Protein 4Q3L (pdb70)

Secondary structure (DSSP, 8-state):
-EEEETTEEEEEEEES--STTS-EEEEE--TT--GGGGGGGHHHHTSSSEEEEE--TTSTTS----S---THHHHHHHHHHHHHTT-S-EEEEEETHHHHHHHHHHHH-GGGEEEEEEES--SB--HHHHHHHHHHHHHHTTT-HHHHHHHHGGGTS-HHHHHHTHHHHHHHHHHHHHHHHSHHHHHHHHHHHHHGGG-B-GGGGGG--S-EEEEEETT-SSS-HHHHHHHHHHSTTEEEEEETT--S-HHHH-HHHHHHHHHHHHH-S------/----TTEEEETTEEEEEEEES---SS--EEEEE--TT--GGGGHHHHHHHTSSSEEEEE--TTSTTSPP--S---THHHHHHHHHHHHHTT-S-EEEEEETHHHHHHHHHHHH-GGGEEEEEEES--SB--HHHHHHHHHHHHHHHHT-HHHHHHTTGGGTS-HHHHHHTHHHHHHHHHHHHHHTT-HHHHHHHHHHHHHGGG-B-TTTGGG--S-EEEEEETT-SSS-HHHHHHHHHH-SSEEEEEETT--S-HHHH-HHHHHHHHHHHHH-S------/--SSEEE-SSSEEEEEEES---SS--EEEEE--TT--GGGGGGGHHHHTSSSEEEEE--TTSTTSPP--S---THHHHHHHHHHHHHTT---EEEEEETHHHHHHHHHHHH-GGGEEEEEEES--SB--HHHHHHHHHHHHHHTTT-HHHHHHTTHHHHS-HHHHHHTHHHHHTTTTTHHHHTTSHHHHHHHHHHHHHGGG-B-TTTTTT----EEEEEETT-SSS-HHHHHHHHHHSTTEEEEEESS--S-HHHHSHHHHHHHHHHHHH-S------/-EEEETTEEEEEEEES---TT--EEEEE--TT--GGGGGGGHHHHTSSSEEEEE--TTSTTSPP--S---THHHHHHHHHHHHHTT---EEEEEETHHHHHHHHHHHH-GGGEEEEEEES--SB--HHHHHHHHHHHHHHTTT-HHHHHHTTHHHHS-HHHHHHTHHHHHHHHHHHHHHHTSHHHHHHHHHHHHGGGG-B-TTTGGG--S-EEEEEETT-SSS-HHHHHHHHHHSTTEEEEEETT--S-HHHH-HHHHHHHHHHHHH-S------/-EEEETTEEEEEEEES---SS--EEEEE--TT--GGGGGGGHHHHTSSSEEEEE--TTSTTSPP--S---THHHHHHHHHHHHHTT---EEEEEETHHHHHHHHHHHH-GGGEEEEEEES--SB--HHHHHHHHHHHHHHHHT-HHHHHHTTGGGTS-HHHHHHTHHHHHHHHHHHHHHHTSHHHHHHHHHHHHHGGG-B-TTTGGG--S-EEEEEETT-SSS-HHHHHHHHHHSTTEEEEEETT--S-HHHH-HHHHHHHHHHHHH-S------/-EEEETTEEEEEEEES---TTSPEEEEE--TT--GGGGHHHHHHHTSSSEEEEE--TTSTTSPP--S---THHHHHHHHHHHHHHT-SSEEEEEETHHHHHHHHHHHH-GGGEEEEEEES--SB--HHHHHHHHHHHHHHTTT-HHHHHHTTGGGTS-HHHHHHTHHHHHHHHHHHHHHHHSHHHHHHHHHHHHHGGG-B-GGGGGG--S-EEEEEETT-SSS-HHHHHHHHHHSTTEEEEEETT--S-HHHH-HHHHHHHHHHHHH-S--S---/--SSEEEETTEEEEEEEES---TT--EEEEE--TT--GGGGGGGHHHHTSSSEEEEE--TTSTTSPP--S---THHHHHHHHHHHHHTT-S-EEEEEETHHHHHHHHHHHH-GGGEEEEEEES--SB--HHHHHHHHHHHHHHHHT-HHHHHHTTHHHHS-HHHHHHTHHHHHHHHHHHHHHTT-HHHHHHHHHHHHHGGG-B-TTTGGG----EEEEEETT-SSS-HHHHHHHHTTSSSEEEEEESS--S-HHHH-HHHHHHHHHHHHH-S------/----TTEEEETTEEEEEEEES---SS--EEEEE--TT--SGGGTTTHHHHSSSSEEEEE--TTSTTSPPP-S---THHHHHHHHHHHHHTT-S-EEEEEETHHHHHHHHHHHH-GGGEEEEEEES--SB--HHHHHHHHHHHHHHTTT-HHHHHHHHHHHHS-HHHHHHTTTTHHHHHHHHHHHTT-HHHHHHHHHHHHHGGG-B-TTTGGG--S-EEEEEETT-SSS-HHHHHHHHHH-TTEEEEEETT--S-HHHH-HHHHHHHHHHHHH-S-S----

Solvent-accessible surface area: 78119 Å² total; per-residue (Å²): 86,88,16,98,37,126,112,58,66,0,32,22,37,60,36,48,119,47,68,144,125,43,64,6,0,0,0,0,0,3,27,54,19,29,0,102,29,1,74,19,0,26,95,5,0,28,110,93,20,8,0,2,6,0,0,0,6,2,4,47,110,2,31,118,16,138,134,123,24,58,2,70,50,0,5,32,0,0,40,37,0,0,102,98,28,44,10,76,81,0,0,0,0,0,0,23,8,0,0,9,0,0,0,33,0,2,41,117,36,66,108,21,9,80,21,0,0,0,0,0,0,8,2,78,12,17,46,2,32,80,18,4,11,36,0,18,7,35,3,0,102,71,24,40,3,69,1,2,0,7,6,0,9,0,4,29,12,0,2,40,27,0,52,140,77,33,106,49,2,65,142,84,33,121,135,28,24,68,78,3,46,60,105,94,33,0,52,40,4,16,41,2,14,104,2,23,57,90,3,72,3,56,183,55,0,59,120,3,107,10,34,1,0,0,2,0,0,67,29,1,4,10,10,4,31,65,21,0,77,77,0,56,141,71,4,95,50,14,21,10,0,4,1,26,78,0,0,11,1,1,16,32,21,24,17,54,1,2,0,0,0,0,22,1,2,8,43,4,61,43,25,106,28,119,62,233,186,140,34,134,25,54,17,77,22,132,172,74,68,0,45,28,59,49,34,61,115,57,64,162,134,29,57,6,0,0,0,0,0,2,28,59,24,24,3,146,30,0,60,27,0,24,110,3,0,31,103,94,20,14,0,1,12,0,0,0,3,3,5,36,132,2,34,73,15,147,137,127,22,56,2,72,50,0,6,34,0,0,52,38,0,1,96,98,31,50,12,77,102,2,1,0,0,0,5,25,7,0,0,8,0,0,0,32,0,2,36,122,33,68,102,22,9,95,14,0,0,0,0,0,0,8,1,76,10,16,43,2,38,89,10,3,8,40,0,25,11,23,2,0,115,68,22,40,2,60,2,1,1,5,6,0,6,0,5,28,8,0,2,47,34,1,50,136,74,35,115,113,1,98,136,59,35,110,125,26,35,77,76,2,50,62,99,73,44,0,46,39,5,21,41,2,12,116,0,24,50,88,2,74,2,67,169,28,0,72,110,2,112,9,35,1,0,0,1,2,0,69,29,1,10,8,10,3,26,62,24,0,93,75,0,52,143,73,5,111,49,12,20,11,0,8,1,25,70,0,0,17,8,0,2,49,22,24,18,36,0,2,0,0,0,0,22,0,2,7,44,5,66,101,23,121,36,121,47,192,60,135,43,34,14,91,25,125,168,72,51,0,42,25,30,55,39,57,112,53,74,176,115,25,78,4,0,0,0,0,1,2,26,53,15,28,2,120,30,2,61,16,0,26,70,4,0,25,117,119,27,14,0,0,5,0,1,0,5,0,3,24,122,15,30,116,21,120,98,75,23,54,2,71,43,0,4,40,0,0,43,33,0,0,100,99,27,65,11,80,105,3,4,0,1,1,0,24,7,0,0,7,0,0,0,31,0,2,40,114,34,67,112,22,11,90,12,0,0,0,0,0,0,8,1,81,11,14,42,2,37,78,7,2,7,29,0,21,10,14,3,0,16,54,11,45,3,63,1,1,1,10,7,0,8,0,3,27,11,0,2,50,31,0,54,137,74,32,93,65,2,68,142,92,37,118,136,30,30,68,77,2,51,66,32,98,15,0,40,56,3,15,42,2,14,97,0,23,57,76,3,75,4,60,186,48,0,83,109,4,142,8,36,1,0,0,2,3,0,63,27,1,6,8,8,2,38,60,20,0,100,72,0,52,99,73,8,115,50,15,21,20,0,7,2,12,84,0,0,9,1,0,13,29,20,24,20,48,0,2,0,0,0,0,26,0,3,7,26,4,47,101,21,108,34,126,68,101,77,13,101,33,102,147,57,71,0,36,21,31,61,36,54,117,66,80,142,132,18,51,2,0,0,0,0,0,2,27,56,25,23,0,95,30,0,47,26,0,26,93,8,0,30,134,111,18,15,0,2,8,0,0,0,3,2,4,46,114,2,33,101,21,126,128,109,18,51,3,63,57,0,3,42,0,0,52,37,0,0,99,96,28,38,10,65,91,0,3,0,0,0,4,25,8,0,0,9,0,0,0,31,0,1,37,114,33,64,103,21,12,75,35,0,0,0,0,0,1,7,1,78,14,17,40,2,33,80,5,3,7,32,0,18,7,46,2,0,98,70,20,20,0,16,2,1,0,7,6,0,10,0,5,29,11,0,1,40,25,1,59,140,72,17,78,43,2,24,55,46,11,34,5,13,6,38,18,3,30,5,90,62,34,0,48,44,5,10,37,2,13,100,0,24,71,83,4,77,4,67,159,27,0,70,112,2,108,11,31,1,0,0,1,2,0,68,26,1,8,10,10,2,44,66,22,0,99,73,0,50,113,78,5,138,49,9,17,20,0,7,1,12,83,0,0,8,4,1,5,37,22,22,18,55,0,2,0,0,0,0,23,1,2,10,19,4,69,106,18,115,28,184,83,93,92,14,99,34,115,173,51,76,0,29,20,29,62,38,52,124,49,75,138,138,22,75,2,0,0,0,0,0,3,28,53,21,26,0,117,27,0,75,31,0,24,111,7,0,31,126,111,26,16,0,1,6,0,1,0,0,3,5,42,114,4,27,113,16,158,138,109,25,52,2,69,40,0,4,36,0,0,41,34,0,0,103,100,30,36,9,69,102,3,2,0,0,0,2,24,9,0,0,8,0,0,0,31,0,1,38,113,41,40,107,22,10,78,18,0,0,0,0,0,0,8,1,75,14,16,50,2,36,76,23,3,10,28,0,19,13,35,2,0,128,72,25,45,0,66,2,1,1,8,6,0,10,0,5,28,12,0,1,40,25,1,54,143,73,33,112,37,4,79,135,76,33,138,130,31,28,75,90,4,50,57,103,69,34,0,48,24,5,17,49,2,13,113,0,25,62,82,3,71,4,53,176,48,0,71,97,2,122,8,36,1,1,0,2,4,0,71,24,1,10,12,10,3,42,65,19,0,121,75,0,51,128,74,6,97,71,16,22,12,0,7,1,14,82,1,0,12,2,1,13,29,20,24,17,46,0,1,0,0,0,0,24,1,4,4,42,1,63,98,24,132,34,74,52,90,81,17,83,51,118,140,74,64,0,32,23,26,61,40,49,126,28,97,134,142,41,63,7,0,0,0,0,0,2,29,53,20,27,0,104,32,1,77,34,0,24,106,7,0,28,134,119,23,7,0,0,6,0,0,0,6,3,6,48,104,2,32,98,16,134,116,119,23,58,4,70,46,0,4,36,0,0,42,34,0,0,103,99,29,36,8,78,93,0,2,0,1,1,0,23,9,0,0,9,0,0,0,29,0,2,38,113,37,60,110,20,10,58,33,0,0,0,0,0,0,8,1,79,14,18,45,2,35,71,15,4,10,28,0,20,4,38,3,0,102,69,23,36,2,66,0,1,0,7,7,0,11,0,5,28,11,0,1,38,27,2,53,139,75,36,108,53,2,72,140,80,33,124,134,27,28,71,79,4,48,59,108,92,33,0,46,42,4,20,52,2,13,94,0,22,56,86,3,76,5,57,189,53,0,69,111,3,111,8,36,1,0,0,1,2,0,67,30,1,10,11,10,3,26,68,22,0,93,76,0,63,129,64,6,105,42,9,21,17,0,4,1,13,82,0,0,10,2,0,15,31,21,24,17,50,1,1,0,0,0,0,22,1,3,12,42,5,56,75,29,108,23,155,66,231,49,140,28,54,16,92,32,129,160,75,66,0,45,22,49,57,35,59,109,55,83,168,124,21,65,2,0,0,0,0,0,2,27,57,18,25,5,144,29,1,66,23,0,25,94,4,0,30,115,126,26,14,0,0,4,0,1,0,4,3,5,47,124,4,30,104,26,118,105,103,9,48,2,80,48,0,5,35,0,0,41,36,0,0,103,94,28,50,8,84,83,0,3,0,0,0,0,21,9,0,0,8,0,0,0,28,0,2,38,125,40,63,115,21,10,51,33,0,0,0,0,0,0,9,0,75,16,15,44,2,36,74,6,3,9,24,0,19,5,30,4,0,109,70,27,41,3,62,1,1,2,7,6,0,9,0,4,30,12,0,2,48,29,3,52,136,76,29,109,60,5,102,147,90,48,114,139,30,31,70,77,3,54,62,97,96,39,0,46,48,4,24,38,2,13,98,0,22,54,80,3,76,3,65,176,46,0,81,111,3,145,8,36,0,0,0,1,2,0,68,32,0,3,7,10,3,18,62,20,0,82,77,0,53,130,74,11,100,49,12,21,14,0,6,1,14,96,0,0,10,1,0,15,39,21,26,16,50,1,1,0,0,0,0,24,1,2,13,43,5,64,101,12,76,31,145,64,164,202,103,25,55,7,53,14,76,25,130,173,74,66,0,10,30,36,42,35,46,49,51,63,158,150,12,59,4,0,0,0,0,0,1,28,57,23,21,4,11,14,0,43,32,0,22,69,7,0,26,132,118,23,14,0,2,15,0,0,0,2,3,4,21,39,1,30,103,24,117,132,106,21,61,3,66,45,0,4,39,0,0,52,38,0,0,97,97,30,48,11,80,77,0,3,0,0,0,3,25,8,0,0,8,0,0,0,32,0,1,38,121,34,64,106,22,9,69,30,0,0,0,0,0,0,7,1,73,11,14,47,2,34,74,9,3,8,35,0,18,10,25,1,0,114,59,28,42,3,61,2,1,2,6,6,0,11,0,4,28,8,0,3,55,30,1,47,137,80,39,98,59,4,66,54,28,32,50,27,20,28,55,4,0,54,15,95,62,34,0,45,52,3,25,37,2,14,107,0,22,59,87,2,68,2,69,163,34,0,78,122,2,145,8,33,2,0,0,2,0,0,71,32,1,7,11,9,4,30,68,21,0,72,76,0,54,134,75,7,113,53,14,22,12,0,2,1,24,68,0,0,9,4,1,7,28,20,24,19,54,1,2,0,0,0,0,23,1,2,11,31,6,56,102,13,112,31,175,52

Organism: NCBI:txid1549349

Nearest PDB structures (foldseek):
  4q3l-assembly2_F  TM=1.002E+00  e=4.932E-55  unidentified
  3om8-assembly1_B  TM=8.599E-01  e=4.072E-20  Pseudomonas aeruginosa PAO1
  5h3h-assembly1_A  TM=8.466E-01  e=5.730E-18  Exiguobacterium antarcticum B7
  7ld8-assembly1_A-2  TM=8.294E-01  e=4.614E-17  Mycobacterium tuberculosis H37Rv
  3kxp-assembly4_G  TM=7.675E-01  e=2.462E-13  Mesorhizobium loti

InterPro domains:
  IPR000073 Alpha/beta hydrolase fold-1 [PF00561] (25-254)
  IPR000073 Alpha/beta hydrolase fold-1 [PR00111] (93-106)
  IPR000073 Alpha/beta hydrolase fold-1 [PR00111] (107-120)
  IPR000073 Alpha/beta hydrolase fold-1 [PR00111] (213-227)
  IPR029058 Alpha/Beta hydrolase fold [G3DSA:3.40.50.1820] (1-276)
  IPR029058 Alpha/Beta hydrolase fold [SSF53474] (1-267)
  IPR050266 AB hydrolase superfamily [PTHR43798] (22-269)

Structure (mmCIF, N/CA/C/O backbone):
data_4Q3L
#
_entry.id   4Q3L
#
_cell.length_a   105.568
_cell.length_b   139.134
_cell.length_c   111.109
_cell.angle_alpha   90.00
_cell.angle_beta   89.94
_cell.angle_gamma   90.00
#
_symmetry.space_group_name_H-M   'P 1 21 1'
#
loop_
_entity.id
_entity.type
_entity.pdbx_description
1 polymer MGS-M2
2 non-polymer GLYCEROL
3 water water
#
loop_
_atom_site.group_PDB
_atom_site.id
_atom_site.type_symbol
_atom_site.label_atom_id
_atom_site.label_alt_id
_atom_site.label_comp_id
_atom_site.label_asym_id
_atom_site.label_entity_id
_atom_site.label_seq_id
_atom_site.pdbx_PDB_ins_code
_atom_site.Cartn_x
_atom_site.Cartn_y
_atom_site.Cartn_z
_atom_site.occupancy
_atom_site.B_iso_or_equiv
_atom_site.auth_seq_id
_atom_site.auth_comp_id
_atom_site.auth_asym_id
_atom_site.auth_atom_id
_atom_site.pdbx_PDB_model_num
ATOM 1 N N . SER A 1 23 ? 113.445 -4.784 39.751 1.00 61.03 2 SER A N 1
ATOM 2 C CA . SER A 1 23 ? 112.611 -4.503 38.588 1.00 68.51 2 SER A CA 1
ATOM 3 C C . SER A 1 23 ? 111.401 -5.433 38.532 1.00 72.33 2 SER A C 1
ATOM 4 O O . SER A 1 23 ? 111.500 -6.618 38.850 1.00 73.75 2 SER A O 1
ATOM 7 N N . ILE A 1 24 ? 110.261 -4.884 38.123 1.00 68.54 3 ILE A N 1
ATOM 8 C CA . ILE A 1 24 ? 109.014 -5.638 38.069 1.00 56.59 3 ILE A CA 1
ATOM 9 C C . ILE A 1 24 ? 108.292 -5.444 36.741 1.00 53.08 3 ILE A C 1
ATOM 10 O O . ILE A 1 24 ? 108.020 -4.317 36.330 1.00 66.01 3 ILE A O 1
ATOM 15 N N . PHE A 1 25 ? 107.985 -6.550 36.071 1.00 50.32 4 PHE A N 1
ATOM 16 C CA . PHE A 1 25 ? 107.185 -6.508 34.855 1.00 55.51 4 PHE A CA 1
ATOM 17 C C . PHE A 1 25 ? 105.741 -6.872 35.177 1.00 72.79 4 PHE A C 1
ATOM 18 O O . PHE A 1 25 ? 105.400 -8.048 35.311 1.00 75.27 4 PHE A O 1
ATOM 26 N N . THR A 1 26 ? 104.898 -5.853 35.306 1.00 84.32 5 THR A N 1
ATOM 27 C CA . THR A 1 26 ? 103.484 -6.070 35.569 1.00 86.00 5 THR A CA 1
ATOM 28 C C . THR A 1 26 ? 102.834 -6.695 34.338 1.00 88.81 5 THR A C 1
ATOM 29 O O . THR A 1 26 ? 102.194 -6.011 33.538 1.00 86.59 5 THR A O 1
ATOM 33 N N . TYR A 1 27 ? 102.925 -8.011 34.230 1.00 92.47 6 TYR A N 1
ATOM 34 C CA . TYR A 1 27 ? 102.351 -8.731 33.102 1.00 88.18 6 TYR A CA 1
ATOM 35 C C . TYR A 1 27 ? 101.118 -9.412 33.560 1.00 85.04 6 TYR A C 1
ATOM 36 O O . TYR A 1 27 ? 101.075 -9.985 34.619 1.00 81.51 6 TYR A O 1
ATOM 45 N N . GLN A 1 28 ? 100.074 -9.281 32.772 1.00 90.40 7 GLN A N 1
ATOM 46 C CA . GLN A 1 28 ? 98.793 -9.836 33.116 1.00 96.91 7 GLN A CA 1
ATOM 47 C C . GLN A 1 28 ? 98.420 -9.277 34.463 1.00 99.62 7 GLN A C 1
ATOM 48 O O . GLN A 1 28 ? 98.668 -8.121 34.725 1.00 105.94 7 GLN A O 1
ATOM 54 N N . GLU A 1 29 ? 97.876 -10.087 35.336 1.00 96.06 8 GLU A N 1
ATOM 55 C CA . GLU A 1 29 ? 97.402 -9.586 36.611 1.00 93.10 8 GLU A CA 1
ATOM 56 C C . GLU A 1 29 ? 98.466 -9.651 37.685 1.00 82.93 8 GLU A C 1
ATOM 57 O O . GLU A 1 29 ? 98.260 -9.241 38.808 1.00 78.58 8 GLU A O 1
ATOM 63 N N . LYS A 1 30 ? 99.618 -10.170 37.324 1.00 83.85 9 LYS A N 1
ATOM 64 C CA . LYS A 1 30 ? 100.646 -10.496 38.306 1.00 77.03 9 LYS A CA 1
ATOM 65 C C . LYS A 1 30 ? 101.969 -9.774 38.068 1.00 74.86 9 LYS A C 1
ATOM 66 O O . LYS A 1 30 ? 102.166 -9.133 37.035 1.00 75.82 9 LYS A O 1
ATOM 72 N N . ASP A 1 31 ? 102.868 -9.887 39.042 1.00 71.85 10 ASP A N 1
ATOM 73 C CA . ASP A 1 31 ? 104.174 -9.238 38.984 1.00 67.35 10 ASP A CA 1
ATOM 74 C C . ASP A 1 31 ? 105.277 -10.218 38.593 1.00 62.09 10 ASP A C 1
ATOM 75 O O . ASP A 1 31 ? 105.433 -11.270 39.214 1.00 50.61 10 ASP A O 1
ATOM 80 N N . ILE A 1 32 ? 106.043 -9.864 37.567 1.00 56.24 11 ILE A N 1
ATOM 81 C CA . ILE A 1 32 ? 107.141 -10.705 37.101 1.00 48.77 11 ILE A CA 1
ATOM 82 C C . ILE A 1 32 ? 108.491 -10.050 37.376 1.00 47.32 11 ILE A C 1
ATOM 83 O O . ILE A 1 32 ? 108.796 -8.984 36.843 1.00 49.72 11 ILE A O 1
ATOM 88 N N . TYR A 1 33 ? 109.297 -10.697 38.211 1.00 52.52 12 TYR A N 1
ATOM 89 C CA . TYR A 1 33 ? 110.593 -10.155 38.606 1.00 60.75 12 TYR A CA 1
ATOM 90 C C . TYR A 1 33 ? 111.680 -10.482 37.587 1.00 69.19 12 TYR A C 1
ATOM 91 O O . TYR A 1 33 ? 111.800 -11.623 37.141 1.00 71.73 12 TYR A O 1
ATOM 100 N N . TYR A 1 34 ? 112.474 -9.478 37.229 1.00 70.54 13 TYR A N 1
ATOM 101 C CA . TYR A 1 34 ? 113.571 -9.678 36.290 1.00 61.36 13 TYR A CA 1
ATOM 102 C C . TYR A 1 34 ? 114.785 -8.822 36.642 1.00 57.93 13 TYR A C 1
ATOM 103 O O . TYR A 1 34 ? 114.652 -7.745 37.225 1.00 58.47 13 TYR A O 1
ATOM 112 N N . GLU A 1 35 ? 115.968 -9.312 36.284 1.00 52.98 14 GLU A N 1
ATOM 113 C CA . GLU A 1 35 ? 117.206 -8.572 36.495 1.00 46.33 14 GLU A CA 1
ATOM 114 C C . GLU A 1 35 ? 117.929 -8.336 35.177 1.00 49.54 14 GLU A C 1
ATOM 115 O O . GLU A 1 35 ? 117.980 -9.217 34.320 1.00 46.54 14 GLU A O 1
ATOM 121 N N . ILE A 1 36 ? 118.492 -7.142 35.024 1.00 61.35 15 ILE A N 1
ATOM 122 C CA . ILE A 1 36 ? 119.248 -6.797 33.827 1.00 58.19 15 ILE A CA 1
ATOM 123 C C . ILE A 1 36 ? 120.676 -6.402 34.185 1.00 57.57 15 ILE A C 1
ATOM 124 O O . ILE A 1 36 ? 120.895 -5.497 34.991 1.00 69.95 15 ILE A O 1
ATOM 129 N N . ASP A 1 37 ? 121.646 -7.087 33.588 1.00 49.57 16 ASP A N 1
ATOM 130 C CA . ASP A 1 37 ? 123.050 -6.766 33.810 1.00 58.62 16 ASP A CA 1
ATOM 131 C C . ASP A 1 37 ? 123.678 -6.207 32.540 1.00 66.43 16 ASP A C 1
ATOM 132 O O . ASP A 1 37 ? 123.844 -6.916 31.547 1.00 61.07 16 ASP A O 1
ATOM 137 N N . GLY A 1 38 ? 124.027 -4.926 32.589 1.00 77.11 17 GLY A N 1
ATOM 138 C CA . GLY A 1 38 ? 124.462 -4.196 31.415 1.00 79.25 17 GLY A CA 1
ATOM 139 C C . GLY A 1 38 ? 123.403 -3.171 31.061 1.00 85.19 17 GLY A C 1
ATOM 140 O O . GLY A 1 38 ? 122.267 -3.263 31.530 1.00 79.43 17 GLY A O 1
ATOM 141 N N . THR A 1 39 ? 123.769 -2.190 30.244 1.00 96.46 18 THR A N 1
ATOM 142 C CA . THR A 1 39 ? 122.827 -1.151 29.842 1.00 102.64 18 THR A CA 1
ATOM 143 C C . THR A 1 39 ? 122.030 -1.583 28.620 1.00 102.22 18 THR A C 1
ATOM 144 O O . THR A 1 39 ? 122.562 -1.665 27.515 1.00 97.85 18 THR A O 1
ATOM 148 N N . LEU A 1 40 ? 120.747 -1.854 28.829 1.00 107.31 19 LEU A N 1
ATOM 149 C CA . LEU A 1 40 ? 119.862 -2.263 27.747 1.00 107.94 19 LEU A CA 1
ATOM 150 C C . LEU A 1 40 ? 119.278 -1.115 26.948 1.00 114.60 19 LEU A C 1
ATOM 151 O O . LEU A 1 40 ? 118.394 -0.425 27.430 1.00 120.30 19 LEU A O 1
ATOM 156 N N . ASP A 1 41 ? 119.874 -1.021 25.762 1.00 120.77 20 ASP A N 1
ATOM 157 C CA . ASP A 1 41 ? 119.500 -0.251 24.596 1.00 136.25 20 ASP A CA 1
ATOM 158 C C . ASP A 1 41 ? 119.622 -1.207 23.405 1.00 140.86 20 ASP A C 1
ATOM 159 O O . ASP A 1 41 ? 120.257 -2.246 23.507 1.00 137.32 20 ASP A O 1
ATOM 164 N N . ILE A 1 42 ? 119.062 -0.839 22.270 1.00 145.59 21 ILE A N 1
ATOM 165 C CA . ILE A 1 42 ? 118.925 -1.742 21.138 1.00 143.99 21 ILE A CA 1
ATOM 166 C C . ILE A 1 42 ? 120.279 -2.060 20.533 1.00 155.39 21 ILE A C 1
ATOM 167 O O . ILE A 1 42 ? 120.391 -2.811 19.572 1.00 153.61 21 ILE A O 1
ATOM 172 N N . ASN A 1 43 ? 121.305 -1.446 21.099 1.00 165.32 22 ASN A N 1
ATOM 173 C CA . ASN A 1 43 ? 122.672 -1.576 20.629 1.00 163.40 22 ASN A CA 1
ATOM 174 C C . ASN A 1 43 ? 123.169 -3.002 20.651 1.00 146.82 22 ASN A C 1
ATOM 175 O O . ASN A 1 43 ? 123.817 -3.433 19.715 1.00 149.02 22 ASN A O 1
ATOM 180 N N . SER A 1 44 ? 122.874 -3.747 21.699 1.00 129.42 23 SER A N 1
ATOM 181 C CA . SER A 1 44 ? 123.641 -4.951 21.946 1.00 109.93 23 SER A CA 1
ATOM 182 C C . SER A 1 44 ? 122.855 -6.225 21.959 1.00 95.89 23 SER A C 1
ATOM 183 O O . SER A 1 44 ? 121.639 -6.230 22.044 1.00 87.91 23 SER A O 1
ATOM 186 N N . ASP A 1 45 ? 123.601 -7.301 21.783 1.00 89.34 24 ASP A N 1
ATOM 187 C CA . ASP A 1 45 ? 123.069 -8.619 21.832 1.00 85.62 24 ASP A CA 1
ATOM 188 C C . ASP A 1 45 ? 122.628 -8.896 23.236 1.00 80.57 24 ASP A C 1
ATOM 189 O O . ASP A 1 45 ? 123.337 -8.654 24.172 1.00 85.36 24 ASP A O 1
ATOM 194 N N . VAL A 1 46 ? 121.443 -9.444 23.351 1.00 83.06 25 VAL A N 1
ATOM 195 C CA . VAL A 1 46 ? 120.842 -9.864 24.605 1.00 49.18 25 VAL A CA 1
ATOM 196 C C . VAL A 1 46 ? 120.967 -11.367 24.806 1.00 66.45 25 VAL A C 1
ATOM 197 O O . VAL A 1 46 ? 120.706 -12.151 23.894 1.00 72.83 25 VAL A O 1
ATOM 201 N N . ILE A 1 47 ? 121.385 -11.762 26.003 1.00 59.62 26 ILE A N 1
ATOM 202 C CA . ILE A 1 47 ? 121.355 -13.162 26.395 1.00 59.82 26 ILE A CA 1
ATOM 203 C C . ILE A 1 47 ? 120.264 -13.369 27.435 1.00 62.65 26 ILE A C 1
ATOM 204 O O . ILE A 1 47 ? 120.325 -12.809 28.530 1.00 59.89 26 ILE A O 1
ATOM 209 N N . VAL A 1 48 ? 119.260 -14.164 27.083 1.00 61.77 27 VAL A N 1
ATOM 210 C CA . VAL A 1 48 ? 118.166 -14.452 28.000 1.00 54.26 27 VAL A CA 1
ATOM 211 C C . VAL A 1 48 ? 118.319 -15.844 28.602 1.00 55.69 27 VAL A C 1
ATOM 212 O O . VAL A 1 48 ? 118.454 -16.834 27.881 1.00 50.21 27 VAL A O 1
ATOM 216 N N . ILE A 1 49 ? 118.303 -15.907 29.928 1.00 53.69 28 ILE A N 1
ATOM 217 C CA . ILE A 1 49 ? 118.446 -17.171 30.637 1.00 47.43 28 ILE A CA 1
ATOM 218 C C . ILE A 1 49 ? 117.097 -17.709 31.104 1.00 50.78 28 ILE A C 1
ATOM 219 O O . ILE A 1 49 ? 116.389 -17.058 31.875 1.00 61.42 28 ILE A O 1
ATOM 224 N N . LEU A 1 50 ? 116.749 -18.900 30.631 1.00 44.60 29 LEU A N 1
ATOM 225 C CA . LEU A 1 50 ? 115.507 -19.552 31.030 1.00 46.60 29 LEU A CA 1
ATOM 226 C C . LEU A 1 50 ? 115.779 -20.560 32.145 1.00 45.20 29 LEU A C 1
ATOM 227 O O . LEU A 1 50 ? 116.408 -21.594 31.922 1.00 35.79 29 LEU A O 1
ATOM 232 N N . ASN A 1 51 ? 115.296 -20.244 33.344 1.00 40.47 30 ASN A N 1
ATOM 233 C CA . ASN A 1 51 ? 115.624 -21.004 34.546 1.00 38.85 30 ASN A CA 1
ATOM 234 C C . ASN A 1 51 ? 115.110 -22.440 34.549 1.00 52.79 30 ASN A C 1
ATOM 235 O O . ASN A 1 51 ? 114.123 -22.762 33.889 1.00 53.88 30 ASN A O 1
ATOM 240 N N . GLY A 1 52 ? 115.793 -23.296 35.305 1.00 56.63 31 GLY A N 1
ATOM 241 C CA . GLY A 1 52 ? 115.318 -24.642 35.564 1.00 54.63 31 GLY A CA 1
ATOM 242 C C . GLY A 1 52 ? 114.159 -24.579 36.540 1.00 64.07 31 GLY A C 1
ATOM 243 O O . GLY A 1 52 ? 113.885 -23.523 37.109 1.00 64.34 31 GLY A O 1
ATOM 244 N N . ILE A 1 53 ? 113.486 -25.705 36.749 1.00 71.04 32 ILE A N 1
ATOM 245 C CA . ILE A 1 53 ? 112.254 -25.716 37.533 1.00 78.30 32 ILE A CA 1
ATOM 246 C C . ILE A 1 53 ? 112.485 -25.346 39.006 1.00 79.05 32 ILE A C 1
ATOM 247 O O . ILE A 1 53 ? 111.568 -24.877 39.683 1.00 82.08 32 ILE A O 1
ATOM 252 N N . MET A 1 54 ? 113.710 -25.533 39.492 1.00 73.12 33 MET A N 1
ATOM 253 C CA . MET A 1 54 ? 114.036 -25.224 40.884 1.00 62.86 33 MET A CA 1
ATOM 254 C C . MET A 1 54 ? 114.900 -23.976 41.026 1.00 55.73 33 MET A C 1
ATOM 255 O O . MET A 1 54 ? 115.372 -23.665 42.119 1.00 51.17 33 MET A O 1
ATOM 260 N N . MET A 1 55 ? 115.103 -23.262 39.925 1.00 54.03 34 MET A N 1
ATOM 261 C CA . MET A 1 55 ? 116.041 -22.147 39.915 1.00 52.10 34 MET A CA 1
ATOM 262 C C . MET A 1 55 ? 115.366 -20.783 39.987 1.00 61.03 34 MET A C 1
ATOM 263 O O . MET A 1 55 ? 114.189 -20.635 39.659 1.00 75.69 34 MET A O 1
ATOM 268 N N . SER A 1 56 ? 116.132 -19.790 40.424 1.00 54.79 35 SER A N 1
ATOM 269 C CA . SER A 1 56 ? 115.702 -18.400 40.384 1.00 59.19 35 SER A CA 1
ATOM 270 C C . SER A 1 56 ? 116.774 -17.580 39.681 1.00 60.95 35 SER A C 1
ATOM 271 O O . SER A 1 56 ? 117.756 -18.133 39.185 1.00 70.18 35 SER A O 1
ATOM 274 N N . THR A 1 57 ? 116.588 -16.266 39.636 1.00 54.64 36 THR A N 1
ATOM 275 C CA . THR A 1 57 ? 117.568 -15.386 39.014 1.00 49.24 36 THR A CA 1
ATOM 276 C C . THR A 1 57 ? 118.897 -15.441 39.757 1.00 53.93 36 THR A C 1
ATOM 277 O O . THR A 1 57 ? 119.963 -15.422 39.143 1.00 57.45 36 THR A O 1
ATOM 281 N N . LYS A 1 58 ? 118.821 -15.522 41.083 1.00 56.31 37 LYS A N 1
ATOM 282 C CA . LYS A 1 58 ? 120.008 -15.518 41.932 1.00 59.27 37 LYS A CA 1
ATOM 283 C C . LYS A 1 58 ? 120.842 -16.786 41.771 1.00 53.84 37 LYS A C 1
ATOM 284 O O . LYS A 1 58 ? 121.999 -16.837 42.188 1.00 48.26 37 LYS A O 1
ATOM 290 N N . SER A 1 59 ? 120.249 -17.806 41.161 1.00 51.91 38 SER A N 1
ATOM 291 C CA . SER A 1 59 ? 120.935 -19.074 40.953 1.00 46.82 38 SER A CA 1
ATOM 292 C C . SER A 1 59 ? 121.962 -18.972 39.827 1.00 51.73 38 SER A C 1
ATOM 293 O O . SER A 1 59 ? 122.789 -19.866 39.650 1.00 59.31 38 SER A O 1
ATOM 296 N N . TRP A 1 60 ? 121.901 -17.880 39.069 1.00 46.74 39 TRP A N 1
ATOM 297 C CA . TRP A 1 60 ? 122.826 -17.656 37.961 1.00 43.05 39 TRP A CA 1
ATOM 298 C C . TRP A 1 60 ? 123.817 -16.537 38.269 1.00 50.47 39 TRP A C 1
ATOM 299 O O . TRP A 1 60 ? 124.504 -16.047 37.372 1.00 50.55 39 TRP A O 1
ATOM 310 N N . ASP A 1 61 ? 123.887 -16.137 39.537 1.00 55.45 40 ASP A N 1
ATOM 311 C CA . ASP A 1 61 ? 124.743 -15.028 39.958 1.00 49.34 40 ASP A CA 1
ATOM 312 C C . ASP A 1 61 ? 126.214 -15.251 39.613 1.00 47.23 40 ASP A C 1
ATOM 313 O O . ASP A 1 61 ? 126.937 -14.305 39.305 1.00 52.33 40 ASP A O 1
ATOM 318 N N . ALA A 1 62 ? 126.647 -16.506 39.660 1.00 43.47 41 ALA A N 1
ATOM 319 C CA . ALA A 1 62 ? 128.041 -16.845 39.396 1.00 49.81 41 ALA A CA 1
ATOM 320 C C . ALA A 1 62 ? 128.407 -16.652 37.926 1.00 56.93 41 ALA A C 1
ATOM 321 O O . ALA A 1 62 ? 129.583 -16.525 37.583 1.00 67.06 41 ALA A O 1
ATOM 323 N N . PHE A 1 63 ? 127.397 -16.628 37.064 1.00 47.97 42 PHE A N 1
ATOM 324 C CA . PHE A 1 63 ? 127.622 -16.547 35.626 1.00 41.76 42 PHE A CA 1
ATOM 325 C C . PHE A 1 63 ? 127.478 -15.124 35.100 1.00 41.20 42 PHE A C 1
ATOM 326 O O . PHE A 1 63 ? 127.813 -14.847 33.950 1.00 42.29 42 PHE A O 1
ATOM 334 N N . VAL A 1 64 ? 126.986 -14.228 35.951 1.00 43.95 43 VAL A N 1
ATOM 335 C CA . VAL A 1 64 ? 126.666 -12.861 35.546 1.00 46.38 43 VAL A CA 1
ATOM 336 C C . VAL A 1 64 ? 127.843 -12.122 34.915 1.00 49.28 43 VAL A C 1
ATOM 337 O O . VAL A 1 64 ? 127.709 -11.531 33.844 1.00 47.85 43 VAL A O 1
ATOM 341 N N . GLU A 1 65 ? 128.995 -12.164 35.578 1.00 53.90 44 GLU A N 1
ATOM 342 C CA . GLU A 1 65 ? 130.171 -11.432 35.117 1.00 52.88 44 GLU A CA 1
ATOM 343 C C . GLU A 1 65 ? 130.630 -11.873 33.727 1.00 59.00 44 GLU A C 1
ATOM 344 O O . GLU A 1 65 ? 130.904 -11.039 32.866 1.00 71.57 44 GLU A O 1
ATOM 350 N N . ASN A 1 66 ? 130.708 -13.182 33.508 1.00 58.57 45 ASN A N 1
ATOM 351 C CA . ASN A 1 66 ? 131.137 -13.712 32.218 1.00 55.62 45 ASN A CA 1
ATOM 352 C C . ASN A 1 66 ? 130.096 -13.507 31.122 1.00 66.83 45 ASN A C 1
ATOM 353 O O . ASN A 1 66 ? 130.436 -13.190 29.982 1.00 74.13 45 ASN A O 1
ATOM 358 N N . PHE A 1 67 ? 128.827 -13.689 31.477 1.00 65.71 46 PHE A N 1
ATOM 359 C CA . PHE A 1 67 ? 127.730 -13.594 30.518 1.00 65.99 46 PHE A CA 1
ATOM 360 C C . PHE A 1 67 ? 127.459 -12.162 30.062 1.00 77.77 46 PHE A C 1
ATOM 361 O O . PHE A 1 67 ? 127.016 -11.938 28.935 1.00 81.47 46 PHE A O 1
ATOM 369 N N . SER A 1 68 ? 127.723 -11.196 30.936 1.00 76.72 47 SER A N 1
ATOM 370 C CA . SER A 1 68 ? 127.352 -9.811 30.663 1.00 65.11 47 SER A CA 1
ATOM 371 C C . SER A 1 68 ? 128.545 -8.914 30.347 1.00 72.22 47 SER A C 1
ATOM 372 O O . SER A 1 68 ? 128.481 -7.702 30.556 1.00 85.60 47 SER A O 1
ATOM 375 N N . LYS A 1 69 ? 129.628 -9.496 29.843 1.00 73.82 48 LYS A N 1
ATOM 376 C CA . LYS A 1 69 ? 130.798 -8.699 29.488 1.00 85.07 48 LYS A CA 1
ATOM 377 C C . LYS A 1 69 ? 130.659 -8.135 28.070 1.00 83.27 48 LYS A C 1
ATOM 378 O O . LYS A 1 69 ? 130.990 -6.975 27.823 1.00 91.89 48 LYS A O 1
ATOM 384 N N . ASN A 1 70 ? 130.142 -8.947 27.152 1.00 72.62 49 ASN A N 1
ATOM 385 C CA . ASN A 1 70 ? 129.948 -8.530 25.768 1.00 75.03 49 ASN A CA 1
ATOM 386 C C . ASN A 1 70 ? 128.483 -8.648 25.381 1.00 69.33 49 ASN A C 1
ATOM 387 O O . ASN A 1 70 ? 128.123 -8.549 24.208 1.00 67.12 49 ASN A O 1
ATOM 392 N N . HIS A 1 71 ? 127.643 -8.866 26.387 1.00 63.96 50 HIS A N 1
ATOM 393 C CA . HIS A 1 71 ? 126.211 -9.016 26.183 1.00 62.16 50 HIS A CA 1
ATOM 394 C C . HIS A 1 71 ? 125.428 -8.288 27.264 1.00 68.70 50 HIS A C 1
ATOM 395 O O . HIS A 1 71 ? 125.962 -7.974 28.328 1.00 79.48 50 HIS A O 1
ATOM 402 N N . VAL A 1 72 ? 124.160 -8.017 26.981 1.00 58.92 51 VAL A N 1
ATOM 403 C CA . VAL A 1 72 ? 123.244 -7.534 28.001 1.00 54.09 51 VAL A CA 1
ATOM 404 C C . VAL A 1 72 ? 122.452 -8.724 28.523 1.00 55.08 51 VAL A C 1
ATOM 405 O O . VAL A 1 72 ? 121.655 -9.320 27.799 1.00 68.34 51 VAL A O 1
ATOM 409 N N . LEU A 1 73 ? 122.694 -9.080 29.778 1.00 49.04 52 LEU A N 1
ATOM 410 C CA . LEU A 1 73 ? 122.104 -10.278 30.357 1.00 46.88 52 LEU A CA 1
ATOM 411 C C . LEU A 1 73 ? 120.696 -10.017 30.875 1.00 48.16 52 LEU A C 1
ATOM 412 O O . LEU A 1 73 ? 120.463 -9.061 31.614 1.00 45.05 52 LEU A O 1
ATOM 417 N N . LEU A 1 74 ? 119.758 -10.871 30.476 1.00 55.32 53 LEU A N 1
ATOM 418 C CA . LEU A 1 74 ? 118.390 -10.786 30.970 1.00 57.41 53 LEU A CA 1
ATOM 419 C C . LEU A 1 74 ? 118.015 -12.034 31.760 1.00 53.09 53 LEU A C 1
ATOM 420 O O . LEU A 1 74 ? 117.867 -13.120 31.198 1.00 52.71 53 LEU A O 1
ATOM 425 N N . ARG A 1 75 ? 117.869 -11.869 33.069 1.00 54.38 54 ARG A N 1
ATOM 426 C CA . ARG A 1 75 ? 117.408 -12.945 33.933 1.00 59.92 54 ARG A CA 1
ATOM 427 C C . ARG A 1 75 ? 116.034 -12.605 34.484 1.00 63.16 54 ARG A C 1
ATOM 428 O O . ARG A 1 75 ? 115.772 -11.457 34.840 1.00 58.22 54 ARG A O 1
ATOM 436 N N . TYR A 1 76 ? 115.157 -13.600 34.549 1.00 63.70 55 TYR A N 1
ATOM 437 C CA . TYR A 1 76 ? 113.819 -13.387 35.082 1.00 60.73 55 TYR A CA 1
ATOM 438 C C . TYR A 1 76 ? 113.264 -14.664 35.696 1.00 57.40 55 TYR A C 1
ATOM 439 O O . TYR A 1 76 ? 113.596 -15.769 35.266 1.00 53.20 55 TYR A O 1
ATOM 448 N N . ASP A 1 77 ? 112.420 -14.502 36.709 1.00 58.82 56 ASP A N 1
ATOM 449 C CA . ASP A 1 77 ? 111.735 -15.632 37.319 1.00 63.87 56 ASP A CA 1
ATOM 450 C C . ASP A 1 77 ? 110.402 -15.869 36.622 1.00 65.30 56 ASP A C 1
ATOM 451 O O . ASP A 1 77 ? 109.610 -14.943 36.450 1.00 72.37 56 ASP A O 1
ATOM 456 N N . MET A 1 78 ? 110.162 -17.111 36.218 1.00 63.00 57 MET A N 1
ATOM 457 C CA . MET A 1 78 ? 108.914 -17.469 35.555 1.00 57.80 57 MET A CA 1
ATOM 458 C C . MET A 1 78 ? 107.766 -17.477 36.556 1.00 50.72 57 MET A C 1
ATOM 459 O O . MET A 1 78 ? 107.970 -17.219 37.741 1.00 46.07 57 MET A O 1
ATOM 464 N N . PHE A 1 79 ? 106.558 -17.763 36.079 1.00 55.31 58 PHE A N 1
ATOM 465 C CA . PHE A 1 79 ? 105.412 -17.891 36.970 1.00 59.82 58 PHE A CA 1
ATOM 466 C C . PHE A 1 79 ? 105.669 -18.997 37.994 1.00 59.78 58 PHE A C 1
ATOM 467 O O . PHE A 1 79 ? 106.274 -20.020 37.668 1.00 65.20 58 PHE A O 1
ATOM 475 N N . ASP A 1 80 ? 105.223 -18.766 39.229 1.00 51.28 59 ASP A N 1
ATOM 476 C CA . ASP A 1 80 ? 105.439 -19.679 40.357 1.00 42.76 59 ASP A CA 1
ATOM 477 C C . ASP A 1 80 ? 106.917 -19.869 40.703 1.00 44.37 59 ASP A C 1
ATOM 478 O O . ASP A 1 80 ? 107.273 -20.810 41.415 1.00 41.68 59 ASP A O 1
ATOM 483 N N . GLN A 1 81 ? 107.774 -18.976 40.215 1.00 43.39 60 GLN A N 1
ATOM 484 C CA . GLN A 1 81 ? 109.205 -19.064 40.494 1.00 40.27 60 GLN A CA 1
ATOM 485 C C . GLN A 1 81 ? 109.730 -17.846 41.241 1.00 44.84 60 GLN A C 1
ATOM 486 O O . GLN A 1 81 ? 109.360 -16.712 40.936 1.00 46.09 60 GLN A O 1
ATOM 492 N N . GLY A 1 82 ? 110.596 -18.102 42.219 1.00 43.17 61 GLY A N 1
ATOM 493 C CA . GLY A 1 82 ? 111.318 -17.064 42.935 1.00 32.34 61 GLY A CA 1
ATOM 494 C C . GLY A 1 82 ? 110.492 -15.909 43.463 1.00 49.45 61 GLY A C 1
ATOM 495 O O . GLY A 1 82 ? 109.622 -16.085 44.315 1.00 60.03 61 GLY A O 1
ATOM 496 N N . GLN A 1 83 ? 110.772 -14.717 42.945 1.00 49.11 62 GLN A N 1
ATOM 497 C CA . GLN A 1 83 ? 110.125 -13.500 43.416 1.00 38.72 62 GLN A CA 1
ATOM 498 C C . GLN A 1 83 ? 108.964 -13.090 42.517 1.00 39.47 62 GLN A C 1
ATOM 499 O O . GLN A 1 83 ? 108.338 -12.053 42.732 1.00 43.22 62 GLN A O 1
ATOM 505 N N . SER A 1 84 ? 108.683 -13.906 41.506 1.00 44.79 63 SER A N 1
ATOM 506 C CA . SER A 1 84 ? 107.517 -13.686 40.660 1.00 55.83 63 SER A CA 1
ATOM 507 C C . SER A 1 84 ? 106.272 -14.216 41.357 1.00 62.08 63 SER A C 1
ATOM 508 O O . SER A 1 84 ? 106.365 -15.059 42.250 1.00 60.99 63 SER A O 1
ATOM 511 N N . SER A 1 85 ? 105.109 -13.721 40.949 1.00 73.49 64 SER A N 1
ATOM 512 C CA . SER A 1 85 ? 103.857 -14.087 41.602 1.00 74.64 64 SER A CA 1
ATOM 513 C C . SER A 1 85 ? 103.470 -15.539 41.342 1.00 68.60 64 SER A C 1
ATOM 514 O O . SER A 1 85 ? 104.162 -16.266 40.629 1.00 52.92 64 SER A O 1
ATOM 517 N N . LYS A 1 86 ? 102.350 -15.946 41.929 1.00 71.25 65 LYS A N 1
ATOM 518 C CA . LYS A 1 86 ? 101.894 -17.326 41.864 1.00 67.28 65 LYS A CA 1
ATOM 519 C C . LYS A 1 86 ? 100.835 -17.521 40.786 1.00 67.56 65 LYS A C 1
ATOM 520 O O . LYS A 1 86 ? 100.266 -16.556 40.285 1.00 76.16 65 LYS A O 1
ATOM 526 N N . ILE A 1 87 ? 100.588 -18.775 40.424 1.00 60.97 66 ILE A N 1
ATOM 527 C CA . ILE A 1 87 ? 99.461 -19.123 39.566 1.00 64.22 66 ILE A CA 1
ATOM 528 C C . ILE A 1 87 ? 98.708 -20.285 40.201 1.00 70.58 66 ILE A C 1
ATOM 529 O O . ILE A 1 87 ? 99.147 -21.431 40.126 1.00 72.32 66 ILE A O 1
ATOM 534 N N . GLU A 1 88 ? 97.576 -19.985 40.829 1.00 72.79 67 GLU A N 1
ATOM 535 C CA . GLU A 1 88 ? 96.855 -20.978 41.619 1.00 71.80 67 GLU A CA 1
ATOM 536 C C . GLU A 1 88 ? 95.874 -21.805 40.792 1.00 77.95 67 GLU A C 1
ATOM 537 O O . GLU A 1 88 ? 95.157 -22.648 41.330 1.00 83.76 67 GLU A O 1
ATOM 543 N N . GLU A 1 89 ? 95.842 -21.562 39.487 1.00 78.58 68 GLU A N 1
ATOM 544 C CA . GLU A 1 89 ? 94.977 -22.321 38.592 1.00 82.54 68 GLU A CA 1
ATOM 545 C C . GLU A 1 89 ? 95.798 -23.300 37.760 1.00 78.57 68 GLU A C 1
ATOM 546 O O . GLU A 1 89 ? 97.028 -23.266 37.782 1.00 68.96 68 GLU A O 1
ATOM 552 N N . SER A 1 90 ? 95.114 -24.177 37.032 1.00 82.33 69 SER A N 1
ATOM 553 C CA . SER A 1 90 ? 95.791 -25.134 36.167 1.00 71.77 69 SER A CA 1
ATOM 554 C C . SER A 1 90 ? 96.407 -24.426 34.967 1.00 65.14 69 SER A C 1
ATOM 555 O O . SER A 1 90 ? 95.742 -23.636 34.297 1.00 76.56 69 SER A O 1
ATOM 558 N N . TYR A 1 91 ? 97.678 -24.706 34.701 1.00 50.13 70 TYR A N 1
ATOM 559 C CA . TYR A 1 91 ? 98.356 -24.102 33.559 1.00 53.35 70 TYR A CA 1
ATOM 560 C C . TYR A 1 91 ? 99.413 -25.024 32.969 1.00 50.07 70 TYR A C 1
ATOM 561 O O . TYR A 1 91 ? 100.072 -25.775 33.687 1.00 46.27 70 TYR A O 1
ATOM 570 N N . THR A 1 92 ? 99.565 -24.958 31.651 1.00 54.98 71 THR A N 1
ATOM 571 C CA . THR A 1 92 ? 100.638 -25.662 30.967 1.00 46.26 71 THR A CA 1
ATOM 572 C C . THR A 1 92 ? 101.829 -24.727 30.817 1.00 50.62 71 THR A C 1
ATOM 573 O O . THR A 1 92 ? 101.835 -23.628 31.371 1.00 52.67 71 THR A O 1
ATOM 577 N N . GLN A 1 93 ? 102.832 -25.157 30.060 1.00 59.27 72 GLN A N 1
ATOM 578 C CA . GLN A 1 93 ? 104.028 -24.348 29.853 1.00 54.39 72 GLN A CA 1
ATOM 579 C C . GLN A 1 93 ? 103.785 -23.230 28.845 1.00 50.93 72 GLN A C 1
ATOM 580 O O . GLN A 1 93 ? 104.679 -22.433 28.564 1.00 53.72 72 GLN A O 1
ATOM 586 N N . THR A 1 94 ? 102.570 -23.175 28.307 1.00 56.86 73 THR A N 1
ATOM 587 C CA . THR A 1 94 ? 102.199 -22.157 27.331 1.00 65.19 73 THR A CA 1
ATOM 588 C C . THR A 1 94 ? 102.267 -20.752 27.924 1.00 70.41 73 THR A C 1
ATOM 589 O O . THR A 1 94 ? 102.773 -19.826 27.289 1.00 71.20 73 THR A O 1
ATOM 593 N N . ILE A 1 95 ? 101.767 -20.600 29.148 1.00 67.17 74 ILE A N 1
ATOM 594 C CA . ILE A 1 95 ? 101.739 -19.293 29.797 1.00 63.79 74 ILE A CA 1
ATOM 595 C C . ILE A 1 95 ? 103.148 -18.818 30.140 1.00 64.16 74 ILE A C 1
ATOM 596 O O . ILE A 1 95 ? 103.364 -17.636 30.406 1.00 66.50 74 ILE A O 1
ATOM 601 N N . GLN A 1 96 ? 104.102 -19.743 30.128 1.00 64.12 75 GLN A N 1
ATOM 602 C CA . GLN A 1 96 ? 105.499 -19.403 30.356 1.00 62.95 75 GLN A CA 1
ATOM 603 C C . GLN A 1 96 ? 106.145 -18.941 29.054 1.00 57.01 75 GLN A C 1
ATOM 604 O O . GLN A 1 96 ? 107.053 -18.108 29.057 1.00 57.84 75 GLN A O 1
ATOM 610 N N . VAL A 1 97 ? 105.665 -19.490 27.943 1.00 50.52 76 VAL A N 1
ATOM 611 C CA . VAL A 1 97 ? 106.155 -19.115 26.623 1.00 45.65 76 VAL A CA 1
ATOM 612 C C . VAL A 1 97 ? 105.658 -17.724 26.245 1.00 50.44 76 VAL A C 1
ATOM 613 O O . VAL A 1 97 ? 106.420 -16.897 25.743 1.00 59.61 76 VAL A O 1
ATOM 617 N N . GLU A 1 98 ? 104.377 -17.473 26.493 1.00 42.10 77 GLU A N 1
ATOM 618 C CA . GLU A 1 98 ? 103.789 -16.165 26.233 1.00 46.77 77 GLU A CA 1
ATOM 619 C C . GLU A 1 98 ? 104.378 -15.117 27.168 1.00 53.26 77 GLU A C 1
ATOM 620 O O . GLU A 1 98 ? 104.444 -13.935 26.831 1.00 67.27 77 GLU A O 1
ATOM 626 N N . LEU A 1 99 ? 104.801 -15.562 28.346 1.00 50.27 78 LEU A N 1
ATOM 627 C CA . LEU A 1 99 ? 105.461 -14.688 29.303 1.00 54.67 78 LEU A CA 1
ATOM 628 C C . LEU A 1 99 ? 106.769 -14.166 28.726 1.00 62.78 78 LEU A C 1
ATOM 629 O O . LEU A 1 99 ? 107.063 -12.973 28.806 1.00 64.66 78 LEU A O 1
ATOM 634 N N . LEU A 1 100 ? 107.543 -15.072 28.137 1.00 61.80 79 LEU A N 1
ATOM 635 C CA . LEU A 1 100 ? 108.845 -14.732 27.577 1.00 57.23 79 LEU A CA 1
ATOM 636 C C . LEU A 1 100 ? 108.728 -13.734 26.427 1.00 61.76 79 LEU A C 1
ATOM 637 O O . LEU A 1 100 ? 109.528 -12.806 26.323 1.00 70.87 79 LEU A O 1
ATOM 642 N N . LYS A 1 101 ? 107.732 -13.928 25.567 1.00 59.28 80 LYS A N 1
ATOM 643 C CA . LYS A 1 101 ? 107.521 -13.033 24.435 1.00 59.86 80 LYS A CA 1
ATOM 644 C C . LYS A 1 101 ? 107.160 -11.629 24.902 1.00 68.38 80 LYS A C 1
ATOM 645 O O . LYS A 1 101 ? 107.782 -10.646 24.494 1.00 66.88 80 LYS A O 1
ATOM 651 N N . ASN A 1 102 ? 106.151 -11.545 25.761 1.00 68.65 81 ASN A N 1
ATOM 652 C CA . ASN A 1 102 ? 105.660 -10.265 26.252 1.00 65.66 81 ASN A CA 1
ATOM 653 C C . ASN A 1 102 ? 106.677 -9.549 27.135 1.00 69.01 81 ASN A C 1
ATOM 654 O O . ASN A 1 102 ? 106.638 -8.327 27.269 1.00 86.89 81 ASN A O 1
ATOM 659 N N . LEU A 1 103 ? 107.586 -10.312 27.734 1.00 60.36 82 LEU A N 1
ATOM 660 C CA . LEU A 1 103 ? 108.656 -9.726 28.532 1.00 64.04 82 LEU A CA 1
ATOM 661 C C . LEU A 1 103 ? 109.665 -9.023 27.632 1.00 72.73 82 LEU A C 1
ATOM 662 O O . LEU A 1 103 ? 110.115 -7.916 27.932 1.00 78.73 82 LEU A O 1
ATOM 667 N N . LEU A 1 104 ? 110.013 -9.673 26.525 1.00 64.21 83 LEU A N 1
ATOM 668 C CA . LEU A 1 104 ? 110.961 -9.112 25.571 1.00 64.96 83 LEU A CA 1
ATOM 669 C C . LEU A 1 104 ? 110.387 -7.871 24.896 1.00 65.51 83 LEU A C 1
ATOM 670 O O . LEU A 1 104 ? 111.087 -6.877 24.711 1.00 66.07 83 LEU A O 1
ATOM 675 N N . GLU A 1 105 ? 109.110 -7.936 24.532 1.00 70.87 84 GLU A N 1
ATOM 676 C CA . GLU A 1 105 ? 108.430 -6.802 23.916 1.00 70.19 84 GLU A CA 1
ATOM 677 C C . GLU A 1 105 ? 108.338 -5.634 24.890 1.00 71.34 84 GLU A C 1
ATOM 678 O O . GLU A 1 105 ? 108.386 -4.471 24.488 1.00 80.68 84 GLU A O 1
ATOM 684 N N . HIS A 1 106 ? 108.207 -5.957 26.172 1.00 63.22 85 HIS A N 1
ATOM 685 C CA . HIS A 1 106 ? 108.150 -4.950 27.224 1.00 66.87 85 HIS A CA 1
ATOM 686 C C . HIS A 1 106 ? 109.469 -4.195 27.334 1.00 68.93 85 HIS A C 1
ATOM 687 O O . HIS A 1 106 ? 109.487 -2.976 27.506 1.00 70.09 85 HIS A O 1
ATOM 694 N N . LEU A 1 107 ? 110.572 -4.930 27.230 1.00 71.85 86 LEU A N 1
ATOM 695 C CA . LEU A 1 107 ? 111.903 -4.347 27.347 1.00 65.38 86 LEU A CA 1
ATOM 696 C C . LEU A 1 107 ? 112.409 -3.834 26.001 1.00 57.75 86 LEU A C 1
ATOM 697 O O . LEU A 1 107 ? 113.515 -3.302 25.907 1.00 63.65 86 LEU A O 1
ATOM 702 N N . GLY A 1 108 ? 111.595 -4.002 24.964 1.00 50.98 87 GLY A N 1
ATOM 703 C CA . GLY A 1 108 ? 111.941 -3.530 23.635 1.00 57.97 87 GLY A CA 1
ATOM 704 C C . GLY A 1 108 ? 112.984 -4.389 22.947 1.00 66.51 87 GLY A C 1
ATOM 705 O O . GLY A 1 108 ? 113.687 -3.927 22.049 1.00 69.25 87 GLY A O 1
ATOM 706 N N . ILE A 1 109 ? 113.082 -5.645 23.370 1.00 73.18 88 ILE A N 1
ATOM 707 C CA . ILE A 1 109 ? 114.046 -6.577 22.796 1.00 71.92 88 ILE A CA 1
ATOM 708 C C . ILE A 1 109 ? 113.454 -7.321 21.603 1.00 75.88 88 ILE A C 1
ATOM 709 O O . ILE A 1 109 ? 112.556 -8.150 21.758 1.00 81.71 88 ILE A O 1
ATOM 714 N N . ALA A 1 110 ? 113.962 -7.017 20.413 1.00 73.18 89 ALA A N 1
ATOM 715 C CA . ALA A 1 110 ? 113.480 -7.646 19.189 1.00 72.67 89 ALA A CA 1
ATOM 716 C C . ALA A 1 110 ? 113.958 -9.090 19.090 1.00 76.28 89 ALA A C 1
ATOM 717 O O . ALA A 1 110 ? 113.154 -10.011 18.941 1.00 72.23 89 ALA A O 1
ATOM 719 N N . GLN A 1 111 ? 115.272 -9.280 19.171 1.00 78.41 90 GLN A N 1
ATOM 720 C CA . GLN A 1 111 ? 115.861 -10.615 19.146 1.00 69.66 90 GLN A CA 1
ATOM 721 C C . GLN A 1 111 ? 116.844 -10.802 20.294 1.00 67.77 90 GLN A C 1
ATOM 722 O O . GLN A 1 111 ? 117.400 -9.834 20.812 1.00 77.76 90 GLN A O 1
ATOM 728 N N . ALA A 1 112 ? 117.059 -12.055 20.682 1.00 60.56 91 ALA A N 1
ATOM 729 C CA . ALA A 1 112 ? 117.953 -12.366 21.790 1.00 56.48 91 ALA A CA 1
ATOM 730 C C . ALA A 1 112 ? 118.469 -13.799 21.718 1.00 59.11 91 ALA A C 1
ATOM 731 O O . ALA A 1 112 ? 117.806 -14.685 21.178 1.00 61.60 91 ALA A O 1
ATOM 733 N N . ASN A 1 113 ? 119.663 -14.016 22.261 1.00 60.38 92 ASN A N 1
ATOM 734 C CA . ASN A 1 113 ? 120.211 -15.358 22.395 1.00 54.41 92 ASN A CA 1
ATOM 735 C C . ASN A 1 113 ? 119.614 -16.049 23.614 1.00 59.75 92 ASN A C 1
ATOM 736 O O . ASN A 1 113 ? 119.692 -15.532 24.729 1.00 61.40 92 ASN A O 1
ATOM 741 N N . ILE A 1 114 ? 119.014 -17.215 23.399 1.00 61.91 93 ILE A N 1
ATOM 742 C CA . ILE A 1 114 ? 118.318 -17.917 24.469 1.00 47.87 93 ILE A CA 1
ATOM 743 C C . ILE A 1 114 ? 119.066 -19.158 24.936 1.00 53.59 93 ILE A C 1
ATOM 744 O O . ILE A 1 114 ? 119.295 -20.087 24.162 1.00 56.97 93 ILE A O 1
ATOM 749 N N . VAL A 1 115 ? 119.443 -19.165 26.210 1.00 56.09 94 VAL A N 1
ATOM 750 C CA . VAL A 1 115 ? 120.049 -20.341 26.818 1.00 49.85 94 VAL A CA 1
ATOM 751 C C . VAL A 1 115 ? 119.179 -20.839 27.970 1.00 45.32 94 VAL A C 1
ATOM 752 O O . VAL A 1 115 ? 119.031 -20.171 28.994 1.00 48.03 94 VAL A O 1
ATOM 756 N N . GLY A 1 116 ? 118.586 -22.013 27.785 1.00 46.42 95 GLY A N 1
ATOM 757 C CA . GLY A 1 116 ? 117.723 -22.593 28.795 1.00 45.63 95 GLY A CA 1
ATOM 758 C C . GLY A 1 116 ? 118.214 -23.957 29.233 1.00 52.47 95 GLY A C 1
ATOM 759 O O . GLY A 1 116 ? 118.926 -24.637 28.495 1.00 63.34 95 GLY A O 1
ATOM 760 N N . ILE A 1 117 ? 117.835 -24.358 30.441 1.00 45.67 96 ILE A N 1
ATOM 761 C CA . ILE A 1 117 ? 118.228 -25.657 30.967 1.00 35.89 96 ILE A CA 1
ATOM 762 C C . ILE A 1 117 ? 117.041 -26.331 31.651 1.00 39.13 96 ILE A C 1
ATOM 763 O O . ILE A 1 117 ? 116.219 -25.664 32.283 1.00 47.67 96 ILE A O 1
ATOM 768 N N . SER A 1 118 ? 116.950 -27.651 31.496 1.00 34.81 97 SER A N 1
ATOM 769 C CA . SER A 1 118 ? 115.879 -28.442 32.097 1.00 39.96 97 SER A CA 1
ATOM 770 C C . SER A 1 118 ? 114.501 -27.915 31.705 1.00 44.93 97 SER A C 1
ATOM 771 O O . SER A 1 118 ? 114.101 -27.995 30.544 1.00 47.18 97 SER A O 1
ATOM 774 N N . TYR A 1 119 ? 113.788 -27.374 32.687 1.00 48.33 98 TYR A N 1
ATOM 775 C CA . TYR A 1 119 ? 112.467 -26.796 32.471 1.00 61.25 98 TYR A CA 1
ATOM 776 C C . TYR A 1 119 ? 112.537 -25.627 31.493 1.00 63.41 98 TYR A C 1
ATOM 777 O O . TYR A 1 119 ? 111.726 -25.525 30.573 1.00 59.42 98 TYR A O 1
ATOM 786 N N . GLY A 1 120 ? 113.516 -24.751 31.698 1.00 64.53 99 GLY A N 1
ATOM 787 C CA . GLY A 1 120 ? 113.705 -23.601 30.834 1.00 62.89 99 GLY A CA 1
ATOM 788 C C . GLY A 1 120 ? 114.087 -24.003 29.424 1.00 59.39 99 GLY A C 1
ATOM 789 O O . GLY A 1 120 ? 113.772 -23.306 28.459 1.00 62.25 99 GLY A O 1
ATOM 790 N N . ALA A 1 121 ? 114.772 -25.134 29.305 1.00 50.16 100 ALA A N 1
ATOM 791 C CA . ALA A 1 121 ? 115.149 -25.657 28.001 1.00 49.78 100 ALA A CA 1
ATOM 792 C C . ALA A 1 121 ? 113.911 -26.114 27.234 1.00 48.48 100 ALA A C 1
ATOM 793 O O . ALA A 1 121 ? 113.865 -26.043 26.006 1.00 45.06 100 ALA A O 1
ATOM 795 N N . SER A 1 122 ? 112.907 -26.581 27.970 1.00 48.33 101 SER A N 1
ATOM 796 C CA . SER A 1 122 ? 111.640 -26.982 27.371 1.00 53.23 101 SER A CA 1
ATOM 797 C C . SER A 1 122 ? 110.896 -25.764 26.837 1.00 56.23 101 SER A C 1
ATOM 798 O O . SER A 1 122 ? 110.278 -25.817 25.772 1.00 56.85 101 SER A O 1
ATOM 801 N N . ILE A 1 123 ? 110.964 -24.667 27.586 1.00 53.08 102 ILE A N 1
ATOM 802 C CA . ILE A 1 123 ? 110.325 -23.416 27.194 1.00 49.75 102 ILE A CA 1
ATOM 803 C C . ILE A 1 123 ? 110.946 -22.865 25.915 1.00 47.43 102 ILE A C 1
ATOM 804 O O . ILE A 1 123 ? 110.238 -22.424 25.009 1.00 49.23 102 ILE A O 1
ATOM 809 N N . ALA A 1 124 ? 112.273 -22.902 25.850 1.00 50.69 103 ALA A N 1
ATOM 810 C CA . ALA A 1 124 ? 113.007 -22.394 24.696 1.00 59.39 103 ALA A CA 1
ATOM 811 C C . ALA A 1 124 ? 112.611 -23.117 23.411 1.00 62.97 103 ALA A C 1
ATOM 812 O O . ALA A 1 124 ? 112.470 -22.491 22.362 1.00 61.86 103 ALA A O 1
ATOM 814 N N . LEU A 1 125 ? 112.429 -24.433 23.499 1.00 60.35 104 LEU A N 1
ATOM 815 C CA . LEU A 1 125 ? 112.017 -25.225 22.343 1.00 59.24 104 LEU A CA 1
ATOM 816 C C . LEU A 1 125 ? 110.611 -24.852 21.887 1.00 57.41 104 LEU A C 1
ATOM 817 O O . LEU A 1 125 ? 110.337 -24.781 20.690 1.00 53.60 104 LEU A O 1
ATOM 822 N N . GLN A 1 126 ? 109.722 -24.621 22.847 1.00 55.62 105 GLN A N 1
ATOM 823 C CA . GLN A 1 126 ? 108.373 -24.170 22.535 1.00 50.90 105 GLN A CA 1
ATOM 824 C C . GLN A 1 126 ? 108.403 -22.751 21.976 1.00 57.56 105 GLN A C 1
ATOM 825 O O . GLN A 1 126 ? 107.680 -22.432 21.033 1.00 68.08 105 GLN A O 1
ATOM 831 N N . PHE A 1 127 ? 109.246 -21.907 22.563 1.00 46.56 106 PHE A N 1
ATOM 832 C CA . PHE A 1 127 ? 109.370 -20.519 22.131 1.00 45.60 106 PHE A CA 1
ATOM 833 C C . PHE A 1 127 ? 110.008 -20.432 20.747 1.00 50.59 106 PHE A C 1
ATOM 834 O O . PHE A 1 127 ? 109.716 -19.518 19.977 1.00 44.78 106 PHE A O 1
ATOM 842 N N . ALA A 1 128 ? 110.878 -21.388 20.436 1.00 56.72 107 ALA A N 1
ATOM 843 C CA . ALA A 1 128 ? 111.514 -21.444 19.124 1.00 58.29 107 ALA A CA 1
ATOM 844 C C . ALA A 1 128 ? 110.559 -22.023 18.091 1.00 58.88 107 ALA A C 1
ATOM 845 O O . ALA A 1 128 ? 110.782 -21.905 16.885 1.00 60.88 107 ALA A O 1
ATOM 847 N N . ALA A 1 129 ? 109.493 -22.652 18.574 1.00 59.35 108 ALA A N 1
ATOM 848 C CA . ALA A 1 129 ? 108.506 -23.263 17.698 1.00 57.73 108 ALA A CA 1
ATOM 849 C C . ALA A 1 129 ? 107.403 -22.274 17.336 1.00 56.68 108 ALA A C 1
ATOM 850 O O . ALA A 1 129 ? 106.719 -22.440 16.326 1.00 46.43 108 ALA A O 1
ATOM 852 N N . LYS A 1 130 ? 107.238 -21.242 18.159 1.00 52.35 109 LYS A N 1
ATOM 853 C CA . LYS A 1 130 ? 106.165 -20.275 17.953 1.00 60.37 109 LYS A CA 1
ATOM 854 C C . LYS A 1 130 ? 106.691 -18.897 17.555 1.00 63.36 109 LYS A C 1
ATOM 855 O O . LYS A 1 130 ? 106.081 -18.207 16.738 1.00 68.29 109 LYS A O 1
ATOM 861 N N . TYR A 1 131 ? 107.819 -18.496 18.133 1.00 61.28 110 TYR A N 1
ATOM 862 C CA . TYR A 1 131 ? 108.405 -17.196 17.823 1.00 54.63 110 TYR A CA 1
ATOM 863 C C . TYR A 1 131 ? 109.884 -17.306 17.462 1.00 59.88 110 TYR A C 1
ATOM 864 O O . TYR A 1 131 ? 110.747 -16.918 18.249 1.00 65.42 110 TYR A O 1
ATOM 873 N N . PRO A 1 132 ? 110.183 -17.830 16.263 1.00 63.89 111 PRO A N 1
ATOM 874 C CA . PRO A 1 132 ? 111.575 -18.019 15.843 1.00 67.39 111 PRO A CA 1
ATOM 875 C C . PRO A 1 132 ? 112.256 -16.708 15.461 1.00 69.70 111 PRO A C 1
ATOM 876 O O . PRO A 1 132 ? 113.483 -16.613 15.520 1.00 71.27 111 PRO A O 1
ATOM 880 N N . THR A 1 133 ? 111.463 -15.711 15.081 1.00 71.40 112 THR A N 1
ATOM 881 C CA . THR A 1 133 ? 111.996 -14.425 14.644 1.00 74.90 112 THR A CA 1
ATOM 882 C C . THR A 1 133 ? 112.413 -13.542 15.818 1.00 66.62 112 THR A C 1
ATOM 883 O O . THR A 1 133 ? 112.873 -12.417 15.625 1.00 67.81 112 THR A O 1
ATOM 887 N N . MET A 1 134 ? 112.249 -14.053 17.034 1.00 56.10 113 MET A N 1
ATOM 888 C CA . MET A 1 134 ? 112.691 -13.340 18.225 1.00 60.34 113 MET A CA 1
ATOM 889 C C . MET A 1 134 ? 113.951 -13.984 18.795 1.00 61.83 113 MET A C 1
ATOM 890 O O . MET A 1 134 ? 114.472 -13.551 19.822 1.00 52.45 113 MET A O 1
ATOM 895 N N . ILE A 1 135 ? 114.434 -15.020 18.116 1.00 65.94 114 ILE A N 1
ATOM 896 C CA . ILE A 1 135 ? 115.622 -15.743 18.554 1.00 68.10 114 ILE A CA 1
ATOM 897 C C . ILE A 1 135 ? 116.742 -15.675 17.523 1.00 78.28 114 ILE A C 1
ATOM 898 O O . ILE A 1 135 ? 116.526 -15.948 16.342 1.00 85.34 114 ILE A O 1
ATOM 903 N N . LYS A 1 136 ? 117.937 -15.312 17.975 1.00 75.28 115 LYS A N 1
ATOM 904 C CA . LYS A 1 136 ? 119.120 -15.380 17.127 1.00 78.67 115 LYS A CA 1
ATOM 905 C C . LYS A 1 136 ? 119.680 -16.797 17.143 1.00 77.86 115 LYS A C 1
ATOM 906 O O . LYS A 1 136 ? 119.546 -17.542 16.172 1.00 85.66 115 LYS A O 1
ATOM 912 N N . ARG A 1 137 ? 120.305 -17.162 18.257 1.00 67.34 116 ARG A N 1
ATOM 913 C CA . ARG A 1 137 ? 120.804 -18.517 18.455 1.00 52.13 116 ARG A CA 1
ATOM 914 C C . ARG A 1 137 ? 120.273 -19.069 19.770 1.00 49.52 116 ARG A C 1
ATOM 915 O O . ARG A 1 137 ? 119.921 -18.311 20.673 1.00 53.21 116 ARG A O 1
ATOM 923 N N . MET A 1 138 ? 120.216 -20.391 19.875 1.00 49.64 117 MET A N 1
ATOM 924 C CA . MET A 1 138 ? 119.622 -21.031 21.040 1.00 43.02 117 MET A CA 1
ATOM 925 C C . MET A 1 138 ? 120.530 -22.122 21.599 1.00 45.36 117 MET A C 1
ATOM 926 O O . MET A 1 138 ? 121.129 -22.887 20.847 1.00 48.55 117 MET A O 1
ATOM 931 N N . VAL A 1 139 ? 120.641 -22.178 22.922 1.00 44.17 118 VAL A N 1
ATOM 932 C CA . VAL A 1 139 ? 121.407 -23.230 23.578 1.00 51.43 118 VAL A CA 1
ATOM 933 C C . VAL A 1 139 ? 120.555 -23.925 24.635 1.00 57.37 118 VAL A C 1
ATOM 934 O O . VAL A 1 139 ? 120.193 -23.326 25.647 1.00 61.09 118 VAL A O 1
ATOM 938 N N . VAL A 1 140 ? 120.229 -25.189 24.389 1.00 46.11 119 VAL A N 1
ATOM 939 C CA . VAL A 1 140 ? 119.418 -25.958 25.322 1.00 40.15 119 VAL A CA 1
ATOM 940 C C . VAL A 1 140 ? 120.258 -27.034 26.005 1.00 44.47 119 VAL A C 1
ATOM 941 O O . VAL A 1 140 ? 121.013 -27.755 25.353 1.00 53.82 119 VAL A O 1
ATOM 945 N N . ALA A 1 141 ? 120.130 -27.126 27.325 1.00 44.85 120 ALA A N 1
ATOM 946 C CA . ALA A 1 141 ? 120.923 -28.069 28.107 1.00 50.25 120 ALA A CA 1
ATOM 947 C C . ALA A 1 141 ? 120.031 -28.963 28.957 1.00 52.72 120 ALA A C 1
ATOM 948 O O . ALA A 1 141 ? 119.069 -28.489 29.564 1.00 43.70 120 ALA A O 1
ATOM 950 N N . ASN A 1 142 ? 120.364 -30.252 28.998 1.00 53.27 121 ASN A N 1
ATOM 951 C CA . ASN A 1 142 ? 119.590 -31.243 29.741 1.00 47.36 121 ASN A CA 1
ATOM 952 C C . ASN A 1 142 ? 118.115 -31.165 29.373 1.00 44.88 121 ASN A C 1
ATOM 953 O O . ASN A 1 142 ? 117.269 -30.847 30.208 1.00 46.70 121 ASN A O 1
ATOM 958 N N . VAL A 1 143 ? 117.819 -31.457 28.111 1.00 41.93 122 VAL A N 1
ATOM 959 C CA . VAL A 1 143 ? 116.514 -31.160 27.541 1.00 37.42 122 VAL A CA 1
ATOM 960 C C . VAL A 1 143 ? 115.921 -32.347 26.786 1.00 42.47 122 VAL A C 1
ATOM 961 O O . VAL A 1 143 ? 116.630 -33.072 26.089 1.00 55.00 122 VAL A O 1
ATOM 965 N N . VAL A 1 144 ? 114.617 -32.549 26.945 1.00 51.63 123 VAL A N 1
ATOM 966 C CA . VAL A 1 144 ? 113.896 -33.552 26.173 1.00 58.88 123 VAL A CA 1
ATOM 967 C C . VAL A 1 144 ? 112.951 -32.868 25.190 1.00 56.30 123 VAL A C 1
ATOM 968 O O . VAL A 1 144 ? 112.556 -31.719 25.393 1.00 47.19 123 VAL A O 1
ATOM 972 N N . ALA A 1 145 ? 112.597 -33.570 24.119 1.00 62.38 124 ALA A N 1
ATOM 973 C CA . ALA A 1 145 ? 111.667 -33.030 23.136 1.00 55.72 124 ALA A CA 1
ATOM 974 C C . ALA A 1 145 ? 110.230 -33.248 23.593 1.00 49.53 124 ALA A C 1
ATOM 975 O O . ALA A 1 145 ? 109.315 -32.551 23.156 1.00 46.05 124 ALA A O 1
ATOM 977 N N . LYS A 1 146 ? 110.044 -34.221 24.479 1.00 54.34 125 LYS A N 1
ATOM 978 C CA . LYS A 1 146 ? 108.723 -34.558 24.995 1.00 55.41 125 LYS A CA 1
ATOM 979 C C . LYS A 1 146 ? 108.833 -35.267 26.339 1.00 53.37 125 LYS A C 1
ATOM 980 O O . LYS A 1 146 ? 109.710 -36.108 26.535 1.00 59.77 125 LYS A O 1
ATOM 986 N N . THR A 1 147 ? 107.941 -34.923 27.263 1.00 55.56 126 THR A N 1
ATOM 987 C CA . THR A 1 147 ? 107.907 -35.571 28.568 1.00 57.86 126 THR A CA 1
ATOM 988 C C . THR A 1 147 ? 107.430 -37.015 28.439 1.00 59.30 126 THR A C 1
ATOM 989 O O . THR A 1 147 ? 106.240 -37.275 28.255 1.00 58.38 126 THR A O 1
ATOM 993 N N . SER A 1 148 ? 108.372 -37.949 28.531 1.00 59.81 127 SER A N 1
ATOM 994 C CA . SER A 1 148 ? 108.074 -39.371 28.409 1.00 56.78 127 SER A CA 1
ATOM 995 C C . SER A 1 148 ? 107.230 -39.863 29.585 1.00 57.94 127 SER A C 1
ATOM 996 O O . SER A 1 148 ? 107.235 -39.246 30.651 1.00 42.97 127 SER A O 1
ATOM 999 N N . PRO A 1 149 ? 106.493 -40.972 29.388 1.00 67.18 128 PRO A N 1
ATOM 1000 C CA . PRO A 1 149 ? 105.731 -41.607 30.471 1.00 57.13 128 PRO A CA 1
ATOM 1001 C C . PRO A 1 149 ? 106.604 -41.922 31.682 1.00 58.68 128 PRO A C 1
ATOM 1002 O O . PRO A 1 149 ? 106.123 -41.907 32.815 1.00 56.57 128 PRO A O 1
ATOM 1006 N N . TRP A 1 150 ? 107.878 -42.207 31.431 1.00 64.09 129 TRP A N 1
ATOM 1007 C CA . TRP A 1 150 ? 108.837 -42.460 32.496 1.00 59.91 129 TRP A CA 1
ATOM 1008 C C . TRP A 1 150 ? 109.085 -41.199 33.316 1.00 57.34 129 TRP A C 1
ATOM 1009 O O . TRP A 1 150 ? 108.979 -41.213 34.543 1.00 48.90 129 TRP A O 1
ATOM 1020 N N . LEU A 1 151 ? 109.408 -40.109 32.628 1.00 50.90 130 LEU A N 1
ATOM 1021 C CA . LEU A 1 151 ? 109.702 -38.841 33.285 1.00 47.98 130 LEU A CA 1
ATOM 1022 C C . LEU A 1 151 ? 108.475 -38.284 34.002 1.00 45.27 130 LEU A C 1
ATOM 1023 O O . LEU A 1 151 ? 108.594 -37.646 35.048 1.00 52.98 130 LEU A O 1
ATOM 1028 N N . LYS A 1 152 ? 107.299 -38.530 33.435 1.00 40.21 131 LYS A N 1
ATOM 1029 C CA . LYS A 1 152 ? 106.051 -38.063 34.026 1.00 45.03 131 LYS A CA 1
ATOM 1030 C C . LYS A 1 152 ? 105.792 -38.722 35.379 1.00 47.77 131 LYS A C 1
ATOM 1031 O O . LYS A 1 152 ? 105.401 -38.054 36.337 1.00 56.85 131 LYS A O 1
ATOM 1037 N N . ASP A 1 153 ? 106.016 -40.031 35.451 1.00 44.40 132 ASP A N 1
ATOM 1038 C CA . ASP A 1 153 ? 105.836 -40.773 36.695 1.00 49.79 132 ASP A CA 1
ATOM 1039 C C . ASP A 1 153 ? 106.807 -40.289 37.769 1.00 54.32 132 ASP A C 1
ATOM 1040 O O . ASP A 1 153 ? 106.488 -40.308 38.959 1.00 52.72 132 ASP A O 1
ATOM 1045 N N . ILE A 1 154 ? 107.990 -39.860 37.341 1.00 53.33 133 ILE A N 1
ATOM 1046 C CA . ILE A 1 154 ? 108.959 -39.258 38.249 1.00 45.43 133 ILE A CA 1
ATOM 1047 C C . ILE A 1 154 ? 108.387 -37.972 38.825 1.00 46.54 133 ILE A C 1
ATOM 1048 O O . ILE A 1 154 ? 108.516 -37.701 40.020 1.00 50.77 133 ILE A O 1
ATOM 1053 N N . GLY A 1 155 ? 107.746 -37.189 37.962 1.00 41.96 134 GLY A N 1
ATOM 1054 C CA . GLY A 1 155 ? 107.099 -35.959 38.375 1.00 36.52 134 GLY A CA 1
ATOM 1055 C C . GLY A 1 155 ? 105.984 -36.224 39.365 1.00 39.59 134 GLY A C 1
ATOM 1056 O O . GLY A 1 155 ? 105.806 -35.476 40.327 1.00 42.69 134 GLY A O 1
ATOM 1057 N N . ASP A 1 156 ? 105.235 -37.298 39.130 1.00 38.38 135 ASP A N 1
ATOM 1058 C CA . ASP A 1 156 ? 104.159 -37.698 40.030 1.00 45.39 135 ASP A CA 1
ATOM 1059 C C . ASP A 1 156 ? 104.723 -38.124 41.380 1.00 54.81 135 ASP A C 1
ATOM 1060 O O . ASP A 1 156 ? 104.066 -37.985 42.411 1.00 64.28 135 ASP A O 1
ATOM 1065 N N . GLY A 1 157 ? 105.947 -38.641 41.364 1.00 49.12 136 GLY A N 1
ATOM 1066 C CA . GLY A 1 157 ? 106.636 -39.000 42.589 1.00 50.23 136 GLY A CA 1
ATOM 1067 C C . GLY A 1 157 ? 107.034 -37.772 43.380 1.00 55.97 136 GLY A C 1
ATOM 1068 O O . GLY A 1 157 ? 106.825 -37.709 44.591 1.00 55.23 136 GLY A O 1
ATOM 1069 N N . TRP A 1 158 ? 107.610 -36.793 42.686 1.00 56.66 137 TRP A N 1
ATOM 1070 C CA . TRP A 1 158 ? 108.005 -35.535 43.308 1.00 48.08 137 TRP A CA 1
ATOM 1071 C C . TRP A 1 158 ? 106.799 -34.832 43.922 1.00 44.19 137 TRP A C 1
ATOM 1072 O O . TRP A 1 158 ? 106.857 -34.355 45.055 1.00 47.34 137 TRP A O 1
ATOM 1083 N N . ASN A 1 159 ? 105.705 -34.780 43.168 1.00 40.11 138 ASN A N 1
ATOM 1084 C CA . ASN A 1 159 ? 104.486 -34.127 43.628 1.00 50.45 138 ASN A CA 1
ATOM 1085 C C . ASN A 1 159 ? 103.867 -34.827 44.834 1.00 62.96 138 ASN A C 1
ATOM 1086 O O . ASN A 1 159 ? 103.494 -34.175 45.810 1.00 66.50 138 ASN A O 1
ATOM 1091 N N . GLU A 1 160 ? 103.763 -36.152 44.765 1.00 63.44 139 GLU A N 1
ATOM 1092 C CA . GLU A 1 160 ? 103.158 -36.934 45.840 1.00 61.09 139 GLU A CA 1
ATOM 1093 C C . GLU A 1 160 ? 103.903 -36.772 47.162 1.00 58.09 139 GLU A C 1
ATOM 1094 O O . GLU A 1 160 ? 103.289 -36.743 48.228 1.00 62.27 139 GLU A O 1
ATOM 1100 N N . VAL A 1 161 ? 105.225 -36.666 47.089 1.00 50.75 140 VAL A N 1
ATOM 1101 C CA . VAL A 1 161 ? 106.030 -36.446 48.283 1.00 52.47 140 VAL A CA 1
ATOM 1102 C C . VAL A 1 161 ? 105.883 -34.998 48.744 1.00 56.61 140 VAL A C 1
ATOM 1103 O O . VAL A 1 161 ? 105.847 -34.716 49.943 1.00 68.65 140 VAL A O 1
ATOM 1107 N N . ALA A 1 162 ? 105.776 -34.087 47.783 1.00 53.46 141 ALA A N 1
ATOM 1108 C CA . ALA A 1 162 ? 105.582 -32.674 48.086 1.00 52.17 141 ALA A CA 1
ATOM 1109 C C . ALA A 1 162 ? 104.217 -32.424 48.723 1.00 58.27 141 ALA A C 1
ATOM 1110 O O . ALA A 1 162 ? 104.041 -31.464 49.474 1.00 63.14 141 ALA A O 1
ATOM 1112 N N . LYS A 1 163 ? 103.255 -33.292 48.422 1.00 57.91 142 LYS A N 1
ATOM 1113 C CA . LYS A 1 163 ? 101.905 -33.154 48.961 1.00 60.30 142 LYS A CA 1
ATOM 1114 C C . LYS A 1 163 ? 101.833 -33.547 50.433 1.00 59.59 142 LYS A C 1
ATOM 1115 O O . LYS A 1 163 ? 100.821 -33.315 51.093 1.00 69.63 142 LYS A O 1
ATOM 1121 N N . THR A 1 164 ? 102.905 -34.142 50.945 1.00 55.50 143 THR A N 1
ATOM 1122 C CA . THR A 1 164 ? 102.957 -34.529 52.351 1.00 63.66 143 THR A CA 1
ATOM 1123 C C . THR A 1 164 ? 103.610 -33.440 53.194 1.00 66.21 143 THR A C 1
ATOM 1124 O O . THR A 1 164 ? 103.435 -33.396 54.412 1.00 72.28 143 THR A O 1
ATOM 1128 N N . GLY A 1 165 ? 104.365 -32.564 52.539 1.00 54.26 144 GLY A N 1
ATOM 1129 C CA . GLY A 1 165 ? 105.036 -31.476 53.226 1.00 64.13 144 GLY A CA 1
ATOM 1130 C C . GLY A 1 165 ? 106.334 -31.914 53.874 1.00 66.42 144 GLY A C 1
ATOM 1131 O O . GLY A 1 165 ? 106.915 -31.186 54.680 1.00 66.54 144 GLY A O 1
ATOM 1132 N N . ASN A 1 166 ? 106.788 -33.113 53.523 1.00 58.73 145 ASN A N 1
ATOM 1133 C CA . ASN A 1 166 ? 108.040 -33.640 54.048 1.00 48.30 145 ASN A CA 1
ATOM 1134 C C . ASN A 1 166 ? 109.223 -33.142 53.225 1.00 44.89 145 ASN A C 1
ATOM 1135 O O . ASN A 1 166 ? 109.536 -33.696 52.170 1.00 39.20 145 ASN A O 1
ATOM 1140 N N . GLY A 1 167 ? 109.877 -32.094 53.715 1.00 44.33 146 GLY A N 1
ATOM 1141 C CA . GLY A 1 167 ? 110.992 -31.492 53.008 1.00 43.66 146 GLY A CA 1
ATOM 1142 C C . GLY A 1 167 ? 112.234 -32.358 52.998 1.00 46.02 146 GLY A C 1
ATOM 1143 O O . GLY A 1 167 ? 113.046 -32.287 52.076 1.00 48.13 146 GLY A O 1
ATOM 1144 N N . LEU A 1 168 ? 112.386 -33.176 54.033 1.00 44.91 147 LEU A N 1
ATOM 1145 C CA . LEU A 1 168 ? 113.508 -34.101 54.109 1.00 45.31 147 LEU A CA 1
ATOM 1146 C C . LEU A 1 168 ? 113.366 -35.183 53.046 1.00 50.76 147 LEU A C 1
ATOM 1147 O O . LEU A 1 168 ? 114.317 -35.492 52.330 1.00 51.83 147 LEU A O 1
ATOM 1152 N N . ALA A 1 169 ? 112.169 -35.751 52.946 1.00 52.24 148 ALA A N 1
ATOM 1153 C CA . ALA A 1 169 ? 111.885 -36.769 51.943 1.00 39.81 148 ALA A CA 1
ATOM 1154 C C . ALA A 1 169 ? 111.968 -36.185 50.539 1.00 43.45 148 ALA A C 1
ATOM 1155 O O . ALA A 1 169 ? 112.505 -36.815 49.629 1.00 45.48 148 ALA A O 1
ATOM 1157 N N . TYR A 1 170 ? 111.440 -34.975 50.371 1.00 53.42 149 TYR A N 1
ATOM 1158 C CA . TYR A 1 170 ? 111.425 -34.321 49.066 1.00 51.93 149 TYR A CA 1
ATOM 1159 C C . TYR A 1 170 ? 112.840 -34.045 48.569 1.00 52.11 149 TYR A C 1
ATOM 1160 O O . TYR A 1 170 ? 113.105 -34.101 47.370 1.00 50.34 149 TYR A O 1
ATOM 1169 N N . TYR A 1 171 ? 113.744 -33.747 49.495 1.00 52.07 150 TYR A N 1
ATOM 1170 C CA . TYR A 1 171 ? 115.145 -33.543 49.152 1.00 56.92 150 TYR A CA 1
ATOM 1171 C C . TYR A 1 171 ? 115.777 -34.838 48.659 1.00 63.33 150 TYR A C 1
ATOM 1172 O O . TYR A 1 171 ? 116.371 -34.886 47.581 1.00 66.65 150 TYR A O 1
ATOM 1181 N N . HIS A 1 172 ? 115.636 -35.886 49.463 1.00 66.40 151 HIS A N 1
ATOM 1182 C CA . HIS A 1 172 ? 116.340 -37.145 49.241 1.00 58.09 151 HIS A CA 1
ATOM 1183 C C . HIS A 1 172 ? 115.869 -37.919 48.010 1.00 50.49 151 HIS A C 1
ATOM 1184 O O . HIS A 1 172 ? 116.396 -38.991 47.715 1.00 60.00 151 HIS A O 1
ATOM 1191 N N . ILE A 1 173 ? 114.884 -37.386 47.295 1.00 39.66 152 ILE A N 1
ATOM 1192 C CA . ILE A 1 173 ? 114.384 -38.048 46.095 1.00 35.80 152 ILE A CA 1
ATOM 1193 C C . ILE A 1 173 ? 114.562 -37.194 44.845 1.00 33.00 152 ILE A C 1
ATOM 1194 O O . ILE A 1 173 ? 114.336 -37.662 43.730 1.00 40.13 152 ILE A O 1
ATOM 1199 N N . THR A 1 174 ? 114.960 -35.941 45.031 1.00 32.57 153 THR A N 1
ATOM 1200 C CA . THR A 1 174 ? 115.101 -35.025 43.906 1.00 40.78 153 THR A CA 1
ATOM 1201 C C . THR A 1 174 ? 116.561 -34.754 43.564 1.00 42.35 153 THR A C 1
ATOM 1202 O O . THR A 1 174 ? 116.984 -34.937 42.425 1.00 46.80 153 THR A O 1
ATOM 1206 N N . ILE A 1 175 ? 117.326 -34.330 44.561 1.00 40.82 154 ILE A N 1
ATOM 1207 C CA . ILE A 1 175 ? 118.689 -33.853 44.341 1.00 45.21 154 ILE A CA 1
ATOM 1208 C C . ILE A 1 175 ? 119.735 -34.937 44.009 1.00 50.43 154 ILE A C 1
ATOM 1209 O O . ILE A 1 175 ? 120.643 -34.682 43.214 1.00 55.58 154 ILE A O 1
ATOM 1214 N N . PRO A 1 176 ? 119.623 -36.147 44.594 1.00 46.82 155 PRO A N 1
ATOM 1215 C CA . PRO A 1 176 ? 120.586 -37.170 44.159 1.00 49.69 155 PRO A CA 1
ATOM 1216 C C . PRO A 1 176 ? 120.505 -37.532 42.670 1.00 52.55 155 PRO A C 1
ATOM 1217 O O . PRO A 1 176 ? 121.398 -38.214 42.167 1.00 65.59 155 PRO A O 1
ATOM 1221 N N . TYR A 1 177 ? 119.461 -37.086 41.978 1.00 46.99 156 TYR A N 1
ATOM 1222 C CA . TYR A 1 177 ? 119.342 -37.330 40.544 1.00 50.30 156 TYR A CA 1
ATOM 1223 C C . TYR A 1 177 ? 119.578 -36.051 39.741 1.00 57.63 156 TYR A C 1
ATOM 1224 O O . TYR A 1 177 ? 119.618 -36.076 38.510 1.00 61.40 156 TYR A O 1
ATOM 1233 N N . ILE A 1 178 ? 119.733 -34.935 40.446 1.00 54.72 157 ILE A N 1
ATOM 1234 C CA . ILE A 1 178 ? 120.096 -33.671 39.818 1.00 49.19 157 ILE A CA 1
ATOM 1235 C C . ILE A 1 178 ? 121.589 -33.668 39.511 1.00 57.91 157 ILE A C 1
ATOM 1236 O O . ILE A 1 178 ? 122.029 -33.156 38.482 1.00 54.89 157 ILE A O 1
ATOM 1241 N N . TYR A 1 179 ? 122.365 -34.256 40.414 1.00 62.23 158 TYR A N 1
ATOM 1242 C CA . TYR A 1 179 ? 123.809 -34.328 40.252 1.00 60.24 158 TYR A CA 1
ATOM 1243 C C . TYR A 1 179 ? 124.253 -35.755 39.959 1.00 61.81 158 TYR A C 1
ATOM 1244 O O . TYR A 1 179 ? 123.589 -36.715 40.351 1.00 65.14 158 TYR A O 1
ATOM 1253 N N . SER A 1 180 ? 125.376 -35.888 39.262 1.00 54.89 159 SER A N 1
ATOM 1254 C CA . SER A 1 180 ? 125.960 -37.195 38.994 1.00 54.90 159 SER A CA 1
ATOM 1255 C C . SER A 1 180 ? 126.484 -37.806 40.288 1.00 53.27 159 SER A C 1
ATOM 1256 O O . SER A 1 180 ? 126.920 -37.079 41.181 1.00 56.65 159 SER A O 1
ATOM 1259 N N . PRO A 1 181 ? 126.433 -39.144 40.396 1.00 53.20 160 PRO A N 1
ATOM 1260 C CA . PRO A 1 181 ? 126.926 -39.857 41.580 1.00 52.97 160 PRO A CA 1
ATOM 1261 C C . PRO A 1 181 ? 128.372 -39.505 41.918 1.00 52.74 160 PRO A C 1
ATOM 1262 O O . PRO A 1 181 ? 128.729 -39.437 43.095 1.00 49.58 160 PRO A O 1
ATOM 1266 N N . GLN A 1 182 ? 129.187 -39.280 40.892 1.00 50.49 161 GLN A N 1
ATOM 1267 C CA . GLN A 1 182 ? 130.583 -38.914 41.090 1.00 45.33 161 GLN A CA 1
ATOM 1268 C C . GLN A 1 182 ? 130.698 -37.541 41.745 1.00 45.55 161 GLN A C 1
ATOM 1269 O O . GLN A 1 182 ? 131.513 -37.341 42.646 1.00 48.87 161 GLN A O 1
ATOM 1275 N N . PHE A 1 183 ? 129.874 -36.602 41.291 1.00 45.66 162 PHE A N 1
ATOM 1276 C CA . PHE A 1 183 ? 129.906 -35.237 41.808 1.00 50.38 162 PHE A CA 1
ATOM 1277 C C . PHE A 1 183 ? 129.361 -35.169 43.230 1.00 52.18 162 PHE A C 1
ATOM 1278 O O . PHE A 1 183 ? 129.940 -34.510 44.094 1.00 43.66 162 PHE A O 1
ATOM 1286 N N . TYR A 1 184 ? 128.244 -35.854 43.461 1.00 49.02 163 TYR A N 1
ATOM 1287 C CA . TYR A 1 184 ? 127.604 -35.885 44.772 1.00 46.80 163 TYR A CA 1
ATOM 1288 C C . TYR A 1 184 ? 128.545 -36.471 45.822 1.00 54.44 163 TYR A C 1
ATOM 1289 O O . TYR A 1 184 ? 128.527 -36.067 46.984 1.00 57.92 163 TYR A O 1
ATOM 1298 N N . THR A 1 185 ? 129.368 -37.425 45.399 1.00 50.59 164 THR A N 1
ATOM 1299 C CA . THR A 1 185 ? 130.309 -38.079 46.297 1.00 46.52 164 THR A CA 1
ATOM 1300 C C . THR A 1 185 ? 131.562 -37.232 46.499 1.00 50.43 164 THR A C 1
ATOM 1301 O O . THR A 1 185 ? 132.020 -37.044 47.627 1.00 59.28 164 THR A O 1
ATOM 1305 N N . LEU A 1 186 ? 132.107 -36.720 45.401 1.00 50.27 165 LEU A N 1
ATOM 1306 C CA . LEU A 1 186 ? 133.339 -35.938 45.447 1.00 53.62 165 LEU A CA 1
ATOM 1307 C C . LEU A 1 186 ? 133.162 -34.651 46.246 1.00 46.59 165 LEU A C 1
ATOM 1308 O O . LEU A 1 186 ? 134.014 -34.294 47.058 1.00 48.70 165 LEU A O 1
ATOM 1313 N N . HIS A 1 187 ? 132.053 -33.958 46.010 1.00 46.29 166 HIS A N 1
ATOM 1314 C CA . HIS A 1 187 ? 131.756 -32.726 46.729 1.00 46.40 166 HIS A CA 1
ATOM 1315 C C . HIS A 1 187 ? 130.623 -32.943 47.726 1.00 48.22 166 HIS A C 1
ATOM 1316 O O . HIS A 1 187 ? 129.647 -32.193 47.742 1.00 47.65 166 HIS A O 1
ATOM 1323 N N . ASN A 1 188 ? 130.762 -33.969 48.560 1.00 41.94 167 ASN A N 1
ATOM 1324 C CA . ASN A 1 188 ? 129.703 -34.340 49.490 1.00 49.18 167 ASN A CA 1
ATOM 1325 C C . ASN A 1 188 ? 129.535 -33.339 50.627 1.00 62.19 167 ASN A C 1
ATOM 1326 O O . ASN A 1 188 ? 128.419 -33.105 51.094 1.00 66.27 167 ASN A O 1
ATOM 1331 N N . ASP A 1 189 ? 130.644 -32.757 51.074 1.00 67.66 168 ASP A N 1
ATOM 1332 C CA . ASP A 1 189 ? 130.596 -31.721 52.102 1.00 71.72 168 ASP A CA 1
ATOM 1333 C C . ASP A 1 189 ? 129.872 -30.490 51.573 1.00 66.59 168 ASP A C 1
ATOM 1334 O O . ASP A 1 189 ? 129.121 -29.840 52.300 1.00 64.87 168 ASP A O 1
ATOM 1339 N N . TRP A 1 190 ? 130.098 -30.185 50.299 1.00 60.40 169 TRP A N 1
ATOM 1340 C CA . TRP A 1 190 ? 129.378 -29.112 49.630 1.00 57.39 169 TRP A CA 1
ATOM 1341 C C . TRP A 1 190 ? 127.889 -29.429 49.581 1.00 57.54 169 TRP A C 1
ATOM 1342 O O . TRP A 1 190 ? 127.051 -28.538 49.721 1.00 68.43 169 TRP A O 1
ATOM 1353 N N . MET A 1 191 ? 127.566 -30.705 49.386 1.00 47.13 170 MET A N 1
ATOM 1354 C CA . MET A 1 191 ? 126.176 -31.147 49.348 1.00 50.83 170 MET A CA 1
ATOM 1355 C C . MET A 1 191 ? 125.517 -31.046 50.720 1.00 50.78 170 MET A C 1
ATOM 1356 O O . MET A 1 191 ? 124.382 -30.587 50.840 1.00 67.18 170 MET A O 1
ATOM 1361 N N . GLU A 1 192 ? 126.237 -31.478 51.751 1.00 41.82 171 GLU A N 1
ATOM 1362 C CA . GLU A 1 192 ? 125.709 -31.500 53.112 1.00 55.78 171 GLU A CA 1
ATOM 1363 C C . GLU A 1 192 ? 125.442 -30.100 53.660 1.00 61.42 171 GLU A C 1
ATOM 1364 O O . GLU A 1 192 ? 124.419 -29.867 54.306 1.00 56.03 171 GLU A O 1
ATOM 1370 N N . LYS A 1 193 ? 126.367 -29.177 53.408 1.00 59.04 172 LYS A N 1
ATOM 1371 C CA . LYS A 1 193 ? 126.216 -27.801 53.867 1.00 55.01 172 LYS A CA 1
ATOM 1372 C C . LYS A 1 193 ? 125.005 -27.138 53.218 1.00 60.94 172 LYS A C 1
ATOM 1373 O O . LYS A 1 193 ? 124.310 -26.341 53.849 1.00 65.80 172 LYS A O 1
ATOM 1379 N N . ARG A 1 194 ? 124.756 -27.475 51.957 1.00 33.59 173 ARG A N 1
ATOM 1380 C CA . ARG A 1 194 ? 123.593 -26.958 51.248 1.00 47.11 173 ARG A CA 1
ATOM 1381 C C . ARG A 1 194 ? 122.339 -27.735 51.626 1.00 57.26 173 ARG A C 1
ATOM 1382 O O . ARG A 1 194 ? 121.222 -27.249 51.460 1.00 69.77 173 ARG A O 1
ATOM 1390 N N . LYS A 1 195 ? 122.535 -28.942 52.145 1.00 52.64 174 LYS A N 1
ATOM 1391 C CA . LYS A 1 195 ? 121.429 -29.802 52.549 1.00 48.20 174 LYS A CA 1
ATOM 1392 C C . LYS A 1 195 ? 120.744 -29.277 53.810 1.00 57.11 174 LYS A C 1
ATOM 1393 O O . LYS A 1 195 ? 119.544 -29.474 54.002 1.00 52.72 174 LYS A O 1
ATOM 1399 N N . GLU A 1 196 ? 121.511 -28.600 54.660 1.00 68.37 175 GLU A N 1
ATOM 1400 C CA . GLU A 1 196 ? 120.989 -28.076 55.919 1.00 67.33 175 GLU A CA 1
ATOM 1401 C C . GLU A 1 196 ? 119.980 -26.952 55.705 1.00 64.11 175 GLU A C 1
ATOM 1402 O O . GLU A 1 196 ? 119.192 -26.641 56.598 1.00 62.00 175 GLU A O 1
ATOM 1408 N N . LEU A 1 197 ? 120.009 -26.345 54.522 1.00 60.66 176 LEU A N 1
ATOM 1409 C CA . LEU A 1 197 ? 119.146 -25.206 54.227 1.00 57.99 176 LEU A CA 1
ATOM 1410 C C . LEU A 1 197 ? 118.138 -25.509 53.123 1.00 53.99 176 LEU A C 1
ATOM 1411 O O . LEU A 1 197 ? 117.088 -24.872 53.043 1.00 66.99 176 LEU A O 1
ATOM 1416 N N . LEU A 1 198 ? 118.454 -26.481 52.275 1.00 49.89 177 LEU A N 1
ATOM 1417 C CA . LEU A 1 198 ? 117.540 -26.873 51.209 1.00 53.04 177 LEU A CA 1
ATOM 1418 C C . LEU A 1 198 ? 116.349 -27.650 51.762 1.00 54.28 177 LEU A C 1
ATOM 1419 O O . LEU A 1 198 ? 115.219 -27.469 51.308 1.00 63.11 177 LEU A O 1
ATOM 1424 N N . VAL A 1 199 ? 116.605 -28.510 52.743 1.00 43.41 178 VAL A N 1
ATOM 1425 C CA . VAL A 1 199 ? 115.541 -29.284 53.379 1.00 41.89 178 VAL A CA 1
ATOM 1426 C C . VAL A 1 199 ? 114.495 -28.382 54.061 1.00 47.54 178 VAL A C 1
ATOM 1427 O O . VAL A 1 199 ? 113.296 -28.612 53.893 1.00 44.98 178 VAL A O 1
ATOM 1431 N N . PRO A 1 200 ? 114.931 -27.355 54.824 1.00 55.44 179 PRO A N 1
ATOM 1432 C CA . PRO A 1 200 ? 113.913 -26.419 55.318 1.00 52.36 179 PRO A CA 1
ATOM 1433 C C . PRO A 1 200 ? 113.165 -25.705 54.194 1.00 48.82 179 PRO A C 1
ATOM 1434 O O . PRO A 1 200 ? 111.960 -25.480 54.310 1.00 53.86 179 PRO A O 1
ATOM 1438 N N . LEU A 1 201 ? 113.873 -25.353 53.125 1.00 47.14 180 LEU A N 1
ATOM 1439 C CA . LEU A 1 201 ? 113.243 -24.721 51.972 1.00 52.82 180 LEU A CA 1
ATOM 1440 C C . LEU A 1 201 ? 112.247 -25.676 51.324 1.00 50.61 180 LEU A C 1
ATOM 1441 O O . LEU A 1 201 ? 111.157 -25.274 50.915 1.00 37.76 180 LEU A O 1
ATOM 1446 N N . PHE A 1 202 ? 112.625 -26.948 51.250 1.00 56.56 181 PHE A N 1
ATOM 1447 C CA . PHE A 1 202 ? 111.780 -27.964 50.633 1.00 53.29 181 PHE A CA 1
ATOM 1448 C C . PHE A 1 202 ? 110.643 -28.377 51.566 1.00 49.02 181 PHE A C 1
ATOM 1449 O O . PHE A 1 202 ? 109.763 -29.145 51.181 1.00 52.52 181 PHE A O 1
ATOM 1457 N N . SER A 1 203 ? 110.665 -27.869 52.794 1.00 42.45 182 SER A N 1
ATOM 1458 C CA . SER A 1 203 ? 109.630 -28.193 53.768 1.00 52.32 182 SER A CA 1
ATOM 1459 C C . SER A 1 203 ? 108.486 -27.186 53.726 1.00 67.53 182 SER A C 1
ATOM 1460 O O . SER A 1 203 ? 107.364 -27.495 54.127 1.00 80.11 182 SER A O 1
ATOM 1463 N N . THR A 1 204 ? 108.778 -25.983 53.241 1.00 63.57 183 THR A N 1
ATOM 1464 C CA . THR A 1 204 ? 107.784 -24.915 53.195 1.00 58.97 183 THR A CA 1
ATOM 1465 C C . THR A 1 204 ? 106.694 -25.220 52.176 1.00 58.40 183 THR A C 1
ATOM 1466 O O . THR A 1 204 ? 106.968 -25.761 51.105 1.00 57.91 183 THR A O 1
ATOM 1470 N N . ARG A 1 205 ? 105.457 -24.870 52.515 1.00 56.96 184 ARG A N 1
ATOM 1471 C CA . ARG A 1 205 ? 104.330 -25.115 51.623 1.00 52.19 184 ARG A CA 1
ATOM 1472 C C . ARG A 1 205 ? 104.350 -24.137 50.455 1.00 55.69 184 ARG A C 1
ATOM 1473 O O . ARG A 1 205 ? 103.765 -24.398 49.406 1.00 58.08 184 ARG A O 1
ATOM 1481 N N . THR A 1 206 ? 105.028 -23.010 50.646 1.00 58.34 185 THR A N 1
ATOM 1482 C CA . THR A 1 206 ? 105.194 -22.026 49.583 1.00 52.83 185 THR A CA 1
ATOM 1483 C C . THR A 1 206 ? 105.989 -22.617 48.424 1.00 52.88 185 THR A C 1
ATOM 1484 O O . THR A 1 206 ? 105.548 -22.583 47.276 1.00 58.70 185 THR A O 1
ATOM 1488 N N . PHE A 1 207 ? 107.156 -23.168 48.739 1.00 50.33 186 PHE A N 1
ATOM 1489 C CA . PHE A 1 207 ? 108.031 -23.759 47.733 1.00 55.36 186 PHE A CA 1
ATOM 1490 C C . PHE A 1 207 ? 107.394 -24.983 47.073 1.00 54.54 186 PHE A C 1
ATOM 1491 O O . PHE A 1 207 ? 107.417 -25.118 45.848 1.00 46.95 186 PHE A O 1
ATOM 1499 N N . LEU A 1 208 ? 106.823 -25.864 47.890 1.00 52.93 187 LEU A N 1
ATOM 1500 C CA . LEU A 1 208 ? 106.290 -27.134 47.405 1.00 53.71 187 LEU A CA 1
ATOM 1501 C C . LEU A 1 208 ? 105.097 -26.963 46.469 1.00 63.40 187 LEU A C 1
ATOM 1502 O O . LEU A 1 208 ? 105.055 -27.573 45.400 1.00 60.19 187 LEU A O 1
ATOM 1507 N N . ASP A 1 209 ? 104.132 -26.139 46.871 1.00 67.22 188 ASP A N 1
ATOM 1508 C CA . ASP A 1 209 ? 102.952 -25.886 46.047 1.00 58.41 188 ASP A CA 1
ATOM 1509 C C . ASP A 1 209 ? 103.347 -25.300 44.697 1.00 62.50 188 ASP A C 1
ATOM 1510 O O . ASP A 1 209 ? 102.736 -25.607 43.674 1.00 68.30 188 ASP A O 1
ATOM 1515 N N . ARG A 1 210 ? 104.375 -24.458 44.703 1.00 62.95 189 ARG A N 1
ATOM 1516 C CA . ARG A 1 210 ? 104.908 -23.899 43.467 1.00 60.91 189 ARG A CA 1
ATOM 1517 C C . ARG A 1 210 ? 105.551 -24.994 42.625 1.00 56.40 189 ARG A C 1
ATOM 1518 O O . ARG A 1 210 ? 105.408 -25.012 41.404 1.00 65.83 189 ARG A O 1
ATOM 1526 N N . MET A 1 211 ? 106.252 -25.912 43.283 1.00 41.56 190 MET A N 1
ATOM 1527 C CA . MET A 1 211 ? 106.905 -27.011 42.582 1.00 40.19 190 MET A CA 1
ATOM 1528 C C . MET A 1 211 ? 105.891 -27.967 41.967 1.00 44.13 190 MET A C 1
ATOM 1529 O O . MET A 1 211 ? 106.095 -28.468 40.861 1.00 48.09 190 MET A O 1
ATOM 1534 N N . ILE A 1 212 ? 104.802 -28.215 42.687 1.00 41.68 191 ILE A N 1
ATOM 1535 C CA . ILE A 1 212 ? 103.766 -29.125 42.213 1.00 46.44 191 ILE A CA 1
ATOM 1536 C C . ILE A 1 212 ? 103.155 -28.631 40.906 1.00 59.00 191 ILE A C 1
ATOM 1537 O O . ILE A 1 212 ? 103.021 -29.391 39.945 1.00 64.44 191 ILE A O 1
ATOM 1542 N N . ARG A 1 213 ? 102.807 -27.362 40.911 1.00 57.78 192 ARG A N 1
ATOM 1543 C CA . ARG A 1 213 ? 102.231 -26.689 39.778 1.00 54.98 192 ARG A CA 1
ATOM 1544 C C . ARG A 1 213 ? 103.161 -26.606 38.614 1.00 51.33 192 ARG A C 1
ATOM 1545 O O . ARG A 1 213 ? 102.754 -26.766 37.501 1.00 62.80 192 ARG A O 1
ATOM 1553 N N . LEU A 1 214 ? 104.417 -26.362 38.885 1.00 42.39 193 LEU A N 1
ATOM 1554 C CA . LEU A 1 214 ? 105.465 -26.263 37.875 1.00 53.38 193 LEU A CA 1
ATOM 1555 C C . LEU A 1 214 ? 105.773 -27.632 37.274 1.00 57.55 193 LEU A C 1
ATOM 1556 O O . LEU A 1 214 ? 106.172 -27.735 36.114 1.00 61.58 193 LEU A O 1
ATOM 1561 N N . THR A 1 215 ? 105.586 -28.680 38.070 1.00 52.88 194 THR A N 1
ATOM 1562 C CA . THR A 1 215 ? 105.866 -30.040 37.624 1.00 46.32 194 THR A CA 1
ATOM 1563 C C . THR A 1 215 ? 104.719 -30.583 36.774 1.00 49.12 194 THR A C 1
ATOM 1564 O O . THR A 1 215 ? 104.942 -31.320 35.813 1.00 49.47 194 THR A O 1
ATOM 1568 N N . LYS A 1 216 ? 103.493 -30.213 37.131 1.00 52.02 195 LYS A N 1
ATOM 1569 C CA . LYS A 1 216 ? 102.317 -30.626 36.370 1.00 57.29 195 LYS A CA 1
ATOM 1570 C C . LYS A 1 216 ? 102.308 -29.995 34.982 1.00 57.06 195 LYS A C 1
ATOM 1571 O O . LYS A 1 216 ? 101.871 -30.612 34.011 1.00 61.36 195 LYS A O 1
ATOM 1577 N N . SER A 1 217 ? 102.793 -28.761 34.897 1.00 49.82 196 SER A N 1
ATOM 1578 C CA . SER A 1 217 ? 102.806 -28.022 33.640 1.00 57.49 196 SER A CA 1
ATOM 1579 C C . SER A 1 217 ? 103.744 -28.656 32.618 1.00 59.27 196 SER A C 1
ATOM 1580 O O . SER A 1 217 ? 103.565 -28.489 31.410 1.00 59.76 196 SER A O 1
ATOM 1583 N N . ALA A 1 218 ? 104.739 -29.387 33.109 1.00 56.99 197 ALA A N 1
ATOM 1584 C CA . ALA A 1 218 ? 105.752 -29.980 32.245 1.00 52.57 197 ALA A CA 1
ATOM 1585 C C . ALA A 1 218 ? 105.296 -31.313 31.656 1.00 53.61 197 ALA A C 1
ATOM 1586 O O . ALA A 1 218 ? 105.965 -31.873 30.787 1.00 62.52 197 ALA A O 1
ATOM 1588 N N . GLU A 1 219 ? 104.158 -31.816 32.128 1.00 47.64 198 GLU A N 1
ATOM 1589 C CA . GLU A 1 219 ? 103.626 -33.090 31.648 1.00 52.80 198 GLU A CA 1
ATOM 1590 C C . GLU A 1 219 ? 103.256 -33.027 30.169 1.00 59.30 198 GLU A C 1
ATOM 1591 O O . GLU A 1 219 ? 103.462 -33.985 29.424 1.00 60.55 198 GLU A O 1
ATOM 1597 N N . THR A 1 220 ? 102.714 -31.889 29.751 1.00 62.83 199 THR A N 1
ATOM 1598 C CA . THR A 1 220 ? 102.214 -31.724 28.392 1.00 59.67 199 THR A CA 1
ATOM 1599 C C . THR A 1 220 ? 103.289 -31.249 27.418 1.00 61.72 199 THR A C 1
ATOM 1600 O O . THR A 1 220 ? 102.983 -30.870 26.287 1.00 58.76 199 THR A O 1
ATOM 1604 N N . HIS A 1 221 ? 104.543 -31.268 27.859 1.00 66.18 200 HIS A N 1
ATOM 1605 C CA . HIS A 1 221 ? 105.651 -30.836 27.014 1.00 57.46 200 HIS A CA 1
ATOM 1606 C C . HIS A 1 221 ? 105.787 -31.739 25.793 1.00 55.57 200 HIS A C 1
ATOM 1607 O O . HIS A 1 221 ? 105.998 -32.944 25.924 1.00 51.41 200 HIS A O 1
ATOM 1614 N N . ASP A 1 222 ? 105.659 -31.147 24.610 1.00 56.15 201 ASP A N 1
ATOM 1615 C CA . ASP A 1 222 ? 105.708 -31.900 23.363 1.00 47.94 201 ASP A CA 1
ATOM 1616 C C . ASP A 1 222 ? 105.991 -30.978 22.182 1.00 53.44 201 ASP A C 1
ATOM 1617 O O . ASP A 1 222 ? 105.104 -30.261 21.719 1.00 70.11 201 ASP A O 1
ATOM 1622 N N . VAL A 1 223 ? 107.228 -31.003 21.696 1.00 47.96 202 VAL A N 1
ATOM 1623 C CA . VAL A 1 223 ? 107.604 -30.224 20.522 1.00 55.49 202 VAL A CA 1
ATOM 1624 C C . VAL A 1 223 ? 108.144 -31.125 19.419 1.00 54.27 202 VAL A C 1
ATOM 1625 O O . VAL A 1 223 ? 108.838 -30.661 18.515 1.00 55.96 202 VAL A O 1
ATOM 1629 N N . ILE A 1 224 ? 107.815 -32.411 19.501 1.00 52.82 203 ILE A N 1
ATOM 1630 C CA . ILE A 1 224 ? 108.304 -33.409 18.553 1.00 58.02 203 ILE A CA 1
ATOM 1631 C C . ILE A 1 224 ? 108.009 -33.043 17.101 1.00 60.31 203 ILE A C 1
ATOM 1632 O O . ILE A 1 224 ? 108.907 -33.050 16.259 1.00 65.69 203 ILE A O 1
ATOM 1637 N N . LYS A 1 225 ? 106.753 -32.713 16.814 1.00 63.97 204 LYS A N 1
ATOM 1638 C CA . LYS A 1 225 ? 106.350 -32.373 15.454 1.00 64.61 204 LYS A CA 1
ATOM 1639 C C . LYS A 1 225 ? 106.731 -30.942 15.085 1.00 64.67 204 LYS A C 1
ATOM 1640 O O . LYS A 1 225 ? 106.499 -30.503 13.959 1.00 67.65 204 LYS A O 1
ATOM 1646 N N . ASP A 1 226 ? 107.319 -30.221 16.034 1.00 64.03 205 ASP A N 1
ATOM 1647 C CA . ASP A 1 226 ? 107.778 -28.860 15.783 1.00 62.25 205 ASP A CA 1
ATOM 1648 C C . ASP A 1 226 ? 109.261 -28.838 15.422 1.00 64.01 205 ASP A C 1
ATOM 1649 O O . ASP A 1 226 ? 109.734 -27.904 14.774 1.00 64.48 205 ASP A O 1
ATOM 1654 N N . LEU A 1 227 ? 109.982 -29.875 15.841 1.00 66.08 206 LEU A N 1
ATOM 1655 C CA . LEU A 1 227 ? 111.429 -29.966 15.629 1.00 66.91 206 LEU A CA 1
ATOM 1656 C C . LEU A 1 227 ? 111.886 -29.817 14.168 1.00 69.07 206 LEU A C 1
ATOM 1657 O O . LEU A 1 227 ? 112.819 -29.060 13.900 1.00 76.21 206 LEU A O 1
ATOM 1662 N N . PRO A 1 228 ? 111.244 -30.529 13.217 1.00 64.04 207 PRO A N 1
ATOM 1663 C CA . PRO A 1 228 ? 111.749 -30.404 11.843 1.00 63.60 207 PRO A CA 1
ATOM 1664 C C . PRO A 1 228 ? 111.537 -29.021 11.226 1.00 60.89 207 PRO A C 1
ATOM 1665 O O . PRO A 1 228 ? 112.006 -28.783 10.114 1.00 54.82 207 PRO A O 1
ATOM 1669 N N . ASN A 1 229 ? 110.845 -28.130 11.929 1.00 66.07 208 ASN A N 1
ATOM 1670 C CA . ASN A 1 229 ? 110.576 -26.794 11.409 1.00 69.94 208 ASN A CA 1
ATOM 1671 C C . ASN A 1 229 ? 111.313 -25.703 12.181 1.00 64.90 208 ASN A C 1
ATOM 1672 O O . ASN A 1 229 ? 111.285 -24.534 11.796 1.00 65.15 208 ASN A O 1
ATOM 1677 N N . ILE A 1 230 ? 111.974 -26.088 13.268 1.00 60.12 209 ILE A N 1
ATOM 1678 C CA . ILE A 1 230 ? 112.810 -25.158 14.018 1.00 63.70 209 ILE A CA 1
ATOM 1679 C C . ILE A 1 230 ? 114.192 -25.058 13.374 1.00 71.91 209 ILE A C 1
ATOM 1680 O O . ILE A 1 230 ? 115.061 -25.901 13.609 1.00 75.31 209 ILE A O 1
ATOM 1685 N N . LYS A 1 231 ? 114.382 -24.025 12.557 1.00 73.16 210 LYS A N 1
ATOM 1686 C CA . LYS A 1 231 ? 115.654 -23.791 11.877 1.00 68.02 210 LYS A CA 1
ATOM 1687 C C . LYS A 1 231 ? 116.628 -22.988 12.724 1.00 60.31 210 LYS A C 1
ATOM 1688 O O . LYS A 1 231 ? 117.731 -22.676 12.278 1.00 60.37 210 LYS A O 1
ATOM 1694 N N . THR A 1 232 ? 116.215 -22.649 13.938 1.00 52.02 211 THR A N 1
ATOM 1695 C CA . THR A 1 232 ? 117.066 -21.888 14.842 1.00 55.15 211 THR A CA 1
ATOM 1696 C C . THR A 1 232 ? 118.365 -22.635 15.138 1.00 66.25 211 THR A C 1
ATOM 1697 O O . THR A 1 232 ? 118.334 -23.797 15.542 1.00 77.98 211 THR A O 1
ATOM 1701 N N . PRO A 1 233 ? 119.511 -21.970 14.919 1.00 60.19 212 PRO A N 1
ATOM 1702 C CA . PRO A 1 233 ? 120.827 -22.537 15.236 1.00 53.38 212 PRO A CA 1
ATOM 1703 C C . PRO A 1 233 ? 120.911 -22.952 16.697 1.00 52.40 212 PRO A C 1
ATOM 1704 O O . PRO A 1 233 ? 120.837 -22.099 17.581 1.00 60.08 212 PRO A O 1
ATOM 1708 N N . THR A 1 234 ? 121.063 -24.248 16.944 1.00 57.65 213 THR A N 1
ATOM 1709 C CA . THR A 1 234 ? 120.998 -24.770 18.302 1.00 54.76 213 THR A CA 1
ATOM 1710 C C . THR A 1 234 ? 122.230 -25.594 18.675 1.00 48.18 213 THR A C 1
ATOM 1711 O O . THR A 1 234 ? 122.759 -26.347 17.859 1.00 51.28 213 THR A O 1
ATOM 1715 N N . LEU A 1 235 ? 122.688 -25.427 19.911 1.00 46.10 214 LEU A N 1
ATOM 1716 C CA . LEU A 1 235 ? 123.745 -26.262 20.465 1.00 52.32 214 LEU A CA 1
ATOM 1717 C C . LEU A 1 235 ? 123.209 -27.010 21.680 1.00 49.28 214 LEU A C 1
ATOM 1718 O O . LEU A 1 235 ? 122.862 -26.403 22.693 1.00 52.52 214 LEU A O 1
ATOM 1723 N N . ILE A 1 236 ? 123.136 -28.331 21.572 1.00 49.58 215 ILE A N 1
ATOM 1724 C CA . ILE A 1 236 ? 122.581 -29.150 22.642 1.00 48.61 215 ILE A CA 1
ATOM 1725 C C . ILE A 1 236 ? 123.666 -29.651 23.586 1.00 43.36 215 ILE A C 1
ATOM 1726 O O . ILE A 1 236 ? 124.640 -30.268 23.156 1.00 44.94 215 ILE A O 1
ATOM 1731 N N . ILE A 1 237 ? 123.496 -29.380 24.875 1.00 40.96 216 ILE A N 1
ATOM 1732 C CA . ILE A 1 237 ? 124.418 -29.885 25.882 1.00 47.86 216 ILE A CA 1
ATOM 1733 C C . ILE A 1 237 ? 123.843 -31.134 26.536 1.00 48.51 216 ILE A C 1
ATOM 1734 O O . ILE A 1 237 ? 122.719 -31.120 27.038 1.00 47.19 216 ILE A O 1
ATOM 1739 N N . SER A 1 238 ? 124.617 -32.213 26.524 1.00 56.91 217 SER A N 1
ATOM 1740 C CA . SER A 1 238 ? 124.163 -33.482 27.080 1.00 53.62 217 SER A CA 1
ATOM 1741 C C . SER A 1 238 ? 125.088 -33.971 28.187 1.00 57.26 217 SER A C 1
ATOM 1742 O O . SER A 1 238 ? 126.305 -34.025 28.017 1.00 50.31 217 SER A O 1
ATOM 1745 N N . SER A 1 239 ? 124.501 -34.323 29.325 1.00 64.65 218 SER A N 1
ATOM 1746 C CA . SER A 1 239 ? 125.258 -34.903 30.426 1.00 66.57 218 SER A CA 1
ATOM 1747 C C . SER A 1 239 ? 125.157 -36.423 30.389 1.00 70.42 218 SER A C 1
ATOM 1748 O O . SER A 1 239 ? 124.059 -36.976 30.351 1.00 83.45 218 SER A O 1
ATOM 1751 N N . GLU A 1 240 ? 126.304 -37.093 30.396 1.00 63.03 219 GLU A N 1
ATOM 1752 C CA . GLU A 1 240 ? 126.338 -38.547 30.278 1.00 58.10 219 GLU A CA 1
ATOM 1753 C C . GLU A 1 240 ? 125.719 -39.234 31.491 1.00 54.26 219 GLU A C 1
ATOM 1754 O O . GLU A 1 240 ? 125.123 -40.304 31.368 1.00 63.77 219 GLU A O 1
ATOM 1760 N N . GLU A 1 241 ? 125.859 -38.617 32.659 1.00 47.20 220 GLU A N 1
ATOM 1761 C CA . GLU A 1 241 ? 125.314 -39.188 33.885 1.00 49.80 220 GLU A CA 1
ATOM 1762 C C . GLU A 1 241 ? 124.041 -38.461 34.312 1.00 48.57 220 GLU A C 1
ATOM 1763 O O . GLU A 1 241 ? 123.734 -38.360 35.501 1.00 42.26 220 GLU A O 1
ATOM 1769 N N . ASP A 1 242 ? 123.309 -37.954 33.324 1.00 51.98 221 ASP A N 1
ATOM 1770 C CA . ASP A 1 242 ? 122.012 -37.328 33.550 1.00 45.43 221 ASP A CA 1
ATOM 1771 C C . ASP A 1 242 ? 120.963 -38.417 33.746 1.00 47.40 221 ASP A C 1
ATOM 1772 O O . ASP A 1 242 ? 120.641 -39.148 32.810 1.00 58.89 221 ASP A O 1
ATOM 1777 N N . TYR A 1 243 ? 120.432 -38.525 34.959 1.00 37.91 222 TYR A N 1
ATOM 1778 C CA . TYR A 1 243 ? 119.497 -39.602 35.270 1.00 40.48 222 TYR A CA 1
ATOM 1779 C C . TYR A 1 243 ? 118.051 -39.120 35.226 1.00 51.52 222 TYR A C 1
ATOM 1780 O O . TYR A 1 243 ? 117.131 -39.863 35.563 1.00 61.46 222 TYR A O 1
ATOM 1789 N N . LEU A 1 244 ? 117.856 -37.873 34.808 1.00 59.90 223 LEU A N 1
ATOM 1790 C CA . LEU A 1 244 ? 116.518 -37.305 34.671 1.00 55.32 223 LEU A CA 1
ATOM 1791 C C . LEU A 1 244 ? 116.155 -37.134 33.202 1.00 68.44 223 LEU A C 1
ATOM 1792 O O . LEU A 1 244 ? 115.129 -37.635 32.741 1.00 73.75 223 LEU A O 1
ATOM 1797 N N . THR A 1 245 ? 117.004 -36.414 32.477 1.00 68.74 224 THR A N 1
ATOM 1798 C CA . THR A 1 245 ? 116.856 -36.256 31.036 1.00 60.95 224 THR A CA 1
ATOM 1799 C C . THR A 1 245 ? 118.041 -36.912 30.334 1.00 55.26 224 THR A C 1
ATOM 1800 O O . THR A 1 245 ? 119.002 -36.236 29.966 1.00 47.35 224 THR A O 1
ATOM 1804 N N . PRO A 1 246 ? 117.971 -38.241 30.150 1.00 56.44 225 PRO A N 1
ATOM 1805 C CA . PRO A 1 246 ? 119.081 -39.054 29.641 1.00 51.31 225 PRO A CA 1
ATOM 1806 C C . PRO A 1 246 ? 119.528 -38.648 28.238 1.00 45.13 225 PRO A C 1
ATOM 1807 O O . PRO A 1 246 ? 118.715 -38.144 27.463 1.00 39.39 225 PRO A O 1
ATOM 1811 N N . PRO A 1 247 ? 120.815 -38.869 27.920 1.00 46.91 226 PRO A N 1
ATOM 1812 C CA . PRO A 1 247 ? 121.436 -38.499 26.643 1.00 49.91 226 PRO A CA 1
ATOM 1813 C C . PRO A 1 247 ? 120.653 -38.931 25.403 1.00 59.15 226 PRO A C 1
ATOM 1814 O O . PRO A 1 247 ? 120.702 -38.222 24.397 1.00 61.74 226 PRO A O 1
ATOM 1818 N N . PHE A 1 248 ? 119.944 -40.055 25.469 1.00 60.29 227 PHE A N 1
ATOM 1819 C CA . PHE A 1 248 ? 119.230 -40.558 24.297 1.00 61.30 227 PHE A CA 1
ATOM 1820 C C . PHE A 1 248 ? 118.127 -39.591 23.873 1.00 53.49 227 PHE A C 1
ATOM 1821 O O . PHE A 1 248 ? 117.748 -39.545 22.702 1.00 49.06 227 PHE A O 1
ATOM 1829 N N . GLU A 1 249 ? 117.621 -38.818 24.828 1.00 41.65 228 GLU A N 1
ATOM 1830 C CA . GLU A 1 249 ? 116.627 -37.798 24.528 1.00 48.56 228 GLU A CA 1
ATOM 1831 C C . GLU A 1 249 ? 117.269 -36.635 23.776 1.00 53.67 228 GLU A C 1
ATOM 1832 O O . GLU A 1 249 ? 116.627 -35.995 22.941 1.00 61.26 228 GLU A O 1
ATOM 1838 N N . GLN A 1 250 ? 118.538 -36.369 24.074 1.00 43.24 229 GLN A N 1
ATOM 1839 C CA . GLN A 1 250 ? 119.279 -35.317 23.385 1.00 42.08 229 GLN A CA 1
ATOM 1840 C C . GLN A 1 250 ? 119.753 -35.791 22.017 1.00 42.63 229 GLN A C 1
ATOM 1841 O O . GLN A 1 250 ? 119.860 -34.999 21.082 1.00 51.70 229 GLN A O 1
ATOM 1847 N N . LYS A 1 251 ? 120.041 -37.085 21.905 1.00 49.31 230 LYS A N 1
ATOM 1848 C CA . LYS A 1 251 ? 120.435 -37.668 20.627 1.00 58.71 230 LYS A CA 1
ATOM 1849 C C . LYS A 1 251 ? 119.277 -37.584 19.639 1.00 53.72 230 LYS A C 1
ATOM 1850 O O . LYS A 1 251 ? 119.480 -37.387 18.442 1.00 65.38 230 LYS A O 1
ATOM 1856 N N . TYR A 1 252 ? 118.061 -37.731 20.156 1.00 44.33 231 TYR A N 1
ATOM 1857 C CA . TYR A 1 252 ? 116.857 -37.614 19.344 1.00 42.04 231 TYR A CA 1
ATOM 1858 C C . TYR A 1 252 ? 116.653 -36.175 18.887 1.00 44.24 231 TYR A C 1
ATOM 1859 O O . TYR A 1 252 ? 116.345 -35.920 17.723 1.00 45.16 231 TYR A O 1
ATOM 1868 N N . LEU A 1 253 ? 116.824 -35.242 19.819 1.00 45.73 232 LEU A N 1
ATOM 1869 C CA . LEU A 1 253 ? 116.637 -33.821 19.550 1.00 49.95 232 LEU A CA 1
ATOM 1870 C C . LEU A 1 253 ? 117.544 -33.314 18.435 1.00 56.96 232 LEU A C 1
ATOM 1871 O O . LEU A 1 253 ? 117.125 -32.516 17.597 1.00 64.39 232 LEU A O 1
ATOM 1876 N N . GLN A 1 254 ? 118.785 -33.789 18.427 1.00 64.66 233 GLN A N 1
ATOM 1877 C CA . GLN A 1 254 ? 119.792 -33.289 17.500 1.00 62.54 233 GLN A CA 1
ATOM 1878 C C . GLN A 1 254 ? 119.548 -33.751 16.067 1.00 66.96 233 GLN A C 1
ATOM 1879 O O . GLN A 1 254 ? 119.963 -33.089 15.115 1.00 80.30 233 GLN A O 1
ATOM 1885 N N . GLU A 1 255 ? 118.874 -34.885 15.911 1.00 61.02 234 GLU A N 1
ATOM 1886 C CA . GLU A 1 255 ? 118.611 -35.422 14.581 1.00 75.06 234 GLU A CA 1
ATOM 1887 C C . GLU A 1 255 ? 117.438 -34.728 13.900 1.00 80.01 234 GLU A C 1
ATOM 1888 O O . GLU A 1 255 ? 117.458 -34.509 12.688 1.00 82.36 234 GLU A O 1
ATOM 1894 N N . HIS A 1 256 ? 116.419 -34.380 14.679 1.00 75.53 235 HIS A N 1
ATOM 1895 C CA . HIS A 1 256 ? 115.196 -33.820 14.114 1.00 78.91 235 HIS A CA 1
ATOM 1896 C C . HIS A 1 256 ? 115.212 -32.297 14.093 1.00 77.54 235 HIS A C 1
ATOM 1897 O O . HIS A 1 256 ? 114.381 -31.671 13.435 1.00 85.38 235 HIS A O 1
ATOM 1904 N N . LEU A 1 257 ? 116.157 -31.702 14.812 1.00 70.22 236 LEU A N 1
ATOM 1905 C CA . LEU A 1 257 ? 116.442 -30.284 14.645 1.00 77.61 236 LEU A CA 1
ATOM 1906 C C . LEU A 1 257 ? 117.411 -30.131 13.479 1.00 82.34 236 LEU A C 1
ATOM 1907 O O . LEU A 1 257 ? 118.409 -30.849 13.396 1.00 90.91 236 LEU A O 1
ATOM 1912 N N . GLN A 1 258 ? 117.116 -29.199 12.580 1.00 77.91 237 GLN A N 1
ATOM 1913 C CA . GLN A 1 258 ? 117.877 -29.070 11.344 1.00 76.74 237 GLN A CA 1
ATOM 1914 C C . GLN A 1 258 ? 119.301 -28.563 11.565 1.00 83.53 237 GLN A C 1
ATOM 1915 O O . GLN A 1 258 ? 120.262 -29.193 11.121 1.00 91.39 237 GLN A O 1
ATOM 1921 N N . ASN A 1 259 ? 119.437 -27.432 12.249 1.00 78.89 238 ASN A N 1
ATOM 1922 C CA . ASN A 1 259 ? 120.753 -26.882 12.545 1.00 70.99 238 ASN A CA 1
ATOM 1923 C C . ASN A 1 259 ? 121.098 -27.025 14.020 1.00 75.01 238 ASN A C 1
ATOM 1924 O O . ASN A 1 259 ? 121.323 -26.037 14.720 1.00 79.44 238 ASN A O 1
ATOM 1929 N N . ALA A 1 260 ? 121.147 -28.271 14.482 1.00 81.12 239 ALA A N 1
ATOM 1930 C CA . ALA A 1 260 ? 121.440 -28.561 15.880 1.00 74.81 239 ALA A CA 1
ATOM 1931 C C . ALA A 1 260 ? 122.870 -29.039 16.071 1.00 60.81 239 ALA A C 1
ATOM 1932 O O . ALA A 1 260 ? 123.377 -29.849 15.298 1.00 58.46 239 ALA A O 1
ATOM 1934 N N . GLU A 1 261 ? 123.513 -28.527 17.113 1.00 60.72 240 GLU A N 1
ATOM 1935 C CA . GLU A 1 261 ? 124.849 -28.962 17.483 1.00 70.13 240 GLU A CA 1
ATOM 1936 C C . GLU A 1 261 ? 124.765 -29.759 18.780 1.00 65.17 240 GLU A C 1
ATOM 1937 O O . GLU A 1 261 ? 123.935 -29.465 19.640 1.00 65.73 240 GLU A O 1
ATOM 1943 N N . LEU A 1 262 ? 125.612 -30.773 18.922 1.00 52.98 241 LEU A N 1
ATOM 1944 C CA . LEU A 1 262 ? 125.553 -31.634 20.097 1.00 44.87 241 LEU A CA 1
ATOM 1945 C C . LEU A 1 262 ? 126.898 -31.738 20.810 1.00 41.10 241 LEU A C 1
ATOM 1946 O O . LEU A 1 262 ? 127.938 -31.921 20.179 1.00 48.21 241 LEU A O 1
ATOM 1951 N N . VAL A 1 263 ? 126.861 -31.616 22.134 1.00 41.31 242 VAL A N 1
ATOM 1952 C CA . VAL A 1 263 ? 128.058 -31.704 22.964 1.00 44.48 242 VAL A CA 1
ATOM 1953 C C . VAL A 1 263 ? 127.779 -32.541 24.209 1.00 38.55 242 VAL A C 1
ATOM 1954 O O . VAL A 1 263 ? 126.818 -32.287 24.935 1.00 34.70 242 VAL A O 1
ATOM 1958 N N . SER A 1 264 ? 128.618 -33.541 24.456 1.00 41.86 243 SER A N 1
ATOM 1959 C CA . SER A 1 264 ? 128.420 -34.418 25.602 1.00 48.81 243 SER A CA 1
ATOM 1960 C C . SER A 1 264 ? 129.414 -34.117 26.718 1.00 48.82 243 SER A C 1
ATOM 1961 O O . SER A 1 264 ? 130.597 -33.893 26.466 1.00 49.13 243 SER A O 1
ATOM 1964 N N . ILE A 1 265 ? 128.923 -34.111 27.953 1.00 54.83 244 ILE A N 1
ATOM 1965 C CA . ILE A 1 265 ? 129.766 -33.837 29.110 1.00 49.12 244 ILE A CA 1
ATOM 1966 C C . ILE A 1 265 ? 129.933 -35.087 29.965 1.00 50.04 244 ILE A C 1
ATOM 1967 O O . ILE A 1 265 ? 129.027 -35.457 30.712 1.00 47.37 244 ILE A O 1
ATOM 1972 N N . PRO A 1 266 ? 131.095 -35.746 29.850 1.00 47.06 245 PRO A N 1
ATOM 1973 C CA . PRO A 1 266 ? 131.408 -36.968 30.600 1.00 47.99 245 PRO A CA 1
ATOM 1974 C C . PRO A 1 266 ? 131.421 -36.748 32.112 1.00 53.49 245 PRO A C 1
ATOM 1975 O O . PRO A 1 266 ? 131.816 -35.672 32.568 1.00 55.54 245 PRO A O 1
ATOM 1979 N N . ASN A 1 267 ? 130.994 -37.763 32.862 1.00 49.82 246 ASN A N 1
ATOM 1980 C CA . ASN A 1 267 ? 130.946 -37.711 34.324 1.00 56.99 246 ASN A CA 1
ATOM 1981 C C . ASN A 1 267 ? 130.227 -36.472 34.847 1.00 65.48 246 ASN A C 1
ATOM 1982 O O . ASN A 1 267 ? 130.746 -35.758 35.705 1.00 79.66 246 ASN A O 1
ATOM 1987 N N . CYS A 1 268 ? 129.031 -36.224 34.326 1.00 59.65 247 CYS A N 1
ATOM 1988 C CA . CYS A 1 268 ? 128.277 -35.028 34.681 1.00 52.06 247 CYS A CA 1
ATOM 1989 C C . CYS A 1 268 ? 126.784 -35.323 34.774 1.00 49.34 247 CYS A C 1
ATOM 1990 O O . CYS A 1 268 ? 126.237 -36.060 33.958 1.00 56.98 247 CYS A O 1
ATOM 1993 N N . GLY A 1 269 ? 126.130 -34.740 35.773 1.00 55.99 248 GLY A N 1
ATOM 1994 C CA . GLY A 1 269 ? 124.722 -34.993 36.010 1.00 57.89 248 GLY A CA 1
ATOM 1995 C C . GLY A 1 269 ? 123.801 -33.956 35.399 1.00 53.18 248 GLY A C 1
ATOM 1996 O O . GLY A 1 269 ? 124.225 -33.130 34.592 1.00 49.93 248 GLY A O 1
ATOM 1997 N N . HIS A 1 270 ? 122.534 -33.999 35.802 1.00 50.31 249 HIS A N 1
ATOM 1998 C CA . HIS A 1 270 ? 121.499 -33.118 35.267 1.00 47.76 249 HIS A CA 1
ATOM 1999 C C . HIS A 1 270 ? 121.803 -31.635 35.503 1.00 60.74 249 HIS A C 1
ATOM 2000 O O . HIS A 1 270 ? 121.299 -30.770 34.787 1.00 62.99 249 HIS A O 1
ATOM 2007 N N . ALA A 1 271 ? 122.627 -31.347 36.506 1.00 62.60 250 ALA A N 1
ATOM 2008 C CA . ALA A 1 271 ? 123.005 -29.971 36.815 1.00 54.42 250 ALA A CA 1
ATOM 2009 C C . ALA A 1 271 ? 124.391 -29.640 36.272 1.00 60.94 250 ALA A C 1
ATOM 2010 O O . ALA A 1 271 ? 125.325 -29.399 37.039 1.00 56.44 250 ALA A O 1
ATOM 2012 N N . SER A 1 272 ? 124.514 -29.623 34.948 1.00 60.80 251 SER A N 1
ATOM 2013 C CA . SER A 1 272 ? 125.785 -29.332 34.290 1.00 59.85 251 SER A CA 1
ATOM 2014 C C . SER A 1 272 ? 126.279 -27.926 34.614 1.00 54.96 251 SER A C 1
ATOM 2015 O O . SER A 1 272 ? 127.480 -27.660 34.605 1.00 58.26 251 SER A O 1
ATOM 2018 N N . MET A 1 273 ? 125.334 -27.036 34.898 1.00 56.81 252 MET A N 1
ATOM 2019 C CA . MET A 1 273 ? 125.626 -25.654 35.259 1.00 50.87 252 MET A CA 1
ATOM 2020 C C . MET A 1 273 ? 126.589 -25.542 36.441 1.00 50.58 252 MET A C 1
ATOM 2021 O O . MET A 1 273 ? 127.460 -24.673 36.460 1.00 46.65 252 MET A O 1
ATOM 2026 N N . TYR A 1 274 ? 126.431 -26.429 37.420 1.00 44.91 253 TYR A N 1
ATOM 2027 C CA . TYR A 1 274 ? 127.218 -26.373 38.646 1.00 42.52 253 TYR A CA 1
ATOM 2028 C C . TYR A 1 274 ? 128.407 -27.323 38.597 1.00 53.12 253 TYR A C 1
ATOM 2029 O O . TYR A 1 274 ? 129.483 -27.009 39.107 1.00 61.09 253 TYR A O 1
ATOM 2038 N N . GLU A 1 275 ? 128.208 -28.484 37.983 1.00 53.48 254 GLU A N 1
ATOM 2039 C CA . GLU A 1 275 ? 129.253 -29.498 37.917 1.00 56.25 254 GLU A CA 1
ATOM 2040 C C . GLU A 1 275 ? 130.417 -29.059 37.034 1.00 54.71 254 GLU A C 1
ATOM 2041 O O . GLU A 1 275 ? 131.578 -29.326 37.347 1.00 47.27 254 GLU A O 1
ATOM 2047 N N . VAL A 1 276 ? 130.103 -28.388 35.931 1.00 59.82 255 VAL A N 1
ATOM 2048 C CA . VAL A 1 276 ? 131.130 -27.895 35.018 1.00 57.94 255 VAL A CA 1
ATOM 2049 C C . VAL A 1 276 ? 130.807 -26.488 34.510 1.00 47.25 255 VAL A C 1
ATOM 2050 O O . VAL A 1 276 ? 130.471 -26.304 33.340 1.00 37.17 255 VAL A O 1
ATOM 2054 N N . PRO A 1 277 ? 130.924 -25.483 35.394 1.00 52.11 256 PRO A N 1
ATOM 2055 C CA . PRO A 1 277 ? 130.580 -24.098 35.048 1.00 43.20 256 PRO A CA 1
ATOM 2056 C C . PRO A 1 277 ? 131.476 -23.502 33.961 1.00 37.49 256 PRO A C 1
ATOM 2057 O O . PRO A 1 277 ? 130.986 -22.724 33.142 1.00 45.98 256 PRO A O 1
ATOM 2061 N N . LYS A 1 278 ? 132.759 -23.855 33.954 1.00 27.75 257 LYS A N 1
ATOM 2062 C CA . LYS A 1 278 ? 133.677 -23.367 32.926 1.00 29.88 257 LYS A CA 1
ATOM 2063 C C . LYS A 1 278 ? 133.260 -23.876 31.551 1.00 42.32 257 LYS A C 1
ATOM 2064 O O . LYS A 1 278 ? 133.305 -23.141 30.566 1.00 46.25 257 LYS A O 1
ATOM 2070 N N . THR A 1 279 ? 132.859 -25.143 31.496 1.00 48.23 258 THR A N 1
ATOM 2071 C CA . THR A 1 279 ? 132.398 -25.754 30.256 1.00 47.59 258 THR A CA 1
ATOM 2072 C C . THR A 1 279 ? 131.093 -25.123 29.788 1.00 47.12 258 THR A C 1
ATOM 2073 O O . THR A 1 279 ? 130.959 -24.740 28.624 1.00 54.68 258 THR A O 1
ATOM 2077 N N . PHE A 1 280 ? 130.138 -25.020 30.708 1.00 40.43 259 PHE A N 1
ATOM 2078 C CA . PHE A 1 280 ? 128.820 -24.466 30.417 1.00 45.98 259 PHE A CA 1
ATOM 2079 C C . PHE A 1 280 ? 128.923 -23.071 29.809 1.00 56.18 259 PHE A C 1
ATOM 2080 O O . PHE A 1 280 ? 128.299 -22.780 28.789 1.00 58.30 259 PHE A O 1
ATOM 2088 N N . THR A 1 281 ? 129.724 -22.218 30.440 1.00 56.98 260 THR A N 1
ATOM 2089 C CA . THR A 1 281 ? 129.919 -20.850 29.975 1.00 51.37 260 THR A CA 1
ATOM 2090 C C . THR A 1 281 ? 130.600 -20.818 28.613 1.00 58.45 260 THR A C 1
ATOM 2091 O O . THR A 1 281 ? 130.232 -20.027 27.743 1.00 63.09 260 THR A O 1
ATOM 2095 N N . ALA A 1 282 ? 131.594 -21.684 28.438 1.00 56.31 261 ALA A N 1
ATOM 2096 C CA . ALA A 1 282 ? 132.355 -21.750 27.195 1.00 49.88 261 ALA A CA 1
ATOM 2097 C C . ALA A 1 282 ? 131.454 -22.064 26.006 1.00 48.53 261 ALA A C 1
ATOM 2098 O O . ALA A 1 282 ? 131.549 -21.425 24.959 1.00 49.85 261 ALA A O 1
ATOM 2100 N N . LEU A 1 283 ? 130.579 -23.047 26.175 1.00 38.74 262 LEU A N 1
ATOM 2101 C CA . LEU A 1 283 ? 129.656 -23.434 25.117 1.00 33.20 262 LEU A CA 1
ATOM 2102 C C . LEU A 1 283 ? 128.657 -22.323 24.820 1.00 45.61 262 LEU A C 1
ATOM 2103 O O . LEU A 1 283 ? 128.377 -22.026 23.660 1.00 48.19 262 LEU A O 1
ATOM 2108 N N . VAL A 1 284 ? 128.127 -21.708 25.873 1.00 53.03 263 VAL A N 1
ATOM 2109 C CA . VAL A 1 284 ? 127.138 -20.645 25.723 1.00 50.40 263 VAL A CA 1
ATOM 2110 C C . VAL A 1 284 ? 127.741 -19.400 25.079 1.00 58.48 263 VAL A C 1
ATOM 2111 O O . VAL A 1 284 ? 127.228 -18.904 24.076 1.00 64.74 263 VAL A O 1
ATOM 2115 N N . LEU A 1 285 ? 128.830 -18.900 25.657 1.00 60.50 264 LEU A N 1
ATOM 2116 C CA . LEU A 1 285 ? 129.494 -17.713 25.126 1.00 62.05 264 LEU A CA 1
ATOM 2117 C C . LEU A 1 285 ? 130.111 -17.987 23.760 1.00 62.67 264 LEU A C 1
ATOM 2118 O O . LEU A 1 285 ? 130.094 -17.129 22.878 1.00 66.31 264 LEU A O 1
ATOM 2123 N N . GLY A 1 286 ? 130.656 -19.186 23.594 1.00 61.80 265 GLY A N 1
ATOM 2124 C CA . GLY A 1 286 ? 131.294 -19.566 22.348 1.00 53.33 265 GLY A CA 1
ATOM 2125 C C . GLY A 1 286 ? 130.321 -19.651 21.189 1.00 43.16 265 GLY A C 1
ATOM 2126 O O . GLY A 1 286 ? 130.595 -19.144 20.105 1.00 50.65 265 GLY A O 1
ATOM 2127 N N . PHE A 1 287 ? 129.179 -20.289 21.420 1.00 38.70 266 PHE A N 1
ATOM 2128 C CA . PHE A 1 287 ? 128.178 -20.462 20.375 1.00 45.41 266 PHE A CA 1
ATOM 2129 C C . PHE A 1 287 ? 127.510 -19.133 20.027 1.00 55.71 266 PHE A C 1
ATOM 2130 O O . PHE A 1 287 ? 1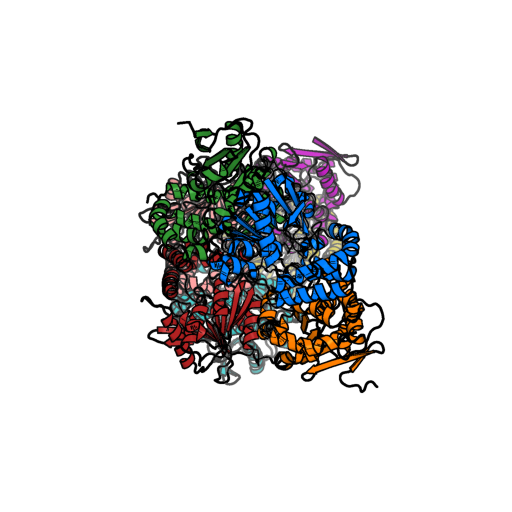27.246 -18.849 18.858 1.00 64.85 266 PHE A O 1
ATOM 2138 N N . PHE A 1 288 ? 127.246 -18.318 21.045 1.00 51.79 267 PHE A N 1
ATOM 2139 C CA . PHE A 1 288 ? 126.634 -17.009 20.838 1.00 56.01 267 PHE A CA 1
ATOM 2140 C C . PHE A 1 288 ? 127.638 -15.998 20.293 1.00 61.98 267 PHE A C 1
ATOM 2141 O O . PHE A 1 288 ? 127.263 -15.044 19.610 1.00 61.34 267 PHE A O 1
ATOM 2149 N N . GLY A 1 289 ? 128.914 -16.213 20.600 1.00 61.51 268 GLY A N 1
ATOM 2150 C CA . GLY A 1 289 ? 129.957 -15.267 20.249 1.00 58.88 268 GLY A CA 1
ATOM 2151 C C . GLY A 1 289 ? 130.536 -15.430 18.857 1.00 60.27 268 GLY A C 1
ATOM 2152 O O . GLY A 1 289 ? 131.248 -14.550 18.374 1.00 65.99 268 GLY A O 1
ATOM 2153 N N . GLN A 1 290 ? 130.239 -16.555 18.213 1.00 58.45 269 GLN A N 1
ATOM 2154 C CA . GLN A 1 290 ? 130.726 -16.808 16.859 1.00 64.13 269 GLN A CA 1
ATOM 2155 C C . GLN A 1 290 ? 130.175 -15.792 15.865 1.00 68.13 269 GLN A C 1
ATOM 2156 O O . GLN A 1 290 ? 128.969 -15.555 15.811 1.00 74.34 269 GLN A O 1
ATOM 2162 N N . THR A 1 291 ? 131.065 -15.193 15.082 1.00 69.94 270 THR A N 1
ATOM 2163 C CA . THR A 1 291 ? 130.656 -14.237 14.060 1.00 81.60 270 THR A CA 1
ATOM 2164 C C . THR A 1 291 ? 129.858 -14.941 12.971 1.00 94.23 270 THR A C 1
ATOM 2165 O O . THR A 1 291 ? 128.703 -14.602 12.713 1.00 104.49 270 THR A O 1
ATOM 2169 N N . LYS A 1 292 ? 130.484 -15.926 12.338 1.00 95.09 271 LYS A N 1
ATOM 2170 C CA . LYS A 1 292 ? 129.821 -16.730 11.321 1.00 102.65 271 LYS A CA 1
ATOM 2171 C C . LYS A 1 292 ? 129.619 -18.155 11.825 1.00 107.62 271 LYS A C 1
ATOM 2172 O O . LYS A 1 292 ? 130.439 -18.675 12.582 1.00 111.74 271 LYS A O 1
ATOM 2178 N N . LEU A 1 293 ? 128.523 -18.783 11.411 1.00 108.22 272 LEU A N 1
ATOM 2179 C CA . LEU A 1 293 ? 128.245 -20.161 11.804 1.00 101.82 272 LEU A CA 1
ATOM 2180 C C . LEU A 1 293 ? 128.490 -21.134 10.650 1.00 106.72 272 LEU A C 1
ATOM 2181 O O . LEU A 1 293 ? 128.834 -22.295 10.874 1.00 111.00 272 LEU A O 1
ATOM 2186 N N . ASP A 1 294 ? 128.314 -20.656 9.421 1.00 102.48 273 ASP A N 1
ATOM 2187 C CA . ASP A 1 294 ? 128.590 -21.463 8.234 1.00 104.27 273 ASP A CA 1
ATOM 2188 C C . ASP A 1 294 ? 130.096 -21.513 8.008 1.00 100.88 273 ASP A C 1
ATOM 2189 O O . ASP A 1 294 ? 130.774 -20.488 8.050 1.00 95.61 273 ASP A O 1
ATOM 2194 N N . TYR A 1 295 ? 130.614 -22.713 7.772 1.00 101.55 274 TYR A N 1
ATOM 2195 C CA . TYR A 1 295 ? 132.039 -22.879 7.527 1.00 99.90 274 TYR A CA 1
ATOM 2196 C C . TYR A 1 295 ? 132.307 -23.409 6.129 1.00 109.02 274 TYR A C 1
ATOM 2197 O O . TYR A 1 295 ? 131.552 -24.218 5.591 1.00 106.48 274 TYR A O 1
ATOM 2206 N N . GLN A 1 296 ? 133.406 -22.935 5.558 1.00 121.46 275 GLN A N 1
ATOM 2207 C CA . GLN A 1 296 ? 133.748 -23.185 4.168 1.00 134.83 275 GLN A CA 1
ATOM 2208 C C . GLN A 1 296 ? 134.794 -24.288 4.073 1.00 134.09 275 GLN A C 1
ATOM 2209 O O . GLN A 1 296 ? 135.854 -24.109 3.474 1.00 141.43 275 GLN A O 1
ATOM 2215 N N . ILE A 1 297 ? 134.481 -25.431 4.673 1.00 125.01 276 ILE A N 1
ATOM 2216 C CA . ILE A 1 297 ? 135.401 -26.559 4.712 1.00 108.72 276 ILE A CA 1
ATOM 2217 C C . ILE A 1 297 ? 135.023 -27.592 3.656 1.00 106.06 276 ILE A C 1
ATOM 2218 O O . ILE A 1 297 ? 135.877 -28.111 2.936 1.00 106.08 276 ILE A O 1
ATOM 2224 N N . TYR B 1 18 ? 108.900 -77.587 64.848 1.00 108.65 -3 TYR B N 1
ATOM 2225 C CA . TYR B 1 18 ? 109.576 -78.819 64.460 1.00 105.80 -3 TYR B CA 1
ATOM 2226 C C . TYR B 1 18 ? 110.882 -78.509 63.741 1.00 108.77 -3 TYR B C 1
ATOM 2227 O O . TYR B 1 18 ? 111.276 -77.349 63.614 1.00 112.47 -3 TYR B O 1
ATOM 2236 N N . PHE B 1 19 ? 111.553 -79.557 63.277 1.00 106.99 -2 PHE B N 1
ATOM 2237 C CA . PHE B 1 19 ? 112.604 -79.410 62.280 1.00 109.45 -2 PHE B CA 1
ATOM 2238 C C . PHE B 1 19 ? 112.244 -80.310 61.106 1.00 110.66 -2 PHE B C 1
ATOM 2239 O O . PHE B 1 19 ? 113.052 -80.550 60.209 1.00 116.17 -2 PHE B O 1
ATOM 2247 N N . GLN B 1 20 ? 111.011 -80.808 61.137 1.00 102.99 -1 GLN B N 1
ATOM 2248 C CA . GLN B 1 20 ? 110.433 -81.538 60.017 1.00 87.85 -1 GLN B CA 1
ATOM 2249 C C . GLN B 1 20 ? 109.880 -80.550 59.001 1.00 79.37 -1 GLN B C 1
ATOM 2250 O O . GLN B 1 20 ? 109.273 -80.938 58.003 1.00 75.93 -1 GLN B O 1
ATOM 2256 N N . GLY B 1 21 ? 110.084 -79.265 59.277 1.00 75.98 0 GLY B N 1
ATOM 2257 C CA . GLY B 1 21 ? 109.734 -78.215 58.343 1.00 60.32 0 GLY B CA 1
ATOM 2258 C C . GLY B 1 21 ? 110.569 -78.356 57.089 1.00 67.94 0 GLY B C 1
ATOM 2259 O O . GLY B 1 21 ? 111.778 -78.125 57.104 1.00 80.85 0 GLY B O 1
ATOM 2260 N N . VAL B 1 22 ? 109.920 -78.757 56.003 1.00 62.80 1 VAL B N 1
ATOM 2261 C CA . VAL B 1 22 ? 110.599 -78.927 54.729 1.00 50.56 1 VAL B CA 1
ATOM 2262 C C . VAL B 1 22 ? 110.775 -77.571 54.055 1.00 52.52 1 VAL B C 1
ATOM 2263 O O . VAL B 1 22 ? 109.863 -76.741 54.076 1.00 48.46 1 VAL B O 1
ATOM 2267 N N . SER B 1 23 ? 111.959 -77.357 53.482 1.00 90.93 2 SER B N 1
ATOM 2268 C CA . SER B 1 23 ? 112.341 -76.096 52.845 1.00 72.09 2 SER B CA 1
ATOM 2269 C C . SER B 1 23 ? 112.425 -74.973 53.874 1.00 60.83 2 SER B C 1
ATOM 2270 O O . SER B 1 23 ? 112.314 -73.794 53.537 1.00 59.74 2 SER B O 1
ATOM 2273 N N . ILE B 1 24 ? 112.626 -75.353 55.132 1.00 57.58 3 ILE B N 1
ATOM 2274 C CA . ILE B 1 24 ? 112.810 -74.391 56.211 1.00 54.72 3 ILE B CA 1
ATOM 2275 C C . ILE B 1 24 ? 114.066 -74.725 57.007 1.00 58.91 3 ILE B C 1
ATOM 2276 O O . ILE B 1 24 ? 114.219 -75.839 57.508 1.00 61.48 3 ILE B O 1
ATOM 2281 N N . PHE B 1 25 ? 114.967 -73.755 57.113 1.00 55.87 4 PHE B N 1
ATOM 2282 C CA . PHE B 1 25 ? 116.205 -73.938 57.857 1.00 58.07 4 PHE B CA 1
ATOM 2283 C C . PHE B 1 25 ? 116.179 -73.127 59.148 1.00 58.27 4 PHE B C 1
ATOM 2284 O O . PHE B 1 25 ? 116.250 -71.899 59.123 1.00 58.71 4 PHE B O 1
ATOM 2292 N N . THR B 1 26 ? 116.068 -73.825 60.275 1.00 58.11 5 THR B N 1
ATOM 2293 C CA . THR B 1 26 ? 116.069 -73.176 61.580 1.00 64.40 5 THR B CA 1
ATOM 2294 C C . THR B 1 26 ? 117.451 -72.616 61.890 1.00 72.57 5 THR B C 1
ATOM 2295 O O . THR B 1 26 ? 118.394 -73.365 62.145 1.00 84.18 5 THR B O 1
ATOM 2299 N N . TYR B 1 27 ? 117.561 -71.292 61.865 1.00 67.69 6 TYR B N 1
ATOM 2300 C CA . TYR B 1 27 ? 118.842 -70.624 62.046 1.00 70.10 6 TYR B CA 1
ATOM 2301 C C . TYR B 1 27 ? 118.733 -69.488 63.058 1.00 75.18 6 TYR B C 1
ATOM 2302 O O . TYR B 1 27 ? 118.005 -68.520 62.837 1.00 74.82 6 TYR B O 1
ATOM 2311 N N . GLN B 1 28 ? 119.468 -69.622 64.161 1.00 83.06 7 GLN B N 1
ATOM 2312 C CA . GLN B 1 28 ? 119.419 -68.671 65.271 1.00 82.44 7 GLN B CA 1
ATOM 2313 C C . GLN B 1 28 ? 117.989 -68.474 65.765 1.00 70.71 7 GLN B C 1
ATOM 2314 O O . GLN B 1 28 ? 117.545 -67.344 65.977 1.00 60.77 7 GLN B O 1
ATOM 2320 N N . GLU B 1 29 ? 117.282 -69.589 65.937 1.00 76.59 8 GLU B N 1
ATOM 2321 C CA . GLU B 1 29 ? 115.899 -69.598 66.409 1.00 78.03 8 GLU B CA 1
ATOM 2322 C C . GLU B 1 29 ? 114.981 -68.797 65.489 1.00 65.18 8 GLU B C 1
ATOM 2323 O O . GLU B 1 29 ? 113.977 -68.234 65.927 1.00 61.48 8 GLU B O 1
ATOM 2329 N N . LYS B 1 30 ? 115.334 -68.758 64.208 1.00 59.28 9 LYS B N 1
ATOM 2330 C CA . LYS B 1 30 ? 114.519 -68.093 63.198 1.00 61.81 9 LYS B CA 1
ATOM 2331 C C . LYS B 1 30 ? 114.421 -68.960 61.946 1.00 63.76 9 LYS B C 1
ATOM 2332 O O . LYS B 1 30 ? 115.321 -69.748 61.656 1.00 67.10 9 LYS B O 1
ATOM 2338 N N . ASP B 1 31 ? 113.324 -68.811 61.208 1.00 62.62 10 ASP B N 1
ATOM 2339 C CA . ASP B 1 31 ? 113.057 -69.663 60.054 1.00 55.48 10 ASP B CA 1
ATOM 2340 C C . ASP B 1 31 ? 113.559 -69.058 58.746 1.00 59.94 10 ASP B C 1
ATOM 2341 O O . ASP B 1 31 ? 113.175 -67.950 58.374 1.00 72.89 10 ASP B O 1
ATOM 2346 N N . ILE B 1 32 ? 114.415 -69.799 58.049 1.00 59.15 11 ILE B N 1
ATOM 2347 C CA . ILE B 1 32 ? 114.916 -69.378 56.745 1.00 54.09 11 ILE B CA 1
ATOM 2348 C C . ILE B 1 32 ? 114.355 -70.264 55.636 1.00 55.44 11 ILE B C 1
ATOM 2349 O O . ILE B 1 32 ? 114.575 -71.475 55.623 1.00 62.79 11 ILE B O 1
ATOM 2354 N N . TYR B 1 33 ? 113.630 -69.651 54.708 1.00 45.08 12 TYR B N 1
ATOM 2355 C CA . TYR B 1 33 ? 113.003 -70.383 53.614 1.00 48.74 12 TYR B CA 1
ATOM 2356 C C . TYR B 1 33 ? 113.963 -70.559 52.443 1.00 54.72 12 TYR B C 1
ATOM 2357 O O . TYR B 1 33 ? 114.667 -69.623 52.062 1.00 54.78 12 TYR B O 1
ATOM 2366 N N . TYR B 1 34 ? 113.987 -71.762 51.877 1.00 51.66 13 TYR B N 1
ATOM 2367 C CA . TYR B 1 34 ? 114.839 -72.052 50.728 1.00 46.12 13 TYR B CA 1
ATOM 2368 C C . TYR B 1 34 ? 114.174 -73.066 49.803 1.00 47.48 13 TYR B C 1
ATOM 2369 O O . TYR B 1 34 ? 113.360 -73.873 50.241 1.00 56.10 13 TYR B O 1
ATOM 2378 N N . GLU B 1 35 ? 114.527 -73.023 48.522 1.00 48.34 14 GLU B N 1
ATOM 2379 C CA . GLU B 1 35 ? 113.962 -73.949 47.546 1.00 56.66 14 GLU B CA 1
ATOM 2380 C C . GLU B 1 35 ? 115.062 -74.606 46.717 1.00 55.57 14 GLU B C 1
ATOM 2381 O O . GLU B 1 35 ? 115.987 -73.939 46.257 1.00 60.58 14 GLU B O 1
ATOM 2387 N N . ILE B 1 36 ? 114.956 -75.917 46.528 1.00 50.16 15 ILE B N 1
ATOM 2388 C CA . ILE B 1 36 ? 115.955 -76.656 45.764 1.00 53.01 15 ILE B CA 1
ATOM 2389 C C . ILE B 1 36 ? 115.336 -77.377 44.570 1.00 55.39 15 ILE B C 1
ATOM 2390 O O . ILE B 1 36 ? 114.438 -78.205 44.726 1.00 66.65 15 ILE B O 1
ATOM 2395 N N . ASP B 1 37 ? 115.824 -77.056 43.377 1.00 46.55 16 ASP B N 1
ATOM 2396 C CA . ASP B 1 37 ? 115.336 -77.681 42.155 1.00 55.63 16 ASP B CA 1
ATOM 2397 C C . ASP B 1 37 ? 116.347 -78.700 41.649 1.00 66.64 16 ASP B C 1
ATOM 2398 O O . ASP B 1 37 ? 117.489 -78.360 41.342 1.00 67.35 16 ASP B O 1
ATOM 2403 N N . GLY B 1 38 ? 115.910 -79.952 41.564 1.00 78.02 17 GLY B N 1
ATOM 2404 C CA . GLY B 1 38 ? 116.801 -81.065 41.298 1.00 78.05 17 GLY B CA 1
ATOM 2405 C C . GLY B 1 38 ? 117.026 -81.815 42.596 1.00 79.87 17 GLY B C 1
ATOM 2406 O O . GLY B 1 38 ? 116.368 -81.531 43.597 1.00 74.84 17 GLY B O 1
ATOM 2407 N N . THR B 1 39 ? 117.946 -82.773 42.592 1.00 89.11 18 THR B N 1
ATOM 2408 C CA . THR B 1 39 ? 118.278 -83.487 43.818 1.00 94.00 18 THR B CA 1
ATOM 2409 C C . THR B 1 39 ? 119.730 -83.204 44.206 1.00 98.34 18 THR B C 1
ATOM 2410 O O . THR B 1 39 ? 120.596 -83.054 43.344 1.00 107.40 18 THR B O 1
ATOM 2414 N N . LEU B 1 40 ? 119.987 -83.117 45.507 1.00 93.52 19 LEU B N 1
ATOM 2415 C CA . LEU B 1 40 ? 121.280 -82.648 45.997 1.00 88.48 19 LEU B CA 1
ATOM 2416 C C . LEU B 1 40 ? 122.259 -83.783 46.292 1.00 96.78 19 LEU B C 1
ATOM 2417 O O . LEU B 1 40 ? 121.876 -84.844 46.785 1.00 83.83 19 LEU B O 1
ATOM 2422 N N . ASP B 1 41 ? 123.530 -83.535 45.994 1.00 114.29 20 ASP B N 1
ATOM 2423 C CA . ASP B 1 41 ? 124.573 -84.545 46.114 1.00 120.84 20 ASP B CA 1
ATOM 2424 C C . ASP B 1 41 ? 125.882 -83.823 46.437 1.00 117.86 20 ASP B C 1
ATOM 2425 O O . ASP B 1 41 ? 126.014 -82.623 46.199 1.00 115.56 20 ASP B O 1
ATOM 2430 N N . ILE B 1 42 ? 126.837 -84.553 47.003 1.00 121.65 21 ILE B N 1
ATOM 2431 C CA . ILE B 1 42 ? 128.183 -84.035 47.210 1.00 117.57 21 ILE B CA 1
ATOM 2432 C C . ILE B 1 42 ? 128.853 -83.900 45.847 1.00 124.29 21 ILE B C 1
ATOM 2433 O O . ILE B 1 42 ? 129.772 -83.103 45.661 1.00 130.47 21 ILE B O 1
ATOM 2438 N N . ASN B 1 43 ? 128.366 -84.691 44.895 1.00 121.53 22 ASN B N 1
ATOM 2439 C CA . ASN B 1 43 ? 128.833 -84.651 43.516 1.00 114.82 22 ASN B CA 1
ATOM 2440 C C . ASN B 1 43 ? 128.119 -83.554 42.736 1.00 104.05 22 ASN B C 1
ATOM 2441 O O . ASN B 1 43 ? 128.521 -83.208 41.626 1.00 96.76 22 ASN B O 1
ATOM 2446 N N . SER B 1 44 ? 127.039 -83.032 43.313 1.00 102.22 23 SER B N 1
ATOM 2447 C CA . SER B 1 44 ? 126.168 -82.092 42.611 1.00 85.36 23 SER B CA 1
ATOM 2448 C C . SER B 1 44 ? 126.856 -80.775 42.303 1.00 76.55 23 SER B C 1
ATOM 2449 O O . SER B 1 44 ? 127.584 -80.226 43.129 1.00 76.12 23 SER B O 1
ATOM 2452 N N . ASP B 1 45 ? 126.616 -80.283 41.095 1.00 80.12 24 ASP B N 1
ATOM 2453 C CA . ASP B 1 45 ? 127.089 -78.976 40.680 1.00 82.53 24 ASP B CA 1
ATOM 2454 C C . ASP B 1 45 ? 126.017 -77.943 41.024 1.00 73.34 24 ASP B C 1
ATOM 2455 O O . ASP B 1 45 ? 124.924 -77.962 40.462 1.00 77.68 24 ASP B O 1
ATOM 2460 N N . VAL B 1 46 ? 126.332 -77.048 41.956 1.00 62.87 25 VAL B N 1
ATOM 2461 C CA . VAL B 1 46 ? 125.312 -76.208 42.577 1.00 65.62 25 VAL B CA 1
ATOM 2462 C C . VAL B 1 46 ? 125.410 -74.732 42.189 1.00 66.13 25 VAL B C 1
ATOM 2463 O O . VAL B 1 46 ? 126.497 -74.156 42.162 1.00 71.28 25 VAL B O 1
ATOM 2467 N N . ILE B 1 47 ? 124.262 -74.133 41.882 1.00 65.64 26 ILE B N 1
ATOM 2468 C CA . ILE B 1 47 ? 124.167 -72.691 41.686 1.00 45.14 26 ILE B CA 1
ATOM 2469 C C . ILE B 1 47 ? 123.315 -72.062 42.784 1.00 65.97 26 ILE B C 1
ATOM 2470 O O . ILE B 1 47 ? 122.140 -72.400 42.936 1.00 71.09 26 ILE B O 1
ATOM 2475 N N . VAL B 1 48 ? 123.908 -71.150 43.546 1.00 62.45 27 VAL B N 1
ATOM 2476 C CA . VAL B 1 48 ? 123.184 -70.460 44.608 1.00 51.40 27 VAL B CA 1
ATOM 2477 C C . VAL B 1 48 ? 122.844 -69.034 44.191 1.00 44.83 27 VAL B C 1
ATOM 2478 O O . VAL B 1 48 ? 123.724 -68.259 43.816 1.00 40.33 27 VAL B O 1
ATOM 2482 N N . ILE B 1 49 ? 121.561 -68.694 44.258 1.00 45.56 28 ILE B N 1
ATOM 2483 C CA . ILE B 1 49 ? 121.093 -67.376 43.845 1.00 41.61 28 ILE B CA 1
ATOM 2484 C C . ILE B 1 49 ? 120.902 -66.436 45.031 1.00 44.34 28 ILE B C 1
ATOM 2485 O O . ILE B 1 49 ? 120.195 -66.756 45.987 1.00 49.85 28 ILE B O 1
ATOM 2490 N N . LEU B 1 50 ? 121.535 -65.271 44.958 1.00 57.62 29 LEU B N 1
ATOM 2491 C CA . LEU B 1 50 ? 121.425 -64.264 46.007 1.00 56.28 29 LEU B CA 1
ATOM 2492 C C . LEU B 1 50 ? 120.489 -63.141 45.562 1.00 54.96 29 LEU B C 1
ATOM 2493 O O . LEU B 1 50 ? 120.810 -62.375 44.653 1.00 46.49 29 LEU B O 1
ATOM 2498 N N . ASN B 1 51 ? 119.330 -63.054 46.211 1.00 59.97 30 ASN B N 1
ATOM 2499 C CA . ASN B 1 51 ? 118.251 -62.170 45.773 1.00 59.52 30 ASN B CA 1
ATOM 2500 C C . ASN B 1 51 ? 118.556 -60.680 45.893 1.00 52.29 30 ASN B C 1
ATOM 2501 O O . ASN B 1 51 ? 119.403 -60.267 46.683 1.00 44.81 30 ASN B O 1
ATOM 2506 N N . GLY B 1 52 ? 117.845 -59.879 45.103 1.00 53.55 31 GLY B N 1
ATOM 2507 C CA . GLY B 1 52 ? 117.908 -58.433 45.212 1.00 35.71 31 GLY B CA 1
ATOM 2508 C C . GLY B 1 52 ? 117.125 -57.967 46.424 1.00 50.46 31 GLY B C 1
ATOM 2509 O O . GLY B 1 52 ? 116.515 -58.777 47.123 1.00 47.04 31 GLY B O 1
ATOM 2510 N N . ILE B 1 53 ? 117.126 -56.662 46.673 1.00 52.40 32 ILE B N 1
ATOM 2511 C CA . ILE B 1 53 ? 116.542 -56.129 47.900 1.00 62.08 32 ILE B CA 1
ATOM 2512 C C . ILE B 1 53 ? 115.010 -56.179 47.889 1.00 72.84 32 ILE B C 1
ATOM 2513 O O . ILE B 1 53 ? 114.378 -56.148 48.945 1.00 89.83 32 ILE B O 1
ATOM 2518 N N . MET B 1 54 ? 114.416 -56.273 46.703 1.00 56.94 33 MET B N 1
ATOM 2519 C CA . MET B 1 54 ? 112.962 -56.370 46.588 1.00 52.41 33 MET B CA 1
ATOM 2520 C C . MET B 1 54 ? 112.521 -57.720 46.038 1.00 54.44 33 MET B C 1
ATOM 2521 O O . MET B 1 54 ? 111.429 -57.843 45.483 1.00 61.72 33 MET B O 1
ATOM 2526 N N . MET B 1 55 ? 113.363 -58.733 46.199 1.00 61.69 34 MET B N 1
ATOM 2527 C CA . MET B 1 55 ? 113.120 -60.018 45.558 1.00 57.63 34 MET B CA 1
ATOM 2528 C C . MET B 1 55 ? 112.942 -61.166 46.547 1.00 51.77 34 MET B C 1
ATOM 2529 O O . MET B 1 55 ? 113.209 -61.027 47.740 1.00 46.83 34 MET B O 1
ATOM 2534 N N . SER B 1 56 ? 112.479 -62.300 46.030 1.00 51.88 35 SER B N 1
ATOM 2535 C CA . SER B 1 56 ? 112.378 -63.529 46.805 1.00 36.43 35 SER B CA 1
ATOM 2536 C C . SER B 1 56 ? 112.705 -64.716 45.910 1.00 49.01 35 SER B C 1
ATOM 2537 O O . SER B 1 56 ? 113.249 -64.547 44.819 1.00 52.02 35 SER B O 1
ATOM 2540 N N . THR B 1 57 ? 112.367 -65.915 46.369 1.00 56.57 36 THR B N 1
ATOM 2541 C CA . THR B 1 57 ? 112.625 -67.123 45.595 1.00 57.81 36 THR B CA 1
ATOM 2542 C C . THR B 1 57 ? 111.757 -67.184 44.345 1.00 60.40 36 THR B C 1
ATOM 2543 O O . THR B 1 57 ? 112.206 -67.629 43.288 1.00 56.25 36 THR B O 1
ATOM 2547 N N . LYS B 1 58 ? 110.515 -66.726 44.469 1.00 64.33 37 LYS B N 1
ATOM 2548 C CA . LYS B 1 58 ? 109.556 -66.789 43.370 1.00 62.73 37 LYS B CA 1
ATOM 2549 C C . LYS B 1 58 ? 109.851 -65.748 42.296 1.00 55.79 37 LYS B C 1
ATOM 2550 O O . LYS B 1 58 ? 109.220 -65.736 41.239 1.00 60.66 37 LYS B O 1
ATOM 2556 N N . SER B 1 59 ? 110.815 -64.877 42.572 1.00 46.08 38 SER B N 1
ATOM 2557 C CA . SER B 1 59 ? 111.222 -63.860 41.615 1.00 41.63 38 SER B CA 1
ATOM 2558 C C . SER B 1 59 ? 112.183 -64.442 40.584 1.00 40.74 38 SER B C 1
ATOM 2559 O O . SER B 1 59 ? 112.611 -63.751 39.661 1.00 42.83 38 SER B O 1
ATOM 2562 N N . TRP B 1 60 ? 112.516 -65.718 40.746 1.00 44.74 39 TRP B N 1
ATOM 2563 C CA . TRP B 1 60 ? 113.470 -66.381 39.864 1.00 45.49 39 TRP B CA 1
ATOM 2564 C C . TRP B 1 60 ? 112.861 -67.592 39.164 1.00 54.16 39 TRP B C 1
ATOM 2565 O O . TRP B 1 60 ? 113.585 -68.415 38.604 1.00 64.80 39 TRP B O 1
ATOM 2576 N N . ASP B 1 61 ? 111.534 -67.694 39.195 1.00 53.29 40 ASP B N 1
ATOM 2577 C CA . ASP B 1 61 ? 110.827 -68.830 38.606 1.00 45.05 40 ASP B CA 1
ATOM 2578 C C . ASP B 1 61 ? 111.150 -69.035 37.130 1.00 43.88 40 ASP B C 1
ATOM 2579 O O . ASP B 1 61 ? 111.351 -70.164 36.682 1.00 52.27 40 ASP B O 1
ATOM 2584 N N . ALA B 1 62 ? 111.194 -67.939 36.380 1.00 43.84 41 ALA B N 1
ATOM 2585 C CA . ALA B 1 62 ? 111.413 -68.003 34.939 1.00 52.09 41 ALA B CA 1
ATOM 2586 C C . ALA B 1 62 ? 112.789 -68.568 34.600 1.00 53.83 41 ALA B C 1
ATOM 2587 O O . ALA B 1 62 ? 112.994 -69.120 33.520 1.00 63.88 41 ALA B O 1
ATOM 2589 N N . PHE B 1 63 ? 113.726 -68.435 35.530 1.00 38.20 42 PHE B N 1
ATOM 2590 C CA . PHE B 1 63 ? 115.091 -68.887 35.302 1.00 46.28 42 PHE B CA 1
ATOM 2591 C C . PHE B 1 63 ? 115.327 -70.308 35.809 1.00 47.35 42 PHE B C 1
ATOM 2592 O O . PHE B 1 63 ? 116.359 -70.910 35.517 1.00 42.87 42 PHE B O 1
ATOM 2600 N N . VAL B 1 64 ? 114.366 -70.838 36.559 1.00 44.09 43 VAL B N 1
ATOM 2601 C CA . VAL B 1 64 ? 114.521 -72.134 37.218 1.00 47.21 43 VAL B CA 1
ATOM 2602 C C . VAL B 1 64 ? 114.810 -73.278 36.246 1.00 51.43 43 VAL B C 1
ATOM 2603 O O . VAL B 1 64 ? 115.745 -74.052 36.455 1.00 52.07 43 VAL B O 1
ATOM 2607 N N . GLU B 1 65 ? 114.013 -73.378 35.186 1.00 43.62 44 GLU B N 1
ATOM 2608 C CA . GLU B 1 65 ? 114.149 -74.477 34.235 1.00 50.04 44 GLU B CA 1
ATOM 2609 C C . GLU B 1 65 ? 115.510 -74.477 33.542 1.00 60.75 44 GLU B C 1
ATOM 2610 O O . GLU B 1 65 ? 116.116 -75.531 33.347 1.00 81.34 44 GLU B O 1
ATOM 2616 N N . ASN B 1 66 ? 115.991 -73.294 33.175 1.00 56.74 45 ASN B N 1
ATOM 2617 C CA . ASN B 1 66 ? 117.274 -73.178 32.491 1.00 57.29 45 ASN B CA 1
ATOM 2618 C C . ASN B 1 66 ? 118.465 -73.292 33.441 1.00 57.80 45 ASN B C 1
ATOM 2619 O O . ASN B 1 66 ? 119.510 -73.825 33.070 1.00 61.55 45 ASN B O 1
ATOM 2624 N N . PHE B 1 67 ? 118.306 -72.792 34.662 1.00 51.16 46 PHE B N 1
ATOM 2625 C CA . PHE B 1 67 ? 119.385 -72.825 35.645 1.00 43.62 46 PHE B CA 1
ATOM 2626 C C . PHE B 1 67 ? 119.567 -74.219 36.242 1.00 45.92 46 PHE B C 1
ATOM 2627 O O . PHE B 1 67 ? 120.670 -74.584 36.648 1.00 48.54 46 PHE B O 1
ATOM 2635 N N . SER B 1 68 ? 118.487 -74.994 36.296 1.00 55.11 47 SER B N 1
ATOM 2636 C CA . SER B 1 68 ? 118.535 -76.319 36.910 1.00 62.91 47 SER B CA 1
ATOM 2637 C C . SER B 1 68 ? 118.674 -77.434 35.875 1.00 63.23 47 SER B C 1
ATOM 2638 O O . SER B 1 68 ? 118.526 -78.612 36.204 1.00 66.39 47 SER B O 1
ATOM 2641 N N . LYS B 1 69 ? 118.958 -77.056 34.633 1.00 61.61 48 LYS B N 1
ATOM 2642 C CA . LYS B 1 69 ? 119.187 -78.019 33.562 1.00 60.25 48 LYS B CA 1
ATOM 2643 C C . LYS B 1 69 ? 120.367 -78.938 33.875 1.00 72.35 48 LYS B C 1
ATOM 2644 O O . LYS B 1 69 ? 120.247 -80.161 33.826 1.00 76.85 48 LYS B O 1
ATOM 2650 N N . ASN B 1 70 ? 121.511 -78.339 34.190 1.00 74.56 49 ASN B N 1
ATOM 2651 C CA . ASN B 1 70 ? 122.724 -79.097 34.473 1.00 69.68 49 ASN B CA 1
ATOM 2652 C C . ASN B 1 70 ? 123.301 -78.734 35.833 1.00 57.59 49 ASN B C 1
ATOM 2653 O O . ASN B 1 70 ? 124.459 -79.026 36.130 1.00 54.05 49 ASN B O 1
ATOM 2658 N N . HIS B 1 71 ? 122.484 -78.084 36.653 1.00 56.52 50 HIS B N 1
ATOM 2659 C CA . HIS B 1 71 ? 122.915 -77.637 37.969 1.00 58.65 50 HIS B CA 1
ATOM 2660 C C . HIS B 1 71 ? 121.822 -77.901 39.000 1.00 58.64 50 HIS B C 1
ATOM 2661 O O . HIS B 1 71 ? 120.650 -78.043 38.651 1.00 52.81 50 HIS B O 1
ATOM 2668 N N . VAL B 1 72 ? 122.210 -77.964 40.269 1.00 58.81 51 VAL B N 1
ATOM 2669 C CA . VAL B 1 72 ? 121.242 -78.029 41.355 1.00 53.00 51 VAL B CA 1
ATOM 2670 C C . VAL B 1 72 ? 120.994 -76.621 41.882 1.00 49.71 51 VAL B C 1
ATOM 2671 O O . VAL B 1 72 ? 121.845 -76.037 42.554 1.00 45.58 51 VAL B O 1
ATOM 2675 N N . LEU B 1 73 ? 119.827 -76.076 41.558 1.00 47.55 52 LEU B N 1
ATOM 2676 C CA . LEU B 1 73 ? 119.507 -74.698 41.905 1.00 55.84 52 LEU B CA 1
ATOM 2677 C C . LEU B 1 73 ? 119.170 -74.541 43.382 1.00 63.99 52 LEU B C 1
ATOM 2678 O O . LEU B 1 73 ? 118.346 -75.278 43.923 1.00 73.48 52 LEU B O 1
ATOM 2683 N N . LEU B 1 74 ? 119.814 -73.576 44.030 1.00 57.33 53 LEU B N 1
ATOM 2684 C CA . LEU B 1 74 ? 119.495 -73.245 45.412 1.00 46.20 53 LEU B CA 1
ATOM 2685 C C . LEU B 1 74 ? 119.041 -71.796 45.533 1.00 44.16 53 LEU B C 1
ATOM 2686 O O . LEU B 1 74 ? 119.848 -70.869 45.450 1.00 52.57 53 LEU B O 1
ATOM 2691 N N . ARG B 1 75 ? 117.740 -71.610 45.718 1.00 36.73 54 ARG B N 1
ATOM 2692 C CA . ARG B 1 75 ? 117.177 -70.290 45.962 1.00 42.69 54 ARG B CA 1
ATOM 2693 C C . ARG B 1 75 ? 116.781 -70.176 47.426 1.00 44.57 54 ARG B C 1
ATOM 2694 O O . ARG B 1 75 ? 116.317 -71.145 48.024 1.00 48.15 54 ARG B O 1
ATOM 2702 N N . TYR B 1 76 ? 116.967 -68.997 48.008 1.00 43.96 55 TYR B N 1
ATOM 2703 C CA . TYR B 1 76 ? 116.587 -68.788 49.397 1.00 44.19 55 TYR B CA 1
ATOM 2704 C C . TYR B 1 76 ? 116.306 -67.319 49.682 1.00 39.40 55 TYR B C 1
ATOM 2705 O O . TYR B 1 76 ? 116.877 -66.431 49.051 1.00 52.56 55 TYR B O 1
ATOM 2714 N N . ASP B 1 77 ? 115.416 -67.072 50.637 1.00 32.44 56 ASP B N 1
ATOM 2715 C CA . ASP B 1 77 ? 115.125 -65.717 51.077 1.00 36.43 56 ASP B CA 1
ATOM 2716 C C . ASP B 1 77 ? 116.028 -65.337 52.240 1.00 41.29 56 ASP B C 1
ATOM 2717 O O . ASP B 1 77 ? 116.109 -66.058 53.234 1.00 46.11 56 ASP B O 1
ATOM 2722 N N . MET B 1 78 ? 116.711 -64.204 52.111 1.00 37.20 57 MET B N 1
ATOM 2723 C CA . MET B 1 78 ? 117.540 -63.692 53.194 1.00 34.23 57 MET B CA 1
ATOM 2724 C C . MET B 1 78 ? 116.655 -63.162 54.314 1.00 45.68 57 MET B C 1
ATOM 2725 O O . MET B 1 78 ? 115.429 -63.215 54.220 1.00 52.66 57 MET B O 1
ATOM 2730 N N . PHE B 1 79 ? 117.273 -62.657 55.377 1.00 47.00 58 PHE B N 1
ATOM 2731 C CA . PHE B 1 79 ? 116.518 -62.052 56.467 1.00 44.27 58 PHE B CA 1
ATOM 2732 C C . PHE B 1 79 ? 115.726 -60.853 55.954 1.00 48.37 58 PHE B C 1
ATOM 2733 O O . PHE B 1 79 ? 116.198 -60.121 55.082 1.00 45.55 58 PHE B O 1
ATOM 2741 N N . ASP B 1 80 ? 114.520 -60.674 56.493 1.00 47.38 59 ASP B N 1
ATOM 2742 C CA . ASP B 1 80 ? 113.599 -59.614 56.074 1.00 46.88 59 ASP B CA 1
ATOM 2743 C C . ASP B 1 80 ? 113.190 -59.742 54.606 1.00 50.62 59 ASP B C 1
ATOM 2744 O O . ASP B 1 80 ? 112.840 -58.751 53.966 1.00 53.54 59 ASP B O 1
ATOM 2749 N N . GLN B 1 81 ? 113.227 -60.961 54.078 1.00 54.61 60 GLN B N 1
ATOM 2750 C CA . GLN B 1 81 ? 112.846 -61.199 52.689 1.00 42.01 60 GLN B CA 1
ATOM 2751 C C . GLN B 1 81 ? 111.879 -62.368 52.543 1.00 43.33 60 GLN B C 1
ATOM 2752 O O . GLN B 1 81 ? 111.972 -63.357 53.270 1.00 47.05 60 GLN B O 1
ATOM 2758 N N . GLY B 1 82 ? 110.954 -62.235 51.595 1.00 43.05 61 GLY B N 1
ATOM 2759 C CA . GLY B 1 82 ? 110.058 -63.308 51.200 1.00 38.08 61 GLY B CA 1
ATOM 2760 C C . GLY B 1 82 ? 109.350 -64.060 52.312 1.00 48.30 61 GLY B C 1
ATOM 2761 O O . GLY B 1 82 ? 108.487 -63.513 53.000 1.00 47.81 61 GLY B O 1
ATOM 2762 N N . GLN B 1 83 ? 109.725 -65.325 52.482 1.00 49.05 62 GLN B N 1
ATOM 2763 C CA . GLN B 1 83 ? 109.054 -66.211 53.427 1.00 47.36 62 GLN B CA 1
ATOM 2764 C C . GLN B 1 83 ? 109.886 -66.480 54.681 1.00 47.60 62 GLN B C 1
ATOM 2765 O O . GLN B 1 83 ? 109.435 -67.174 55.593 1.00 44.73 62 GLN B O 1
ATOM 2771 N N . SER B 1 84 ? 111.097 -65.933 54.725 1.00 51.00 63 SER B N 1
ATOM 2772 C CA . SER B 1 84 ? 111.959 -66.091 55.892 1.00 44.51 63 SER B CA 1
ATOM 2773 C C . SER B 1 84 ? 111.541 -65.140 57.012 1.00 49.38 63 SER B C 1
ATOM 2774 O O . SER B 1 84 ? 110.815 -64.173 56.778 1.00 52.87 63 SER B O 1
ATOM 2777 N N . SER B 1 85 ? 112.007 -65.420 58.225 1.00 50.71 64 SER B N 1
ATOM 2778 C CA . SER B 1 85 ? 111.601 -64.661 59.405 1.00 56.29 64 SER B CA 1
ATOM 2779 C C . SER B 1 85 ? 112.078 -63.211 59.370 1.00 53.34 64 SER B C 1
ATOM 2780 O O . SER B 1 85 ? 113.061 -62.882 58.705 1.00 45.37 64 SER B O 1
ATOM 2783 N N . LYS B 1 86 ? 111.366 -62.351 60.092 1.00 63.60 65 LYS B N 1
ATOM 2784 C CA . LYS B 1 86 ? 111.719 -60.939 60.190 1.00 67.64 65 LYS B CA 1
ATOM 2785 C C . LYS B 1 86 ? 112.907 -60.725 61.119 1.00 72.22 65 LYS B C 1
ATOM 2786 O O . LYS B 1 86 ? 113.304 -61.621 61.865 1.00 82.29 65 LYS B O 1
ATOM 2792 N N . ILE B 1 87 ? 113.465 -59.522 61.064 1.00 70.43 66 ILE B N 1
ATOM 2793 C CA . ILE B 1 87 ? 114.447 -59.069 62.037 1.00 68.07 66 ILE B CA 1
ATOM 2794 C C . ILE B 1 87 ? 114.017 -57.702 62.545 1.00 74.93 66 ILE B C 1
ATOM 2795 O O . ILE B 1 87 ? 113.792 -56.793 61.753 1.00 75.69 66 ILE B O 1
ATOM 2800 N N . GLU B 1 88 ? 113.889 -57.553 63.857 1.00 79.89 67 GLU B N 1
ATOM 2801 C CA . GLU B 1 88 ? 113.556 -56.250 64.418 1.00 77.06 67 GLU B CA 1
ATOM 2802 C C . GLU B 1 88 ? 114.706 -55.732 65.273 1.00 74.77 67 GLU B C 1
ATOM 2803 O O . GLU B 1 88 ? 114.505 -55.193 66.361 1.00 82.75 67 GLU B O 1
ATOM 2809 N N . GLU B 1 89 ? 115.918 -55.915 64.757 1.00 68.44 68 GLU B N 1
ATOM 2810 C CA . GLU B 1 89 ? 117.123 -55.345 65.344 1.00 73.00 68 GLU B CA 1
ATOM 2811 C C . GLU B 1 89 ? 117.926 -54.657 64.248 1.00 65.47 68 GLU B C 1
ATOM 2812 O O . GLU B 1 89 ? 117.795 -54.997 63.073 1.00 60.80 68 GLU B O 1
ATOM 2818 N N . SER B 1 90 ? 118.750 -53.688 64.627 1.00 65.33 69 SER B N 1
ATOM 2819 C CA . SER B 1 90 ? 119.627 -53.036 63.663 1.00 66.86 69 SER B CA 1
ATOM 2820 C C . SER B 1 90 ? 120.738 -53.993 63.252 1.00 71.90 69 SER B C 1
ATOM 2821 O O . SER B 1 90 ? 121.557 -54.397 64.079 1.00 81.82 69 SER B O 1
ATOM 2824 N N . TYR B 1 91 ? 120.758 -54.362 61.976 1.00 62.31 70 TYR B N 1
ATOM 2825 C CA . TYR B 1 91 ? 121.752 -55.306 61.480 1.00 60.61 70 TYR B CA 1
ATOM 2826 C C . TYR B 1 91 ? 122.433 -54.809 60.214 1.00 50.35 70 TYR B C 1
ATOM 2827 O O . TYR B 1 91 ? 121.845 -54.064 59.430 1.00 51.96 70 TYR B O 1
ATOM 2836 N N . THR B 1 92 ? 123.677 -55.232 60.021 1.00 39.41 71 THR B N 1
ATOM 2837 C CA . THR B 1 92 ? 124.385 -54.981 58.776 1.00 44.04 71 THR B CA 1
ATOM 2838 C C . THR B 1 92 ? 124.238 -56.200 57.873 1.00 54.10 71 THR B C 1
ATOM 2839 O O . THR B 1 92 ? 123.521 -57.143 58.206 1.00 54.18 71 THR B O 1
ATOM 2843 N N . GLN B 1 93 ? 124.921 -56.186 56.734 1.00 56.39 72 GLN B N 1
ATOM 2844 C CA . GLN B 1 93 ? 124.846 -57.299 55.793 1.00 50.17 72 GLN B CA 1
ATOM 2845 C C . GLN B 1 93 ? 125.696 -58.481 56.250 1.00 46.88 72 GLN B C 1
ATOM 2846 O O . GLN B 1 93 ? 125.789 -59.494 55.559 1.00 48.32 72 GLN B O 1
ATOM 2852 N N . THR B 1 94 ? 126.314 -58.341 57.417 1.00 49.58 73 THR B N 1
ATOM 2853 C CA . THR B 1 94 ? 127.130 -59.402 57.992 1.00 54.20 73 THR B CA 1
ATOM 2854 C C . THR B 1 94 ? 126.284 -60.629 58.312 1.00 58.77 73 THR B C 1
ATOM 2855 O O . THR B 1 94 ? 126.693 -61.761 58.052 1.00 60.72 73 THR B O 1
ATOM 2859 N N . ILE B 1 95 ? 125.097 -60.397 58.865 1.00 60.05 74 ILE B N 1
ATOM 2860 C CA . ILE B 1 95 ? 124.210 -61.490 59.244 1.00 57.95 74 ILE B CA 1
ATOM 2861 C C . ILE B 1 95 ? 123.669 -62.208 58.010 1.00 63.39 74 ILE B C 1
ATOM 2862 O O . ILE B 1 95 ? 123.196 -63.341 58.100 1.00 70.23 74 ILE B O 1
ATOM 2867 N N . GLN B 1 96 ? 123.745 -61.546 56.860 1.00 62.94 75 GLN B N 1
ATOM 2868 C CA . GLN B 1 96 ? 123.302 -62.138 55.604 1.00 56.55 75 GLN B CA 1
ATOM 2869 C C . GLN B 1 96 ? 124.400 -63.021 55.026 1.00 55.35 75 GLN B C 1
ATOM 2870 O O . GLN B 1 96 ? 124.125 -64.003 54.337 1.00 54.02 75 GLN B O 1
ATOM 2876 N N . VAL B 1 97 ? 125.646 -62.658 55.314 1.00 57.07 76 VAL B N 1
ATOM 2877 C CA . VAL B 1 97 ? 126.799 -63.415 54.847 1.00 56.71 76 VAL B CA 1
ATOM 2878 C C . VAL B 1 97 ? 126.938 -64.717 55.628 1.00 52.93 76 VAL B C 1
ATOM 2879 O O . VAL B 1 97 ? 127.122 -65.786 55.044 1.00 60.25 76 VAL B O 1
ATOM 2883 N N . GLU B 1 98 ? 126.839 -64.622 56.951 1.00 52.51 77 GLU B N 1
ATOM 2884 C CA . GLU B 1 98 ? 126.936 -65.793 57.816 1.00 58.21 77 GLU B CA 1
ATOM 2885 C C . GLU B 1 98 ? 125.773 -66.748 57.579 1.00 50.71 77 GLU B C 1
ATOM 2886 O O . GLU B 1 98 ? 125.911 -67.961 57.738 1.00 52.13 77 GLU B O 1
ATOM 2892 N N . LEU B 1 99 ? 124.629 -66.189 57.199 1.00 45.24 78 LEU B N 1
ATOM 2893 C CA . LEU B 1 99 ? 123.463 -66.989 56.853 1.00 45.27 78 LEU B CA 1
ATOM 2894 C C . LEU B 1 99 ? 123.773 -67.894 55.670 1.00 39.69 78 LEU B C 1
ATOM 2895 O O . LEU B 1 99 ? 123.504 -69.093 55.709 1.00 42.34 78 LEU B O 1
ATOM 2900 N N . LEU B 1 100 ? 124.346 -67.307 54.625 1.00 40.56 79 LEU B N 1
ATOM 2901 C CA . LEU B 1 100 ? 124.695 -68.048 53.420 1.00 48.38 79 LEU B CA 1
ATOM 2902 C C . LEU B 1 100 ? 125.681 -69.170 53.727 1.00 48.78 79 LEU B C 1
ATOM 2903 O O . LEU B 1 100 ? 125.527 -70.289 53.240 1.00 49.37 79 LEU B O 1
ATOM 2908 N N . LYS B 1 101 ? 126.687 -68.864 54.540 1.00 44.24 80 LYS B N 1
ATOM 2909 C CA . LYS B 1 101 ? 127.682 -69.854 54.938 1.00 56.20 80 LYS B CA 1
ATOM 2910 C C . LYS B 1 101 ? 127.037 -71.036 55.649 1.00 62.93 80 LYS B C 1
ATOM 2911 O O . LYS B 1 101 ? 127.275 -72.192 55.298 1.00 60.72 80 LYS B O 1
ATOM 2917 N N . ASN B 1 102 ? 126.217 -70.734 56.649 1.00 60.81 81 ASN B N 1
ATOM 2918 C CA . ASN B 1 102 ? 125.601 -71.765 57.470 1.00 59.40 81 ASN B CA 1
ATOM 2919 C C . ASN B 1 102 ? 124.505 -72.529 56.734 1.00 51.79 81 ASN B C 1
ATOM 2920 O O . ASN B 1 102 ? 124.283 -73.711 56.999 1.00 51.40 81 ASN B O 1
ATOM 2925 N N . LEU B 1 103 ? 123.825 -71.856 55.811 1.00 52.64 82 LEU B N 1
ATOM 2926 C CA . LEU B 1 103 ? 122.818 -72.513 54.984 1.00 52.88 82 LEU B CA 1
ATOM 2927 C C . LEU B 1 103 ? 123.477 -73.530 54.059 1.00 54.51 82 LEU B C 1
ATOM 2928 O O . LEU B 1 103 ? 122.984 -74.647 53.896 1.00 56.83 82 LEU B O 1
ATOM 2933 N N . LEU B 1 104 ? 124.593 -73.132 53.455 1.00 45.27 83 LEU B N 1
ATOM 2934 C CA . LEU B 1 104 ? 125.352 -74.017 52.580 1.00 48.01 83 LEU B CA 1
ATOM 2935 C C . LEU B 1 104 ? 125.871 -75.225 53.353 1.00 55.50 83 LEU B C 1
ATOM 2936 O O . LEU B 1 104 ? 125.858 -76.348 52.849 1.00 58.46 83 LEU B O 1
ATOM 2941 N N . GLU B 1 105 ? 126.326 -74.985 54.578 1.00 55.10 84 GLU B N 1
ATOM 2942 C CA . GLU B 1 105 ? 126.803 -76.058 55.442 1.00 54.98 84 GLU B CA 1
ATOM 2943 C C . GLU B 1 105 ? 125.657 -76.966 55.869 1.00 45.54 84 GLU B C 1
ATOM 2944 O O . GLU B 1 105 ? 125.830 -78.177 56.006 1.00 65.10 84 GLU B O 1
ATOM 2950 N N . HIS B 1 106 ? 124.489 -76.368 56.081 1.00 52.80 85 HIS B N 1
ATOM 2951 C CA . HIS B 1 106 ? 123.301 -77.112 56.487 1.00 55.40 85 HIS B CA 1
ATOM 2952 C C . HIS B 1 106 ? 122.905 -78.145 55.437 1.00 58.94 85 HIS B C 1
ATOM 2953 O O . HIS B 1 106 ? 122.521 -79.267 55.769 1.00 55.47 85 HIS B O 1
ATOM 2960 N N . LEU B 1 107 ? 123.009 -77.760 54.169 1.00 62.40 86 LEU B N 1
ATOM 2961 C CA . LEU B 1 107 ? 122.639 -78.637 53.065 1.00 59.87 86 LEU B CA 1
ATOM 2962 C C . LEU B 1 107 ? 123.798 -79.536 52.643 1.00 66.37 86 LEU B C 1
ATOM 2963 O O . LEU B 1 107 ? 123.653 -80.371 51.750 1.00 70.96 86 LEU B O 1
ATOM 2968 N N . GLY B 1 108 ? 124.946 -79.361 53.289 1.00 66.01 87 GLY B N 1
ATOM 2969 C CA . GLY B 1 108 ? 126.119 -80.163 52.990 1.00 66.96 87 GLY B CA 1
ATOM 2970 C C . GLY B 1 108 ? 126.803 -79.747 51.702 1.00 67.82 87 GLY B C 1
ATOM 2971 O O . GLY B 1 108 ? 127.351 -80.580 50.979 1.00 73.38 87 GLY B O 1
ATOM 2972 N N . ILE B 1 109 ? 126.773 -78.450 51.415 1.00 65.61 88 ILE B N 1
ATOM 2973 C CA . ILE B 1 109 ? 127.388 -77.919 50.206 1.00 64.93 88 ILE B CA 1
ATOM 2974 C C . ILE B 1 109 ? 128.748 -77.301 50.512 1.00 58.26 88 ILE B C 1
ATOM 2975 O O . ILE B 1 109 ? 128.838 -76.283 51.200 1.00 51.02 88 ILE B O 1
ATOM 2980 N N . ALA B 1 110 ? 129.805 -77.923 50.000 1.00 56.32 89 ALA B N 1
ATOM 2981 C CA . ALA B 1 110 ? 131.164 -77.442 50.228 1.00 55.10 89 ALA B CA 1
ATOM 2982 C C . ALA B 1 110 ? 131.473 -76.235 49.349 1.00 58.98 89 ALA B C 1
ATOM 2983 O O . ALA B 1 110 ? 131.830 -75.168 49.849 1.00 58.10 89 ALA B O 1
ATOM 2985 N N . GLN B 1 111 ? 131.338 -76.414 48.038 1.00 59.81 90 GLN B N 1
ATOM 2986 C CA . GLN B 1 111 ? 131.539 -75.329 47.083 1.00 56.75 90 GLN B CA 1
ATOM 2987 C C . GLN B 1 111 ? 130.286 -75.109 46.246 1.00 58.71 90 GLN B C 1
ATOM 2988 O O . GLN B 1 111 ? 129.493 -76.029 46.050 1.00 60.66 90 GLN B O 1
ATOM 2994 N N . ALA B 1 112 ? 130.118 -73.890 45.744 1.00 53.89 91 ALA B N 1
ATOM 2995 C CA . ALA B 1 112 ? 128.960 -73.568 44.920 1.00 51.55 91 ALA B CA 1
ATOM 2996 C C . ALA B 1 112 ? 129.213 -72.357 44.031 1.00 54.01 91 ALA B C 1
ATOM 2997 O O . ALA B 1 112 ? 129.899 -71.415 44.428 1.00 54.91 91 ALA B O 1
ATOM 2999 N N . ASN B 1 113 ? 128.662 -72.395 42.822 1.00 51.35 92 ASN B N 1
ATOM 3000 C CA . ASN B 1 113 ? 128.653 -71.227 41.953 1.00 40.31 92 ASN B CA 1
ATOM 3001 C C . ASN B 1 113 ? 127.665 -70.204 42.495 1.00 42.86 92 ASN B C 1
ATOM 3002 O O . ASN B 1 113 ? 126.547 -70.554 42.871 1.00 45.13 92 ASN B O 1
ATOM 3007 N N . ILE B 1 114 ? 128.077 -68.942 42.542 1.00 53.44 93 ILE B N 1
ATOM 3008 C CA . ILE B 1 114 ? 127.228 -67.899 43.105 1.00 57.32 93 ILE B CA 1
ATOM 3009 C C . ILE B 1 114 ? 126.872 -66.826 42.082 1.00 49.63 93 ILE B C 1
ATOM 3010 O O . ILE B 1 114 ? 127.748 -66.236 41.451 1.00 47.77 93 ILE B O 1
ATOM 3015 N N . VAL B 1 115 ? 125.575 -66.588 41.920 1.00 46.34 94 VAL B N 1
ATOM 3016 C CA . VAL B 1 115 ? 125.094 -65.490 41.093 1.00 49.88 94 VAL B CA 1
ATOM 3017 C C . VAL B 1 115 ? 124.266 -64.533 41.950 1.00 47.71 94 VAL B C 1
ATOM 3018 O O . VAL B 1 115 ? 123.301 -64.938 42.598 1.00 51.88 94 VAL B O 1
ATOM 3022 N N . GLY B 1 116 ? 124.662 -63.265 41.968 1.00 44.58 95 GLY B N 1
ATOM 3023 C CA . GLY B 1 116 ? 123.981 -62.271 42.776 1.00 44.61 95 GLY B CA 1
ATOM 3024 C C . GLY B 1 116 ? 123.734 -60.974 42.032 1.00 40.25 95 GLY B C 1
ATOM 3025 O O . GLY B 1 116 ? 124.508 -60.595 41.152 1.00 36.32 95 GLY B O 1
ATOM 3026 N N . ILE B 1 117 ? 122.650 -60.293 42.387 1.00 38.48 96 ILE B N 1
ATOM 3027 C CA . ILE B 1 117 ? 122.299 -59.027 41.756 1.00 45.84 96 ILE B CA 1
ATOM 3028 C C . ILE B 1 117 ? 121.888 -57.999 42.812 1.00 46.03 96 ILE B C 1
ATOM 3029 O O . ILE B 1 117 ? 121.260 -58.347 43.815 1.00 45.76 96 ILE B O 1
ATOM 3034 N N . SER B 1 118 ? 122.272 -56.743 42.587 1.00 38.50 97 SER B N 1
ATOM 3035 C CA . SER B 1 118 ? 121.917 -55.635 43.472 1.00 39.66 97 SER B CA 1
ATOM 3036 C C . SER B 1 118 ? 122.378 -55.871 44.910 1.00 39.32 97 SER B C 1
ATOM 3037 O O . SER B 1 118 ? 123.576 -55.890 45.193 1.00 46.57 97 SER B O 1
ATOM 3040 N N . TYR B 1 119 ? 121.417 -56.048 45.811 1.00 36.78 98 TYR B N 1
ATOM 3041 C CA . TYR B 1 119 ? 121.708 -56.301 47.218 1.00 40.04 98 TYR B CA 1
ATOM 3042 C C . TYR B 1 119 ? 122.449 -57.621 47.397 1.00 51.73 98 TYR B C 1
ATOM 3043 O O . TYR B 1 119 ? 123.452 -57.687 48.106 1.00 53.95 98 TYR B O 1
ATOM 3052 N N . GLY B 1 120 ? 121.948 -58.668 46.747 1.00 58.72 99 GLY B N 1
ATOM 3053 C CA . GLY B 1 120 ? 122.554 -59.985 46.828 1.00 50.70 99 GLY B CA 1
ATOM 3054 C C . GLY B 1 120 ? 123.948 -60.011 46.238 1.00 47.04 99 GLY B C 1
ATOM 3055 O O . GLY B 1 120 ? 124.785 -60.826 46.625 1.00 44.65 99 GLY B O 1
ATOM 3056 N N . ALA B 1 121 ? 124.197 -59.112 45.293 1.00 42.11 100 ALA B N 1
ATOM 3057 C CA . ALA B 1 121 ? 125.516 -58.981 44.696 1.00 36.04 100 ALA B CA 1
ATOM 3058 C C . ALA B 1 121 ? 126.514 -58.470 45.729 1.00 44.67 100 ALA B C 1
ATOM 3059 O O . ALA B 1 121 ? 127.675 -58.880 45.741 1.00 54.00 100 ALA B O 1
ATOM 3061 N N . SER B 1 122 ? 126.050 -57.575 46.597 1.00 40.93 101 SER B N 1
ATOM 3062 C CA . SER B 1 122 ? 126.880 -57.044 47.672 1.00 43.50 101 SER B CA 1
ATOM 3063 C C . SER B 1 122 ? 127.219 -58.140 48.676 1.00 56.39 101 SER B C 1
ATOM 3064 O O . SER B 1 122 ? 128.327 -58.184 49.212 1.00 65.74 101 SER B O 1
ATOM 3067 N N . ILE B 1 123 ? 126.256 -59.023 48.923 1.00 51.88 102 ILE B N 1
ATOM 3068 C CA . ILE B 1 123 ? 126.454 -60.154 49.820 1.00 46.13 102 ILE B CA 1
ATOM 3069 C C . ILE B 1 123 ? 127.463 -61.133 49.228 1.00 60.33 102 ILE B C 1
ATOM 3070 O O . ILE B 1 123 ? 128.265 -61.727 49.949 1.00 68.71 102 ILE B O 1
ATOM 3075 N N . ALA B 1 124 ? 127.414 -61.290 47.908 1.00 63.43 103 ALA B N 1
ATOM 3076 C CA . ALA B 1 124 ? 128.318 -62.188 47.198 1.00 57.60 103 ALA B CA 1
ATOM 3077 C C . ALA B 1 124 ? 129.772 -61.762 47.366 1.00 53.96 103 ALA B C 1
ATOM 3078 O O . ALA B 1 124 ? 130.635 -62.584 47.670 1.00 46.62 103 ALA B O 1
ATOM 3080 N N . LEU B 1 125 ? 130.035 -60.473 47.169 1.00 57.68 104 LEU B N 1
ATOM 3081 C CA . LEU B 1 125 ? 131.384 -59.937 47.308 1.00 60.45 104 LEU B CA 1
ATOM 3082 C C . LEU B 1 125 ? 131.903 -60.099 48.734 1.00 58.00 104 LEU B C 1
ATOM 3083 O O . LEU B 1 125 ? 133.055 -60.481 48.943 1.00 58.88 104 LEU B O 1
ATOM 3088 N N . GLN B 1 126 ? 131.049 -59.808 49.711 1.00 48.45 105 GLN B N 1
ATOM 3089 C CA . GLN B 1 126 ? 131.422 -59.962 51.111 1.00 52.18 105 GLN B CA 1
ATOM 3090 C C . GLN B 1 126 ? 131.670 -61.430 51.437 1.00 54.56 105 GLN B C 1
ATOM 3091 O O . GLN B 1 126 ? 132.592 -61.764 52.183 1.00 54.14 105 GLN B O 1
ATOM 3097 N N . PHE B 1 127 ? 130.842 -62.301 50.868 1.00 51.26 106 PHE B N 1
ATOM 3098 C CA . PHE B 1 127 ? 131.001 -63.739 51.045 1.00 47.63 106 PHE B CA 1
ATOM 3099 C C . PHE B 1 127 ? 132.299 -64.209 50.397 1.00 43.59 106 PHE B C 1
ATOM 3100 O O . PHE B 1 127 ? 133.019 -65.036 50.955 1.00 46.26 106 PHE B O 1
ATOM 3108 N N . ALA B 1 128 ? 132.597 -63.666 49.220 1.00 46.71 107 ALA B N 1
ATOM 3109 C CA . ALA B 1 128 ? 133.830 -63.993 48.513 1.00 57.35 107 ALA B CA 1
ATOM 3110 C C . ALA B 1 128 ? 135.043 -63.441 49.250 1.00 64.46 107 ALA B C 1
ATOM 3111 O O . ALA B 1 128 ? 136.158 -63.938 49.094 1.00 71.03 107 ALA B O 1
ATOM 3113 N N . ALA B 1 129 ? 134.814 -62.409 50.056 1.00 58.81 108 ALA B N 1
ATOM 3114 C CA . ALA B 1 129 ? 135.886 -61.772 50.808 1.00 65.07 108 ALA B CA 1
ATOM 3115 C C . ALA B 1 129 ? 136.267 -62.586 52.039 1.00 72.92 108 ALA B C 1
ATOM 3116 O O . ALA B 1 129 ? 137.424 -62.581 52.460 1.00 75.30 108 ALA B O 1
ATOM 3118 N N . LYS B 1 130 ? 135.293 -63.288 52.612 1.00 72.50 109 LYS B N 1
ATOM 3119 C CA . LYS B 1 130 ? 135.520 -64.017 53.856 1.00 65.43 109 LYS B CA 1
ATOM 3120 C C . LYS B 1 130 ? 135.616 -65.526 53.644 1.00 62.29 109 LYS B C 1
ATOM 3121 O O . LYS B 1 130 ? 136.464 -66.186 54.243 1.00 67.01 109 LYS B O 1
ATOM 3127 N N . TYR B 1 131 ? 134.748 -66.069 52.796 1.00 59.20 110 TYR B N 1
ATOM 3128 C CA . TYR B 1 131 ? 134.739 -67.508 52.543 1.00 63.63 110 TYR B CA 1
ATOM 3129 C C . TYR B 1 131 ? 134.956 -67.831 51.066 1.00 66.59 110 TYR B C 1
ATOM 3130 O O . TYR B 1 131 ? 134.033 -68.277 50.385 1.00 69.99 110 TYR B O 1
ATOM 3139 N N . PRO B 1 132 ? 136.185 -67.621 50.568 1.00 62.22 111 PRO B N 1
ATOM 3140 C CA . PRO B 1 132 ? 136.467 -67.828 49.145 1.00 57.78 111 PRO B CA 1
ATOM 3141 C C . PRO B 1 132 ? 136.528 -69.305 48.770 1.00 52.27 111 PRO B C 1
ATOM 3142 O O . PRO B 1 132 ? 136.410 -69.651 47.595 1.00 52.03 111 PRO B O 1
ATOM 3146 N N . THR B 1 133 ? 136.707 -70.163 49.767 1.00 51.79 112 THR B N 1
ATOM 3147 C CA . THR B 1 133 ? 136.842 -71.593 49.526 1.00 56.67 112 THR B CA 1
ATOM 3148 C C . THR B 1 133 ? 135.496 -72.250 49.236 1.00 53.04 112 THR B C 1
ATOM 3149 O O . THR B 1 133 ? 135.443 -73.360 48.711 1.00 47.24 112 THR B O 1
ATOM 3153 N N . MET B 1 134 ? 134.411 -71.561 49.575 1.00 50.02 113 MET B N 1
ATOM 3154 C CA . MET B 1 134 ? 133.073 -72.107 49.376 1.00 40.76 113 MET B CA 1
ATOM 3155 C C . MET B 1 134 ? 132.469 -71.650 48.049 1.00 61.37 113 MET B C 1
ATOM 3156 O O . MET B 1 134 ? 131.302 -71.920 47.762 1.00 55.04 113 MET B O 1
ATOM 3161 N N . ILE B 1 135 ? 133.270 -70.962 47.243 1.00 55.32 114 ILE B N 1
ATOM 3162 C CA . ILE B 1 135 ? 132.824 -70.495 45.935 1.00 51.66 114 ILE B CA 1
ATOM 3163 C C . ILE B 1 135 ? 133.653 -71.110 44.815 1.00 64.93 114 ILE B C 1
ATOM 3164 O O . ILE B 1 135 ? 134.884 -71.094 44.863 1.00 74.50 114 ILE B O 1
ATOM 3169 N N . LYS B 1 136 ? 132.977 -71.652 43.808 1.00 68.69 115 LYS B N 1
ATOM 3170 C CA . LYS B 1 136 ? 133.657 -72.147 42.618 1.00 76.31 115 LYS B CA 1
ATOM 3171 C C . LYS B 1 136 ? 133.851 -71.006 41.624 1.00 71.94 115 LYS B C 1
ATOM 3172 O O . LYS B 1 136 ? 134.978 -70.588 41.355 1.00 77.00 115 LYS B O 1
ATOM 3178 N N . ARG B 1 137 ? 132.743 -70.507 41.084 1.00 60.47 116 ARG B N 1
ATOM 3179 C CA . ARG B 1 137 ? 132.761 -69.340 40.206 1.00 50.29 116 ARG B CA 1
ATOM 3180 C C . ARG B 1 137 ? 131.651 -68.375 40.603 1.00 53.30 116 ARG B C 1
ATOM 3181 O O . ARG B 1 137 ? 130.651 -68.782 41.193 1.00 55.95 116 ARG B O 1
ATOM 3189 N N . MET B 1 138 ? 131.826 -67.098 40.279 1.00 56.36 117 MET B N 1
ATOM 3190 C CA . MET B 1 138 ? 130.896 -66.071 40.740 1.00 48.52 117 MET B CA 1
ATOM 3191 C C . MET B 1 138 ? 130.449 -65.130 39.624 1.00 53.26 117 MET B C 1
ATOM 3192 O O . MET B 1 138 ? 131.238 -64.753 38.758 1.00 61.04 117 MET B O 1
ATOM 3197 N N . VAL B 1 139 ? 129.172 -64.762 39.653 1.00 57.55 118 VAL B N 1
ATOM 3198 C CA . VAL B 1 139 ? 128.624 -63.778 38.727 1.00 52.53 118 VAL B CA 1
ATOM 3199 C C . VAL B 1 139 ? 127.895 -62.683 39.497 1.00 44.99 118 VAL B C 1
ATOM 3200 O O . VAL B 1 139 ? 127.006 -62.964 40.301 1.00 34.25 118 VAL B O 1
ATOM 3204 N N . VAL B 1 140 ? 128.279 -61.434 39.258 1.00 46.89 119 VAL B N 1
ATOM 3205 C CA . VAL B 1 140 ? 127.640 -60.307 39.926 1.00 46.08 119 VAL B CA 1
ATOM 3206 C C . VAL B 1 140 ? 127.044 -59.329 38.915 1.00 49.57 119 VAL B C 1
ATOM 3207 O O . VAL B 1 140 ? 127.711 -58.907 37.970 1.00 61.51 119 VAL B O 1
ATOM 3211 N N . ALA B 1 141 ? 125.777 -58.981 39.114 1.00 43.40 120 ALA B N 1
ATOM 3212 C CA . ALA B 1 141 ? 125.073 -58.093 38.196 1.00 47.51 120 ALA B CA 1
ATOM 3213 C C . ALA B 1 141 ? 124.580 -56.849 38.916 1.00 44.93 120 ALA B C 1
ATOM 3214 O O . ALA B 1 141 ? 124.013 -56.945 40.006 1.00 34.26 120 ALA B O 1
ATOM 3216 N N . ASN B 1 142 ? 124.794 -55.690 38.293 1.00 43.61 121 ASN B N 1
ATOM 3217 C CA . ASN B 1 142 ? 124.386 -54.409 38.860 1.00 35.80 121 ASN B CA 1
ATOM 3218 C C . ASN B 1 142 ? 124.904 -54.267 40.285 1.00 42.45 121 ASN B C 1
ATOM 3219 O O . ASN B 1 142 ? 124.128 -54.235 41.239 1.00 43.67 121 ASN B O 1
ATOM 3224 N N . VAL B 1 143 ? 126.224 -54.192 40.417 1.00 49.28 122 VAL B N 1
ATOM 3225 C CA . VAL B 1 143 ? 126.875 -54.323 41.713 1.00 49.90 122 VAL B CA 1
ATOM 3226 C C . VAL B 1 143 ? 127.885 -53.204 41.974 1.00 50.04 122 VAL B C 1
ATOM 3227 O O . VAL B 1 143 ? 128.606 -52.782 41.071 1.00 63.74 122 VAL B O 1
ATOM 3231 N N . VAL B 1 144 ? 127.919 -52.719 43.212 1.00 37.47 123 VAL B N 1
ATOM 3232 C CA . VAL B 1 144 ? 128.904 -51.724 43.619 1.00 39.89 123 VAL B CA 1
ATOM 3233 C C . VAL B 1 144 ? 129.927 -52.333 44.573 1.00 47.29 123 VAL B C 1
ATOM 3234 O O . VAL B 1 144 ? 129.644 -53.317 45.258 1.00 54.80 123 VAL B O 1
ATOM 3238 N N . ALA B 1 145 ? 131.120 -51.750 44.612 1.00 41.97 124 ALA B N 1
ATOM 3239 C CA . ALA B 1 145 ? 132.160 -52.220 45.518 1.00 41.40 124 ALA B CA 1
ATOM 3240 C C . ALA B 1 145 ? 131.998 -51.570 46.885 1.00 40.91 124 ALA B C 1
ATOM 3241 O O . ALA B 1 145 ? 132.591 -52.010 47.870 1.00 44.23 124 ALA B O 1
ATOM 3243 N N . LYS B 1 146 ? 131.186 -50.520 46.935 1.00 35.34 125 LYS B N 1
ATOM 3244 C CA . LYS B 1 146 ? 130.944 -49.789 48.171 1.00 30.79 125 LYS B CA 1
ATOM 3245 C C . LYS B 1 146 ? 129.726 -48.889 48.025 1.00 40.02 125 LYS B C 1
ATOM 3246 O O . LYS B 1 146 ? 129.505 -48.297 46.968 1.00 56.26 125 LYS B O 1
ATOM 3252 N N . THR B 1 147 ? 128.935 -48.793 49.086 1.00 39.71 126 THR B N 1
ATOM 3253 C CA . THR B 1 147 ? 127.809 -47.871 49.105 1.00 49.36 126 THR B CA 1
ATOM 3254 C C . THR B 1 147 ? 128.312 -46.432 49.182 1.00 51.32 126 THR B C 1
ATOM 3255 O O . THR B 1 147 ? 128.832 -45.999 50.210 1.00 49.80 126 THR B O 1
ATOM 3259 N N . SER B 1 148 ? 128.163 -45.702 48.083 1.00 56.54 127 SER B N 1
ATOM 3260 C CA . SER B 1 148 ? 128.597 -44.311 48.011 1.00 55.64 127 SER B CA 1
ATOM 3261 C C . SER B 1 148 ? 127.686 -43.412 48.843 1.00 57.16 127 SER B C 1
ATOM 3262 O O . SER B 1 148 ? 126.563 -43.799 49.165 1.00 61.34 127 SER B O 1
ATOM 3265 N N . PRO B 1 149 ? 128.171 -42.211 49.203 1.00 55.70 128 PRO B N 1
ATOM 3266 C CA . PRO B 1 149 ? 127.315 -41.214 49.858 1.00 53.30 128 PRO B CA 1
ATOM 3267 C C . PRO B 1 149 ? 126.108 -40.849 48.999 1.00 44.48 128 PRO B C 1
ATOM 3268 O O . PRO B 1 149 ? 125.075 -40.431 49.520 1.00 42.83 128 PRO B O 1
ATOM 3272 N N . TRP B 1 150 ? 126.253 -41.010 47.688 1.00 42.86 129 TRP B N 1
ATOM 3273 C CA . TRP B 1 150 ? 125.166 -40.769 46.749 1.00 53.28 129 TRP B CA 1
ATOM 3274 C C . TRP B 1 150 ? 124.094 -41.851 46.857 1.00 55.74 129 TRP B C 1
ATOM 3275 O O . TRP B 1 150 ? 122.910 -41.552 47.017 1.00 57.41 129 TRP B O 1
ATOM 3286 N N . LEU B 1 151 ? 124.519 -43.107 46.773 1.00 51.20 130 LEU B N 1
ATOM 3287 C CA . LEU B 1 151 ? 123.607 -44.241 46.868 1.00 55.29 130 LEU B CA 1
ATOM 3288 C C . LEU B 1 151 ? 122.967 -44.326 48.253 1.00 59.81 130 LEU B C 1
ATOM 3289 O O . LEU B 1 151 ? 121.838 -44.796 48.400 1.00 61.31 130 LEU B O 1
ATOM 3294 N N . LYS B 1 152 ? 123.693 -43.859 49.265 1.00 58.15 131 LYS B N 1
ATOM 3295 C CA . LYS B 1 152 ? 123.215 -43.909 50.642 1.00 54.55 131 LYS B CA 1
ATOM 3296 C C . LYS B 1 152 ? 122.075 -42.924 50.885 1.00 56.32 131 LYS B C 1
ATOM 3297 O O . LYS B 1 152 ? 121.112 -43.241 51.585 1.00 57.04 131 LYS B O 1
ATOM 3303 N N . ASP B 1 153 ? 122.186 -41.732 50.306 1.00 52.50 132 ASP B N 1
ATOM 3304 C CA . ASP B 1 153 ? 121.162 -40.705 50.476 1.00 43.17 132 ASP B CA 1
ATOM 3305 C C . ASP B 1 153 ? 119.914 -41.014 49.655 1.00 42.23 132 ASP B C 1
ATOM 3306 O O . ASP B 1 153 ? 118.823 -40.540 49.972 1.00 58.34 132 ASP B O 1
ATOM 3311 N N . ILE B 1 154 ? 120.075 -41.805 48.601 1.00 40.77 133 ILE B N 1
ATOM 3312 C CA . ILE B 1 154 ? 118.929 -42.301 47.849 1.00 49.75 133 ILE B CA 1
ATOM 3313 C C . ILE B 1 154 ? 118.132 -43.261 48.722 1.00 55.22 133 ILE B C 1
ATOM 3314 O O . ILE B 1 154 ? 116.903 -43.188 48.784 1.00 60.31 133 ILE B O 1
ATOM 3319 N N . GLY B 1 155 ? 118.846 -44.151 49.406 1.00 49.74 134 GLY B N 1
ATOM 3320 C CA . GLY B 1 155 ? 118.234 -45.091 50.326 1.00 49.85 134 GLY B CA 1
ATOM 3321 C C . GLY B 1 155 ? 117.499 -44.396 51.457 1.00 54.58 134 GLY B C 1
ATOM 3322 O O . GLY B 1 155 ? 116.469 -44.880 51.926 1.00 56.67 134 GLY B O 1
ATOM 3323 N N . ASP B 1 156 ? 118.031 -43.259 51.897 1.00 55.45 135 ASP B N 1
ATOM 3324 C CA . ASP B 1 156 ? 117.369 -42.455 52.918 1.00 57.89 135 ASP B CA 1
ATOM 3325 C C . ASP B 1 156 ? 116.051 -41.905 52.387 1.00 44.08 135 ASP B C 1
ATOM 3326 O O . ASP B 1 156 ? 115.092 -41.732 53.138 1.00 31.57 135 ASP B O 1
ATOM 3331 N N . GLY B 1 157 ? 116.012 -41.635 51.086 1.00 40.71 136 GLY B N 1
ATOM 3332 C CA . GLY B 1 157 ? 114.807 -41.148 50.442 1.00 42.10 136 GLY B CA 1
ATOM 3333 C C . GLY B 1 157 ? 113.726 -42.202 50.401 1.00 49.71 136 GLY B C 1
ATOM 3334 O O . GLY B 1 157 ? 112.562 -41.923 50.687 1.00 57.29 136 GLY B O 1
ATOM 3335 N N . TRP B 1 158 ? 114.118 -43.418 50.035 1.00 50.29 137 TRP B N 1
ATOM 3336 C CA . TRP B 1 158 ? 113.205 -44.551 50.051 1.00 43.88 137 TRP B CA 1
ATOM 3337 C C . TRP B 1 158 ? 112.683 -44.748 51.466 1.00 42.36 137 TRP B C 1
ATOM 3338 O O . TRP B 1 158 ? 111.477 -44.868 51.681 1.00 45.03 137 TRP B O 1
ATOM 3349 N N . ASN B 1 159 ? 113.606 -44.760 52.424 1.00 44.14 138 ASN B N 1
ATOM 3350 C CA . ASN B 1 159 ? 113.266 -44.945 53.830 1.00 50.80 138 ASN B CA 1
ATOM 3351 C C . ASN B 1 159 ? 112.337 -43.857 54.356 1.00 51.17 138 ASN B C 1
ATOM 3352 O O . ASN B 1 159 ? 111.343 -44.157 55.013 1.00 47.21 138 ASN B O 1
ATOM 3357 N N . GLU B 1 160 ? 112.656 -42.599 54.058 1.00 53.88 139 GLU B N 1
ATOM 3358 C CA . GLU B 1 160 ? 111.834 -41.472 54.494 1.00 43.54 139 GLU B CA 1
ATOM 3359 C C . GLU B 1 160 ? 110.398 -41.591 54.001 1.00 46.23 139 GLU B C 1
ATOM 3360 O O . GLU B 1 160 ? 109.452 -41.388 54.763 1.00 49.37 139 GLU B O 1
ATOM 3366 N N . VAL B 1 161 ? 110.242 -41.925 52.724 1.00 48.73 140 VAL B N 1
ATOM 3367 C CA . VAL B 1 161 ? 108.920 -42.090 52.132 1.00 41.31 140 VAL B CA 1
ATOM 3368 C C . VAL B 1 161 ? 108.222 -43.328 52.691 1.00 42.72 140 VAL B C 1
ATOM 3369 O O . VAL B 1 161 ? 107.025 -43.295 52.985 1.00 48.11 140 VAL B O 1
ATOM 3373 N N . ALA B 1 162 ? 108.978 -44.411 52.852 1.00 30.53 141 ALA B N 1
ATOM 3374 C CA . ALA B 1 162 ? 108.444 -45.652 53.408 1.00 30.84 141 ALA B CA 1
ATOM 3375 C C . ALA B 1 162 ? 107.901 -45.450 54.820 1.00 38.60 141 ALA B C 1
ATOM 3376 O O . ALA B 1 162 ? 106.957 -46.121 55.233 1.00 46.52 141 ALA B O 1
ATOM 3378 N N . LYS B 1 163 ? 108.504 -44.520 55.554 1.00 31.92 142 LYS B N 1
ATOM 3379 C CA . LYS B 1 163 ? 108.079 -44.211 56.915 1.00 33.20 142 LYS B CA 1
ATOM 3380 C C . LYS B 1 163 ? 106.658 -43.656 56.949 1.00 42.73 142 LYS B C 1
ATOM 3381 O O . LYS B 1 163 ? 105.921 -43.874 57.910 1.00 41.09 142 LYS B O 1
ATOM 3387 N N . THR B 1 164 ? 106.279 -42.942 55.893 1.00 50.98 143 THR B N 1
ATOM 3388 C CA . THR B 1 164 ? 104.966 -42.308 55.826 1.00 51.28 143 THR B CA 1
ATOM 3389 C C . THR B 1 164 ? 103.859 -43.318 55.553 1.00 51.77 143 THR B C 1
ATOM 3390 O O . THR B 1 164 ? 102.681 -43.029 55.764 1.00 55.91 143 THR B O 1
ATOM 3394 N N . GLY B 1 165 ? 104.240 -44.499 55.076 1.00 50.18 144 GLY B N 1
ATOM 3395 C CA . GLY B 1 165 ? 103.280 -45.548 54.784 1.00 44.39 144 GLY B CA 1
ATOM 3396 C C . GLY B 1 165 ? 102.581 -45.362 53.451 1.00 40.86 144 GLY B C 1
ATOM 3397 O O . GLY B 1 165 ? 101.679 -46.123 53.103 1.00 42.75 144 GLY B O 1
ATOM 3398 N N . ASN B 1 166 ? 103.000 -44.346 52.702 1.00 42.91 145 ASN B N 1
ATOM 3399 C CA . ASN B 1 166 ? 102.414 -44.050 51.399 1.00 46.65 145 ASN B CA 1
ATOM 3400 C C . ASN B 1 166 ? 102.949 -44.981 50.314 1.00 49.33 145 ASN B C 1
ATOM 3401 O O . ASN B 1 166 ? 104.100 -44.861 49.894 1.00 60.46 145 ASN B O 1
ATOM 3406 N N . GLY B 1 167 ? 102.105 -45.900 49.857 1.00 38.01 146 GLY B N 1
ATOM 3407 C CA . GLY B 1 167 ? 102.493 -46.843 48.825 1.00 38.33 146 GLY B CA 1
ATOM 3408 C C . GLY B 1 167 ? 102.638 -46.198 47.461 1.00 47.30 146 GLY B C 1
ATOM 3409 O O . GLY B 1 167 ? 103.561 -46.515 46.710 1.00 40.04 146 GLY B O 1
ATOM 3410 N N . LEU B 1 168 ? 101.721 -45.289 47.142 1.00 53.69 147 LEU B N 1
ATOM 3411 C CA . LEU B 1 168 ? 101.742 -44.587 45.863 1.00 48.99 147 LEU B CA 1
ATOM 3412 C C . LEU B 1 168 ? 103.014 -43.760 45.704 1.00 43.95 147 LEU B C 1
ATOM 3413 O O . LEU B 1 168 ? 103.589 -43.690 44.618 1.00 36.60 147 LEU B O 1
ATOM 3418 N N . ALA B 1 169 ? 103.448 -43.138 46.795 1.00 47.25 148 ALA B N 1
ATOM 3419 C CA . ALA B 1 169 ? 104.656 -42.322 46.777 1.00 44.35 148 ALA B CA 1
ATOM 3420 C C . ALA B 1 169 ? 105.905 -43.193 46.719 1.00 59.19 148 ALA B C 1
ATOM 3421 O O . ALA B 1 169 ? 106.868 -42.865 46.028 1.00 69.40 148 ALA B O 1
ATOM 3423 N N . TYR B 1 170 ? 105.882 -44.305 47.447 1.00 55.67 149 TYR B N 1
ATOM 3424 C CA . TYR B 1 170 ? 107.026 -45.207 47.497 1.00 48.06 149 TYR B CA 1
ATOM 3425 C C . TYR B 1 170 ? 107.296 -45.833 46.133 1.00 54.19 149 TYR B C 1
ATOM 3426 O O . TYR B 1 170 ? 108.449 -45.990 45.733 1.00 61.94 149 TYR B O 1
ATOM 3435 N N . TYR B 1 171 ? 106.229 -46.184 45.421 1.00 54.58 150 TYR B N 1
ATOM 3436 C CA . TYR B 1 171 ? 106.352 -46.786 44.097 1.00 47.20 150 TYR B CA 1
ATOM 3437 C C . TYR B 1 171 ? 107.027 -45.844 43.110 1.00 44.12 150 TYR B C 1
ATOM 3438 O O . TYR B 1 171 ? 107.945 -46.236 42.388 1.00 35.43 150 TYR B O 1
ATOM 3447 N N . HIS B 1 172 ? 106.559 -44.600 43.090 1.00 46.21 151 HIS B N 1
ATOM 3448 C CA . HIS B 1 172 ? 107.001 -43.617 42.107 1.00 37.65 151 HIS B CA 1
ATOM 3449 C C . HIS B 1 172 ? 108.435 -43.134 42.317 1.00 44.16 151 HIS B C 1
ATOM 3450 O O . HIS B 1 172 ? 109.028 -42.543 41.416 1.00 43.29 151 HIS B O 1
ATOM 3457 N N . ILE B 1 173 ? 108.991 -43.378 43.499 1.00 55.09 152 ILE B N 1
ATOM 3458 C CA . ILE B 1 173 ? 110.341 -42.911 43.797 1.00 57.68 152 ILE B CA 1
ATOM 3459 C C . ILE B 1 173 ? 111.375 -44.030 43.764 1.00 54.62 152 ILE B C 1
ATOM 3460 O O . ILE B 1 173 ? 112.551 -43.798 44.037 1.00 65.56 152 ILE B O 1
ATOM 3465 N N . THR B 1 174 ? 110.941 -45.243 43.435 1.00 51.27 153 THR B N 1
ATOM 3466 C CA . THR B 1 174 ? 111.851 -46.382 43.415 1.00 43.73 153 THR B CA 1
ATOM 3467 C C . THR B 1 174 ? 111.929 -47.050 42.045 1.00 43.00 153 THR B C 1
ATOM 3468 O O . THR B 1 174 ? 112.992 -47.095 41.426 1.00 46.64 153 THR B O 1
ATOM 3472 N N . ILE B 1 175 ? 110.795 -47.558 41.578 1.00 47.03 154 ILE B N 1
ATOM 3473 C CA . ILE B 1 175 ? 110.754 -48.417 40.394 1.00 56.07 154 ILE B CA 1
ATOM 3474 C C . ILE B 1 175 ? 111.168 -47.760 39.063 1.00 57.75 154 ILE B C 1
ATOM 3475 O O . ILE B 1 175 ? 111.839 -48.404 38.255 1.00 68.05 154 ILE B O 1
ATOM 3480 N N . PRO B 1 176 ? 110.787 -46.488 38.822 1.00 47.98 155 PRO B N 1
ATOM 3481 C CA . PRO B 1 176 ? 111.292 -45.873 37.586 1.00 45.11 155 PRO B CA 1
ATOM 3482 C C . PRO B 1 176 ? 112.821 -45.860 37.476 1.00 47.00 155 PRO B C 1
ATOM 3483 O O . PRO B 1 176 ? 113.349 -45.754 36.370 1.00 58.94 155 PRO B O 1
ATOM 3487 N N . TYR B 1 177 ? 113.514 -45.976 38.605 1.00 45.51 156 TYR B N 1
ATOM 3488 C CA . TYR B 1 177 ? 114.973 -46.020 38.605 1.00 43.38 156 TYR B CA 1
ATOM 3489 C C . TYR B 1 177 ? 115.494 -47.456 38.591 1.00 41.54 156 TYR B C 1
ATOM 3490 O O . TYR B 1 177 ? 116.701 -47.686 38.532 1.00 42.49 156 TYR B O 1
ATOM 3499 N N . ILE B 1 178 ? 114.578 -48.417 38.648 1.00 47.42 157 ILE B N 1
ATOM 3500 C CA . ILE B 1 178 ? 114.942 -49.829 38.581 1.00 55.26 157 ILE B CA 1
ATOM 3501 C C . ILE B 1 178 ? 114.976 -50.290 37.125 1.00 52.90 157 ILE B C 1
ATOM 3502 O O . ILE B 1 178 ? 115.803 -51.118 36.740 1.00 60.30 157 ILE B O 1
ATOM 3507 N N . TYR B 1 179 ? 114.077 -49.739 36.317 1.00 46.75 158 TYR B N 1
ATOM 3508 C CA . TYR B 1 179 ? 114.055 -50.034 34.890 1.00 47.63 158 TYR B CA 1
ATOM 3509 C C . TYR B 1 179 ? 114.610 -48.864 34.086 1.00 52.17 158 TYR B C 1
ATOM 3510 O O . TYR B 1 179 ? 114.598 -47.720 34.545 1.00 64.24 158 TYR B O 1
ATOM 3519 N N . SER B 1 180 ? 115.104 -49.156 32.888 1.00 40.04 159 SER B N 1
ATOM 3520 C CA . SER B 1 180 ? 115.585 -48.114 31.993 1.00 49.79 159 SER B CA 1
ATOM 3521 C C . SER B 1 180 ? 114.400 -47.331 31.439 1.00 60.20 159 SER B C 1
ATOM 3522 O O . SER B 1 180 ? 113.323 -47.895 31.245 1.00 64.63 159 SER B O 1
ATOM 3525 N N . PRO B 1 181 ? 114.591 -46.024 31.200 1.00 67.03 160 PRO B N 1
ATOM 3526 C CA . PRO B 1 181 ? 113.540 -45.159 30.654 1.00 62.36 160 PRO B CA 1
ATOM 3527 C C . PRO B 1 181 ? 112.909 -45.716 29.379 1.00 57.13 160 PRO B C 1
ATOM 3528 O O . PRO B 1 181 ? 111.696 -45.605 29.201 1.00 61.24 160 PRO B O 1
ATOM 3532 N N . GLN B 1 182 ? 113.725 -46.311 28.513 1.00 54.47 161 GLN B N 1
ATOM 3533 C CA . GLN B 1 182 ? 113.229 -46.901 27.274 1.00 51.35 161 GLN B CA 1
ATOM 3534 C C . GLN B 1 182 ? 112.284 -48.063 27.564 1.00 45.52 161 GLN B C 1
ATOM 3535 O O . GLN B 1 182 ? 111.171 -48.116 27.040 1.00 46.88 161 GLN B O 1
ATOM 3541 N N . PHE B 1 183 ? 112.742 -48.987 28.403 1.00 50.07 162 PHE B N 1
ATOM 3542 C CA . PHE B 1 183 ? 111.964 -50.162 28.779 1.00 50.71 162 PHE B CA 1
ATOM 3543 C C . PHE B 1 183 ? 110.667 -49.765 29.475 1.00 51.10 162 PHE B C 1
ATOM 3544 O O . PHE B 1 183 ? 109.599 -50.299 29.175 1.00 36.00 162 PHE B O 1
ATOM 3552 N N . TYR B 1 184 ? 110.776 -48.822 30.406 1.00 48.26 163 TYR B N 1
ATOM 3553 C CA . TYR B 1 184 ? 109.635 -48.362 31.188 1.00 40.07 163 TYR B CA 1
ATOM 3554 C C . TYR B 1 184 ? 108.565 -47.751 30.291 1.00 43.90 163 TYR B C 1
ATOM 3555 O O . TYR B 1 184 ? 107.371 -47.894 30.548 1.00 55.60 163 TYR B O 1
ATOM 3564 N N . THR B 1 185 ? 109.003 -47.070 29.238 1.00 39.28 164 THR B N 1
ATOM 3565 C CA . THR B 1 185 ? 108.088 -46.442 28.294 1.00 43.78 164 THR B CA 1
ATOM 3566 C C . THR B 1 185 ? 107.522 -47.464 27.310 1.00 54.35 164 THR B C 1
ATOM 3567 O O . THR B 1 185 ? 106.326 -47.453 27.012 1.00 66.67 164 THR B O 1
ATOM 3571 N N . LEU B 1 186 ? 108.385 -48.346 26.812 1.00 49.87 165 LEU B N 1
ATOM 3572 C CA . LEU B 1 186 ? 107.983 -49.368 25.850 1.00 45.83 165 LEU B CA 1
ATOM 3573 C C . LEU B 1 186 ? 106.915 -50.295 26.422 1.00 45.48 165 LEU B C 1
ATOM 3574 O O . LEU B 1 186 ? 105.848 -50.467 25.835 1.00 54.57 165 LEU B O 1
ATOM 3579 N N . HIS B 1 187 ? 107.211 -50.889 27.572 1.00 49.35 166 HIS B N 1
ATOM 3580 C CA . HIS B 1 187 ? 106.265 -51.772 28.241 1.00 51.22 166 HIS B CA 1
ATOM 3581 C C . HIS B 1 187 ? 105.546 -51.019 29.357 1.00 46.34 166 HIS B C 1
ATOM 3582 O O . HIS B 1 187 ? 105.583 -51.425 30.517 1.00 43.37 166 HIS B O 1
ATOM 3589 N N . ASN B 1 188 ? 104.885 -49.925 28.992 1.00 46.72 167 ASN B N 1
ATOM 3590 C CA . ASN B 1 188 ? 104.323 -48.997 29.971 1.00 60.75 167 ASN B CA 1
ATOM 3591 C C . ASN B 1 188 ? 103.040 -49.468 30.652 1.00 75.20 167 ASN B C 1
ATOM 3592 O O . ASN B 1 188 ? 102.919 -49.386 31.873 1.00 78.52 167 ASN B O 1
ATOM 3597 N N . ASP B 1 189 ? 102.078 -49.938 29.861 1.00 88.56 168 ASP B N 1
ATOM 3598 C CA . ASP B 1 189 ? 100.801 -50.404 30.400 1.00 88.57 168 ASP B CA 1
ATOM 3599 C C . ASP B 1 189 ? 100.996 -51.622 31.293 1.00 77.06 168 ASP B C 1
ATOM 3600 O O . ASP B 1 189 ? 100.206 -51.871 32.205 1.00 78.27 168 ASP B O 1
ATOM 3605 N N . TRP B 1 190 ? 102.061 -52.368 31.019 1.00 69.86 169 TRP B N 1
ATOM 3606 C CA . TRP B 1 190 ? 102.478 -53.473 31.864 1.00 74.84 169 TRP B CA 1
ATOM 3607 C C . TRP B 1 190 ? 102.948 -52.948 33.215 1.00 73.29 169 TRP B C 1
ATOM 3608 O O . TRP B 1 190 ? 102.738 -53.584 34.244 1.00 75.39 169 TRP B O 1
ATOM 3619 N N . MET B 1 191 ? 103.561 -51.770 33.211 1.00 68.57 170 MET B N 1
ATOM 3620 C CA . MET B 1 191 ? 104.043 -51.163 34.447 1.00 64.09 170 MET B CA 1
ATOM 3621 C C . MET B 1 191 ? 102.905 -50.671 35.337 1.00 74.57 170 MET B C 1
ATOM 3622 O O . MET B 1 191 ? 103.015 -50.701 36.562 1.00 86.15 170 MET B O 1
ATOM 3627 N N . GLU B 1 192 ? 101.814 -50.219 34.725 1.00 71.56 171 GLU B N 1
ATOM 3628 C CA . GLU B 1 192 ? 100.710 -49.640 35.487 1.00 72.68 171 GLU B CA 1
ATOM 3629 C C . GLU B 1 192 ? 99.807 -50.711 36.093 1.00 82.35 171 GLU B C 1
ATOM 3630 O O . GLU B 1 192 ? 99.111 -50.467 37.080 1.00 86.95 171 GLU B O 1
ATOM 3636 N N . LYS B 1 193 ? 99.822 -51.900 35.501 1.00 84.97 172 LYS B N 1
ATOM 3637 C CA . LYS B 1 193 ? 99.083 -53.026 36.058 1.00 81.14 172 LYS B CA 1
ATOM 3638 C C . LYS B 1 193 ? 99.908 -53.718 37.131 1.00 70.71 172 LYS B C 1
ATOM 3639 O O . LYS B 1 193 ? 99.363 -54.375 38.022 1.00 73.31 172 LYS B O 1
ATOM 3645 N N . ARG B 1 194 ? 101.226 -53.564 37.039 1.00 62.37 173 ARG B N 1
ATOM 3646 C CA . ARG B 1 194 ? 102.102 -53.906 38.146 1.00 59.64 173 ARG B CA 1
ATOM 3647 C C . ARG B 1 194 ? 101.766 -53.005 39.319 1.00 62.84 173 ARG B C 1
ATOM 3648 O O . ARG B 1 194 ? 101.793 -53.422 40.474 1.00 65.21 173 ARG B O 1
ATOM 3656 N N . LYS B 1 195 ? 101.435 -51.762 38.991 1.00 65.07 174 LYS B N 1
ATOM 3657 C CA . LYS B 1 195 ? 101.214 -50.712 39.974 1.00 60.62 174 LYS B CA 1
ATOM 3658 C C . LYS B 1 195 ? 99.953 -50.934 40.808 1.00 62.79 174 LYS B C 1
ATOM 3659 O O . LYS B 1 195 ? 99.935 -50.634 42.001 1.00 68.02 174 LYS B O 1
ATOM 3665 N N . GLU B 1 196 ? 98.902 -51.462 40.185 1.00 62.52 175 GLU B N 1
ATOM 3666 C CA . GLU B 1 196 ? 97.649 -51.720 40.891 1.00 69.39 175 GLU B CA 1
ATOM 3667 C C . GLU B 1 196 ? 97.847 -52.738 42.013 1.00 72.15 175 GLU B C 1
ATOM 3668 O O . GLU B 1 196 ? 97.121 -52.733 43.008 1.00 73.88 175 GLU B O 1
ATOM 3674 N N . LEU B 1 197 ? 98.839 -53.605 41.844 1.00 68.12 176 LEU B N 1
ATOM 3675 C CA . LEU B 1 197 ? 99.129 -54.645 42.823 1.00 63.78 176 LEU B CA 1
ATOM 3676 C C . LEU B 1 197 ? 100.288 -54.246 43.732 1.00 68.95 176 LEU B C 1
ATOM 3677 O O . LEU B 1 197 ? 100.425 -54.764 44.841 1.00 74.98 176 LEU B O 1
ATOM 3682 N N . LEU B 1 198 ? 101.117 -53.319 43.261 1.00 71.22 177 LEU B N 1
ATOM 3683 C CA . LEU B 1 198 ? 102.302 -52.902 44.004 1.00 68.78 177 LEU B CA 1
ATOM 3684 C C . LEU B 1 198 ? 102.011 -51.800 45.016 1.00 71.68 177 LEU B C 1
ATOM 3685 O O . LEU B 1 198 ? 102.582 -51.793 46.106 1.00 82.91 177 LEU B O 1
ATOM 3690 N N . VAL B 1 199 ? 101.135 -50.866 44.652 1.00 63.01 178 VAL B N 1
ATOM 3691 C CA . VAL B 1 199 ? 100.765 -49.777 45.554 1.00 64.42 178 VAL B CA 1
ATOM 3692 C C . VAL B 1 199 ? 100.193 -50.292 46.888 1.00 66.82 178 VAL B C 1
ATOM 3693 O O . VAL B 1 199 ? 100.564 -49.781 47.946 1.00 67.56 178 VAL B O 1
ATOM 3697 N N . PRO B 1 200 ? 99.301 -51.306 46.856 1.00 68.04 179 PRO B N 1
ATOM 3698 C CA . PRO B 1 200 ? 98.893 -51.846 48.159 1.00 70.50 179 PRO B CA 1
ATOM 3699 C C . PRO B 1 200 ? 100.031 -52.565 48.882 1.00 67.26 179 PRO B C 1
ATOM 3700 O O . PRO B 1 200 ? 100.121 -52.486 50.107 1.00 65.39 179 PRO B O 1
ATOM 3704 N N . LEU B 1 201 ? 100.882 -53.259 48.130 1.00 68.08 180 LEU B N 1
ATOM 3705 C CA . LEU B 1 201 ? 102.039 -53.932 48.712 1.00 64.54 180 LEU B CA 1
ATOM 3706 C C . LEU B 1 201 ? 102.981 -52.916 49.342 1.00 60.22 180 LEU B C 1
ATOM 3707 O O . LEU B 1 201 ? 103.517 -53.138 50.428 1.00 68.90 180 LEU B O 1
ATOM 3712 N N . PHE B 1 202 ? 103.170 -51.794 48.657 1.00 54.65 181 PHE B N 1
ATOM 3713 C CA . PHE B 1 202 ? 104.039 -50.731 49.146 1.00 55.32 181 PHE B CA 1
ATOM 3714 C C . PHE B 1 202 ? 103.361 -49.914 50.245 1.00 60.99 181 PHE B C 1
ATOM 3715 O O . PHE B 1 202 ? 103.959 -48.994 50.801 1.00 62.58 181 PHE B O 1
ATOM 3723 N N . SER B 1 203 ? 102.112 -50.252 50.553 1.00 60.28 182 SER B N 1
ATOM 3724 C CA . SER B 1 203 ? 101.355 -49.540 51.577 1.00 54.11 182 SER B CA 1
ATOM 3725 C C . SER B 1 203 ? 101.304 -50.317 52.888 1.00 65.54 182 SER B C 1
ATOM 3726 O O . SER B 1 203 ? 100.877 -49.789 53.915 1.00 67.87 182 SER B O 1
ATOM 3729 N N . THR B 1 204 ? 101.733 -51.574 52.848 1.00 64.64 183 THR B N 1
ATOM 3730 C CA . THR B 1 204 ? 101.730 -52.413 54.040 1.00 63.29 183 THR B CA 1
ATOM 3731 C C . THR B 1 204 ? 102.943 -52.110 54.915 1.00 58.30 183 THR B C 1
ATOM 3732 O O . THR B 1 204 ? 104.076 -52.088 54.435 1.00 61.36 183 THR B O 1
ATOM 3736 N N . ARG B 1 205 ? 102.692 -51.878 56.199 1.00 60.86 184 ARG B N 1
ATOM 3737 C CA . ARG B 1 205 ? 103.739 -51.496 57.143 1.00 59.39 184 ARG B CA 1
ATOM 3738 C C . ARG B 1 205 ? 104.827 -52.559 57.291 1.00 62.14 184 ARG B C 1
ATOM 3739 O O . ARG B 1 205 ? 106.014 -52.234 57.328 1.00 45.82 184 ARG B O 1
ATOM 3747 N N . THR B 1 206 ? 104.417 -53.822 57.381 1.00 75.45 185 THR B N 1
ATOM 3748 C CA . THR B 1 206 ? 105.360 -54.924 57.563 1.00 68.31 185 THR B CA 1
ATOM 3749 C C . THR B 1 206 ? 106.336 -55.012 56.396 1.00 61.53 185 THR B C 1
ATOM 3750 O O . THR B 1 206 ? 107.520 -55.291 56.588 1.00 71.03 185 THR B O 1
ATOM 3754 N N . PHE B 1 207 ? 105.834 -54.773 55.190 1.00 46.54 186 PHE B N 1
ATOM 3755 C CA . PHE B 1 207 ? 106.677 -54.773 54.001 1.00 47.83 186 PHE B CA 1
ATOM 3756 C C . PHE B 1 207 ? 107.640 -53.592 54.026 1.00 56.53 186 PHE B C 1
ATOM 3757 O O . PHE B 1 207 ? 108.829 -53.742 53.748 1.00 64.13 186 PHE B O 1
ATOM 3765 N N . LEU B 1 208 ? 107.113 -52.417 54.354 1.00 52.29 187 LEU B N 1
ATOM 3766 C CA . LEU B 1 208 ? 107.908 -51.196 54.376 1.00 45.37 187 LEU B CA 1
ATOM 3767 C C . LEU B 1 208 ? 109.002 -51.256 55.436 1.00 41.67 187 LEU B C 1
ATOM 3768 O O . LEU B 1 208 ? 110.113 -50.777 55.215 1.00 40.42 187 LEU B O 1
ATOM 3773 N N . ASP B 1 209 ? 108.686 -51.849 56.583 1.00 42.28 188 ASP B N 1
ATOM 3774 C CA . ASP B 1 209 ? 109.659 -51.993 57.660 1.00 48.05 188 ASP B CA 1
ATOM 3775 C C . ASP B 1 209 ? 110.812 -52.907 57.248 1.00 53.96 188 ASP B C 1
ATOM 3776 O O . ASP B 1 209 ? 111.967 -52.643 57.583 1.00 57.47 188 ASP B O 1
ATOM 3781 N N . ARG B 1 210 ? 110.496 -53.978 56.524 1.00 58.68 189 ARG B N 1
ATOM 3782 C CA . ARG B 1 210 ? 111.524 -54.873 55.999 1.00 59.88 189 ARG B CA 1
ATOM 3783 C C . ARG B 1 210 ? 112.433 -54.144 55.017 1.00 55.09 189 ARG B C 1
ATOM 3784 O O . ARG B 1 210 ? 113.652 -54.308 55.043 1.00 63.22 189 ARG B O 1
ATOM 3792 N N . MET B 1 211 ? 111.826 -53.341 54.150 1.00 41.83 190 MET B N 1
ATOM 3793 C CA . MET B 1 211 ? 112.567 -52.597 53.141 1.00 36.99 190 MET B CA 1
ATOM 3794 C C . MET B 1 211 ? 113.498 -51.574 53.774 1.00 39.39 190 MET B C 1
ATOM 3795 O O . MET B 1 211 ? 114.601 -51.338 53.283 1.00 51.44 190 MET B O 1
ATOM 3800 N N . ILE B 1 212 ? 113.046 -50.967 54.865 1.00 35.10 191 ILE B N 1
ATOM 3801 C CA . ILE B 1 212 ? 113.845 -49.981 55.579 1.00 43.87 191 ILE B CA 1
ATOM 3802 C C . ILE B 1 212 ? 115.089 -50.625 56.183 1.00 46.51 191 ILE B C 1
ATOM 3803 O O . ILE B 1 212 ? 116.203 -50.129 56.009 1.00 54.95 191 ILE B O 1
ATOM 3808 N N . ARG B 1 213 ? 114.894 -51.741 56.876 1.00 40.15 192 ARG B N 1
ATOM 3809 C CA . ARG B 1 213 ? 115.987 -52.420 57.562 1.00 43.03 192 ARG B CA 1
ATOM 3810 C C . ARG B 1 213 ? 116.979 -53.050 56.589 1.00 54.96 192 ARG B C 1
ATOM 3811 O O . ARG B 1 213 ? 118.175 -53.130 56.877 1.00 57.76 192 ARG B O 1
ATOM 3819 N N . LEU B 1 214 ? 116.480 -53.497 55.441 1.00 50.28 193 LEU B N 1
ATOM 3820 C CA . LEU B 1 214 ? 117.343 -54.040 54.398 1.00 43.17 193 LEU B CA 1
ATOM 3821 C C . LEU B 1 214 ? 118.162 -52.927 53.756 1.00 51.97 193 LEU B C 1
ATOM 3822 O O . LEU B 1 214 ? 119.318 -53.127 53.385 1.00 61.62 193 LEU B O 1
ATOM 3827 N N . THR B 1 215 ? 117.553 -51.753 53.633 1.00 58.23 194 THR B N 1
ATOM 3828 C CA . THR B 1 215 ? 118.221 -50.597 53.050 1.00 58.92 194 THR B CA 1
ATOM 3829 C C . THR B 1 215 ? 119.326 -50.086 53.969 1.00 54.55 194 THR B C 1
ATOM 3830 O O . THR B 1 215 ? 120.436 -49.800 53.520 1.00 64.27 194 THR B O 1
ATOM 3834 N N . LYS B 1 216 ? 119.016 -49.980 55.258 1.00 48.00 195 LYS B N 1
ATOM 3835 C CA . LYS B 1 216 ? 119.985 -49.514 56.246 1.00 44.77 195 LYS B CA 1
ATOM 3836 C C . LYS B 1 216 ? 121.185 -50.450 56.346 1.00 47.62 195 LYS B C 1
ATOM 3837 O O . LYS B 1 216 ? 122.296 -50.017 56.647 1.00 53.64 195 LYS B O 1
ATOM 3843 N N . SER B 1 217 ? 120.956 -51.734 56.093 1.00 55.59 196 SER B N 1
ATOM 3844 C CA . SER B 1 217 ? 122.016 -52.731 56.183 1.00 57.80 196 SER B CA 1
ATOM 3845 C C . SER B 1 217 ? 123.024 -52.579 55.048 1.00 53.59 196 SER B C 1
ATOM 3846 O O . SER B 1 217 ? 124.184 -52.967 55.180 1.00 52.51 196 SER B O 1
ATOM 3849 N N . ALA B 1 218 ? 122.573 -52.008 53.935 1.00 53.72 197 ALA B N 1
ATOM 3850 C CA . ALA B 1 218 ? 123.416 -51.853 52.754 1.00 57.75 197 ALA B CA 1
ATOM 3851 C C . ALA B 1 218 ? 124.311 -50.617 52.845 1.00 62.77 197 ALA B C 1
ATOM 3852 O O . ALA B 1 218 ? 125.217 -50.437 52.029 1.00 57.18 197 ALA B O 1
ATOM 3854 N N . GLU B 1 219 ? 124.054 -49.770 53.838 1.00 57.20 198 GLU B N 1
ATOM 3855 C CA . GLU B 1 219 ? 124.838 -48.556 54.037 1.00 50.35 198 GLU B CA 1
ATOM 3856 C C . GLU B 1 219 ? 126.296 -48.875 54.348 1.00 41.83 198 GLU B C 1
ATOM 3857 O O . GLU B 1 219 ? 127.203 -48.158 53.927 1.00 48.42 198 GLU B O 1
ATOM 3863 N N . THR B 1 220 ? 126.511 -49.956 55.088 1.00 36.34 199 THR B N 1
ATOM 3864 C CA . THR B 1 220 ? 127.848 -50.329 55.532 1.00 42.05 199 THR B CA 1
ATOM 3865 C C . THR B 1 220 ? 128.525 -51.320 54.588 1.00 50.41 199 THR B C 1
ATOM 3866 O O . THR B 1 220 ? 129.421 -52.058 54.996 1.00 62.91 199 THR B O 1
ATOM 3870 N N . HIS B 1 221 ? 128.097 -51.335 53.329 1.00 40.51 200 HIS B N 1
ATOM 3871 C CA . HIS B 1 221 ? 128.729 -52.187 52.329 1.00 41.39 200 HIS B CA 1
ATOM 3872 C C . HIS B 1 221 ? 130.069 -51.601 51.897 1.00 58.49 200 HIS B C 1
ATOM 3873 O O . HIS B 1 221 ? 130.123 -50.524 51.302 1.00 62.20 200 HIS B O 1
ATOM 3880 N N . ASP B 1 222 ? 131.148 -52.315 52.200 1.00 64.50 201 ASP B N 1
ATOM 3881 C CA . ASP B 1 222 ? 132.491 -51.851 51.875 1.00 63.31 201 ASP B CA 1
ATOM 3882 C C . ASP B 1 222 ? 133.441 -53.033 51.716 1.00 68.92 201 ASP B C 1
ATOM 3883 O O . ASP B 1 222 ? 133.878 -53.626 52.704 1.00 74.93 201 ASP B O 1
ATOM 3888 N N . VAL B 1 223 ? 133.757 -53.372 50.470 1.00 61.71 202 VAL B N 1
ATOM 3889 C CA . VAL B 1 223 ? 134.661 -54.481 50.189 1.00 48.55 202 VAL B CA 1
ATOM 3890 C C . VAL B 1 223 ? 135.871 -54.028 49.381 1.00 53.97 202 VAL B C 1
ATOM 3891 O O . VAL B 1 223 ? 136.616 -54.855 48.857 1.00 63.00 202 VAL B O 1
ATOM 3895 N N . ILE B 1 224 ? 136.058 -52.714 49.283 1.00 52.81 203 ILE B N 1
ATOM 3896 C CA . ILE B 1 224 ? 137.242 -52.139 48.648 1.00 50.08 203 ILE B CA 1
ATOM 3897 C C . ILE B 1 224 ? 138.492 -52.677 49.332 1.00 55.89 203 ILE B C 1
ATOM 3898 O O . ILE B 1 224 ? 139.516 -52.928 48.696 1.00 46.01 203 ILE B O 1
ATOM 3903 N N . LYS B 1 225 ? 138.374 -52.859 50.642 1.00 71.99 204 LYS B N 1
ATOM 3904 C CA . LYS B 1 225 ? 139.410 -53.446 51.479 1.00 80.30 204 LYS B CA 1
ATOM 3905 C C . LYS B 1 225 ? 139.849 -54.834 51.002 1.00 81.52 204 LYS B C 1
ATOM 3906 O O . LYS B 1 225 ? 141.011 -55.212 51.161 1.00 79.38 204 LYS B O 1
ATOM 3912 N N . ASP B 1 226 ? 138.927 -55.580 50.399 1.00 78.91 205 ASP B N 1
ATOM 3913 C CA . ASP B 1 226 ? 139.163 -56.993 50.111 1.00 72.57 205 ASP B CA 1
ATOM 3914 C C . ASP B 1 226 ? 139.276 -57.345 48.624 1.00 63.34 205 ASP B C 1
ATOM 3915 O O . ASP B 1 226 ? 139.598 -58.485 48.286 1.00 61.45 205 ASP B O 1
ATOM 3920 N N . LEU B 1 227 ? 139.013 -56.384 47.742 1.00 54.86 206 LEU B N 1
ATOM 3921 C CA . LEU B 1 227 ? 139.004 -56.653 46.300 1.00 51.39 206 LEU B CA 1
ATOM 3922 C C . LEU B 1 227 ? 140.316 -57.240 45.750 1.00 56.68 206 LEU B C 1
ATOM 3923 O O . LEU B 1 227 ? 140.277 -58.223 45.008 1.00 52.57 206 LEU B O 1
ATOM 3928 N N . PRO B 1 228 ? 141.480 -56.656 46.103 1.00 62.26 207 PRO B N 1
ATOM 3929 C CA . PRO B 1 228 ? 142.703 -57.249 45.545 1.00 61.01 207 PRO B CA 1
ATOM 3930 C C . PRO B 1 228 ? 143.029 -58.627 46.125 1.00 56.59 207 PRO B C 1
ATOM 3931 O O . PRO B 1 228 ? 143.964 -59.279 45.660 1.00 50.52 207 PRO B O 1
ATOM 3935 N N . ASN B 1 229 ? 142.270 -59.059 47.127 1.00 56.94 208 ASN B N 1
ATOM 3936 C CA . ASN B 1 229 ? 142.491 -60.360 47.743 1.00 61.89 208 ASN B CA 1
ATOM 3937 C C . ASN B 1 229 ? 141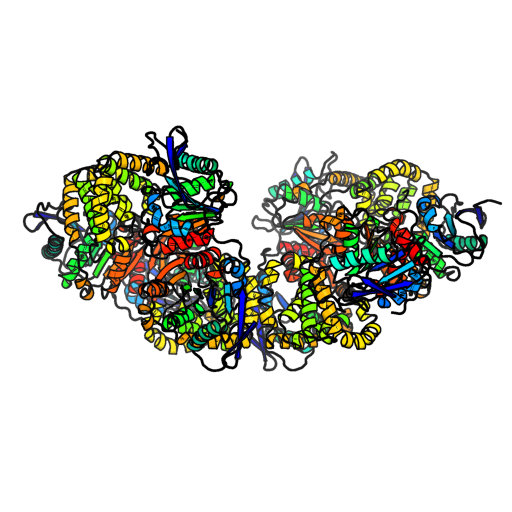.477 -61.398 47.275 1.00 64.34 208 ASN B C 1
ATOM 3938 O O . ASN B 1 229 ? 141.566 -62.572 47.639 1.00 73.02 208 ASN B O 1
ATOM 3943 N N . ILE B 1 230 ? 140.514 -60.960 46.469 1.00 56.41 209 ILE B N 1
ATOM 3944 C CA . ILE B 1 230 ? 139.522 -61.872 45.912 1.00 50.48 209 ILE B CA 1
ATOM 3945 C C . ILE B 1 230 ? 140.032 -62.469 44.606 1.00 56.97 209 ILE B C 1
ATOM 3946 O O . ILE B 1 230 ? 140.103 -61.793 43.578 1.00 60.25 209 ILE B O 1
ATOM 3951 N N . LYS B 1 231 ? 140.396 -63.743 44.658 1.00 66.69 210 LYS B N 1
ATOM 3952 C CA . LYS B 1 231 ? 140.981 -64.412 43.511 1.00 74.17 210 LYS B CA 1
ATOM 3953 C C . LYS B 1 231 ? 139.891 -65.163 42.736 1.00 68.36 210 LYS B C 1
ATOM 3954 O O . LYS B 1 231 ? 140.187 -65.873 41.778 1.00 77.01 210 LYS B O 1
ATOM 3960 N N . THR B 1 232 ? 138.642 -65.024 43.184 1.00 51.47 211 THR B N 1
ATOM 3961 C CA . THR B 1 232 ? 137.498 -65.740 42.607 1.00 46.45 211 THR B CA 1
ATOM 3962 C C . THR B 1 232 ? 137.212 -65.369 41.148 1.00 52.95 211 THR B C 1
ATOM 3963 O O . THR B 1 232 ? 137.139 -64.188 40.803 1.00 49.98 211 THR B O 1
ATOM 3967 N N . PRO B 1 233 ? 137.045 -66.385 40.284 1.00 55.30 212 PRO B N 1
ATOM 3968 C CA . PRO B 1 233 ? 136.672 -66.155 38.884 1.00 49.50 212 PRO B CA 1
ATOM 3969 C C . PRO B 1 233 ? 135.349 -65.407 38.775 1.00 43.40 212 PRO B C 1
ATOM 3970 O O . PRO B 1 233 ? 134.288 -66.016 38.911 1.00 43.30 212 PRO B O 1
ATOM 3974 N N . THR B 1 234 ? 135.417 -64.102 38.534 1.00 45.32 213 THR B N 1
ATOM 3975 C CA . THR B 1 234 ? 134.230 -63.256 38.566 1.00 47.47 213 THR B CA 1
ATOM 3976 C C . THR B 1 234 ? 133.841 -62.735 37.184 1.00 41.15 213 THR B C 1
ATOM 3977 O O . THR B 1 234 ? 134.693 -62.312 36.407 1.00 43.95 213 THR B O 1
ATOM 3981 N N . LEU B 1 235 ? 132.549 -62.780 36.878 1.00 33.16 214 LEU B N 1
ATOM 3982 C CA . LEU B 1 235 ? 132.035 -62.132 35.679 1.00 44.06 214 LEU B CA 1
ATOM 3983 C C . LEU B 1 235 ? 131.034 -61.053 36.077 1.00 41.90 214 LEU B C 1
ATOM 3984 O O . LEU B 1 235 ? 129.953 -61.353 36.585 1.00 38.75 214 LEU B O 1
ATOM 3989 N N . ILE B 1 236 ? 131.406 -59.797 35.850 1.00 42.20 215 ILE B N 1
ATOM 3990 C CA . ILE B 1 236 ? 130.563 -58.668 36.224 1.00 44.73 215 ILE B CA 1
ATOM 3991 C C . ILE B 1 236 ? 129.592 -58.296 35.110 1.00 46.21 215 ILE B C 1
ATOM 3992 O O . ILE B 1 236 ? 129.994 -58.093 33.963 1.00 31.35 215 ILE B O 1
ATOM 3997 N N . ILE B 1 237 ? 128.312 -58.214 35.458 1.00 45.72 216 ILE B N 1
ATOM 3998 C CA . ILE B 1 237 ? 127.286 -57.783 34.518 1.00 42.93 216 ILE B CA 1
ATOM 3999 C C . ILE B 1 237 ? 126.895 -56.339 34.805 1.00 41.70 216 ILE B C 1
ATOM 4000 O O . ILE B 1 237 ? 126.366 -56.035 35.875 1.00 37.37 216 ILE B O 1
ATOM 4005 N N . SER B 1 238 ? 127.160 -55.454 33.847 1.00 38.54 217 SER B N 1
ATOM 4006 C CA . SER B 1 238 ? 126.875 -54.032 34.012 1.00 36.97 217 SER B CA 1
ATOM 4007 C C . SER B 1 238 ? 125.782 -53.553 33.057 1.00 43.28 217 SER B C 1
ATOM 4008 O O . SER B 1 238 ? 125.716 -53.983 31.905 1.00 38.21 217 SER B O 1
ATOM 4011 N N . SER B 1 239 ? 124.928 -52.658 33.546 1.00 41.26 218 SER B N 1
ATOM 4012 C CA . SER B 1 239 ? 123.863 -52.088 32.728 1.00 43.66 218 SER B CA 1
ATOM 4013 C C . SER B 1 239 ? 124.131 -50.614 32.441 1.00 52.09 218 SER B C 1
ATOM 4014 O O . SER B 1 239 ? 124.437 -49.844 33.350 1.00 60.40 218 SER B O 1
ATOM 4017 N N . GLU B 1 240 ? 124.010 -50.226 31.175 1.00 45.62 219 GLU B N 1
ATOM 4018 C CA . GLU B 1 240 ? 124.348 -48.869 30.754 1.00 41.57 219 GLU B CA 1
ATOM 4019 C C . GLU B 1 240 ? 123.345 -47.832 31.250 1.00 47.54 219 GLU B C 1
ATOM 4020 O O . GLU B 1 240 ? 123.710 -46.687 31.519 1.00 57.07 219 GLU B O 1
ATOM 4026 N N . GLU B 1 241 ? 122.082 -48.229 31.366 1.00 44.70 220 GLU B N 1
ATOM 4027 C CA . GLU B 1 241 ? 121.052 -47.332 31.880 1.00 40.34 220 GLU B CA 1
ATOM 4028 C C . GLU B 1 241 ? 120.683 -47.690 33.316 1.00 43.88 220 GLU B C 1
ATOM 4029 O O . GLU B 1 241 ? 119.546 -47.487 33.745 1.00 45.84 220 GLU B O 1
ATOM 4035 N N . ASP B 1 242 ? 121.652 -48.230 34.049 1.00 49.98 221 ASP B N 1
ATOM 4036 C CA . ASP B 1 242 ? 121.493 -48.474 35.478 1.00 51.34 221 ASP B CA 1
ATOM 4037 C C . ASP B 1 242 ? 121.689 -47.161 36.226 1.00 57.36 221 ASP B C 1
ATOM 4038 O O . ASP B 1 242 ? 122.793 -46.615 36.259 1.00 57.35 221 ASP B O 1
ATOM 4043 N N . TYR B 1 243 ? 120.616 -46.659 36.826 1.00 59.65 222 TYR B N 1
ATOM 4044 C CA . TYR B 1 243 ? 120.657 -45.362 37.488 1.00 62.97 222 TYR B CA 1
ATOM 4045 C C . TYR B 1 243 ? 120.781 -45.495 39.007 1.00 62.32 222 TYR B C 1
ATOM 4046 O O . TYR B 1 243 ? 120.715 -44.501 39.728 1.00 70.79 222 TYR B O 1
ATOM 4055 N N . LEU B 1 244 ? 120.965 -46.721 39.492 1.00 55.66 223 LEU B N 1
ATOM 4056 C CA . LEU B 1 244 ? 121.151 -46.950 40.924 1.00 50.92 223 LEU B CA 1
ATOM 4057 C C . LEU B 1 244 ? 122.535 -47.521 41.227 1.00 42.00 223 LEU B C 1
ATOM 4058 O O . LEU B 1 244 ? 123.186 -47.113 42.189 1.00 43.60 223 LEU B O 1
ATOM 4063 N N . THR B 1 245 ? 122.980 -48.465 40.406 1.00 43.56 224 THR B N 1
ATOM 4064 C CA . THR B 1 245 ? 124.356 -48.951 40.474 1.00 44.39 224 THR B CA 1
ATOM 4065 C C . THR B 1 245 ? 125.038 -48.726 39.129 1.00 37.44 224 THR B C 1
ATOM 4066 O O . THR B 1 245 ? 125.220 -49.668 38.359 1.00 36.26 224 THR B O 1
ATOM 4070 N N . PRO B 1 246 ? 125.421 -47.469 38.849 1.00 38.81 225 PRO B N 1
ATOM 4071 C CA . PRO B 1 246 ? 125.928 -47.014 37.548 1.00 34.65 225 PRO B CA 1
ATOM 4072 C C . PRO B 1 246 ? 127.144 -47.798 37.051 1.00 34.13 225 PRO B C 1
ATOM 4073 O O . PRO B 1 246 ? 127.886 -48.348 37.864 1.00 42.20 225 PRO B O 1
ATOM 4077 N N . PRO B 1 247 ? 127.339 -47.844 35.722 1.00 42.26 226 PRO B N 1
ATOM 4078 C CA . PRO B 1 247 ? 128.435 -48.564 35.063 1.00 54.62 226 PRO B CA 1
ATOM 4079 C C . PRO B 1 247 ? 129.823 -48.275 35.634 1.00 62.95 226 PRO B C 1
ATOM 4080 O O . PRO B 1 247 ? 130.640 -49.195 35.702 1.00 65.48 226 PRO B O 1
ATOM 4084 N N . PHE B 1 248 ? 130.088 -47.034 36.035 1.00 59.36 227 PHE B N 1
ATOM 4085 C CA . PHE B 1 248 ? 131.420 -46.670 36.515 1.00 52.60 227 PHE B CA 1
ATOM 4086 C C . PHE B 1 248 ? 131.770 -47.425 37.795 1.00 44.61 227 PHE B C 1
ATOM 4087 O O . PHE B 1 248 ? 132.943 -47.647 38.091 1.00 43.60 227 PHE B O 1
ATOM 4095 N N . GLU B 1 249 ? 130.749 -47.823 38.545 1.00 44.14 228 GLU B N 1
ATOM 4096 C CA . GLU B 1 249 ? 130.956 -48.616 39.750 1.00 50.42 228 GLU B CA 1
ATOM 4097 C C . GLU B 1 249 ? 131.405 -50.030 39.398 1.00 54.00 228 GLU B C 1
ATOM 4098 O O . GLU B 1 249 ? 132.182 -50.643 40.130 1.00 60.27 228 GLU B O 1
ATOM 4104 N N . GLN B 1 250 ? 130.917 -50.543 38.274 1.00 49.48 229 GLN B N 1
ATOM 4105 C CA . GLN B 1 250 ? 131.302 -51.873 37.818 1.00 47.77 229 GLN B CA 1
ATOM 4106 C C . GLN B 1 250 ? 132.724 -51.881 37.269 1.00 47.66 229 GLN B C 1
ATOM 4107 O O . GLN B 1 250 ? 133.463 -52.848 37.456 1.00 53.57 229 GLN B O 1
ATOM 4113 N N . LYS B 1 251 ? 133.102 -50.802 36.590 1.00 51.19 230 LYS B N 1
ATOM 4114 C CA . LYS B 1 251 ? 134.446 -50.680 36.035 1.00 58.51 230 LYS B CA 1
ATOM 4115 C C . LYS B 1 251 ? 135.488 -50.633 37.147 1.00 59.11 230 LYS B C 1
ATOM 4116 O O . LYS B 1 251 ? 136.616 -51.096 36.974 1.00 59.38 230 LYS B O 1
ATOM 4122 N N . TYR B 1 252 ? 135.099 -50.075 38.289 1.00 56.96 231 TYR B N 1
ATOM 4123 C CA . TYR B 1 252 ? 135.968 -50.037 39.457 1.00 51.92 231 TYR B CA 1
ATOM 4124 C C . TYR B 1 252 ? 136.197 -51.445 39.989 1.00 47.66 231 TYR B C 1
ATOM 4125 O O . TYR B 1 252 ? 137.328 -51.838 40.277 1.00 42.52 231 TYR B O 1
ATOM 4134 N N . LEU B 1 253 ? 135.107 -52.194 40.118 1.00 48.63 232 LEU B N 1
ATOM 4135 C CA . LEU B 1 253 ? 135.158 -53.566 40.605 1.00 50.18 232 LEU B CA 1
ATOM 4136 C C . LEU B 1 253 ? 136.040 -54.440 39.724 1.00 48.44 232 LEU B C 1
ATOM 4137 O O . LEU B 1 253 ? 136.790 -55.280 40.218 1.00 56.46 232 LEU B O 1
ATOM 4142 N N . GLN B 1 254 ? 135.951 -54.227 38.417 1.00 51.45 233 GLN B N 1
ATOM 4143 C CA . GLN B 1 254 ? 136.648 -55.071 37.456 1.00 43.27 233 GLN B CA 1
ATOM 4144 C C . GLN B 1 254 ? 138.149 -54.800 37.439 1.00 48.64 233 GLN B C 1
ATOM 4145 O O . GLN B 1 254 ? 138.938 -55.669 37.071 1.00 59.21 233 GLN B O 1
ATOM 4151 N N . GLU B 1 255 ? 138.541 -53.598 37.847 1.00 52.38 234 GLU B N 1
ATOM 4152 C CA . GLU B 1 255 ? 139.946 -53.208 37.800 1.00 67.98 234 GLU B CA 1
ATOM 4153 C C . GLU B 1 255 ? 140.707 -53.588 39.068 1.00 71.30 234 GLU B C 1
ATOM 4154 O O . GLU B 1 255 ? 141.936 -53.672 39.055 1.00 83.57 234 GLU B O 1
ATOM 4160 N N . HIS B 1 256 ? 139.984 -53.823 40.159 1.00 62.84 235 HIS B N 1
ATOM 4161 C CA . HIS B 1 256 ? 140.623 -54.177 41.425 1.00 66.20 235 HIS B CA 1
ATOM 4162 C C . HIS B 1 256 ? 140.380 -55.631 41.796 1.00 62.83 235 HIS B C 1
ATOM 4163 O O . HIS B 1 256 ? 140.966 -56.150 42.752 1.00 70.00 235 HIS B O 1
ATOM 4170 N N . LEU B 1 257 ? 139.488 -56.274 41.048 1.00 59.03 236 LEU B N 1
ATOM 4171 C CA . LEU B 1 257 ? 139.411 -57.731 41.030 1.00 61.88 236 LEU B CA 1
ATOM 4172 C C . LEU B 1 257 ? 140.229 -58.167 39.832 1.00 74.51 236 LEU B C 1
ATOM 4173 O O . LEU B 1 257 ? 140.206 -57.483 38.797 1.00 82.59 236 LEU B O 1
ATOM 4178 N N . GLN B 1 258 ? 140.951 -59.279 39.963 1.00 72.57 237 GLN B N 1
ATOM 4179 C CA . GLN B 1 258 ? 141.954 -59.629 38.972 1.00 80.20 237 GLN B CA 1
ATOM 4180 C C . GLN B 1 258 ? 141.549 -60.884 38.216 1.00 86.15 237 GLN B C 1
ATOM 4181 O O . GLN B 1 258 ? 142.105 -61.164 37.160 1.00 98.43 237 GLN B O 1
ATOM 4187 N N . ASN B 1 259 ? 140.546 -61.601 38.721 1.00 78.75 238 ASN B N 1
ATOM 4188 C CA . ASN B 1 259 ? 139.922 -62.672 37.947 1.00 75.35 238 ASN B CA 1
ATOM 4189 C C . ASN B 1 259 ? 138.516 -62.250 37.547 1.00 77.06 238 ASN B C 1
ATOM 4190 O O . ASN B 1 259 ? 137.570 -63.043 37.578 1.00 82.71 238 ASN B O 1
ATOM 4195 N N . ALA B 1 260 ? 138.398 -60.980 37.176 1.00 72.95 239 ALA B N 1
ATOM 4196 C CA . ALA B 1 260 ? 137.118 -60.396 36.813 1.00 60.50 239 ALA B CA 1
ATOM 4197 C C . ALA B 1 260 ? 137.063 -60.003 35.342 1.00 51.50 239 ALA B C 1
ATOM 4198 O O . ALA B 1 260 ? 138.013 -59.437 34.800 1.00 51.87 239 ALA B O 1
ATOM 4200 N N . GLU B 1 261 ? 135.938 -60.308 34.705 1.00 51.31 240 GLU B N 1
ATOM 4201 C CA . GLU B 1 261 ? 135.660 -59.826 33.359 1.00 62.97 240 GLU B CA 1
ATOM 4202 C C . GLU B 1 261 ? 134.377 -59.005 33.369 1.00 67.76 240 GLU B C 1
ATOM 4203 O O . GLU B 1 261 ? 133.494 -59.232 34.197 1.00 70.33 240 GLU B O 1
ATOM 4209 N N . LEU B 1 262 ? 134.278 -58.050 32.452 1.00 65.94 241 LEU B N 1
ATOM 4210 C CA . LEU B 1 262 ? 133.145 -57.131 32.434 1.00 49.08 241 LEU B CA 1
ATOM 4211 C C . LEU B 1 262 ? 132.322 -57.248 31.156 1.00 40.83 241 LEU B C 1
ATOM 4212 O O . LEU B 1 262 ? 132.864 -57.280 30.050 1.00 44.83 241 LEU B O 1
ATOM 4217 N N . VAL B 1 263 ? 131.007 -57.317 31.322 1.00 37.06 242 VAL B N 1
ATOM 4218 C CA . VAL B 1 263 ? 130.084 -57.323 30.194 1.00 43.16 242 VAL B CA 1
ATOM 4219 C C . VAL B 1 263 ? 129.066 -56.197 30.358 1.00 50.86 242 VAL B C 1
ATOM 4220 O O . VAL B 1 263 ? 128.479 -56.033 31.428 1.00 51.08 242 VAL B O 1
ATOM 4224 N N . SER B 1 264 ? 128.863 -55.420 29.299 1.00 54.98 243 SER B N 1
ATOM 4225 C CA . SER B 1 264 ? 127.956 -54.278 29.352 1.00 61.73 243 SER B CA 1
ATOM 4226 C C . SER B 1 264 ? 126.671 -54.538 28.568 1.00 64.27 243 SER B C 1
ATOM 4227 O O . SER B 1 264 ? 126.705 -55.085 27.466 1.00 67.26 243 SER B O 1
ATOM 4230 N N . ILE B 1 265 ? 125.541 -54.138 29.143 1.00 65.86 244 ILE B N 1
ATOM 4231 C CA . ILE B 1 265 ? 124.243 -54.336 28.508 1.00 55.96 244 ILE B CA 1
ATOM 4232 C C . ILE B 1 265 ? 123.619 -53.001 28.111 1.00 46.11 244 ILE B C 1
ATOM 4233 O O . ILE B 1 265 ? 123.093 -52.283 28.961 1.00 44.55 244 ILE B O 1
ATOM 4238 N N . PRO B 1 266 ? 123.679 -52.664 26.814 1.00 51.09 245 PRO B N 1
ATOM 4239 C CA . PRO B 1 266 ? 123.118 -51.411 26.293 1.00 43.55 245 PRO B CA 1
ATOM 4240 C C . PRO B 1 266 ? 121.602 -51.340 26.445 1.00 46.86 245 PRO B C 1
ATOM 4241 O O . PRO B 1 266 ? 120.936 -52.374 26.370 1.00 40.94 245 PRO B O 1
ATOM 4245 N N . ASN B 1 267 ? 121.079 -50.133 26.653 1.00 59.53 246 ASN B N 1
ATOM 4246 C CA . ASN B 1 267 ? 119.641 -49.899 26.783 1.00 61.80 246 ASN B CA 1
ATOM 4247 C C . ASN B 1 267 ? 118.984 -50.803 27.822 1.00 61.70 246 ASN B C 1
ATOM 4248 O O . ASN B 1 267 ? 117.973 -51.448 27.545 1.00 72.85 246 ASN B O 1
ATOM 4253 N N . CYS B 1 268 ? 119.563 -50.845 29.016 1.00 49.64 247 CYS B N 1
ATOM 4254 C CA . CYS B 1 268 ? 119.071 -51.725 30.068 1.00 44.87 247 CYS B CA 1
ATOM 4255 C C . CYS B 1 268 ? 119.246 -51.107 31.449 1.00 32.25 247 CYS B C 1
ATOM 4256 O O . CYS B 1 268 ? 120.258 -50.467 31.726 1.00 47.24 247 CYS B O 1
ATOM 4259 N N . GLY B 1 269 ? 118.261 -51.314 32.316 1.00 42.51 248 GLY B N 1
ATOM 4260 C CA . GLY B 1 269 ? 118.277 -50.723 33.642 1.00 51.76 248 GLY B CA 1
ATOM 4261 C C . GLY B 1 269 ? 118.851 -51.608 34.734 1.00 50.36 248 GLY B C 1
ATOM 4262 O O . GLY B 1 269 ? 119.491 -52.625 34.462 1.00 35.72 248 GLY B O 1
ATOM 4263 N N . HIS B 1 270 ? 118.610 -51.211 35.981 1.00 56.42 249 HIS B N 1
ATOM 4264 C CA . HIS B 1 270 ? 119.131 -51.912 37.151 1.00 46.74 249 HIS B CA 1
ATOM 4265 C C . HIS B 1 270 ? 118.601 -53.338 37.255 1.00 43.14 249 HIS B C 1
ATOM 4266 O O . HIS B 1 270 ? 119.287 -54.228 37.755 1.00 39.31 249 HIS B O 1
ATOM 4273 N N . ALA B 1 271 ? 117.375 -53.549 36.791 1.00 53.05 250 ALA B N 1
ATOM 4274 C CA . ALA B 1 271 ? 116.790 -54.885 36.764 1.00 46.87 250 ALA B CA 1
ATOM 4275 C C . ALA B 1 271 ? 117.151 -55.588 35.461 1.00 32.69 250 ALA B C 1
ATOM 4276 O O . ALA B 1 271 ? 116.278 -55.881 34.643 1.00 34.11 250 ALA B O 1
ATOM 4278 N N . SER B 1 272 ? 118.443 -55.846 35.276 1.00 29.92 251 SER B N 1
ATOM 4279 C CA . SER B 1 272 ? 118.949 -56.458 34.053 1.00 40.63 251 SER B CA 1
ATOM 4280 C C . SER B 1 272 ? 118.246 -57.776 33.761 1.00 47.22 251 SER B C 1
ATOM 4281 O O . SER B 1 272 ? 117.867 -58.052 32.624 1.00 41.16 251 SER B O 1
ATOM 4284 N N . MET B 1 273 ? 118.063 -58.576 34.804 1.00 52.11 252 MET B N 1
ATOM 4285 C CA . MET B 1 273 ? 117.400 -59.868 34.689 1.00 54.27 252 MET B CA 1
ATOM 4286 C C . MET B 1 273 ? 115.998 -59.765 34.092 1.00 61.32 252 MET B C 1
ATOM 4287 O O . MET B 1 273 ? 115.555 -60.660 33.373 1.00 68.15 252 MET B O 1
ATOM 4292 N N . TYR B 1 274 ? 115.306 -58.669 34.388 1.00 58.47 253 TYR B N 1
ATOM 4293 C CA . TYR B 1 274 ? 113.929 -58.492 33.938 1.00 54.42 253 TYR B CA 1
ATOM 4294 C C . TYR B 1 274 ? 113.843 -57.945 32.515 1.00 56.53 253 TYR B C 1
ATOM 4295 O O . TYR B 1 274 ? 112.911 -58.266 31.778 1.00 59.94 253 TYR B O 1
ATOM 4304 N N . GLU B 1 275 ? 114.813 -57.121 32.131 1.00 54.85 254 GLU B N 1
ATOM 4305 C CA . GLU B 1 275 ? 114.793 -56.498 30.811 1.00 53.68 254 GLU B CA 1
ATOM 4306 C C . GLU B 1 275 ? 115.445 -57.375 29.746 1.00 53.86 254 GLU B C 1
ATOM 4307 O O . GLU B 1 275 ? 114.974 -57.432 28.611 1.00 58.29 254 GLU B O 1
ATOM 4313 N N . VAL B 1 276 ? 116.529 -58.053 30.110 1.00 51.61 255 VAL B N 1
ATOM 4314 C CA . VAL B 1 276 ? 117.212 -58.947 29.180 1.00 52.00 255 VAL B CA 1
ATOM 4315 C C . VAL B 1 276 ? 117.409 -60.344 29.779 1.00 54.72 255 VAL B C 1
ATOM 4316 O O . VAL B 1 276 ? 118.528 -60.741 30.103 1.00 59.14 255 VAL B O 1
ATOM 4320 N N . PRO B 1 277 ? 116.311 -61.103 29.914 1.00 52.87 256 PRO B N 1
ATOM 4321 C CA . PRO B 1 277 ? 116.368 -62.421 30.558 1.00 50.38 256 PRO B CA 1
ATOM 4322 C C . PRO B 1 277 ? 117.219 -63.429 29.785 1.00 53.04 256 PRO B C 1
ATOM 4323 O O . PRO B 1 277 ? 117.893 -64.248 30.408 1.00 59.41 256 PRO B O 1
ATOM 4327 N N . LYS B 1 278 ? 117.200 -63.384 28.466 1.00 56.80 257 LYS B N 1
ATOM 4328 C CA . LYS B 1 278 ? 118.046 -64.250 27.684 1.00 54.27 257 LYS B CA 1
ATOM 4329 C C . LYS B 1 278 ? 119.492 -63.976 27.865 1.00 56.03 257 LYS B C 1
ATOM 4330 O O . LYS B 1 278 ? 120.267 -64.860 28.067 1.00 56.99 257 LYS B O 1
ATOM 4336 N N . THR B 1 279 ? 119.855 -62.722 27.811 1.00 57.63 258 THR B N 1
ATOM 4337 C CA . THR B 1 279 ? 121.243 -62.309 27.976 1.00 55.80 258 THR B CA 1
ATOM 4338 C C . THR B 1 279 ? 121.773 -62.675 29.358 1.00 50.09 258 THR B C 1
ATOM 4339 O O . THR B 1 279 ? 122.873 -63.217 29.487 1.00 41.21 258 THR B O 1
ATOM 4343 N N . PHE B 1 280 ? 120.982 -62.373 30.383 1.00 46.13 259 PHE B N 1
ATOM 4344 C CA . PHE B 1 280 ? 121.356 -62.658 31.763 1.00 45.43 259 PHE B CA 1
ATOM 4345 C C . PHE B 1 280 ? 121.663 -64.139 31.947 1.00 51.40 259 PHE B C 1
ATOM 4346 O O . PHE B 1 280 ? 122.681 -64.503 32.535 1.00 48.79 259 PHE B O 1
ATOM 4354 N N . THR B 1 281 ? 120.776 -64.984 31.433 1.00 51.83 260 THR B N 1
ATOM 4355 C CA . THR B 1 281 ? 120.922 -66.430 31.552 1.00 49.78 260 THR B CA 1
ATOM 4356 C C . THR B 1 281 ? 122.145 -66.939 30.793 1.00 47.26 260 THR B C 1
ATOM 4357 O O . THR B 1 281 ? 122.879 -67.796 31.286 1.00 48.33 260 THR B O 1
ATOM 4361 N N . ALA B 1 282 ? 122.359 -66.402 29.596 1.00 39.43 261 ALA B N 1
ATOM 4362 C CA . ALA B 1 282 ? 123.484 -66.807 28.763 1.00 46.89 261 ALA B CA 1
ATOM 4363 C C . ALA B 1 282 ? 124.818 -66.543 29.458 1.00 52.21 261 ALA B C 1
ATOM 4364 O O . ALA B 1 282 ? 125.723 -67.375 29.421 1.00 64.01 261 ALA B O 1
ATOM 4366 N N . LEU B 1 283 ? 124.931 -65.382 30.094 1.00 47.99 262 LEU B N 1
ATOM 4367 C CA . LEU B 1 283 ? 126.145 -65.020 30.816 1.00 43.49 262 LEU B CA 1
ATOM 4368 C C . LEU B 1 283 ? 126.366 -65.925 32.023 1.00 49.84 262 LEU B C 1
ATOM 4369 O O . LEU B 1 283 ? 127.489 -66.347 32.293 1.00 64.33 262 LEU B O 1
ATOM 4374 N N . VAL B 1 284 ? 125.291 -66.221 32.744 1.00 34.94 263 VAL B N 1
ATOM 4375 C CA . VAL B 1 284 ? 125.381 -67.039 33.946 1.00 35.41 263 VAL B CA 1
ATOM 4376 C C . VAL B 1 284 ? 125.690 -68.496 33.607 1.00 53.67 263 VAL B C 1
ATOM 4377 O O . VAL B 1 284 ? 126.642 -69.072 34.133 1.00 57.44 263 VAL B O 1
ATOM 4381 N N . LEU B 1 285 ? 124.885 -69.085 32.727 1.00 53.35 264 LEU B N 1
ATOM 4382 C CA . LEU B 1 285 ? 125.080 -70.475 32.325 1.00 43.21 264 LEU B CA 1
ATOM 4383 C C . LEU B 1 285 ? 126.391 -70.659 31.569 1.00 54.29 264 LEU B C 1
ATOM 4384 O O . LEU B 1 285 ? 127.043 -71.698 31.680 1.00 61.28 264 LEU B O 1
ATOM 4389 N N . GLY B 1 286 ? 126.770 -69.645 30.800 1.00 55.56 265 GLY B N 1
ATOM 4390 C CA . GLY B 1 286 ? 127.989 -69.699 30.017 1.00 56.87 265 GLY B CA 1
ATOM 4391 C C . GLY B 1 286 ? 129.244 -69.608 30.864 1.00 56.68 265 GLY B C 1
ATOM 4392 O O . GLY B 1 286 ? 130.218 -70.319 30.621 1.00 62.13 265 GLY B O 1
ATOM 4393 N N . PHE B 1 287 ? 129.223 -68.731 31.861 1.00 48.97 266 PHE B N 1
ATOM 4394 C CA . PHE B 1 287 ? 130.384 -68.530 32.717 1.00 47.43 266 PHE B CA 1
ATOM 4395 C C . PHE B 1 287 ? 130.553 -69.684 33.704 1.00 56.39 266 PHE B C 1
ATOM 4396 O O . PHE B 1 287 ? 131.673 -70.027 34.083 1.00 61.12 266 PHE B O 1
ATOM 4404 N N . PHE B 1 288 ? 129.438 -70.283 34.114 1.00 54.53 267 PHE B N 1
ATOM 4405 C CA . PHE B 1 288 ? 129.469 -71.413 35.038 1.00 46.61 267 PHE B CA 1
ATOM 4406 C C . PHE B 1 288 ? 129.722 -72.733 34.309 1.00 51.02 267 PHE B C 1
ATOM 4407 O O . PHE B 1 288 ? 130.509 -73.564 34.766 1.00 55.96 267 PHE B O 1
ATOM 4415 N N . GLY B 1 289 ? 129.051 -72.916 33.173 1.00 52.84 268 GLY B N 1
ATOM 4416 C CA . GLY B 1 289 ? 129.104 -74.165 32.431 1.00 58.76 268 GLY B CA 1
ATOM 4417 C C . GLY B 1 289 ? 130.433 -74.411 31.743 1.00 57.32 268 GLY B C 1
ATOM 4418 O O . GLY B 1 289 ? 130.700 -75.507 31.258 1.00 45.87 268 GLY B O 1
ATOM 4419 N N . GLN B 1 290 ? 131.262 -73.375 31.690 1.00 63.45 269 GLN B N 1
ATOM 4420 C CA . GLN B 1 290 ? 132.621 -73.496 31.180 1.00 68.36 269 GLN B CA 1
ATOM 4421 C C . GLN B 1 290 ? 133.434 -74.431 32.062 1.00 77.39 269 GLN B C 1
ATOM 4422 O O . GLN B 1 290 ? 133.379 -74.350 33.291 1.00 88.45 269 GLN B O 1
ATOM 4428 N N . THR B 1 291 ? 134.199 -75.297 31.416 1.00 76.70 270 THR B N 1
ATOM 4429 C CA . THR B 1 291 ? 134.884 -76.398 32.064 1.00 86.94 270 THR B CA 1
ATOM 4430 C C . THR B 1 291 ? 136.239 -75.955 32.555 1.00 92.10 270 THR B C 1
ATOM 4431 O O . THR B 1 291 ? 136.652 -76.273 33.662 1.00 96.52 270 THR B O 1
ATOM 4435 N N . LYS B 1 292 ? 136.931 -75.218 31.701 1.00 85.67 271 LYS B N 1
ATOM 4436 C CA . LYS B 1 292 ? 138.258 -74.728 32.004 1.00 86.47 271 LYS B CA 1
ATOM 4437 C C . LYS B 1 292 ? 138.355 -73.301 31.503 1.00 80.90 271 LYS B C 1
ATOM 4438 O O . LYS B 1 292 ? 138.046 -73.009 30.343 1.00 65.79 271 LYS B O 1
ATOM 4444 N N . LEU B 1 293 ? 138.747 -72.416 32.411 1.00 83.80 272 LEU B N 1
ATOM 4445 C CA . LEU B 1 293 ? 138.762 -70.986 32.159 1.00 71.73 272 LEU B CA 1
ATOM 4446 C C . LEU B 1 293 ? 140.074 -70.541 31.539 1.00 80.20 272 LEU B C 1
ATOM 4447 O O . LEU B 1 293 ? 140.196 -69.409 31.077 1.00 84.37 272 LEU B O 1
ATOM 4452 N N . ASP B 1 294 ? 141.059 -71.431 31.536 1.00 90.88 273 ASP B N 1
ATOM 4453 C CA . ASP B 1 294 ? 142.381 -71.074 31.042 1.00 99.47 273 ASP B CA 1
ATOM 4454 C C . ASP B 1 294 ? 142.481 -71.270 29.536 1.00 93.64 273 ASP B C 1
ATOM 4455 O O . ASP B 1 294 ? 142.213 -72.355 29.018 1.00 97.85 273 ASP B O 1
ATOM 4460 N N . TYR B 1 295 ? 142.869 -70.210 28.836 1.00 79.37 274 TYR B N 1
ATOM 4461 C CA . TYR B 1 295 ? 143.005 -70.268 27.388 1.00 68.13 274 TYR B CA 1
ATOM 4462 C C . TYR B 1 295 ? 144.453 -70.101 26.960 1.00 73.65 274 TYR B C 1
ATOM 4463 O O . TYR B 1 295 ? 145.140 -69.173 27.389 1.00 76.69 274 TYR B O 1
ATOM 4472 N N . GLN B 1 296 ? 144.911 -71.012 26.111 1.00 67.46 275 GLN B N 1
ATOM 4473 C CA . GLN B 1 296 ? 146.241 -70.910 25.534 1.00 82.87 275 GLN B CA 1
ATOM 4474 C C . GLN B 1 296 ? 146.167 -70.120 24.233 1.00 79.88 275 GLN B C 1
ATOM 4475 O O . GLN B 1 296 ? 146.223 -70.691 23.149 1.00 74.32 275 GLN B O 1
ATOM 4481 N N . ILE B 1 297 ? 146.013 -68.805 24.346 1.00 84.67 276 ILE B N 1
ATOM 4482 C CA . ILE B 1 297 ? 145.924 -67.955 23.164 1.00 91.31 276 ILE B CA 1
ATOM 4483 C C . ILE B 1 297 ? 147.237 -67.225 22.900 1.00 100.27 276 ILE B C 1
ATOM 4484 O O . ILE B 1 297 ? 147.732 -67.219 21.772 1.00 101.22 276 ILE B O 1
ATOM 4490 N N . GLN C 1 20 ? 164.087 -12.704 2.337 1.00 131.77 -1 GLN C N 1
ATOM 4491 C CA . GLN C 1 20 ? 163.052 -13.728 2.375 1.00 121.10 -1 GLN C CA 1
ATOM 4492 C C . GLN C 1 20 ? 161.916 -13.312 3.300 1.00 115.25 -1 GLN C C 1
ATOM 4493 O O . GLN C 1 20 ? 160.803 -13.829 3.204 1.00 121.50 -1 GLN C O 1
ATOM 4499 N N . GLY C 1 21 ? 162.204 -12.363 4.186 1.00 111.42 0 GLY C N 1
ATOM 4500 C CA . GLY C 1 21 ? 161.449 -12.241 5.417 1.00 103.58 0 GLY C CA 1
ATOM 4501 C C . GLY C 1 21 ? 160.507 -11.092 5.727 1.00 97.55 0 GLY C C 1
ATOM 4502 O O . GLY C 1 21 ? 160.915 -10.057 6.252 1.00 98.34 0 GLY C O 1
ATOM 4503 N N . VAL C 1 22 ? 159.239 -11.287 5.387 1.00 94.29 1 VAL C N 1
ATOM 4504 C CA . VAL C 1 22 ? 158.139 -10.774 6.196 1.00 93.74 1 VAL C CA 1
ATOM 4505 C C . VAL C 1 22 ? 157.161 -11.943 6.210 1.00 82.68 1 VAL C C 1
ATOM 4506 O O . VAL C 1 22 ? 157.050 -12.668 5.216 1.00 81.59 1 VAL C O 1
ATOM 4510 N N . SER C 1 23 ? 156.510 -12.161 7.350 1.00 73.12 2 SER C N 1
ATOM 4511 C CA . SER C 1 23 ? 155.784 -13.404 7.614 1.00 73.71 2 SER C CA 1
ATOM 4512 C C . SER C 1 23 ? 156.752 -14.597 7.606 1.00 67.30 2 SER C C 1
ATOM 4513 O O . SER C 1 23 ? 156.343 -15.744 7.420 1.00 63.31 2 SER C O 1
ATOM 4516 N N . ILE C 1 24 ? 158.036 -14.312 7.818 1.00 67.76 3 ILE C N 1
ATOM 4517 C CA . ILE C 1 24 ? 159.076 -15.338 7.892 1.00 61.58 3 ILE C CA 1
ATOM 4518 C C . ILE C 1 24 ? 159.995 -15.093 9.089 1.00 59.58 3 ILE C C 1
ATOM 4519 O O . ILE C 1 24 ? 160.603 -14.028 9.208 1.00 58.30 3 ILE C O 1
ATOM 4524 N N . PHE C 1 25 ? 160.092 -16.083 9.971 1.00 55.08 4 PHE C N 1
ATOM 4525 C CA . PHE C 1 25 ? 160.936 -15.983 11.157 1.00 49.43 4 PHE C CA 1
ATOM 4526 C C . PHE C 1 25 ? 162.187 -16.846 11.014 1.00 50.24 4 PHE C C 1
ATOM 4527 O O . PHE C 1 25 ? 162.134 -18.066 11.172 1.00 52.78 4 PHE C O 1
ATOM 4535 N N . THR C 1 26 ? 163.310 -16.203 10.708 1.00 52.40 5 THR C N 1
ATOM 4536 C CA . THR C 1 26 ? 164.581 -16.905 10.580 1.00 59.67 5 THR C CA 1
ATOM 4537 C C . THR C 1 26 ? 165.049 -17.394 11.944 1.00 60.41 5 THR C C 1
ATOM 4538 O O . THR C 1 26 ? 165.214 -16.607 12.876 1.00 62.82 5 THR C O 1
ATOM 4542 N N . TYR C 1 27 ? 165.264 -18.700 12.051 1.00 63.49 6 TYR C N 1
ATOM 4543 C CA . TYR C 1 27 ? 165.552 -19.331 13.331 1.00 71.06 6 TYR C CA 1
ATOM 4544 C C . TYR C 1 27 ? 166.444 -20.555 13.140 1.00 75.70 6 TYR C C 1
ATOM 4545 O O . TYR C 1 27 ? 166.049 -21.522 12.488 1.00 78.49 6 TYR C O 1
ATOM 4554 N N . GLN C 1 28 ? 167.646 -20.494 13.712 1.00 81.80 7 GLN C N 1
ATOM 4555 C CA . GLN C 1 28 ? 168.675 -21.520 13.527 1.00 88.87 7 GLN C CA 1
ATOM 4556 C C . GLN C 1 28 ? 168.998 -21.705 12.042 1.00 86.60 7 GLN C C 1
ATOM 4557 O O . GLN C 1 28 ? 168.993 -22.825 11.530 1.00 87.74 7 GLN C O 1
ATOM 4563 N N . GLU C 1 29 ? 169.282 -20.585 11.375 1.00 84.96 8 GLU C N 1
ATOM 4564 C CA . GLU C 1 29 ? 169.577 -20.515 9.938 1.00 86.08 8 GLU C CA 1
ATOM 4565 C C . GLU C 1 29 ? 168.520 -21.267 9.114 1.00 78.20 8 GLU C C 1
ATOM 4566 O O . GLU C 1 29 ? 168.813 -21.871 8.084 1.00 73.27 8 GLU C O 1
ATOM 4572 N N . LYS C 1 30 ? 167.276 -21.222 9.573 1.00 72.30 9 LYS C N 1
ATOM 4573 C CA . LYS C 1 30 ? 166.180 -21.843 8.838 1.00 64.03 9 LYS C CA 1
ATOM 4574 C C . LYS C 1 30 ? 164.935 -20.971 8.902 1.00 65.72 9 LYS C C 1
ATOM 4575 O O . LYS C 1 30 ? 164.764 -20.182 9.831 1.00 66.16 9 LYS C O 1
ATOM 4581 N N . ASP C 1 31 ? 164.077 -21.105 7.899 1.00 69.34 10 ASP C N 1
ATOM 4582 C CA . ASP C 1 31 ? 162.933 -20.217 7.754 1.00 69.91 10 ASP C CA 1
ATOM 4583 C C . ASP C 1 31 ? 161.675 -20.807 8.376 1.00 71.81 10 ASP C C 1
ATOM 4584 O O . ASP C 1 31 ? 161.349 -21.974 8.161 1.00 80.31 10 ASP C O 1
ATOM 4589 N N . ILE C 1 32 ? 160.973 -19.989 9.153 1.00 62.87 11 ILE C N 1
ATOM 4590 C CA . ILE C 1 32 ? 159.716 -20.398 9.763 1.00 52.40 11 ILE C CA 1
ATOM 4591 C C . ILE C 1 32 ? 158.578 -19.510 9.278 1.00 51.02 11 ILE C C 1
ATOM 4592 O O . ILE C 1 32 ? 158.528 -18.320 9.588 1.00 51.02 11 ILE C O 1
ATOM 4597 N N . TYR C 1 33 ? 157.670 -20.096 8.506 1.00 56.62 12 TYR C N 1
ATOM 4598 C CA . TYR C 1 33 ? 156.533 -19.361 7.968 1.00 57.19 12 TYR C CA 1
ATOM 4599 C C . TYR C 1 33 ? 155.451 -19.176 9.028 1.00 65.76 12 TYR C C 1
ATOM 4600 O O . TYR C 1 33 ? 155.139 -20.104 9.775 1.00 62.51 12 TYR C O 1
ATOM 4609 N N . TYR C 1 34 ? 154.883 -17.975 9.092 1.00 65.41 13 TYR C N 1
ATOM 4610 C CA . TYR C 1 34 ? 153.824 -17.687 10.053 1.00 52.90 13 TYR C CA 1
ATOM 4611 C C . TYR C 1 34 ? 152.914 -16.565 9.568 1.00 45.15 13 TYR C C 1
ATOM 4612 O O . TYR C 1 34 ? 153.328 -15.717 8.780 1.00 45.65 13 TYR C O 1
ATOM 4621 N N . GLU C 1 35 ? 151.673 -16.566 10.045 1.00 40.43 14 GLU C N 1
ATOM 4622 C CA . GLU C 1 35 ? 150.709 -15.531 9.689 1.00 44.31 14 GLU C CA 1
ATOM 4623 C C . GLU C 1 35 ? 150.067 -14.919 10.932 1.00 45.56 14 GLU C C 1
ATOM 4624 O O . GLU C 1 35 ? 149.720 -15.629 11.876 1.00 45.61 14 GLU C O 1
ATOM 4630 N N . ILE C 1 36 ? 149.907 -13.600 10.924 1.00 48.65 15 ILE C N 1
ATOM 4631 C CA . ILE C 1 36 ? 149.263 -12.907 12.035 1.00 55.19 15 ILE C CA 1
ATOM 4632 C C . ILE C 1 36 ? 148.050 -12.114 11.562 1.00 64.97 15 ILE C C 1
ATOM 4633 O O . ILE C 1 36 ? 148.167 -11.231 10.713 1.00 71.69 15 ILE C O 1
ATOM 4638 N N . ASP C 1 37 ? 146.885 -12.438 12.114 1.00 46.92 16 ASP C N 1
ATOM 4639 C CA . ASP C 1 37 ? 145.654 -11.744 11.757 1.00 65.19 16 ASP C CA 1
ATOM 4640 C C . ASP C 1 37 ? 145.232 -10.801 12.876 1.00 81.19 16 ASP C C 1
ATOM 4641 O O . ASP C 1 37 ? 145.056 -11.213 14.022 1.00 73.64 16 ASP C O 1
ATOM 4646 N N . GLY C 1 38 ? 145.067 -9.530 12.525 1.00 107.38 17 GLY C N 1
ATOM 4647 C CA . GLY C 1 38 ? 144.865 -8.480 13.504 1.00 115.37 17 GLY C CA 1
ATOM 4648 C C . GLY C 1 38 ? 146.179 -7.753 13.707 1.00 115.63 17 GLY C C 1
ATOM 4649 O O . GLY C 1 38 ? 147.190 -8.125 13.113 1.00 113.39 17 GLY C O 1
ATOM 4650 N N . THR C 1 39 ? 146.173 -6.717 14.539 1.00 118.50 18 THR C N 1
ATOM 4651 C CA . THR C 1 39 ? 147.395 -5.968 14.814 1.00 113.05 18 THR C CA 1
ATOM 4652 C C . THR C 1 39 ? 147.981 -6.375 16.164 1.00 108.12 18 THR C C 1
ATOM 4653 O O . THR C 1 39 ? 147.271 -6.438 17.168 1.00 114.10 18 THR C O 1
ATOM 4657 N N . LEU C 1 40 ? 149.280 -6.658 16.173 1.00 98.70 19 LEU C N 1
ATOM 4658 C CA . LEU C 1 40 ? 149.954 -7.152 17.367 1.00 89.11 19 LEU C CA 1
ATOM 4659 C C . LEU C 1 40 ? 150.680 -6.049 18.130 1.00 102.21 19 LEU C C 1
ATOM 4660 O O . LEU C 1 40 ? 151.589 -5.408 17.601 1.00 105.30 19 LEU C O 1
ATOM 4665 N N . ASP C 1 41 ? 150.273 -5.833 19.376 1.00 108.98 20 ASP C N 1
ATOM 4666 C CA . ASP C 1 41 ? 150.986 -4.927 20.266 1.00 114.34 20 ASP C CA 1
ATOM 4667 C C . ASP C 1 41 ? 151.007 -5.522 21.675 1.00 116.08 20 ASP C C 1
ATOM 4668 O O . ASP C 1 41 ? 150.599 -6.667 21.869 1.00 117.71 20 ASP C O 1
ATOM 4673 N N . ILE C 1 42 ? 151.485 -4.757 22.652 1.00 117.83 21 ILE C N 1
ATOM 4674 C CA . ILE C 1 42 ? 151.678 -5.277 24.008 1.00 118.00 21 ILE C CA 1
ATOM 4675 C C . ILE C 1 42 ? 150.353 -5.553 24.727 1.00 118.56 21 ILE C C 1
ATOM 4676 O O . ILE C 1 42 ? 150.308 -6.304 25.701 1.00 107.55 21 ILE C O 1
ATOM 4681 N N . ASN C 1 43 ? 149.285 -4.935 24.234 1.00 130.30 22 ASN C N 1
ATOM 4682 C CA . ASN C 1 43 ? 147.944 -5.066 24.800 1.00 130.74 22 ASN C CA 1
ATOM 4683 C C . ASN C 1 43 ? 147.307 -6.379 24.332 1.00 119.45 22 ASN C C 1
ATOM 4684 O O . ASN C 1 43 ? 146.555 -7.016 25.074 1.00 112.41 22 ASN C O 1
ATOM 4689 N N . SER C 1 44 ? 147.661 -6.795 23.119 1.00 114.32 23 SER C N 1
ATOM 4690 C CA . SER C 1 44 ? 147.066 -7.956 22.453 1.00 95.78 23 SER C CA 1
ATOM 4691 C C . SER C 1 44 ? 146.908 -9.208 23.316 1.00 89.69 23 SER C C 1
ATOM 4692 O O . SER C 1 44 ? 147.814 -9.588 24.060 1.00 88.43 23 SER C O 1
ATOM 4695 N N . ASP C 1 45 ? 145.742 -9.839 23.205 1.00 92.11 24 ASP C N 1
ATOM 4696 C CA . ASP C 1 45 ? 145.511 -11.163 23.777 1.00 90.33 24 ASP C CA 1
ATOM 4697 C C . ASP C 1 45 ? 145.583 -12.199 22.661 1.00 76.08 24 ASP C C 1
ATOM 4698 O O . ASP C 1 45 ? 144.666 -12.307 21.846 1.00 74.83 24 ASP C O 1
ATOM 4703 N N . VAL C 1 46 ? 146.671 -12.961 22.636 1.00 66.26 25 VAL C N 1
ATOM 4704 C CA . VAL C 1 46 ? 146.993 -13.803 21.489 1.00 69.25 25 VAL C CA 1
ATOM 4705 C C . VAL C 1 46 ? 146.430 -15.222 21.581 1.00 68.96 25 VAL C C 1
ATOM 4706 O O . VAL C 1 46 ? 146.465 -15.851 22.639 1.00 65.56 25 VAL C O 1
ATOM 4710 N N . ILE C 1 47 ? 145.902 -15.711 20.462 1.00 66.41 26 ILE C N 1
ATOM 4711 C CA . ILE C 1 47 ? 145.571 -17.122 20.310 1.00 59.65 26 ILE C CA 1
ATOM 4712 C C . ILE C 1 47 ? 146.553 -17.767 19.337 1.00 60.48 26 ILE C C 1
ATOM 4713 O O . ILE C 1 47 ? 146.573 -17.433 18.152 1.00 60.70 26 ILE C O 1
ATOM 4718 N N . VAL C 1 48 ? 147.372 -18.682 19.843 1.00 63.87 27 VAL C N 1
ATOM 4719 C CA . VAL C 1 48 ? 148.344 -19.378 19.009 1.00 56.39 27 VAL C CA 1
ATOM 4720 C C . VAL C 1 48 ? 147.821 -20.755 18.628 1.00 53.67 27 VAL C C 1
ATOM 4721 O O . VAL C 1 48 ? 147.345 -21.503 19.481 1.00 59.93 27 VAL C O 1
ATOM 4725 N N . ILE C 1 49 ? 147.904 -21.085 17.344 1.00 47.81 28 ILE C N 1
ATOM 4726 C CA . ILE C 1 49 ? 147.438 -22.378 16.862 1.00 44.42 28 ILE C CA 1
ATOM 4727 C C . ILE C 1 49 ? 148.594 -23.325 16.556 1.00 39.93 28 ILE C C 1
ATOM 4728 O O . ILE C 1 49 ? 149.448 -23.033 15.720 1.00 35.95 28 ILE C O 1
ATOM 4733 N N . LEU C 1 50 ? 148.608 -24.466 17.236 1.00 52.98 29 LEU C N 1
ATOM 4734 C CA . LEU C 1 50 ? 149.616 -25.490 16.989 1.00 56.79 29 LEU C CA 1
ATOM 4735 C C . LEU C 1 50 ? 149.054 -26.540 16.035 1.00 51.94 29 LEU C C 1
ATOM 4736 O O . LEU C 1 50 ? 148.074 -27.217 16.347 1.00 40.39 29 LEU C O 1
ATOM 4741 N N . ASN C 1 51 ? 149.682 -26.662 14.868 1.00 54.72 30 ASN C N 1
ATOM 4742 C CA . ASN C 1 51 ? 149.162 -27.476 13.773 1.00 49.34 30 ASN C CA 1
ATOM 4743 C C . ASN C 1 51 ? 149.246 -28.982 13.996 1.00 55.64 30 ASN C C 1
ATOM 4744 O O . ASN C 1 51 ? 150.118 -29.468 14.716 1.00 59.21 30 ASN C O 1
ATOM 4749 N N . GLY C 1 52 ? 148.339 -29.713 13.354 1.00 51.77 31 GLY C N 1
ATOM 4750 C CA . GLY C 1 52 ? 148.389 -31.163 13.339 1.00 50.20 31 GLY C CA 1
ATOM 4751 C C . GLY C 1 52 ? 149.525 -31.642 12.454 1.00 59.34 31 GLY C C 1
ATOM 4752 O O . GLY C 1 52 ? 150.220 -30.835 11.839 1.00 67.74 31 GLY C O 1
ATOM 4753 N N . ILE C 1 53 ? 149.709 -32.956 12.374 1.00 60.09 32 ILE C N 1
ATOM 4754 C CA . ILE C 1 53 ? 150.861 -33.513 11.671 1.00 68.84 32 ILE C CA 1
ATOM 4755 C C . ILE C 1 53 ? 150.735 -33.387 10.149 1.00 75.48 32 ILE C C 1
ATOM 4756 O O . ILE C 1 53 ? 151.740 -33.407 9.437 1.00 83.06 32 ILE C O 1
ATOM 4761 N N . MET C 1 54 ? 149.508 -33.239 9.654 1.00 69.16 33 MET C N 1
ATOM 4762 C CA . MET C 1 54 ? 149.274 -33.097 8.218 1.00 58.16 33 MET C CA 1
ATOM 4763 C C . MET C 1 54 ? 148.771 -31.707 7.851 1.00 58.87 33 MET C C 1
ATOM 4764 O O . MET C 1 54 ? 148.287 -31.491 6.739 1.00 64.33 33 MET C O 1
ATOM 4769 N N . MET C 1 55 ? 148.886 -30.765 8.780 1.00 57.75 34 MET C N 1
ATOM 4770 C CA . MET C 1 55 ? 148.279 -29.453 8.596 1.00 55.55 34 MET C CA 1
ATOM 4771 C C . MET C 1 55 ? 149.290 -28.333 8.382 1.00 59.45 34 MET C C 1
ATOM 4772 O O . MET C 1 55 ? 150.451 -28.437 8.781 1.00 60.66 34 MET C O 1
ATOM 4777 N N . SER C 1 56 ? 148.829 -27.262 7.742 1.00 60.95 35 SER C N 1
ATOM 4778 C CA . SER C 1 56 ? 149.598 -26.029 7.623 1.00 64.94 35 SER C CA 1
ATOM 4779 C C . SER C 1 56 ? 148.736 -24.866 8.097 1.00 57.53 35 SER C C 1
ATOM 4780 O O . SER C 1 56 ? 147.636 -25.075 8.609 1.00 65.13 35 SER C O 1
ATOM 4783 N N . THR C 1 57 ? 149.230 -23.645 7.925 1.00 47.93 36 THR C N 1
ATOM 4784 C CA . THR C 1 57 ? 148.480 -22.464 8.335 1.00 50.21 36 THR C CA 1
ATOM 4785 C C . THR C 1 57 ? 147.196 -22.318 7.529 1.00 53.26 36 THR C C 1
ATOM 4786 O O . THR C 1 57 ? 146.185 -21.834 8.038 1.00 62.68 36 THR C O 1
ATOM 4790 N N . LYS C 1 58 ? 147.240 -22.749 6.273 1.00 54.54 37 LYS C N 1
ATOM 4791 C CA . LYS C 1 58 ? 146.101 -22.602 5.374 1.00 65.50 37 LYS C CA 1
ATOM 4792 C C . LYS C 1 58 ? 144.952 -23.530 5.750 1.00 68.55 37 LYS C C 1
ATOM 4793 O O . LYS C 1 58 ? 143.834 -23.380 5.257 1.00 85.48 37 LYS C O 1
ATOM 4799 N N . SER C 1 59 ? 145.231 -24.483 6.631 1.00 58.98 38 SER C N 1
ATOM 4800 C CA . SER C 1 59 ? 144.220 -25.437 7.062 1.00 56.46 38 SER C CA 1
ATOM 4801 C C . SER C 1 59 ? 143.318 -24.833 8.135 1.00 49.92 38 SER C C 1
ATOM 4802 O O . SER C 1 59 ? 142.318 -25.433 8.527 1.00 53.19 38 SER C O 1
ATOM 4805 N N . TRP C 1 60 ? 143.676 -23.642 8.603 1.00 46.40 39 TRP C N 1
ATOM 4806 C CA . TRP C 1 60 ? 142.893 -22.957 9.626 1.00 47.74 39 TRP C CA 1
ATOM 4807 C C . TRP C 1 60 ? 142.212 -21.709 9.070 1.00 55.88 39 TRP C C 1
ATOM 4808 O O . TRP C 1 60 ? 141.730 -20.870 9.831 1.00 59.92 39 TRP C O 1
ATOM 4819 N N . ASP C 1 61 ? 142.172 -21.595 7.745 1.00 54.32 40 ASP C N 1
ATOM 4820 C CA . ASP C 1 61 ? 141.589 -20.428 7.087 1.00 55.97 40 ASP C CA 1
ATOM 4821 C C . ASP C 1 61 ? 140.132 -20.206 7.480 1.00 60.70 40 ASP C C 1
ATOM 4822 O O . ASP C 1 61 ? 139.681 -19.067 7.604 1.00 68.98 40 ASP C O 1
ATOM 4827 N N . ALA C 1 62 ? 139.403 -21.298 7.679 1.00 61.94 41 ALA C N 1
ATOM 4828 C CA . ALA C 1 62 ? 137.978 -21.222 7.980 1.00 67.56 41 ALA C CA 1
ATOM 4829 C C . ALA C 1 62 ? 137.716 -20.714 9.395 1.00 61.78 41 ALA C C 1
ATOM 4830 O O . ALA C 1 62 ? 136.590 -20.348 9.731 1.00 71.58 41 ALA C O 1
ATOM 4832 N N . PHE C 1 63 ? 138.757 -20.690 10.220 1.00 56.65 42 PHE C N 1
ATOM 4833 C CA . PHE C 1 63 ? 138.618 -20.268 11.610 1.00 61.92 42 PHE C CA 1
ATOM 4834 C C . PHE C 1 63 ? 139.195 -18.875 11.855 1.00 62.61 42 PHE C C 1
ATOM 4835 O O . PHE C 1 63 ? 139.083 -18.337 12.955 1.00 54.51 42 PHE C O 1
ATOM 4843 N N . VAL C 1 64 ? 139.808 -18.296 10.827 1.00 66.30 43 VAL C N 1
ATOM 4844 C CA . VAL C 1 64 ? 140.491 -17.011 10.959 1.00 69.56 43 VAL C CA 1
ATOM 4845 C C . VAL C 1 64 ? 139.558 -15.877 11.379 1.00 73.19 43 VAL C C 1
ATOM 4846 O O . VAL C 1 64 ? 139.866 -15.125 12.304 1.00 73.40 43 VAL C O 1
ATOM 4850 N N . GLU C 1 65 ? 138.419 -15.759 10.704 1.00 71.80 44 GLU C N 1
ATOM 4851 C CA . GLU C 1 65 ? 137.481 -14.676 10.979 1.00 67.52 44 GLU C CA 1
ATOM 4852 C C . GLU C 1 65 ? 136.949 -14.729 12.409 1.00 72.43 44 GLU C C 1
ATOM 4853 O O . GLU C 1 65 ? 136.887 -13.707 13.089 1.00 82.90 44 GLU C O 1
ATOM 4859 N N . ASN C 1 66 ? 136.573 -15.919 12.865 1.00 66.18 45 ASN C N 1
ATOM 4860 C CA . ASN C 1 66 ? 136.031 -16.077 14.210 1.00 61.49 45 ASN C CA 1
ATOM 4861 C C . ASN C 1 66 ? 137.091 -15.952 15.302 1.00 63.91 45 ASN C C 1
ATOM 4862 O O . ASN C 1 66 ? 136.894 -15.236 16.284 1.00 77.27 45 ASN C O 1
ATOM 4867 N N . PHE C 1 67 ? 138.211 -16.646 15.128 1.00 55.28 46 PHE C N 1
ATOM 4868 C CA . PHE C 1 67 ? 139.259 -16.669 16.147 1.00 50.68 46 PHE C CA 1
ATOM 4869 C C . PHE C 1 67 ? 139.921 -15.307 16.340 1.00 53.18 46 PHE C C 1
ATOM 4870 O O . PHE C 1 67 ? 140.385 -14.989 17.433 1.00 55.42 46 PHE C O 1
ATOM 4878 N N . SER C 1 68 ? 139.963 -14.504 15.281 1.00 59.65 47 SER C N 1
ATOM 4879 C CA . SER C 1 68 ? 140.692 -13.238 15.320 1.00 65.43 47 SER C CA 1
ATOM 4880 C C . SER C 1 68 ? 139.779 -12.022 15.445 1.00 70.75 47 SER C C 1
ATOM 4881 O O . SER C 1 68 ? 140.191 -10.900 15.150 1.00 67.85 47 SER C O 1
ATOM 4884 N N . LYS C 1 69 ? 138.543 -12.239 15.881 1.00 83.11 48 LYS C N 1
ATOM 4885 C CA . LYS C 1 69 ? 137.601 -11.136 16.034 1.00 89.01 48 LYS C CA 1
ATOM 4886 C C . LYS C 1 69 ? 137.950 -10.306 17.265 1.00 86.98 48 LYS C C 1
ATOM 4887 O O . LYS C 1 69 ? 138.032 -9.079 17.192 1.00 91.92 48 LYS C O 1
ATOM 4893 N N . ASN C 1 70 ? 138.161 -10.983 18.390 1.00 80.13 49 ASN C N 1
ATOM 4894 C CA . ASN C 1 70 ? 138.568 -10.316 19.622 1.00 75.24 49 ASN C CA 1
ATOM 4895 C C . ASN C 1 70 ? 139.953 -10.759 20.081 1.00 67.58 49 ASN C C 1
ATOM 4896 O O . ASN C 1 70 ? 140.364 -10.476 21.207 1.00 67.70 49 ASN C O 1
ATOM 4901 N N . HIS C 1 71 ? 140.671 -11.453 19.206 1.00 63.51 50 HIS C N 1
ATOM 4902 C CA . HIS C 1 71 ? 142.013 -11.925 19.523 1.00 59.69 50 HIS C CA 1
ATOM 4903 C C . HIS C 1 71 ? 142.980 -11.659 18.378 1.00 61.83 50 HIS C C 1
ATOM 4904 O O . HIS C 1 71 ? 142.568 -11.360 17.257 1.00 64.94 50 HIS C O 1
ATOM 4911 N N . VAL C 1 72 ? 144.271 -11.769 18.669 1.00 59.77 51 VAL C N 1
ATOM 4912 C CA . VAL C 1 72 ? 145.294 -11.708 17.635 1.00 59.57 51 VAL C CA 1
ATOM 4913 C C . VAL C 1 72 ? 145.723 -13.127 17.281 1.00 64.68 51 VAL C C 1
ATOM 4914 O O . VAL C 1 72 ? 146.436 -13.781 18.042 1.00 62.84 51 VAL C O 1
ATOM 4918 N N . LEU C 1 73 ? 145.269 -13.602 16.127 1.00 58.87 52 LEU C N 1
ATOM 4919 C CA . LEU C 1 73 ? 145.507 -14.980 15.722 1.00 50.60 52 LEU C CA 1
ATOM 4920 C C . LEU C 1 73 ? 146.913 -15.181 15.171 1.00 63.12 52 LEU C C 1
ATOM 4921 O O . LEU C 1 73 ? 147.290 -14.581 14.164 1.00 71.16 52 LEU C O 1
ATOM 4926 N N . LEU C 1 74 ? 147.684 -16.033 15.840 1.00 60.16 53 LEU C N 1
ATOM 4927 C CA . LEU C 1 74 ? 149.028 -16.367 15.386 1.00 46.03 53 LEU C CA 1
ATOM 4928 C C . LEU C 1 74 ? 149.085 -17.794 14.857 1.00 47.88 53 LEU C C 1
ATOM 4929 O O . LEU C 1 74 ? 149.021 -18.756 15.623 1.00 63.33 53 LEU C O 1
ATOM 4934 N N . ARG C 1 75 ? 149.196 -17.922 13.540 1.00 43.56 54 ARG C N 1
ATOM 4935 C CA . ARG C 1 75 ? 149.344 -19.222 12.902 1.00 49.93 54 ARG C CA 1
ATOM 4936 C C . ARG C 1 75 ? 150.759 -19.377 12.372 1.00 50.77 54 ARG C C 1
ATOM 4937 O O . ARG C 1 75 ? 151.330 -18.430 11.839 1.00 57.53 54 ARG C O 1
ATOM 4945 N N . TYR C 1 76 ? 151.327 -20.568 12.520 1.00 50.93 55 TYR C N 1
ATOM 4946 C CA . TYR C 1 76 ? 152.655 -20.831 11.985 1.00 47.84 55 TYR C CA 1
ATOM 4947 C C . TYR C 1 76 ? 152.798 -22.291 11.578 1.00 41.31 55 TYR C C 1
ATOM 4948 O O . TYR C 1 76 ? 152.011 -23.142 11.991 1.00 43.54 55 TYR C O 1
ATOM 4957 N N . ASP C 1 77 ? 153.801 -22.570 10.755 1.00 37.41 56 ASP C N 1
ATOM 4958 C CA . ASP C 1 77 ? 154.110 -23.935 10.359 1.00 41.57 56 ASP C CA 1
ATOM 4959 C C . ASP C 1 77 ? 155.345 -24.422 11.103 1.00 43.49 56 ASP C C 1
ATOM 4960 O O . ASP C 1 77 ? 156.379 -23.755 11.110 1.00 47.79 56 ASP C O 1
ATOM 4965 N N . MET C 1 78 ? 155.234 -25.587 11.732 1.00 36.67 57 MET C N 1
ATOM 4966 C CA . MET C 1 78 ? 156.359 -26.171 12.449 1.00 36.79 57 MET C CA 1
ATOM 4967 C C . MET C 1 78 ? 157.410 -26.679 11.468 1.00 48.39 57 MET C C 1
ATOM 4968 O O . MET C 1 78 ? 157.257 -26.538 10.253 1.00 49.15 57 MET C O 1
ATOM 4973 N N . PHE C 1 79 ? 158.482 -27.259 11.994 1.00 48.60 58 PHE C N 1
ATOM 4974 C CA . PHE C 1 79 ? 159.509 -27.846 11.142 1.00 44.91 58 PHE C CA 1
ATOM 4975 C C . PHE C 1 79 ? 158.918 -29.001 10.338 1.00 43.23 58 PHE C C 1
ATOM 4976 O O . PHE C 1 79 ? 158.044 -29.718 10.827 1.00 50.15 58 PHE C O 1
ATOM 4984 N N . ASP C 1 80 ? 159.392 -29.158 9.102 1.00 39.90 59 ASP C N 1
ATOM 4985 C CA . ASP C 1 80 ? 158.870 -30.156 8.165 1.00 49.07 59 ASP C CA 1
ATOM 4986 C C . ASP C 1 80 ? 157.379 -29.970 7.887 1.00 53.63 59 ASP C C 1
ATOM 4987 O O . ASP C 1 80 ? 156.697 -30.906 7.468 1.00 55.62 59 ASP C O 1
ATOM 4992 N N . GLN C 1 81 ? 156.878 -28.760 8.112 1.00 52.74 60 GLN C N 1
ATOM 4993 C CA . GLN C 1 81 ? 155.463 -28.471 7.913 1.00 49.95 60 GLN C CA 1
ATOM 4994 C C . GLN C 1 81 ? 155.243 -27.244 7.039 1.00 63.67 60 GLN C C 1
ATOM 4995 O O . GLN C 1 81 ? 155.967 -26.255 7.150 1.00 74.64 60 GLN C O 1
ATOM 5001 N N . GLY C 1 82 ? 154.233 -27.322 6.176 1.00 57.10 61 GLY C N 1
ATOM 5002 C CA . GLY C 1 82 ? 153.817 -26.198 5.356 1.00 44.68 61 GLY C CA 1
ATOM 5003 C C . GLY C 1 82 ? 154.919 -25.576 4.523 1.00 56.25 61 GLY C C 1
ATOM 5004 O O . GLY C 1 82 ? 155.546 -26.242 3.699 1.00 71.05 61 GLY C O 1
ATOM 5005 N N . GLN C 1 83 ? 155.158 -24.289 4.747 1.00 57.97 62 GLN C N 1
ATOM 5006 C CA . GLN C 1 83 ? 156.143 -23.546 3.975 1.00 56.18 62 GLN C CA 1
ATOM 5007 C C . GLN C 1 83 ? 157.343 -23.150 4.827 1.00 59.68 62 GLN C C 1
ATOM 5008 O O . GLN C 1 83 ? 158.102 -22.249 4.471 1.00 63.04 62 GLN C O 1
ATOM 5014 N N . SER C 1 84 ? 157.503 -23.827 5.959 1.00 57.31 63 SER C N 1
ATOM 5015 C CA . SER C 1 84 ? 158.702 -23.681 6.772 1.00 55.81 63 SER C CA 1
ATOM 5016 C C . SER C 1 84 ? 159.772 -24.638 6.259 1.00 59.70 63 SER C C 1
ATOM 5017 O O . SER C 1 84 ? 159.473 -25.560 5.499 1.00 64.51 63 SER C O 1
ATOM 5020 N N . SER C 1 85 ? 161.015 -24.420 6.675 1.00 65.86 64 SER C N 1
ATOM 5021 C CA . SER C 1 85 ? 162.131 -25.233 6.202 1.00 67.10 64 SER C CA 1
ATOM 5022 C C . SER C 1 85 ? 162.025 -26.681 6.667 1.00 56.54 64 SER C C 1
ATOM 5023 O O . SER C 1 85 ? 161.262 -27.000 7.579 1.00 48.26 64 SER C O 1
ATOM 5026 N N . LYS C 1 86 ? 162.797 -27.553 6.028 1.00 60.99 65 LYS C N 1
ATOM 5027 C CA . LYS C 1 86 ? 162.821 -28.967 6.376 1.00 58.29 65 LYS C CA 1
ATOM 5028 C C . LYS C 1 86 ? 163.925 -29.269 7.386 1.00 65.73 65 LYS C C 1
ATOM 5029 O O . LYS C 1 86 ? 164.874 -28.499 7.533 1.00 69.38 65 LYS C O 1
ATOM 5035 N N . ILE C 1 87 ? 163.790 -30.393 8.083 1.00 65.06 66 ILE C N 1
ATOM 5036 C CA . ILE C 1 87 ? 164.820 -30.864 9.003 1.00 75.38 66 ILE C CA 1
ATOM 5037 C C . ILE C 1 87 ? 165.163 -32.314 8.686 1.00 82.61 66 ILE C C 1
ATOM 5038 O O . ILE C 1 87 ? 164.452 -33.229 9.100 1.00 95.31 66 ILE C O 1
ATOM 5043 N N . GLU C 1 88 ? 166.251 -32.523 7.954 1.00 76.75 67 GLU C N 1
ATOM 5044 C CA . GLU C 1 88 ? 166.605 -33.861 7.490 1.00 77.09 67 GLU C CA 1
ATOM 5045 C C . GLU C 1 88 ? 167.261 -34.708 8.576 1.00 79.52 67 GLU C C 1
ATOM 5046 O O . GLU C 1 88 ? 167.238 -35.937 8.510 1.00 92.20 67 GLU C O 1
ATOM 5052 N N . GLU C 1 89 ? 167.846 -34.056 9.575 1.00 68.34 68 GLU C N 1
ATOM 5053 C CA . GLU C 1 89 ? 168.415 -34.777 10.705 1.00 75.44 68 GLU C CA 1
ATOM 5054 C C . GLU C 1 89 ? 167.286 -35.296 11.589 1.00 81.92 68 GLU C C 1
ATOM 5055 O O . GLU C 1 89 ? 166.205 -34.709 11.629 1.00 76.21 68 GLU C O 1
ATOM 5061 N N . SER C 1 90 ? 167.532 -36.402 12.285 1.00 90.55 69 SER C N 1
ATOM 5062 C CA . SER C 1 90 ? 166.532 -36.972 13.182 1.00 88.81 69 SER C CA 1
ATOM 5063 C C . SER C 1 90 ? 166.226 -36.008 14.323 1.00 83.84 69 SER C C 1
ATOM 5064 O O . SER C 1 90 ? 167.127 -35.363 14.859 1.00 80.98 69 SER C O 1
ATOM 5067 N N . TYR C 1 91 ? 164.952 -35.910 14.688 1.00 76.76 70 TYR C N 1
ATOM 5068 C CA . TYR C 1 91 ? 164.537 -34.989 15.739 1.00 65.53 70 TYR C CA 1
ATOM 5069 C C . TYR C 1 91 ? 163.293 -35.471 16.470 1.00 64.15 70 TYR C C 1
ATOM 5070 O O . TYR C 1 91 ? 162.403 -36.074 15.873 1.00 75.41 70 TYR C O 1
ATOM 5079 N N . THR C 1 92 ? 163.239 -35.200 17.769 1.00 57.84 71 THR C N 1
ATOM 5080 C CA . THR C 1 92 ? 162.028 -35.435 18.539 1.00 55.47 71 THR C CA 1
ATOM 5081 C C . THR C 1 92 ? 161.176 -34.176 18.490 1.00 51.48 71 THR C C 1
ATOM 5082 O O . THR C 1 92 ? 161.443 -33.272 17.699 1.00 46.89 71 THR C O 1
ATOM 5086 N N . GLN C 1 93 ? 160.158 -34.110 19.338 1.00 59.35 72 GLN C N 1
ATOM 5087 C CA . GLN C 1 93 ? 159.261 -32.962 19.347 1.00 54.65 72 GLN C CA 1
ATOM 5088 C C . GLN C 1 93 ? 159.830 -31.803 20.157 1.00 58.73 72 GLN C C 1
ATOM 5089 O O . GLN C 1 93 ? 159.197 -30.755 20.279 1.00 64.43 72 GLN C O 1
ATOM 5095 N N . THR C 1 94 ? 161.028 -31.987 20.702 1.00 62.99 73 THR C N 1
ATOM 5096 C CA . THR C 1 94 ? 161.631 -30.968 21.552 1.00 67.70 73 THR C CA 1
ATOM 5097 C C . THR C 1 94 ? 162.044 -29.733 20.753 1.00 69.65 73 THR C C 1
ATOM 5098 O O . THR C 1 94 ? 162.104 -28.631 21.297 1.00 78.25 73 THR C O 1
ATOM 5102 N N . ILE C 1 95 ? 162.316 -29.912 19.464 1.00 64.76 74 ILE C N 1
ATOM 5103 C CA . ILE C 1 95 ? 162.731 -28.793 18.626 1.00 64.25 74 ILE C CA 1
ATOM 5104 C C . ILE C 1 95 ? 161.515 -27.994 18.175 1.00 64.93 74 ILE C C 1
ATOM 5105 O O . ILE C 1 95 ? 161.641 -26.853 17.732 1.00 71.52 74 ILE C O 1
ATOM 5110 N N . GLN C 1 96 ? 160.339 -28.601 18.294 1.00 54.55 75 GLN C N 1
ATOM 5111 C CA . GLN C 1 96 ? 159.093 -27.922 17.968 1.00 48.53 75 GLN C CA 1
ATOM 5112 C C . GLN C 1 96 ? 158.626 -27.112 19.169 1.00 49.68 75 GLN C C 1
ATOM 5113 O O . GLN C 1 96 ? 157.928 -26.107 19.025 1.00 46.76 75 GLN C O 1
ATOM 5119 N N . VAL C 1 97 ? 159.023 -27.561 20.356 1.00 48.76 76 VAL C N 1
ATOM 5120 C CA . VAL C 1 97 ? 158.711 -26.861 21.596 1.00 53.51 76 VAL C CA 1
ATOM 5121 C C . VAL C 1 97 ? 159.556 -25.597 21.724 1.00 52.04 76 VAL C C 1
ATOM 5122 O O . VAL C 1 97 ? 159.052 -24.533 22.082 1.00 55.45 76 VAL C O 1
ATOM 5126 N N . GLU C 1 98 ? 160.846 -25.723 21.425 1.00 50.74 77 GLU C N 1
ATOM 5127 C CA . GLU C 1 98 ? 161.754 -24.583 21.466 1.00 54.81 77 GLU C CA 1
ATOM 5128 C C . GLU C 1 98 ? 161.408 -23.585 20.371 1.00 57.12 77 GLU C C 1
ATOM 5129 O O . GLU C 1 98 ? 161.581 -22.376 20.539 1.00 59.99 77 GLU C O 1
ATOM 5135 N N . LEU C 1 99 ? 160.917 -24.103 19.250 1.00 62.13 78 LEU C N 1
ATOM 5136 C CA . LEU C 1 99 ? 160.478 -23.268 18.140 1.00 59.11 78 LEU C CA 1
ATOM 5137 C C . LEU C 1 99 ? 159.371 -22.321 18.580 1.00 54.02 78 LEU C C 1
ATOM 5138 O O . LEU C 1 99 ? 159.403 -21.129 18.274 1.00 49.87 78 LEU C O 1
ATOM 5143 N N . LEU C 1 100 ? 158.400 -22.866 19.305 1.00 54.20 79 LEU C N 1
ATOM 5144 C CA . LEU C 1 100 ? 157.254 -22.095 19.770 1.00 49.96 79 LEU C CA 1
ATOM 5145 C C . LEU C 1 100 ? 157.675 -20.981 20.720 1.00 55.54 79 LEU C C 1
ATOM 5146 O O . LEU C 1 100 ? 157.159 -19.865 20.645 1.00 58.42 79 LEU C O 1
ATOM 5151 N N . LYS C 1 101 ? 158.615 -21.285 21.610 1.00 51.62 80 LYS C N 1
ATOM 5152 C CA . LYS C 1 101 ? 159.102 -20.294 22.561 1.00 58.99 80 LYS C CA 1
ATOM 5153 C C . LYS C 1 101 ? 159.789 -19.145 21.837 1.00 60.31 80 LYS C C 1
ATOM 5154 O O . LYS C 1 101 ? 159.461 -17.978 22.049 1.00 61.99 80 LYS C O 1
ATOM 5160 N N . ASN C 1 102 ? 160.738 -19.489 20.974 1.00 54.67 81 ASN C N 1
ATOM 5161 C CA . ASN C 1 102 ? 161.527 -18.496 20.257 1.00 49.84 81 ASN C CA 1
ATOM 5162 C C . ASN C 1 102 ? 160.705 -17.697 19.252 1.00 54.62 81 ASN C C 1
ATOM 5163 O O . ASN C 1 102 ? 161.042 -16.557 18.934 1.00 64.44 81 ASN C O 1
ATOM 5168 N N . LEU C 1 103 ? 159.629 -18.294 18.750 1.00 54.95 82 LEU C N 1
ATOM 5169 C CA . LEU C 1 103 ? 158.727 -17.581 17.854 1.00 51.94 82 LEU C CA 1
ATOM 5170 C C . LEU C 1 103 ? 157.933 -16.535 18.627 1.00 48.98 82 LEU C C 1
ATOM 5171 O O . LEU C 1 103 ? 157.771 -15.404 18.169 1.00 45.00 82 LEU C O 1
ATOM 5176 N N . LEU C 1 104 ? 157.441 -16.923 19.801 1.00 46.46 83 LEU C N 1
ATOM 5177 C CA . LEU C 1 104 ? 156.700 -16.013 20.667 1.00 49.31 83 LEU C CA 1
ATOM 5178 C C . LEU C 1 104 ? 157.582 -14.859 21.133 1.00 52.74 83 LEU C C 1
ATOM 5179 O O . LEU C 1 104 ? 157.133 -13.715 21.209 1.00 61.13 83 LEU C O 1
ATOM 5184 N N . GLU C 1 105 ? 158.838 -15.167 21.445 1.00 48.37 84 GLU C N 1
ATOM 5185 C CA . GLU C 1 105 ? 159.796 -14.147 21.859 1.00 56.78 84 GLU C CA 1
ATOM 5186 C C . GLU C 1 105 ? 160.093 -13.190 20.713 1.00 56.75 84 GLU C C 1
ATOM 5187 O O . GLU C 1 105 ? 160.217 -11.982 20.914 1.00 61.38 84 GLU C O 1
ATOM 5193 N N . HIS C 1 106 ? 160.205 -13.743 19.510 1.00 59.75 85 HIS C N 1
ATOM 5194 C CA . HIS C 1 106 ? 160.507 -12.959 18.318 1.00 68.21 85 HIS C CA 1
ATOM 5195 C C . HIS C 1 106 ? 159.433 -11.913 18.044 1.00 67.67 85 HIS C C 1
ATOM 5196 O O . HIS C 1 106 ? 159.727 -10.817 17.566 1.00 69.25 85 HIS C O 1
ATOM 5203 N N . LEU C 1 107 ? 158.189 -12.258 18.357 1.00 59.76 86 LEU C N 1
ATOM 5204 C CA . LEU C 1 107 ? 157.062 -11.378 18.084 1.00 59.50 86 LEU C CA 1
ATOM 5205 C C . LEU C 1 107 ? 156.684 -10.551 19.310 1.00 63.39 86 LEU C C 1
ATOM 5206 O O . LEU C 1 107 ? 155.669 -9.856 19.312 1.00 67.78 86 LEU C O 1
ATOM 5211 N N . GLY C 1 108 ? 157.510 -10.630 20.348 1.00 56.50 87 GLY C N 1
ATOM 5212 C CA . GLY C 1 108 ? 157.289 -9.861 21.559 1.00 60.37 87 GLY C CA 1
ATOM 5213 C C . GLY C 1 108 ? 156.043 -10.282 22.312 1.00 65.51 87 GLY C C 1
ATOM 5214 O O . GLY C 1 108 ? 155.379 -9.459 22.941 1.00 73.89 87 GLY C O 1
ATOM 5215 N N . ILE C 1 109 ? 155.726 -11.571 22.248 1.00 66.73 88 ILE C N 1
ATOM 5216 C CA . ILE C 1 109 ? 154.543 -12.102 22.913 1.00 67.53 88 ILE C CA 1
ATOM 5217 C C . ILE C 1 109 ? 154.919 -12.835 24.198 1.00 69.21 88 ILE C C 1
ATOM 5218 O O . ILE C 1 109 ? 155.499 -13.920 24.159 1.00 64.27 88 ILE C O 1
ATOM 5223 N N . ALA C 1 110 ? 154.583 -12.232 25.335 1.00 73.52 89 ALA C N 1
ATOM 5224 C CA . ALA C 1 110 ? 154.907 -12.804 26.637 1.00 70.24 89 ALA C CA 1
ATOM 5225 C C . ALA C 1 110 ? 154.020 -14.003 26.963 1.00 64.85 89 ALA C C 1
ATOM 5226 O O . ALA C 1 110 ? 154.512 -15.111 27.172 1.00 61.43 89 ALA C O 1
ATOM 5228 N N . GLN C 1 111 ? 152.712 -13.773 27.013 1.00 62.67 90 GLN C N 1
ATOM 5229 C CA . GLN C 1 111 ? 151.752 -14.840 27.276 1.00 58.82 90 GLN C CA 1
ATOM 5230 C C . GLN C 1 111 ? 150.832 -15.042 26.081 1.00 61.55 90 GLN C C 1
ATOM 5231 O O . GLN C 1 111 ? 150.666 -14.141 25.258 1.00 60.63 90 GLN C O 1
ATOM 5237 N N . ALA C 1 112 ? 150.226 -16.221 25.995 1.00 62.08 91 ALA C N 1
ATOM 5238 C CA . ALA C 1 112 ? 149.326 -16.529 24.892 1.00 61.21 91 ALA C CA 1
ATOM 5239 C C . ALA C 1 112 ? 148.381 -17.677 25.231 1.00 57.99 91 ALA C C 1
ATOM 5240 O O . ALA C 1 112 ? 148.701 -18.538 26.051 1.00 52.27 91 ALA C O 1
ATOM 5242 N N . ASN C 1 113 ? 147.210 -17.670 24.602 1.00 61.04 92 ASN C N 1
ATOM 5243 C CA . ASN C 1 113 ? 146.281 -18.789 24.683 1.00 49.42 92 ASN C CA 1
ATOM 5244 C C . ASN C 1 113 ? 146.622 -19.813 23.610 1.00 58.22 92 ASN C C 1
ATOM 5245 O O . ASN C 1 113 ? 146.596 -19.502 22.419 1.00 68.04 92 ASN C O 1
ATOM 5250 N N . ILE C 1 114 ? 146.948 -21.031 24.029 1.00 66.04 93 ILE C N 1
ATOM 5251 C CA . ILE C 1 114 ? 147.383 -22.058 23.089 1.00 62.63 93 ILE C CA 1
ATOM 5252 C C . ILE C 1 114 ? 146.301 -23.097 22.818 1.00 48.28 93 ILE C C 1
ATOM 5253 O O . ILE C 1 114 ? 145.775 -23.719 23.741 1.00 49.56 93 ILE C O 1
ATOM 5258 N N . VAL C 1 115 ? 145.968 -23.274 21.544 1.00 37.72 94 VAL C N 1
ATOM 5259 C CA . VAL C 1 115 ? 145.055 -24.331 21.133 1.00 48.18 94 VAL C CA 1
ATOM 5260 C C . VAL C 1 115 ? 145.737 -25.242 20.115 1.00 45.65 94 VAL C C 1
ATOM 5261 O O . VAL C 1 115 ? 146.117 -24.810 19.026 1.00 36.70 94 VAL C O 1
ATOM 5265 N N . GLY C 1 116 ? 145.907 -26.505 20.488 1.00 45.00 95 GLY C N 1
ATOM 5266 C CA . GLY C 1 116 ? 146.552 -27.472 19.622 1.00 37.97 95 GLY C CA 1
ATOM 5267 C C . GLY C 1 116 ? 145.691 -28.698 19.402 1.00 38.87 95 GLY C C 1
ATOM 5268 O O . GLY C 1 116 ? 144.787 -28.984 20.187 1.00 43.29 95 GLY C O 1
ATOM 5269 N N . ILE C 1 117 ? 145.970 -29.425 18.326 1.00 37.04 96 ILE C N 1
ATOM 5270 C CA . ILE C 1 117 ? 145.230 -30.638 18.014 1.00 41.63 96 ILE C CA 1
ATOM 5271 C C . ILE C 1 117 ? 146.182 -31.711 17.492 1.00 52.34 96 ILE C C 1
ATOM 5272 O O . ILE C 1 117 ? 147.126 -31.407 16.756 1.00 52.36 96 ILE C O 1
ATOM 5277 N N . SER C 1 118 ? 145.943 -32.956 17.902 1.00 53.71 97 SER C N 1
ATOM 5278 C CA . SER C 1 118 ? 146.764 -34.095 17.497 1.00 56.31 97 SER C CA 1
ATOM 5279 C C . SER C 1 118 ? 148.240 -33.872 17.822 1.00 55.17 97 SER C C 1
ATOM 5280 O O . SER C 1 118 ? 148.627 -33.805 18.989 1.00 50.75 97 SER C O 1
ATOM 5283 N N . TYR C 1 119 ? 149.055 -33.758 16.777 1.00 53.17 98 TYR C N 1
ATOM 5284 C CA . TYR C 1 119 ? 150.480 -33.490 16.924 1.00 46.42 98 TYR C CA 1
ATOM 5285 C C . TYR C 1 119 ? 150.707 -32.158 17.632 1.00 52.87 98 TYR C C 1
ATOM 5286 O O . TYR C 1 119 ? 151.591 -32.038 18.480 1.00 59.02 98 TYR C O 1
ATOM 5295 N N . GLY C 1 120 ? 149.898 -31.163 17.280 1.00 52.95 99 GLY C N 1
ATOM 5296 C CA . GLY C 1 120 ? 150.000 -29.844 17.876 1.00 50.69 99 GLY C CA 1
ATOM 5297 C C . GLY C 1 120 ? 149.614 -29.841 19.341 1.00 54.05 99 GLY C C 1
ATOM 5298 O O . GLY C 1 120 ? 150.121 -29.041 20.127 1.00 59.66 99 GLY C O 1
ATOM 5299 N N . ALA C 1 121 ? 148.710 -30.741 19.710 1.00 50.48 100 ALA C N 1
ATOM 5300 C CA . ALA C 1 121 ? 148.278 -30.857 21.096 1.00 49.08 100 ALA C CA 1
ATOM 5301 C C . ALA C 1 121 ? 149.380 -31.472 21.951 1.00 49.56 100 ALA C C 1
ATOM 5302 O O . ALA C 1 121 ? 149.477 -31.198 23.147 1.00 51.34 100 ALA C O 1
ATOM 5304 N N . SER C 1 122 ? 150.209 -32.305 21.328 1.00 51.06 101 SER C N 1
ATOM 5305 C CA . SER C 1 122 ? 151.340 -32.917 22.015 1.00 49.03 101 SER C CA 1
ATOM 5306 C C . SER C 1 122 ? 152.439 -31.889 22.256 1.00 59.27 101 SER C C 1
ATOM 5307 O O . SER C 1 122 ? 153.151 -31.954 23.258 1.00 63.91 101 SER C O 1
ATOM 5310 N N . ILE C 1 123 ? 152.571 -30.944 21.330 1.00 54.68 102 ILE C N 1
ATOM 5311 C CA . ILE C 1 123 ? 153.536 -29.859 21.467 1.00 53.03 102 ILE C CA 1
ATOM 5312 C C . ILE C 1 123 ? 153.087 -28.889 22.556 1.00 52.34 102 ILE C C 1
ATOM 5313 O O . ILE C 1 123 ? 153.908 -28.335 23.289 1.00 47.48 102 ILE C O 1
ATOM 5318 N N . ALA C 1 124 ? 151.776 -28.697 22.660 1.00 55.20 103 ALA C N 1
ATOM 5319 C CA . ALA C 1 124 ? 151.203 -27.811 23.667 1.00 57.43 103 ALA C CA 1
ATOM 5320 C C . ALA C 1 124 ? 151.485 -28.317 25.079 1.00 58.04 103 ALA C C 1
ATOM 5321 O O . ALA C 1 124 ? 151.820 -27.535 25.970 1.00 57.58 103 ALA C O 1
ATOM 5323 N N . LEU C 1 125 ? 151.355 -29.626 25.276 1.00 57.57 104 LEU C N 1
ATOM 5324 C CA . LEU C 1 125 ? 151.593 -30.234 26.583 1.00 50.24 104 LEU C CA 1
ATOM 5325 C C . LEU C 1 125 ? 153.063 -30.158 26.984 1.00 50.47 104 LEU C C 1
ATOM 5326 O O . LEU C 1 125 ? 153.385 -29.843 28.129 1.00 50.08 104 LEU C O 1
ATOM 5331 N N . GLN C 1 126 ? 153.951 -30.451 26.039 1.00 51.12 105 GLN C N 1
ATOM 5332 C CA . GLN C 1 126 ? 155.384 -30.389 26.300 1.00 56.98 105 GLN C CA 1
ATOM 5333 C C . GLN C 1 126 ? 155.827 -28.949 26.538 1.00 67.65 105 GLN C C 1
ATOM 5334 O O . GLN C 1 126 ? 156.777 -28.696 27.281 1.00 74.65 105 GLN C O 1
ATOM 5340 N N . PHE C 1 127 ? 155.131 -28.009 25.906 1.00 62.91 106 PHE C N 1
ATOM 5341 C CA . PHE C 1 127 ? 155.418 -26.589 26.076 1.00 55.65 106 PHE C CA 1
ATOM 5342 C C . PHE C 1 127 ? 154.942 -26.102 27.441 1.00 53.01 106 PHE C C 1
ATOM 5343 O O . PHE C 1 127 ? 155.637 -25.344 28.117 1.00 53.37 106 PHE C O 1
ATOM 5351 N N . ALA C 1 128 ? 153.754 -26.546 27.840 1.00 48.43 107 ALA C N 1
ATOM 5352 C CA . ALA C 1 128 ? 153.177 -26.157 29.122 1.00 49.75 107 ALA C CA 1
ATOM 5353 C C . ALA C 1 128 ? 153.973 -26.742 30.282 1.00 56.54 107 ALA C C 1
ATOM 5354 O O . ALA C 1 128 ? 153.907 -26.246 31.407 1.00 57.71 107 ALA C O 1
ATOM 5356 N N . ALA C 1 129 ? 154.722 -27.802 29.999 1.00 54.18 108 ALA C N 1
ATOM 5357 C CA . ALA C 1 129 ? 155.555 -28.441 31.007 1.00 56.21 108 ALA C CA 1
ATOM 5358 C C . ALA C 1 129 ? 156.888 -27.717 31.151 1.00 54.82 108 ALA C C 1
ATOM 5359 O O . ALA C 1 129 ? 157.508 -27.748 32.212 1.00 55.70 108 ALA C O 1
ATOM 5361 N N . LYS C 1 130 ? 157.320 -27.061 30.078 1.00 55.06 109 LYS C N 1
ATOM 5362 C CA . LYS C 1 130 ? 158.622 -26.406 30.059 1.00 59.92 109 LYS C CA 1
ATOM 5363 C C . LYS C 1 130 ? 158.504 -24.895 30.246 1.00 65.36 109 LYS C C 1
ATOM 5364 O O . LYS C 1 130 ? 159.298 -24.289 30.966 1.00 63.81 109 LYS C O 1
ATOM 5370 N N . TYR C 1 131 ? 157.512 -24.291 29.600 1.00 68.85 110 TYR C N 1
ATOM 5371 C CA . TYR C 1 131 ? 157.308 -22.849 29.702 1.00 73.31 110 TYR C CA 1
ATOM 5372 C C . TYR C 1 131 ? 155.863 -22.502 30.055 1.00 70.26 110 TYR C C 1
ATOM 5373 O O . TYR C 1 131 ? 155.128 -21.977 29.219 1.00 73.39 110 TYR C O 1
ATOM 5382 N N . PRO C 1 132 ? 155.455 -22.783 31.303 1.00 64.41 111 PRO C N 1
ATOM 5383 C CA . PRO C 1 132 ? 154.070 -22.553 31.726 1.00 62.25 111 PRO C CA 1
ATOM 5384 C C . PRO C 1 132 ? 153.742 -21.073 31.900 1.00 67.57 111 PRO C C 1
ATOM 5385 O O . PRO C 1 132 ? 152.569 -20.703 31.926 1.00 72.42 111 PRO C O 1
ATOM 5389 N N . THR C 1 133 ? 154.772 -20.241 32.016 1.00 73.02 112 THR C N 1
ATOM 5390 C CA . THR C 1 133 ? 154.582 -18.810 32.220 1.00 74.72 112 THR C CA 1
ATOM 5391 C C . THR C 1 133 ? 154.180 -18.104 30.928 1.00 70.30 112 THR C C 1
ATOM 5392 O O . THR C 1 133 ? 153.671 -16.983 30.958 1.00 73.64 112 THR C O 1
ATOM 5396 N N . MET C 1 134 ? 154.407 -18.764 29.796 1.00 60.83 113 MET C N 1
ATOM 5397 C CA . MET C 1 134 ? 154.099 -18.179 28.495 1.00 57.01 113 MET C CA 1
ATOM 5398 C C . MET C 1 134 ? 152.675 -18.500 28.052 1.00 59.40 113 MET C C 1
ATOM 5399 O O . MET C 1 134 ? 152.259 -18.130 26.954 1.00 60.85 113 MET C O 1
ATOM 5404 N N . ILE C 1 135 ? 151.933 -19.187 28.914 1.00 60.60 114 ILE C N 1
ATOM 5405 C CA . ILE C 1 135 ? 150.569 -19.595 28.597 1.00 62.48 114 ILE C CA 1
ATOM 5406 C C . ILE C 1 135 ? 149.570 -19.011 29.586 1.00 66.06 114 ILE C C 1
ATOM 5407 O O . ILE C 1 135 ? 149.791 -19.046 30.796 1.00 73.19 114 ILE C O 1
ATOM 5412 N N . LYS C 1 136 ? 148.470 -18.471 29.071 1.00 66.66 115 LYS C N 1
ATOM 5413 C CA . LYS C 1 136 ? 147.370 -18.054 29.930 1.00 76.49 115 LYS C CA 1
ATOM 5414 C C . LYS C 1 136 ? 146.396 -19.213 30.109 1.00 78.15 115 LYS C C 1
ATOM 5415 O O . LYS C 1 136 ? 146.202 -19.710 31.218 1.00 88.39 115 LYS C O 1
ATOM 5421 N N . ARG C 1 137 ? 145.787 -19.637 29.006 1.00 63.65 116 ARG C N 1
ATOM 5422 C CA . ARG C 1 137 ? 144.894 -20.790 29.005 1.00 54.28 116 ARG C CA 1
ATOM 5423 C C . ARG C 1 137 ? 145.221 -21.700 27.826 1.00 57.07 116 ARG C C 1
ATOM 5424 O O . ARG C 1 137 ? 145.916 -21.292 26.895 1.00 64.14 116 ARG C O 1
ATOM 5432 N N . MET C 1 138 ? 144.717 -22.929 27.863 1.00 52.03 117 MET C N 1
ATOM 5433 C CA . MET C 1 138 ? 145.043 -23.906 26.831 1.00 51.20 117 MET C CA 1
ATOM 5434 C C . MET C 1 138 ? 143.863 -24.811 26.486 1.00 55.73 117 MET C C 1
ATOM 5435 O O . MET C 1 138 ? 143.089 -25.200 27.358 1.00 63.99 117 MET C O 1
ATOM 5440 N N . VAL C 1 139 ? 143.727 -25.134 25.204 1.00 53.34 118 VAL C N 1
ATOM 5441 C CA . VAL C 1 139 ? 142.734 -26.104 24.755 1.00 55.03 118 VAL C CA 1
ATOM 5442 C C . VAL C 1 139 ? 143.404 -27.187 23.917 1.00 59.63 118 VAL C C 1
ATOM 5443 O O . VAL C 1 139 ? 144.038 -26.896 22.902 1.00 34.79 118 VAL C O 1
ATOM 5447 N N . VAL C 1 140 ? 143.268 -28.436 24.351 1.00 48.82 119 VAL C N 1
ATOM 5448 C CA . VAL C 1 140 ? 143.844 -29.559 23.623 1.00 40.40 119 VAL C CA 1
ATOM 5449 C C . VAL C 1 140 ? 142.748 -30.453 23.045 1.00 40.33 119 VAL C C 1
ATOM 5450 O O . VAL C 1 140 ? 141.809 -30.840 23.743 1.00 41.28 119 VAL C O 1
ATOM 5454 N N . ALA C 1 141 ? 142.869 -30.767 21.760 1.00 41.03 120 ALA C N 1
ATOM 5455 C CA . ALA C 1 141 ? 141.862 -31.561 21.065 1.00 48.64 120 ALA C CA 1
ATOM 5456 C C . ALA C 1 141 ? 142.469 -32.823 20.470 1.00 47.43 120 ALA C C 1
ATOM 5457 O O . ALA C 1 141 ? 143.485 -32.758 19.776 1.00 54.89 120 ALA C O 1
ATOM 5459 N N . ASN C 1 142 ? 141.835 -33.963 20.742 1.00 41.70 121 ASN C N 1
ATOM 5460 C CA . ASN C 1 142 ? 142.304 -35.257 20.254 1.00 48.64 121 ASN C CA 1
ATOM 5461 C C . ASN C 1 142 ? 143.763 -35.479 20.635 1.00 59.48 121 ASN C C 1
ATOM 5462 O O . ASN C 1 142 ? 144.639 -35.549 19.773 1.00 56.13 121 ASN C O 1
ATOM 5467 N N . VAL C 1 143 ? 144.010 -35.588 21.936 1.00 71.89 122 VAL C N 1
ATOM 5468 C CA . VAL C 1 143 ? 145.363 -35.524 22.474 1.00 68.18 122 VAL C CA 1
ATOM 5469 C C . VAL C 1 143 ? 145.701 -36.729 23.353 1.00 62.48 122 VAL C C 1
ATOM 5470 O O . VAL C 1 143 ? 144.849 -37.240 24.080 1.00 68.70 122 VAL C O 1
ATOM 5474 N N . VAL C 1 144 ? 146.946 -37.189 23.266 1.00 50.66 123 VAL C N 1
ATOM 5475 C CA . VAL C 1 144 ? 147.440 -38.241 24.146 1.00 56.11 123 VAL C CA 1
ATOM 5476 C C . VAL C 1 144 ? 148.542 -37.699 25.052 1.00 59.46 123 VAL C C 1
ATOM 5477 O O . VAL C 1 144 ? 149.232 -36.741 24.700 1.00 56.85 123 VAL C O 1
ATOM 5481 N N . ALA C 1 145 ? 148.698 -38.308 26.223 1.00 64.79 124 ALA C N 1
ATOM 5482 C CA . ALA C 1 145 ? 149.753 -37.915 27.151 1.00 61.03 124 ALA C CA 1
ATOM 5483 C C . ALA C 1 145 ? 151.056 -38.614 26.792 1.00 61.04 124 ALA C C 1
ATOM 5484 O O . ALA C 1 145 ? 152.144 -38.109 27.066 1.00 66.53 124 ALA C O 1
ATOM 5486 N N . LYS C 1 146 ? 150.933 -39.783 26.174 1.00 52.87 125 LYS C N 1
ATOM 5487 C CA . LYS C 1 146 ? 152.090 -40.569 25.772 1.00 49.65 125 LYS C CA 1
ATOM 5488 C C . LYS C 1 146 ? 151.748 -41.438 24.571 1.00 49.86 125 LYS C C 1
ATOM 5489 O O . LYS C 1 146 ? 150.673 -42.036 24.514 1.00 52.22 125 LYS C O 1
ATOM 5495 N N . THR C 1 147 ? 152.663 -41.502 23.609 1.00 54.63 126 THR C N 1
ATOM 5496 C CA . THR C 1 147 ? 152.466 -42.338 22.433 1.00 49.07 126 THR C CA 1
ATOM 5497 C C . THR C 1 147 ? 152.551 -43.815 22.806 1.00 60.48 126 THR C C 1
ATOM 5498 O O . THR C 1 147 ? 153.634 -44.344 23.055 1.00 72.75 126 THR C O 1
ATOM 5502 N N . SER C 1 148 ? 151.395 -44.469 22.852 1.00 56.63 127 SER C N 1
ATOM 5503 C CA . SER C 1 148 ? 151.318 -45.890 23.170 1.00 45.56 127 SER C CA 1
ATOM 5504 C C . SER C 1 148 ? 152.011 -46.728 22.097 1.00 46.06 127 SER C C 1
ATOM 5505 O O . SER C 1 148 ? 152.183 -46.268 20.967 1.00 39.57 127 SER C O 1
ATOM 5508 N N . PRO C 1 149 ? 152.424 -47.958 22.451 1.00 46.79 128 PRO C N 1
ATOM 5509 C CA . PRO C 1 149 ? 152.981 -48.889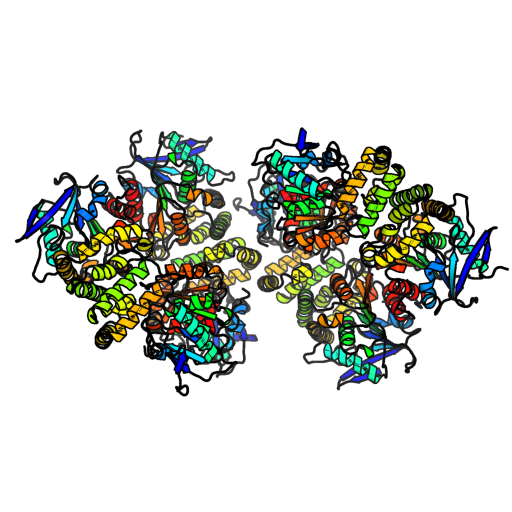 21.463 1.00 39.14 128 PRO C CA 1
ATOM 5510 C C . PRO C 1 149 ? 152.010 -49.132 20.314 1.00 45.64 128 PRO C C 1
ATOM 5511 O O . PRO C 1 149 ? 152.424 -49.407 19.187 1.00 46.68 128 PRO C O 1
ATOM 5515 N N . TRP C 1 150 ? 150.721 -49.024 20.615 1.00 47.18 129 TRP C N 1
ATOM 5516 C CA . TRP C 1 150 ? 149.672 -49.161 19.617 1.00 46.64 129 TRP C CA 1
ATOM 5517 C C . TRP C 1 150 ? 149.747 -48.046 18.577 1.00 49.28 129 TRP C C 1
ATOM 5518 O O . TRP C 1 150 ? 149.756 -48.309 17.374 1.00 45.13 129 TRP C O 1
ATOM 5529 N N . LEU C 1 151 ? 149.805 -46.803 19.049 1.00 47.83 130 LEU C N 1
ATOM 5530 C CA . LEU C 1 151 ? 149.879 -45.647 18.161 1.00 46.36 130 LEU C CA 1
ATOM 5531 C C . LEU C 1 151 ? 151.221 -45.593 17.441 1.00 48.76 130 LEU C C 1
ATOM 5532 O O . LEU C 1 151 ? 151.302 -45.162 16.290 1.00 51.84 130 LEU C O 1
ATOM 5537 N N . LYS C 1 152 ? 152.271 -46.035 18.125 1.00 47.19 131 LYS C N 1
ATOM 5538 C CA . LYS C 1 152 ? 153.613 -46.027 17.559 1.00 42.20 131 LYS C CA 1
ATOM 5539 C C . LYS C 1 152 ? 153.704 -46.948 16.344 1.00 45.78 131 LYS C C 1
ATOM 5540 O O . LYS C 1 152 ? 154.288 -46.581 15.325 1.00 48.72 131 LYS C O 1
ATOM 5546 N N . ASP C 1 153 ? 153.121 -48.139 16.455 1.00 49.97 132 ASP C N 1
ATOM 5547 C CA . ASP C 1 153 ? 153.146 -49.105 15.358 1.00 52.71 132 ASP C CA 1
ATOM 5548 C C . ASP C 1 153 ? 152.272 -48.652 14.192 1.00 47.26 132 ASP C C 1
ATOM 5549 O O . ASP C 1 153 ? 152.570 -48.943 13.033 1.00 48.43 132 ASP C O 1
ATOM 5554 N N . ILE C 1 154 ? 151.193 -47.942 14.503 1.00 40.44 133 ILE C N 1
ATOM 5555 C CA . ILE C 1 154 ? 150.356 -47.340 13.472 1.00 43.26 133 ILE C CA 1
ATOM 5556 C C . ILE C 1 154 ? 151.179 -46.345 12.661 1.00 44.77 133 ILE C C 1
ATOM 5557 O O . ILE C 1 154 ? 151.073 -46.286 11.435 1.00 62.71 133 ILE C O 1
ATOM 5562 N N . GLY C 1 155 ? 152.015 -45.581 13.356 1.00 37.37 134 GLY C N 1
ATOM 5563 C CA . GLY C 1 155 ? 152.919 -44.647 12.711 1.00 40.25 134 GLY C CA 1
ATOM 5564 C C . GLY C 1 155 ? 153.981 -45.339 11.876 1.00 46.68 134 GLY C C 1
ATOM 5565 O O . GLY C 1 155 ? 154.381 -44.833 10.827 1.00 52.96 134 GLY C O 1
ATOM 5566 N N . ASP C 1 156 ? 154.442 -46.496 12.344 1.00 44.86 135 ASP C N 1
ATOM 5567 C CA . ASP C 1 156 ? 155.424 -47.284 11.606 1.00 31.14 135 ASP C CA 1
ATOM 5568 C C . ASP C 1 156 ? 154.840 -47.774 10.288 1.00 50.73 135 ASP C C 1
ATOM 5569 O O . ASP C 1 156 ? 155.554 -47.914 9.295 1.00 46.25 135 ASP C O 1
ATOM 5574 N N . GLY C 1 157 ? 153.535 -48.032 10.289 1.00 50.22 136 GLY C N 1
ATOM 5575 C CA . GLY C 1 157 ? 152.836 -48.457 9.091 1.00 52.21 136 GLY C CA 1
ATOM 5576 C C . GLY C 1 157 ? 152.656 -47.316 8.113 1.00 54.10 136 GLY C C 1
ATOM 5577 O O . GLY C 1 157 ? 152.812 -47.494 6.904 1.00 57.47 136 GLY C O 1
ATOM 5578 N N . TRP C 1 158 ? 152.319 -46.144 8.642 1.00 46.88 137 TRP C N 1
ATOM 5579 C CA . TRP C 1 158 ? 152.221 -44.937 7.833 1.00 44.65 137 TRP C CA 1
ATOM 5580 C C . TRP C 1 158 ? 153.550 -44.660 7.148 1.00 53.51 137 TRP C C 1
ATOM 5581 O O . TRP C 1 158 ? 153.600 -44.391 5.948 1.00 55.84 137 TRP C O 1
ATOM 5592 N N . ASN C 1 159 ? 154.626 -44.736 7.925 1.00 29.48 138 ASN C N 1
ATOM 5593 C CA . ASN C 1 159 ? 155.963 -44.478 7.412 1.00 47.28 138 ASN C CA 1
ATOM 5594 C C . ASN C 1 159 ? 156.378 -45.512 6.376 1.00 51.69 138 ASN C C 1
ATOM 5595 O O . ASN C 1 159 ? 156.941 -45.167 5.339 1.00 55.50 138 ASN C O 1
ATOM 5600 N N . GLU C 1 160 ? 156.082 -46.777 6.659 1.00 55.02 139 GLU C N 1
ATOM 5601 C CA . GLU C 1 160 ? 156.474 -47.876 5.782 1.00 51.75 139 GLU C CA 1
ATOM 5602 C C . GLU C 1 160 ? 155.862 -47.735 4.394 1.00 42.40 139 GLU C C 1
ATOM 5603 O O . GLU C 1 160 ? 156.527 -47.979 3.387 1.00 49.26 139 GLU C O 1
ATOM 5609 N N . VAL C 1 161 ? 154.593 -47.343 4.347 1.00 44.11 140 VAL C N 1
ATOM 5610 C CA . VAL C 1 161 ? 153.911 -47.115 3.078 1.00 44.25 140 VAL C CA 1
ATOM 5611 C C . VAL C 1 161 ? 154.434 -45.837 2.431 1.00 38.35 140 VAL C C 1
ATOM 5612 O O . VAL C 1 161 ? 154.600 -45.768 1.212 1.00 46.64 140 VAL C O 1
ATOM 5616 N N . ALA C 1 162 ? 154.709 -44.833 3.259 1.00 35.83 141 ALA C N 1
ATOM 5617 C CA . ALA C 1 162 ? 155.302 -43.587 2.788 1.00 42.18 141 ALA C CA 1
ATOM 5618 C C . ALA C 1 162 ? 156.683 -43.836 2.186 1.00 42.26 141 ALA C C 1
ATOM 5619 O O . ALA C 1 162 ? 157.116 -43.121 1.282 1.00 43.04 141 ALA C O 1
ATOM 5621 N N . LYS C 1 163 ? 157.366 -44.860 2.691 1.00 35.42 142 LYS C N 1
ATOM 5622 C CA . LYS C 1 163 ? 158.698 -45.212 2.212 1.00 34.37 142 LYS C CA 1
ATOM 5623 C C . LYS C 1 163 ? 158.661 -45.845 0.825 1.00 55.38 142 LYS C C 1
ATOM 5624 O O . LYS C 1 163 ? 159.696 -45.982 0.173 1.00 62.06 142 LYS C O 1
ATOM 5630 N N . THR C 1 164 ? 157.470 -46.215 0.368 1.00 54.01 143 THR C N 1
ATOM 5631 C CA . THR C 1 164 ? 157.322 -46.819 -0.952 1.00 61.25 143 THR C CA 1
ATOM 5632 C C . THR C 1 164 ? 156.935 -45.776 -1.998 1.00 60.59 143 THR C C 1
ATOM 5633 O O . THR C 1 164 ? 157.079 -46.006 -3.199 1.00 64.12 143 THR C O 1
ATOM 5637 N N . GLY C 1 165 ? 156.444 -44.631 -1.534 1.00 53.46 144 GLY C N 1
ATOM 5638 C CA . GLY C 1 165 ? 156.054 -43.552 -2.423 1.00 57.56 144 GLY C CA 1
ATOM 5639 C C . GLY C 1 165 ? 154.647 -43.701 -2.971 1.00 56.64 144 GLY C C 1
ATOM 5640 O O . GLY C 1 165 ? 154.177 -42.858 -3.735 1.00 51.95 144 GLY C O 1
ATOM 5641 N N . ASN C 1 166 ? 153.972 -44.778 -2.581 1.00 53.89 145 ASN C N 1
ATOM 5642 C CA . ASN C 1 166 ? 152.616 -45.042 -3.046 1.00 56.82 145 ASN C CA 1
ATOM 5643 C C . ASN C 1 166 ? 151.609 -44.092 -2.404 1.00 52.80 145 ASN C C 1
ATOM 5644 O O . ASN C 1 166 ? 151.191 -44.292 -1.263 1.00 54.18 145 ASN C O 1
ATOM 5649 N N . GLY C 1 167 ? 151.218 -43.063 -3.149 1.00 42.72 146 GLY C N 1
ATOM 5650 C CA . GLY C 1 167 ? 150.279 -42.074 -2.654 1.00 42.06 146 GLY C CA 1
ATOM 5651 C C . GLY C 1 167 ? 148.876 -42.613 -2.457 1.00 43.31 146 GLY C C 1
ATOM 5652 O O . GLY C 1 167 ? 148.181 -42.229 -1.515 1.00 47.80 146 GLY C O 1
ATOM 5653 N N . LEU C 1 168 ? 148.454 -43.501 -3.352 1.00 45.01 147 LEU C N 1
ATOM 5654 C CA . LEU C 1 168 ? 147.129 -44.104 -3.263 1.00 48.19 147 LEU C CA 1
ATOM 5655 C C . LEU C 1 168 ? 147.006 -44.981 -2.023 1.00 50.30 147 LEU C C 1
ATOM 5656 O O . LEU C 1 168 ? 146.000 -44.937 -1.316 1.00 42.57 147 LEU C O 1
ATOM 5661 N N . ALA C 1 169 ? 148.037 -45.777 -1.765 1.00 58.39 148 ALA C N 1
ATOM 5662 C CA . ALA C 1 169 ? 148.061 -46.634 -0.589 1.00 55.11 148 ALA C CA 1
ATOM 5663 C C . ALA C 1 169 ? 148.126 -45.803 0.688 1.00 55.56 148 ALA C C 1
ATOM 5664 O O . ALA C 1 169 ? 147.460 -46.115 1.674 1.00 60.37 148 ALA C O 1
ATOM 5666 N N . TYR C 1 170 ? 148.928 -44.742 0.660 1.00 43.22 149 TYR C N 1
ATOM 5667 C CA . TYR C 1 170 ? 149.106 -43.887 1.829 1.00 44.64 149 TYR C CA 1
ATOM 5668 C C . TYR C 1 170 ? 147.794 -43.213 2.221 1.00 51.70 149 TYR C C 1
ATOM 5669 O O . TYR C 1 170 ? 147.485 -43.082 3.406 1.00 45.44 149 TYR C O 1
ATOM 5678 N N . TYR C 1 171 ? 147.027 -42.790 1.221 1.00 54.24 150 TYR C N 1
ATOM 5679 C CA . TYR C 1 171 ? 145.720 -42.186 1.455 1.00 52.09 150 TYR C CA 1
ATOM 5680 C C . TYR C 1 171 ? 144.788 -43.165 2.160 1.00 49.56 150 TYR C C 1
ATOM 5681 O O . TYR C 1 171 ? 144.232 -42.866 3.217 1.00 40.20 150 TYR C O 1
ATOM 5690 N N . HIS C 1 172 ? 144.632 -44.340 1.559 1.00 57.10 151 HIS C N 1
ATOM 5691 C CA . HIS C 1 172 ? 143.686 -45.347 2.027 1.00 51.98 151 HIS C CA 1
ATOM 5692 C C . HIS C 1 172 ? 143.951 -45.842 3.449 1.00 48.20 151 HIS C C 1
ATOM 5693 O O . HIS C 1 172 ? 143.043 -46.348 4.108 1.00 41.35 151 HIS C O 1
ATOM 5700 N N . ILE C 1 173 ? 145.188 -45.708 3.920 1.00 46.47 152 ILE C N 1
ATOM 5701 C CA . ILE C 1 173 ? 145.551 -46.234 5.234 1.00 46.47 152 ILE C CA 1
ATOM 5702 C C . ILE C 1 173 ? 145.623 -45.155 6.309 1.00 50.89 152 ILE C C 1
ATOM 5703 O O . ILE C 1 173 ? 145.940 -45.444 7.463 1.00 50.98 152 ILE C O 1
ATOM 5708 N N . THR C 1 174 ? 145.335 -43.914 5.933 1.00 61.57 153 THR C N 1
ATOM 5709 C CA . THR C 1 174 ? 145.417 -42.805 6.877 1.00 52.59 153 THR C CA 1
ATOM 5710 C C . THR C 1 174 ? 144.084 -42.086 7.034 1.00 41.75 153 THR C C 1
ATOM 5711 O O . THR C 1 174 ? 143.572 -41.944 8.144 1.00 37.47 153 THR C O 1
ATOM 5715 N N . ILE C 1 175 ? 143.527 -41.646 5.911 1.00 39.37 154 ILE C N 1
ATOM 5716 C CA . ILE C 1 175 ? 142.358 -40.769 5.907 1.00 46.52 154 ILE C CA 1
ATOM 5717 C C . ILE C 1 175 ? 141.066 -41.375 6.489 1.00 47.48 154 ILE C C 1
ATOM 5718 O O . ILE C 1 175 ? 140.340 -40.683 7.202 1.00 55.21 154 ILE C O 1
ATOM 5723 N N . PRO C 1 176 ? 140.768 -42.659 6.209 1.00 52.91 155 PRO C N 1
ATOM 5724 C CA . PRO C 1 176 ? 139.546 -43.165 6.851 1.00 58.25 155 PRO C CA 1
ATOM 5725 C C . PRO C 1 176 ? 139.672 -43.341 8.369 1.00 57.08 155 PRO C C 1
ATOM 5726 O O . PRO C 1 176 ? 138.737 -43.825 9.008 1.00 66.93 155 PRO C O 1
ATOM 5730 N N . TYR C 1 177 ? 140.809 -42.951 8.935 1.00 46.11 156 TYR C N 1
ATOM 5731 C CA . TYR C 1 177 ? 140.991 -42.974 10.380 1.00 49.00 156 TYR C CA 1
ATOM 5732 C C . TYR C 1 177 ? 141.042 -41.553 10.926 1.00 48.48 156 TYR C C 1
ATOM 5733 O O . TYR C 1 177 ? 140.883 -41.329 12.126 1.00 46.36 156 TYR C O 1
ATOM 5742 N N . ILE C 1 178 ? 141.267 -40.599 10.029 1.00 45.55 157 ILE C N 1
ATOM 5743 C CA . ILE C 1 178 ? 141.215 -39.183 10.369 1.00 45.70 157 ILE C CA 1
ATOM 5744 C C . ILE C 1 178 ? 139.771 -38.771 10.647 1.00 44.62 157 ILE C C 1
ATOM 5745 O O . ILE C 1 178 ? 139.500 -37.948 11.523 1.00 45.54 157 ILE C O 1
ATOM 5750 N N . TYR C 1 179 ? 138.845 -39.363 9.900 1.00 39.58 158 TYR C N 1
ATOM 5751 C CA . TYR C 1 179 ? 137.431 -39.039 10.033 1.00 43.00 158 TYR C CA 1
ATOM 5752 C C . TYR C 1 179 ? 136.637 -40.197 10.629 1.00 50.43 158 TYR C C 1
ATOM 5753 O O . TYR C 1 179 ? 137.083 -41.346 10.616 1.00 53.32 158 TYR C O 1
ATOM 5762 N N . SER C 1 180 ? 135.457 -39.882 11.153 1.00 39.50 159 SER C N 1
ATOM 5763 C CA . SER C 1 180 ? 134.555 -40.896 11.676 1.00 45.65 159 SER C CA 1
ATOM 5764 C C . SER C 1 180 ? 133.859 -41.609 10.523 1.00 49.60 159 SER C C 1
ATOM 5765 O O . SER C 1 180 ? 133.632 -41.010 9.473 1.00 47.38 159 SER C O 1
ATOM 5768 N N . PRO C 1 181 ? 133.529 -42.896 10.713 1.00 55.19 160 PRO C N 1
ATOM 5769 C CA . PRO C 1 181 ? 132.838 -43.684 9.685 1.00 54.35 160 PRO C CA 1
ATOM 5770 C C . PRO C 1 181 ? 131.557 -43.020 9.187 1.00 47.91 160 PRO C C 1
ATOM 5771 O O . PRO C 1 181 ? 131.281 -43.055 7.989 1.00 40.20 160 PRO C O 1
ATOM 5775 N N . GLN C 1 182 ? 130.794 -42.419 10.097 1.00 53.54 161 GLN C N 1
ATOM 5776 C CA . GLN C 1 182 ? 129.544 -41.758 9.735 1.00 55.28 161 GLN C CA 1
ATOM 5777 C C . GLN C 1 182 ? 129.793 -40.553 8.834 1.00 62.43 161 GLN C C 1
ATOM 5778 O O . GLN C 1 182 ? 129.179 -40.422 7.775 1.00 68.82 161 GLN C O 1
ATOM 5784 N N . PHE C 1 183 ? 130.698 -39.678 9.263 1.00 62.15 162 PHE C N 1
ATOM 5785 C CA . PHE C 1 183 ? 131.053 -38.486 8.499 1.00 56.39 162 PHE C CA 1
ATOM 5786 C C . PHE C 1 183 ? 131.677 -38.860 7.157 1.00 57.39 162 PHE C C 1
ATOM 5787 O O . PHE C 1 183 ? 131.407 -38.224 6.138 1.00 56.49 162 PHE C O 1
ATOM 5795 N N . TYR C 1 184 ? 132.513 -39.895 7.166 1.00 57.49 163 TYR C N 1
ATOM 5796 C CA . TYR C 1 184 ? 133.156 -40.380 5.950 1.00 54.67 163 TYR C CA 1
ATOM 5797 C C . TYR C 1 184 ? 132.109 -40.864 4.955 1.00 48.30 163 TYR C C 1
ATOM 5798 O O . TYR C 1 184 ? 132.231 -40.640 3.753 1.00 46.83 163 TYR C O 1
ATOM 5807 N N . THR C 1 185 ? 131.079 -41.526 5.470 1.00 47.85 164 THR C N 1
ATOM 5808 C CA . THR C 1 185 ? 130.014 -42.067 4.635 1.00 47.87 164 THR C CA 1
ATOM 5809 C C . THR C 1 185 ? 129.048 -40.975 4.190 1.00 56.50 164 THR C C 1
ATOM 5810 O O . THR C 1 185 ? 128.732 -40.858 3.006 1.00 53.99 164 THR C O 1
ATOM 5814 N N . LEU C 1 186 ? 128.588 -40.177 5.149 1.00 64.73 165 LEU C N 1
ATOM 5815 C CA . LEU C 1 186 ? 127.619 -39.117 4.884 1.00 58.02 165 LEU C CA 1
ATOM 5816 C C . LEU C 1 186 ? 128.134 -38.103 3.866 1.00 47.91 165 LEU C C 1
ATOM 5817 O O . LEU C 1 186 ? 127.402 -37.679 2.974 1.00 49.41 165 LEU C O 1
ATOM 5822 N N . HIS C 1 187 ? 129.398 -37.719 4.005 1.00 47.15 166 HIS C N 1
ATOM 5823 C CA . HIS C 1 187 ? 130.002 -36.749 3.100 1.00 51.11 166 HIS C CA 1
ATOM 5824 C C . HIS C 1 187 ? 131.065 -37.415 2.235 1.00 49.76 166 HIS C C 1
ATOM 5825 O O . HIS C 1 187 ? 132.184 -36.915 2.120 1.00 47.25 166 HIS C O 1
ATOM 5832 N N . ASN C 1 188 ? 130.707 -38.541 1.625 1.00 40.88 167 ASN C N 1
ATOM 5833 C CA . ASN C 1 188 ? 131.668 -39.348 0.883 1.00 57.22 167 ASN C CA 1
ATOM 5834 C C . ASN C 1 188 ? 132.192 -38.659 -0.371 1.00 56.77 167 ASN C C 1
ATOM 5835 O O . ASN C 1 188 ? 133.350 -38.834 -0.738 1.00 58.31 167 ASN C O 1
ATOM 5840 N N . ASP C 1 189 ? 131.346 -37.877 -1.030 1.00 58.98 168 ASP C N 1
ATOM 5841 C CA . ASP C 1 189 ? 131.768 -37.191 -2.244 1.00 69.02 168 ASP C CA 1
ATOM 5842 C C . ASP C 1 189 ? 132.629 -35.979 -1.909 1.00 68.07 168 ASP C C 1
ATOM 5843 O O . ASP C 1 189 ? 133.415 -35.515 -2.736 1.00 69.11 168 ASP C O 1
ATOM 5848 N N . TRP C 1 190 ? 132.491 -35.478 -0.686 1.00 66.55 169 TRP C N 1
ATOM 5849 C CA . TRP C 1 190 ? 133.409 -34.469 -0.176 1.00 59.39 169 TRP C CA 1
ATOM 5850 C C . TRP C 1 190 ? 134.768 -35.117 0.056 1.00 60.29 169 TRP C C 1
ATOM 5851 O O . TRP C 1 190 ? 135.797 -34.447 0.047 1.00 79.75 169 TRP C O 1
ATOM 5862 N N . MET C 1 191 ? 134.758 -36.432 0.259 1.00 52.80 170 MET C N 1
ATOM 5863 C CA . MET C 1 191 ? 135.983 -37.192 0.476 1.00 54.09 170 MET C CA 1
ATOM 5864 C C . MET C 1 191 ? 136.650 -37.583 -0.842 1.00 58.20 170 MET C C 1
ATOM 5865 O O . MET C 1 191 ? 137.867 -37.744 -0.897 1.00 60.67 170 MET C O 1
ATOM 5870 N N . GLU C 1 192 ? 135.853 -37.734 -1.897 1.00 57.44 171 GLU C N 1
ATOM 5871 C CA . GLU C 1 192 ? 136.364 -38.224 -3.177 1.00 50.46 171 GLU C CA 1
ATOM 5872 C C . GLU C 1 192 ? 136.960 -37.120 -4.047 1.00 57.58 171 GLU C C 1
ATOM 5873 O O . GLU C 1 192 ? 137.998 -37.316 -4.678 1.00 61.26 171 GLU C O 1
ATOM 5879 N N . LYS C 1 193 ? 136.300 -35.967 -4.094 1.00 61.18 172 LYS C N 1
ATOM 5880 C CA . LYS C 1 193 ? 136.842 -34.823 -4.818 1.00 61.48 172 LYS C CA 1
ATOM 5881 C C . LYS C 1 193 ? 138.072 -34.298 -4.091 1.00 63.85 172 LYS C C 1
ATOM 5882 O O . LYS C 1 193 ? 138.967 -33.711 -4.698 1.00 74.21 172 LYS C O 1
ATOM 5888 N N . ARG C 1 194 ? 138.104 -34.520 -2.781 1.00 60.41 173 ARG C N 1
ATOM 5889 C CA . ARG C 1 194 ? 139.245 -34.136 -1.965 1.00 56.97 173 ARG C CA 1
ATOM 5890 C C . ARG C 1 194 ? 140.286 -35.253 -1.973 1.00 69.94 173 ARG C C 1
ATOM 5891 O O . ARG C 1 194 ? 141.346 -35.126 -1.371 1.00 77.61 173 ARG C O 1
ATOM 5899 N N . LYS C 1 195 ? 139.976 -36.350 -2.658 1.00 70.57 174 LYS C N 1
ATOM 5900 C CA . LYS C 1 195 ? 140.898 -37.479 -2.753 1.00 59.96 174 LYS C CA 1
ATOM 5901 C C . LYS C 1 195 ? 141.756 -37.403 -4.009 1.00 65.91 174 LYS C C 1
ATOM 5902 O O . LYS C 1 195 ? 142.955 -37.679 -3.973 1.00 66.81 174 LYS C O 1
ATOM 5908 N N . GLU C 1 196 ? 141.136 -37.020 -5.120 1.00 66.87 175 GLU C N 1
ATOM 5909 C CA . GLU C 1 196 ? 141.820 -36.976 -6.408 1.00 70.41 175 GLU C CA 1
ATOM 5910 C C . GLU C 1 196 ? 142.947 -35.943 -6.436 1.00 70.68 175 GLU C C 1
ATOM 5911 O O . GLU C 1 196 ? 143.725 -35.892 -7.389 1.00 78.51 175 GLU C O 1
ATOM 5917 N N . LEU C 1 197 ? 143.033 -35.128 -5.389 1.00 64.42 176 LEU C N 1
ATOM 5918 C CA . LEU C 1 197 ? 144.129 -34.177 -5.240 1.00 58.81 176 LEU C CA 1
ATOM 5919 C C . LEU C 1 197 ? 145.001 -34.525 -4.037 1.00 51.79 176 LEU C C 1
ATOM 5920 O O . LEU C 1 197 ? 146.145 -34.082 -3.945 1.00 47.98 176 LEU C O 1
ATOM 5925 N N . LEU C 1 198 ? 144.461 -35.322 -3.120 1.00 51.39 177 LEU C N 1
ATOM 5926 C CA . LEU C 1 198 ? 145.226 -35.777 -1.962 1.00 55.42 177 LEU C CA 1
ATOM 5927 C C . LEU C 1 198 ? 146.208 -36.876 -2.350 1.00 65.18 177 LEU C C 1
ATOM 5928 O O . LEU C 1 198 ? 147.330 -36.923 -1.845 1.00 72.84 177 LEU C O 1
ATOM 5933 N N . VAL C 1 199 ? 145.777 -37.763 -3.242 1.00 63.95 178 VAL C N 1
ATOM 5934 C CA . VAL C 1 199 ? 146.637 -38.842 -3.722 1.00 61.41 178 VAL C CA 1
ATOM 5935 C C . VAL C 1 199 ? 147.891 -38.303 -4.430 1.00 65.51 178 VAL C C 1
ATOM 5936 O O . VAL C 1 199 ? 148.988 -38.803 -4.179 1.00 70.45 178 VAL C O 1
ATOM 5940 N N . PRO C 1 200 ? 147.747 -37.287 -5.311 1.00 65.41 179 PRO C N 1
ATOM 5941 C CA . PRO C 1 200 ? 148.979 -36.684 -5.839 1.00 60.45 179 PRO C CA 1
ATOM 5942 C C . PRO C 1 200 ? 149.866 -36.076 -4.752 1.00 53.76 179 PRO C C 1
ATOM 5943 O O . PRO C 1 200 ? 151.087 -36.220 -4.816 1.00 52.64 179 PRO C O 1
ATOM 5947 N N . LEU C 1 201 ? 149.259 -35.409 -3.775 1.00 51.88 180 LEU C N 1
ATOM 5948 C CA . LEU C 1 201 ? 150.010 -34.838 -2.662 1.00 55.99 180 LEU C CA 1
ATOM 5949 C C . LEU C 1 201 ? 150.721 -35.933 -1.878 1.00 56.98 180 LEU C C 1
ATOM 5950 O O . LEU C 1 201 ? 151.892 -35.796 -1.523 1.00 57.91 180 LEU C O 1
ATOM 5955 N N . PHE C 1 202 ? 150.010 -37.027 -1.624 1.00 57.43 181 PHE C N 1
ATOM 5956 C CA . PHE C 1 202 ? 150.571 -38.156 -0.890 1.00 56.40 181 PHE C CA 1
ATOM 5957 C C . PHE C 1 202 ? 151.560 -38.951 -1.740 1.00 52.96 181 PHE C C 1
ATOM 5958 O O . PHE C 1 202 ? 152.172 -39.903 -1.258 1.00 48.42 181 PHE C O 1
ATOM 5966 N N . SER C 1 203 ? 151.712 -38.558 -3.001 1.00 47.74 182 SER C N 1
ATOM 5967 C CA . SER C 1 203 ? 152.591 -39.270 -3.923 1.00 47.36 182 SER C CA 1
ATOM 5968 C C . SER C 1 203 ? 153.939 -38.576 -4.096 1.00 46.38 182 SER C C 1
ATOM 5969 O O . SER C 1 203 ? 154.881 -39.170 -4.621 1.00 47.54 182 SER C O 1
ATOM 5972 N N . THR C 1 204 ? 154.030 -37.320 -3.667 1.00 51.45 183 THR C N 1
ATOM 5973 C CA . THR C 1 204 ? 155.292 -36.588 -3.738 1.00 55.91 183 THR C CA 1
ATOM 5974 C C . THR C 1 204 ? 156.201 -36.989 -2.580 1.00 52.64 183 THR C C 1
ATOM 5975 O O . THR C 1 204 ? 155.744 -37.149 -1.449 1.00 57.84 183 THR C O 1
ATOM 5979 N N . ARG C 1 205 ? 157.488 -37.146 -2.868 1.00 52.62 184 ARG C N 1
ATOM 5980 C CA . ARG C 1 205 ? 158.436 -37.657 -1.883 1.00 55.79 184 ARG C CA 1
ATOM 5981 C C . ARG C 1 205 ? 158.695 -36.699 -0.727 1.00 57.15 184 ARG C C 1
ATOM 5982 O O . ARG C 1 205 ? 158.726 -37.115 0.431 1.00 52.61 184 ARG C O 1
ATOM 5990 N N . THR C 1 206 ? 158.890 -35.423 -1.046 1.00 60.60 185 THR C N 1
ATOM 5991 C CA . THR C 1 206 ? 159.213 -34.420 -0.036 1.00 61.08 185 THR C CA 1
ATOM 5992 C C . THR C 1 206 ? 158.150 -34.363 1.056 1.00 62.44 185 THR C C 1
ATOM 5993 O O . THR C 1 206 ? 158.473 -34.293 2.242 1.00 83.65 185 THR C O 1
ATOM 5997 N N . PHE C 1 207 ? 156.884 -34.398 0.651 1.00 46.11 186 PHE C N 1
ATOM 5998 C CA . PHE C 1 207 ? 155.782 -34.436 1.603 1.00 49.33 186 PHE C CA 1
ATOM 5999 C C . PHE C 1 207 ? 155.860 -35.710 2.435 1.00 53.06 186 PHE C C 1
ATOM 6000 O O . PHE C 1 207 ? 155.720 -35.677 3.658 1.00 50.92 186 PHE C O 1
ATOM 6008 N N . LEU C 1 208 ? 156.090 -36.831 1.759 1.00 49.98 187 LEU C N 1
ATOM 6009 C CA . LEU C 1 208 ? 156.214 -38.120 2.426 1.00 41.32 187 LEU C CA 1
ATOM 6010 C C . LEU C 1 208 ? 157.431 -38.144 3.347 1.00 39.55 187 LEU C C 1
ATOM 6011 O O . LEU C 1 208 ? 157.375 -38.703 4.440 1.00 39.59 187 LEU C O 1
ATOM 6016 N N . ASP C 1 209 ? 158.525 -37.530 2.904 1.00 40.65 188 ASP C N 1
ATOM 6017 C CA . ASP C 1 209 ? 159.729 -37.427 3.726 1.00 47.32 188 ASP C CA 1
ATOM 6018 C C . ASP C 1 209 ? 159.459 -36.609 4.986 1.00 57.34 188 ASP C C 1
ATOM 6019 O O . ASP C 1 209 ? 159.940 -36.942 6.069 1.00 61.72 188 ASP C O 1
ATOM 6024 N N . ARG C 1 210 ? 158.688 -35.536 4.833 1.00 58.74 189 ARG C N 1
ATOM 6025 C CA . ARG C 1 210 ? 158.299 -34.701 5.964 1.00 52.04 189 ARG C CA 1
ATOM 6026 C C . ARG C 1 210 ? 157.368 -35.458 6.904 1.00 48.57 189 ARG C C 1
ATOM 6027 O O . ARG C 1 210 ? 157.435 -35.293 8.121 1.00 43.95 189 ARG C O 1
ATOM 6035 N N . MET C 1 211 ? 156.501 -36.288 6.331 1.00 45.90 190 MET C N 1
ATOM 6036 C CA . MET C 1 211 ? 155.558 -37.074 7.118 1.00 34.89 190 MET C CA 1
ATOM 6037 C C . MET C 1 211 ? 156.264 -38.142 7.943 1.00 40.91 190 MET C C 1
ATOM 6038 O O . MET C 1 211 ? 155.868 -38.423 9.072 1.00 55.01 190 MET C O 1
ATOM 6043 N N . ILE C 1 212 ? 157.307 -38.737 7.373 1.00 32.16 191 ILE C N 1
ATOM 6044 C CA . ILE C 1 212 ? 158.056 -39.785 8.057 1.00 48.25 191 ILE C CA 1
ATOM 6045 C C . ILE C 1 212 ? 158.799 -39.224 9.267 1.00 52.35 191 ILE C C 1
ATOM 6046 O O . ILE C 1 212 ? 158.801 -39.825 10.342 1.00 59.69 191 ILE C O 1
ATOM 6051 N N . ARG C 1 213 ? 159.415 -38.061 9.089 1.00 50.35 192 ARG C N 1
ATOM 6052 C CA . ARG C 1 213 ? 160.208 -37.451 10.149 1.00 51.26 192 ARG C CA 1
ATOM 6053 C C . ARG C 1 213 ? 159.326 -36.859 11.247 1.00 56.24 192 ARG C C 1
ATOM 6054 O O . ARG C 1 213 ? 159.684 -36.890 12.425 1.00 63.75 192 ARG C O 1
ATOM 6062 N N . LEU C 1 214 ? 158.172 -36.325 10.858 1.00 49.71 193 LEU C N 1
ATOM 6063 C CA . LEU C 1 214 ? 157.217 -35.795 11.825 1.00 49.56 193 LEU C CA 1
ATOM 6064 C C . LEU C 1 214 ? 156.591 -36.916 12.650 1.00 45.20 193 LEU C C 1
ATOM 6065 O O . LEU C 1 214 ? 156.428 -36.788 13.863 1.00 49.39 193 LEU C O 1
ATOM 6070 N N . THR C 1 215 ? 156.241 -38.012 11.982 1.00 37.92 194 THR C N 1
ATOM 6071 C CA . THR C 1 215 ? 155.649 -39.170 12.647 1.00 41.04 194 THR C CA 1
ATOM 6072 C C . THR C 1 215 ? 156.630 -39.798 13.633 1.00 51.29 194 THR C C 1
ATOM 6073 O O . THR C 1 215 ? 156.247 -40.227 14.723 1.00 53.73 194 THR C O 1
ATOM 6077 N N . LYS C 1 216 ? 157.900 -39.839 13.244 1.00 51.53 195 LYS C N 1
ATOM 6078 C CA . LYS C 1 216 ? 158.935 -40.453 14.064 1.00 48.96 195 LYS C CA 1
ATOM 6079 C C . LYS C 1 216 ? 159.293 -39.563 15.251 1.00 58.06 195 LYS C C 1
ATOM 6080 O O . LYS C 1 216 ? 159.825 -40.035 16.256 1.00 76.09 195 LYS C O 1
ATOM 6086 N N . SER C 1 217 ? 158.994 -38.274 15.130 1.00 58.15 196 SER C N 1
ATOM 6087 C CA . SER C 1 217 ? 159.232 -37.327 16.214 1.00 53.81 196 SER C CA 1
ATOM 6088 C C . SER C 1 217 ? 158.210 -37.509 17.330 1.00 48.20 196 SER C C 1
ATOM 6089 O O . SER C 1 217 ? 158.442 -37.111 18.471 1.00 57.01 196 SER C O 1
ATOM 6092 N N . ALA C 1 218 ? 157.079 -38.117 16.988 1.00 41.59 197 ALA C N 1
ATOM 6093 C CA . ALA C 1 218 ? 155.983 -38.297 17.933 1.00 53.17 197 ALA C CA 1
ATOM 6094 C C . ALA C 1 218 ? 156.133 -39.583 18.741 1.00 60.25 197 ALA C C 1
ATOM 6095 O O . ALA C 1 218 ? 155.374 -39.822 19.681 1.00 69.57 197 ALA C O 1
ATOM 6097 N N . GLU C 1 219 ? 157.108 -40.407 18.369 1.00 57.17 198 GLU C N 1
ATOM 6098 C CA . GLU C 1 219 ? 157.372 -41.654 19.081 1.00 51.50 198 GLU C CA 1
ATOM 6099 C C . GLU C 1 219 ? 157.783 -41.386 20.523 1.00 57.00 198 GLU C C 1
ATOM 6100 O O . GLU C 1 219 ? 157.500 -42.179 21.420 1.00 57.64 198 GLU C O 1
ATOM 6106 N N . THR C 1 220 ? 158.452 -40.258 20.735 1.00 64.25 199 THR C N 1
ATOM 6107 C CA . THR C 1 220 ? 159.017 -39.925 22.036 1.00 64.47 199 THR C CA 1
ATOM 6108 C C . THR C 1 220 ? 158.107 -39.022 22.862 1.00 69.10 199 THR C C 1
ATOM 6109 O O . THR C 1 220 ? 158.542 -38.447 23.860 1.00 80.18 199 THR C O 1
ATOM 6113 N N . HIS C 1 221 ? 156.851 -38.891 22.447 1.00 62.15 200 HIS C N 1
ATOM 6114 C CA . HIS C 1 221 ? 155.895 -38.080 23.192 1.00 59.23 200 HIS C CA 1
ATOM 6115 C C . HIS C 1 221 ? 155.604 -38.709 24.550 1.00 62.63 200 HIS C C 1
ATOM 6116 O O . HIS C 1 221 ? 155.063 -39.812 24.630 1.00 59.81 200 HIS C O 1
ATOM 6123 N N . ASP C 1 222 ? 155.968 -38.001 25.615 1.00 65.81 201 ASP C N 1
ATOM 6124 C CA . ASP C 1 222 ? 155.791 -38.510 26.970 1.00 61.80 201 ASP C CA 1
ATOM 6125 C C . ASP C 1 222 ? 155.834 -37.377 27.993 1.00 63.25 201 ASP C C 1
ATOM 6126 O O . ASP C 1 222 ? 156.901 -36.846 28.303 1.00 65.34 201 ASP C O 1
ATOM 6131 N N . VAL C 1 223 ? 154.666 -37.011 28.513 1.00 56.16 202 VAL C N 1
ATOM 6132 C CA . VAL C 1 223 ? 154.571 -35.960 29.521 1.00 60.94 202 VAL C CA 1
ATOM 6133 C C . VAL C 1 223 ? 153.796 -36.435 30.745 1.00 65.75 202 VAL C C 1
ATOM 6134 O O . VAL C 1 223 ? 153.244 -35.625 31.490 1.00 74.43 202 VAL C O 1
ATOM 6138 N N . ILE C 1 224 ? 153.762 -37.749 30.945 1.00 60.67 203 ILE C N 1
ATOM 6139 C CA . ILE C 1 224 ? 153.034 -38.348 32.061 1.00 61.22 203 ILE C CA 1
ATOM 6140 C C . ILE C 1 224 ? 153.521 -37.819 33.410 1.00 55.47 203 ILE C C 1
ATOM 6141 O O . ILE C 1 224 ? 152.717 -37.460 34.271 1.00 43.99 203 ILE C O 1
ATOM 6146 N N . LYS C 1 225 ? 154.838 -37.758 33.584 1.00 57.45 204 LYS C N 1
ATOM 6147 C CA . LYS C 1 225 ? 155.421 -37.230 34.813 1.00 63.00 204 LYS C CA 1
ATOM 6148 C C . LYS C 1 225 ? 155.141 -35.738 34.975 1.00 61.62 204 LYS C C 1
ATOM 6149 O O . LYS C 1 225 ? 155.147 -35.212 36.089 1.00 56.39 204 LYS C O 1
ATOM 6155 N N . ASP C 1 226 ? 154.893 -35.063 33.856 1.00 57.44 205 ASP C N 1
ATOM 6156 C CA . ASP C 1 226 ? 154.683 -33.620 33.856 1.00 59.83 205 ASP C CA 1
ATOM 6157 C C . ASP C 1 226 ? 153.247 -33.235 34.204 1.00 65.11 205 ASP C C 1
ATOM 6158 O O . ASP C 1 226 ? 152.982 -32.096 34.585 1.00 78.68 205 ASP C O 1
ATOM 6163 N N . LEU C 1 227 ? 152.329 -34.188 34.075 1.00 57.52 206 LEU C N 1
ATOM 6164 C CA . LEU C 1 227 ? 150.902 -33.921 34.269 1.00 52.52 206 LEU C CA 1
ATOM 6165 C C . LEU C 1 227 ? 150.524 -33.353 35.648 1.00 57.64 206 LEU C C 1
ATOM 6166 O O . LEU C 1 227 ? 149.740 -32.406 35.719 1.00 59.60 206 LEU C O 1
ATOM 6171 N N . PRO C 1 228 ? 151.064 -33.917 36.748 1.00 63.49 207 PRO C N 1
ATOM 6172 C CA . PRO C 1 228 ? 150.654 -33.341 38.036 1.00 69.20 207 PRO C CA 1
ATOM 6173 C C . PRO C 1 228 ? 151.237 -31.952 38.298 1.00 70.33 207 PRO C C 1
ATOM 6174 O O . PRO C 1 228 ? 150.865 -31.314 39.283 1.00 67.89 207 PRO C O 1
ATOM 6178 N N . ASN C 1 229 ? 152.133 -31.493 37.431 1.00 72.47 208 ASN C N 1
ATOM 6179 C CA . ASN C 1 229 ? 152.794 -30.209 37.630 1.00 75.87 208 ASN C CA 1
ATOM 6180 C C . ASN C 1 229 ? 152.208 -29.094 36.768 1.00 69.15 208 ASN C C 1
ATOM 6181 O O . ASN C 1 229 ? 152.373 -27.914 37.075 1.00 76.06 208 ASN C O 1
ATOM 6186 N N . ILE C 1 230 ? 151.524 -29.470 35.692 1.00 58.33 209 ILE C N 1
ATOM 6187 C CA . ILE C 1 230 ? 150.915 -28.488 34.802 1.00 49.93 209 ILE C CA 1
ATOM 6188 C C . ILE C 1 230 ? 149.706 -27.830 35.459 1.00 46.05 209 ILE C C 1
ATOM 6189 O O . ILE C 1 230 ? 148.631 -28.425 35.546 1.00 43.66 209 ILE C O 1
ATOM 6194 N N . LYS C 1 231 ? 149.888 -26.600 35.924 1.00 51.37 210 LYS C N 1
ATOM 6195 C CA . LYS C 1 231 ? 148.817 -25.874 36.594 1.00 55.68 210 LYS C CA 1
ATOM 6196 C C . LYS C 1 231 ? 147.986 -25.077 35.594 1.00 53.48 210 LYS C C 1
ATOM 6197 O O . LYS C 1 231 ? 147.080 -24.337 35.974 1.00 51.90 210 LYS C O 1
ATOM 6203 N N . THR C 1 232 ? 148.303 -25.237 34.314 1.00 41.39 211 THR C N 1
ATOM 6204 C CA . THR C 1 232 ? 147.633 -24.493 33.256 1.00 44.63 211 THR C CA 1
ATOM 6205 C C . THR C 1 232 ? 146.162 -24.881 33.129 1.00 57.01 211 THR C C 1
ATOM 6206 O O . THR C 1 232 ? 145.836 -26.063 33.016 1.00 66.16 211 THR C O 1
ATOM 6210 N N . PRO C 1 233 ? 145.268 -23.880 33.162 1.00 59.49 212 PRO C N 1
ATOM 6211 C CA . PRO C 1 233 ? 143.838 -24.100 32.915 1.00 56.84 212 PRO C CA 1
ATOM 6212 C C . PRO C 1 233 ? 143.609 -24.682 31.525 1.00 57.83 212 PRO C C 1
ATOM 6213 O O . PRO C 1 233 ? 143.926 -24.032 30.529 1.00 57.02 212 PRO C O 1
ATOM 6217 N N . THR C 1 234 ? 143.065 -25.892 31.459 1.00 62.13 213 THR C N 1
ATOM 6218 C CA . THR C 1 234 ? 142.992 -26.610 30.193 1.00 63.53 213 THR C CA 1
ATOM 6219 C C . THR C 1 234 ? 141.607 -27.185 29.908 1.00 60.67 213 THR C C 1
ATOM 6220 O O . THR C 1 234 ? 140.962 -27.747 30.790 1.00 69.61 213 THR C O 1
ATOM 6224 N N . LEU C 1 235 ? 141.156 -27.028 28.668 1.00 53.95 214 LEU C N 1
ATOM 6225 C CA . LEU C 1 235 ? 139.936 -27.676 28.204 1.00 53.61 214 LEU C CA 1
ATOM 6226 C C . LEU C 1 235 ? 140.276 -28.760 27.186 1.00 55.31 214 LEU C C 1
ATOM 6227 O O . LEU C 1 235 ? 140.817 -28.473 26.117 1.00 49.80 214 LEU C O 1
ATOM 6232 N N . ILE C 1 236 ? 139.961 -30.005 27.525 1.00 62.60 215 ILE C N 1
ATOM 6233 C CA . ILE C 1 236 ? 140.253 -31.131 26.646 1.00 57.03 215 ILE C CA 1
ATOM 6234 C C . ILE C 1 236 ? 139.066 -31.454 25.743 1.00 51.23 215 ILE C C 1
ATOM 6235 O O . ILE C 1 236 ? 137.944 -31.631 26.217 1.00 49.97 215 ILE C O 1
ATOM 6240 N N . ILE C 1 237 ? 139.320 -31.522 24.441 1.00 42.37 216 ILE C N 1
ATOM 6241 C CA . ILE C 1 237 ? 138.290 -31.906 23.483 1.00 46.29 216 ILE C CA 1
ATOM 6242 C C . ILE C 1 237 ? 138.458 -33.366 23.084 1.00 46.26 216 ILE C C 1
ATOM 6243 O O . ILE C 1 237 ? 139.510 -33.764 22.584 1.00 34.65 216 ILE C O 1
ATOM 6248 N N . SER C 1 238 ? 137.418 -34.161 23.312 1.00 50.31 217 SER C N 1
ATOM 6249 C CA . SER C 1 238 ? 137.462 -35.583 23.000 1.00 53.24 217 SER C CA 1
ATOM 6250 C C . SER C 1 238 ? 136.426 -35.957 21.944 1.00 55.43 217 SER C C 1
ATOM 6251 O O . SER C 1 238 ? 135.304 -35.454 21.957 1.00 54.19 217 SER C O 1
ATOM 6254 N N . SER C 1 239 ? 136.813 -36.839 21.029 1.00 54.06 218 SER C N 1
ATOM 6255 C CA . SER C 1 239 ? 135.898 -37.331 20.006 1.00 48.06 218 SER C CA 1
ATOM 6256 C C . SER C 1 239 ? 135.619 -38.814 20.217 1.00 60.81 218 SER C C 1
ATOM 6257 O O . SER C 1 239 ? 136.545 -39.615 20.332 1.00 73.63 218 SER C O 1
ATOM 6260 N N . GLU C 1 240 ? 134.339 -39.173 20.265 1.00 64.95 219 GLU C N 1
ATOM 6261 C CA . GLU C 1 240 ? 133.931 -40.540 20.580 1.00 67.25 219 GLU C CA 1
ATOM 6262 C C . GLU C 1 240 ? 134.327 -41.542 19.497 1.00 54.00 219 GLU C C 1
ATOM 6263 O O . GLU C 1 240 ? 134.555 -42.717 19.786 1.00 59.25 219 GLU C O 1
ATOM 6269 N N . GLU C 1 241 ? 134.408 -41.078 18.254 1.00 38.65 220 GLU C N 1
ATOM 6270 C CA . GLU C 1 241 ? 134.771 -41.950 17.142 1.00 41.20 220 GLU C CA 1
ATOM 6271 C C . GLU C 1 241 ? 136.186 -41.657 16.654 1.00 41.17 220 GLU C C 1
ATOM 6272 O O . GLU C 1 241 ? 136.483 -41.772 15.464 1.00 34.06 220 GLU C O 1
ATOM 6278 N N . ASP C 1 242 ? 137.053 -41.272 17.584 1.00 47.99 221 ASP C N 1
ATOM 6279 C CA . ASP C 1 242 ? 138.460 -41.044 17.281 1.00 57.25 221 ASP C CA 1
ATOM 6280 C C . ASP C 1 242 ? 139.210 -42.371 17.331 1.00 56.97 221 ASP C C 1
ATOM 6281 O O . ASP C 1 242 ? 139.361 -42.968 18.399 1.00 53.35 221 ASP C O 1
ATOM 6286 N N . TYR C 1 243 ? 139.676 -42.832 16.175 1.00 60.46 222 TYR C N 1
ATOM 6287 C CA . TYR C 1 243 ? 140.347 -44.125 16.092 1.00 63.86 222 TYR C CA 1
ATOM 6288 C C . TYR C 1 243 ? 141.864 -43.959 16.024 1.00 73.73 222 TYR C C 1
ATOM 6289 O O . TYR C 1 243 ? 142.583 -44.890 15.664 1.00 85.36 222 TYR C O 1
ATOM 6298 N N . LEU C 1 244 ? 142.346 -42.768 16.367 1.00 66.08 223 LEU C N 1
ATOM 6299 C CA . LEU C 1 244 ? 143.781 -42.503 16.400 1.00 62.12 223 LEU C CA 1
ATOM 6300 C C . LEU C 1 244 ? 144.216 -42.098 17.804 1.00 62.86 223 LEU C C 1
ATOM 6301 O O . LEU C 1 244 ? 145.190 -42.626 18.340 1.00 64.80 223 LEU C O 1
ATOM 6306 N N . THR C 1 245 ? 143.487 -41.156 18.393 1.00 58.48 224 THR C N 1
ATOM 6307 C CA . THR C 1 245 ? 143.700 -40.773 19.784 1.00 47.93 224 THR C CA 1
ATOM 6308 C C . THR C 1 245 ? 142.406 -40.971 20.568 1.00 40.71 224 THR C C 1
ATOM 6309 O O . THR C 1 245 ? 141.695 -40.008 20.848 1.00 48.20 224 THR C O 1
ATOM 6313 N N . PRO C 1 246 ? 142.104 -42.230 20.922 1.00 47.50 225 PRO C N 1
ATOM 6314 C CA . PRO C 1 246 ? 140.839 -42.653 21.538 1.00 43.16 225 PRO C CA 1
ATOM 6315 C C . PRO C 1 246 ? 140.488 -41.888 22.815 1.00 39.41 225 PRO C C 1
ATOM 6316 O O . PRO C 1 246 ? 141.386 -41.397 23.497 1.00 41.67 225 PRO C O 1
ATOM 6320 N N . PRO C 1 247 ? 139.185 -41.789 23.127 1.00 40.99 226 PRO C N 1
ATOM 6321 C CA . PRO C 1 247 ? 138.659 -41.077 24.298 1.00 40.62 226 PRO C CA 1
ATOM 6322 C C . PRO C 1 247 ? 139.282 -41.482 25.635 1.00 43.78 226 PRO C C 1
ATOM 6323 O O . PRO C 1 247 ? 139.347 -40.646 26.536 1.00 55.12 226 PRO C O 1
ATOM 6327 N N . PHE C 1 248 ? 139.730 -42.728 25.769 1.00 47.39 227 PHE C N 1
ATOM 6328 C CA . PHE C 1 248 ? 140.291 -43.187 27.038 1.00 46.28 227 PHE C CA 1
ATOM 6329 C C . PHE C 1 248 ? 141.628 -42.508 27.325 1.00 46.93 227 PHE C C 1
ATOM 6330 O O . PHE C 1 248 ? 142.072 -42.453 28.471 1.00 52.79 227 PHE C O 1
ATOM 6338 N N . GLU C 1 249 ? 142.265 -41.991 26.278 1.00 43.00 228 GLU C N 1
ATOM 6339 C CA . GLU C 1 249 ? 143.510 -41.248 26.430 1.00 54.50 228 GLU C CA 1
ATOM 6340 C C . GLU C 1 249 ? 143.250 -39.870 27.033 1.00 61.12 228 GLU C C 1
ATOM 6341 O O . GLU C 1 249 ? 143.984 -39.423 27.915 1.00 65.49 228 GLU C O 1
ATOM 6347 N N . GLN C 1 250 ? 142.204 -39.201 26.554 1.00 58.61 229 GLN C N 1
ATOM 6348 C CA . GLN C 1 250 ? 141.829 -37.889 27.076 1.00 54.78 229 GLN C CA 1
ATOM 6349 C C . GLN C 1 250 ? 141.315 -38.002 28.506 1.00 59.16 229 GLN C C 1
ATOM 6350 O O . GLN C 1 250 ? 141.564 -37.126 29.336 1.00 58.96 229 GLN C O 1
ATOM 6356 N N . LYS C 1 251 ? 140.593 -39.084 28.781 1.00 59.92 230 LYS C N 1
ATOM 6357 C CA . LYS C 1 251 ? 140.085 -39.357 30.120 1.00 58.47 230 LYS C CA 1
ATOM 6358 C C . LYS C 1 251 ? 141.235 -39.482 31.115 1.00 60.28 230 LYS C C 1
ATOM 6359 O O . LYS C 1 251 ? 141.134 -39.033 32.258 1.00 62.05 230 LYS C O 1
ATOM 6365 N N . TYR C 1 252 ? 142.328 -40.091 30.666 1.00 58.87 231 TYR C N 1
ATOM 6366 C CA . TYR C 1 252 ? 143.525 -40.239 31.485 1.00 59.40 231 TYR C CA 1
ATOM 6367 C C . TYR C 1 252 ? 144.181 -38.884 31.731 1.00 60.04 231 TYR C C 1
ATOM 6368 O O . TYR C 1 252 ? 144.645 -38.596 32.836 1.00 61.22 231 TYR C O 1
ATOM 6377 N N . LEU C 1 253 ? 144.210 -38.058 30.691 1.00 44.39 232 LEU C N 1
ATOM 6378 C CA . LEU C 1 253 ? 144.836 -36.745 30.765 1.00 42.57 232 LEU C CA 1
ATOM 6379 C C . LEU C 1 253 ? 144.083 -35.819 31.715 1.00 48.74 232 LEU C C 1
ATOM 6380 O O . LEU C 1 253 ? 144.690 -35.088 32.498 1.00 53.93 232 LEU C O 1
ATOM 6385 N N . GLN C 1 254 ? 142.757 -35.866 31.646 1.00 45.72 233 GLN C N 1
ATOM 6386 C CA . GLN C 1 254 ? 141.912 -34.973 32.431 1.00 51.36 233 GLN C CA 1
ATOM 6387 C C . GLN C 1 254 ? 141.937 -35.324 33.919 1.00 56.77 233 GLN C C 1
ATOM 6388 O O . GLN C 1 254 ? 141.586 -34.501 34.765 1.00 59.61 233 GLN C O 1
ATOM 6394 N N . GLU C 1 255 ? 142.365 -36.542 34.235 1.00 54.32 234 GLU C N 1
ATOM 6395 C CA . GLU C 1 255 ? 142.417 -36.992 35.621 1.00 62.21 234 GLU C CA 1
ATOM 6396 C C . GLU C 1 255 ? 143.733 -36.637 36.305 1.00 67.93 234 GLU C C 1
ATOM 6397 O O . GLU C 1 255 ? 143.782 -36.486 37.526 1.00 78.38 234 GLU C O 1
ATOM 6403 N N . HIS C 1 256 ? 144.799 -36.504 35.523 1.00 62.82 235 HIS C N 1
ATOM 6404 C CA . HIS C 1 256 ? 146.117 -36.241 36.091 1.00 68.10 235 HIS C CA 1
ATOM 6405 C C . HIS C 1 256 ? 146.524 -34.775 35.973 1.00 74.87 235 HIS C C 1
ATOM 6406 O O . HIS C 1 256 ? 147.453 -34.328 36.646 1.00 76.38 235 HIS C O 1
ATOM 6413 N N . LEU C 1 257 ? 145.829 -34.029 35.120 1.00 69.60 236 LEU C N 1
ATOM 6414 C CA . LEU C 1 257 ? 145.994 -32.582 35.079 1.00 53.52 236 LEU C CA 1
ATOM 6415 C C . LEU C 1 257 ? 145.191 -31.961 36.215 1.00 60.54 236 LEU C C 1
ATOM 6416 O O . LEU C 1 257 ? 144.063 -32.375 36.484 1.00 61.03 236 LEU C O 1
ATOM 6421 N N . GLN C 1 258 ? 145.773 -30.971 36.884 1.00 59.74 237 GLN C N 1
ATOM 6422 C CA . GLN C 1 258 ? 145.149 -30.401 38.072 1.00 61.22 237 GLN C CA 1
ATOM 6423 C C . GLN C 1 258 ? 143.965 -29.505 37.726 1.00 65.89 237 GLN C C 1
ATOM 6424 O O . GLN C 1 258 ? 142.974 -29.469 38.456 1.00 73.77 237 GLN C O 1
ATOM 6430 N N . ASN C 1 259 ? 144.070 -28.784 36.615 1.00 64.14 238 ASN C N 1
ATOM 6431 C CA . ASN C 1 259 ? 143.015 -27.866 36.201 1.00 64.83 238 ASN C CA 1
ATOM 6432 C C . ASN C 1 259 ? 142.534 -28.144 34.782 1.00 57.53 238 ASN C C 1
ATOM 6433 O O . ASN C 1 259 ? 142.674 -27.302 33.896 1.00 63.02 238 ASN C O 1
ATOM 6438 N N . ALA C 1 260 ? 141.960 -29.324 34.571 1.00 54.30 239 ALA C N 1
ATOM 6439 C CA . ALA C 1 260 ? 141.504 -29.713 33.241 1.00 57.96 239 ALA C CA 1
ATOM 6440 C C . ALA C 1 260 ? 140.009 -30.016 33.205 1.00 55.00 239 ALA C C 1
ATOM 6441 O O . ALA C 1 260 ? 139.458 -30.593 34.142 1.00 56.66 239 ALA C O 1
ATOM 6443 N N . GLU C 1 261 ? 139.363 -29.618 32.113 1.00 45.41 240 GLU C N 1
ATOM 6444 C CA . GLU C 1 261 ? 137.963 -29.951 31.880 1.00 48.99 240 GLU C CA 1
ATOM 6445 C C . GLU C 1 261 ? 137.818 -30.765 30.601 1.00 47.22 240 GLU C C 1
ATOM 6446 O O . GLU C 1 261 ? 138.562 -30.565 29.641 1.00 39.78 240 GLU C O 1
ATOM 6452 N N . LEU C 1 262 ? 136.855 -31.681 30.591 1.00 46.50 241 LEU C N 1
ATOM 6453 C CA . LEU C 1 262 ? 136.695 -32.602 29.472 1.00 45.37 241 LEU C CA 1
ATOM 6454 C C . LEU C 1 262 ? 135.359 -32.435 28.755 1.00 51.22 241 LEU C C 1
ATOM 6455 O O . LEU C 1 262 ? 134.317 -32.254 29.385 1.00 60.79 241 LEU C O 1
ATOM 6460 N N . VAL C 1 263 ? 135.407 -32.500 27.429 1.00 57.06 242 VAL C N 1
ATOM 6461 C CA . VAL C 1 263 ? 134.214 -32.424 26.596 1.00 54.39 242 VAL C CA 1
ATOM 6462 C C . VAL C 1 263 ? 134.273 -33.482 25.498 1.00 55.98 242 VAL C C 1
ATOM 6463 O O . VAL C 1 263 ? 135.272 -33.596 24.787 1.00 66.25 242 VAL C O 1
ATOM 6467 N N . SER C 1 264 ? 133.203 -34.259 25.371 1.00 50.81 243 SER C N 1
ATOM 6468 C CA . SER C 1 264 ? 133.144 -35.321 24.375 1.00 44.36 243 SER C CA 1
ATOM 6469 C C . SER C 1 264 ? 132.237 -34.930 23.209 1.00 42.80 243 SER C C 1
ATOM 6470 O O . SER C 1 264 ? 131.164 -34.360 23.411 1.00 40.90 243 SER C O 1
ATOM 6473 N N . ILE C 1 265 ? 132.676 -35.234 21.991 1.00 43.77 244 ILE C N 1
ATOM 6474 C CA . ILE C 1 265 ? 131.899 -34.927 20.795 1.00 43.53 244 ILE C CA 1
ATOM 6475 C C . ILE C 1 265 ? 131.380 -36.207 20.148 1.00 43.35 244 ILE C C 1
ATOM 6476 O O . ILE C 1 265 ? 132.129 -36.907 19.469 1.00 45.76 244 ILE C O 1
ATOM 6481 N N . PRO C 1 266 ? 130.092 -36.518 20.364 1.00 50.38 245 PRO C N 1
ATOM 6482 C CA . PRO C 1 266 ? 129.463 -37.728 19.816 1.00 48.66 245 PRO C CA 1
ATOM 6483 C C . PRO C 1 266 ? 129.468 -37.746 18.290 1.00 52.03 245 PRO C C 1
ATOM 6484 O O . PRO C 1 266 ? 129.303 -36.691 17.674 1.00 65.50 245 PRO C O 1
ATOM 6488 N N . ASN C 1 267 ? 129.653 -38.927 17.703 1.00 42.30 246 ASN C N 1
ATOM 6489 C CA . ASN C 1 267 ? 129.714 -39.088 16.250 1.00 56.12 246 ASN C CA 1
ATOM 6490 C C . ASN C 1 267 ? 130.726 -38.149 15.601 1.00 69.02 246 ASN C C 1
ATOM 6491 O O . ASN C 1 267 ? 130.381 -37.361 14.719 1.00 78.02 246 ASN C O 1
ATOM 6496 N N . CYS C 1 268 ? 131.977 -38.236 16.043 1.00 58.81 247 CYS C N 1
ATOM 6497 C CA . CYS C 1 268 ? 133.021 -37.346 15.552 1.00 57.73 247 CYS C CA 1
ATOM 6498 C C . CYS C 1 268 ? 134.365 -38.061 15.487 1.00 54.73 247 CYS C C 1
ATOM 6499 O O . CYS C 1 268 ? 134.732 -38.792 16.403 1.00 46.64 247 CYS C O 1
ATOM 6502 N N . GLY C 1 269 ? 135.097 -37.843 14.400 1.00 71.17 248 GLY C N 1
ATOM 6503 C CA . GLY C 1 269 ? 136.381 -38.489 14.205 1.00 75.24 248 GLY C CA 1
ATOM 6504 C C . GLY C 1 269 ? 137.548 -37.702 14.770 1.00 67.88 248 GLY C C 1
ATOM 6505 O O . GLY C 1 269 ? 137.360 -36.727 15.498 1.00 69.02 248 GLY C O 1
ATOM 6506 N N . HIS C 1 270 ? 138.758 -38.133 14.427 1.00 59.44 249 HIS C N 1
ATOM 6507 C CA . HIS C 1 270 ? 139.981 -37.492 14.897 1.00 45.87 249 HIS C CA 1
ATOM 6508 C C . HIS C 1 270 ? 140.065 -36.045 14.427 1.00 51.87 249 HIS C C 1
ATOM 6509 O O . HIS C 1 270 ? 140.607 -35.186 15.122 1.00 59.22 249 HIS C O 1
ATOM 6516 N N . ALA C 1 271 ? 139.524 -35.782 13.243 1.00 50.75 250 ALA C N 1
ATOM 6517 C CA . ALA C 1 271 ? 139.504 -34.432 12.695 1.00 44.19 250 ALA C CA 1
ATOM 6518 C C . ALA C 1 271 ? 138.286 -33.659 13.189 1.00 46.03 250 ALA C C 1
ATOM 6519 O O . ALA C 1 271 ? 137.389 -33.335 12.409 1.00 48.56 250 ALA C O 1
ATOM 6521 N N . SER C 1 272 ? 138.262 -33.362 14.486 1.00 42.47 251 SER C N 1
ATOM 6522 C CA . SER C 1 272 ? 137.182 -32.580 15.081 1.00 50.42 251 SER C CA 1
ATOM 6523 C C . SER C 1 272 ? 137.143 -31.182 14.480 1.00 61.30 251 SER C C 1
ATOM 6524 O O . SER C 1 272 ? 136.118 -30.502 14.510 1.00 64.75 251 SER C O 1
ATOM 6527 N N . MET C 1 273 ? 138.284 -30.769 13.940 1.00 68.19 252 MET C N 1
ATOM 6528 C CA . MET C 1 273 ? 138.437 -29.491 13.262 1.00 62.17 252 MET C CA 1
ATOM 6529 C C . MET C 1 273 ? 137.438 -29.309 12.117 1.00 56.99 252 MET C C 1
ATOM 6530 O O . MET C 1 273 ? 136.926 -28.211 11.900 1.00 47.06 252 MET C O 1
ATOM 6535 N N . TYR C 1 274 ? 137.157 -30.392 11.397 1.00 57.51 253 TYR C N 1
ATOM 6536 C CA . TYR C 1 274 ? 136.402 -30.315 10.151 1.00 46.41 253 TYR C CA 1
ATOM 6537 C C . TYR C 1 274 ? 134.996 -30.889 10.271 1.00 50.31 253 TYR C C 1
ATOM 6538 O O . TYR C 1 274 ? 134.077 -30.443 9.585 1.00 62.21 253 TYR C O 1
ATOM 6547 N N . GLU C 1 275 ? 134.830 -31.883 11.135 1.00 37.42 254 GLU C N 1
ATOM 6548 C CA . GLU C 1 275 ? 133.527 -32.511 11.307 1.00 48.37 254 GLU C CA 1
ATOM 6549 C C . GLU C 1 275 ? 132.580 -31.606 12.092 1.00 50.11 254 GLU C C 1
ATOM 6550 O O . GLU C 1 275 ? 131.419 -31.438 11.721 1.00 50.65 254 GLU C O 1
ATOM 6556 N N . VAL C 1 276 ? 133.078 -31.018 13.174 1.00 47.98 255 VAL C N 1
ATOM 6557 C CA . VAL C 1 276 ? 132.261 -30.123 13.985 1.00 50.98 255 VAL C CA 1
ATOM 6558 C C . VAL C 1 276 ? 132.931 -28.756 14.190 1.00 48.84 255 VAL C C 1
ATOM 6559 O O . VAL C 1 276 ? 133.344 -28.414 15.299 1.00 38.81 255 VAL C O 1
ATOM 6563 N N . PRO C 1 277 ? 133.019 -27.956 13.113 1.00 44.82 256 PRO C N 1
ATOM 6564 C CA . PRO C 1 277 ? 133.713 -26.665 13.188 1.00 52.08 256 PRO C CA 1
ATOM 6565 C C . PRO C 1 277 ? 133.030 -25.678 14.134 1.00 57.89 256 PRO C C 1
ATOM 6566 O O . PRO C 1 277 ? 133.717 -24.901 14.795 1.00 58.97 256 PRO C O 1
ATOM 6570 N N . LYS C 1 278 ? 131.702 -25.716 14.198 1.00 65.94 257 LYS C N 1
ATOM 6571 C CA . LYS C 1 278 ? 130.954 -24.837 15.092 1.00 66.35 257 LYS C CA 1
ATOM 6572 C C . LYS C 1 278 ? 131.303 -25.116 16.550 1.00 64.78 257 LYS C C 1
ATOM 6573 O O . LYS C 1 278 ? 131.563 -24.195 17.325 1.00 62.30 257 LYS C O 1
ATOM 6579 N N . THR C 1 279 ? 131.303 -26.397 16.911 1.00 65.25 258 THR C N 1
ATOM 6580 C CA . THR C 1 279 ? 131.617 -26.825 18.270 1.00 61.44 258 THR C CA 1
ATOM 6581 C C . THR C 1 279 ? 133.048 -26.470 18.656 1.00 49.83 258 THR C C 1
ATOM 6582 O O . THR C 1 279 ? 133.297 -25.935 19.738 1.00 48.56 258 THR C O 1
ATOM 6586 N N . PHE C 1 280 ? 133.981 -26.781 17.762 1.00 43.03 259 PHE C N 1
ATOM 6587 C CA . PHE C 1 280 ? 135.395 -26.522 17.998 1.00 41.15 259 PHE C CA 1
ATOM 6588 C C . PHE C 1 280 ? 135.636 -25.042 18.267 1.00 57.95 259 PHE C C 1
ATOM 6589 O O . PHE C 1 280 ? 136.348 -24.681 19.202 1.00 69.12 259 PHE C O 1
ATOM 6597 N N . THR C 1 281 ? 135.029 -24.193 17.445 1.00 61.12 260 THR C N 1
ATOM 6598 C CA . THR C 1 281 ? 135.165 -22.750 17.592 1.00 61.50 260 THR C CA 1
ATOM 6599 C C . THR C 1 281 ? 134.571 -22.275 18.912 1.00 59.29 260 THR C C 1
ATOM 6600 O O . THR C 1 281 ? 135.187 -21.490 19.634 1.00 62.99 260 THR C O 1
ATOM 6604 N N . ALA C 1 282 ? 133.374 -22.765 19.224 1.00 52.50 261 ALA C N 1
ATOM 6605 C CA . ALA C 1 282 ? 132.665 -22.365 20.435 1.00 62.85 261 ALA C CA 1
ATOM 6606 C C . ALA C 1 282 ? 133.458 -22.703 21.695 1.00 65.33 261 ALA C C 1
ATOM 6607 O O . ALA C 1 282 ? 133.528 -21.904 22.630 1.00 61.61 261 ALA C O 1
ATOM 6609 N N . LEU C 1 283 ? 134.056 -23.889 21.711 1.00 56.87 262 LEU C N 1
ATOM 6610 C CA . LEU C 1 283 ? 134.835 -24.336 22.858 1.00 48.32 262 LEU C CA 1
ATOM 6611 C C . LEU C 1 283 ? 136.117 -23.527 23.021 1.00 58.75 262 LEU C C 1
ATOM 6612 O O . LEU C 1 283 ? 136.473 -23.138 24.132 1.00 66.99 262 LEU C O 1
ATOM 6617 N N . VAL C 1 284 ? 136.804 -23.272 21.913 1.00 60.19 263 VAL C N 1
ATOM 6618 C CA . VAL C 1 284 ? 138.048 -22.512 21.947 1.00 59.10 263 VAL C CA 1
ATOM 6619 C C . VAL C 1 284 ? 137.792 -21.048 22.297 1.00 60.27 263 VAL C C 1
ATOM 6620 O O . VAL C 1 284 ? 138.439 -20.495 23.187 1.00 64.55 263 VAL C O 1
ATOM 6624 N N . LEU C 1 285 ? 136.844 -20.425 21.602 1.00 56.11 264 LEU C N 1
ATOM 6625 C CA . LEU C 1 285 ? 136.506 -19.030 21.867 1.00 55.80 264 LEU C CA 1
ATOM 6626 C C . LEU C 1 285 ? 135.883 -18.860 23.246 1.00 55.42 264 LEU C C 1
ATOM 6627 O O . LEU C 1 285 ? 136.116 -17.860 23.923 1.00 54.60 264 LEU C O 1
ATOM 6632 N N . GLY C 1 286 ? 135.088 -19.843 23.657 1.00 57.94 265 GLY C N 1
ATOM 6633 C CA . GLY C 1 286 ? 134.409 -19.786 24.937 1.00 51.29 265 GLY C CA 1
ATOM 6634 C C . GLY C 1 286 ? 135.346 -19.928 26.120 1.00 47.18 265 GLY C C 1
ATOM 6635 O O . GLY C 1 286 ? 135.175 -19.260 27.136 1.00 46.64 265 GLY C O 1
ATOM 6636 N N . PHE C 1 287 ? 136.340 -20.800 25.987 1.00 54.22 266 PHE C N 1
ATOM 6637 C CA . PHE C 1 287 ? 137.281 -21.058 27.072 1.00 50.64 266 PHE C CA 1
ATOM 6638 C C . PHE C 1 287 ? 138.281 -19.913 27.222 1.00 55.05 266 PHE C C 1
ATOM 6639 O O . PHE C 1 287 ? 138.699 -19.585 28.333 1.00 54.62 266 PHE C O 1
ATOM 6647 N N . PHE C 1 288 ? 138.658 -19.305 26.101 1.00 58.24 267 PHE C N 1
ATOM 6648 C CA . PHE C 1 288 ? 139.592 -18.183 26.114 1.00 57.55 267 PHE C CA 1
ATOM 6649 C C . PHE C 1 288 ? 138.876 -16.868 26.412 1.00 66.13 267 PHE C C 1
ATOM 6650 O O . PHE C 1 288 ? 139.467 -15.939 26.963 1.00 83.53 267 PHE C O 1
ATOM 6658 N N . GLY C 1 289 ? 137.600 -16.799 26.045 1.00 61.01 268 GLY C N 1
ATOM 6659 C CA . GLY C 1 289 ? 136.832 -15.572 26.157 1.00 56.17 268 GLY C CA 1
ATOM 6660 C C . GLY C 1 289 ? 136.235 -15.317 27.528 1.00 53.44 268 GLY C C 1
ATOM 6661 O O . GLY C 1 289 ? 135.751 -14.218 27.799 1.00 46.14 268 GLY C O 1
ATOM 6662 N N . GLN C 1 290 ? 136.259 -16.331 28.389 1.00 57.92 269 GLN C N 1
ATOM 6663 C CA . GLN C 1 290 ? 135.764 -16.184 29.755 1.00 62.01 269 GLN C CA 1
ATOM 6664 C C . GLN C 1 290 ? 136.597 -15.171 30.529 1.00 64.76 269 GLN C C 1
ATOM 6665 O O . GLN C 1 290 ? 137.824 -15.170 30.441 1.00 66.00 269 GLN C O 1
ATOM 6671 N N . THR C 1 291 ? 135.925 -14.311 31.285 1.00 65.62 270 THR C N 1
ATOM 6672 C CA . THR C 1 291 ? 136.615 -13.300 32.075 1.00 69.51 270 THR C CA 1
ATOM 6673 C C . THR C 1 291 ? 137.372 -13.948 33.229 1.00 69.44 270 THR C C 1
ATOM 6674 O O . THR C 1 291 ? 138.570 -13.721 33.401 1.00 77.87 270 THR C O 1
ATOM 6678 N N . LYS C 1 292 ? 136.670 -14.757 34.016 1.00 65.18 271 LYS C N 1
ATOM 6679 C CA . LYS C 1 292 ? 137.289 -15.462 35.133 1.00 71.96 271 LYS C CA 1
ATOM 6680 C C . LYS C 1 292 ? 136.787 -16.898 35.241 1.00 73.64 271 LYS C C 1
ATOM 6681 O O . LYS C 1 292 ? 135.581 -17.145 35.266 1.00 70.83 271 LYS C O 1
ATOM 6687 N N . LEU C 1 293 ? 137.723 -17.840 35.311 1.00 72.34 272 LEU C N 1
ATOM 6688 C CA . LEU C 1 293 ? 137.389 -19.257 35.392 1.00 69.91 272 LEU C CA 1
ATOM 6689 C C . LEU C 1 293 ? 136.987 -19.666 36.805 1.00 77.67 272 LEU C C 1
ATOM 6690 O O . LEU C 1 293 ? 136.523 -20.783 37.027 1.00 83.62 272 LEU C O 1
ATOM 6695 N N . ASP C 1 294 ? 137.170 -18.760 37.759 1.00 81.22 273 ASP C N 1
ATOM 6696 C CA . ASP C 1 294 ? 136.809 -19.036 39.144 1.00 91.28 273 ASP C CA 1
ATOM 6697 C C . ASP C 1 294 ? 135.317 -18.838 39.379 1.00 84.82 273 ASP C C 1
ATOM 6698 O O . ASP C 1 294 ? 134.835 -17.708 39.458 1.00 87.53 273 ASP C O 1
ATOM 6703 N N . TYR C 1 295 ? 134.590 -19.944 39.491 1.00 78.20 274 TYR C N 1
ATOM 6704 C CA . TYR C 1 295 ? 133.157 -19.889 39.744 1.00 75.62 274 TYR C CA 1
ATOM 6705 C C . TYR C 1 295 ? 132.847 -20.192 41.204 1.00 85.04 274 TYR C C 1
ATOM 6706 O O . TYR C 1 295 ? 133.382 -21.134 41.788 1.00 90.94 274 TYR C O 1
ATOM 6715 N N . GLN C 1 296 ? 131.970 -19.379 41.779 1.00 92.33 275 GLN C N 1
ATOM 6716 C CA . GLN C 1 296 ? 131.681 -19.413 43.205 1.00 103.22 275 GLN C CA 1
ATOM 6717 C C . GLN C 1 296 ? 130.402 -20.190 43.483 1.00 106.20 275 GLN C C 1
ATOM 6718 O O . GLN C 1 296 ? 129.378 -19.608 43.843 1.00 114.37 275 GLN C O 1
ATOM 6724 N N . ILE C 1 297 ? 130.464 -21.507 43.315 1.00 99.27 276 ILE C N 1
ATOM 6725 C CA . ILE C 1 297 ? 129.288 -22.352 43.485 1.00 96.60 276 ILE C CA 1
ATOM 6726 C C . ILE C 1 297 ? 129.251 -22.981 44.875 1.00 103.80 276 ILE C C 1
ATOM 6727 O O . ILE C 1 297 ? 128.211 -22.999 45.536 1.00 105.58 276 ILE C O 1
ATOM 6733 N N . SER D 1 23 ? 139.235 -84.246 7.878 1.00 56.12 2 SER D N 1
ATOM 6734 C CA . SER D 1 23 ? 139.252 -84.818 6.537 1.00 70.01 2 SER D CA 1
ATOM 6735 C C . SER D 1 23 ? 139.022 -83.741 5.479 1.00 65.03 2 SER D C 1
ATOM 6736 O O . SER D 1 23 ? 139.284 -82.562 5.715 1.00 60.60 2 SER D O 1
ATOM 6739 N N . ILE D 1 24 ? 138.530 -84.152 4.314 1.00 71.00 3 ILE D N 1
ATOM 6740 C CA . ILE D 1 24 ? 138.353 -83.240 3.188 1.00 64.32 3 ILE D CA 1
ATOM 6741 C C . ILE D 1 24 ? 136.981 -83.387 2.531 1.00 60.54 3 ILE D C 1
ATOM 6742 O O . ILE D 1 24 ? 136.530 -84.500 2.252 1.00 51.71 3 ILE D O 1
ATOM 6747 N N . PHE D 1 25 ? 136.321 -82.258 2.290 1.00 54.60 4 PHE D N 1
ATOM 6748 C CA . PHE D 1 25 ? 135.052 -82.246 1.572 1.00 54.60 4 PHE D CA 1
ATOM 6749 C C . PHE D 1 25 ? 135.258 -81.776 0.137 1.00 58.38 4 PHE D C 1
ATOM 6750 O O . PHE D 1 25 ? 135.413 -80.583 -0.123 1.00 60.20 4 PHE D O 1
ATOM 6758 N N . THR D 1 26 ? 135.269 -82.728 -0.791 1.00 63.88 5 THR D N 1
ATOM 6759 C CA . THR D 1 26 ? 135.357 -82.403 -2.206 1.00 66.23 5 THR D CA 1
ATOM 6760 C C . THR D 1 26 ? 134.073 -81.707 -2.630 1.00 70.70 5 THR D C 1
ATOM 6761 O O . THR D 1 26 ? 133.002 -82.316 -2.648 1.00 67.33 5 THR D O 1
ATOM 6765 N N . TYR D 1 27 ? 134.146 -80.410 -2.850 1.00 79.97 6 TYR D N 1
ATOM 6766 C CA . TYR D 1 27 ? 132.978 -79.649 -3.217 1.00 87.54 6 TYR D CA 1
ATOM 6767 C C . TYR D 1 27 ? 133.339 -78.812 -4.370 1.00 95.11 6 TYR D C 1
ATOM 6768 O O . TYR D 1 27 ? 134.384 -78.211 -4.382 1.00 91.25 6 TYR D O 1
ATOM 6777 N N . GLN D 1 28 ? 132.447 -78.747 -5.331 1.00 109.22 7 GLN D N 1
ATOM 6778 C CA . GLN D 1 28 ? 132.511 -77.715 -6.320 1.00 119.15 7 GLN D CA 1
ATOM 6779 C C . GLN D 1 28 ? 133.868 -77.637 -6.973 1.00 119.89 7 GLN D C 1
ATOM 6780 O O . GLN D 1 28 ? 134.478 -76.593 -7.002 1.00 128.37 7 GLN D O 1
ATOM 6786 N N . GLU D 1 29 ? 134.380 -78.762 -7.428 1.00 110.28 8 GLU D N 1
ATOM 6787 C CA . GLU D 1 29 ? 135.593 -78.792 -8.225 1.00 104.65 8 GLU D CA 1
ATOM 6788 C C . GLU D 1 29 ? 136.831 -78.765 -7.365 1.00 92.58 8 GLU D C 1
ATOM 6789 O O . GLU D 1 29 ? 137.926 -78.925 -7.859 1.00 89.16 8 GLU D O 1
ATOM 6795 N N . LYS D 1 30 ? 136.661 -78.586 -6.069 1.00 84.09 9 LYS D N 1
ATOM 6796 C CA . LYS D 1 30 ? 137.772 -78.207 -5.224 1.00 72.64 9 LYS D CA 1
ATOM 6797 C C . LYS D 1 30 ? 137.640 -78.822 -3.849 1.00 73.99 9 LYS D C 1
ATOM 6798 O O . LYS D 1 30 ? 136.568 -79.237 -3.487 1.00 71.40 9 LYS D O 1
ATOM 6804 N N . ASP D 1 31 ? 138.740 -78.896 -3.104 1.00 73.48 10 ASP D N 1
ATOM 6805 C CA . ASP D 1 31 ? 138.758 -79.516 -1.782 1.00 73.23 10 ASP D CA 1
ATOM 6806 C C . ASP D 1 31 ? 138.484 -78.507 -0.669 1.00 74.74 10 ASP D C 1
ATOM 6807 O O . ASP D 1 31 ? 139.011 -77.393 -0.681 1.00 75.69 10 ASP D O 1
ATOM 6812 N N . ILE D 1 32 ? 137.667 -78.913 0.298 1.00 72.52 11 ILE D N 1
ATOM 6813 C CA . ILE D 1 32 ? 137.355 -78.075 1.449 1.00 60.07 11 ILE D CA 1
ATOM 6814 C C . ILE D 1 32 ? 137.787 -78.758 2.742 1.00 60.09 11 ILE D C 1
ATOM 6815 O O . ILE D 1 32 ? 137.304 -79.840 3.073 1.00 60.43 11 ILE D O 1
ATOM 6820 N N . TYR D 1 33 ? 138.699 -78.122 3.469 1.00 59.62 12 TYR D N 1
ATOM 6821 C CA . TYR D 1 33 ? 139.216 -78.690 4.708 1.00 59.44 12 TYR D CA 1
ATOM 6822 C C . TYR D 1 33 ? 138.313 -78.364 5.892 1.00 63.79 12 TYR D C 1
ATOM 6823 O O . TYR D 1 33 ? 137.888 -77.220 6.063 1.00 67.62 12 TYR D O 1
ATOM 6832 N N . TYR D 1 34 ? 138.025 -79.373 6.709 1.00 61.34 13 TYR D N 1
ATOM 6833 C CA . TYR D 1 34 ? 137.201 -79.178 7.896 1.00 60.03 13 TYR D CA 1
ATOM 6834 C C . TYR D 1 34 ? 137.635 -80.086 9.043 1.00 55.11 13 TYR D C 1
ATOM 6835 O O . TYR D 1 34 ? 138.277 -81.115 8.827 1.00 59.24 13 TYR D O 1
ATOM 6844 N N . GLU D 1 35 ? 137.286 -79.691 10.264 1.00 45.03 14 GLU D N 1
ATOM 6845 C CA . GLU D 1 35 ? 137.596 -80.479 11.451 1.00 46.15 14 GLU D CA 1
ATOM 6846 C C . GLU D 1 35 ? 136.345 -80.714 12.289 1.00 54.87 14 GLU D C 1
ATOM 6847 O O . GLU D 1 35 ? 135.548 -79.801 12.499 1.00 64.98 14 GLU D O 1
ATOM 6853 N N . ILE D 1 36 ? 136.179 -81.941 12.770 1.00 56.75 15 ILE D N 1
ATOM 6854 C CA . ILE D 1 36 ? 135.044 -82.272 13.623 1.00 58.61 15 ILE D CA 1
ATOM 6855 C C . ILE D 1 36 ? 135.509 -82.737 14.999 1.00 61.55 15 ILE D C 1
ATOM 6856 O O . ILE D 1 36 ? 136.330 -83.647 15.114 1.00 59.23 15 ILE D O 1
ATOM 6861 N N . ASP D 1 37 ? 134.986 -82.098 16.040 1.00 59.29 16 ASP D N 1
ATOM 6862 C CA . ASP D 1 37 ? 135.290 -82.490 17.409 1.00 61.71 16 ASP D CA 1
ATOM 6863 C C . ASP D 1 37 ? 134.054 -83.082 18.078 1.00 72.72 16 ASP D C 1
ATOM 6864 O O . ASP D 1 37 ? 133.068 -82.385 18.315 1.00 65.35 16 ASP D O 1
ATOM 6869 N N . GLY D 1 38 ? 134.118 -84.377 18.374 1.00 92.52 17 GLY D N 1
ATOM 6870 C CA . GLY D 1 38 ? 132.995 -85.093 18.949 1.00 102.86 17 GLY D CA 1
ATOM 6871 C C . GLY D 1 38 ? 132.481 -86.164 18.006 1.00 109.47 17 GLY D C 1
ATOM 6872 O O . GLY D 1 38 ? 133.059 -86.394 16.943 1.00 103.35 17 GLY D O 1
ATOM 6873 N N . THR D 1 39 ? 131.363 -86.798 18.347 1.00 117.69 18 THR D N 1
ATOM 6874 C CA . THR D 1 39 ? 130.783 -87.829 17.502 1.00 118.32 18 THR D CA 1
ATOM 6875 C C . THR D 1 39 ? 129.554 -87.319 16.818 1.00 117.66 18 THR D C 1
ATOM 6876 O O . THR D 1 39 ? 128.633 -86.861 17.451 1.00 122.94 18 THR D O 1
ATOM 6880 N N . LEU D 1 40 ? 129.526 -87.456 15.517 1.00 109.22 19 LEU D N 1
ATOM 6881 C CA . LEU D 1 40 ? 128.470 -86.848 14.715 1.00 98.20 19 LEU D CA 1
ATOM 6882 C C . LEU D 1 40 ? 127.245 -87.744 14.558 1.00 105.99 19 LEU D C 1
ATOM 6883 O O . LEU D 1 40 ? 127.288 -88.776 13.888 1.00 102.74 19 LEU D O 1
ATOM 6888 N N . ASP D 1 41 ? 126.153 -87.325 15.187 1.00 117.95 20 ASP D N 1
ATOM 6889 C CA . ASP D 1 41 ? 124.863 -87.983 15.054 1.00 134.76 20 ASP D CA 1
ATOM 6890 C C . ASP D 1 41 ? 123.938 -86.931 14.443 1.00 145.16 20 ASP D C 1
ATOM 6891 O O . ASP D 1 41 ? 124.281 -85.755 14.399 1.00 143.85 20 ASP D O 1
ATOM 6896 N N . ILE D 1 42 ? 122.779 -87.342 13.947 1.00 154.30 21 ILE D N 1
ATOM 6897 C CA . ILE D 1 42 ? 121.785 -86.378 13.506 1.00 153.97 21 ILE D CA 1
ATOM 6898 C C . ILE D 1 42 ? 121.168 -85.791 14.786 1.00 159.29 21 ILE D C 1
ATOM 6899 O O . ILE D 1 42 ? 120.569 -84.719 14.780 1.00 163.25 21 ILE D O 1
ATOM 6904 N N . ASN D 1 43 ? 121.384 -86.495 15.895 1.00 157.62 22 ASN D N 1
ATOM 6905 C CA . ASN D 1 43 ? 120.932 -86.096 17.231 1.00 152.15 22 ASN D CA 1
ATOM 6906 C C . ASN D 1 43 ? 122.036 -85.250 17.903 1.00 144.06 22 ASN D C 1
ATOM 6907 O O . ASN D 1 43 ? 121.934 -84.793 19.043 1.00 144.38 22 ASN D O 1
ATOM 6912 N N . SER D 1 44 ? 123.063 -84.944 17.121 1.00 132.80 23 SER D N 1
ATOM 6913 C CA . SER D 1 44 ? 124.125 -84.064 17.603 1.00 117.17 23 SER D CA 1
ATOM 6914 C C . SER D 1 44 ? 123.659 -82.621 17.790 1.00 105.86 23 SER D C 1
ATOM 6915 O O . SER D 1 44 ? 122.806 -82.123 17.055 1.00 102.45 23 SER D O 1
ATOM 6918 N N . ASP D 1 45 ? 124.214 -81.960 18.801 1.00 105.81 24 ASP D N 1
ATOM 6919 C CA . ASP D 1 45 ? 124.018 -80.527 18.985 1.00 107.12 24 ASP D CA 1
ATOM 6920 C C . ASP D 1 45 ? 125.221 -79.845 18.359 1.00 100.81 24 ASP D C 1
ATOM 6921 O O . ASP D 1 45 ? 126.260 -79.681 18.996 1.00 108.96 24 ASP D O 1
ATOM 6926 N N . VAL D 1 46 ? 125.084 -79.490 17.089 1.00 85.33 25 VAL D N 1
ATOM 6927 C CA . VAL D 1 46 ? 126.216 -79.038 16.300 1.00 70.85 25 VAL D CA 1
ATOM 6928 C C . VAL D 1 46 ? 126.439 -77.537 16.412 1.00 63.72 25 VAL D C 1
ATOM 6929 O O . VAL D 1 46 ? 125.519 -76.743 16.213 1.00 74.72 25 VAL D O 1
ATOM 6933 N N . ILE D 1 47 ? 127.668 -77.158 16.742 1.00 47.77 26 ILE D N 1
ATOM 6934 C CA . ILE D 1 47 ? 128.074 -75.762 16.695 1.00 50.22 26 ILE D CA 1
ATOM 6935 C C . ILE D 1 47 ? 129.040 -75.548 15.537 1.00 54.18 26 ILE D C 1
ATOM 6936 O O . ILE D 1 47 ? 130.154 -76.073 15.540 1.00 58.50 26 ILE D O 1
ATOM 6941 N N . VAL D 1 48 ? 128.605 -74.782 14.543 1.00 47.74 27 VAL D N 1
ATOM 6942 C CA . VAL D 1 48 ? 129.444 -74.474 13.394 1.00 37.39 27 VAL D CA 1
ATOM 6943 C C . VAL D 1 48 ? 130.098 -73.110 13.570 1.00 42.22 27 VAL D C 1
ATOM 6944 O O . VAL D 1 48 ? 129.417 -72.114 13.815 1.00 36.13 27 VAL D O 1
ATOM 6948 N N . ILE D 1 49 ? 131.419 -73.068 13.450 1.00 44.12 28 ILE D N 1
ATOM 6949 C CA . ILE D 1 49 ? 132.145 -71.813 13.591 1.00 45.65 28 ILE D CA 1
ATOM 6950 C C . ILE D 1 49 ? 132.538 -71.243 12.233 1.00 42.31 28 ILE D C 1
ATOM 6951 O O . ILE D 1 49 ? 133.225 -71.894 11.446 1.00 45.63 28 ILE D O 1
ATOM 6956 N N . LEU D 1 50 ? 132.093 -70.020 11.965 1.00 44.87 29 LEU D N 1
ATOM 6957 C CA . LEU D 1 50 ? 132.417 -69.340 10.718 1.00 45.99 29 LEU D CA 1
ATOM 6958 C C . LEU D 1 50 ? 133.610 -68.413 10.928 1.00 50.67 29 LEU D C 1
ATOM 6959 O O . LEU D 1 50 ? 133.512 -67.412 11.637 1.00 46.70 29 LEU D O 1
ATOM 6964 N N . ASN D 1 51 ? 134.733 -68.758 10.306 1.00 58.08 30 ASN D N 1
ATOM 6965 C CA . ASN D 1 51 ? 136.005 -68.084 10.554 1.00 62.32 30 ASN D CA 1
ATOM 6966 C C . ASN D 1 51 ? 136.039 -66.620 10.132 1.00 65.23 30 ASN D C 1
ATOM 6967 O O . ASN D 1 51 ? 135.312 -66.203 9.230 1.00 58.00 30 ASN D O 1
ATOM 6972 N N . GLY D 1 52 ? 136.900 -65.848 10.789 1.00 75.85 31 GLY D N 1
ATOM 6973 C CA . GLY D 1 52 ? 137.185 -64.488 10.369 1.00 82.34 31 GLY D CA 1
ATOM 6974 C C . GLY D 1 52 ? 138.004 -64.516 9.092 1.00 87.56 31 GLY D C 1
ATOM 6975 O O . GLY D 1 52 ? 138.442 -65.582 8.657 1.00 95.32 31 GLY D O 1
ATOM 6976 N N . ILE D 1 53 ? 138.223 -63.351 8.493 1.00 77.74 32 ILE D N 1
ATOM 6977 C CA . ILE D 1 53 ? 138.875 -63.287 7.189 1.00 76.48 32 ILE D CA 1
ATOM 6978 C C . ILE D 1 53 ? 140.339 -63.744 7.246 1.00 79.73 32 ILE D C 1
ATOM 6979 O O . ILE D 1 53 ? 140.859 -64.296 6.275 1.00 86.31 32 ILE D O 1
ATOM 6984 N N . MET D 1 54 ? 140.992 -63.539 8.387 1.00 75.23 33 MET D N 1
ATOM 6985 C CA . MET D 1 54 ? 142.391 -63.929 8.546 1.00 63.15 33 MET D CA 1
ATOM 6986 C C . MET D 1 54 ? 142.541 -65.226 9.328 1.00 57.99 33 MET D C 1
ATOM 6987 O O . MET D 1 54 ? 143.651 -65.620 9.680 1.00 59.19 33 MET D O 1
ATOM 6992 N N . MET D 1 55 ? 141.423 -65.890 9.596 1.00 57.26 34 MET D N 1
ATOM 6993 C CA . MET D 1 55 ? 141.430 -67.038 10.493 1.00 52.80 34 MET D CA 1
ATOM 6994 C C . MET D 1 55 ? 141.335 -68.372 9.767 1.00 57.59 34 MET D C 1
ATOM 6995 O O . MET D 1 55 ? 141.049 -68.432 8.571 1.00 63.95 34 MET D O 1
ATOM 7000 N N . SER D 1 56 ? 141.578 -69.440 10.518 1.00 53.22 35 SER D N 1
ATOM 7001 C CA . SER D 1 56 ? 141.434 -70.799 10.021 1.00 46.42 35 SER D CA 1
ATOM 7002 C C . SER D 1 56 ? 140.859 -71.674 11.127 1.00 47.85 35 SER D C 1
ATOM 7003 O O . SER D 1 56 ? 140.491 -71.174 12.190 1.00 50.82 35 SER D O 1
ATOM 7006 N N . THR D 1 57 ? 140.784 -72.976 10.877 1.00 50.60 36 THR D N 1
ATOM 7007 C CA . THR D 1 57 ? 140.318 -73.915 11.890 1.00 49.60 36 THR D CA 1
ATOM 7008 C C . THR D 1 57 ? 141.266 -73.933 13.084 1.00 50.12 36 THR D C 1
ATOM 7009 O O . THR D 1 57 ? 140.843 -74.123 14.224 1.00 52.72 36 THR D O 1
ATOM 7013 N N . LYS D 1 58 ? 142.549 -73.719 12.812 1.00 55.85 37 LYS D N 1
ATOM 7014 C CA . LYS D 1 58 ? 143.580 -73.758 13.844 1.00 55.72 37 LYS D CA 1
ATOM 7015 C C . LYS D 1 58 ? 143.530 -72.539 14.761 1.00 62.98 37 LYS D C 1
ATOM 7016 O O . LYS D 1 58 ? 144.195 -72.503 15.797 1.00 65.22 37 LYS D O 1
ATOM 7022 N N . SER D 1 59 ? 142.738 -71.544 14.377 1.00 64.55 38 SER D N 1
ATOM 7023 C CA . SER D 1 59 ? 142.634 -70.311 15.147 1.00 59.79 38 SER D CA 1
ATOM 7024 C C . SER D 1 59 ? 141.538 -70.399 16.205 1.00 61.52 38 SER D C 1
ATOM 7025 O O . SER D 1 59 ? 141.311 -69.449 16.954 1.00 61.47 38 SER D O 1
ATOM 7028 N N . TRP D 1 60 ? 140.863 -71.544 16.260 1.00 63.61 39 TRP D N 1
ATOM 7029 C CA . TRP D 1 60 ? 139.796 -71.764 17.232 1.00 58.63 39 TRP D CA 1
ATOM 7030 C C . TRP D 1 60 ? 140.125 -72.920 18.171 1.00 58.80 39 TRP D C 1
ATOM 7031 O O . TRP D 1 60 ? 139.255 -73.409 18.891 1.00 63.16 39 TRP D O 1
ATOM 7042 N N . ASP D 1 61 ? 141.383 -73.352 18.160 1.00 54.83 40 ASP D N 1
ATOM 7043 C CA . ASP D 1 61 ? 141.800 -74.527 18.921 1.00 60.08 40 ASP D CA 1
ATOM 7044 C C . ASP D 1 61 ? 141.637 -74.361 20.430 1.00 47.52 40 ASP D C 1
ATOM 7045 O O . ASP D 1 61 ? 141.325 -75.322 21.134 1.00 45.46 40 ASP D O 1
ATOM 7050 N N . ALA D 1 62 ? 141.841 -73.145 20.924 1.00 44.53 41 ALA D N 1
ATOM 7051 C CA . ALA D 1 62 ? 141.740 -72.879 22.356 1.00 38.43 41 ALA D CA 1
ATOM 7052 C C . ALA D 1 62 ? 140.306 -73.034 22.851 1.00 42.57 41 ALA D C 1
ATOM 7053 O O . ALA D 1 62 ? 140.070 -73.324 24.025 1.00 40.17 41 ALA D O 1
ATOM 7055 N N . PHE D 1 63 ? 139.353 -72.846 21.945 1.00 43.51 42 PHE D N 1
ATOM 7056 C CA . PHE D 1 63 ? 137.938 -72.905 22.290 1.00 50.34 42 PHE D CA 1
ATOM 7057 C C . PHE D 1 63 ? 137.369 -74.315 22.159 1.00 54.18 42 PHE D C 1
ATOM 7058 O O . PHE D 1 63 ? 136.274 -74.593 22.645 1.00 62.00 42 PHE D O 1
ATOM 7066 N N . VAL D 1 64 ? 138.121 -75.198 21.507 1.00 53.53 43 VAL D N 1
ATOM 7067 C CA . VAL D 1 64 ? 137.639 -76.531 21.149 1.00 58.36 43 VAL D CA 1
ATOM 7068 C C . VAL D 1 64 ? 137.103 -77.342 22.330 1.00 57.67 43 VAL D C 1
ATOM 7069 O O . VAL D 1 64 ? 136.017 -77.916 22.246 1.00 67.38 43 VAL D O 1
ATOM 7073 N N . GLU D 1 65 ? 137.855 -77.382 23.425 1.00 44.47 44 GLU D N 1
ATOM 7074 C CA . GLU D 1 65 ? 137.465 -78.192 24.575 1.00 51.53 44 GLU D CA 1
ATOM 7075 C C . GLU D 1 65 ? 136.131 -77.744 25.169 1.00 60.10 44 GLU D C 1
ATOM 7076 O O . GLU D 1 65 ? 135.254 -78.569 25.427 1.00 69.81 44 GLU D O 1
ATOM 7082 N N . ASN D 1 66 ? 135.979 -76.441 25.381 1.00 57.38 45 ASN D N 1
ATOM 7083 C CA . ASN D 1 66 ? 134.740 -75.899 25.929 1.00 56.98 45 ASN D CA 1
ATOM 7084 C C . ASN D 1 66 ? 133.573 -76.025 24.955 1.00 57.02 45 ASN D C 1
ATOM 7085 O O . ASN D 1 66 ? 132.466 -76.399 25.346 1.00 61.78 45 ASN D O 1
ATOM 7090 N N . PHE D 1 67 ? 133.830 -75.713 23.689 1.00 53.25 46 PHE D N 1
ATOM 7091 C CA . PHE D 1 67 ? 132.793 -75.727 22.661 1.00 56.50 46 PHE D CA 1
ATOM 7092 C C . PHE D 1 67 ? 132.270 -77.134 22.369 1.00 63.46 46 PHE D C 1
ATOM 7093 O O . PHE D 1 67 ? 131.120 -77.296 21.960 1.00 65.22 46 PHE D O 1
ATOM 7101 N N . SER D 1 68 ? 133.104 -78.149 22.585 1.00 68.19 47 SER D N 1
ATOM 7102 C CA . SER D 1 68 ? 132.743 -79.515 22.196 1.00 70.38 47 SER D CA 1
ATOM 7103 C C . SER D 1 68 ? 132.523 -80.457 23.374 1.00 77.14 47 SER D C 1
ATOM 7104 O O . SER D 1 68 ? 132.951 -81.616 23.349 1.00 77.86 47 SER D O 1
ATOM 7107 N N . LYS D 1 69 ? 131.831 -79.969 24.396 1.00 80.62 48 LYS D N 1
ATOM 7108 C CA . LYS D 1 69 ? 131.615 -80.771 25.594 1.00 86.88 48 LYS D CA 1
ATOM 7109 C C . LYS D 1 69 ? 130.220 -81.313 25.659 1.00 92.36 48 LYS D C 1
ATOM 7110 O O . LYS D 1 69 ? 129.991 -82.460 26.048 1.00 102.01 48 LYS D O 1
ATOM 7116 N N . ASN D 1 70 ? 129.288 -80.451 25.293 1.00 84.41 49 ASN D N 1
ATOM 7117 C CA . ASN D 1 70 ? 127.903 -80.823 25.199 1.00 79.97 49 ASN D CA 1
ATOM 7118 C C . ASN D 1 70 ? 127.486 -80.637 23.751 1.00 68.70 49 ASN D C 1
ATOM 7119 O O . ASN D 1 70 ? 126.323 -80.806 23.397 1.00 60.35 49 ASN D O 1
ATOM 7124 N N . HIS D 1 71 ? 128.461 -80.300 22.911 1.00 71.20 50 HIS D N 1
ATOM 7125 C CA . HIS D 1 71 ? 128.198 -80.077 21.497 1.00 69.69 50 HIS D CA 1
ATOM 7126 C C . HIS D 1 71 ? 129.192 -80.801 20.592 1.00 67.48 50 HIS D C 1
ATOM 7127 O O . HIS D 1 71 ? 130.260 -81.229 21.031 1.00 73.18 50 HIS D O 1
ATOM 7134 N N . VAL D 1 72 ? 128.823 -80.939 19.324 1.00 68.34 51 VAL D N 1
ATOM 7135 C CA . VAL D 1 72 ? 129.735 -81.457 18.315 1.00 68.78 51 VAL D CA 1
ATOM 7136 C C . VAL D 1 72 ? 130.238 -80.297 17.468 1.00 58.22 51 VAL D C 1
ATOM 7137 O O . VAL D 1 72 ? 129.471 -79.665 16.743 1.00 57.37 51 VAL D O 1
ATOM 7141 N N . LEU D 1 73 ? 131.532 -80.017 17.571 1.00 54.69 52 LEU D N 1
ATOM 7142 C CA . LEU D 1 73 ? 132.102 -78.822 16.965 1.00 57.24 52 LEU D CA 1
ATOM 7143 C C . LEU D 1 73 ? 132.534 -79.041 15.521 1.00 59.40 52 LEU D C 1
ATOM 7144 O O . LEU D 1 73 ? 133.328 -79.934 15.228 1.00 54.79 52 LEU D O 1
ATOM 7149 N N . LEU D 1 74 ? 132.008 -78.213 14.624 1.00 61.05 53 LEU D N 1
ATOM 7150 C CA . LEU D 1 74 ? 132.428 -78.233 13.230 1.00 57.44 53 LEU D CA 1
ATOM 7151 C C . LEU D 1 74 ? 133.177 -76.956 12.865 1.00 52.81 53 LEU D C 1
ATOM 7152 O O . LEU D 1 74 ? 132.608 -75.863 12.862 1.00 43.04 53 LEU D O 1
ATOM 7157 N N . ARG D 1 75 ? 134.463 -77.108 12.569 1.00 59.06 54 ARG D N 1
ATOM 7158 C CA . ARG D 1 75 ? 135.275 -76.011 12.066 1.00 60.54 54 ARG D CA 1
ATOM 7159 C C . ARG D 1 75 ? 135.662 -76.311 10.628 1.00 62.33 54 ARG D C 1
ATOM 7160 O O . ARG D 1 75 ? 135.955 -77.456 10.290 1.00 67.21 54 ARG D O 1
ATOM 7168 N N . TYR D 1 76 ? 135.658 -75.291 9.777 1.00 59.16 55 TYR D N 1
ATOM 7169 C CA . TYR D 1 76 ? 136.024 -75.494 8.381 1.00 59.54 55 TYR D CA 1
ATOM 7170 C C . TYR D 1 76 ? 136.672 -74.256 7.780 1.00 58.50 55 TYR D C 1
ATOM 7171 O O . TYR D 1 76 ? 136.295 -73.128 8.097 1.00 61.32 55 TYR D O 1
ATOM 7180 N N . ASP D 1 77 ? 137.654 -74.480 6.914 1.00 57.15 56 ASP D N 1
ATOM 7181 C CA . ASP D 1 77 ? 138.296 -73.393 6.188 1.00 54.13 56 ASP D CA 1
ATOM 7182 C C . ASP D 1 77 ? 137.505 -73.061 4.930 1.00 50.92 56 ASP D C 1
ATOM 7183 O O . ASP D 1 77 ? 137.299 -73.918 4.072 1.00 49.27 56 ASP D O 1
ATOM 7188 N N . MET D 1 78 ? 137.061 -71.812 4.825 1.00 44.32 57 MET D N 1
ATOM 7189 C CA . MET D 1 78 ? 136.313 -71.365 3.658 1.00 44.42 57 MET D CA 1
ATOM 7190 C C . MET D 1 78 ? 137.215 -71.309 2.431 1.00 54.34 57 MET D C 1
ATOM 7191 O O . MET D 1 78 ? 138.402 -71.620 2.512 1.00 63.03 57 MET D O 1
ATOM 7196 N N . PHE D 1 79 ? 136.651 -70.919 1.293 1.00 55.13 58 PHE D N 1
ATOM 7197 C CA . PHE D 1 79 ? 137.450 -70.729 0.090 1.00 53.81 58 PHE D CA 1
ATOM 7198 C C . PHE D 1 79 ? 138.477 -69.624 0.328 1.00 50.94 58 PHE D C 1
ATOM 7199 O O . PHE D 1 79 ? 138.182 -68.635 1.001 1.00 51.92 58 PHE D O 1
ATOM 7207 N N . ASP D 1 80 ? 139.680 -69.817 -0.210 1.00 49.63 59 ASP D N 1
ATOM 7208 C CA . ASP D 1 80 ? 140.816 -68.917 0.010 1.00 56.29 59 ASP D CA 1
ATOM 7209 C C . ASP D 1 80 ? 141.214 -68.818 1.486 1.00 49.46 59 ASP D C 1
ATOM 7210 O O . ASP D 1 80 ? 141.865 -67.857 1.896 1.00 47.81 59 ASP D O 1
ATOM 7215 N N . GLN D 1 81 ? 140.833 -69.816 2.277 1.00 49.84 60 GLN D N 1
ATOM 7216 C CA . GLN D 1 81 ? 141.167 -69.837 3.699 1.00 50.96 60 GLN D CA 1
ATOM 7217 C C . GLN D 1 81 ? 141.881 -71.118 4.113 1.00 47.92 60 GLN D C 1
ATOM 7218 O O . GLN D 1 81 ? 141.544 -72.206 3.646 1.00 48.19 60 GLN D O 1
ATOM 7224 N N . GLY D 1 82 ? 142.865 -70.972 4.998 1.00 49.34 61 GLY D N 1
ATOM 7225 C CA . GLY D 1 82 ? 143.539 -72.097 5.624 1.00 48.69 61 GLY D CA 1
ATOM 7226 C C . GLY D 1 82 ? 144.086 -73.156 4.687 1.00 55.27 61 GLY D C 1
ATOM 7227 O O . GLY D 1 82 ? 144.999 -72.897 3.901 1.00 67.81 61 GLY D O 1
ATOM 7228 N N . GLN D 1 83 ? 143.523 -74.358 4.775 1.00 44.94 62 GLN D N 1
ATOM 7229 C CA . GLN D 1 83 ? 143.990 -75.487 3.981 1.00 46.76 62 GLN D CA 1
ATOM 7230 C C . GLN D 1 83 ? 143.022 -75.822 2.852 1.00 54.70 62 GLN D C 1
ATOM 7231 O O . GLN D 1 83 ? 143.197 -76.816 2.146 1.00 58.08 62 GLN D O 1
ATOM 7237 N N . SER D 1 84 ? 142.000 -74.990 2.686 1.00 55.11 63 SER D N 1
ATOM 7238 C CA . SER D 1 84 ? 141.066 -75.154 1.581 1.00 58.62 63 SER D CA 1
ATOM 7239 C C . SER D 1 84 ? 141.660 -74.573 0.302 1.00 65.90 63 SER D C 1
ATOM 7240 O O . SER D 1 84 ? 142.598 -73.776 0.350 1.00 72.82 63 SER D O 1
ATOM 7243 N N . SER D 1 85 ? 141.110 -74.975 -0.839 1.00 62.11 64 SER D N 1
ATOM 7244 C CA . SER D 1 85 ? 141.629 -74.550 -2.135 1.00 64.65 64 SER D CA 1
ATOM 7245 C C . SER D 1 85 ? 141.415 -73.060 -2.386 1.00 62.90 64 SER D C 1
ATOM 7246 O O . SER D 1 85 ? 140.695 -72.389 -1.646 1.00 58.33 64 SER D O 1
ATOM 7249 N N . LYS D 1 86 ? 142.041 -72.552 -3.442 1.00 67.91 65 LYS D N 1
ATOM 7250 C CA . LYS D 1 86 ? 141.941 -71.140 -3.789 1.00 66.86 65 LYS D CA 1
ATOM 7251 C C . LYS D 1 86 ? 140.937 -70.897 -4.912 1.00 77.21 65 LYS D C 1
ATOM 7252 O O . LYS D 1 86 ? 140.650 -71.789 -5.710 1.00 85.98 65 LYS D O 1
ATOM 7258 N N . ILE D 1 87 ? 140.406 -69.679 -4.960 1.00 73.77 66 ILE D N 1
ATOM 7259 C CA . ILE D 1 87 ? 139.512 -69.262 -6.034 1.00 75.42 66 ILE D CA 1
ATOM 7260 C C . ILE D 1 87 ? 140.099 -68.049 -6.743 1.00 80.21 66 ILE D C 1
ATOM 7261 O O . ILE D 1 87 ? 139.847 -66.912 -6.346 1.00 87.77 66 ILE D O 1
ATOM 7266 N N . GLU D 1 88 ? 140.881 -68.291 -7.789 1.00 75.74 67 GLU D N 1
ATOM 7267 C CA . GLU D 1 88 ? 141.540 -67.206 -8.509 1.00 70.98 67 GLU D CA 1
ATOM 7268 C C . GLU D 1 88 ? 140.547 -66.342 -9.282 1.00 78.33 67 GLU D C 1
ATOM 7269 O O . GLU D 1 88 ? 140.875 -65.232 -9.701 1.00 86.74 67 GLU D O 1
ATOM 7275 N N . GLU D 1 89 ? 139.335 -66.851 -9.467 1.00 81.21 68 GLU D N 1
ATOM 7276 C CA . GLU D 1 89 ? 138.286 -66.084 -10.124 1.00 88.19 68 GLU D CA 1
ATOM 7277 C C . GLU D 1 89 ? 137.693 -65.050 -9.173 1.00 85.71 68 GLU D C 1
ATOM 7278 O O . GLU D 1 89 ? 137.796 -65.183 -7.953 1.00 77.72 68 GLU D O 1
ATOM 7284 N N . SER D 1 90 ? 137.080 -64.016 -9.738 1.00 69.38 69 SER D N 1
ATOM 7285 C CA . SER D 1 90 ? 136.401 -63.003 -8.942 1.00 61.58 69 SER D CA 1
ATOM 7286 C C . SER D 1 90 ? 135.120 -63.580 -8.357 1.00 60.51 69 SER D C 1
ATOM 7287 O O . SER D 1 90 ? 134.289 -64.121 -9.085 1.00 75.63 69 SER D O 1
ATOM 7290 N N . TYR D 1 91 ? 134.962 -63.467 -7.043 1.00 53.83 70 TYR D N 1
ATOM 7291 C CA . TYR D 1 91 ? 133.800 -64.037 -6.371 1.00 53.77 70 TYR D CA 1
ATOM 7292 C C . TYR D 1 91 ? 133.308 -63.147 -5.236 1.00 57.67 70 TYR D C 1
ATOM 7293 O O . TYR D 1 91 ? 134.077 -62.381 -4.656 1.00 56.71 70 TYR D O 1
ATOM 7302 N N . THR D 1 92 ? 132.022 -63.260 -4.922 1.00 63.34 71 THR D N 1
ATOM 7303 C CA . THR D 1 92 ? 131.444 -62.551 -3.788 1.00 57.71 71 THR D CA 1
ATOM 7304 C C . THR D 1 92 ? 131.270 -63.508 -2.615 1.00 57.80 71 THR D C 1
ATOM 7305 O O . THR D 1 92 ? 131.776 -64.630 -2.641 1.00 54.77 71 THR D O 1
ATOM 7309 N N . GLN D 1 93 ? 130.549 -63.066 -1.591 1.00 62.88 72 GLN D N 1
ATOM 7310 C CA . GLN D 1 93 ? 130.368 -63.873 -0.389 1.00 63.78 72 GLN D CA 1
ATOM 7311 C C . GLN D 1 93 ? 129.322 -64.967 -0.580 1.00 58.07 72 GLN D C 1
ATOM 7312 O O . GLN D 1 93 ? 129.185 -65.853 0.262 1.00 59.75 72 GLN D O 1
ATOM 7318 N N . THR D 1 94 ? 128.591 -64.909 -1.689 1.00 52.24 73 THR D N 1
ATOM 7319 C CA . THR D 1 94 ? 127.556 -65.900 -1.963 1.00 58.79 73 THR D CA 1
ATOM 7320 C C . THR D 1 94 ? 128.178 -67.266 -2.241 1.00 61.30 73 THR D C 1
ATOM 7321 O O . THR D 1 94 ? 127.505 -68.293 -2.161 1.00 75.63 73 THR D O 1
ATOM 7325 N N . ILE D 1 95 ? 129.468 -67.267 -2.563 1.00 57.00 74 ILE D N 1
ATOM 7326 C CA . ILE D 1 95 ? 130.214 -68.501 -2.778 1.00 58.81 74 ILE D CA 1
ATOM 7327 C C . ILE D 1 95 ? 130.440 -69.204 -1.439 1.00 60.38 74 ILE D C 1
ATOM 7328 O O . ILE D 1 95 ? 130.298 -70.424 -1.330 1.00 58.87 74 ILE D O 1
ATOM 7333 N N . GLN D 1 96 ? 130.770 -68.419 -0.418 1.00 59.95 75 GLN D N 1
ATOM 7334 C CA . GLN D 1 96 ? 130.984 -68.947 0.923 1.00 61.58 75 GLN D CA 1
ATOM 7335 C C . GLN D 1 96 ? 129.675 -69.449 1.528 1.00 57.62 75 GLN D C 1
ATOM 7336 O O . GLN D 1 96 ? 129.661 -70.415 2.293 1.00 56.89 75 GLN D O 1
ATOM 7342 N N . VAL D 1 97 ? 128.580 -68.779 1.181 1.00 53.26 76 VAL D N 1
ATOM 7343 C CA . VAL D 1 97 ? 127.259 -69.136 1.685 1.00 57.33 76 VAL D CA 1
ATOM 7344 C C . VAL D 1 97 ? 126.840 -70.520 1.207 1.00 63.67 76 VAL D C 1
ATOM 7345 O O . VAL D 1 97 ? 126.385 -71.350 1.996 1.00 70.55 76 VAL D O 1
ATOM 7349 N N . GLU D 1 98 ? 127.001 -70.766 -0.089 1.00 58.97 77 GLU D N 1
ATOM 7350 C CA . GLU D 1 98 ? 126.659 -72.059 -0.667 1.00 61.00 77 GLU D CA 1
ATOM 7351 C C . GLU D 1 98 ? 127.597 -73.146 -0.161 1.00 58.89 77 GLU D C 1
ATOM 7352 O O . GLU D 1 98 ? 127.232 -74.321 -0.112 1.00 65.48 77 GLU D O 1
ATOM 7358 N N . LEU D 1 99 ? 128.805 -72.746 0.218 1.00 52.16 78 LEU D N 1
ATOM 7359 C CA . LEU D 1 99 ? 129.773 -73.678 0.779 1.00 53.47 78 LEU D CA 1
ATOM 7360 C C . LEU D 1 99 ? 129.268 -74.245 2.101 1.00 54.03 78 LEU D C 1
ATOM 7361 O O . LEU D 1 99 ? 129.367 -75.446 2.346 1.00 58.52 78 LEU D O 1
ATOM 7366 N N . LEU D 1 100 ? 128.720 -73.375 2.943 1.00 55.15 79 LEU D N 1
ATOM 7367 C CA . LEU D 1 100 ? 128.234 -73.780 4.257 1.00 56.57 79 LEU D CA 1
ATOM 7368 C C . LEU D 1 100 ? 127.054 -74.741 4.154 1.00 56.56 79 LEU D C 1
ATOM 7369 O O . LEU D 1 100 ? 127.011 -75.754 4.850 1.00 63.51 79 LEU D O 1
ATOM 7374 N N . LYS D 1 101 ? 126.100 -74.418 3.286 1.00 54.36 80 LYS D N 1
ATOM 7375 C CA . LYS D 1 101 ? 124.936 -75.271 3.077 1.00 54.06 80 LYS D CA 1
ATOM 7376 C C . LYS D 1 101 ? 125.346 -76.657 2.604 1.00 52.11 80 LYS D C 1
ATOM 7377 O O . LYS D 1 101 ? 124.948 -77.667 3.183 1.00 62.59 80 LYS D O 1
ATOM 7383 N N . ASN D 1 102 ? 126.150 -76.691 1.548 1.00 50.58 81 ASN D N 1
ATOM 7384 C CA . ASN D 1 102 ? 126.576 -77.946 0.944 1.00 59.92 81 ASN D CA 1
ATOM 7385 C C . ASN D 1 102 ? 127.466 -78.767 1.872 1.00 63.82 81 ASN D C 1
ATOM 7386 O O . ASN D 1 102 ? 127.445 -79.998 1.832 1.00 65.72 81 ASN D O 1
ATOM 7391 N N . LEU D 1 103 ? 128.240 -78.085 2.709 1.00 56.26 82 LEU D N 1
ATOM 7392 C CA . LEU D 1 103 ? 129.074 -78.767 3.689 1.00 55.04 82 LEU D CA 1
ATOM 7393 C C . LEU D 1 103 ? 128.208 -79.452 4.740 1.00 65.62 82 LEU D C 1
ATOM 7394 O O . LEU D 1 103 ? 128.478 -80.585 5.139 1.00 72.93 82 LEU D O 1
ATOM 7399 N N . LEU D 1 104 ? 127.164 -78.757 5.182 1.00 56.82 83 LEU D N 1
ATOM 7400 C CA . LEU D 1 104 ? 126.242 -79.304 6.170 1.00 54.83 83 LEU D CA 1
ATOM 7401 C C . LEU D 1 104 ? 125.468 -80.491 5.607 1.00 66.46 83 LEU D C 1
ATOM 7402 O O . LEU D 1 104 ? 125.277 -81.496 6.291 1.00 79.96 83 LEU D O 1
ATOM 7407 N N . GLU D 1 105 ? 125.024 -80.368 4.359 1.00 65.09 84 GLU D N 1
ATOM 7408 C CA . GLU D 1 105 ? 124.307 -81.451 3.693 1.00 71.82 84 GLU D CA 1
ATOM 7409 C C . GLU D 1 105 ? 125.214 -82.658 3.491 1.00 73.81 84 GLU D C 1
ATOM 7410 O O . GLU D 1 105 ? 124.765 -83.803 3.542 1.00 71.33 84 GLU D O 1
ATOM 7416 N N . HIS D 1 106 ? 126.493 -82.388 3.260 1.00 74.58 85 HIS D N 1
ATOM 7417 C CA . HIS D 1 106 ? 127.487 -83.437 3.080 1.00 72.99 85 HIS D CA 1
ATOM 7418 C C . HIS D 1 106 ? 127.680 -84.242 4.360 1.00 75.83 85 HIS D C 1
ATOM 7419 O O . HIS D 1 106 ? 127.867 -85.458 4.320 1.00 81.44 85 HIS D O 1
ATOM 7426 N N . LEU D 1 107 ? 127.630 -83.553 5.496 1.00 73.98 86 LEU D N 1
ATOM 7427 C CA . LEU D 1 107 ? 127.855 -84.187 6.789 1.00 72.70 86 LEU D CA 1
ATOM 7428 C C . LEU D 1 107 ? 126.552 -84.682 7.409 1.00 73.81 86 LEU D C 1
ATOM 7429 O O . LEU D 1 107 ? 126.550 -85.237 8.508 1.00 78.00 86 LEU D O 1
ATOM 7434 N N . GLY D 1 108 ? 125.448 -84.480 6.699 1.00 70.28 87 GLY D N 1
ATOM 7435 C CA . GLY D 1 108 ? 124.150 -84.938 7.161 1.00 76.28 87 GLY D CA 1
ATOM 7436 C C . GLY D 1 108 ? 123.620 -84.135 8.333 1.00 78.75 87 GLY D C 1
ATOM 7437 O O . GLY D 1 108 ? 122.839 -84.639 9.141 1.00 85.57 87 GLY D O 1
ATOM 7438 N N . ILE D 1 109 ? 124.047 -82.881 8.428 1.00 72.93 88 ILE D N 1
ATOM 7439 C CA . ILE D 1 109 ? 123.586 -81.997 9.490 1.00 70.30 88 ILE D CA 1
ATOM 7440 C C . ILE D 1 109 ? 122.423 -81.138 9.005 1.00 66.32 88 ILE D C 1
ATOM 7441 O O . ILE D 1 109 ? 122.594 -80.273 8.145 1.00 58.30 88 ILE D O 1
ATOM 7446 N N . ALA D 1 110 ? 121.241 -81.385 9.561 1.00 68.41 89 ALA D N 1
ATOM 7447 C CA . ALA D 1 110 ? 120.039 -80.660 9.163 1.00 67.51 89 ALA D CA 1
ATOM 7448 C C . ALA D 1 110 ? 120.046 -79.233 9.699 1.00 75.45 89 ALA D C 1
ATOM 7449 O O . ALA D 1 110 ? 119.921 -78.274 8.937 1.00 77.93 89 ALA D O 1
ATOM 7451 N N . GLN D 1 111 ? 120.186 -79.099 11.015 1.00 77.55 90 GLN D N 1
ATOM 7452 C CA . GLN D 1 111 ? 120.221 -77.790 11.660 1.00 69.01 90 GLN D CA 1
ATOM 7453 C C . GLN D 1 111 ? 121.350 -77.707 12.678 1.00 61.67 90 GLN D C 1
ATOM 7454 O O . GLN D 1 111 ? 121.676 -78.692 13.342 1.00 64.27 90 GLN D O 1
ATOM 7460 N N . ALA D 1 112 ? 121.940 -76.525 12.804 1.00 64.82 91 ALA D N 1
ATOM 7461 C CA . ALA D 1 112 ? 123.078 -76.342 13.696 1.00 63.93 91 ALA D CA 1
ATOM 7462 C C . ALA D 1 112 ? 123.179 -74.913 14.209 1.00 61.04 91 ALA D C 1
ATOM 7463 O O . ALA D 1 112 ? 122.772 -73.969 13.533 1.00 55.32 91 ALA D O 1
ATOM 7465 N N . ASN D 1 113 ? 123.720 -74.767 15.415 1.00 61.92 92 ASN D N 1
ATOM 7466 C CA . ASN D 1 113 ? 124.015 -73.453 15.968 1.00 57.92 92 ASN D CA 1
ATOM 7467 C C . ASN D 1 113 ? 125.211 -72.839 15.254 1.00 64.64 92 ASN D C 1
ATOM 7468 O O . ASN D 1 113 ? 126.293 -73.425 15.224 1.00 75.94 92 ASN D O 1
ATOM 7473 N N . ILE D 1 114 ? 125.012 -71.661 14.673 1.00 65.00 93 ILE D N 1
ATOM 7474 C CA . ILE D 1 114 ? 126.062 -71.004 13.904 1.00 57.80 93 ILE D CA 1
ATOM 7475 C C . ILE D 1 114 ? 126.632 -69.793 14.634 1.00 53.13 93 ILE D C 1
ATOM 7476 O O . ILE D 1 114 ? 125.895 -68.897 15.043 1.00 59.93 93 ILE D O 1
ATOM 7481 N N . VAL D 1 115 ? 127.951 -69.777 14.798 1.00 51.02 94 VAL D N 1
ATOM 7482 C CA . VAL D 1 115 ? 128.633 -68.635 15.390 1.00 49.03 94 VAL D CA 1
ATOM 7483 C C . VAL D 1 115 ? 129.746 -68.145 14.465 1.00 47.52 94 VAL D C 1
ATOM 7484 O O . VAL D 1 115 ? 130.613 -68.916 14.053 1.00 55.26 94 VAL D O 1
ATOM 7488 N N . GLY D 1 116 ? 129.707 -66.860 14.127 1.00 37.47 95 GLY D N 1
ATOM 7489 C CA . GLY D 1 116 ? 130.698 -66.278 13.242 1.00 41.95 95 GLY D CA 1
ATOM 7490 C C . GLY D 1 116 ? 131.200 -64.929 13.719 1.00 52.52 95 GLY D C 1
ATOM 7491 O O . GLY D 1 116 ? 130.537 -64.249 14.502 1.00 52.78 95 GLY D O 1
ATOM 7492 N N . ILE D 1 117 ? 132.381 -64.542 13.244 1.00 56.26 96 ILE D N 1
ATOM 7493 C CA . ILE D 1 117 ? 132.962 -63.250 13.589 1.00 46.40 96 ILE D CA 1
ATOM 7494 C C . ILE D 1 117 ? 133.527 -62.564 12.347 1.00 43.85 96 ILE D C 1
ATOM 7495 O O . ILE D 1 117 ? 134.063 -63.223 11.454 1.00 47.78 96 ILE D O 1
ATOM 7500 N N . SER D 1 118 ? 133.382 -61.242 12.294 1.00 49.73 97 SER D N 1
ATOM 7501 C CA . SER D 1 118 ? 133.889 -60.434 11.188 1.00 57.29 97 SER D CA 1
ATOM 7502 C C . SER D 1 118 ? 133.368 -60.933 9.843 1.00 55.63 97 SER D C 1
ATOM 7503 O O . SER D 1 118 ? 132.184 -60.792 9.534 1.00 62.26 97 SER D O 1
ATOM 7506 N N . TYR D 1 119 ? 134.259 -61.522 9.053 1.00 49.38 98 TYR D N 1
ATOM 7507 C CA . TYR D 1 119 ? 133.903 -62.038 7.737 1.00 47.50 98 TYR D CA 1
ATOM 7508 C C . TYR D 1 119 ? 132.894 -63.175 7.853 1.00 52.43 98 TYR D C 1
ATOM 7509 O O . TYR D 1 119 ? 131.916 -63.229 7.108 1.00 53.79 98 TYR D O 1
ATOM 7518 N N . GLY D 1 120 ? 133.138 -64.079 8.798 1.00 53.34 99 GLY D N 1
ATOM 7519 C CA . GLY D 1 120 ? 132.255 -65.208 9.024 1.00 46.82 99 GLY D CA 1
ATOM 7520 C C . GLY D 1 120 ? 130.896 -64.780 9.536 1.00 44.52 99 GLY D C 1
ATOM 7521 O O . GLY D 1 120 ? 129.881 -65.412 9.243 1.00 48.94 99 GLY D O 1
ATOM 7522 N N . ALA D 1 121 ? 130.876 -63.696 10.303 1.00 48.05 100 ALA D N 1
ATOM 7523 C CA . ALA D 1 121 ? 129.629 -63.163 10.833 1.00 44.69 100 ALA D CA 1
ATOM 7524 C C . ALA D 1 121 ? 128.770 -62.576 9.716 1.00 44.09 100 ALA D C 1
ATOM 7525 O O . ALA D 1 121 ? 127.542 -62.555 9.810 1.00 40.32 100 ALA D O 1
ATOM 7527 N N . SER D 1 122 ? 129.422 -62.101 8.659 1.00 42.22 101 SER D N 1
ATOM 7528 C CA . SER D 1 122 ? 128.711 -61.609 7.485 1.00 50.61 101 SER D CA 1
ATOM 7529 C C . SER D 1 122 ? 128.119 -62.779 6.709 1.00 62.79 101 SER D C 1
ATOM 7530 O O . SER D 1 122 ? 127.022 -62.683 6.157 1.00 69.75 101 SER D O 1
ATOM 7533 N N . ILE D 1 123 ? 128.859 -63.883 6.675 1.00 55.38 102 ILE D N 1
ATOM 7534 C CA . ILE D 1 123 ? 128.397 -65.105 6.031 1.00 46.73 102 ILE D CA 1
ATOM 7535 C C . ILE D 1 123 ? 127.174 -65.656 6.752 1.00 44.45 102 ILE D C 1
ATOM 7536 O O . ILE D 1 123 ? 126.224 -66.122 6.122 1.00 52.84 102 ILE D O 1
ATOM 7541 N N . ALA D 1 124 ? 127.205 -65.585 8.079 1.00 37.61 103 ALA D N 1
ATOM 7542 C CA . ALA D 1 124 ? 126.105 -66.061 8.909 1.00 45.25 103 ALA D CA 1
ATOM 7543 C C . ALA D 1 124 ? 124.797 -65.345 8.584 1.00 49.27 103 ALA D C 1
ATOM 7544 O O . ALA D 1 124 ? 123.735 -65.965 8.545 1.00 58.46 103 ALA D O 1
ATOM 7546 N N . LEU D 1 125 ? 124.882 -64.040 8.349 1.00 47.90 104 LEU D N 1
ATOM 7547 C CA . LEU D 1 125 ? 123.699 -63.238 8.056 1.00 50.37 104 LEU D CA 1
ATOM 7548 C C . LEU D 1 125 ? 123.121 -63.566 6.684 1.00 51.73 104 LEU D C 1
ATOM 7549 O O . LEU D 1 125 ? 121.905 -63.652 6.520 1.00 55.49 104 LEU D O 1
ATOM 7554 N N . GLN D 1 126 ? 123.996 -63.748 5.700 1.00 49.61 105 GLN D N 1
ATOM 7555 C CA . GLN D 1 126 ? 123.557 -64.113 4.358 1.00 53.76 105 GLN D CA 1
ATOM 7556 C C . GLN D 1 126 ? 122.979 -65.525 4.349 1.00 59.28 105 GLN D C 1
ATOM 7557 O O . GLN D 1 126 ? 122.089 -65.837 3.557 1.00 55.44 105 GLN D O 1
ATOM 7563 N N . PHE D 1 127 ? 123.492 -66.372 5.237 1.00 60.03 106 PHE D N 1
ATOM 7564 C CA . PHE D 1 127 ? 123.019 -67.747 5.356 1.00 53.85 106 PHE D CA 1
ATOM 7565 C C . PHE D 1 127 ? 121.671 -67.796 6.069 1.00 46.48 106 PHE D C 1
ATOM 7566 O O . PHE D 1 127 ? 120.784 -68.557 5.684 1.00 42.22 106 PHE D O 1
ATOM 7574 N N . ALA D 1 128 ? 121.522 -66.977 7.106 1.00 43.63 107 ALA D N 1
ATOM 7575 C CA . ALA D 1 128 ? 120.286 -66.930 7.881 1.00 46.82 107 ALA D CA 1
ATOM 7576 C C . ALA D 1 128 ? 119.146 -66.310 7.080 1.00 53.82 107 ALA D C 1
ATOM 7577 O O . ALA D 1 128 ? 117.975 -66.457 7.431 1.00 53.83 107 ALA D O 1
ATOM 7579 N N . ALA D 1 129 ? 119.497 -65.616 6.003 1.00 55.09 108 ALA D N 1
ATOM 7580 C CA . ALA D 1 129 ? 118.507 -64.965 5.156 1.00 58.41 108 ALA D CA 1
ATOM 7581 C C . ALA D 1 129 ? 118.105 -65.855 3.984 1.00 59.68 108 ALA D C 1
ATOM 7582 O O . ALA D 1 129 ? 117.082 -65.621 3.339 1.00 50.53 108 ALA D O 1
ATOM 7584 N N . LYS D 1 130 ? 118.913 -66.875 3.712 1.00 63.73 109 LYS D N 1
ATOM 7585 C CA . LYS D 1 130 ? 118.653 -67.773 2.591 1.00 67.41 109 LYS D CA 1
ATOM 7586 C C . LYS D 1 130 ? 118.267 -69.167 3.068 1.00 63.11 109 LYS D C 1
ATOM 7587 O O . LYS D 1 130 ? 117.396 -69.812 2.486 1.00 58.51 109 LYS D O 1
ATOM 7593 N N . TYR D 1 131 ? 118.919 -69.630 4.130 1.00 63.67 110 TYR D N 1
ATOM 7594 C CA . TYR D 1 131 ? 118.618 -70.941 4.692 1.00 65.15 110 TYR D CA 1
ATOM 7595 C C . TYR D 1 131 ? 118.372 -70.859 6.195 1.00 71.73 110 TYR D C 1
ATOM 7596 O O . TYR D 1 131 ? 119.190 -71.328 6.988 1.00 73.55 110 TYR D O 1
ATOM 7605 N N . PRO D 1 132 ? 117.235 -70.267 6.593 1.00 68.64 111 PRO D N 1
ATOM 7606 C CA . PRO D 1 132 ? 116.915 -70.113 8.014 1.00 70.96 111 PRO D CA 1
ATOM 7607 C C . PRO D 1 132 ? 116.523 -71.438 8.655 1.00 71.37 111 PRO D C 1
ATOM 7608 O O . PRO D 1 132 ? 116.600 -71.584 9.875 1.00 70.87 111 PRO D O 1
ATOM 7612 N N . THR D 1 133 ? 116.112 -72.394 7.829 1.00 74.97 112 THR D N 1
ATOM 7613 C CA . THR D 1 133 ? 115.661 -73.690 8.317 1.00 73.40 112 THR D CA 1
ATOM 7614 C C . THR D 1 133 ? 116.827 -74.602 8.683 1.00 74.08 112 THR D C 1
ATOM 7615 O O . THR D 1 133 ? 116.620 -75.696 9.198 1.00 81.92 112 THR D O 1
ATOM 7619 N N . MET D 1 134 ? 118.049 -74.154 8.410 1.00 69.62 113 MET D N 1
ATOM 7620 C CA . MET D 1 134 ? 119.236 -74.935 8.743 1.00 65.71 113 MET D CA 1
ATOM 7621 C C . MET D 1 134 ? 119.968 -74.336 9.939 1.00 65.27 113 MET D C 1
ATOM 7622 O O . MET D 1 134 ? 121.101 -74.711 10.239 1.00 62.20 113 MET D O 1
ATOM 7627 N N . ILE D 1 135 ? 119.310 -73.402 10.619 1.00 58.82 114 ILE D N 1
ATOM 7628 C CA . ILE D 1 135 ? 119.882 -72.760 11.795 1.00 51.06 114 ILE D CA 1
ATOM 7629 C C . ILE D 1 135 ? 118.954 -72.874 12.995 1.00 61.13 114 ILE D C 1
ATOM 7630 O O . ILE D 1 135 ? 117.776 -72.528 12.910 1.00 73.40 114 ILE D O 1
ATOM 7635 N N . LYS D 1 136 ? 119.484 -73.357 14.113 1.00 63.98 115 LYS D N 1
ATOM 7636 C CA . LYS D 1 136 ? 118.735 -73.341 15.361 1.00 68.95 115 LYS D CA 1
ATOM 7637 C C . LYS D 1 136 ? 118.862 -71.962 15.998 1.00 64.92 115 LYS D C 1
ATOM 7638 O O . LYS D 1 136 ? 117.881 -71.229 16.115 1.00 73.22 115 LYS D O 1
ATOM 7644 N N . ARG D 1 137 ? 120.079 -71.615 16.403 1.00 59.90 116 ARG D N 1
ATOM 7645 C CA A ARG D 1 137 ? 120.358 -70.301 16.971 0.50 62.33 116 ARG D CA 1
ATOM 7646 C CA B ARG D 1 137 ? 120.359 -70.302 16.973 0.50 62.33 116 ARG D CA 1
ATOM 7647 C C . ARG D 1 137 ? 121.649 -69.734 16.390 1.00 62.63 116 ARG D C 1
ATOM 7648 O O . ARG D 1 137 ? 122.525 -70.482 15.957 1.00 63.01 116 ARG D O 1
ATOM 7663 N N . MET D 1 138 ? 121.764 -68.410 16.382 1.00 62.09 117 MET D N 1
ATOM 7664 C CA . MET D 1 138 ? 122.914 -67.754 15.769 1.00 52.27 117 MET D CA 1
ATOM 7665 C C . MET D 1 138 ? 123.583 -66.747 16.701 1.00 50.93 117 MET D C 1
ATOM 7666 O O . MET D 1 138 ? 122.911 -65.975 17.382 1.00 48.96 117 MET D O 1
ATOM 7671 N N . VAL D 1 139 ? 124.912 -66.767 16.732 1.00 49.36 118 VAL D N 1
ATOM 7672 C CA . VAL D 1 139 ? 125.678 -65.787 17.494 1.00 51.26 118 VAL D CA 1
ATOM 7673 C C . VAL D 1 139 ? 126.710 -65.114 16.595 1.00 57.32 118 VAL D C 1
ATOM 7674 O O . VAL D 1 139 ? 127.710 -65.721 16.215 1.00 62.41 118 VAL D O 1
ATOM 7678 N N . VAL D 1 140 ? 126.455 -63.858 16.250 1.00 55.14 119 VAL D N 1
ATOM 7679 C CA . VAL D 1 140 ? 127.363 -63.106 15.396 1.00 48.73 119 VAL D CA 1
ATOM 7680 C C . VAL D 1 140 ? 128.139 -62.079 16.214 1.00 52.03 119 VAL D C 1
ATOM 7681 O O . VAL D 1 140 ? 127.581 -61.424 17.094 1.00 66.32 119 VAL D O 1
ATOM 7685 N N . ALA D 1 141 ? 129.429 -61.951 15.927 1.00 43.33 120 ALA D N 1
ATOM 7686 C CA . ALA D 1 141 ? 130.294 -61.054 16.684 1.00 46.40 120 ALA D CA 1
ATOM 7687 C C . ALA D 1 141 ? 131.072 -60.125 15.762 1.00 41.07 120 ALA D C 1
ATOM 7688 O O . ALA D 1 141 ? 131.575 -60.555 14.724 1.00 44.07 120 ALA D O 1
ATOM 7690 N N . ASN D 1 142 ? 131.172 -58.857 16.158 1.00 39.65 121 ASN D N 1
ATOM 7691 C CA . ASN D 1 142 ? 131.876 -57.841 15.379 1.00 40.42 121 ASN D CA 1
ATOM 7692 C C . ASN D 1 142 ? 131.402 -57.836 13.932 1.00 42.67 121 ASN D C 1
ATOM 7693 O O . ASN D 1 142 ? 132.171 -58.116 13.013 1.00 36.33 121 ASN D O 1
ATOM 7698 N N . VAL D 1 143 ? 130.127 -57.515 13.743 1.00 48.49 122 VAL D N 1
ATOM 7699 C CA . VAL D 1 143 ? 129.468 -57.723 12.462 1.00 49.67 122 VAL D CA 1
ATOM 7700 C C . VAL D 1 143 ? 128.656 -56.510 12.010 1.00 56.40 122 VAL D C 1
ATOM 7701 O O . VAL D 1 143 ? 127.989 -55.858 12.814 1.00 56.30 122 VAL D O 1
ATOM 7705 N N . VAL D 1 144 ? 128.732 -56.206 10.717 1.00 58.30 123 VAL D N 1
ATOM 7706 C CA . VAL D 1 144 ? 127.900 -55.172 10.119 1.00 55.23 123 VAL D CA 1
ATOM 7707 C C . VAL D 1 144 ? 126.829 -55.808 9.237 1.00 54.85 123 VAL D C 1
ATOM 7708 O O . VAL D 1 144 ? 126.939 -56.974 8.854 1.00 48.34 123 VAL D O 1
ATOM 7712 N N . ALA D 1 145 ? 125.789 -55.043 8.922 1.00 55.35 124 ALA D N 1
ATOM 7713 C CA . ALA D 1 145 ? 124.733 -55.529 8.043 1.00 53.86 124 ALA D CA 1
ATOM 7714 C C . ALA D 1 145 ? 125.067 -55.211 6.590 1.00 57.47 124 ALA D C 1
ATOM 7715 O O . ALA D 1 145 ? 124.554 -55.847 5.668 1.00 57.94 124 ALA D O 1
ATOM 7717 N N . LYS D 1 146 ? 125.935 -54.223 6.397 1.00 55.30 125 LYS D N 1
ATOM 7718 C CA . LYS D 1 146 ? 126.354 -53.813 5.062 1.00 58.35 125 LYS D CA 1
ATOM 7719 C C . LYS D 1 146 ? 127.719 -53.139 5.108 1.00 64.00 125 LYS D C 1
ATOM 7720 O O . LYS D 1 146 ? 127.996 -52.342 6.003 1.00 80.91 125 LYS D O 1
ATOM 7726 N N . THR D 1 147 ? 128.569 -53.468 4.140 1.00 62.67 126 THR D N 1
ATOM 7727 C CA . THR D 1 147 ? 129.898 -52.873 4.052 1.00 58.23 126 THR D CA 1
ATOM 7728 C C . THR D 1 147 ? 129.815 -51.393 3.693 1.00 63.00 126 THR D C 1
ATOM 7729 O O . THR D 1 147 ? 129.495 -51.036 2.560 1.00 67.24 126 THR D O 1
ATOM 7733 N N . SER D 1 148 ? 130.102 -50.538 4.670 1.00 58.69 127 SER D N 1
ATOM 7734 C CA . SER D 1 148 ? 130.066 -49.095 4.468 1.00 50.11 127 SER D CA 1
ATOM 7735 C C . SER D 1 148 ? 131.178 -48.654 3.520 1.00 47.42 127 SER D C 1
ATOM 7736 O O . SER D 1 148 ? 132.203 -49.330 3.413 1.00 44.15 127 SER D O 1
ATOM 7739 N N . PRO D 1 149 ? 130.974 -47.524 2.820 1.00 51.10 128 PRO D N 1
ATOM 7740 C CA . PRO D 1 149 ? 132.012 -46.952 1.954 1.00 47.81 128 PRO D CA 1
ATOM 7741 C C . PRO D 1 149 ? 133.312 -46.725 2.716 1.00 48.06 128 PRO D C 1
ATOM 7742 O O . PRO D 1 149 ? 134.399 -46.872 2.158 1.00 47.15 128 PRO D O 1
ATOM 7746 N N . TRP D 1 150 ? 133.181 -46.372 3.990 1.00 53.49 129 TRP D N 1
ATOM 7747 C CA . TRP D 1 150 ? 134.322 -46.220 4.881 1.00 50.58 129 TRP D CA 1
ATOM 7748 C C . TRP D 1 150 ? 135.083 -47.533 5.015 1.00 45.68 129 TRP D C 1
ATOM 7749 O O . TRP D 1 150 ? 136.296 -47.581 4.809 1.00 35.90 129 TRP D O 1
ATOM 7760 N N . LEU D 1 151 ? 134.357 -48.597 5.344 1.00 44.89 130 LEU D N 1
ATOM 7761 C CA . LEU D 1 151 ? 134.955 -49.912 5.554 1.00 52.87 130 LEU D CA 1
ATOM 7762 C C . LEU D 1 151 ? 135.596 -50.469 4.284 1.00 50.51 130 LEU D C 1
ATOM 7763 O O . LEU D 1 151 ? 136.637 -51.124 4.342 1.00 53.54 130 LEU D O 1
ATOM 7768 N N . LYS D 1 152 ? 134.973 -50.205 3.141 1.00 41.37 131 LYS D N 1
ATOM 7769 C CA . LYS D 1 152 ? 135.469 -50.719 1.870 1.00 38.40 131 LYS D CA 1
ATOM 7770 C C . LYS D 1 152 ? 136.784 -50.051 1.470 1.00 48.33 131 LYS D C 1
ATOM 7771 O O . LYS D 1 152 ? 137.705 -50.718 0.998 1.00 52.11 131 LYS D O 1
ATOM 7777 N N . ASP D 1 153 ? 136.872 -48.737 1.668 1.00 53.32 132 ASP D N 1
ATOM 7778 C CA . ASP D 1 153 ? 138.097 -48.002 1.356 1.00 60.76 132 ASP D CA 1
ATOM 7779 C C . ASP D 1 153 ? 139.251 -48.442 2.252 1.00 53.52 132 ASP D C 1
ATOM 7780 O O . ASP D 1 153 ? 140.417 -48.348 1.868 1.00 51.97 132 ASP D O 1
ATOM 7785 N N . ILE D 1 154 ? 138.921 -48.917 3.448 1.00 45.03 133 ILE D N 1
ATOM 7786 C CA . ILE D 1 154 ? 139.910 -49.535 4.320 1.00 49.23 133 ILE D CA 1
ATOM 7787 C C . ILE D 1 154 ? 140.404 -50.824 3.679 1.00 50.98 133 ILE D C 1
ATOM 7788 O O . ILE D 1 154 ? 141.606 -51.098 3.648 1.00 57.65 133 ILE D O 1
ATOM 7793 N N . GLY D 1 155 ? 139.463 -51.605 3.155 1.00 44.25 134 GLY D N 1
ATOM 7794 C CA . GLY D 1 155 ? 139.779 -52.840 2.462 1.00 48.87 134 GLY D CA 1
ATOM 7795 C C . GLY D 1 155 ? 140.610 -52.605 1.215 1.00 54.76 134 GLY D C 1
ATOM 7796 O O . GLY D 1 155 ? 141.472 -53.417 0.875 1.00 58.80 134 GLY D O 1
ATOM 7797 N N . ASP D 1 156 ? 140.349 -51.494 0.531 1.00 44.66 135 ASP D N 1
ATOM 7798 C CA . ASP D 1 156 ? 141.143 -51.110 -0.632 1.00 40.55 135 ASP D CA 1
ATOM 7799 C C . ASP D 1 156 ? 142.576 -50.792 -0.222 1.00 48.54 135 ASP D C 1
ATOM 7800 O O . ASP D 1 156 ? 143.515 -51.025 -0.982 1.00 58.85 135 ASP D O 1
ATOM 7805 N N . GLY D 1 157 ? 142.734 -50.254 0.983 1.00 42.82 136 GLY D N 1
ATOM 7806 C CA . GLY D 1 157 ? 144.048 -49.944 1.511 1.00 37.68 136 GLY D CA 1
ATOM 7807 C C . GLY D 1 157 ? 144.832 -51.202 1.805 1.00 42.04 136 GLY D C 1
ATOM 7808 O O . GLY D 1 157 ? 146.021 -51.291 1.498 1.00 46.95 136 GLY D O 1
ATOM 7809 N N . TRP D 1 158 ? 144.157 -52.177 2.404 1.00 36.60 137 TRP D N 1
ATOM 7810 C CA . TRP D 1 158 ? 144.764 -53.470 2.680 1.00 36.40 137 TRP D CA 1
ATOM 7811 C C . TRP D 1 158 ? 145.223 -54.118 1.380 1.00 40.61 137 TRP D C 1
ATOM 7812 O O . TRP D 1 158 ? 146.363 -54.570 1.269 1.00 32.85 137 TRP D O 1
ATOM 7823 N N . ASN D 1 159 ? 144.328 -54.139 0.397 1.00 40.83 138 ASN D N 1
ATOM 7824 C CA . ASN D 1 159 ? 144.620 -54.729 -0.903 1.00 44.06 138 ASN D CA 1
ATOM 7825 C C . ASN D 1 159 ? 145.769 -54.028 -1.617 1.00 49.11 138 ASN D C 1
ATOM 7826 O O . ASN D 1 159 ? 146.666 -54.680 -2.149 1.00 48.85 138 ASN D O 1
ATOM 7831 N N . GLU D 1 160 ? 145.742 -52.698 -1.620 1.00 59.68 139 GLU D N 1
ATOM 7832 C CA . GLU D 1 160 ? 146.748 -51.912 -2.327 1.00 63.91 139 GLU D CA 1
ATOM 7833 C C . GLU D 1 160 ? 148.135 -52.111 -1.726 1.00 62.37 139 GLU D C 1
ATOM 7834 O O . GLU D 1 160 ? 149.143 -52.045 -2.431 1.00 68.78 139 GLU D O 1
ATOM 7840 N N . VAL D 1 161 ? 148.180 -52.355 -0.421 1.00 53.36 140 VAL D N 1
ATOM 7841 C CA . VAL D 1 161 ? 149.436 -52.650 0.255 1.00 50.52 140 VAL D CA 1
ATOM 7842 C C . VAL D 1 161 ? 149.806 -54.114 0.033 1.00 52.46 140 VAL D C 1
ATOM 7843 O O . VAL D 1 161 ? 150.979 -54.450 -0.137 1.00 58.20 140 VAL D O 1
ATOM 7847 N N . ALA D 1 162 ? 148.795 -54.977 0.008 1.00 47.12 141 ALA D N 1
ATOM 7848 C CA . ALA D 1 162 ? 149.004 -56.404 -0.220 1.00 49.91 141 ALA D CA 1
ATOM 7849 C C . ALA D 1 162 ? 149.584 -56.679 -1.606 1.00 50.98 141 ALA D C 1
ATOM 7850 O O . ALA D 1 162 ? 150.222 -57.709 -1.825 1.00 53.29 141 ALA D O 1
ATOM 7852 N N . LYS D 1 163 ? 149.361 -55.756 -2.538 1.00 54.87 142 LYS D N 1
ATOM 7853 C CA . LYS D 1 163 ? 149.856 -55.911 -3.902 1.00 62.29 142 LYS D CA 1
ATOM 7854 C C . LYS D 1 163 ? 151.361 -55.673 -3.988 1.00 62.64 142 LYS D C 1
ATOM 7855 O O . LYS D 1 163 ? 152.015 -56.133 -4.924 1.00 60.62 142 LYS D O 1
ATOM 7861 N N . THR D 1 164 ? 151.905 -54.956 -3.010 1.00 64.74 143 THR D N 1
ATOM 7862 C CA . THR D 1 164 ? 153.331 -54.644 -2.995 1.00 65.44 143 THR D CA 1
ATOM 7863 C C . THR D 1 164 ? 154.151 -55.790 -2.410 1.00 62.70 143 THR D C 1
ATOM 7864 O O . THR D 1 164 ? 155.377 -55.811 -2.529 1.00 63.58 143 THR D O 1
ATOM 7868 N N . GLY D 1 165 ? 153.470 -56.736 -1.773 1.00 61.89 144 GLY D N 1
ATOM 7869 C CA . GLY D 1 165 ? 154.127 -57.901 -1.208 1.00 65.24 144 GLY D CA 1
ATOM 7870 C C . GLY D 1 165 ? 154.828 -57.629 0.109 1.00 60.30 144 GLY D C 1
ATOM 7871 O O . GLY D 1 165 ? 155.432 -58.529 0.695 1.00 52.00 144 GLY D O 1
ATOM 7872 N N . ASN D 1 166 ? 154.747 -56.388 0.577 1.00 62.00 145 ASN D N 1
ATOM 7873 C CA . ASN D 1 166 ? 155.400 -55.990 1.819 1.00 62.46 145 ASN D CA 1
ATOM 7874 C C . ASN D 1 166 ? 154.602 -56.424 3.045 1.00 61.10 145 ASN D C 1
ATOM 7875 O O . ASN D 1 166 ? 153.669 -55.740 3.464 1.00 57.03 145 ASN D O 1
ATOM 7880 N N . GLY D 1 167 ? 154.981 -57.561 3.619 1.00 72.62 146 GLY D N 1
ATOM 7881 C CA . GLY D 1 167 ? 154.313 -58.079 4.799 1.00 74.33 146 GLY D CA 1
ATOM 7882 C C . GLY D 1 167 ? 154.548 -57.216 6.022 1.00 67.47 146 GLY D C 1
ATOM 7883 O O . GLY D 1 167 ? 153.738 -57.202 6.950 1.00 63.15 146 GLY D O 1
ATOM 7884 N N . LEU D 1 168 ? 155.665 -56.497 6.025 1.00 62.70 147 LEU D N 1
ATOM 7885 C CA . LEU D 1 168 ? 155.975 -55.573 7.106 1.00 57.14 147 LEU D CA 1
ATOM 7886 C C . LEU D 1 168 ? 155.005 -54.400 7.077 1.00 51.53 147 LEU D C 1
ATOM 7887 O O . LEU D 1 168 ? 154.503 -53.968 8.115 1.00 51.13 147 LEU D O 1
ATOM 7892 N N . ALA D 1 169 ? 154.740 -53.893 5.878 1.00 43.87 148 ALA D N 1
ATOM 7893 C CA . ALA D 1 169 ? 153.781 -52.812 5.705 1.00 41.54 148 ALA D CA 1
ATOM 7894 C C . ALA D 1 169 ? 152.357 -53.316 5.916 1.00 47.77 148 ALA D C 1
ATOM 7895 O O . ALA D 1 169 ? 151.529 -52.629 6.512 1.00 55.69 148 ALA D O 1
ATOM 7897 N N . TYR D 1 170 ? 152.081 -54.523 5.432 1.00 47.30 149 TYR D N 1
ATOM 7898 C CA . TYR D 1 170 ? 150.745 -55.101 5.537 1.00 48.16 149 TYR D CA 1
ATOM 7899 C C . TYR D 1 170 ? 150.379 -55.401 6.987 1.00 46.04 149 TYR D C 1
ATOM 7900 O O . TYR D 1 170 ? 149.206 -55.372 7.359 1.00 41.54 149 TYR D O 1
ATOM 7909 N N . TYR D 1 171 ? 151.386 -55.687 7.805 1.00 51.88 150 TYR D N 1
ATOM 7910 C CA . TYR D 1 171 ? 151.155 -55.975 9.213 1.00 52.16 150 TYR D CA 1
ATOM 7911 C C . TYR D 1 171 ? 150.662 -54.740 9.957 1.00 45.58 150 TYR D C 1
ATOM 7912 O O . TYR D 1 171 ? 149.608 -54.760 10.592 1.00 38.70 150 TYR D O 1
ATOM 7921 N N . HIS D 1 172 ? 151.435 -53.664 9.867 1.00 49.12 151 HIS D N 1
ATOM 7922 C CA . HIS D 1 172 ? 151.201 -52.478 10.682 1.00 42.97 151 HIS D CA 1
ATOM 7923 C C . HIS D 1 172 ? 149.945 -51.695 10.300 1.00 44.78 151 HIS D C 1
ATOM 7924 O O . HIS D 1 172 ? 149.554 -50.769 11.010 1.00 59.16 151 HIS D O 1
ATOM 7931 N N . ILE D 1 173 ? 149.311 -52.054 9.189 1.00 37.33 152 ILE D N 1
ATOM 7932 C CA . ILE D 1 173 ? 148.102 -51.350 8.767 1.00 41.85 152 ILE D CA 1
ATOM 7933 C C . ILE D 1 173 ? 146.845 -52.186 8.982 1.00 46.77 152 ILE D C 1
ATOM 7934 O O . ILE D 1 173 ? 145.739 -51.742 8.672 1.00 46.69 152 ILE D O 1
ATOM 7939 N N . THR D 1 174 ? 147.015 -53.394 9.510 1.00 51.20 153 THR D N 1
ATOM 7940 C CA . THR D 1 174 ? 145.884 -54.293 9.719 1.00 51.50 153 THR D CA 1
ATOM 7941 C C . THR D 1 174 ? 145.731 -54.709 11.179 1.00 49.76 153 THR D C 1
ATOM 7942 O O . THR D 1 174 ? 144.673 -54.521 11.779 1.00 53.48 153 THR D O 1
ATOM 7946 N N . ILE D 1 175 ? 146.794 -55.268 11.744 1.00 37.71 154 ILE D N 1
ATOM 7947 C CA . ILE D 1 175 ? 146.748 -55.839 13.088 1.00 40.36 154 ILE D CA 1
ATOM 7948 C C . ILE D 1 175 ? 146.441 -54.838 14.218 1.00 41.64 154 ILE D C 1
ATOM 7949 O O . ILE D 1 175 ? 145.632 -55.145 15.096 1.00 37.70 154 ILE D O 1
ATOM 7954 N N . PRO D 1 176 ? 147.070 -53.643 14.213 1.00 47.16 155 PRO D N 1
ATOM 7955 C CA . PRO D 1 176 ? 146.759 -52.731 15.325 1.00 42.22 155 PRO D CA 1
ATOM 7956 C C . PRO D 1 176 ? 145.297 -52.275 15.385 1.00 48.76 155 PRO D C 1
ATOM 7957 O O . PRO D 1 176 ? 144.881 -51.732 16.407 1.00 59.58 155 PRO D O 1
ATOM 7961 N N . TYR D 1 177 ? 144.535 -52.493 14.318 1.00 47.35 156 TYR D N 1
ATOM 7962 C CA . TYR D 1 177 ? 143.121 -52.128 14.310 1.00 43.79 156 TYR D CA 1
ATOM 7963 C C . TYR D 1 177 ? 142.233 -53.313 14.683 1.00 54.92 156 TYR D C 1
ATOM 7964 O O . TYR D 1 177 ? 141.046 -53.146 14.962 1.00 62.96 156 TYR D O 1
ATOM 7973 N N . ILE D 1 178 ? 142.815 -54.509 14.686 1.00 53.10 157 ILE D N 1
ATOM 7974 C CA . ILE D 1 178 ? 142.088 -55.714 15.067 1.00 47.74 157 ILE D CA 1
ATOM 7975 C C . ILE D 1 178 ? 141.918 -55.777 16.582 1.00 48.93 157 ILE D C 1
ATOM 7976 O O . ILE D 1 178 ? 140.896 -56.242 17.086 1.00 50.85 157 ILE D O 1
ATOM 7981 N N . TYR D 1 179 ? 142.925 -55.301 17.305 1.00 42.79 158 TYR D N 1
ATOM 7982 C CA . TYR D 1 179 ? 142.868 -55.282 18.761 1.00 42.90 158 TYR D CA 1
ATOM 7983 C C . TYR D 1 179 ? 142.694 -53.861 19.281 1.00 50.54 158 TYR D C 1
ATOM 7984 O O . TYR D 1 179 ? 143.086 -52.896 18.625 1.00 55.04 158 TYR D O 1
ATOM 7993 N N . SER D 1 180 ? 142.102 -53.741 20.464 1.00 48.79 159 SER D N 1
ATOM 7994 C CA . SER D 1 180 ? 141.942 -52.447 21.114 1.00 45.74 159 SER D CA 1
ATOM 7995 C C . SER D 1 180 ? 143.299 -51.906 21.554 1.00 40.84 159 SER D C 1
ATOM 7996 O O . SER D 1 180 ? 144.210 -52.681 21.844 1.00 37.43 159 SER D O 1
ATOM 7999 N N . PRO D 1 181 ? 143.439 -50.571 21.595 1.00 45.21 160 PRO D N 1
ATOM 8000 C CA . PRO D 1 181 ? 144.675 -49.931 22.056 1.00 37.79 160 PRO D CA 1
ATOM 8001 C C . PRO D 1 181 ? 145.094 -50.394 23.450 1.00 42.08 160 PRO D C 1
ATOM 8002 O O . PRO D 1 181 ? 146.286 -50.584 23.695 1.00 44.94 160 PRO D O 1
ATOM 8006 N N . GLN D 1 182 ? 144.125 -50.575 24.343 1.00 46.29 161 GLN D N 1
ATOM 8007 C CA . GLN D 1 182 ? 144.407 -51.038 25.698 1.00 48.26 161 GLN D CA 1
ATOM 8008 C C . GLN D 1 182 ? 145.022 -52.434 25.688 1.00 50.03 161 GLN D C 1
ATOM 8009 O O . GLN D 1 182 ? 145.979 -52.707 26.413 1.00 55.97 161 GLN D O 1
ATOM 8015 N N . PHE D 1 183 ? 144.467 -53.313 24.860 1.00 45.09 162 PHE D N 1
ATOM 8016 C CA . PHE D 1 183 ? 144.943 -54.688 24.765 1.00 45.19 162 PHE D CA 1
ATOM 8017 C C . PHE D 1 183 ? 146.316 -54.754 24.104 1.00 51.21 162 PHE D C 1
ATOM 8018 O O . PHE D 1 183 ? 147.198 -55.483 24.557 1.00 54.20 162 PHE D O 1
ATOM 8026 N N . TYR D 1 184 ? 146.486 -53.988 23.031 1.00 52.18 163 TYR D N 1
ATOM 8027 C CA . TYR D 1 184 ? 147.745 -53.951 22.295 1.00 49.64 163 TYR D CA 1
ATOM 8028 C C . TYR D 1 184 ? 148.873 -53.428 23.180 1.00 51.60 163 TYR D C 1
ATOM 8029 O O . TYR D 1 184 ? 150.026 -53.835 23.040 1.00 56.83 163 TYR D O 1
ATOM 8038 N N . THR D 1 185 ? 148.530 -52.526 24.094 1.00 45.21 164 THR D N 1
ATOM 8039 C CA . THR D 1 185 ? 149.508 -51.935 25.001 1.00 50.30 164 THR D CA 1
ATOM 8040 C C . THR D 1 185 ? 149.796 -52.856 26.185 1.00 49.54 164 THR D C 1
ATOM 8041 O O . THR D 1 185 ? 150.950 -53.035 26.579 1.00 46.03 164 THR D O 1
ATOM 8045 N N . LEU D 1 186 ? 148.743 -53.442 26.744 1.00 38.09 165 LEU D N 1
ATOM 8046 C CA . LEU D 1 186 ? 148.876 -54.297 27.918 1.00 56.26 165 LEU D CA 1
ATOM 8047 C C . LEU D 1 186 ? 149.603 -55.603 27.604 1.00 56.36 165 LEU D C 1
ATOM 8048 O O . LEU D 1 186 ? 150.357 -56.117 28.430 1.00 57.20 165 LEU D O 1
ATOM 8053 N N . HIS D 1 187 ? 149.372 -56.135 26.408 1.00 54.62 166 HIS D N 1
ATOM 8054 C CA . HIS D 1 187 ? 149.988 -57.392 25.998 1.00 46.34 166 HIS D CA 1
ATOM 8055 C C . HIS D 1 187 ? 150.898 -57.196 24.791 1.00 47.66 166 HIS D C 1
ATOM 8056 O O . HIS D 1 187 ? 150.824 -57.948 23.818 1.00 45.11 166 HIS D O 1
ATOM 8063 N N . ASN D 1 188 ? 151.759 -56.186 24.862 1.00 42.33 167 ASN D N 1
ATOM 8064 C CA . ASN D 1 188 ? 152.656 -55.870 23.758 1.00 43.73 167 ASN D CA 1
ATOM 8065 C C . ASN D 1 188 ? 153.675 -56.982 23.528 1.00 47.57 167 ASN D C 1
ATOM 8066 O O . ASN D 1 188 ? 154.121 -57.200 22.401 1.00 46.43 167 ASN D O 1
ATOM 8071 N N . ASP D 1 189 ? 154.039 -57.682 24.598 1.00 53.27 168 ASP D N 1
ATOM 8072 C CA . ASP D 1 189 ? 154.930 -58.830 24.489 1.00 42.80 168 ASP D CA 1
ATOM 8073 C C . ASP D 1 189 ? 154.256 -59.927 23.677 1.00 59.17 168 ASP D C 1
ATOM 8074 O O . ASP D 1 189 ? 154.871 -60.539 22.802 1.00 66.34 168 ASP D O 1
ATOM 8079 N N . TRP D 1 190 ? 152.982 -60.161 23.976 1.00 59.22 169 TRP D N 1
ATOM 8080 C CA . TRP D 1 190 ? 152.178 -61.147 23.265 1.00 54.90 169 TRP D CA 1
ATOM 8081 C C . TRP D 1 190 ? 152.042 -60.769 21.794 1.00 60.16 169 TRP D C 1
ATOM 8082 O O . TRP D 1 190 ? 151.972 -61.636 20.922 1.00 68.20 169 TRP D O 1
ATOM 8093 N N . MET D 1 191 ? 152.011 -59.467 21.528 1.00 58.00 170 MET D N 1
ATOM 8094 C CA . MET D 1 191 ? 151.918 -58.960 20.164 1.00 59.25 170 MET D CA 1
ATOM 8095 C C . MET D 1 191 ? 153.244 -59.103 19.419 1.00 62.95 170 MET D C 1
ATOM 8096 O O . MET D 1 191 ? 153.282 -59.604 18.296 1.00 70.98 170 MET D O 1
ATOM 8101 N N . GLU D 1 192 ? 154.325 -58.660 20.055 1.00 60.79 171 GLU D N 1
ATOM 8102 C CA . GLU D 1 192 ? 155.648 -58.652 19.435 1.00 52.61 171 GLU D CA 1
ATOM 8103 C C . GLU D 1 192 ? 156.145 -60.045 19.068 1.00 51.27 171 GLU D C 1
ATOM 8104 O O . GLU D 1 192 ? 156.788 -60.227 18.035 1.00 50.93 171 GLU D O 1
ATOM 8110 N N . LYS D 1 193 ? 155.852 -61.024 19.916 1.00 51.10 172 LYS D N 1
ATOM 8111 C CA . LYS D 1 193 ? 156.299 -62.390 19.677 1.00 54.92 172 LYS D CA 1
ATOM 8112 C C . LYS D 1 193 ? 155.530 -63.018 18.522 1.00 56.05 172 LYS D C 1
ATOM 8113 O O . LYS D 1 193 ? 156.080 -63.810 17.756 1.00 71.11 172 LYS D O 1
ATOM 8119 N N . ARG D 1 194 ? 154.257 -62.658 18.402 1.00 42.67 173 ARG D N 1
ATOM 8120 C CA . ARG D 1 194 ? 153.440 -63.108 17.283 1.00 43.87 173 ARG D CA 1
ATOM 8121 C C . ARG D 1 194 ? 153.770 -62.302 16.032 1.00 54.74 173 ARG D C 1
ATOM 8122 O O . ARG D 1 194 ? 153.580 -62.767 14.909 1.00 62.38 173 ARG D O 1
ATOM 8130 N N . LYS D 1 195 ? 154.273 -61.090 16.244 1.00 58.26 174 LYS D N 1
ATOM 8131 C CA . LYS D 1 195 ? 154.600 -60.173 15.158 1.00 51.56 174 LYS D CA 1
ATOM 8132 C C . LYS D 1 195 ? 155.734 -60.701 14.282 1.00 43.25 174 LYS D C 1
ATOM 8133 O O . LYS D 1 195 ? 155.743 -60.496 13.069 1.00 43.51 174 LYS D O 1
ATOM 8139 N N . GLU D 1 196 ? 156.684 -61.392 14.902 1.00 47.36 175 GLU D N 1
ATOM 8140 C CA . GLU D 1 196 ? 157.845 -61.914 14.191 1.00 63.44 175 GLU D CA 1
ATOM 8141 C C . GLU D 1 196 ? 157.474 -63.096 13.303 1.00 58.52 175 GLU D C 1
ATOM 8142 O O . GLU D 1 196 ? 158.296 -63.585 12.527 1.00 55.38 175 GLU D O 1
ATOM 8148 N N . LEU D 1 197 ? 156.225 -63.535 13.415 1.00 51.07 176 LEU D N 1
ATOM 8149 C CA . LEU D 1 197 ? 155.721 -64.662 12.642 1.00 39.67 176 LEU D CA 1
ATOM 8150 C C . LEU D 1 197 ? 154.679 -64.218 11.637 1.00 53.12 176 LEU D C 1
ATOM 8151 O O . LEU D 1 197 ? 154.596 -64.751 10.530 1.00 50.32 176 LEU D O 1
ATOM 8156 N N . LEU D 1 198 ? 153.872 -63.245 12.043 1.00 60.12 177 LEU D N 1
ATOM 8157 C CA . LEU D 1 198 ? 152.819 -62.720 11.191 1.00 52.09 177 LEU D CA 1
ATOM 8158 C C . LEU D 1 198 ? 153.411 -61.997 9.986 1.00 55.40 177 LEU D C 1
ATOM 8159 O O . LEU D 1 198 ? 152.882 -62.093 8.883 1.00 65.98 177 LEU D O 1
ATOM 8164 N N . VAL D 1 199 ? 154.519 -61.292 10.196 1.00 36.21 178 VAL D N 1
ATOM 8165 C CA . VAL D 1 199 ? 155.164 -60.543 9.117 1.00 44.63 178 VAL D CA 1
ATOM 8166 C C . VAL D 1 199 ? 155.725 -61.442 8.001 1.00 55.85 178 VAL D C 1
ATOM 8167 O O . VAL D 1 199 ? 155.505 -61.153 6.824 1.00 55.14 178 VAL D O 1
ATOM 8171 N N . PRO D 1 200 ? 156.446 -62.531 8.349 1.00 63.14 179 PRO D N 1
ATOM 8172 C CA . PRO D 1 200 ? 156.855 -63.424 7.257 1.00 57.15 179 PRO D CA 1
ATOM 8173 C C . PRO D 1 200 ? 155.670 -64.065 6.536 1.00 55.00 179 PRO D C 1
ATOM 8174 O O . PRO D 1 200 ? 155.739 -64.298 5.329 1.00 53.89 179 PRO D O 1
ATOM 8178 N N . LEU D 1 201 ? 154.600 -64.346 7.273 1.00 48.18 180 LEU D N 1
ATOM 8179 C CA . LEU D 1 201 ? 153.395 -64.919 6.686 1.00 45.64 180 LEU D CA 1
ATOM 8180 C C . LEU D 1 201 ? 152.693 -63.892 5.805 1.00 55.60 180 LEU D C 1
ATOM 8181 O O . LEU D 1 201 ? 152.212 -64.217 4.719 1.00 61.40 180 LEU D O 1
ATOM 8186 N N . PHE D 1 202 ? 152.650 -62.648 6.274 1.00 55.78 181 PHE D N 1
ATOM 8187 C CA . PHE D 1 202 ? 152.015 -61.565 5.527 1.00 48.05 181 PHE D CA 1
ATOM 8188 C C . PHE D 1 202 ? 152.853 -61.167 4.314 1.00 51.91 181 PHE D C 1
ATOM 8189 O O . PHE D 1 202 ? 152.408 -60.386 3.474 1.00 50.65 181 PHE D O 1
ATOM 8197 N N . SER D 1 203 ? 154.069 -61.701 4.231 1.00 51.07 182 SER D N 1
ATOM 8198 C CA . SER D 1 203 ? 154.986 -61.355 3.150 1.00 49.51 182 SER D CA 1
ATOM 8199 C C . SER D 1 203 ? 154.897 -62.330 1.979 1.00 46.92 182 SER D C 1
ATOM 8200 O O . SER D 1 203 ? 155.455 -62.075 0.911 1.00 48.39 182 SER D O 1
ATOM 8203 N N . THR D 1 204 ? 154.202 -63.446 2.180 1.00 41.40 183 THR D N 1
ATOM 8204 C CA . THR D 1 204 ? 154.037 -64.435 1.118 1.00 41.16 183 THR D CA 1
ATOM 8205 C C . THR D 1 204 ? 152.927 -64.016 0.160 1.00 41.69 183 THR D C 1
ATOM 8206 O O . THR D 1 204 ? 151.900 -63.482 0.581 1.00 41.59 183 THR D O 1
ATOM 8210 N N . ARG D 1 205 ? 153.137 -64.259 -1.129 1.00 45.64 184 ARG D N 1
ATOM 8211 C CA . ARG D 1 205 ? 152.164 -63.868 -2.142 1.00 44.60 184 ARG D CA 1
ATOM 8212 C C . ARG D 1 205 ? 150.916 -64.741 -2.074 1.00 47.91 184 ARG D C 1
ATOM 8213 O O . ARG D 1 205 ? 149.841 -64.334 -2.509 1.00 51.23 184 ARG D O 1
ATOM 8221 N N . THR D 1 206 ? 151.065 -65.941 -1.524 1.00 53.09 185 THR D N 1
ATOM 8222 C CA . THR D 1 206 ? 149.946 -66.863 -1.385 1.00 51.02 185 THR D CA 1
ATOM 8223 C C . THR D 1 206 ? 148.924 -66.333 -0.384 1.00 57.13 185 THR D C 1
ATOM 8224 O O . THR D 1 206 ? 147.721 -66.336 -0.650 1.00 58.65 185 THR D O 1
ATOM 8228 N N . PHE D 1 207 ? 149.412 -65.872 0.764 1.00 54.41 186 PHE D N 1
ATOM 8229 C CA . PHE D 1 207 ? 148.546 -65.333 1.808 1.00 49.94 186 PHE D CA 1
ATOM 8230 C C . PHE D 1 207 ? 147.889 -64.026 1.372 1.00 46.80 186 PHE D C 1
ATOM 8231 O O . PHE D 1 207 ? 146.712 -63.793 1.645 1.00 41.23 186 PHE D O 1
ATOM 8239 N N . LEU D 1 208 ? 148.658 -63.179 0.695 1.00 45.96 187 LEU D N 1
ATOM 8240 C CA . LEU D 1 208 ? 148.174 -61.868 0.282 1.00 34.51 187 LEU D CA 1
ATOM 8241 C C . LEU D 1 208 ? 147.120 -61.959 -0.815 1.00 56.18 187 LEU D C 1
ATOM 8242 O O . LEU D 1 208 ? 146.110 -61.258 -0.766 1.00 59.71 187 LEU D O 1
ATOM 8247 N N . ASP D 1 209 ? 147.357 -62.819 -1.802 1.00 51.61 188 ASP D N 1
ATOM 8248 C CA . ASP D 1 209 ? 146.408 -63.007 -2.896 1.00 55.08 188 ASP D CA 1
ATOM 8249 C C . ASP D 1 209 ? 145.066 -63.520 -2.385 1.00 61.32 188 ASP D C 1
ATOM 8250 O O . ASP D 1 209 ? 144.012 -63.141 -2.897 1.00 63.54 188 ASP D O 1
ATOM 8255 N N . ARG D 1 210 ? 145.112 -64.382 -1.374 1.00 60.85 189 ARG D N 1
ATOM 8256 C CA . ARG D 1 210 ? 143.897 -64.897 -0.756 1.00 58.24 189 ARG D CA 1
ATOM 8257 C C . ARG D 1 210 ? 143.171 -63.794 0.005 1.00 56.38 189 ARG D C 1
ATOM 8258 O O . ARG D 1 210 ? 141.948 -63.682 -0.068 1.00 59.20 189 ARG D O 1
ATOM 8266 N N . MET D 1 211 ? 143.934 -62.980 0.729 1.00 53.60 190 MET D N 1
ATOM 8267 C CA . MET D 1 211 ? 143.371 -61.878 1.504 1.00 46.41 190 MET D CA 1
ATOM 8268 C C . MET D 1 211 ? 142.686 -60.851 0.613 1.00 49.80 190 MET D C 1
ATOM 8269 O O . MET D 1 211 ? 141.609 -60.352 0.942 1.00 52.80 190 MET D O 1
ATOM 8274 N N . ILE D 1 212 ? 143.319 -60.536 -0.512 1.00 42.13 191 ILE D N 1
ATOM 8275 C CA . ILE D 1 212 ? 142.778 -59.563 -1.452 1.00 39.21 191 ILE D CA 1
ATOM 8276 C C . ILE D 1 212 ? 141.414 -60.004 -1.971 1.00 43.21 191 ILE D C 1
ATOM 8277 O O . ILE D 1 212 ? 140.461 -59.226 -1.973 1.00 46.56 191 ILE D O 1
ATOM 8282 N N . ARG D 1 213 ? 141.323 -61.261 -2.394 1.00 47.59 192 ARG D N 1
ATOM 8283 C CA . ARG D 1 213 ? 140.080 -61.795 -2.938 1.00 47.00 192 ARG D CA 1
ATOM 8284 C C . ARG D 1 213 ? 139.016 -61.958 -1.856 1.00 39.61 192 ARG D C 1
ATOM 8285 O O . ARG D 1 213 ? 137.827 -61.769 -2.113 1.00 41.30 192 ARG D O 1
ATOM 8293 N N . LEU D 1 214 ? 139.446 -62.307 -0.647 1.00 32.75 193 LEU D N 1
ATOM 8294 C CA . LEU D 1 214 ? 138.528 -62.431 0.479 1.00 31.87 193 LEU D CA 1
ATOM 8295 C C . LEU D 1 214 ? 138.014 -61.063 0.905 1.00 59.23 193 LEU D C 1
ATOM 8296 O O . LEU D 1 214 ? 136.912 -60.939 1.437 1.00 63.59 193 LEU D O 1
ATOM 8301 N N . THR D 1 215 ? 138.823 -60.037 0.669 1.00 50.63 194 THR D N 1
ATOM 8302 C CA . THR D 1 215 ? 138.439 -58.671 0.994 1.00 49.82 194 THR D CA 1
ATOM 8303 C C . THR D 1 215 ? 137.513 -58.106 -0.081 1.00 50.74 194 THR D C 1
ATOM 8304 O O . THR D 1 215 ? 136.534 -57.425 0.225 1.00 54.92 194 THR D O 1
ATOM 8308 N N . LYS D 1 216 ? 137.825 -58.402 -1.340 1.00 52.22 195 LYS D N 1
ATOM 8309 C CA . LYS D 1 216 ? 137.009 -57.953 -2.463 1.00 53.11 195 LYS D CA 1
ATOM 8310 C C . LYS D 1 216 ? 135.600 -58.534 -2.402 1.00 59.62 195 LYS D C 1
ATOM 8311 O O . LYS D 1 216 ? 134.633 -57.877 -2.784 1.00 66.52 195 LYS D O 1
ATOM 8317 N N . SER D 1 217 ? 135.489 -59.768 -1.921 1.00 58.04 196 SER D N 1
ATOM 8318 C CA . SER D 1 217 ? 134.192 -60.425 -1.804 1.00 61.67 196 SER D CA 1
ATOM 8319 C C . SER D 1 217 ? 133.336 -59.750 -0.738 1.00 66.53 196 SER D C 1
ATOM 8320 O O . SER D 1 217 ? 132.106 -59.794 -0.794 1.00 74.01 196 SER D O 1
ATOM 8323 N N . ALA D 1 218 ? 133.996 -59.119 0.227 1.00 64.00 197 ALA D N 1
ATOM 8324 C CA . ALA D 1 218 ? 133.308 -58.471 1.337 1.00 57.30 197 ALA D CA 1
ATOM 8325 C C . ALA D 1 218 ? 132.801 -57.082 0.958 1.00 56.86 197 ALA D C 1
ATOM 8326 O O . ALA D 1 218 ? 132.172 -56.402 1.768 1.00 62.38 197 ALA D O 1
ATOM 8328 N N . GLU D 1 219 ? 133.078 -56.663 -0.272 1.00 53.37 198 GLU D N 1
ATOM 8329 C CA . GLU D 1 219 ? 132.615 -55.369 -0.757 1.00 54.84 198 GLU D CA 1
ATOM 8330 C C . GLU D 1 219 ? 131.111 -55.379 -1.003 1.00 53.47 198 GLU D C 1
ATOM 8331 O O . GLU D 1 219 ? 130.437 -54.366 -0.827 1.00 54.92 198 GLU D O 1
ATOM 8337 N N . THR D 1 220 ? 130.592 -56.535 -1.403 1.00 53.36 199 THR D N 1
ATOM 8338 C CA . THR D 1 220 ? 129.193 -56.654 -1.798 1.00 54.06 199 THR D CA 1
ATOM 8339 C C . THR D 1 220 ? 128.286 -57.121 -0.663 1.00 54.97 199 THR D C 1
ATOM 8340 O O . THR D 1 220 ? 127.156 -57.543 -0.902 1.00 54.34 199 THR D O 1
ATOM 8344 N N . HIS D 1 221 ? 128.780 -57.047 0.568 1.00 57.55 200 HIS D N 1
ATOM 8345 C CA . HIS D 1 221 ? 127.986 -57.454 1.723 1.00 53.31 200 HIS D CA 1
ATOM 8346 C C . HIS D 1 221 ? 126.810 -56.506 1.937 1.00 57.24 200 HIS D C 1
ATOM 8347 O O . HIS D 1 221 ? 126.997 -55.316 2.185 1.00 62.28 200 HIS D O 1
ATOM 8354 N N . ASP D 1 222 ? 125.599 -57.045 1.837 1.00 58.69 201 ASP D N 1
ATOM 8355 C CA . ASP D 1 222 ? 124.389 -56.249 1.996 1.00 51.34 201 ASP D CA 1
ATOM 8356 C C . ASP D 1 222 ? 123.200 -57.145 2.325 1.00 52.54 201 ASP D C 1
ATOM 8357 O O . ASP D 1 222 ? 122.652 -57.812 1.446 1.00 61.12 201 ASP D O 1
ATOM 8362 N N . VAL D 1 223 ? 122.805 -57.155 3.594 1.00 47.93 202 VAL D N 1
ATOM 8363 C CA . VAL D 1 223 ? 121.666 -57.953 4.033 1.00 51.67 202 VAL D CA 1
ATOM 8364 C C . VAL D 1 223 ? 120.603 -57.079 4.692 1.00 51.30 202 VAL D C 1
ATOM 8365 O O . VAL D 1 223 ? 119.732 -57.581 5.404 1.00 49.93 202 VAL D O 1
ATOM 8369 N N . ILE D 1 224 ? 120.680 -55.775 4.441 1.00 50.88 203 ILE D N 1
ATOM 8370 C CA . ILE D 1 224 ? 119.773 -54.802 5.046 1.00 51.84 203 ILE D CA 1
ATOM 8371 C C . ILE D 1 224 ? 118.306 -55.136 4.793 1.00 54.98 203 ILE D C 1
ATOM 8372 O O . ILE D 1 224 ? 117.487 -55.113 5.714 1.00 54.33 203 ILE D O 1
ATOM 8377 N N . LYS D 1 225 ? 117.985 -55.457 3.544 1.00 61.34 204 LYS D N 1
ATOM 8378 C CA . LYS D 1 225 ? 116.625 -55.822 3.162 1.00 63.38 204 LYS D CA 1
ATOM 8379 C C . LYS D 1 225 ? 116.170 -57.100 3.866 1.00 77.13 204 LYS D C 1
ATOM 8380 O O . LYS D 1 225 ? 114.991 -57.263 4.184 1.00 86.00 204 LYS D O 1
ATOM 8386 N N . ASP D 1 226 ? 117.119 -57.993 4.127 1.00 77.69 205 ASP D N 1
ATOM 8387 C CA . ASP D 1 226 ? 116.809 -59.308 4.675 1.00 69.14 205 ASP D CA 1
ATOM 8388 C C . ASP D 1 226 ? 116.604 -59.300 6.190 1.00 60.24 205 ASP D C 1
ATOM 8389 O O . ASP D 1 226 ? 115.959 -60.197 6.734 1.00 59.59 205 ASP D O 1
ATOM 8394 N N . LEU D 1 227 ? 117.153 -58.291 6.861 1.00 52.75 206 LEU D N 1
ATOM 8395 C CA . LEU D 1 227 ? 117.119 -58.221 8.324 1.00 51.51 206 LEU D CA 1
ATOM 8396 C C . LEU D 1 227 ? 115.716 -58.343 8.943 1.00 60.63 206 LEU D C 1
ATOM 8397 O O . LEU D 1 227 ? 115.540 -59.094 9.903 1.00 60.05 206 LEU D O 1
ATOM 8402 N N . PRO D 1 228 ? 114.713 -57.617 8.409 1.00 66.89 207 PRO D N 1
ATOM 8403 C CA . PRO D 1 228 ? 113.389 -57.783 9.025 1.00 67.10 207 PRO D CA 1
ATOM 8404 C C . PRO D 1 228 ? 112.777 -59.165 8.795 1.00 66.35 207 PRO D C 1
ATOM 8405 O O . PRO D 1 228 ? 111.792 -59.511 9.446 1.00 68.70 207 PRO D O 1
ATOM 8409 N N . ASN D 1 229 ? 113.356 -59.941 7.885 1.00 63.26 208 ASN D N 1
ATOM 8410 C CA . ASN D 1 229 ? 112.819 -61.255 7.552 1.00 67.68 208 ASN D CA 1
ATOM 8411 C C . ASN D 1 229 ? 113.536 -62.392 8.274 1.00 65.64 208 ASN D C 1
ATOM 8412 O O . ASN D 1 229 ? 113.163 -63.556 8.132 1.00 68.48 208 ASN D O 1
ATOM 8417 N N . ILE D 1 230 ? 114.562 -62.053 9.047 1.00 66.43 209 ILE D N 1
ATOM 8418 C CA . ILE D 1 230 ? 115.319 -63.060 9.783 1.00 46.77 209 ILE D CA 1
ATOM 8419 C C . ILE D 1 230 ? 114.778 -63.222 11.200 1.00 54.59 209 ILE D C 1
ATOM 8420 O O . ILE D 1 230 ? 114.998 -62.374 12.066 1.00 46.62 209 ILE D O 1
ATOM 8425 N N . LYS D 1 231 ? 114.066 -64.322 11.424 1.00 62.46 210 LYS D N 1
ATOM 8426 C CA . LYS D 1 231 ? 113.443 -64.595 12.713 1.00 66.03 210 LYS D CA 1
ATOM 8427 C C . LYS D 1 231 ? 114.341 -65.456 13.591 1.00 55.76 210 LYS D C 1
ATOM 8428 O O . LYS D 1 231 ? 113.999 -65.763 14.734 1.00 60.57 210 LYS D O 1
ATOM 8434 N N . THR D 1 232 ? 115.488 -65.843 13.045 1.00 46.20 211 THR D N 1
ATOM 8435 C CA . THR D 1 232 ? 116.449 -66.669 13.765 1.00 47.95 211 THR D CA 1
ATOM 8436 C C . THR D 1 232 ? 116.949 -65.971 15.026 1.00 48.96 211 THR D C 1
ATOM 8437 O O . THR D 1 232 ? 117.450 -64.849 14.959 1.00 60.55 211 THR D O 1
ATOM 8441 N N . PRO D 1 233 ? 116.798 -66.634 16.185 1.00 45.47 212 PRO D N 1
ATOM 8442 C CA . PRO D 1 233 ? 117.252 -66.110 17.478 1.00 46.15 212 PRO D CA 1
ATOM 8443 C C . PRO D 1 233 ? 118.736 -65.766 17.456 1.00 46.57 212 PRO D C 1
ATOM 8444 O O . PRO D 1 233 ? 119.573 -66.655 17.305 1.00 53.98 212 PRO D O 1
ATOM 8448 N N . THR D 1 234 ? 119.053 -64.486 17.605 1.00 40.87 213 THR D N 1
ATOM 8449 C CA . THR D 1 234 ? 120.424 -64.026 17.439 1.00 63.58 213 THR D CA 1
ATOM 8450 C C . THR D 1 234 ? 120.938 -63.284 18.670 1.00 57.93 213 THR D C 1
ATOM 8451 O O . THR D 1 234 ? 120.204 -62.530 19.305 1.00 60.98 213 THR D O 1
ATOM 8455 N N . LEU D 1 235 ? 122.201 -63.520 19.010 1.00 53.27 214 LEU D N 1
ATOM 8456 C CA . LEU D 1 235 ? 122.870 -62.757 20.053 1.00 50.06 214 LEU D CA 1
ATOM 8457 C C . LEU D 1 235 ? 124.052 -62.009 19.449 1.00 51.66 214 LEU D C 1
ATOM 8458 O O . LEU D 1 235 ? 125.022 -62.622 19.002 1.00 55.81 214 LEU D O 1
ATOM 8463 N N . ILE D 1 236 ? 123.964 -60.684 19.431 1.00 49.14 215 ILE D N 1
ATOM 8464 C CA . ILE D 1 236 ? 124.987 -59.863 18.795 1.00 50.53 215 ILE D CA 1
ATOM 8465 C C . ILE D 1 236 ? 126.047 -59.397 19.787 1.00 48.07 215 ILE D C 1
ATOM 8466 O O . ILE D 1 236 ? 125.736 -58.781 20.806 1.00 45.36 215 ILE D O 1
ATOM 8471 N N . ILE D 1 237 ? 127.302 -59.702 19.478 1.00 47.23 216 ILE D N 1
ATOM 8472 C CA . ILE D 1 237 ? 128.423 -59.275 20.304 1.00 44.80 216 ILE D CA 1
ATOM 8473 C C . ILE D 1 237 ? 129.073 -58.042 19.694 1.00 39.73 216 ILE D C 1
ATOM 8474 O O . ILE D 1 237 ? 129.419 -58.035 18.513 1.00 35.60 216 ILE D O 1
ATOM 8479 N N . SER D 1 238 ? 129.232 -57.000 20.503 1.00 48.23 217 SER D N 1
ATOM 8480 C CA . SER D 1 238 ? 129.809 -55.747 20.032 1.00 45.65 217 SER D CA 1
ATOM 8481 C C . SER D 1 238 ? 130.947 -55.286 20.934 1.00 48.49 217 SER D C 1
ATOM 8482 O O . SER D 1 238 ? 130.814 -55.270 22.158 1.00 44.36 217 SER D O 1
ATOM 8485 N N . SER D 1 239 ? 132.066 -54.913 20.323 1.00 49.20 218 SER D N 1
ATOM 8486 C CA . SER D 1 239 ? 133.206 -54.396 21.069 1.00 45.10 218 SER D CA 1
ATOM 8487 C C . SER D 1 239 ? 133.219 -52.872 21.026 1.00 52.85 218 SER D C 1
ATOM 8488 O O . SER D 1 239 ? 133.157 -52.277 19.950 1.00 46.66 218 SER D O 1
ATOM 8491 N N . GLU D 1 240 ? 133.304 -52.247 22.198 1.00 57.90 219 GLU D N 1
ATOM 8492 C CA . GLU D 1 240 ? 133.251 -50.792 22.303 1.00 59.16 219 GLU D CA 1
ATOM 8493 C C . GLU D 1 240 ? 134.389 -50.114 21.546 1.00 55.32 219 GLU D C 1
ATOM 8494 O O . GLU D 1 240 ? 134.200 -49.060 20.939 1.00 59.82 219 GLU D O 1
ATOM 8500 N N . GLU D 1 241 ? 135.569 -50.725 21.583 1.00 45.66 220 GLU D N 1
ATOM 8501 C CA . GLU D 1 241 ? 136.741 -50.162 20.923 1.00 50.56 220 GLU D CA 1
ATOM 8502 C C . GLU D 1 241 ? 137.062 -50.903 19.627 1.00 52.96 220 GLU D C 1
ATOM 8503 O O . GLU D 1 241 ? 138.228 -51.119 19.294 1.00 34.30 220 GLU D O 1
ATOM 8509 N N . ASP D 1 242 ? 136.016 -51.294 18.905 1.00 50.02 221 ASP D N 1
ATOM 8510 C CA . ASP D 1 242 ? 136.169 -51.909 17.592 1.00 39.87 221 ASP D CA 1
ATOM 8511 C C . ASP D 1 242 ? 136.322 -50.815 16.541 1.00 45.51 221 ASP D C 1
ATOM 8512 O O . ASP D 1 242 ? 135.369 -50.094 16.241 1.00 61.36 221 ASP D O 1
ATOM 8517 N N . TYR D 1 243 ? 137.522 -50.691 15.985 1.00 42.80 222 TYR D N 1
ATOM 8518 C CA . TYR D 1 243 ? 137.807 -49.618 15.037 1.00 48.83 222 TYR D CA 1
ATOM 8519 C C . TYR D 1 243 ? 137.711 -50.112 13.600 1.00 55.78 222 TYR D C 1
ATOM 8520 O O . TYR D 1 243 ? 138.287 -49.517 12.689 1.00 69.13 222 TYR D O 1
ATOM 8529 N N . LEU D 1 244 ? 136.976 -51.201 13.403 1.00 49.35 223 LEU D N 1
ATOM 8530 C CA . LEU D 1 244 ? 136.836 -51.804 12.084 1.00 52.55 223 LEU D CA 1
ATOM 8531 C C . LEU D 1 244 ? 135.361 -52.001 11.757 1.00 56.18 223 LEU D C 1
ATOM 8532 O O . LEU D 1 244 ? 134.870 -51.530 10.730 1.00 59.42 223 LEU D O 1
ATOM 8537 N N . THR D 1 245 ? 134.662 -52.703 12.642 1.00 54.11 224 THR D N 1
ATOM 8538 C CA . THR D 1 245 ? 133.212 -52.824 12.567 1.00 50.80 224 THR D CA 1
ATOM 8539 C C . THR D 1 245 ? 132.604 -52.246 13.841 1.00 45.01 224 THR D C 1
ATOM 8540 O O . THR D 1 245 ? 132.235 -52.990 14.749 1.00 43.24 224 THR D O 1
ATOM 8544 N N . PRO D 1 246 ? 132.505 -50.909 13.907 1.00 47.79 225 PRO D N 1
ATOM 8545 C CA . PRO D 1 246 ? 132.130 -50.151 15.108 1.00 44.38 225 PRO D CA 1
ATOM 8546 C C . PRO D 1 246 ? 130.775 -50.550 15.692 1.00 46.44 225 PRO D C 1
ATOM 8547 O O . PRO D 1 246 ? 129.927 -51.068 14.966 1.00 54.25 225 PRO D O 1
ATOM 8551 N N . PRO D 1 247 ? 130.582 -50.313 17.002 1.00 52.37 226 PRO D N 1
ATOM 8552 C CA . PRO D 1 247 ? 129.360 -50.652 17.742 1.00 52.70 226 PRO D CA 1
ATOM 8553 C C . PRO D 1 247 ? 128.062 -50.134 17.124 1.00 51.42 226 PRO D C 1
ATOM 8554 O O . PRO D 1 247 ? 127.030 -50.780 17.300 1.00 55.40 226 PRO D O 1
ATOM 8558 N N . PHE D 1 248 ? 128.100 -49.003 16.423 1.00 40.55 227 PHE D N 1
ATOM 8559 C CA . PHE D 1 248 ? 126.872 -48.435 15.868 1.00 53.71 227 PHE D CA 1
ATOM 8560 C C . PHE D 1 248 ? 126.310 -49.331 14.770 1.00 60.76 227 PHE D C 1
ATOM 8561 O O . PHE D 1 248 ? 125.107 -49.323 14.505 1.00 72.23 227 PHE D O 1
ATOM 8569 N N . GLU D 1 249 ? 127.184 -50.108 14.138 1.00 50.14 228 GLU D N 1
ATOM 8570 C CA . GLU D 1 249 ? 126.756 -51.060 13.123 1.00 49.12 228 GLU D CA 1
ATOM 8571 C C . GLU D 1 249 ? 126.042 -52.247 13.764 1.00 54.14 228 GLU D C 1
ATOM 8572 O O . GLU D 1 249 ? 125.135 -52.829 13.170 1.00 66.94 228 GLU D O 1
ATOM 8578 N N . GLN D 1 250 ? 126.456 -52.602 14.978 1.00 48.80 229 GLN D N 1
ATOM 8579 C CA . GLN D 1 250 ? 125.785 -53.658 15.730 1.00 53.24 229 GLN D CA 1
ATOM 8580 C C . GLN D 1 250 ? 124.451 -53.153 16.269 1.00 57.15 229 GLN D C 1
ATOM 8581 O O . GLN D 1 250 ? 123.461 -53.887 16.292 1.00 56.83 229 GLN D O 1
ATOM 8587 N N . LYS D 1 251 ? 124.439 -51.895 16.703 1.00 51.66 230 LYS D N 1
ATOM 8588 C CA . LYS D 1 251 ? 123.222 -51.238 17.166 1.00 50.94 230 LYS D CA 1
ATOM 8589 C C . LYS D 1 251 ? 122.161 -51.250 16.070 1.00 50.89 230 LYS D C 1
ATOM 8590 O O . LYS D 1 251 ? 120.986 -51.507 16.333 1.00 57.28 230 LYS D O 1
ATOM 8596 N N . TYR D 1 252 ? 122.585 -50.978 14.841 1.00 47.52 231 TYR D N 1
ATOM 8597 C CA . TYR D 1 252 ? 121.681 -51.012 13.700 1.00 59.15 231 TYR D CA 1
ATOM 8598 C C . TYR D 1 252 ? 121.193 -52.433 13.439 1.00 60.78 231 TYR D C 1
ATOM 8599 O O . TYR D 1 252 ? 120.042 -52.646 13.059 1.00 62.46 231 TYR D O 1
ATOM 8608 N N . LEU D 1 253 ? 122.080 -53.401 13.647 1.00 46.64 232 LEU D N 1
ATOM 8609 C CA . LEU D 1 253 ? 121.764 -54.800 13.400 1.00 46.16 232 LEU D CA 1
ATOM 8610 C C . LEU D 1 253 ? 120.724 -55.329 14.381 1.00 49.04 232 LEU D C 1
ATOM 8611 O O . LEU D 1 253 ? 119.838 -56.097 14.009 1.00 57.16 232 LEU D O 1
ATOM 8616 N N . GLN D 1 254 ? 120.837 -54.907 15.634 1.00 49.50 233 GLN D N 1
ATOM 8617 C CA . GLN D 1 254 ? 119.986 -55.423 16.699 1.00 55.93 233 GLN D CA 1
ATOM 8618 C C . GLN D 1 254 ? 118.582 -54.821 16.649 1.00 62.68 233 GLN D C 1
ATOM 8619 O O . GLN D 1 254 ? 117.628 -55.396 17.173 1.00 73.72 233 GLN D O 1
ATOM 8625 N N . GLU D 1 255 ? 118.460 -53.667 16.005 1.00 61.50 234 GLU D N 1
ATOM 8626 C CA . GLU D 1 255 ? 117.178 -52.980 15.911 1.00 72.50 234 GLU D CA 1
ATOM 8627 C C . GLU D 1 255 ? 116.299 -53.540 14.793 1.00 77.73 234 GLU D C 1
ATOM 8628 O O . GLU D 1 255 ? 115.074 -53.564 14.913 1.00 83.51 234 GLU D O 1
ATOM 8634 N N . HIS D 1 256 ? 116.923 -53.992 13.709 1.00 75.04 235 HIS D N 1
ATOM 8635 C CA . HIS D 1 256 ? 116.177 -54.427 12.531 1.00 71.13 235 HIS D CA 1
ATOM 8636 C C . HIS D 1 256 ? 116.043 -55.948 12.439 1.00 71.37 235 HIS D C 1
ATOM 8637 O O . HIS D 1 256 ? 115.383 -56.466 11.538 1.00 75.09 235 HIS D O 1
ATOM 8644 N N . LEU D 1 257 ? 116.671 -56.658 13.372 1.00 67.80 236 LEU D N 1
ATOM 8645 C CA . LEU D 1 257 ? 116.414 -58.083 13.558 1.00 63.61 236 LEU D CA 1
ATOM 8646 C C . LEU D 1 257 ? 115.385 -58.240 14.675 1.00 66.60 236 LEU D C 1
ATOM 8647 O O . LEU D 1 257 ? 115.580 -57.714 15.771 1.00 73.33 236 LEU D O 1
ATOM 8652 N N . GLN D 1 258 ? 114.292 -58.953 14.405 1.00 63.15 237 GLN D N 1
ATOM 8653 C CA . GLN D 1 258 ? 113.174 -58.981 15.348 1.00 71.35 237 GLN D CA 1
ATOM 8654 C C . GLN D 1 258 ? 113.523 -59.712 16.641 1.00 78.85 237 GLN D C 1
ATOM 8655 O O . GLN D 1 258 ? 113.126 -59.286 17.726 1.00 77.13 237 GLN D O 1
ATOM 8661 N N . ASN D 1 259 ? 114.255 -60.815 16.529 1.00 88.84 238 ASN D N 1
ATOM 8662 C CA . ASN D 1 259 ? 114.700 -61.534 17.716 1.00 91.12 238 ASN D CA 1
ATOM 8663 C C . ASN D 1 259 ? 116.220 -61.533 17.795 1.00 84.04 238 ASN D C 1
ATOM 8664 O O . ASN D 1 259 ? 116.870 -62.544 17.531 1.00 88.53 238 ASN D O 1
ATOM 8669 N N . ALA D 1 260 ? 116.782 -60.386 18.159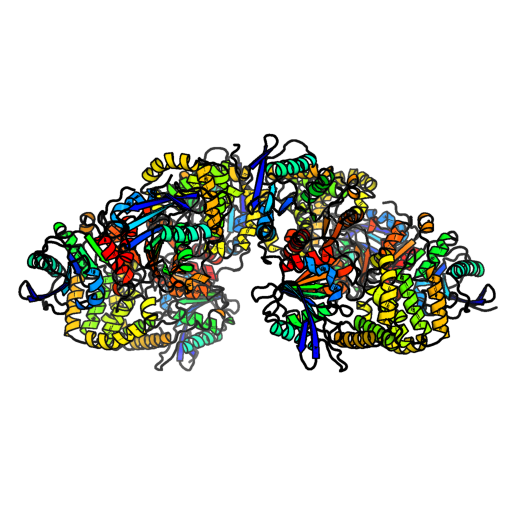 1.00 74.74 239 ALA D N 1
ATOM 8670 C CA . ALA D 1 260 ? 118.218 -60.274 18.361 1.00 63.52 239 ALA D CA 1
ATOM 8671 C C . ALA D 1 260 ? 118.515 -59.517 19.647 1.00 60.85 239 ALA D C 1
ATOM 8672 O O . ALA D 1 260 ? 117.938 -58.459 19.902 1.00 68.13 239 ALA D O 1
ATOM 8674 N N . GLU D 1 261 ? 119.408 -60.067 20.460 1.00 53.59 240 GLU D N 1
ATOM 8675 C CA . GLU D 1 261 ? 119.835 -59.395 21.679 1.00 63.07 240 GLU D CA 1
ATOM 8676 C C . GLU D 1 261 ? 121.244 -58.845 21.520 1.00 59.42 240 GLU D C 1
ATOM 8677 O O . GLU D 1 261 ? 122.035 -59.358 20.728 1.00 63.22 240 GLU D O 1
ATOM 8683 N N . LEU D 1 262 ? 121.552 -57.799 22.277 1.00 54.01 241 LEU D N 1
ATOM 8684 C CA . LEU D 1 262 ? 122.827 -57.109 22.135 1.00 48.00 241 LEU D CA 1
ATOM 8685 C C . LEU D 1 262 ? 123.681 -57.236 23.390 1.00 47.89 241 LEU D C 1
ATOM 8686 O O . LEU D 1 262 ? 123.168 -57.256 24.508 1.00 60.25 241 LEU D O 1
ATOM 8691 N N . VAL D 1 263 ? 124.991 -57.329 23.188 1.00 43.54 242 VAL D N 1
ATOM 8692 C CA . VAL D 1 263 ? 125.951 -57.383 24.283 1.00 51.79 242 VAL D CA 1
ATOM 8693 C C . VAL D 1 263 ? 127.183 -56.557 23.926 1.00 57.99 242 VAL D C 1
ATOM 8694 O O . VAL D 1 263 ? 127.768 -56.730 22.856 1.00 76.21 242 VAL D O 1
ATOM 8698 N N . SER D 1 264 ? 127.571 -55.653 24.819 1.00 44.52 243 SER D N 1
ATOM 8699 C CA . SER D 1 264 ? 128.718 -54.789 24.573 1.00 46.89 243 SER D CA 1
ATOM 8700 C C . SER D 1 264 ? 129.891 -55.155 25.478 1.00 53.25 243 SER D C 1
ATOM 8701 O O . SER D 1 264 ? 129.723 -55.345 26.683 1.00 54.13 243 SER D O 1
ATOM 8704 N N . ILE D 1 265 ? 131.079 -55.253 24.890 1.00 52.16 244 ILE D N 1
ATOM 8705 C CA . ILE D 1 265 ? 132.282 -55.594 25.642 1.00 45.93 244 ILE D CA 1
ATOM 8706 C C . ILE D 1 265 ? 133.201 -54.385 25.779 1.00 51.52 244 ILE D C 1
ATOM 8707 O O . ILE D 1 265 ? 133.852 -53.988 24.814 1.00 69.27 244 ILE D O 1
ATOM 8712 N N . PRO D 1 266 ? 133.255 -53.796 26.983 1.00 46.98 245 PRO D N 1
ATOM 8713 C CA . PRO D 1 266 ? 134.082 -52.613 27.248 1.00 53.89 245 PRO D CA 1
ATOM 8714 C C . PRO D 1 266 ? 135.574 -52.895 27.084 1.00 64.42 245 PRO D C 1
ATOM 8715 O O . PRO D 1 266 ? 136.017 -54.007 27.380 1.00 67.47 245 PRO D O 1
ATOM 8719 N N . ASN D 1 267 ? 136.321 -51.897 26.614 1.00 58.73 246 ASN D N 1
ATOM 8720 C CA . ASN D 1 267 ? 137.771 -52.001 26.443 1.00 55.50 246 ASN D CA 1
ATOM 8721 C C . ASN D 1 267 ? 138.187 -53.198 25.593 1.00 59.76 246 ASN D C 1
ATOM 8722 O O . ASN D 1 267 ? 139.165 -53.877 25.902 1.00 72.04 246 ASN D O 1
ATOM 8727 N N . CYS D 1 268 ? 137.442 -53.451 24.522 1.00 53.44 247 CYS D N 1
ATOM 8728 C CA . CYS D 1 268 ? 137.692 -54.617 23.683 1.00 36.69 247 CYS D CA 1
ATOM 8729 C C . CYS D 1 268 ? 137.714 -54.248 22.204 1.00 37.20 247 CYS D C 1
ATOM 8730 O O . CYS D 1 268 ? 137.010 -53.337 21.773 1.00 49.11 247 CYS D O 1
ATOM 8733 N N . GLY D 1 269 ? 138.523 -54.964 21.429 1.00 43.08 248 GLY D N 1
ATOM 8734 C CA . GLY D 1 269 ? 138.687 -54.666 20.018 1.00 49.77 248 GLY D CA 1
ATOM 8735 C C . GLY D 1 269 ? 137.949 -55.616 19.093 1.00 52.70 248 GLY D C 1
ATOM 8736 O O . GLY D 1 269 ? 137.119 -56.411 19.532 1.00 51.46 248 GLY D O 1
ATOM 8737 N N . HIS D 1 270 ? 138.270 -55.534 17.805 1.00 54.82 249 HIS D N 1
ATOM 8738 C CA . HIS D 1 270 ? 137.616 -56.334 16.772 1.00 52.76 249 HIS D CA 1
ATOM 8739 C C . HIS D 1 270 ? 137.814 -57.837 16.982 1.00 60.82 249 HIS D C 1
ATOM 8740 O O . HIS D 1 270 ? 137.064 -58.652 16.445 1.00 67.27 249 HIS D O 1
ATOM 8747 N N . ALA D 1 271 ? 138.825 -58.196 17.767 1.00 59.43 250 ALA D N 1
ATOM 8748 C CA . ALA D 1 271 ? 139.123 -59.596 18.052 1.00 51.37 250 ALA D CA 1
ATOM 8749 C C . ALA D 1 271 ? 138.634 -60.000 19.441 1.00 40.58 250 ALA D C 1
ATOM 8750 O O . ALA D 1 271 ? 139.429 -60.118 20.375 1.00 33.62 250 ALA D O 1
ATOM 8752 N N . SER D 1 272 ? 137.326 -60.210 19.566 1.00 42.13 251 SER D N 1
ATOM 8753 C CA . SER D 1 272 ? 136.714 -60.609 20.833 1.00 45.48 251 SER D CA 1
ATOM 8754 C C . SER D 1 272 ? 137.324 -61.905 21.350 1.00 55.91 251 SER D C 1
ATOM 8755 O O . SER D 1 272 ? 137.620 -62.041 22.539 1.00 68.26 251 SER D O 1
ATOM 8758 N N . MET D 1 273 ? 137.555 -62.861 20.500 1.00 53.37 252 MET D N 1
ATOM 8759 C CA . MET D 1 273 ? 137.981 -64.121 21.007 1.00 54.26 252 MET D CA 1
ATOM 8760 C C . MET D 1 273 ? 139.287 -64.037 21.764 1.00 61.93 252 MET D C 1
ATOM 8761 O O . MET D 1 273 ? 139.458 -64.717 22.752 1.00 64.68 252 MET D O 1
ATOM 8766 N N . TYR D 1 274 ? 140.242 -63.252 21.303 1.00 53.39 253 TYR D N 1
ATOM 8767 C CA . TYR D 1 274 ? 141.539 -63.280 21.965 1.00 52.41 253 TYR D CA 1
ATOM 8768 C C . TYR D 1 274 ? 141.613 -62.336 23.163 1.00 63.76 253 TYR D C 1
ATOM 8769 O O . TYR D 1 274 ? 142.345 -62.594 24.118 1.00 71.61 253 TYR D O 1
ATOM 8778 N N . GLU D 1 275 ? 140.852 -61.248 23.113 1.00 63.51 254 GLU D N 1
ATOM 8779 C CA . GLU D 1 275 ? 140.860 -60.272 24.199 1.00 55.21 254 GLU D CA 1
ATOM 8780 C C . GLU D 1 275 ? 140.035 -60.748 25.393 1.00 48.48 254 GLU D C 1
ATOM 8781 O O . GLU D 1 275 ? 140.460 -60.614 26.540 1.00 43.39 254 GLU D O 1
ATOM 8787 N N . VAL D 1 276 ? 138.857 -61.302 25.121 1.00 47.65 255 VAL D N 1
ATOM 8788 C CA . VAL D 1 276 ? 137.986 -61.806 26.180 1.00 55.58 255 VAL D CA 1
ATOM 8789 C C . VAL D 1 276 ? 137.452 -63.214 25.890 1.00 52.72 255 VAL D C 1
ATOM 8790 O O . VAL D 1 276 ? 136.254 -63.403 25.677 1.00 50.44 255 VAL D O 1
ATOM 8794 N N . PRO D 1 277 ? 138.344 -64.217 25.914 1.00 55.79 256 PRO D N 1
ATOM 8795 C CA . PRO D 1 277 ? 137.959 -65.591 25.575 1.00 57.23 256 PRO D CA 1
ATOM 8796 C C . PRO D 1 277 ? 136.941 -66.186 26.548 1.00 54.67 256 PRO D C 1
ATOM 8797 O O . PRO D 1 277 ? 136.101 -66.985 26.132 1.00 51.14 256 PRO D O 1
ATOM 8801 N N . LYS D 1 278 ? 137.014 -65.800 27.819 1.00 53.42 257 LYS D N 1
ATOM 8802 C CA . LYS D 1 278 ? 136.067 -66.288 28.817 1.00 44.81 257 LYS D CA 1
ATOM 8803 C C . LYS D 1 278 ? 134.671 -65.753 28.532 1.00 42.45 257 LYS D C 1
ATOM 8804 O O . LYS D 1 278 ? 133.682 -66.472 28.657 1.00 45.09 257 LYS D O 1
ATOM 8810 N N . THR D 1 279 ? 134.602 -64.483 28.146 1.00 39.39 258 THR D N 1
ATOM 8811 C CA . THR D 1 279 ? 133.331 -63.836 27.849 1.00 37.77 258 THR D CA 1
ATOM 8812 C C . THR D 1 279 ? 132.736 -64.349 26.541 1.00 45.96 258 THR D C 1
ATOM 8813 O O . THR D 1 279 ? 131.539 -64.631 26.463 1.00 57.41 258 THR D O 1
ATOM 8817 N N . PHE D 1 280 ? 133.581 -64.466 25.519 1.00 41.80 259 PHE D N 1
ATOM 8818 C CA . PHE D 1 280 ? 133.151 -64.923 24.201 1.00 46.47 259 PHE D CA 1
ATOM 8819 C C . PHE D 1 280 ? 132.486 -66.292 24.282 1.00 62.02 259 PHE D C 1
ATOM 8820 O O . PHE D 1 280 ? 131.392 -66.497 23.757 1.00 67.67 259 PHE D O 1
ATOM 8828 N N . THR D 1 281 ? 133.156 -67.223 24.950 1.00 64.14 260 THR D N 1
ATOM 8829 C CA . THR D 1 281 ? 132.655 -68.583 25.091 1.00 58.77 260 THR D CA 1
ATOM 8830 C C . THR D 1 281 ? 131.399 -68.623 25.959 1.00 60.23 260 THR D C 1
ATOM 8831 O O . THR D 1 281 ? 130.471 -69.386 25.687 1.00 66.03 260 THR D O 1
ATOM 8835 N N . ALA D 1 282 ? 131.372 -67.793 26.997 1.00 52.07 261 ALA D N 1
ATOM 8836 C CA . ALA D 1 282 ? 130.219 -67.723 27.889 1.00 47.16 261 ALA D CA 1
ATOM 8837 C C . ALA D 1 282 ? 128.971 -67.285 27.130 1.00 51.69 261 ALA D C 1
ATOM 8838 O O . ALA D 1 282 ? 127.886 -67.833 27.328 1.00 52.27 261 ALA D O 1
ATOM 8840 N N . LEU D 1 283 ? 129.137 -66.295 26.259 1.00 46.59 262 LEU D N 1
ATOM 8841 C CA . LEU D 1 283 ? 128.036 -65.796 25.445 1.00 44.16 262 LEU D CA 1
ATOM 8842 C C . LEU D 1 283 ? 127.571 -66.848 24.448 1.00 38.88 262 LEU D C 1
ATOM 8843 O O . LEU D 1 283 ? 126.374 -67.080 24.291 1.00 44.90 262 LEU D O 1
ATOM 8848 N N . VAL D 1 284 ? 128.528 -67.485 23.781 1.00 43.23 263 VAL D N 1
ATOM 8849 C CA . VAL D 1 284 ? 128.226 -68.509 22.786 1.00 51.79 263 VAL D CA 1
ATOM 8850 C C . VAL D 1 284 ? 127.566 -69.738 23.413 1.00 54.30 263 VAL D C 1
ATOM 8851 O O . VAL D 1 284 ? 126.489 -70.158 22.986 1.00 44.13 263 VAL D O 1
ATOM 8855 N N . LEU D 1 285 ? 128.210 -70.306 24.428 1.00 54.14 264 LEU D N 1
ATOM 8856 C CA . LEU D 1 285 ? 127.692 -71.503 25.083 1.00 52.08 264 LEU D CA 1
ATOM 8857 C C . LEU D 1 285 ? 126.393 -71.221 25.828 1.00 47.64 264 LEU D C 1
ATOM 8858 O O . LEU D 1 285 ? 125.467 -72.030 25.802 1.00 51.30 264 LEU D O 1
ATOM 8863 N N . GLY D 1 286 ? 126.334 -70.073 26.493 1.00 46.79 265 GLY D N 1
ATOM 8864 C CA . GLY D 1 286 ? 125.161 -69.699 27.260 1.00 50.51 265 GLY D CA 1
ATOM 8865 C C . GLY D 1 286 ? 123.921 -69.555 26.400 1.00 63.74 265 GLY D C 1
ATOM 8866 O O . GLY D 1 286 ? 122.841 -70.009 26.772 1.00 74.07 265 GLY D O 1
ATOM 8867 N N . PHE D 1 287 ? 124.080 -68.925 25.241 1.00 66.20 266 PHE D N 1
ATOM 8868 C CA . PHE D 1 287 ? 122.964 -68.709 24.330 1.00 58.85 266 PHE D CA 1
ATOM 8869 C C . PHE D 1 287 ? 122.513 -70.022 23.691 1.00 59.43 266 PHE D C 1
ATOM 8870 O O . PHE D 1 287 ? 121.318 -70.319 23.645 1.00 55.33 266 PHE D O 1
ATOM 8878 N N . PHE D 1 288 ? 123.472 -70.806 23.209 1.00 58.90 267 PHE D N 1
ATOM 8879 C CA . PHE D 1 288 ? 123.172 -72.091 22.582 1.00 55.34 267 PHE D CA 1
ATOM 8880 C C . PHE D 1 288 ? 122.685 -73.116 23.604 1.00 57.46 267 PHE D C 1
ATOM 8881 O O . PHE D 1 288 ? 121.832 -73.951 23.301 1.00 51.26 267 PHE D O 1
ATOM 8889 N N . GLY D 1 289 ? 123.232 -73.045 24.814 1.00 60.56 268 GLY D N 1
ATOM 8890 C CA . GLY D 1 289 ? 122.928 -74.010 25.855 1.00 54.17 268 GLY D CA 1
ATOM 8891 C C . GLY D 1 289 ? 121.575 -73.823 26.514 1.00 60.85 268 GLY D C 1
ATOM 8892 O O . GLY D 1 289 ? 121.040 -74.759 27.108 1.00 71.79 268 GLY D O 1
ATOM 8893 N N . GLN D 1 290 ? 121.028 -72.614 26.417 1.00 58.95 269 GLN D N 1
ATOM 8894 C CA . GLN D 1 290 ? 119.716 -72.307 26.983 1.00 60.63 269 GLN D CA 1
ATOM 8895 C C . GLN D 1 290 ? 118.629 -73.239 26.458 1.00 64.87 269 GLN D C 1
ATOM 8896 O O . GLN D 1 290 ? 118.459 -73.389 25.248 1.00 65.14 269 GLN D O 1
ATOM 8902 N N . THR D 1 291 ? 117.894 -73.863 27.373 1.00 63.96 270 THR D N 1
ATOM 8903 C CA . THR D 1 291 ? 116.805 -74.754 26.994 1.00 72.33 270 THR D CA 1
ATOM 8904 C C . THR D 1 291 ? 115.657 -73.968 26.372 1.00 73.28 270 THR D C 1
ATOM 8905 O O . THR D 1 291 ? 115.157 -74.322 25.304 1.00 74.15 270 THR D O 1
ATOM 8909 N N . LYS D 1 292 ? 115.247 -72.897 27.044 1.00 67.18 271 LYS D N 1
ATOM 8910 C CA . LYS D 1 292 ? 114.153 -72.066 26.558 1.00 62.10 271 LYS D CA 1
ATOM 8911 C C . LYS D 1 292 ? 114.562 -70.596 26.512 1.00 72.32 271 LYS D C 1
ATOM 8912 O O . LYS D 1 292 ? 115.155 -70.078 27.459 1.00 70.01 271 LYS D O 1
ATOM 8918 N N . LEU D 1 293 ? 114.240 -69.933 25.405 1.00 83.76 272 LEU D N 1
ATOM 8919 C CA . LEU D 1 293 ? 114.556 -68.520 25.229 1.00 81.02 272 LEU D CA 1
ATOM 8920 C C . LEU D 1 293 ? 113.384 -67.626 25.622 1.00 87.25 272 LEU D C 1
ATOM 8921 O O . LEU D 1 293 ? 113.570 -66.457 25.953 1.00 92.18 272 LEU D O 1
ATOM 8926 N N . ASP D 1 294 ? 112.175 -68.177 25.579 1.00 88.91 273 ASP D N 1
ATOM 8927 C CA . ASP D 1 294 ? 110.991 -67.427 25.980 1.00 101.03 273 ASP D CA 1
ATOM 8928 C C . ASP D 1 294 ? 110.821 -67.451 27.495 1.00 100.56 273 ASP D C 1
ATOM 8929 O O . ASP D 1 294 ? 110.737 -68.518 28.104 1.00 95.16 273 ASP D O 1
ATOM 8934 N N . TYR D 1 295 ? 110.776 -66.268 28.099 1.00 100.12 274 TYR D N 1
ATOM 8935 C CA . TYR D 1 295 ? 110.633 -66.150 29.545 1.00 90.89 274 TYR D CA 1
ATOM 8936 C C . TYR D 1 295 ? 109.299 -65.524 29.936 1.00 91.09 274 TYR D C 1
ATOM 8937 O O . TYR D 1 295 ? 108.928 -64.462 29.434 1.00 95.56 274 TYR D O 1
ATOM 8946 N N . GLN D 1 296 ? 108.582 -66.191 30.835 1.00 81.60 275 GLN D N 1
ATOM 8947 C CA . GLN D 1 296 ? 107.339 -65.659 31.380 1.00 86.44 275 GLN D CA 1
ATOM 8948 C C . GLN D 1 296 ? 107.634 -64.588 32.422 1.00 90.28 275 GLN D C 1
ATOM 8949 O O . GLN D 1 296 ? 107.422 -64.799 33.618 1.00 77.12 275 GLN D O 1
ATOM 8955 N N . ILE D 1 297 ? 108.120 -63.439 31.965 1.00 90.92 276 ILE D N 1
ATOM 8956 C CA . ILE D 1 297 ? 108.578 -62.397 32.873 1.00 92.17 276 ILE D CA 1
ATOM 8957 C C . ILE D 1 297 ? 108.133 -61.013 32.407 1.00 102.58 276 ILE D C 1
ATOM 8958 O O . ILE D 1 297 ? 108.131 -60.054 33.180 1.00 106.91 276 ILE D O 1
ATOM 8964 N N . SER E 1 23 ? 192.539 -40.174 47.774 1.00 68.22 2 SER E N 1
ATOM 8965 C CA . SER E 1 23 ? 191.939 -39.519 48.931 1.00 69.20 2 SER E CA 1
ATOM 8966 C C . SER E 1 23 ? 191.678 -40.514 50.058 1.00 60.54 2 SER E C 1
ATOM 8967 O O . SER E 1 23 ? 191.810 -41.724 49.873 1.00 47.60 2 SER E O 1
ATOM 8970 N N . ILE E 1 24 ? 191.306 -39.997 51.225 1.00 68.80 3 ILE E N 1
ATOM 8971 C CA . ILE E 1 24 ? 191.125 -40.829 52.411 1.00 63.67 3 ILE E CA 1
ATOM 8972 C C . ILE E 1 24 ? 189.743 -40.659 53.037 1.00 63.71 3 ILE E C 1
ATOM 8973 O O . ILE E 1 24 ? 189.270 -39.539 53.230 1.00 61.61 3 ILE E O 1
ATOM 8978 N N . PHE E 1 25 ? 189.102 -41.780 53.350 1.00 65.22 4 PHE E N 1
ATOM 8979 C CA . PHE E 1 25 ? 187.824 -41.769 54.050 1.00 63.84 4 PHE E CA 1
ATOM 8980 C C . PHE E 1 25 ? 188.005 -42.267 55.479 1.00 69.45 4 PHE E C 1
ATOM 8981 O O . PHE E 1 25 ? 188.140 -43.467 55.718 1.00 75.58 4 PHE E O 1
ATOM 8989 N N . THR E 1 26 ? 188.016 -41.336 56.427 1.00 70.72 5 THR E N 1
ATOM 8990 C CA . THR E 1 26 ? 188.137 -41.690 57.834 1.00 78.27 5 THR E CA 1
ATOM 8991 C C . THR E 1 26 ? 186.840 -42.335 58.310 1.00 82.64 5 THR E C 1
ATOM 8992 O O . THR E 1 26 ? 185.797 -41.681 58.378 1.00 79.84 5 THR E O 1
ATOM 8996 N N . TYR E 1 27 ? 186.895 -43.638 58.568 1.00 83.60 6 TYR E N 1
ATOM 8997 C CA . TYR E 1 27 ? 185.771 -44.403 59.071 1.00 78.49 6 TYR E CA 1
ATOM 8998 C C . TYR E 1 27 ? 186.233 -45.241 60.230 1.00 80.80 6 TYR E C 1
ATOM 8999 O O . TYR E 1 27 ? 187.271 -45.841 60.153 1.00 77.62 6 TYR E O 1
ATOM 9008 N N . GLN E 1 28 ? 185.462 -45.269 61.305 1.00 94.19 7 GLN E N 1
ATOM 9009 C CA . GLN E 1 28 ? 185.687 -46.148 62.456 1.00 107.06 7 GLN E CA 1
ATOM 9010 C C . GLN E 1 28 ? 187.043 -46.139 63.191 1.00 117.85 7 GLN E C 1
ATOM 9011 O O . GLN E 1 28 ? 187.603 -47.191 63.460 1.00 120.85 7 GLN E O 1
ATOM 9017 N N . GLU E 1 29 ? 187.588 -44.982 63.531 1.00 125.81 8 GLU E N 1
ATOM 9018 C CA . GLU E 1 29 ? 188.938 -44.995 64.115 1.00 134.41 8 GLU E CA 1
ATOM 9019 C C . GLU E 1 29 ? 190.073 -45.081 63.073 1.00 125.40 8 GLU E C 1
ATOM 9020 O O . GLU E 1 29 ? 191.258 -44.986 63.432 1.00 127.42 8 GLU E O 1
ATOM 9026 N N . LYS E 1 30 ? 189.709 -45.230 61.794 1.00 109.88 9 LYS E N 1
ATOM 9027 C CA . LYS E 1 30 ? 190.615 -45.754 60.766 1.00 90.62 9 LYS E CA 1
ATOM 9028 C C . LYS E 1 30 ? 190.500 -45.102 59.369 1.00 83.85 9 LYS E C 1
ATOM 9029 O O . LYS E 1 30 ? 189.416 -44.689 58.943 1.00 84.62 9 LYS E O 1
ATOM 9035 N N . ASP E 1 31 ? 191.617 -45.097 58.638 1.00 77.10 10 ASP E N 1
ATOM 9036 C CA . ASP E 1 31 ? 191.716 -44.486 57.308 1.00 69.19 10 ASP E CA 1
ATOM 9037 C C . ASP E 1 31 ? 191.445 -45.471 56.172 1.00 59.79 10 ASP E C 1
ATOM 9038 O O . ASP E 1 31 ? 192.080 -46.525 56.082 1.00 60.76 10 ASP E O 1
ATOM 9043 N N . ILE E 1 32 ? 190.518 -45.105 55.292 1.00 55.65 11 ILE E N 1
ATOM 9044 C CA . ILE E 1 32 ? 190.181 -45.929 54.139 1.00 49.55 11 ILE E CA 1
ATOM 9045 C C . ILE E 1 32 ? 190.602 -45.245 52.845 1.00 53.05 11 ILE E C 1
ATOM 9046 O O . ILE E 1 32 ? 190.076 -44.192 52.488 1.00 49.32 11 ILE E O 1
ATOM 9051 N N . TYR E 1 33 ? 191.557 -45.851 52.149 1.00 60.72 12 TYR E N 1
ATOM 9052 C CA . TYR E 1 33 ? 192.065 -45.302 50.899 1.00 63.83 12 TYR E CA 1
ATOM 9053 C C . TYR E 1 33 ? 191.148 -45.650 49.731 1.00 70.02 12 TYR E C 1
ATOM 9054 O O . TYR E 1 33 ? 190.816 -46.817 49.519 1.00 74.19 12 TYR E O 1
ATOM 9063 N N . TYR E 1 34 ? 190.741 -44.634 48.977 1.00 70.35 13 TYR E N 1
ATOM 9064 C CA . TYR E 1 34 ? 189.886 -44.841 47.813 1.00 65.74 13 TYR E CA 1
ATOM 9065 C C . TYR E 1 34 ? 190.293 -43.934 46.655 1.00 65.32 13 TYR E C 1
ATOM 9066 O O . TYR E 1 34 ? 190.908 -42.887 46.859 1.00 66.23 13 TYR E O 1
ATOM 9075 N N . GLU E 1 35 ? 189.946 -44.344 45.439 1.00 65.48 14 GLU E N 1
ATOM 9076 C CA . GLU E 1 35 ? 190.241 -43.555 44.249 1.00 65.24 14 GLU E CA 1
ATOM 9077 C C . GLU E 1 35 ? 188.984 -43.302 43.424 1.00 65.98 14 GLU E C 1
ATOM 9078 O O . GLU E 1 35 ? 188.107 -44.160 43.332 1.00 76.30 14 GLU E O 1
ATOM 9084 N N . ILE E 1 36 ? 188.904 -42.119 42.825 1.00 65.26 15 ILE E N 1
ATOM 9085 C CA . ILE E 1 36 ? 187.789 -41.773 41.953 1.00 60.19 15 ILE E CA 1
ATOM 9086 C C . ILE E 1 36 ? 188.300 -41.239 40.618 1.00 60.32 15 ILE E C 1
ATOM 9087 O O . ILE E 1 36 ? 189.064 -40.275 40.575 1.00 51.61 15 ILE E O 1
ATOM 9092 N N . ASP E 1 37 ? 187.886 -41.881 39.531 1.00 50.82 16 ASP E N 1
ATOM 9093 C CA . ASP E 1 37 ? 188.254 -41.433 38.195 1.00 61.37 16 ASP E CA 1
ATOM 9094 C C . ASP E 1 37 ? 187.032 -40.850 37.495 1.00 72.05 16 ASP E C 1
ATOM 9095 O O . ASP E 1 37 ? 186.011 -41.521 37.343 1.00 56.57 16 ASP E O 1
ATOM 9100 N N . GLY E 1 38 ? 187.150 -39.595 37.071 1.00 79.02 17 GLY E N 1
ATOM 9101 C CA . GLY E 1 38 ? 186.007 -38.827 36.613 1.00 86.81 17 GLY E CA 1
ATOM 9102 C C . GLY E 1 38 ? 185.476 -38.041 37.795 1.00 98.29 17 GLY E C 1
ATOM 9103 O O . GLY E 1 38 ? 185.717 -38.417 38.942 1.00 91.65 17 GLY E O 1
ATOM 9104 N N . THR E 1 39 ? 184.765 -36.948 37.536 1.00 113.99 18 THR E N 1
ATOM 9105 C CA . THR E 1 39 ? 184.249 -36.134 38.632 1.00 117.19 18 THR E CA 1
ATOM 9106 C C . THR E 1 39 ? 182.834 -36.575 39.007 1.00 119.83 18 THR E C 1
ATOM 9107 O O . THR E 1 39 ? 182.069 -37.044 38.162 1.00 123.26 18 THR E O 1
ATOM 9111 N N . LEU E 1 40 ? 182.497 -36.420 40.284 1.00 114.57 19 LEU E N 1
ATOM 9112 C CA . LEU E 1 40 ? 181.323 -37.071 40.858 1.00 97.85 19 LEU E CA 1
ATOM 9113 C C . LEU E 1 40 ? 180.222 -36.115 41.315 1.00 101.04 19 LEU E C 1
ATOM 9114 O O . LEU E 1 40 ? 180.430 -35.294 42.209 1.00 97.07 19 LEU E O 1
ATOM 9119 N N . ASP E 1 41 ? 179.049 -36.232 40.696 1.00 114.18 20 ASP E N 1
ATOM 9120 C CA . ASP E 1 41 ? 177.839 -35.594 41.209 1.00 127.16 20 ASP E CA 1
ATOM 9121 C C . ASP E 1 41 ? 176.845 -36.678 41.630 1.00 132.51 20 ASP E C 1
ATOM 9122 O O . ASP E 1 41 ? 177.244 -37.806 41.916 1.00 129.54 20 ASP E O 1
ATOM 9127 N N . ILE E 1 42 ? 175.558 -36.345 41.670 1.00 136.06 21 ILE E N 1
ATOM 9128 C CA . ILE E 1 42 ? 174.551 -37.290 42.150 1.00 132.53 21 ILE E CA 1
ATOM 9129 C C . ILE E 1 42 ? 173.612 -37.660 40.984 1.00 129.28 21 ILE E C 1
ATOM 9130 O O . ILE E 1 42 ? 172.532 -38.222 41.163 1.00 133.61 21 ILE E O 1
ATOM 9135 N N . ASN E 1 43 ? 174.055 -37.359 39.769 1.00 120.97 22 ASN E N 1
ATOM 9136 C CA . ASN E 1 43 ? 173.452 -37.959 38.584 1.00 115.27 22 ASN E CA 1
ATOM 9137 C C . ASN E 1 43 ? 174.500 -38.825 37.900 1.00 113.89 22 ASN E C 1
ATOM 9138 O O . ASN E 1 43 ? 174.265 -39.404 36.839 1.00 116.86 22 ASN E O 1
ATOM 9143 N N . SER E 1 44 ? 175.663 -38.899 38.538 1.00 107.65 23 SER E N 1
ATOM 9144 C CA . SER E 1 44 ? 176.753 -39.752 38.096 1.00 96.99 23 SER E CA 1
ATOM 9145 C C . SER E 1 44 ? 176.356 -41.216 38.204 1.00 90.27 23 SER E C 1
ATOM 9146 O O . SER E 1 44 ? 175.924 -41.668 39.262 1.00 93.21 23 SER E O 1
ATOM 9149 N N . ASP E 1 45 ? 176.487 -41.956 37.109 1.00 86.92 24 ASP E N 1
ATOM 9150 C CA . ASP E 1 45 ? 176.308 -43.398 37.168 1.00 85.25 24 ASP E CA 1
ATOM 9151 C C . ASP E 1 45 ? 177.641 -44.033 37.536 1.00 81.37 24 ASP E C 1
ATOM 9152 O O . ASP E 1 45 ? 178.587 -44.040 36.748 1.00 82.03 24 ASP E O 1
ATOM 9157 N N . VAL E 1 46 ? 177.699 -44.559 38.753 1.00 68.77 25 VAL E N 1
ATOM 9158 C CA . VAL E 1 46 ? 178.954 -44.972 39.362 1.00 63.71 25 VAL E CA 1
ATOM 9159 C C . VAL E 1 46 ? 179.198 -46.472 39.253 1.00 64.47 25 VAL E C 1
ATOM 9160 O O . VAL E 1 46 ? 178.310 -47.278 39.526 1.00 73.60 25 VAL E O 1
ATOM 9164 N N . ILE E 1 47 ? 180.407 -46.840 38.843 1.00 58.11 26 ILE E N 1
ATOM 9165 C CA . ILE E 1 47 ? 180.829 -48.232 38.890 1.00 53.20 26 ILE E CA 1
ATOM 9166 C C . ILE E 1 47 ? 181.810 -48.429 40.039 1.00 52.73 26 ILE E C 1
ATOM 9167 O O . ILE E 1 47 ? 182.909 -47.874 40.032 1.00 50.12 26 ILE E O 1
ATOM 9172 N N . VAL E 1 48 ? 181.400 -49.211 41.033 1.00 56.34 27 VAL E N 1
ATOM 9173 C CA . VAL E 1 48 ? 182.255 -49.511 42.174 1.00 52.98 27 VAL E CA 1
ATOM 9174 C C . VAL E 1 48 ? 182.877 -50.893 42.022 1.00 50.51 27 VAL E C 1
ATOM 9175 O O . VAL E 1 48 ? 182.174 -51.877 41.791 1.00 52.04 27 VAL E O 1
ATOM 9179 N N . ILE E 1 49 ? 184.197 -50.964 42.150 1.00 44.63 28 ILE E N 1
ATOM 9180 C CA . ILE E 1 49 ? 184.901 -52.231 42.005 1.00 42.14 28 ILE E CA 1
ATOM 9181 C C . ILE E 1 49 ? 185.305 -52.803 43.360 1.00 41.31 28 ILE E C 1
ATOM 9182 O O . ILE E 1 49 ? 185.981 -52.144 44.150 1.00 39.97 28 ILE E O 1
ATOM 9187 N N . LEU E 1 50 ? 184.882 -54.037 43.619 1.00 46.45 29 LEU E N 1
ATOM 9188 C CA . LEU E 1 50 ? 185.197 -54.717 44.871 1.00 50.97 29 LEU E CA 1
ATOM 9189 C C . LEU E 1 50 ? 186.377 -55.667 44.670 1.00 62.48 29 LEU E C 1
ATOM 9190 O O . LEU E 1 50 ? 186.266 -56.669 43.962 1.00 60.05 29 LEU E O 1
ATOM 9195 N N . ASN E 1 51 ? 187.501 -55.339 45.301 1.00 70.72 30 ASN E N 1
ATOM 9196 C CA . ASN E 1 51 ? 188.772 -56.023 45.058 1.00 67.23 30 ASN E CA 1
ATOM 9197 C C . ASN E 1 51 ? 188.804 -57.500 45.434 1.00 62.40 30 ASN E C 1
ATOM 9198 O O . ASN E 1 51 ? 188.052 -57.956 46.296 1.00 51.34 30 ASN E O 1
ATOM 9203 N N . GLY E 1 52 ? 189.695 -58.239 44.779 1.00 62.06 31 GLY E N 1
ATOM 9204 C CA . GLY E 1 52 ? 189.998 -59.601 45.172 1.00 60.92 31 GLY E CA 1
ATOM 9205 C C . GLY E 1 52 ? 190.802 -59.574 46.457 1.00 69.78 31 GLY E C 1
ATOM 9206 O O . GLY E 1 52 ? 191.197 -58.504 46.920 1.00 79.73 31 GLY E O 1
ATOM 9207 N N . ILE E 1 53 ? 191.056 -60.743 47.032 1.00 69.24 32 ILE E N 1
ATOM 9208 C CA . ILE E 1 53 ? 191.693 -60.810 48.342 1.00 67.58 32 ILE E CA 1
ATOM 9209 C C . ILE E 1 53 ? 193.153 -60.342 48.297 1.00 69.74 32 ILE E C 1
ATOM 9210 O O . ILE E 1 53 ? 193.675 -59.830 49.288 1.00 74.35 32 ILE E O 1
ATOM 9215 N N . MET E 1 54 ? 193.798 -60.491 47.144 1.00 62.79 33 MET E N 1
ATOM 9216 C CA . MET E 1 54 ? 195.194 -60.087 46.992 1.00 58.49 33 MET E CA 1
ATOM 9217 C C . MET E 1 54 ? 195.339 -58.804 46.185 1.00 63.43 33 MET E C 1
ATOM 9218 O O . MET E 1 54 ? 196.424 -58.498 45.691 1.00 73.48 33 MET E O 1
ATOM 9223 N N . MET E 1 55 ? 194.251 -58.054 46.051 1.00 64.50 34 MET E N 1
ATOM 9224 C CA . MET E 1 55 ? 194.240 -56.918 45.137 1.00 58.90 34 MET E CA 1
ATOM 9225 C C . MET E 1 55 ? 194.087 -55.572 45.833 1.00 64.83 34 MET E C 1
ATOM 9226 O O . MET E 1 55 ? 193.619 -55.487 46.969 1.00 68.52 34 MET E O 1
ATOM 9231 N N . SER E 1 56 ? 194.490 -54.523 45.126 1.00 57.21 35 SER E N 1
ATOM 9232 C CA . SER E 1 56 ? 194.315 -53.155 45.588 1.00 51.08 35 SER E CA 1
ATOM 9233 C C . SER E 1 56 ? 193.801 -52.298 44.437 1.00 54.90 35 SER E C 1
ATOM 9234 O O . SER E 1 56 ? 193.572 -52.802 43.337 1.00 54.41 35 SER E O 1
ATOM 9237 N N . THR E 1 57 ? 193.624 -51.005 44.691 1.00 57.49 36 THR E N 1
ATOM 9238 C CA . THR E 1 57 ? 193.162 -50.077 43.664 1.00 46.54 36 THR E CA 1
ATOM 9239 C C . THR E 1 57 ? 194.129 -50.023 42.486 1.00 46.20 36 THR E C 1
ATOM 9240 O O . THR E 1 57 ? 193.729 -49.755 41.354 1.00 49.44 36 THR E O 1
ATOM 9244 N N . LYS E 1 58 ? 195.402 -50.287 42.764 1.00 58.39 37 LYS E N 1
ATOM 9245 C CA . LYS E 1 58 ? 196.444 -50.256 41.744 1.00 67.31 37 LYS E CA 1
ATOM 9246 C C . LYS E 1 58 ? 196.434 -51.514 40.880 1.00 71.87 37 LYS E C 1
ATOM 9247 O O . LYS E 1 58 ? 197.169 -51.610 39.898 1.00 72.26 37 LYS E O 1
ATOM 9253 N N . SER E 1 59 ? 195.605 -52.482 41.253 1.00 63.47 38 SER E N 1
ATOM 9254 C CA . SER E 1 59 ? 195.506 -53.717 40.490 1.00 56.15 38 SER E CA 1
ATOM 9255 C C . SER E 1 59 ? 194.480 -53.575 39.372 1.00 54.22 38 SER E C 1
ATOM 9256 O O . SER E 1 59 ? 194.377 -54.437 38.498 1.00 55.85 38 SER E O 1
ATOM 9259 N N . TRP E 1 60 ? 193.729 -52.478 39.401 1.00 51.95 39 TRP E N 1
ATOM 9260 C CA . TRP E 1 60 ? 192.700 -52.224 38.399 1.00 44.01 39 TRP E CA 1
ATOM 9261 C C . TRP E 1 60 ? 193.054 -51.042 37.502 1.00 53.87 39 TRP E C 1
ATOM 9262 O O . TRP E 1 60 ? 192.177 -50.464 36.861 1.00 62.01 39 TRP E O 1
ATOM 9273 N N . ASP E 1 61 ? 194.334 -50.682 37.459 1.00 54.88 40 ASP E N 1
ATOM 9274 C CA . ASP E 1 61 ? 194.784 -49.551 36.649 1.00 57.00 40 ASP E CA 1
ATOM 9275 C C . ASP E 1 61 ? 194.472 -49.737 35.167 1.00 52.76 40 ASP E C 1
ATOM 9276 O O . ASP E 1 61 ? 194.068 -48.792 34.490 1.00 42.72 40 ASP E O 1
ATOM 9281 N N . ALA E 1 62 ? 194.651 -50.959 34.676 1.00 50.05 41 ALA E N 1
ATOM 9282 C CA . ALA E 1 62 ? 194.519 -51.249 33.251 1.00 47.86 41 ALA E CA 1
ATOM 9283 C C . ALA E 1 62 ? 193.088 -51.077 32.747 1.00 41.28 41 ALA E C 1
ATOM 9284 O O . ALA E 1 62 ? 192.864 -50.870 31.554 1.00 42.83 41 ALA E O 1
ATOM 9286 N N . PHE E 1 63 ? 192.124 -51.159 33.658 1.00 41.00 42 PHE E N 1
ATOM 9287 C CA . PHE E 1 63 ? 190.715 -51.085 33.288 1.00 51.77 42 PHE E CA 1
ATOM 9288 C C . PHE E 1 63 ? 190.144 -49.676 33.419 1.00 54.69 42 PHE E C 1
ATOM 9289 O O . PHE E 1 63 ? 189.061 -49.393 32.912 1.00 57.34 42 PHE E O 1
ATOM 9297 N N . VAL E 1 64 ? 190.882 -48.800 34.096 1.00 61.26 43 VAL E N 1
ATOM 9298 C CA . VAL E 1 64 ? 190.397 -47.463 34.441 1.00 57.43 43 VAL E CA 1
ATOM 9299 C C . VAL E 1 64 ? 189.898 -46.655 33.242 1.00 56.78 43 VAL E C 1
ATOM 9300 O O . VAL E 1 64 ? 188.833 -46.039 33.307 1.00 58.36 43 VAL E O 1
ATOM 9304 N N . GLU E 1 65 ? 190.657 -46.668 32.152 1.00 55.46 44 GLU E N 1
ATOM 9305 C CA . GLU E 1 65 ? 190.306 -45.878 30.975 1.00 57.16 44 GLU E CA 1
ATOM 9306 C C . GLU E 1 65 ? 188.962 -46.298 30.379 1.00 67.92 44 GLU E C 1
ATOM 9307 O O . GLU E 1 65 ? 188.125 -45.452 30.065 1.00 74.74 44 GLU E O 1
ATOM 9313 N N . ASN E 1 66 ? 188.758 -47.603 30.229 1.00 65.19 45 ASN E N 1
ATOM 9314 C CA . ASN E 1 66 ? 187.513 -48.121 29.671 1.00 59.39 45 ASN E CA 1
ATOM 9315 C C . ASN E 1 66 ? 186.351 -48.024 30.656 1.00 59.34 45 ASN E C 1
ATOM 9316 O O . ASN E 1 66 ? 185.224 -47.709 30.272 1.00 64.27 45 ASN E O 1
ATOM 9321 N N . PHE E 1 67 ? 186.635 -48.296 31.925 1.00 52.98 46 PHE E N 1
ATOM 9322 C CA . PHE E 1 67 ? 185.609 -48.309 32.963 1.00 51.65 46 PHE E CA 1
ATOM 9323 C C . PHE E 1 67 ? 185.115 -46.909 33.314 1.00 64.26 46 PHE E C 1
ATOM 9324 O O . PHE E 1 67 ? 184.008 -46.749 33.828 1.00 74.31 46 PHE E O 1
ATOM 9332 N N . SER E 1 68 ? 185.933 -45.898 33.038 1.00 68.95 47 SER E N 1
ATOM 9333 C CA . SER E 1 68 ? 185.582 -44.526 33.392 1.00 69.00 47 SER E CA 1
ATOM 9334 C C . SER E 1 68 ? 185.426 -43.625 32.169 1.00 71.13 47 SER E C 1
ATOM 9335 O O . SER E 1 68 ? 185.850 -42.469 32.186 1.00 69.62 47 SER E O 1
ATOM 9338 N N . LYS E 1 69 ? 184.816 -44.153 31.112 1.00 72.48 48 LYS E N 1
ATOM 9339 C CA . LYS E 1 69 ? 184.552 -43.354 29.921 1.00 70.27 48 LYS E CA 1
ATOM 9340 C C . LYS E 1 69 ? 183.132 -42.802 29.949 1.00 77.53 48 LYS E C 1
ATOM 9341 O O . LYS E 1 69 ? 182.894 -41.654 29.572 1.00 90.86 48 LYS E O 1
ATOM 9347 N N . ASN E 1 70 ? 182.191 -43.628 30.396 1.00 72.36 49 ASN E N 1
ATOM 9348 C CA . ASN E 1 70 ? 180.800 -43.212 30.516 1.00 69.25 49 ASN E CA 1
ATOM 9349 C C . ASN E 1 70 ? 180.305 -43.332 31.951 1.00 60.13 49 ASN E C 1
ATOM 9350 O O . ASN E 1 70 ? 179.158 -43.004 32.254 1.00 61.07 49 ASN E O 1
ATOM 9355 N N . HIS E 1 71 ? 181.180 -43.806 32.831 1.00 52.96 50 HIS E N 1
ATOM 9356 C CA . HIS E 1 71 ? 180.845 -43.959 34.240 1.00 51.92 50 HIS E CA 1
ATOM 9357 C C . HIS E 1 71 ? 181.868 -43.254 35.119 1.00 50.81 50 HIS E C 1
ATOM 9358 O O . HIS E 1 71 ? 182.975 -42.952 34.677 1.00 54.61 50 HIS E O 1
ATOM 9365 N N . VAL E 1 72 ? 181.490 -42.992 36.364 1.00 56.59 51 VAL E N 1
ATOM 9366 C CA . VAL E 1 72 ? 182.439 -42.511 37.358 1.00 59.74 51 VAL E CA 1
ATOM 9367 C C . VAL E 1 72 ? 182.957 -43.707 38.147 1.00 57.85 51 VAL E C 1
ATOM 9368 O O . VAL E 1 72 ? 182.205 -44.351 38.879 1.00 50.82 51 VAL E O 1
ATOM 9372 N N . LEU E 1 73 ? 184.240 -44.009 37.984 1.00 64.58 52 LEU E N 1
ATOM 9373 C CA . LEU E 1 73 ? 184.825 -45.202 38.584 1.00 63.46 52 LEU E CA 1
ATOM 9374 C C . LEU E 1 73 ? 185.221 -44.987 40.041 1.00 60.02 52 LEU E C 1
ATOM 9375 O O . LEU E 1 73 ? 185.876 -44.002 40.379 1.00 56.39 52 LEU E O 1
ATOM 9380 N N . LEU E 1 74 ? 184.818 -45.919 40.899 1.00 58.11 53 LEU E N 1
ATOM 9381 C CA . LEU E 1 74 ? 185.199 -45.878 42.304 1.00 54.84 53 LEU E CA 1
ATOM 9382 C C . LEU E 1 74 ? 185.980 -47.125 42.704 1.00 49.47 53 LEU E C 1
ATOM 9383 O O . LEU E 1 74 ? 185.433 -48.228 42.749 1.00 39.80 53 LEU E O 1
ATOM 9388 N N . ARG E 1 75 ? 187.265 -46.940 42.984 1.00 54.62 54 ARG E N 1
ATOM 9389 C CA . ARG E 1 75 ? 188.104 -48.008 43.508 1.00 51.36 54 ARG E CA 1
ATOM 9390 C C . ARG E 1 75 ? 188.474 -47.703 44.952 1.00 49.30 54 ARG E C 1
ATOM 9391 O O . ARG E 1 75 ? 188.782 -46.561 45.290 1.00 45.89 54 ARG E O 1
ATOM 9399 N N . TYR E 1 76 ? 188.440 -48.721 45.803 1.00 51.64 55 TYR E N 1
ATOM 9400 C CA . TYR E 1 76 ? 188.805 -48.537 47.201 1.00 50.71 55 TYR E CA 1
ATOM 9401 C C . TYR E 1 76 ? 189.430 -49.799 47.775 1.00 47.92 55 TYR E C 1
ATOM 9402 O O . TYR E 1 76 ? 189.027 -50.913 47.440 1.00 53.43 55 TYR E O 1
ATOM 9411 N N . ASP E 1 77 ? 190.425 -49.617 48.636 1.00 41.56 56 ASP E N 1
ATOM 9412 C CA . ASP E 1 77 ? 191.031 -50.737 49.338 1.00 44.01 56 ASP E CA 1
ATOM 9413 C C . ASP E 1 77 ? 190.226 -51.052 50.592 1.00 55.04 56 ASP E C 1
ATOM 9414 O O . ASP E 1 77 ? 189.924 -50.161 51.386 1.00 60.41 56 ASP E O 1
ATOM 9419 N N . MET E 1 78 ? 189.870 -52.321 50.761 1.00 48.50 57 MET E N 1
ATOM 9420 C CA . MET E 1 78 ? 189.118 -52.750 51.933 1.00 46.34 57 MET E CA 1
ATOM 9421 C C . MET E 1 78 ? 190.026 -52.808 53.157 1.00 61.31 57 MET E C 1
ATOM 9422 O O . MET E 1 78 ? 191.213 -52.497 53.070 1.00 65.77 57 MET E O 1
ATOM 9427 N N . PHE E 1 79 ? 189.466 -53.195 54.298 1.00 63.98 58 PHE E N 1
ATOM 9428 C CA . PHE E 1 79 ? 190.268 -53.378 55.502 1.00 60.87 58 PHE E CA 1
ATOM 9429 C C . PHE E 1 79 ? 191.304 -54.472 55.264 1.00 54.08 58 PHE E C 1
ATOM 9430 O O . PHE E 1 79 ? 191.020 -55.463 54.588 1.00 53.15 58 PHE E O 1
ATOM 9438 N N . ASP E 1 80 ? 192.502 -54.272 55.811 1.00 46.00 59 ASP E N 1
ATOM 9439 C CA . ASP E 1 80 ? 193.645 -55.159 55.583 1.00 52.66 59 ASP E CA 1
ATOM 9440 C C . ASP E 1 80 ? 194.016 -55.258 54.102 1.00 55.76 59 ASP E C 1
ATOM 9441 O O . ASP E 1 80 ? 194.581 -56.260 53.664 1.00 62.56 59 ASP E O 1
ATOM 9446 N N . GLN E 1 81 ? 193.707 -54.216 53.336 1.00 56.38 60 GLN E N 1
ATOM 9447 C CA . GLN E 1 81 ? 194.034 -54.191 51.913 1.00 53.22 60 GLN E CA 1
ATOM 9448 C C . GLN E 1 81 ? 194.752 -52.910 51.501 1.00 56.62 60 GLN E C 1
ATOM 9449 O O . GLN E 1 81 ? 194.379 -51.816 51.923 1.00 63.95 60 GLN E O 1
ATOM 9455 N N . GLY E 1 82 ? 195.780 -53.066 50.670 1.00 54.02 61 GLY E N 1
ATOM 9456 C CA . GLY E 1 82 ? 196.490 -51.948 50.071 1.00 47.85 61 GLY E CA 1
ATOM 9457 C C . GLY E 1 82 ? 196.975 -50.881 51.032 1.00 53.12 61 GLY E C 1
ATOM 9458 O O . GLY E 1 82 ? 197.785 -51.149 51.921 1.00 62.27 61 GLY E O 1
ATOM 9459 N N . GLN E 1 83 ? 196.473 -49.664 50.846 1.00 56.10 62 GLN E N 1
ATOM 9460 C CA . GLN E 1 83 ? 196.879 -48.525 51.663 1.00 63.20 62 GLN E CA 1
ATOM 9461 C C . GLN E 1 83 ? 195.875 -48.235 52.772 1.00 62.56 62 GLN E C 1
ATOM 9462 O O . GLN E 1 83 ? 196.034 -47.275 53.526 1.00 67.88 62 GLN E O 1
ATOM 9468 N N . SER E 1 84 ? 194.839 -49.061 52.868 1.00 57.26 63 SER E N 1
ATOM 9469 C CA . SER E 1 84 ? 193.828 -48.882 53.902 1.00 52.13 63 SER E CA 1
ATOM 9470 C C . SER E 1 84 ? 194.331 -49.367 55.256 1.00 60.28 63 SER E C 1
ATOM 9471 O O . SER E 1 84 ? 195.405 -49.961 55.356 1.00 67.26 63 SER E O 1
ATOM 9474 N N . SER E 1 85 ? 193.541 -49.109 56.293 1.00 57.99 64 SER E N 1
ATOM 9475 C CA . SER E 1 85 ? 193.940 -49.404 57.663 1.00 59.96 64 SER E CA 1
ATOM 9476 C C . SER E 1 85 ? 194.015 -50.902 57.944 1.00 63.22 64 SER E C 1
ATOM 9477 O O . SER E 1 85 ? 193.262 -51.694 57.377 1.00 58.16 64 SER E O 1
ATOM 9480 N N . LYS E 1 86 ? 194.933 -51.281 58.827 1.00 74.03 65 LYS E N 1
ATOM 9481 C CA . LYS E 1 86 ? 195.080 -52.672 59.230 1.00 75.64 65 LYS E CA 1
ATOM 9482 C C . LYS E 1 86 ? 194.125 -53.000 60.373 1.00 84.74 65 LYS E C 1
ATOM 9483 O O . LYS E 1 86 ? 193.959 -52.209 61.301 1.00 98.62 65 LYS E O 1
ATOM 9489 N N . ILE E 1 87 ? 193.492 -54.165 60.294 1.00 79.21 66 ILE E N 1
ATOM 9490 C CA . ILE E 1 87 ? 192.661 -54.660 61.384 1.00 72.13 66 ILE E CA 1
ATOM 9491 C C . ILE E 1 87 ? 193.363 -55.825 62.065 1.00 73.92 66 ILE E C 1
ATOM 9492 O O . ILE E 1 87 ? 193.694 -56.810 61.416 1.00 83.38 66 ILE E O 1
ATOM 9497 N N . GLU E 1 88 ? 193.597 -55.711 63.368 1.00 75.82 67 GLU E N 1
ATOM 9498 C CA . GLU E 1 88 ? 194.248 -56.782 64.113 1.00 80.30 67 GLU E CA 1
ATOM 9499 C C . GLU E 1 88 ? 193.212 -57.713 64.738 1.00 85.27 67 GLU E C 1
ATOM 9500 O O . GLU E 1 88 ? 193.405 -58.929 64.797 1.00 95.10 67 GLU E O 1
ATOM 9506 N N . GLU E 1 89 ? 192.112 -57.128 65.198 1.00 82.03 68 GLU E N 1
ATOM 9507 C CA . GLU E 1 89 ? 191.019 -57.884 65.797 1.00 85.80 68 GLU E CA 1
ATOM 9508 C C . GLU E 1 89 ? 190.430 -58.882 64.801 1.00 82.11 68 GLU E C 1
ATOM 9509 O O . GLU E 1 89 ? 190.457 -58.650 63.592 1.00 73.32 68 GLU E O 1
ATOM 9515 N N . SER E 1 90 ? 189.915 -59.996 65.311 1.00 79.03 69 SER E N 1
ATOM 9516 C CA . SER E 1 90 ? 189.235 -60.974 64.471 1.00 65.32 69 SER E CA 1
ATOM 9517 C C . SER E 1 90 ? 187.968 -60.361 63.892 1.00 61.51 69 SER E C 1
ATOM 9518 O O . SER E 1 90 ? 187.271 -59.609 64.572 1.00 70.48 69 SER E O 1
ATOM 9521 N N . TYR E 1 91 ? 187.673 -60.680 62.636 1.00 57.37 70 TYR E N 1
ATOM 9522 C CA . TYR E 1 91 ? 186.523 -60.094 61.960 1.00 48.15 70 TYR E CA 1
ATOM 9523 C C . TYR E 1 91 ? 186.028 -60.964 60.812 1.00 55.90 70 TYR E C 1
ATOM 9524 O O . TYR E 1 91 ? 186.805 -61.684 60.183 1.00 54.73 70 TYR E O 1
ATOM 9533 N N . THR E 1 92 ? 184.729 -60.890 60.545 1.00 68.85 71 THR E N 1
ATOM 9534 C CA . THR E 1 92 ? 184.144 -61.556 59.390 1.00 62.07 71 THR E CA 1
ATOM 9535 C C . THR E 1 92 ? 184.013 -60.559 58.245 1.00 55.07 71 THR E C 1
ATOM 9536 O O . THR E 1 92 ? 184.494 -59.430 58.340 1.00 52.31 71 THR E O 1
ATOM 9540 N N . GLN E 1 93 ? 183.355 -60.972 57.168 1.00 56.25 72 GLN E N 1
ATOM 9541 C CA . GLN E 1 93 ? 183.206 -60.117 55.995 1.00 56.72 72 GLN E CA 1
ATOM 9542 C C . GLN E 1 93 ? 182.153 -59.031 56.197 1.00 57.57 72 GLN E C 1
ATOM 9543 O O . GLN E 1 93 ? 181.960 -58.177 55.331 1.00 59.29 72 GLN E O 1
ATOM 9549 N N . THR E 1 94 ? 181.479 -59.059 57.342 1.00 55.83 73 THR E N 1
ATOM 9550 C CA . THR E 1 94 ? 180.388 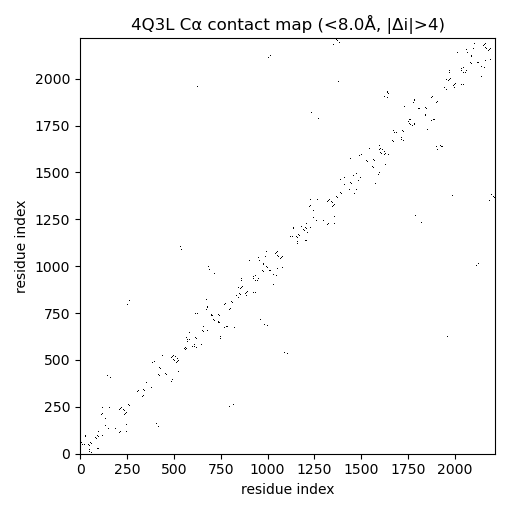-58.127 57.600 1.00 63.44 73 THR E CA 1
ATOM 9551 C C . THR E 1 94 ? 180.899 -56.709 57.856 1.00 67.03 73 THR E C 1
ATOM 9552 O O . THR E 1 94 ? 180.140 -55.745 57.758 1.00 77.49 73 THR E O 1
ATOM 9556 N N . ILE E 1 95 ? 182.183 -56.580 58.176 1.00 63.75 74 ILE E N 1
ATOM 9557 C CA . ILE E 1 95 ? 182.766 -55.265 58.414 1.00 63.02 74 ILE E CA 1
ATOM 9558 C C . ILE E 1 95 ? 183.227 -54.648 57.098 1.00 62.09 74 ILE E C 1
ATOM 9559 O O . ILE E 1 95 ? 183.489 -53.447 57.020 1.00 67.90 74 ILE E O 1
ATOM 9564 N N . GLN E 1 96 ? 183.323 -55.478 56.064 1.00 53.90 75 GLN E N 1
ATOM 9565 C CA . GLN E 1 96 ? 183.664 -55.002 54.731 1.00 50.82 75 GLN E CA 1
ATOM 9566 C C . GLN E 1 96 ? 182.407 -54.499 54.033 1.00 47.54 75 GLN E C 1
ATOM 9567 O O . GLN E 1 96 ? 182.460 -53.577 53.217 1.00 51.37 75 GLN E O 1
ATOM 9573 N N . VAL E 1 97 ? 181.278 -55.116 54.363 1.00 42.76 76 VAL E N 1
ATOM 9574 C CA . VAL E 1 97 ? 179.991 -54.727 53.801 1.00 47.69 76 VAL E CA 1
ATOM 9575 C C . VAL E 1 97 ? 179.587 -53.347 54.305 1.00 50.25 76 VAL E C 1
ATOM 9576 O O . VAL E 1 97 ? 179.172 -52.486 53.527 1.00 52.89 76 VAL E O 1
ATOM 9580 N N . GLU E 1 98 ? 179.719 -53.140 55.611 1.00 48.66 77 GLU E N 1
ATOM 9581 C CA . GLU E 1 98 ? 179.383 -51.859 56.220 1.00 62.30 77 GLU E CA 1
ATOM 9582 C C . GLU E 1 98 ? 180.337 -50.767 55.755 1.00 60.78 77 GLU E C 1
ATOM 9583 O O . GLU E 1 98 ? 179.966 -49.595 55.684 1.00 74.39 77 GLU E O 1
ATOM 9589 N N . LEU E 1 99 ? 181.568 -51.158 55.443 1.00 48.63 78 LEU 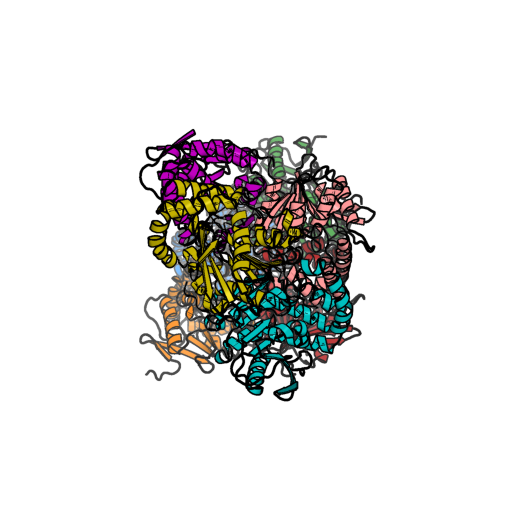E N 1
ATOM 9590 C CA . LEU E 1 99 ? 182.540 -50.230 54.884 1.00 49.49 78 LEU E CA 1
ATOM 9591 C C . LEU E 1 99 ? 182.037 -49.692 53.552 1.00 54.74 78 LEU E C 1
ATOM 9592 O O . LEU E 1 99 ? 182.093 -48.490 53.298 1.00 49.86 78 LEU E O 1
ATOM 9597 N N . LEU E 1 100 ? 181.537 -50.594 52.713 1.00 58.76 79 LEU E N 1
ATOM 9598 C CA . LEU E 1 100 ? 181.033 -50.227 51.395 1.00 52.72 79 LEU E CA 1
ATOM 9599 C C . LEU E 1 100 ? 179.858 -49.263 51.499 1.00 49.27 79 LEU E C 1
ATOM 9600 O O . LEU E 1 100 ? 179.787 -48.280 50.763 1.00 43.94 79 LEU E O 1
ATOM 9605 N N . LYS E 1 101 ? 178.940 -49.545 52.418 1.00 56.11 80 LYS E N 1
ATOM 9606 C CA . LYS E 1 101 ? 177.777 -48.688 52.611 1.00 59.88 80 LYS E CA 1
ATOM 9607 C C . LYS E 1 101 ? 178.194 -47.293 53.054 1.00 62.67 80 LYS E C 1
ATOM 9608 O O . LYS E 1 101 ? 177.801 -46.297 52.448 1.00 72.08 80 LYS E O 1
ATOM 9614 N N . ASN E 1 102 ? 178.998 -47.230 54.111 1.00 59.80 81 ASN E N 1
ATOM 9615 C CA . ASN E 1 102 ? 179.426 -45.954 54.670 1.00 69.94 81 ASN E CA 1
ATOM 9616 C C . ASN E 1 102 ? 180.328 -45.172 53.721 1.00 75.62 81 ASN E C 1
ATOM 9617 O O . ASN E 1 102 ? 180.348 -43.941 53.749 1.00 76.59 81 ASN E O 1
ATOM 9622 N N . LEU E 1 103 ? 181.069 -45.888 52.881 1.00 67.13 82 LEU E N 1
ATOM 9623 C CA . LEU E 1 103 ? 181.906 -45.246 51.874 1.00 61.24 82 LEU E CA 1
ATOM 9624 C C . LEU E 1 103 ? 181.041 -44.559 50.824 1.00 69.20 82 LEU E C 1
ATOM 9625 O O . LEU E 1 103 ? 181.321 -43.431 50.415 1.00 81.81 82 LEU E O 1
ATOM 9630 N N . LEU E 1 104 ? 179.987 -45.245 50.393 1.00 58.61 83 LEU E N 1
ATOM 9631 C CA . LEU E 1 104 ? 179.078 -44.703 49.391 1.00 62.26 83 LEU E CA 1
ATOM 9632 C C . LEU E 1 104 ? 178.295 -43.512 49.936 1.00 73.47 83 LEU E C 1
ATOM 9633 O O . LEU E 1 104 ? 178.111 -42.513 49.241 1.00 83.30 83 LEU E O 1
ATOM 9638 N N . GLU E 1 105 ? 177.836 -43.624 51.179 1.00 74.42 84 GLU E N 1
ATOM 9639 C CA . GLU E 1 105 ? 177.111 -42.537 51.830 1.00 78.16 84 GLU E CA 1
ATOM 9640 C C . GLU E 1 105 ? 178.002 -41.312 51.991 1.00 77.93 84 GLU E C 1
ATOM 9641 O O . GLU E 1 105 ? 177.551 -40.177 51.841 1.00 81.17 84 GLU E O 1
ATOM 9647 N N . HIS E 1 106 ? 179.271 -41.558 52.302 1.00 74.55 85 HIS E N 1
ATOM 9648 C CA . HIS E 1 106 ? 180.248 -40.493 52.482 1.00 74.96 85 HIS E CA 1
ATOM 9649 C C . HIS E 1 106 ? 180.470 -39.713 51.191 1.00 71.49 85 HIS E C 1
ATOM 9650 O O . HIS E 1 106 ? 180.672 -38.499 51.214 1.00 74.95 85 HIS E O 1
ATOM 9657 N N . LEU E 1 107 ? 180.428 -40.421 50.067 1.00 67.91 86 LEU E N 1
ATOM 9658 C CA . LEU E 1 107 ? 180.639 -39.805 48.762 1.00 73.79 86 LEU E CA 1
ATOM 9659 C C . LEU E 1 107 ? 179.329 -39.300 48.161 1.00 77.45 86 LEU E C 1
ATOM 9660 O O . LEU E 1 107 ? 179.317 -38.723 47.073 1.00 74.01 86 LEU E O 1
ATOM 9665 N N . GLY E 1 108 ? 178.230 -39.521 48.875 1.00 75.58 87 GLY E N 1
ATOM 9666 C CA . GLY E 1 108 ? 176.925 -39.077 48.423 1.00 76.40 87 GLY E CA 1
ATOM 9667 C C . GLY E 1 108 ? 176.401 -39.892 47.257 1.00 76.56 87 GLY E C 1
ATOM 9668 O O . GLY E 1 108 ? 175.624 -39.396 46.440 1.00 83.53 87 GLY E O 1
ATOM 9669 N N . ILE E 1 109 ? 176.828 -41.148 47.181 1.00 72.89 88 ILE E N 1
ATOM 9670 C CA . ILE E 1 109 ? 176.402 -42.041 46.109 1.00 76.50 88 ILE E CA 1
ATOM 9671 C C . ILE E 1 109 ? 175.195 -42.872 46.535 1.00 71.16 88 ILE E C 1
ATOM 9672 O O . ILE E 1 109 ? 175.314 -43.779 47.360 1.00 64.65 88 ILE E O 1
ATOM 9677 N N . ALA E 1 110 ? 174.036 -42.557 45.967 1.00 74.54 89 ALA E N 1
ATOM 9678 C CA . ALA E 1 110 ? 172.801 -43.261 46.291 1.00 74.67 89 ALA E CA 1
ATOM 9679 C C . ALA E 1 110 ? 172.814 -44.683 45.739 1.00 82.30 89 ALA E C 1
ATOM 9680 O O . ALA E 1 110 ? 172.728 -45.651 46.493 1.00 86.98 89 ALA E O 1
ATOM 9682 N N . GLN E 1 111 ? 172.917 -44.799 44.419 1.00 83.26 90 GLN E N 1
ATOM 9683 C CA . GLN E 1 111 ? 172.986 -46.101 43.764 1.00 78.76 90 GLN E CA 1
ATOM 9684 C C . GLN E 1 111 ? 174.264 -46.230 42.947 1.00 75.17 90 GLN E C 1
ATOM 9685 O O . GLN E 1 111 ? 174.842 -45.230 42.521 1.00 76.39 90 GLN E O 1
ATOM 9691 N N . ALA E 1 112 ? 174.698 -47.467 42.724 1.00 68.31 91 ALA E N 1
ATOM 9692 C CA . ALA E 1 112 ? 175.927 -47.714 41.982 1.00 60.88 91 ALA E CA 1
ATOM 9693 C C . ALA E 1 112 ? 175.944 -49.100 41.353 1.00 62.25 91 ALA E C 1
ATOM 9694 O O . ALA E 1 112 ? 175.399 -50.054 41.908 1.00 66.72 91 ALA E O 1
ATOM 9696 N N . ASN E 1 113 ? 176.570 -49.199 40.184 1.00 60.17 92 ASN E N 1
ATOM 9697 C CA . ASN E 1 113 ? 176.832 -50.488 39.562 1.00 57.56 92 ASN E CA 1
ATOM 9698 C C . ASN E 1 113 ? 178.006 -51.166 40.254 1.00 65.31 92 ASN E C 1
ATOM 9699 O O . ASN E 1 113 ? 179.118 -50.637 40.263 1.00 68.37 92 ASN E O 1
ATOM 9704 N N . ILE E 1 114 ? 177.757 -52.332 40.840 1.00 68.66 93 ILE E N 1
ATOM 9705 C CA . ILE E 1 114 ? 178.783 -53.031 41.605 1.00 62.30 93 ILE E CA 1
ATOM 9706 C C . ILE E 1 114 ? 179.364 -54.214 40.840 1.00 54.42 93 ILE E C 1
ATOM 9707 O O . ILE E 1 114 ? 178.630 -55.076 40.361 1.00 59.70 93 ILE E O 1
ATOM 9712 N N . VAL E 1 115 ? 180.687 -54.243 40.726 1.00 51.88 94 VAL E N 1
ATOM 9713 C CA . VAL E 1 115 ? 181.378 -55.372 40.117 1.00 54.86 94 VAL E CA 1
ATOM 9714 C C . VAL E 1 115 ? 182.449 -55.906 41.066 1.00 45.30 94 VAL E C 1
ATOM 9715 O O . VAL E 1 115 ? 183.321 -55.164 41.519 1.00 40.09 94 VAL E O 1
ATOM 9719 N N . GLY E 1 116 ? 182.368 -57.195 41.378 1.00 37.70 95 GLY E N 1
ATOM 9720 C CA . GLY E 1 116 ? 183.311 -57.810 42.293 1.00 43.91 95 GLY E CA 1
ATOM 9721 C C . GLY E 1 116 ? 183.826 -59.149 41.807 1.00 54.41 95 GLY E C 1
ATOM 9722 O O . GLY E 1 116 ? 183.127 -59.876 41.101 1.00 61.38 95 GLY E O 1
ATOM 9723 N N . ILE E 1 117 ? 185.057 -59.473 42.184 1.00 52.67 96 ILE E N 1
ATOM 9724 C CA . ILE E 1 117 ? 185.647 -60.753 41.823 1.00 45.10 96 ILE E CA 1
ATOM 9725 C C . ILE E 1 117 ? 186.248 -61.431 43.054 1.00 43.88 96 ILE E C 1
ATOM 9726 O O . ILE E 1 117 ? 186.810 -60.764 43.923 1.00 49.57 96 ILE E O 1
ATOM 9731 N N . SER E 1 118 ? 186.096 -62.752 43.129 1.00 49.32 97 SER E N 1
ATOM 9732 C CA . SER E 1 118 ? 186.612 -63.550 44.242 1.00 56.03 97 SER E CA 1
ATOM 9733 C C . SER E 1 118 ? 186.089 -63.056 45.591 1.00 58.29 97 SER E C 1
ATOM 9734 O O . SER E 1 118 ? 184.897 -63.158 45.880 1.00 69.11 97 SER E O 1
ATOM 9737 N N . TYR E 1 119 ? 186.992 -62.523 46.408 1.00 52.91 98 TYR E N 1
ATOM 9738 C CA . TYR E 1 119 ? 186.644 -62.023 47.734 1.00 51.49 98 TYR E CA 1
ATOM 9739 C C . TYR E 1 119 ? 185.642 -60.875 47.643 1.00 49.60 98 TYR E C 1
ATOM 9740 O O . TYR E 1 119 ? 184.676 -60.819 48.406 1.00 46.84 98 TYR E O 1
ATOM 9749 N N . GLY E 1 120 ? 185.876 -59.967 46.701 1.00 51.18 99 GLY E N 1
ATOM 9750 C CA . GLY E 1 120 ? 184.994 -58.833 46.491 1.00 47.73 99 GLY E CA 1
ATOM 9751 C C . GLY E 1 120 ? 183.618 -59.246 46.009 1.00 49.06 99 GLY E C 1
ATOM 9752 O O . GLY E 1 120 ? 182.619 -58.601 46.324 1.00 55.83 99 GLY E O 1
ATOM 9753 N N . ALA E 1 121 ? 183.564 -60.330 45.243 1.00 48.65 100 ALA E N 1
ATOM 9754 C CA . ALA E 1 121 ? 182.295 -60.852 44.753 1.00 41.47 100 ALA E CA 1
ATOM 9755 C C . ALA E 1 121 ? 181.469 -61.429 45.898 1.00 37.19 100 ALA E C 1
ATOM 9756 O O . ALA E 1 121 ? 180.240 -61.451 45.840 1.00 33.67 100 ALA E O 1
ATOM 9758 N N . SER E 1 122 ? 182.150 -61.898 46.939 1.00 40.16 101 SER E N 1
ATOM 9759 C CA . SER E 1 122 ? 181.470 -62.390 48.130 1.00 54.24 101 SER E CA 1
ATOM 9760 C C . SER E 1 122 ? 180.864 -61.223 48.897 1.00 62.67 101 SER E C 1
ATOM 9761 O O . SER E 1 122 ? 179.760 -61.322 49.432 1.00 70.84 101 SER E O 1
ATOM 9764 N N . ILE E 1 123 ? 181.598 -60.115 48.942 1.00 53.91 102 ILE E N 1
ATOM 9765 C CA . ILE E 1 123 ? 181.117 -58.902 49.587 1.00 46.76 102 ILE E CA 1
ATOM 9766 C C . ILE E 1 123 ? 179.908 -58.357 48.840 1.00 53.47 102 ILE E C 1
ATOM 9767 O O . ILE E 1 123 ? 178.940 -57.900 49.450 1.00 64.42 102 ILE E O 1
ATOM 9772 N N . ALA E 1 124 ? 179.969 -58.425 47.514 1.00 52.51 103 ALA E N 1
ATOM 9773 C CA . ALA E 1 124 ? 178.888 -57.948 46.659 1.00 53.26 103 ALA E CA 1
ATOM 9774 C C . ALA E 1 124 ? 177.580 -58.676 46.949 1.00 60.41 103 ALA E C 1
ATOM 9775 O O . ALA E 1 124 ? 176.508 -58.070 46.937 1.00 63.12 103 ALA E O 1
ATOM 9777 N N . LEU E 1 125 ? 177.673 -59.976 47.212 1.00 59.47 104 LEU E N 1
ATOM 9778 C CA . LEU E 1 125 ? 176.494 -60.783 47.505 1.00 60.25 104 LEU E CA 1
ATOM 9779 C C . LEU E 1 125 ? 175.925 -60.465 48.883 1.00 64.38 104 LEU E C 1
ATOM 9780 O O . LEU E 1 125 ? 174.709 -60.369 49.053 1.00 69.58 104 LEU E O 1
ATOM 9785 N N . GLN E 1 126 ? 176.806 -60.304 49.866 1.00 62.73 105 GLN E N 1
ATOM 9786 C CA . GLN E 1 126 ? 176.378 -59.943 51.212 1.00 66.64 105 GLN E CA 1
ATOM 9787 C C . GLN E 1 126 ? 175.787 -58.538 51.226 1.00 74.62 105 GLN E C 1
ATOM 9788 O O . GLN E 1 126 ? 174.873 -58.245 51.999 1.00 78.45 105 GLN E O 1
ATOM 9794 N N . PHE E 1 127 ? 176.317 -57.674 50.365 1.00 68.09 106 PHE E N 1
ATOM 9795 C CA . PHE E 1 127 ? 175.851 -56.296 50.269 1.00 59.67 106 PHE E CA 1
ATOM 9796 C C . PHE E 1 127 ? 174.515 -56.220 49.539 1.00 56.63 106 PHE E C 1
ATOM 9797 O O . PHE E 1 127 ? 173.660 -55.404 49.879 1.00 44.64 106 PHE E O 1
ATOM 9805 N N . ALA E 1 128 ? 174.342 -57.076 48.536 1.00 51.34 107 ALA E N 1
ATOM 9806 C CA . ALA E 1 128 ? 173.113 -57.099 47.749 1.00 54.13 107 ALA E CA 1
ATOM 9807 C C . ALA E 1 128 ? 171.949 -57.655 48.556 1.00 48.22 107 ALA E C 1
ATOM 9808 O O . ALA E 1 128 ? 170.785 -57.394 48.248 1.00 52.29 107 ALA E O 1
ATOM 9810 N N . ALA E 1 129 ? 172.270 -58.424 49.590 1.00 47.93 108 ALA E N 1
ATOM 9811 C CA . ALA E 1 129 ? 171.253 -59.031 50.436 1.00 55.74 108 ALA E CA 1
ATOM 9812 C C . ALA E 1 129 ? 170.856 -58.106 51.581 1.00 59.98 108 ALA E C 1
ATOM 9813 O O . ALA E 1 129 ? 169.770 -58.237 52.145 1.00 66.67 108 ALA E O 1
ATOM 9815 N N . LYS E 1 130 ? 171.739 -57.172 51.922 1.00 59.57 109 LYS E N 1
ATOM 9816 C CA . LYS E 1 130 ? 171.486 -56.265 53.036 1.00 70.67 109 LYS E CA 1
ATOM 9817 C C . LYS E 1 130 ? 171.050 -54.884 52.556 1.00 69.82 109 LYS E C 1
ATOM 9818 O O . LYS E 1 130 ? 170.089 -54.315 53.073 1.00 56.52 109 LYS E O 1
ATOM 9824 N N . TYR E 1 131 ? 171.759 -54.349 51.566 1.00 69.12 110 TYR E N 1
ATOM 9825 C CA . TYR E 1 131 ? 171.431 -53.037 51.019 1.00 62.12 110 TYR E CA 1
ATOM 9826 C C . TYR E 1 131 ? 171.228 -53.085 49.506 1.00 65.83 110 TYR E C 1
ATOM 9827 O O . TYR E 1 131 ? 172.052 -52.568 48.752 1.00 66.66 110 TYR E O 1
ATOM 9836 N N . PRO E 1 132 ? 170.123 -53.700 49.057 1.00 64.05 111 PRO E N 1
ATOM 9837 C CA . PRO E 1 132 ? 169.854 -53.811 47.620 1.00 73.60 111 PRO E CA 1
ATOM 9838 C C . PRO E 1 132 ? 169.435 -52.478 47.009 1.00 82.49 111 PRO E C 1
ATOM 9839 O O . PRO E 1 132 ? 169.491 -52.311 45.791 1.00 80.39 111 PRO E O 1
ATOM 9843 N N . THR E 1 133 ? 169.026 -51.541 47.859 1.00 89.35 112 THR E N 1
ATOM 9844 C CA . THR E 1 133 ? 168.587 -50.224 47.409 1.00 85.70 112 THR E CA 1
ATOM 9845 C C . THR E 1 133 ? 169.749 -49.382 46.888 1.00 76.42 112 THR E C 1
ATOM 9846 O O . THR E 1 133 ? 169.541 -48.373 46.215 1.00 82.41 112 THR E O 1
ATOM 9850 N N . MET E 1 134 ? 170.971 -49.802 47.198 1.00 59.64 113 MET E N 1
ATOM 9851 C CA . MET E 1 134 ? 172.157 -49.059 46.793 1.00 58.03 113 MET E CA 1
ATOM 9852 C C . MET E 1 134 ? 172.864 -49.720 45.612 1.00 61.91 113 MET E C 1
ATOM 9853 O O . MET E 1 134 ? 174.026 -49.428 45.330 1.00 60.22 113 MET E O 1
ATOM 9858 N N . ILE E 1 135 ? 172.160 -50.616 44.926 1.00 64.49 114 ILE E N 1
ATOM 9859 C CA . ILE E 1 135 ? 172.717 -51.305 43.766 1.00 56.73 114 ILE E CA 1
ATOM 9860 C C . ILE E 1 135 ? 171.784 -51.243 42.566 1.00 68.61 114 ILE E C 1
ATOM 9861 O O . ILE E 1 135 ? 170.627 -51.655 42.652 1.00 80.87 114 ILE E O 1
ATOM 9866 N N . LYS E 1 136 ? 172.285 -50.736 41.445 1.00 68.29 115 LYS E N 1
ATOM 9867 C CA . LYS E 1 136 ? 171.524 -50.789 40.204 1.00 69.24 115 LYS E CA 1
ATOM 9868 C C . LYS E 1 136 ? 171.627 -52.189 39.615 1.00 63.47 115 LYS E C 1
ATOM 9869 O O . LYS E 1 136 ? 170.668 -52.960 39.646 1.00 72.90 115 LYS E O 1
ATOM 9875 N N . ARG E 1 137 ? 172.800 -52.512 39.083 1.00 55.31 116 ARG E N 1
ATOM 9876 C CA . ARG E 1 137 ? 173.071 -53.846 38.562 1.00 56.37 116 ARG E CA 1
ATOM 9877 C C . ARG E 1 137 ? 174.399 -54.362 39.105 1.00 63.53 116 ARG E C 1
ATOM 9878 O O . ARG E 1 137 ? 175.256 -53.580 39.517 1.00 62.48 116 ARG E O 1
ATOM 9886 N N . MET E 1 138 ? 174.567 -55.681 39.100 1.00 67.72 117 MET E N 1
ATOM 9887 C CA . MET E 1 138 ? 175.729 -56.303 39.725 1.00 51.59 117 MET E CA 1
ATOM 9888 C C . MET E 1 138 ? 176.426 -57.295 38.795 1.00 53.13 117 MET E C 1
ATOM 9889 O O . MET E 1 138 ? 175.781 -57.974 37.997 1.00 49.57 117 MET E O 1
ATOM 9894 N N . VAL E 1 139 ? 177.750 -57.361 38.897 1.00 56.09 118 VAL E N 1
ATOM 9895 C CA . VAL E 1 139 ? 178.544 -58.319 38.135 1.00 55.17 118 VAL E CA 1
ATOM 9896 C C . VAL E 1 139 ? 179.556 -59.009 39.046 1.00 53.46 118 VAL E C 1
ATOM 9897 O O . VAL E 1 139 ? 180.510 -58.388 39.514 1.00 54.17 118 VAL E O 1
ATOM 9901 N N . VAL E 1 140 ? 179.338 -60.294 39.304 1.00 53.18 119 VAL E N 1
ATOM 9902 C CA . VAL E 1 140 ? 180.247 -61.062 40.148 1.00 47.60 119 VAL E CA 1
ATOM 9903 C C . VAL E 1 140 ? 181.000 -62.110 39.332 1.00 46.89 119 VAL E C 1
ATOM 9904 O O . VAL E 1 140 ? 180.402 -62.882 38.582 1.00 60.25 119 VAL E O 1
ATOM 9908 N N . ALA E 1 141 ? 182.321 -62.124 39.476 1.00 37.27 120 ALA E N 1
ATOM 9909 C CA . ALA E 1 141 ? 183.161 -63.053 38.732 1.00 41.06 120 ALA E CA 1
ATOM 9910 C C . ALA E 1 141 ? 183.911 -63.980 39.677 1.00 46.03 120 ALA E C 1
ATOM 9911 O O . ALA E 1 141 ? 184.418 -63.539 40.710 1.00 36.17 120 ALA E O 1
ATOM 9913 N N . ASN E 1 142 ? 183.973 -65.260 39.314 1.00 54.90 121 ASN E N 1
ATOM 9914 C CA . ASN E 1 142 ? 184.665 -66.273 40.108 1.00 51.75 121 ASN E CA 1
ATOM 9915 C C . ASN E 1 142 ? 184.206 -66.238 41.561 1.00 55.15 121 ASN E C 1
ATOM 9916 O O . ASN E 1 142 ? 184.976 -65.907 42.463 1.00 41.11 121 ASN E O 1
ATOM 9921 N N . VAL E 1 143 ? 182.941 -66.586 41.770 1.00 64.34 122 VAL E N 1
ATOM 9922 C CA . VAL E 1 143 ? 182.267 -66.328 43.036 1.00 64.38 122 VAL E CA 1
ATOM 9923 C C . VAL E 1 143 ? 181.514 -67.550 43.557 1.00 59.98 122 VAL E C 1
ATOM 9924 O O . VAL E 1 143 ? 180.931 -68.310 42.784 1.00 63.15 122 VAL E O 1
ATOM 9928 N N . VAL E 1 144 ? 181.546 -67.741 44.873 1.00 56.51 123 VAL E N 1
ATOM 9929 C CA . VAL E 1 144 ? 180.758 -68.782 45.518 1.00 60.22 123 VAL E CA 1
ATOM 9930 C C . VAL E 1 144 ? 179.660 -68.165 46.384 1.00 60.37 123 VAL E C 1
ATOM 9931 O O . VAL E 1 144 ? 179.767 -67.016 46.815 1.00 55.86 123 VAL E O 1
ATOM 9935 N N . ALA E 1 145 ? 178.601 -68.930 46.627 1.00 60.19 124 ALA E N 1
ATOM 9936 C CA . ALA E 1 145 ? 177.519 -68.479 47.494 1.00 58.72 124 ALA E CA 1
ATOM 9937 C C . ALA E 1 145 ? 177.839 -68.804 48.947 1.00 57.49 124 ALA E C 1
ATOM 9938 O O . ALA E 1 145 ? 177.280 -68.209 49.868 1.00 51.41 124 ALA E O 1
ATOM 9940 N N . LYS E 1 146 ? 178.745 -69.756 49.141 1.00 62.61 125 LYS E N 1
ATOM 9941 C CA . LYS E 1 146 ? 179.159 -70.170 50.476 1.00 57.33 125 LYS E CA 1
ATOM 9942 C C . LYS E 1 146 ? 180.524 -70.844 50.433 1.00 59.60 125 LYS E C 1
ATOM 9943 O O . LYS E 1 146 ? 180.833 -71.581 49.496 1.00 68.04 125 LYS E O 1
ATOM 9949 N N . THR E 1 147 ? 181.340 -70.581 51.448 1.00 58.81 126 THR E N 1
ATOM 9950 C CA . THR E 1 147 ? 182.651 -71.205 51.559 1.00 50.82 126 THR E CA 1
ATOM 9951 C C . THR E 1 147 ? 182.520 -72.689 51.889 1.00 60.57 126 THR E C 1
ATOM 9952 O O . THR E 1 147 ? 182.175 -73.056 53.012 1.00 62.64 126 THR E O 1
ATOM 9956 N N . SER E 1 148 ? 182.791 -73.538 50.902 1.00 61.25 127 SER E N 1
ATOM 9957 C CA . SER E 1 148 ? 182.734 -74.982 51.095 1.00 51.19 127 SER E CA 1
ATOM 9958 C C . SER E 1 148 ? 183.867 -75.434 52.012 1.00 51.58 127 SER E C 1
ATOM 9959 O O . SER E 1 148 ? 184.902 -74.771 52.087 1.00 57.37 127 SER E O 1
ATOM 9962 N N . PRO E 1 149 ? 183.671 -76.560 52.722 1.00 53.32 128 PRO E N 1
ATOM 9963 C CA . PRO E 1 149 ? 184.714 -77.140 53.577 1.00 44.99 128 PRO E CA 1
ATOM 9964 C C . PRO E 1 149 ? 186.011 -77.395 52.813 1.00 49.66 128 PRO E C 1
ATOM 9965 O O . PRO E 1 149 ? 187.096 -77.352 53.394 1.00 49.56 128 PRO E O 1
ATOM 9969 N N . TRP E 1 150 ? 185.882 -77.658 51.516 1.00 54.10 129 TRP E N 1
ATOM 9970 C CA . TRP E 1 150 ? 187.029 -77.837 50.636 1.00 54.72 129 TRP E CA 1
ATOM 9971 C C . TRP E 1 150 ? 187.829 -76.542 50.506 1.00 52.68 129 TRP E C 1
ATOM 9972 O O . TRP E 1 150 ? 189.053 -76.538 50.644 1.00 39.36 129 TRP E O 1
ATOM 9983 N N . LEU E 1 151 ? 187.128 -75.443 50.248 1.00 59.89 130 LEU E N 1
ATOM 9984 C CA . LEU E 1 151 ? 187.765 -74.139 50.102 1.00 66.02 130 LEU E CA 1
ATOM 9985 C C . LEU E 1 151 ? 188.341 -73.644 51.427 1.00 68.80 130 LEU E C 1
ATOM 9986 O O . LEU E 1 151 ? 189.359 -72.951 51.452 1.00 71.93 130 LEU E O 1
ATOM 9991 N N . LYS E 1 152 ? 187.687 -74.008 52.525 1.00 62.09 131 LYS E N 1
ATOM 9992 C CA . LYS E 1 152 ? 188.107 -73.564 53.849 1.00 54.51 131 LYS E CA 1
ATOM 9993 C C . LYS E 1 152 ? 189.454 -74.171 54.231 1.00 65.85 131 LYS E C 1
ATOM 9994 O O . LYS E 1 152 ? 190.319 -73.481 54.771 1.00 71.93 131 LYS E O 1
ATOM 10000 N N . ASP E 1 153 ? 189.628 -75.459 53.950 1.00 69.22 132 ASP E N 1
ATOM 10001 C CA . ASP E 1 153 ? 190.881 -76.145 54.257 1.00 68.60 132 ASP E CA 1
ATOM 10002 C C . ASP E 1 153 ? 192.017 -75.654 53.364 1.00 59.41 132 ASP E C 1
ATOM 10003 O O . ASP E 1 153 ? 193.186 -75.702 53.750 1.00 53.95 132 ASP E O 1
ATOM 10008 N N . ILE E 1 154 ? 191.671 -75.189 52.168 1.00 56.09 133 ILE E N 1
ATOM 10009 C CA . ILE E 1 154 ? 192.646 -74.555 51.291 1.00 55.64 133 ILE E CA 1
ATOM 10010 C C . ILE E 1 154 ? 193.101 -73.240 51.910 1.00 54.69 133 ILE E C 1
ATOM 10011 O O . ILE E 1 154 ? 194.288 -72.912 51.901 1.00 63.00 133 ILE E O 1
ATOM 10016 N N . GLY E 1 155 ? 192.144 -72.501 52.464 1.00 46.15 134 GLY E N 1
ATOM 10017 C CA . GLY E 1 155 ? 192.431 -71.251 53.141 1.00 47.45 134 GLY E CA 1
ATOM 10018 C C . GLY E 1 155 ? 193.287 -71.448 54.376 1.00 51.25 134 GLY E C 1
ATOM 10019 O O . GLY E 1 155 ? 194.102 -70.592 54.718 1.00 66.67 134 GLY E O 1
ATOM 10020 N N . ASP E 1 156 ? 193.100 -72.580 55.048 1.00 39.50 135 ASP E N 1
ATOM 10021 C CA . ASP E 1 156 ? 193.907 -72.919 56.214 1.00 47.64 135 ASP E CA 1
ATOM 10022 C C . ASP E 1 156 ? 195.349 -73.205 55.809 1.00 50.60 135 ASP E C 1
ATOM 10023 O O . ASP E 1 156 ? 196.282 -72.939 56.566 1.00 51.97 135 ASP E O 1
ATOM 10028 N N . GLY E 1 157 ? 195.522 -73.751 54.610 1.00 53.98 136 GLY E N 1
ATOM 10029 C CA . GLY E 1 157 ? 196.844 -74.047 54.091 1.00 52.42 136 GLY E CA 1
ATOM 10030 C C . GLY E 1 157 ? 197.624 -72.788 53.795 1.00 53.39 136 GLY E C 1
ATOM 10031 O O . GLY E 1 157 ? 198.815 -72.696 54.096 1.00 53.84 136 GLY E O 1
ATOM 10032 N N . TRP E 1 158 ? 196.943 -71.816 53.198 1.00 48.05 137 TRP E N 1
ATOM 10033 C CA . TRP E 1 158 ? 197.543 -70.523 52.909 1.00 41.34 137 TRP E CA 1
ATOM 10034 C C . TRP E 1 158 ? 198.004 -69.866 54.202 1.00 40.81 137 TRP E C 1
ATOM 10035 O O . TRP E 1 158 ? 199.119 -69.354 54.286 1.00 40.70 137 TRP E O 1
ATOM 10046 N N . ASN E 1 159 ? 197.141 -69.904 55.213 1.00 37.85 138 ASN E N 1
ATOM 10047 C CA . ASN E 1 159 ? 197.445 -69.320 56.513 1.00 45.24 138 ASN E CA 1
ATOM 10048 C C . ASN E 1 159 ? 198.603 -70.022 57.217 1.00 50.21 138 ASN E C 1
ATOM 10049 O O . ASN E 1 159 ? 199.458 -69.372 57.820 1.00 52.21 138 ASN E O 1
ATOM 10054 N N . GLU E 1 160 ? 198.626 -71.349 57.136 1.00 52.02 139 GLU E N 1
ATOM 10055 C CA . GLU E 1 160 ? 199.677 -72.137 57.772 1.00 53.54 139 GLU E CA 1
ATOM 10056 C C . GLU E 1 160 ? 201.046 -71.836 57.175 1.00 50.15 139 GLU E C 1
ATOM 10057 O O . GLU E 1 160 ? 202.050 -71.804 57.887 1.00 51.55 139 GLU E O 1
ATOM 10063 N N . VAL E 1 161 ? 201.082 -71.617 55.867 1.00 45.76 140 VAL E N 1
ATOM 10064 C CA . VAL E 1 161 ? 202.325 -71.273 55.192 1.00 52.70 140 VAL E CA 1
ATOM 10065 C C . VAL E 1 161 ? 202.670 -69.807 55.444 1.00 61.30 140 VAL E C 1
ATOM 10066 O O . VAL E 1 161 ? 203.839 -69.450 55.596 1.00 65.96 140 VAL E O 1
ATOM 10070 N N . ALA E 1 162 ? 201.643 -68.964 55.509 1.00 60.53 141 ALA E N 1
ATOM 10071 C CA . ALA E 1 162 ? 201.839 -67.538 55.753 1.00 51.41 141 ALA E CA 1
ATOM 10072 C C . ALA E 1 162 ? 202.427 -67.293 57.137 1.00 50.46 141 ALA E C 1
ATOM 10073 O O . ALA E 1 162 ? 203.141 -66.315 57.351 1.00 64.76 141 ALA E O 1
ATOM 10075 N N . LYS E 1 163 ? 202.124 -68.186 58.074 1.00 46.97 142 LYS E N 1
ATOM 10076 C CA . LYS E 1 163 ? 202.625 -68.060 59.438 1.00 49.03 142 LYS E CA 1
ATOM 10077 C C . LYS E 1 163 ? 204.136 -68.258 59.505 1.00 52.27 142 LYS E C 1
ATOM 10078 O O . LYS E 1 163 ? 204.806 -67.686 60.365 1.00 50.34 142 LYS E O 1
ATOM 10084 N N . THR E 1 164 ? 204.668 -69.064 58.590 1.00 54.40 143 THR E N 1
ATOM 10085 C CA . THR E 1 164 ? 206.094 -69.374 58.579 1.00 55.01 143 THR E CA 1
ATOM 10086 C C . THR E 1 164 ? 206.926 -68.209 58.049 1.00 53.87 143 THR E C 1
ATOM 10087 O O . THR E 1 164 ? 208.139 -68.154 58.259 1.00 55.45 143 THR E O 1
ATOM 10091 N N . GLY E 1 165 ? 206.272 -67.282 57.358 1.00 50.85 144 GLY E N 1
ATOM 10092 C CA . GLY E 1 165 ? 206.949 -66.116 56.821 1.00 63.25 144 GLY E CA 1
ATOM 10093 C C . GLY E 1 165 ? 207.711 -66.412 55.543 1.00 66.18 144 GLY E C 1
ATOM 10094 O O . GLY E 1 165 ? 208.398 -65.543 55.004 1.00 69.29 144 GLY E O 1
ATOM 10095 N N . ASN E 1 166 ? 207.589 -67.645 55.061 1.00 59.70 145 ASN E N 1
ATOM 10096 C CA . ASN E 1 166 ? 208.253 -68.062 53.832 1.00 56.05 145 ASN E CA 1
ATOM 10097 C C . ASN E 1 166 ? 207.441 -67.665 52.605 1.00 57.28 145 ASN E C 1
ATOM 10098 O O . ASN E 1 166 ? 206.566 -68.407 52.160 1.00 60.76 145 ASN E O 1
ATOM 10103 N N . GLY E 1 167 ? 207.739 -66.491 52.059 1.00 69.30 146 GLY E N 1
ATOM 10104 C CA . GLY E 1 167 ? 207.018 -65.979 50.909 1.00 80.34 146 GLY E CA 1
ATOM 10105 C C . GLY E 1 167 ? 207.237 -66.804 49.657 1.00 83.98 146 GLY E C 1
ATOM 10106 O O . GLY E 1 167 ? 206.437 -66.757 48.723 1.00 91.87 146 GLY E O 1
ATOM 10107 N N . LEU E 1 168 ? 208.329 -67.560 49.636 1.00 73.25 147 LEU E N 1
ATOM 10108 C CA . LEU E 1 168 ? 208.621 -68.431 48.508 1.00 60.08 147 LEU E CA 1
ATOM 10109 C C . LEU E 1 168 ? 207.659 -69.609 48.484 1.00 49.16 147 LEU E C 1
ATOM 10110 O O . LEU E 1 168 ? 207.138 -69.979 47.433 1.00 50.42 147 LEU E O 1
ATOM 10115 N N . ALA E 1 169 ? 207.426 -70.196 49.651 1.00 42.71 148 ALA E N 1
ATOM 10116 C CA . ALA E 1 169 ? 206.471 -71.287 49.771 1.00 49.44 148 ALA E CA 1
ATOM 10117 C C . ALA E 1 169 ? 205.053 -70.772 49.551 1.00 50.19 148 ALA E C 1
ATOM 10118 O O . ALA E 1 169 ? 204.240 -71.426 48.898 1.00 56.06 148 ALA E O 1
ATOM 10120 N N . TYR E 1 170 ? 204.769 -69.591 50.090 1.00 49.23 149 TYR E N 1
ATOM 10121 C CA . TYR E 1 170 ? 203.440 -69.000 49.986 1.00 57.31 149 TYR E CA 1
ATOM 10122 C C . TYR E 1 170 ? 203.076 -68.708 48.534 1.00 54.99 149 TYR E C 1
ATOM 10123 O O . TYR E 1 170 ? 201.926 -68.878 48.129 1.00 46.94 149 TYR E O 1
ATOM 10132 N N . TYR E 1 171 ? 204.062 -68.274 47.756 1.00 57.40 150 TYR E N 1
ATOM 10133 C CA . TYR E 1 171 ? 203.846 -67.981 46.345 1.00 58.17 150 TYR E CA 1
ATOM 10134 C C . TYR E 1 171 ? 203.411 -69.225 45.580 1.00 56.99 150 TYR E C 1
ATOM 10135 O O . TYR E 1 171 ? 202.399 -69.217 44.881 1.00 58.51 150 TYR E O 1
ATOM 10144 N N . HIS E 1 172 ? 204.188 -70.293 45.721 1.00 60.97 151 HIS E N 1
ATOM 10145 C CA . HIS E 1 172 ? 204.010 -71.485 44.901 1.00 52.69 151 HIS E CA 1
ATOM 10146 C C . HIS E 1 172 ? 202.790 -72.320 45.287 1.00 44.50 151 HIS E C 1
ATOM 10147 O O . HIS E 1 172 ? 202.435 -73.262 44.582 1.00 39.98 151 HIS E O 1
ATOM 10154 N N . ILE E 1 173 ? 202.146 -71.977 46.397 1.00 46.10 152 ILE E N 1
ATOM 10155 C CA . ILE E 1 173 ? 200.958 -72.710 46.821 1.00 54.67 152 ILE E CA 1
ATOM 10156 C C . ILE E 1 173 ? 199.687 -71.884 46.644 1.00 56.94 152 ILE E C 1
ATOM 10157 O O . ILE E 1 173 ? 198.596 -72.322 47.013 1.00 55.27 152 ILE E O 1
ATOM 10162 N N . THR E 1 174 ? 199.829 -70.690 46.078 1.00 53.50 153 THR E N 1
ATOM 10163 C CA . THR E 1 174 ? 198.684 -69.814 45.864 1.00 50.54 153 THR E CA 1
ATOM 10164 C C . THR E 1 174 ? 198.530 -69.412 44.401 1.00 44.11 153 THR E C 1
ATOM 10165 O O . THR E 1 174 ? 197.486 -69.641 43.791 1.00 49.22 153 THR E O 1
ATOM 10169 N N . ILE E 1 175 ? 199.579 -68.818 43.845 1.00 34.08 154 ILE E N 1
ATOM 10170 C CA . ILE E 1 175 ? 199.529 -68.238 42.505 1.00 41.35 154 ILE E CA 1
ATOM 10171 C C . ILE E 1 175 ? 199.231 -69.228 41.364 1.00 41.20 154 ILE E C 1
ATOM 10172 O O . ILE E 1 175 ? 198.480 -68.887 40.449 1.00 44.40 154 ILE E O 1
ATOM 10177 N N . PRO E 1 176 ? 199.806 -70.449 41.399 1.00 44.43 155 PRO E N 1
ATOM 10178 C CA . PRO E 1 176 ? 199.457 -71.374 40.309 1.00 49.77 155 PRO E CA 1
ATOM 10179 C C . PRO E 1 176 ? 197.962 -71.698 40.202 1.00 48.70 155 PRO E C 1
ATOM 10180 O O . PRO E 1 176 ? 197.518 -72.149 39.147 1.00 55.03 155 PRO E O 1
ATOM 10184 N N . TYR E 1 177 ? 197.202 -71.467 41.268 1.00 48.80 156 TYR E N 1
ATOM 10185 C CA . TYR E 1 177 ? 195.770 -71.745 41.253 1.00 46.97 156 TYR E CA 1
ATOM 10186 C C . TYR E 1 177 ? 194.954 -70.485 40.979 1.00 53.95 156 TYR E C 1
ATOM 10187 O O . TYR E 1 177 ? 193.727 -70.533 40.903 1.00 69.42 156 TYR E O 1
ATOM 10196 N N . ILE E 1 178 ? 195.644 -69.358 40.833 1.00 49.49 157 ILE E N 1
ATOM 10197 C CA . ILE E 1 178 ? 194.996 -68.101 40.480 1.00 51.88 157 ILE E CA 1
ATOM 10198 C C . ILE E 1 178 ? 194.805 -68.029 38.966 1.00 50.37 157 ILE E C 1
ATOM 10199 O O . ILE E 1 178 ? 193.833 -67.454 38.473 1.00 46.09 157 ILE E O 1
ATOM 10204 N N . TYR E 1 179 ? 195.735 -68.630 38.233 1.00 44.39 158 TYR E N 1
ATOM 10205 C CA . TYR E 1 179 ? 195.670 -68.642 36.779 1.00 41.30 158 TYR E CA 1
ATOM 10206 C C . TYR E 1 179 ? 195.483 -70.059 36.249 1.00 53.61 158 TYR E C 1
ATOM 10207 O O . TYR E 1 179 ? 195.899 -71.030 36.882 1.00 53.97 158 TYR E O 1
ATOM 10216 N N . SER E 1 180 ? 194.853 -70.169 35.085 1.00 55.31 159 SER E N 1
ATOM 10217 C CA . SER E 1 180 ? 194.677 -71.457 34.429 1.00 47.94 159 SER E CA 1
ATOM 10218 C C . SER E 1 180 ? 196.027 -72.015 33.991 1.00 46.42 159 SER E C 1
ATOM 10219 O O . SER E 1 180 ? 196.938 -71.253 33.672 1.00 48.79 159 SER E O 1
ATOM 10222 N N . PRO E 1 181 ? 196.162 -73.349 33.988 1.00 43.44 160 PRO E N 1
ATOM 10223 C CA . PRO E 1 181 ? 197.402 -74.005 33.559 1.00 43.51 160 PRO E CA 1
ATOM 10224 C C . PRO E 1 181 ? 197.831 -73.600 32.151 1.00 41.73 160 PRO E C 1
ATOM 10225 O O . PRO E 1 181 ? 199.029 -73.487 31.891 1.00 41.81 160 PRO E O 1
ATOM 10229 N N . GLN E 1 182 ? 196.868 -73.382 31.261 1.00 48.80 161 GLN E N 1
ATOM 10230 C CA . GLN E 1 182 ? 197.174 -72.958 29.899 1.00 50.19 161 GLN E CA 1
ATOM 10231 C C . GLN E 1 182 ? 197.807 -71.572 29.894 1.00 49.93 161 GLN E C 1
ATOM 10232 O O . GLN E 1 182 ? 198.802 -71.335 29.210 1.00 53.68 161 GLN E O 1
ATOM 10238 N N . PHE E 1 183 ? 197.223 -70.663 30.668 1.00 49.48 162 PHE E N 1
ATOM 10239 C CA . PHE E 1 183 ? 197.697 -69.286 30.743 1.00 47.87 162 PHE E CA 1
ATOM 10240 C C . PHE E 1 183 ? 199.062 -69.195 31.421 1.00 45.96 162 PHE E C 1
ATOM 10241 O O . PHE E 1 183 ? 199.942 -68.464 30.967 1.00 43.25 162 PHE E O 1
ATOM 10249 N N . TYR E 1 184 ? 199.226 -69.941 32.510 1.00 51.30 163 TYR E N 1
ATOM 10250 C CA . TYR E 1 184 ? 200.475 -69.946 33.264 1.00 45.12 163 TYR E CA 1
ATOM 10251 C C . TYR E 1 184 ? 201.629 -70.465 32.411 1.00 51.44 163 TYR E C 1
ATOM 10252 O O . TYR E 1 184 ? 202.757 -69.983 32.516 1.00 53.20 163 TYR E O 1
ATOM 10261 N N . THR E 1 185 ? 201.340 -71.449 31.565 1.00 43.17 164 THR E N 1
ATOM 10262 C CA . THR E 1 185 ? 202.349 -72.014 30.678 1.00 42.20 164 THR E CA 1
ATOM 10263 C C . THR E 1 185 ? 202.630 -71.084 29.501 1.00 45.09 164 THR E C 1
ATOM 10264 O O . THR E 1 185 ? 203.786 -70.820 29.170 1.00 44.17 164 THR E O 1
ATOM 10268 N N . LEU E 1 186 ? 201.565 -70.588 28.878 1.00 47.74 165 LEU E N 1
ATOM 10269 C CA . LEU E 1 186 ? 201.690 -69.727 27.705 1.00 47.91 165 LEU E CA 1
ATOM 10270 C C . LEU E 1 186 ? 202.411 -68.422 28.026 1.00 48.42 165 LEU E C 1
ATOM 10271 O O . LEU E 1 186 ? 203.268 -67.974 27.265 1.00 57.66 165 LEU E O 1
ATOM 10276 N N . HIS E 1 187 ? 202.060 -67.817 29.156 1.00 44.16 166 HIS E N 1
ATOM 10277 C CA . HIS E 1 187 ? 202.667 -66.559 29.570 1.00 50.21 166 HIS E CA 1
ATOM 10278 C C . HIS E 1 187 ? 203.601 -66.766 30.756 1.00 49.83 166 HIS E C 1
ATOM 10279 O O . HIS E 1 187 ? 203.533 -66.038 31.746 1.00 46.83 166 HIS E O 1
ATOM 10286 N N . ASN E 1 188 ? 204.473 -67.763 30.648 1.00 50.83 167 ASN E N 1
ATOM 10287 C CA . ASN E 1 188 ? 205.386 -68.096 31.732 1.00 53.01 167 ASN E CA 1
ATOM 10288 C C . ASN E 1 188 ? 206.409 -66.990 31.961 1.00 50.18 167 ASN E C 1
ATOM 10289 O O . ASN E 1 188 ? 206.859 -66.777 33.086 1.00 52.88 167 ASN E O 1
ATOM 10294 N N . ASP E 1 189 ? 206.773 -66.289 30.889 1.00 52.27 168 ASP E N 1
ATOM 10295 C CA . ASP E 1 189 ? 207.651 -65.128 30.996 1.00 53.57 168 ASP E CA 1
ATOM 10296 C C . ASP E 1 189 ? 207.006 -64.083 31.892 1.00 57.39 168 ASP E C 1
ATOM 10297 O O . ASP E 1 189 ? 207.643 -63.532 32.790 1.00 58.20 168 ASP E O 1
ATOM 10302 N N . TRP E 1 190 ? 205.727 -63.831 31.641 1.00 58.26 169 TRP E N 1
ATOM 10303 C CA . TRP E 1 190 ? 204.947 -62.874 32.413 1.00 55.14 169 TRP E CA 1
ATOM 10304 C C . TRP E 1 190 ? 204.827 -63.306 33.873 1.00 59.31 169 TRP E C 1
ATOM 10305 O O . TRP E 1 190 ? 204.652 -62.476 34.764 1.00 67.29 169 TRP E O 1
ATOM 10316 N N . MET E 1 191 ? 204.930 -64.611 34.109 1.00 65.06 170 MET E N 1
ATOM 10317 C CA . MET E 1 191 ? 204.854 -65.162 35.458 1.00 70.86 170 MET E CA 1
ATOM 10318 C C . MET E 1 191 ? 206.173 -65.015 36.208 1.00 69.29 170 MET E C 1
ATOM 10319 O O . MET E 1 191 ? 206.210 -64.472 37.311 1.00 73.71 170 MET E O 1
ATOM 10324 N N . GLU E 1 192 ? 207.250 -65.505 35.600 1.00 66.47 171 GLU E N 1
ATOM 10325 C CA . GLU E 1 192 ? 208.575 -65.479 36.214 1.00 63.84 171 GLU E CA 1
ATOM 10326 C C . GLU E 1 192 ? 209.030 -64.063 36.543 1.00 64.46 171 GLU E C 1
ATOM 10327 O O . GLU E 1 192 ? 209.729 -63.837 37.532 1.00 66.96 171 GLU E O 1
ATOM 10333 N N . LYS E 1 193 ? 208.629 -63.116 35.705 1.00 60.19 172 LYS E N 1
ATOM 10334 C CA . LYS E 1 193 ? 208.974 -61.719 35.908 1.00 62.11 172 LYS E CA 1
ATOM 10335 C C . LYS E 1 193 ? 208.314 -61.166 37.171 1.00 62.14 172 LYS E C 1
ATOM 10336 O O . LYS E 1 193 ? 208.984 -60.602 38.037 1.00 67.07 172 LYS E O 1
ATOM 10342 N N . ARG E 1 194 ? 207.001 -61.342 37.278 1.00 60.41 173 ARG E N 1
ATOM 10343 C CA . ARG E 1 194 ? 206.260 -60.904 38.459 1.00 59.35 173 ARG E CA 1
ATOM 10344 C C . ARG E 1 194 ? 206.636 -61.726 39.687 1.00 55.51 173 ARG E C 1
ATOM 10345 O O . ARG E 1 194 ? 206.505 -61.269 40.822 1.00 55.72 173 ARG E O 1
ATOM 10353 N N . LYS E 1 195 ? 207.105 -62.943 39.440 1.00 55.70 174 LYS E N 1
ATOM 10354 C CA . LYS E 1 195 ? 207.475 -63.873 40.498 1.00 47.30 174 LYS E CA 1
ATOM 10355 C C . LYS E 1 195 ? 208.588 -63.319 41.386 1.00 40.43 174 LYS E C 1
ATOM 10356 O O . LYS E 1 195 ? 208.539 -63.449 42.608 1.00 41.14 174 LYS E O 1
ATOM 10362 N N . GLU E 1 196 ? 209.580 -62.684 40.770 1.00 37.49 175 GLU E N 1
ATOM 10363 C CA . GLU E 1 196 ? 210.725 -62.158 41.507 1.00 52.93 175 GLU E CA 1
ATOM 10364 C C . GLU E 1 196 ? 210.352 -60.912 42.314 1.00 54.56 175 GLU E C 1
ATOM 10365 O O . GLU E 1 196 ? 211.168 -60.374 43.063 1.00 52.66 175 GLU E O 1
ATOM 10371 N N . LEU E 1 197 ? 209.113 -60.458 42.158 1.00 51.99 176 LEU E N 1
ATOM 10372 C CA . LEU E 1 197 ? 208.613 -59.318 42.915 1.00 46.53 176 LEU E CA 1
ATOM 10373 C C . LEU E 1 197 ? 207.548 -59.763 43.908 1.00 53.91 176 LEU E C 1
ATOM 10374 O O . LEU E 1 197 ? 207.434 -59.210 45.002 1.00 55.34 176 LEU E O 1
ATOM 10379 N N . LEU E 1 198 ? 206.773 -60.770 43.519 1.00 59.08 177 LEU E N 1
ATOM 10380 C CA . LEU E 1 198 ? 205.730 -61.308 44.381 1.00 50.10 177 LEU E CA 1
ATOM 10381 C C . LEU E 1 198 ? 206.329 -62.040 45.577 1.00 52.77 177 LEU E C 1
ATOM 10382 O O . LEU E 1 198 ? 205.832 -61.916 46.693 1.00 60.12 177 LEU E O 1
ATOM 10387 N N . VAL E 1 199 ? 207.402 -62.791 45.343 1.00 38.46 178 VAL E N 1
ATOM 10388 C CA . VAL E 1 199 ? 208.051 -63.547 46.413 1.00 38.35 178 VAL E CA 1
ATOM 10389 C C . VAL E 1 199 ? 208.602 -62.645 47.532 1.00 47.02 178 VAL E C 1
ATOM 10390 O O . VAL E 1 199 ? 208.356 -62.921 48.707 1.00 46.95 178 VAL E O 1
ATOM 10394 N N . PRO E 1 200 ? 209.340 -61.566 47.187 1.00 52.28 179 PRO E N 1
ATOM 10395 C CA . PRO E 1 200 ? 209.763 -60.687 48.287 1.00 52.38 179 PRO E CA 1
ATOM 10396 C C . PRO E 1 200 ? 208.588 -60.013 48.991 1.00 44.88 179 PRO E C 1
ATOM 10397 O O . PRO E 1 200 ? 208.639 -59.793 50.201 1.00 39.00 179 PRO E O 1
ATOM 10401 N N . LEU E 1 201 ? 207.543 -59.690 48.235 1.00 45.63 180 LEU E N 1
ATOM 10402 C CA . LEU E 1 201 ? 206.349 -59.083 48.807 1.00 40.70 180 LEU E CA 1
ATOM 10403 C C . LEU E 1 201 ? 205.590 -60.096 49.658 1.00 48.20 180 LEU E C 1
ATOM 10404 O O . LEU E 1 201 ? 205.084 -59.763 50.728 1.00 57.19 180 LEU E O 1
ATOM 10409 N N . PHE E 1 202 ? 205.524 -61.335 49.180 1.00 45.56 181 PHE E N 1
ATOM 10410 C CA . PHE E 1 202 ? 204.860 -62.405 49.918 1.00 41.71 181 PHE E CA 1
ATOM 10411 C C . PHE E 1 202 ? 205.666 -62.802 51.153 1.00 47.34 181 PHE E C 1
ATOM 10412 O O . PHE E 1 202 ? 205.169 -63.517 52.021 1.00 46.43 181 PHE E O 1
ATOM 10420 N N . SER E 1 203 ? 206.914 -62.344 51.221 1.00 48.26 182 SER E N 1
ATOM 10421 C CA . SER E 1 203 ? 207.795 -62.672 52.338 1.00 47.28 182 SER E CA 1
ATOM 10422 C C . SER E 1 203 ? 207.705 -61.643 53.462 1.00 46.49 182 SER E C 1
ATOM 10423 O O . SER E 1 203 ? 208.267 -61.843 54.540 1.00 50.09 182 SER E O 1
ATOM 10426 N N . THR E 1 204 ? 207.005 -60.542 53.208 1.00 41.32 183 THR E N 1
ATOM 10427 C CA . THR E 1 204 ? 206.838 -59.504 54.218 1.00 44.36 183 THR E CA 1
ATOM 10428 C C . THR E 1 204 ? 205.763 -59.905 55.221 1.00 45.37 183 THR E C 1
ATOM 10429 O O . THR E 1 204 ? 204.713 -60.425 54.842 1.00 46.80 183 THR E O 1
ATOM 10433 N N . ARG E 1 205 ? 206.030 -59.661 56.500 1.00 48.78 184 ARG E N 1
ATOM 10434 C CA . ARG E 1 205 ? 205.112 -60.061 57.561 1.00 45.76 184 ARG E CA 1
ATOM 10435 C C . ARG E 1 205 ? 203.812 -59.262 57.514 1.00 46.84 184 ARG E C 1
ATOM 10436 O O . ARG E 1 205 ? 202.758 -59.759 57.907 1.00 49.46 184 ARG E O 1
ATOM 10444 N N . THR E 1 206 ? 203.894 -58.025 57.034 1.00 51.22 185 THR E N 1
ATOM 10445 C CA . THR E 1 206 ? 202.721 -57.163 56.928 1.00 56.35 185 THR E CA 1
ATOM 10446 C C . THR E 1 206 ? 201.703 -57.733 55.944 1.00 59.13 185 THR E C 1
ATOM 10447 O O . THR E 1 206 ? 200.512 -57.806 56.243 1.00 65.09 185 THR E O 1
ATOM 10451 N N . PHE E 1 207 ? 202.184 -58.139 54.773 1.00 55.48 186 PHE E N 1
ATOM 10452 C CA . PHE E 1 207 ? 201.326 -58.717 53.746 1.00 48.20 186 PHE E CA 1
ATOM 10453 C C . PHE E 1 207 ? 200.681 -60.012 54.226 1.00 51.73 186 PHE E C 1
ATOM 10454 O O . PHE E 1 207 ? 199.484 -60.229 54.037 1.00 51.44 186 PHE E O 1
ATOM 10462 N N . LEU E 1 208 ? 201.485 -60.867 54.850 1.00 44.67 187 LEU E N 1
ATOM 10463 C CA . LEU E 1 208 ? 201.019 -62.175 55.293 1.00 41.25 187 LEU E CA 1
ATOM 10464 C C . LEU E 1 208 ? 199.997 -62.073 56.419 1.00 44.26 187 LEU E C 1
ATOM 10465 O O . LEU E 1 208 ? 199.021 -62.822 56.445 1.00 48.18 187 LEU E O 1
ATOM 10470 N N . ASP E 1 209 ? 200.220 -61.147 57.347 1.00 44.51 188 ASP E N 1
ATOM 10471 C CA . ASP E 1 209 ? 199.285 -60.942 58.448 1.00 53.41 188 ASP E CA 1
ATOM 10472 C C . ASP E 1 209 ? 197.944 -60.430 57.931 1.00 65.00 188 ASP E C 1
ATOM 10473 O O . ASP E 1 209 ? 196.890 -60.780 58.461 1.00 68.50 188 ASP E O 1
ATOM 10478 N N . ARG E 1 210 ? 197.991 -59.602 56.892 1.00 68.94 189 ARG E N 1
ATOM 10479 C CA . ARG E 1 210 ? 196.777 -59.103 56.258 1.00 62.60 189 ARG E CA 1
ATOM 10480 C C . ARG E 1 210 ? 196.039 -60.230 55.541 1.00 58.61 189 ARG E C 1
ATOM 10481 O O . ARG E 1 210 ? 194.812 -60.304 55.584 1.00 60.92 189 ARG E O 1
ATOM 10489 N N . MET E 1 211 ? 196.797 -61.105 54.886 1.00 55.08 190 MET E N 1
ATOM 10490 C CA . MET E 1 211 ? 196.218 -62.208 54.124 1.00 53.97 190 MET E CA 1
ATOM 10491 C C . MET E 1 211 ? 195.493 -63.205 55.018 1.00 63.59 190 MET E C 1
ATOM 10492 O O . MET E 1 211 ? 194.382 -63.636 54.706 1.00 72.13 190 MET E O 1
ATOM 10497 N N . ILE E 1 212 ? 196.132 -63.572 56.124 1.00 58.25 191 ILE E N 1
ATOM 10498 C CA . ILE E 1 212 ? 195.564 -64.532 57.062 1.00 50.50 191 ILE E CA 1
ATOM 10499 C C . ILE E 1 212 ? 194.214 -64.057 57.588 1.00 53.39 191 ILE E C 1
ATOM 10500 O O . ILE E 1 212 ? 193.241 -64.811 57.600 1.00 58.00 191 ILE E O 1
ATOM 10505 N N . ARG E 1 213 ? 194.160 -62.797 58.003 1.00 50.95 192 ARG E N 1
ATOM 10506 C CA . ARG E 1 213 ? 192.947 -62.234 58.582 1.00 47.79 192 ARG E CA 1
ATOM 10507 C C . ARG E 1 213 ? 191.848 -62.064 57.537 1.00 42.42 192 ARG E C 1
ATOM 10508 O O . ARG E 1 213 ? 190.666 -62.216 57.841 1.00 51.84 192 ARG E O 1
ATOM 10516 N N . LEU E 1 214 ? 192.241 -61.756 56.305 1.00 34.37 193 LEU E N 1
ATOM 10517 C CA . LEU E 1 214 ? 191.283 -61.659 55.210 1.00 48.51 193 LEU E CA 1
ATOM 10518 C C . LEU E 1 214 ? 190.764 -63.041 54.837 1.00 54.81 193 LEU E C 1
ATOM 10519 O O . LEU E 1 214 ? 189.593 -63.204 54.494 1.00 57.18 193 LEU E O 1
ATOM 10524 N N . THR E 1 215 ? 191.646 -64.032 54.908 1.00 55.50 194 THR E N 1
ATOM 10525 C CA . THR E 1 215 ? 191.283 -65.408 54.591 1.00 57.16 194 THR E CA 1
ATOM 10526 C C . THR E 1 215 ? 190.331 -65.972 55.644 1.00 60.45 194 THR E C 1
ATOM 10527 O O . THR E 1 215 ? 189.375 -66.678 55.316 1.00 69.46 194 THR E O 1
ATOM 10531 N N . LYS E 1 216 ? 190.591 -65.650 56.907 1.00 58.10 195 LYS E N 1
ATOM 10532 C CA . LYS E 1 216 ? 189.734 -66.090 58.003 1.00 56.91 195 LYS E CA 1
ATOM 10533 C C . LYS E 1 216 ? 188.340 -65.481 57.900 1.00 56.08 195 LYS E C 1
ATOM 10534 O O . LYS E 1 216 ? 187.350 -66.106 58.278 1.00 52.19 195 LYS E O 1
ATOM 10540 N N . SER E 1 217 ? 188.270 -64.256 57.387 1.00 58.47 196 SER E N 1
ATOM 10541 C CA . SER E 1 217 ? 186.998 -63.556 57.249 1.00 61.11 196 SER E CA 1
ATOM 10542 C C . SER E 1 217 ? 186.113 -64.216 56.196 1.00 67.30 196 SER E C 1
ATOM 10543 O O . SER E 1 217 ? 184.888 -64.110 56.249 1.00 75.50 196 SER E O 1
ATOM 10546 N N . ALA E 1 218 ? 186.741 -64.902 55.246 1.00 64.66 197 ALA E N 1
ATOM 10547 C CA . ALA E 1 218 ? 186.016 -65.539 54.152 1.00 58.02 197 ALA E CA 1
ATOM 10548 C C . ALA E 1 218 ? 185.440 -66.891 54.563 1.00 57.89 197 ALA E C 1
ATOM 10549 O O . ALA E 1 218 ? 184.677 -67.501 53.813 1.00 61.00 197 ALA E O 1
ATOM 10551 N N . GLU E 1 219 ? 185.804 -67.355 55.755 1.00 46.56 198 GLU E N 1
ATOM 10552 C CA . GLU E 1 219 ? 185.314 -68.634 56.257 1.00 50.97 198 GLU E CA 1
ATOM 10553 C C . GLU E 1 219 ? 183.809 -68.602 56.509 1.00 59.84 198 GLU E C 1
ATOM 10554 O O . GLU E 1 219 ? 183.112 -69.593 56.291 1.00 69.77 198 GLU E O 1
ATOM 10560 N N . THR E 1 220 ? 183.314 -67.455 56.963 1.00 54.58 199 THR E N 1
ATOM 10561 C CA . THR E 1 220 ? 181.913 -67.327 57.352 1.00 52.38 199 THR E CA 1
ATOM 10562 C C . THR E 1 220 ? 181.017 -66.859 56.209 1.00 57.46 199 THR E C 1
ATOM 10563 O O . THR E 1 220 ? 179.882 -66.441 56.438 1.00 65.18 199 THR E O 1
ATOM 10567 N N . HIS E 1 221 ? 181.524 -66.930 54.982 1.00 54.50 200 HIS E N 1
ATOM 10568 C CA . HIS E 1 221 ? 180.737 -66.537 53.817 1.00 51.43 200 HIS E CA 1
ATOM 10569 C C . HIS E 1 221 ? 179.587 -67.510 53.575 1.00 57.44 200 HIS E C 1
ATOM 10570 O O . HIS E 1 221 ? 179.805 -68.685 53.284 1.00 62.44 200 HIS E O 1
ATOM 10577 N N . ASP E 1 222 ? 178.362 -67.009 53.699 1.00 57.85 201 ASP E N 1
ATOM 10578 C CA . ASP E 1 222 ? 177.169 -67.822 53.500 1.00 46.77 201 ASP E CA 1
ATOM 10579 C C . ASP E 1 222 ? 175.983 -66.926 53.161 1.00 49.26 201 ASP E C 1
ATOM 10580 O O . ASP E 1 222 ? 175.413 -66.279 54.040 1.00 55.69 201 ASP E O 1
ATOM 10585 N N . VAL E 1 223 ? 175.617 -66.890 51.884 1.00 48.33 202 VAL E N 1
ATOM 10586 C CA . VAL E 1 223 ? 174.484 -66.086 51.441 1.00 55.75 202 VAL E CA 1
ATOM 10587 C C . VAL E 1 223 ? 173.424 -66.953 50.770 1.00 56.75 202 VAL E C 1
ATOM 10588 O O . VAL E 1 223 ? 172.548 -66.442 50.071 1.00 63.41 202 VAL E O 1
ATOM 10592 N N . ILE E 1 224 ? 173.509 -68.262 50.994 1.00 49.71 203 ILE E N 1
ATOM 10593 C CA . ILE E 1 224 ? 172.579 -69.221 50.404 1.00 51.52 203 ILE E CA 1
ATOM 10594 C C . ILE E 1 224 ? 171.130 -68.895 50.758 1.00 59.83 203 ILE E C 1
ATOM 10595 O O . ILE E 1 224 ? 170.244 -68.946 49.903 1.00 55.14 203 ILE E O 1
ATOM 10600 N N . LYS E 1 225 ? 170.901 -68.543 52.019 1.00 72.05 204 LYS E N 1
ATOM 10601 C CA . LYS E 1 225 ? 169.564 -68.198 52.493 1.00 79.67 204 LYS E CA 1
ATOM 10602 C C . LYS E 1 225 ? 169.085 -66.868 51.917 1.00 83.33 204 LYS E C 1
ATOM 10603 O O . LYS E 1 225 ? 167.896 -66.552 51.968 1.00 89.56 204 LYS E O 1
ATOM 10609 N N . ASP E 1 226 ? 170.016 -66.095 51.368 1.00 81.77 205 ASP E N 1
ATOM 10610 C CA . ASP E 1 226 ? 169.708 -64.762 50.866 1.00 78.92 205 ASP E CA 1
ATOM 10611 C C . ASP E 1 226 ? 169.455 -64.737 49.361 1.00 72.27 205 ASP E C 1
ATOM 10612 O O . ASP E 1 226 ? 168.807 -63.823 48.854 1.00 72.54 205 ASP E O 1
ATOM 10617 N N . LEU E 1 227 ? 169.970 -65.741 48.655 1.00 70.40 206 LEU E N 1
ATOM 10618 C CA . LEU E 1 227 ? 169.869 -65.796 47.196 1.00 68.18 206 LEU E CA 1
ATOM 10619 C C . LEU E 1 227 ? 168.434 -65.695 46.655 1.00 73.55 206 LEU E C 1
ATOM 10620 O O . LEU E 1 227 ? 168.189 -64.927 45.725 1.00 73.88 206 LEU E O 1
ATOM 10625 N N . PRO E 1 228 ? 167.477 -66.455 47.228 1.00 76.94 207 PRO E N 1
ATOM 10626 C CA . PRO E 1 228 ? 166.121 -66.317 46.681 1.00 75.51 207 PRO E CA 1
ATOM 10627 C C . PRO E 1 228 ? 165.448 -64.986 47.027 1.00 73.86 207 PRO E C 1
ATOM 10628 O O . PRO E 1 228 ? 164.278 -64.799 46.699 1.00 82.95 207 PRO E O 1
ATOM 10632 N N . ASN E 1 229 ? 166.173 -64.082 47.678 1.00 69.82 208 ASN E N 1
ATOM 10633 C CA . ASN E 1 229 ? 165.622 -62.784 48.046 1.00 71.22 208 ASN E CA 1
ATOM 10634 C C . ASN E 1 229 ? 166.331 -61.635 47.337 1.00 69.26 208 ASN E C 1
ATOM 10635 O O . ASN E 1 229 ? 165.880 -60.491 47.390 1.00 64.81 208 ASN E O 1
ATOM 10640 N N . ILE E 1 230 ? 167.441 -61.946 46.675 1.00 71.01 209 ILE E N 1
ATOM 10641 C CA . ILE E 1 230 ? 168.208 -60.939 45.952 1.00 62.87 209 ILE E CA 1
ATOM 10642 C C . ILE E 1 230 ? 167.575 -60.646 44.596 1.00 49.26 209 ILE E C 1
ATOM 10643 O O . ILE E 1 230 ? 167.604 -61.479 43.690 1.00 48.75 209 ILE E O 1
ATOM 10648 N N . LYS E 1 231 ? 167.003 -59.454 44.469 1.00 62.16 210 LYS E N 1
ATOM 10649 C CA . LYS E 1 231 ? 166.304 -59.052 43.255 1.00 58.63 210 LYS E CA 1
ATOM 10650 C C . LYS E 1 231 ? 167.244 -58.380 42.261 1.00 54.10 210 LYS E C 1
ATOM 10651 O O . LYS E 1 231 ? 166.876 -58.136 41.113 1.00 58.68 210 LYS E O 1
ATOM 10657 N N . THR E 1 232 ? 168.459 -58.088 42.713 1.00 55.85 211 THR E N 1
ATOM 10658 C CA . THR E 1 232 ? 169.434 -57.358 41.912 1.00 56.81 211 THR E CA 1
ATOM 10659 C C . THR E 1 232 ? 169.796 -58.073 40.613 1.00 57.43 211 THR E C 1
ATOM 10660 O O . THR E 1 232 ? 170.223 -59.227 40.635 1.00 68.39 211 THR E O 1
ATOM 10664 N N . PRO E 1 233 ? 169.617 -57.383 39.475 1.00 46.96 212 PRO E N 1
ATOM 10665 C CA . PRO E 1 233 ? 170.026 -57.887 38.159 1.00 49.92 212 PRO E CA 1
ATOM 10666 C C . PRO E 1 233 ? 171.513 -58.219 38.134 1.00 50.87 212 PRO E C 1
ATOM 10667 O O . PRO E 1 233 ? 172.345 -57.312 38.129 1.00 46.48 212 PRO E O 1
ATOM 10671 N N . THR E 1 234 ? 171.838 -59.506 38.119 1.00 43.48 213 THR E N 1
ATOM 10672 C CA . THR E 1 234 ? 173.219 -59.939 38.288 1.00 60.95 213 THR E CA 1
ATOM 10673 C C . THR E 1 234 ? 173.751 -60.694 37.071 1.00 60.97 213 THR E C 1
ATOM 10674 O O . THR E 1 234 ? 173.046 -61.502 36.470 1.00 64.57 213 THR E O 1
ATOM 10678 N N . LEU E 1 235 ? 175.000 -60.412 36.711 1.00 57.09 214 LEU E N 1
ATOM 10679 C CA . LEU E 1 235 ? 175.689 -61.150 35.660 1.00 46.93 214 LEU E CA 1
ATOM 10680 C C . LEU E 1 235 ? 176.848 -61.937 36.259 1.00 47.61 214 LEU E C 1
ATOM 10681 O O . LEU E 1 235 ? 177.783 -61.358 36.813 1.00 47.38 214 LEU E O 1
ATOM 10686 N N . ILE E 1 236 ? 176.784 -63.259 36.148 1.00 49.81 215 ILE E N 1
ATOM 10687 C CA . ILE E 1 236 ? 177.795 -64.119 36.750 1.00 49.06 215 ILE E CA 1
ATOM 10688 C C . ILE E 1 236 ? 178.830 -64.581 35.729 1.00 47.25 215 ILE E C 1
ATOM 10689 O O . ILE E 1 236 ? 178.488 -65.164 34.701 1.00 48.80 215 ILE E O 1
ATOM 10694 N N . ILE E 1 237 ? 180.097 -64.310 36.022 1.00 50.25 216 ILE E N 1
ATOM 10695 C CA . ILE E 1 237 ? 181.196 -64.752 35.173 1.00 49.10 216 ILE E CA 1
ATOM 10696 C C . ILE E 1 237 ? 181.861 -65.985 35.775 1.00 49.33 216 ILE E C 1
ATOM 10697 O O . ILE E 1 237 ? 182.235 -65.986 36.947 1.00 43.74 216 ILE E O 1
ATOM 10702 N N . SER E 1 238 ? 182.001 -67.033 34.971 1.00 51.39 217 SER E N 1
ATOM 10703 C CA . SER E 1 238 ? 182.594 -68.276 35.443 1.00 47.32 217 SER E CA 1
ATOM 10704 C C . SER E 1 238 ? 183.747 -68.722 34.549 1.00 51.76 217 SER E C 1
ATOM 10705 O O . SER E 1 238 ? 183.638 -68.708 33.323 1.00 48.01 217 SER E O 1
ATOM 10708 N N . SER E 1 239 ? 184.852 -69.115 35.174 1.00 55.47 218 SER E N 1
ATOM 10709 C CA . SER E 1 239 ? 186.006 -69.625 34.445 1.00 52.62 218 SER E CA 1
ATOM 10710 C C . SER E 1 239 ? 186.045 -71.148 34.508 1.00 54.63 218 SER E C 1
ATOM 10711 O O . SER E 1 239 ? 186.019 -71.730 35.591 1.00 48.99 218 SER E O 1
ATOM 10714 N N . GLU E 1 240 ? 186.106 -71.787 33.343 1.00 61.09 219 GLU E N 1
ATOM 10715 C CA . GLU E 1 240 ? 186.067 -73.245 33.258 1.00 63.99 219 GLU E CA 1
ATOM 10716 C C . GLU E 1 240 ? 187.238 -73.900 33.983 1.00 64.82 219 GLU E C 1
ATOM 10717 O O . GLU E 1 240 ? 187.076 -74.939 34.624 1.00 68.17 219 GLU E O 1
ATOM 10723 N N . GLU E 1 241 ? 188.413 -73.289 33.881 1.00 55.33 220 GLU E N 1
ATOM 10724 C CA . GLU E 1 241 ? 189.613 -73.831 34.508 1.00 44.80 220 GLU E CA 1
ATOM 10725 C C . GLU E 1 241 ? 189.912 -73.147 35.840 1.00 41.21 220 GLU E C 1
ATOM 10726 O O . GLU E 1 241 ? 191.065 -73.072 36.263 1.00 37.30 220 GLU E O 1
ATOM 10732 N N . ASP E 1 242 ? 188.869 -72.647 36.496 1.00 49.61 221 ASP E N 1
ATOM 10733 C CA . ASP E 1 242 ? 189.006 -72.057 37.823 1.00 50.51 221 ASP E CA 1
ATOM 10734 C C . ASP E 1 242 ? 189.141 -73.165 38.861 1.00 56.20 221 ASP E C 1
ATOM 10735 O O . ASP E 1 242 ? 188.247 -73.999 39.011 1.00 70.64 221 ASP E O 1
ATOM 10740 N N . TYR E 1 243 ? 190.261 -73.168 39.577 1.00 49.76 222 TYR E N 1
ATOM 10741 C CA . TYR E 1 243 ? 190.544 -74.224 40.543 1.00 50.72 222 TYR E CA 1
ATOM 10742 C C . TYR E 1 243 ? 190.432 -73.724 41.979 1.00 57.97 222 TYR E C 1
ATOM 10743 O O . TYR E 1 243 ? 190.998 -74.316 42.898 1.00 69.89 222 TYR E O 1
ATOM 10752 N N . LEU E 1 244 ? 189.698 -72.633 42.165 1.00 56.03 223 LEU E N 1
ATOM 10753 C CA . LEU E 1 244 ? 189.518 -72.041 43.485 1.00 52.30 223 LEU E CA 1
ATOM 10754 C C . LEU E 1 244 ? 188.034 -71.863 43.782 1.00 50.42 223 LEU E C 1
ATOM 10755 O O . LEU E 1 244 ? 187.530 -72.321 44.808 1.00 45.95 223 LEU E O 1
ATOM 10760 N N . THR E 1 245 ? 187.343 -71.190 42.869 1.00 60.57 224 THR E N 1
ATOM 10761 C CA . THR E 1 245 ? 185.892 -71.074 42.922 1.00 61.37 224 THR E CA 1
ATOM 10762 C C . THR E 1 245 ? 185.301 -71.702 41.662 1.00 56.83 224 THR E C 1
ATOM 10763 O O . THR E 1 245 ? 184.900 -70.991 40.741 1.00 59.52 224 THR E O 1
ATOM 10767 N N . PRO E 1 246 ? 185.251 -73.044 41.624 1.00 49.18 225 PRO E N 1
ATOM 10768 C CA . PRO E 1 246 ? 184.903 -73.840 40.440 1.00 42.17 225 PRO E CA 1
ATOM 10769 C C . PRO E 1 246 ? 183.556 -73.465 39.822 1.00 50.05 225 PRO E C 1
ATOM 10770 O O . PRO E 1 246 ? 182.684 -72.954 40.525 1.00 56.25 225 PRO E O 1
ATOM 10774 N N . PRO E 1 247 ? 183.395 -73.716 38.511 1.00 50.68 226 PRO E N 1
ATOM 10775 C CA . PRO E 1 247 ? 182.188 -73.403 37.736 1.00 52.97 226 PRO E CA 1
ATOM 10776 C C . PRO E 1 247 ? 180.876 -73.900 38.349 1.00 55.76 226 PRO E C 1
ATOM 10777 O O . PRO E 1 247 ? 179.849 -73.252 38.146 1.00 64.10 226 PRO E O 1
ATOM 10781 N N . PHE E 1 248 ? 180.899 -75.014 39.076 1.00 41.26 227 PHE E N 1
ATOM 10782 C CA . PHE E 1 248 ? 179.662 -75.550 39.640 1.00 47.34 227 PHE E CA 1
ATOM 10783 C C . PHE E 1 248 ? 179.137 -74.640 40.746 1.00 59.50 227 PHE E C 1
ATOM 10784 O O . PHE E 1 248 ? 177.939 -74.621 41.027 1.00 77.46 227 PHE E O 1
ATOM 10792 N N . GLU E 1 249 ? 180.036 -73.882 41.367 1.00 48.34 228 GLU E N 1
ATOM 10793 C CA . GLU E 1 249 ? 179.641 -72.920 42.388 1.00 56.30 228 GLU E CA 1
ATOM 10794 C C . GLU E 1 249 ? 178.948 -71.712 41.761 1.00 62.29 228 GLU E C 1
ATOM 10795 O O . GLU E 1 249 ? 178.111 -71.069 42.396 1.00 60.41 228 GLU E O 1
ATOM 10801 N N . GLN E 1 250 ? 179.304 -71.404 40.517 1.00 66.94 229 GLN E N 1
ATOM 10802 C CA . GLN E 1 250 ? 178.635 -70.339 39.777 1.00 64.46 229 GLN E CA 1
ATOM 10803 C C . GLN E 1 250 ? 177.327 -70.854 39.190 1.00 65.27 229 GLN E C 1
ATOM 10804 O O . GLN E 1 250 ? 176.388 -70.088 38.968 1.00 64.26 229 GLN E O 1
ATOM 10810 N N . LYS E 1 251 ? 177.276 -72.159 38.938 1.00 55.94 230 LYS E N 1
ATOM 10811 C CA . LYS E 1 251 ? 176.066 -72.795 38.435 1.00 52.70 230 LYS E CA 1
ATOM 10812 C C . LYS E 1 251 ? 174.978 -72.767 39.502 1.00 62.89 230 LYS E C 1
ATOM 10813 O O . LYS E 1 251 ? 173.807 -72.535 39.205 1.00 70.98 230 LYS E O 1
ATOM 10819 N N . TYR E 1 252 ? 175.379 -73.002 40.748 1.00 46.97 231 TYR E N 1
ATOM 10820 C CA . TYR E 1 252 ? 174.455 -72.959 41.873 1.00 59.84 231 TYR E CA 1
ATOM 10821 C C . TYR E 1 252 ? 173.919 -71.545 42.082 1.00 63.32 231 TYR E C 1
ATOM 10822 O O . TYR E 1 252 ? 172.739 -71.354 42.375 1.00 62.73 231 TYR E O 1
ATOM 10831 N N . LEU E 1 253 ? 174.798 -70.559 41.929 1.00 60.41 232 LEU E N 1
ATOM 10832 C CA . LEU E 1 253 ? 174.439 -69.162 42.138 1.00 60.28 232 LEU E CA 1
ATOM 10833 C C . LEU E 1 253 ? 173.382 -68.687 41.149 1.00 58.24 232 LEU E C 1
ATOM 10834 O O . LEU E 1 253 ? 172.407 -68.042 41.534 1.00 58.81 232 LEU E O 1
ATOM 10839 N N . GLN E 1 254 ? 173.581 -69.007 39.874 1.00 57.93 233 GLN E N 1
ATOM 10840 C CA . GLN E 1 254 ? 172.668 -68.578 38.821 1.00 59.82 233 GLN E CA 1
ATOM 10841 C C . GLN E 1 254 ? 171.268 -69.156 39.013 1.00 63.54 233 GLN E C 1
ATOM 10842 O O . GLN E 1 254 ? 170.267 -68.503 38.718 1.00 69.58 233 GLN E O 1
ATOM 10848 N N . GLU E 1 255 ? 171.208 -70.384 39.515 1.00 59.47 234 GLU E N 1
ATOM 10849 C CA . GLU E 1 255 ? 169.941 -71.080 39.698 1.00 69.36 234 GLU E CA 1
ATOM 10850 C C . GLU E 1 255 ? 169.082 -70.445 40.789 1.00 57.12 234 GLU E C 1
ATOM 10851 O O . GLU E 1 255 ? 167.886 -70.228 40.598 1.00 59.77 234 GLU E O 1
ATOM 10857 N N . HIS E 1 256 ? 169.700 -70.141 41.926 1.00 56.31 235 HIS E N 1
ATOM 10858 C CA . HIS E 1 256 ? 168.959 -69.678 43.096 1.00 60.41 235 HIS E CA 1
ATOM 10859 C C . HIS E 1 256 ? 168.843 -68.158 43.172 1.00 65.12 235 HIS E C 1
ATOM 10860 O O . HIS E 1 256 ? 168.158 -67.627 44.047 1.00 64.51 235 HIS E O 1
ATOM 10867 N N . LEU E 1 257 ? 169.512 -67.460 42.260 1.00 63.90 236 LEU E N 1
ATOM 10868 C CA . LEU E 1 257 ? 169.314 -66.022 42.116 1.00 61.16 236 LEU E CA 1
ATOM 10869 C C . LEU E 1 257 ? 168.203 -65.767 41.101 1.00 68.73 236 LEU E C 1
ATOM 10870 O O . LEU E 1 257 ? 168.163 -66.394 40.042 1.00 73.74 236 LEU E O 1
ATOM 10875 N N . GLN E 1 258 ? 167.305 -64.846 41.432 1.00 68.18 237 GLN E N 1
ATOM 10876 C CA . GLN E 1 258 ? 166.100 -64.623 40.638 1.00 66.24 237 GLN E CA 1
ATOM 10877 C C . GLN E 1 258 ? 166.392 -64.058 39.250 1.00 62.85 237 GLN E C 1
ATOM 10878 O O . GLN E 1 258 ? 165.906 -64.579 38.246 1.00 58.51 237 GLN E O 1
ATOM 10884 N N . ASN E 1 259 ? 167.181 -62.990 39.198 1.00 63.54 238 ASN E N 1
ATOM 10885 C CA . ASN E 1 259 ? 167.489 -62.335 37.933 1.00 58.78 238 ASN E CA 1
ATOM 10886 C C . ASN E 1 259 ? 168.976 -62.384 37.613 1.00 60.63 238 ASN E C 1
ATOM 10887 O O . ASN E 1 259 ? 169.592 -61.359 37.319 1.00 61.23 238 ASN E O 1
ATOM 10892 N N . ALA E 1 260 ? 169.550 -63.580 37.667 1.00 68.27 239 ALA E N 1
ATOM 10893 C CA . ALA E 1 260 ? 170.973 -63.747 37.403 1.00 66.75 239 ALA E CA 1
ATOM 10894 C C . ALA E 1 260 ? 171.233 -64.305 36.012 1.00 65.53 239 ALA E C 1
ATOM 10895 O O . ALA E 1 260 ? 170.526 -65.194 35.537 1.00 71.76 239 ALA E O 1
ATOM 10897 N N . GLU E 1 261 ? 172.263 -63.771 35.369 1.00 57.85 240 GLU E N 1
ATOM 10898 C CA . GLU E 1 261 ? 172.707 -64.266 34.078 1.00 61.54 240 GLU E CA 1
ATOM 10899 C C . GLU E 1 261 ? 174.033 -64.996 34.272 1.00 62.31 240 GLU E C 1
ATOM 10900 O O . GLU E 1 261 ? 174.722 -64.774 35.268 1.00 61.60 240 GLU E O 1
ATOM 10906 N N . LEU E 1 262 ? 174.391 -65.869 33.336 1.00 65.90 241 LEU E N 1
ATOM 10907 C CA . LEU E 1 262 ? 175.613 -66.654 33.483 1.00 62.70 241 LEU E CA 1
ATOM 10908 C C . LEU E 1 262 ? 176.362 -66.852 32.172 1.00 65.40 241 LEU E C 1
ATOM 10909 O O . LEU E 1 262 ? 175.787 -67.280 31.171 1.00 79.80 241 LEU E O 1
ATOM 10914 N N . VAL E 1 263 ? 177.653 -66.538 32.194 1.00 54.12 242 VAL E N 1
ATOM 10915 C CA . VAL E 1 263 ? 178.533 -66.803 31.065 1.00 57.32 242 VAL E CA 1
ATOM 10916 C C . VAL E 1 263 ? 179.674 -67.711 31.509 1.00 63.74 242 VAL E C 1
ATOM 10917 O O . VAL E 1 263 ? 179.874 -67.931 32.704 1.00 70.57 242 VAL E O 1
ATOM 10921 N N . SER E 1 264 ? 180.419 -68.237 30.544 1.00 54.80 243 SER E N 1
ATOM 10922 C CA . SER E 1 264 ? 181.549 -69.102 30.848 1.00 52.00 243 SER E CA 1
ATOM 10923 C C . SER E 1 264 ? 182.741 -68.746 29.970 1.00 62.60 243 SER E C 1
ATOM 10924 O O . SER E 1 264 ? 182.594 -68.531 28.766 1.00 67.67 243 SER E O 1
ATOM 10927 N N . ILE E 1 265 ? 183.921 -68.679 30.577 1.00 62.33 244 ILE E N 1
ATOM 10928 C CA . ILE E 1 265 ? 185.131 -68.317 29.849 1.00 60.16 244 ILE E CA 1
ATOM 10929 C C . ILE E 1 265 ? 186.072 -69.514 29.737 1.00 61.69 244 ILE E C 1
ATOM 10930 O O . ILE E 1 265 ? 186.733 -69.880 30.709 1.00 56.00 244 ILE E O 1
ATOM 10935 N N . PRO E 1 266 ? 186.130 -70.129 28.544 1.00 68.30 245 PRO E N 1
ATOM 10936 C CA . PRO E 1 266 ? 186.959 -71.312 28.280 1.00 74.43 245 PRO E CA 1
ATOM 10937 C C . PRO E 1 266 ? 188.451 -71.049 28.473 1.00 75.97 245 PRO E C 1
ATOM 10938 O O . PRO E 1 266 ? 188.919 -69.946 28.183 1.00 77.09 245 PRO E O 1
ATOM 10942 N N . ASN E 1 267 ? 189.174 -72.057 28.958 1.00 69.68 246 ASN E N 1
ATOM 10943 C CA . ASN E 1 267 ? 190.622 -71.982 29.155 1.00 64.57 246 ASN E CA 1
ATOM 10944 C C . ASN E 1 267 ? 191.051 -70.799 30.018 1.00 62.90 246 ASN E C 1
ATOM 10945 O O . ASN E 1 267 ? 192.110 -70.209 29.798 1.00 62.03 246 ASN E O 1
ATOM 10950 N N . CYS E 1 268 ? 190.225 -70.459 31.002 1.00 56.55 247 CYS E N 1
ATOM 10951 C CA . CYS E 1 268 ? 190.497 -69.322 31.872 1.00 44.33 247 CYS E CA 1
ATOM 10952 C C . CYS E 1 268 ? 190.491 -69.738 33.339 1.00 47.57 247 CYS E C 1
ATOM 10953 O O . CYS E 1 268 ? 189.738 -70.626 33.736 1.00 49.42 247 CYS E O 1
ATOM 10956 N N . GLY E 1 269 ? 191.331 -69.087 34.139 1.00 48.01 248 GLY E N 1
ATOM 10957 C CA . GLY E 1 269 ? 191.466 -69.426 35.544 1.00 46.51 248 GLY E CA 1
ATOM 10958 C C . GLY E 1 269 ? 190.776 -68.456 36.485 1.00 50.54 248 GLY E C 1
ATOM 10959 O O . GLY E 1 269 ? 189.957 -67.640 36.063 1.00 52.05 248 GLY E O 1
ATOM 10960 N N . HIS E 1 270 ? 191.124 -68.546 37.766 1.00 54.04 249 HIS E N 1
ATOM 10961 C CA . HIS E 1 270 ? 190.512 -67.728 38.813 1.00 52.97 249 HIS E CA 1
ATOM 10962 C C . HIS E 1 270 ? 190.724 -66.229 38.584 1.00 62.15 249 HIS E C 1
ATOM 10963 O O . HIS E 1 270 ? 189.940 -65.405 39.056 1.00 60.88 249 HIS E O 1
ATOM 10970 N N . ALA E 1 271 ? 191.783 -65.880 37.860 1.00 62.06 250 ALA E N 1
ATOM 10971 C CA . ALA E 1 271 ? 192.067 -64.485 37.543 1.00 53.97 250 ALA E CA 1
ATOM 10972 C C . ALA E 1 271 ? 191.572 -64.129 36.142 1.00 61.01 250 ALA E C 1
ATOM 10973 O O . ALA E 1 271 ? 192.369 -63.961 35.220 1.00 63.83 250 ALA E O 1
ATOM 10975 N N . SER E 1 272 ? 190.254 -64.019 35.993 1.00 56.61 251 SER E N 1
ATOM 10976 C CA . SER E 1 272 ? 189.634 -63.704 34.706 1.00 49.46 251 SER E CA 1
ATOM 10977 C C . SER E 1 272 ? 190.050 -62.321 34.226 1.00 57.61 251 SER E C 1
ATOM 10978 O O . SER E 1 272 ? 190.272 -62.091 33.037 1.00 72.13 251 SER E O 1
ATOM 10981 N N . MET E 1 273 ? 190.141 -61.407 35.180 1.00 53.12 252 MET E N 1
ATOM 10982 C CA . MET E 1 273 ? 190.622 -60.050 34.967 1.00 41.06 252 MET E CA 1
ATOM 10983 C C . MET E 1 273 ? 191.928 -59.918 34.159 1.00 45.26 252 MET E C 1
ATOM 10984 O O . MET E 1 273 ? 191.987 -59.116 33.232 1.00 47.89 252 MET E O 1
ATOM 10989 N N . TYR E 1 274 ? 192.961 -60.695 34.479 1.00 46.90 253 TYR E N 1
ATOM 10990 C CA . TYR E 1 274 ? 194.227 -60.592 33.738 1.00 47.21 253 TYR E CA 1
ATOM 10991 C C . TYR E 1 274 ? 194.310 -61.508 32.506 1.00 56.58 253 TYR E C 1
ATOM 10992 O O . TYR E 1 274 ? 194.990 -61.181 31.529 1.00 58.79 253 TYR E O 1
ATOM 11001 N N . GLU E 1 275 ? 193.620 -62.644 32.549 1.00 57.99 254 GLU E N 1
ATOM 11002 C CA . GLU E 1 275 ? 193.659 -63.600 31.446 1.00 47.75 254 GLU E CA 1
ATOM 11003 C C . GLU E 1 275 ? 192.852 -63.125 30.240 1.00 43.27 254 GLU E C 1
ATOM 11004 O O . GLU E 1 275 ? 193.330 -63.185 29.109 1.00 35.53 254 GLU E O 1
ATOM 11010 N N . VAL E 1 276 ? 191.629 -62.659 30.482 1.00 43.35 255 VAL E N 1
ATOM 11011 C CA . VAL E 1 276 ? 190.770 -62.165 29.407 1.00 50.12 255 VAL E CA 1
ATOM 11012 C C . VAL E 1 276 ? 190.224 -60.764 29.706 1.00 57.85 255 VAL E C 1
ATOM 11013 O O . VAL E 1 276 ? 189.034 -60.591 29.971 1.00 63.01 255 VAL E O 1
ATOM 11017 N N . PRO E 1 277 ? 191.099 -59.749 29.643 1.00 55.27 256 PRO E N 1
ATOM 11018 C CA . PRO E 1 277 ? 190.703 -58.381 29.994 1.00 51.66 256 PRO E CA 1
ATOM 11019 C C . PRO E 1 277 ? 189.697 -57.778 29.013 1.00 56.37 256 PRO E C 1
ATOM 11020 O O . PRO E 1 277 ? 188.873 -56.959 29.420 1.00 57.52 256 PRO E O 1
ATOM 11024 N N . LYS E 1 278 ? 189.764 -58.176 27.745 1.00 57.77 257 LYS E N 1
ATOM 11025 C CA . LYS E 1 278 ? 188.814 -57.691 26.747 1.00 48.09 257 LYS E CA 1
ATOM 11026 C C . LYS E 1 278 ? 187.417 -58.224 27.040 1.00 42.99 257 LYS E C 1
ATOM 11027 O O . LYS E 1 278 ? 186.427 -57.504 26.920 1.00 38.39 257 LYS E O 1
ATOM 11033 N N . THR E 1 279 ? 187.350 -59.495 27.423 1.00 45.42 258 THR E N 1
ATOM 11034 C CA . THR E 1 279 ? 186.081 -60.144 27.726 1.00 46.28 258 THR E CA 1
ATOM 11035 C C . THR E 1 279 ? 185.489 -59.610 29.026 1.00 45.50 258 THR E C 1
ATOM 11036 O O . THR E 1 279 ? 184.296 -59.314 29.098 1.00 50.36 258 THR E O 1
ATOM 11040 N N . PHE E 1 280 ? 186.333 -59.490 30.047 1.00 43.16 259 PHE E N 1
ATOM 11041 C CA . PHE E 1 280 ? 185.909 -58.992 31.351 1.00 43.68 259 PHE E CA 1
ATOM 11042 C C . PHE E 1 280 ? 185.281 -57.609 31.225 1.00 50.91 259 PHE E C 1
ATOM 11043 O O . PHE E 1 280 ? 184.237 -57.333 31.815 1.00 55.30 259 PHE E O 1
ATOM 11051 N N . THR E 1 281 ? 185.924 -56.749 30.444 1.00 50.20 260 THR E N 1
ATOM 11052 C CA . THR E 1 281 ? 185.441 -55.391 30.230 1.00 47.32 260 THR E CA 1
ATOM 11053 C C . THR E 1 281 ? 184.147 -55.387 29.424 1.00 53.18 260 THR E C 1
ATOM 11054 O O . THR E 1 281 ? 183.228 -54.618 29.711 1.00 53.88 260 THR E O 1
ATOM 11058 N N . ALA E 1 282 ? 184.082 -56.253 28.418 1.00 53.99 261 ALA E N 1
ATOM 11059 C CA . ALA E 1 282 ? 182.909 -56.348 27.555 1.00 47.27 261 ALA E CA 1
ATOM 11060 C C . ALA E 1 282 ? 181.670 -56.762 28.343 1.00 52.72 261 ALA E C 1
ATOM 11061 O O . ALA E 1 282 ? 180.580 -56.236 28.123 1.00 57.05 261 ALA E O 1
ATOM 11063 N N . LEU E 1 283 ? 181.846 -57.705 29.263 1.00 53.14 262 LEU E N 1
ATOM 11064 C CA . LEU E 1 283 ? 180.746 -58.180 30.093 1.00 49.68 262 LEU E CA 1
ATOM 11065 C C . LEU E 1 283 ? 180.298 -57.119 31.094 1.00 59.15 262 LEU E C 1
ATOM 11066 O O . LEU E 1 283 ? 179.102 -56.904 31.284 1.00 70.23 262 LEU E O 1
ATOM 11071 N N . VAL E 1 284 ? 181.262 -56.454 31.725 1.00 54.13 263 VAL E N 1
ATOM 11072 C CA . VAL E 1 284 ? 180.961 -55.446 32.737 1.00 63.27 263 VAL E CA 1
ATOM 11073 C C . VAL E 1 284 ? 180.320 -54.197 32.132 1.00 61.90 263 VAL E C 1
ATOM 11074 O O . VAL E 1 284 ? 179.241 -53.780 32.557 1.00 54.44 263 VAL E O 1
ATOM 11078 N N . LEU E 1 285 ? 180.982 -53.605 31.143 1.00 59.29 264 LEU E N 1
ATOM 11079 C CA . LEU E 1 285 ? 180.473 -52.394 30.505 1.00 54.37 264 LEU E CA 1
ATOM 11080 C C . LEU E 1 285 ? 179.202 -52.671 29.711 1.00 56.86 264 LEU E C 1
ATOM 11081 O O . LEU E 1 285 ? 178.333 -51.807 29.595 1.00 58.76 264 LEU E O 1
ATOM 11086 N N . GLY E 1 286 ? 179.103 -53.877 29.161 1.00 55.08 265 GLY E N 1
ATOM 11087 C CA . GLY E 1 286 ? 177.936 -54.266 28.393 1.00 47.13 265 GLY E CA 1
ATOM 11088 C C . GLY E 1 286 ? 176.704 -54.417 29.263 1.00 53.10 265 GLY E C 1
ATOM 11089 O O . GLY E 1 286 ? 175.624 -53.948 28.910 1.00 53.97 265 GLY E O 1
ATOM 11090 N N . PHE E 1 287 ? 176.870 -55.068 30.409 1.00 63.18 266 PHE E N 1
ATOM 11091 C CA . PHE E 1 287 ? 175.760 -55.315 31.322 1.00 61.29 266 PHE E CA 1
ATOM 11092 C C . PHE E 1 287 ? 175.288 -54.024 31.994 1.00 61.42 266 PHE E C 1
ATOM 11093 O O . PHE E 1 287 ? 174.086 -53.778 32.101 1.00 38.85 266 PHE E O 1
ATOM 11101 N N . PHE E 1 288 ? 176.235 -53.203 32.441 1.00 52.89 267 PHE E N 1
ATOM 11102 C CA . PHE E 1 288 ? 175.909 -51.922 33.066 1.00 54.72 267 PHE E CA 1
ATOM 11103 C C . PHE E 1 288 ? 175.450 -50.895 32.034 1.00 64.03 267 PHE E C 1
ATOM 11104 O O . PHE E 1 288 ? 174.722 -49.955 32.359 1.00 71.22 267 PHE E O 1
ATOM 11112 N N . GLY E 1 289 ? 175.881 -51.081 30.790 1.00 60.50 268 GLY E N 1
ATOM 11113 C CA . GLY E 1 289 ? 175.604 -50.128 29.729 1.00 59.04 268 GLY E CA 1
ATOM 11114 C C . GLY E 1 289 ? 174.253 -50.288 29.059 1.00 63.88 268 GLY E C 1
ATOM 11115 O O . GLY E 1 289 ? 173.753 -49.346 28.443 1.00 75.64 268 GLY E O 1
ATOM 11116 N N . GLN E 1 290 ? 173.666 -51.478 29.168 1.00 56.32 269 GLN E N 1
ATOM 11117 C CA . GLN E 1 290 ? 172.350 -51.741 28.592 1.00 51.43 269 GLN E CA 1
ATOM 11118 C C . GLN E 1 290 ? 171.299 -50.781 29.136 1.00 61.00 269 GLN E C 1
ATOM 11119 O O . GLN E 1 290 ? 171.128 -50.658 30.349 1.00 70.93 269 GLN E O 1
ATOM 11125 N N . THR E 1 291 ? 170.601 -50.101 28.234 1.00 59.92 270 THR E N 1
ATOM 11126 C CA . THR E 1 291 ? 169.525 -49.203 28.631 1.00 69.19 270 THR E CA 1
ATOM 11127 C C . THR E 1 291 ? 168.371 -50.003 29.226 1.00 68.59 270 THR E C 1
ATOM 11128 O O . THR E 1 291 ? 167.805 -49.625 30.252 1.00 77.43 270 THR E O 1
ATOM 11132 N N . LYS E 1 292 ? 168.033 -51.115 28.579 1.00 60.65 271 LYS E N 1
ATOM 11133 C CA . LYS E 1 292 ? 166.958 -51.982 29.052 1.00 61.29 271 LYS E CA 1
ATOM 11134 C C . LYS E 1 292 ? 167.434 -53.420 29.221 1.00 76.71 271 LYS E C 1
ATOM 11135 O O . LYS E 1 292 ? 168.285 -53.895 28.469 1.00 81.23 271 LYS E O 1
ATOM 11141 N N . LEU E 1 293 ? 166.875 -54.108 30.211 1.00 85.07 272 LEU E N 1
ATOM 11142 C CA . LEU E 1 293 ? 167.177 -55.518 30.430 1.00 85.60 272 LEU E CA 1
ATOM 11143 C C . LEU E 1 293 ? 166.006 -56.393 30.000 1.00 88.43 272 LEU E C 1
ATOM 11144 O O . LEU E 1 293 ? 166.182 -57.568 29.682 1.00 91.44 272 LEU E O 1
ATOM 11149 N N . ASP E 1 294 ? 164.810 -55.814 29.994 1.00 89.45 273 ASP E N 1
ATOM 11150 C CA . ASP E 1 294 ? 163.625 -56.531 29.544 1.00 100.30 273 ASP E CA 1
ATOM 11151 C C . ASP E 1 294 ? 163.563 -56.567 28.022 1.00 99.77 273 ASP E C 1
ATOM 11152 O O . ASP E 1 294 ? 163.634 -55.530 27.362 1.00 103.14 273 ASP E O 1
ATOM 11157 N N . TYR E 1 295 ? 163.436 -57.769 27.470 1.00 88.69 274 TYR E N 1
ATOM 11158 C CA . TYR E 1 295 ? 163.343 -57.939 26.027 1.00 75.29 274 TYR E CA 1
ATOM 11159 C C . TYR E 1 295 ? 162.013 -58.564 25.629 1.00 82.79 274 TYR E C 1
ATOM 11160 O O . TYR E 1 295 ? 161.532 -59.492 26.279 1.00 91.37 274 TYR E O 1
ATOM 11169 N N . GLN E 1 296 ? 161.424 -58.044 24.558 1.00 79.72 275 GLN E N 1
ATOM 11170 C CA . GLN E 1 296 ? 160.174 -58.577 24.035 1.00 79.51 275 GLN E CA 1
ATOM 11171 C C . GLN E 1 296 ? 160.451 -59.728 23.072 1.00 83.81 275 GLN E C 1
ATOM 11172 O O . GLN E 1 296 ? 160.115 -59.662 21.888 1.00 77.24 275 GLN E O 1
ATOM 11178 N N . ILE E 1 297 ? 161.073 -60.778 23.600 1.00 85.65 276 ILE E N 1
ATOM 11179 C CA . ILE E 1 297 ? 161.443 -61.952 22.817 1.00 83.18 276 ILE E CA 1
ATOM 11180 C C . ILE E 1 297 ? 160.722 -63.196 23.329 1.00 93.71 276 ILE E C 1
ATOM 11181 O O . ILE E 1 297 ? 160.222 -64.013 22.553 1.00 99.96 276 ILE E O 1
ATOM 11187 N N . SER F 1 23 ? 166.714 -118.620 17.242 1.00 73.80 2 SER F N 1
ATOM 11188 C CA . SER F 1 23 ? 165.483 -119.343 16.947 1.00 76.15 2 SER F CA 1
ATOM 11189 C C . SER F 1 23 ? 164.264 -118.435 17.095 1.00 74.26 2 SER F C 1
ATOM 11190 O O . SER F 1 23 ? 164.385 -117.210 17.064 1.00 66.49 2 SER F O 1
ATOM 11193 N N . ILE F 1 24 ? 163.093 -119.043 17.259 1.00 74.42 3 ILE F N 1
ATOM 11194 C CA . ILE F 1 24 ? 161.845 -118.293 17.355 1.00 60.74 3 ILE F CA 1
ATOM 11195 C C . ILE F 1 24 ? 161.111 -118.559 18.664 1.00 56.07 3 ILE F C 1
ATOM 11196 O O . ILE F 1 24 ? 160.764 -119.699 18.971 1.00 72.92 3 ILE F O 1
ATOM 11201 N N . PHE F 1 25 ? 160.877 -117.501 19.433 1.00 52.89 4 PHE F N 1
ATOM 11202 C CA . PHE F 1 25 ? 160.047 -117.598 20.627 1.00 65.42 4 PHE F CA 1
ATOM 11203 C C . PHE F 1 25 ? 158.634 -117.118 20.316 1.00 73.29 4 PHE F C 1
ATOM 11204 O O . PHE F 1 25 ? 158.394 -115.921 20.156 1.00 73.35 4 PHE F O 1
ATOM 11212 N N . THR F 1 26 ? 157.702 -118.060 20.227 1.00 77.86 5 THR F N 1
ATOM 11213 C CA . THR F 1 26 ? 156.315 -117.729 19.934 1.00 79.67 5 THR F CA 1
ATOM 11214 C C . THR F 1 26 ? 155.634 -117.133 21.161 1.00 76.85 5 THR F C 1
ATOM 11215 O O . THR F 1 26 ? 155.058 -117.850 21.982 1.00 70.51 5 THR F O 1
ATOM 11219 N N . TYR F 1 27 ? 155.644 -115.816 21.254 1.00 77.50 6 TYR F N 1
ATOM 11220 C CA . TYR F 1 27 ? 155.034 -115.112 22.359 1.00 78.87 6 TYR F CA 1
ATOM 11221 C C . TYR F 1 27 ? 153.802 -114.473 21.841 1.00 77.90 6 TYR F C 1
ATOM 11222 O O . TYR F 1 27 ? 153.769 -113.987 20.734 1.00 74.97 6 TYR F O 1
ATOM 11231 N N . GLN F 1 28 ? 152.751 -114.533 22.630 1.00 88.43 7 GLN F N 1
ATOM 11232 C CA . GLN F 1 28 ? 151.451 -114.139 22.161 1.00 106.01 7 GLN F CA 1
ATOM 11233 C C . GLN F 1 28 ? 151.143 -115.020 20.965 1.00 119.34 7 GLN F C 1
ATOM 11234 O O . GLN F 1 28 ? 151.333 -116.229 21.032 1.00 129.90 7 GLN F O 1
ATOM 11240 N N . GLU F 1 29 ? 150.677 -114.447 19.874 1.00 117.54 8 GLU F N 1
ATOM 11241 C CA . GLU F 1 29 ? 150.524 -115.214 18.662 1.00 116.40 8 GLU F CA 1
ATOM 11242 C C . GLU F 1 29 ? 151.489 -114.736 17.601 1.00 101.14 8 GLU F C 1
ATOM 11243 O O . GLU F 1 29 ? 151.375 -115.114 16.458 1.00 103.12 8 GLU F O 1
ATOM 11249 N N . LYS F 1 30 ? 152.450 -113.912 17.983 1.00 89.33 9 LYS F N 1
ATOM 11250 C CA . LYS F 1 30 ? 153.387 -113.365 17.027 1.00 75.93 9 LYS F CA 1
ATOM 11251 C C . LYS F 1 30 ? 154.760 -113.926 17.285 1.00 68.01 9 LYS F C 1
ATOM 11252 O O . LYS F 1 30 ? 155.038 -114.325 18.373 1.00 70.18 9 LYS F O 1
ATOM 11258 N N . ASP F 1 31 ? 155.604 -113.970 16.266 1.00 63.57 10 ASP F N 1
ATOM 11259 C CA . ASP F 1 31 ? 156.915 -114.604 16.371 1.00 62.02 10 ASP F CA 1
ATOM 11260 C C . ASP F 1 31 ? 157.991 -113.628 16.837 1.00 59.53 10 ASP F C 1
ATOM 11261 O O . ASP F 1 31 ? 158.127 -112.533 16.292 1.00 65.72 10 ASP F O 1
ATOM 11266 N N . ILE F 1 32 ? 158.755 -114.035 17.846 1.00 59.16 11 ILE F N 1
ATOM 11267 C CA . ILE F 1 32 ? 159.844 -113.215 18.368 1.00 54.31 11 ILE F CA 1
ATOM 11268 C C . ILE F 1 32 ? 161.194 -113.884 18.131 1.00 51.37 11 ILE F C 1
ATOM 11269 O O . ILE F 1 32 ? 161.459 -114.973 18.640 1.00 49.15 11 ILE F O 1
ATOM 11274 N N . TYR F 1 33 ? 162.042 -113.221 17.353 1.00 54.45 12 TYR F N 1
ATOM 11275 C CA . TYR F 1 33 ? 163.346 -113.766 16.997 1.00 59.37 12 TYR F CA 1
ATOM 11276 C C . TYR F 1 33 ? 164.392 -113.454 18.059 1.00 69.07 12 TYR F C 1
ATOM 11277 O O . TYR F 1 33 ? 164.473 -112.330 18.553 1.00 78.66 12 TYR F O 1
ATOM 11286 N N . TYR F 1 34 ? 165.193 -114.455 18.409 1.00 67.35 13 TYR F N 1
ATOM 11287 C CA . TYR F 1 34 ? 166.270 -114.263 19.371 1.00 58.28 13 TYR F CA 1
ATOM 11288 C C . TYR F 1 34 ? 167.503 -115.074 18.987 1.00 56.17 13 TYR F C 1
ATOM 11289 O O . TYR F 1 34 ? 167.409 -116.049 18.240 1.00 55.14 13 TYR F O 1
ATOM 11298 N N . GLU F 1 35 ? 168.658 -114.663 19.501 1.00 60.25 14 GLU F N 1
ATOM 11299 C CA . GLU F 1 35 ? 169.903 -115.389 19.271 1.00 59.27 14 GLU F CA 1
ATOM 11300 C C . GLU F 1 35 ? 170.631 -115.670 20.579 1.00 59.49 14 GLU F C 1
ATOM 11301 O O . GLU F 1 35 ? 170.676 -114.823 21.472 1.00 59.76 14 GLU F O 1
ATOM 11307 N N . ILE F 1 36 ? 171.203 -116.865 20.684 1.00 55.27 15 ILE F N 1
ATOM 11308 C CA . ILE F 1 36 ? 171.971 -117.245 21.862 1.00 53.78 15 ILE F CA 1
ATOM 11309 C C . ILE F 1 36 ? 173.368 -117.710 21.469 1.00 55.39 15 ILE F C 1
ATOM 11310 O O . ILE F 1 36 ? 173.524 -118.707 20.765 1.00 71.17 15 ILE F O 1
ATOM 11315 N N . ASP F 1 37 ? 174.381 -116.979 21.923 1.00 47.04 16 ASP F N 1
ATOM 11316 C CA . ASP F 1 37 ? 175.765 -117.350 21.658 1.00 52.40 16 ASP F CA 1
ATOM 11317 C C . ASP F 1 37 ? 176.409 -117.925 22.910 1.00 65.76 16 ASP F C 1
ATOM 11318 O O . ASP F 1 37 ? 176.479 -117.267 23.949 1.00 60.35 16 ASP F O 1
ATOM 11323 N N . GLY F 1 38 ? 176.883 -119.160 22.794 1.00 78.93 17 GLY F N 1
ATOM 11324 C CA . GLY F 1 38 ? 177.381 -119.904 23.933 1.00 82.58 17 GLY F CA 1
ATOM 11325 C C . GLY F 1 38 ? 176.321 -120.888 24.381 1.00 89.45 17 GLY F C 1
ATOM 11326 O O . GLY F 1 38 ? 175.135 -120.700 24.099 1.00 91.93 17 GLY F O 1
ATOM 11327 N N . THR F 1 39 ? 176.681 -121.917 25.133 1.00 92.60 18 THR F N 1
ATOM 11328 C CA . THR F 1 39 ? 175.665 -122.867 25.577 1.00 89.19 18 THR F CA 1
ATOM 11329 C C . THR F 1 39 ? 175.043 -122.442 26.866 1.00 86.02 18 THR F C 1
ATOM 11330 O O . THR F 1 39 ? 175.735 -122.138 27.817 1.00 87.90 18 THR F O 1
ATOM 11334 N N . LEU F 1 40 ? 173.724 -122.439 26.899 1.00 83.90 19 LEU F N 1
ATOM 11335 C CA . LEU F 1 40 ? 173.004 -121.849 28.010 1.00 87.13 19 LEU F CA 1
ATOM 11336 C C . LEU F 1 40 ? 172.352 -122.867 28.835 1.00 90.81 19 LEU F C 1
ATOM 11337 O O . LEU F 1 40 ? 171.577 -123.652 28.362 1.00 92.36 19 LEU F O 1
ATOM 11342 N N . ASP F 1 41 ? 172.676 -122.840 30.096 1.00 105.17 20 ASP F N 1
ATOM 11343 C CA . ASP F 1 41 ? 172.001 -123.641 31.060 1.00 125.79 20 ASP F CA 1
ATOM 11344 C C . ASP F 1 41 ? 172.376 -122.910 32.321 1.00 133.80 20 ASP F C 1
ATOM 11345 O O . ASP F 1 41 ? 173.294 -122.118 32.312 1.00 133.71 20 ASP F O 1
ATOM 11350 N N . ILE F 1 42 ? 171.688 -123.188 33.408 1.00 141.55 21 ILE F N 1
ATOM 11351 C CA . ILE F 1 42 ? 171.442 -122.255 34.486 1.00 139.23 21 ILE F CA 1
ATOM 11352 C C . ILE F 1 42 ? 172.676 -121.795 35.240 1.00 145.73 21 ILE F C 1
ATOM 11353 O O . ILE F 1 42 ? 172.604 -120.872 36.023 1.00 146.47 21 ILE F O 1
ATOM 11358 N N . ASN F 1 43 ? 173.810 -122.443 35.045 1.00 150.49 22 ASN F N 1
ATOM 11359 C CA . ASN F 1 43 ? 174.996 -121.967 35.755 1.00 150.58 22 ASN F CA 1
ATOM 11360 C C . ASN F 1 43 ? 175.554 -120.571 35.404 1.00 141.95 22 ASN F C 1
ATOM 11361 O O . ASN F 1 43 ? 175.966 -119.843 36.286 1.00 147.45 22 ASN F O 1
ATOM 11366 N N . SER F 1 44 ? 175.617 -120.227 34.123 1.00 129.86 23 SER F N 1
ATOM 11367 C CA . SER F 1 44 ? 176.345 -119.034 33.680 1.00 112.59 23 SER F CA 1
ATOM 11368 C C . SER F 1 44 ? 175.637 -117.715 33.809 1.00 105.28 23 SER F C 1
ATOM 11369 O O . SER F 1 44 ? 174.426 -117.656 33.856 1.00 104.00 23 SER F O 1
ATOM 11372 N N . ASP F 1 45 ? 176.437 -116.661 33.855 1.00 98.01 24 ASP F N 1
ATOM 11373 C CA . ASP F 1 45 ? 175.973 -115.282 33.848 1.00 90.48 24 ASP F CA 1
ATOM 11374 C C . ASP F 1 45 ? 175.571 -114.847 32.445 1.00 87.19 24 ASP F C 1
ATOM 11375 O O . ASP F 1 45 ? 176.399 -114.792 31.535 1.00 88.90 24 ASP F O 1
ATOM 11380 N N . VAL F 1 46 ? 174.291 -114.533 32.281 1.00 79.55 25 VAL F N 1
ATOM 11381 C CA . VAL F 1 46 ? 173.745 -114.151 30.987 1.00 64.75 25 VAL F CA 1
ATOM 11382 C C . VAL F 1 46 ? 173.851 -112.648 30.755 1.00 61.69 25 VAL F C 1
ATOM 11383 O O . VAL F 1 46 ? 173.560 -111.853 31.648 1.00 66.13 25 VAL F O 1
ATOM 11387 N N . ILE F 1 47 ? 174.283 -112.262 29.558 1.00 54.70 26 ILE F N 1
ATOM 11388 C CA . ILE F 1 47 ? 174.248 -110.863 29.151 1.00 53.52 26 ILE F CA 1
ATOM 11389 C C . ILE F 1 47 ? 173.165 -110.657 28.100 1.00 49.79 26 ILE F C 1
ATOM 11390 O O . ILE F 1 47 ? 173.257 -111.178 26.990 1.00 42.57 26 ILE F O 1
ATOM 11395 N N . VAL F 1 48 ? 172.133 -109.902 28.459 1.00 58.35 27 VAL F N 1
ATOM 11396 C CA . VAL F 1 48 ? 171.037 -109.627 27.539 1.00 54.31 27 VAL F CA 1
ATOM 11397 C C . VAL F 1 48 ? 171.169 -108.234 26.935 1.00 52.14 27 VAL F C 1
ATOM 11398 O O . VAL F 1 48 ? 171.249 -107.238 27.655 1.00 47.71 27 VAL F O 1
ATOM 11402 N N . ILE F 1 49 ? 171.194 -108.172 25.609 1.00 43.42 28 ILE F N 1
ATOM 11403 C CA . ILE F 1 49 ? 171.320 -106.904 24.905 1.00 42.63 28 ILE F CA 1
ATOM 11404 C C . ILE F 1 49 ? 169.960 -106.355 24.487 1.00 41.70 28 ILE F C 1
ATOM 11405 O O . ILE F 1 49 ? 169.205 -107.015 23.772 1.00 52.95 28 ILE F O 1
ATOM 11410 N N . LEU F 1 50 ? 169.656 -105.142 24.935 1.00 39.39 29 LEU F N 1
ATOM 11411 C CA . LEU F 1 50 ? 168.413 -104.477 24.565 1.00 43.10 29 LEU F CA 1
ATOM 11412 C C . LEU F 1 50 ? 168.679 -103.463 23.454 1.00 37.53 29 LEU F C 1
ATOM 11413 O O . LEU F 1 50 ? 169.357 -102.458 23.667 1.00 36.08 29 LEU F O 1
ATOM 11418 N N . ASN F 1 51 ? 168.137 -103.739 22.270 1.00 35.56 30 ASN F N 1
ATOM 11419 C CA . ASN F 1 51 ? 168.471 -102.990 21.061 1.00 34.51 30 ASN F CA 1
ATOM 11420 C C . ASN F 1 51 ? 167.980 -101.545 21.047 1.00 44.79 30 ASN F C 1
ATOM 11421 O O . ASN F 1 51 ? 167.042 -101.184 21.756 1.00 33.38 30 ASN F O 1
ATOM 11426 N N . GLY F 1 52 ? 168.627 -100.725 20.223 1.00 56.00 31 GLY F N 1
ATOM 11427 C CA . GLY F 1 52 ? 168.163 -99.375 19.962 1.00 58.97 31 GLY F CA 1
ATOM 11428 C C . GLY F 1 52 ? 166.951 -99.428 19.053 1.00 63.41 31 GLY F C 1
ATOM 11429 O O . GLY F 1 52 ? 166.558 -100.504 18.603 1.00 67.24 31 GLY F O 1
ATOM 11430 N N . ILE F 1 53 ? 166.361 -98.273 18.768 1.00 66.57 32 ILE F N 1
ATOM 11431 C CA . ILE F 1 53 ? 165.109 -98.236 18.019 1.00 70.59 32 ILE F CA 1
ATOM 11432 C C . ILE F 1 53 ? 165.297 -98.648 16.554 1.00 64.66 32 ILE F C 1
ATOM 11433 O O . ILE F 1 53 ? 164.348 -99.082 15.900 1.00 64.97 32 ILE F O 1
ATOM 11438 N N . MET F 1 54 ? 166.522 -98.536 16.047 1.00 60.21 33 MET F N 1
ATOM 11439 C CA . MET F 1 54 ? 166.804 -98.875 14.654 1.00 55.18 33 MET F CA 1
ATOM 11440 C C . MET F 1 54 ? 167.654 -100.132 14.508 1.00 56.44 33 MET F C 1
ATOM 11441 O O . MET F 1 54 ? 168.126 -100.443 13.415 1.00 55.56 33 MET F O 1
ATOM 11446 N N . MET F 1 55 ? 167.846 -100.856 15.605 1.00 56.31 34 MET F N 1
ATOM 11447 C CA . MET F 1 55 ? 168.792 -101.965 15.612 1.00 51.38 34 MET F CA 1
ATOM 11448 C C . MET F 1 55 ? 168.135 -103.342 15.648 1.00 52.95 34 MET F C 1
ATOM 11449 O O . MET F 1 55 ? 167.007 -103.501 16.115 1.00 51.20 34 MET F O 1
ATOM 11454 N N . SER F 1 56 ? 168.863 -104.333 15.145 1.00 54.37 35 SER F N 1
ATOM 11455 C CA . SER F 1 56 ? 168.465 -105.728 15.263 1.00 54.89 35 SER F CA 1
ATOM 11456 C C . SER F 1 56 ? 169.586 -106.507 15.943 1.00 54.48 35 SER F C 1
ATOM 11457 O O . SER F 1 56 ? 170.578 -105.921 16.377 1.00 56.17 35 SER F O 1
ATOM 11460 N N . THR F 1 57 ? 169.428 -107.823 16.035 1.00 48.50 36 THR F N 1
ATOM 11461 C CA . THR F 1 57 ? 170.439 -108.664 16.665 1.00 50.16 36 THR F CA 1
ATOM 11462 C C . THR F 1 57 ? 171.745 -108.647 15.880 1.00 56.33 36 THR F C 1
ATOM 11463 O O . THR F 1 57 ? 172.826 -108.742 16.459 1.00 61.91 36 THR F O 1
ATOM 11467 N N . LYS F 1 58 ? 171.636 -108.521 14.561 1.00 55.57 37 LYS F N 1
ATOM 11468 C CA . LYS F 1 58 ? 172.804 -108.547 13.687 1.00 61.66 37 LYS F CA 1
ATOM 11469 C C . LYS F 1 58 ? 173.639 -107.275 13.808 1.00 58.86 37 LYS F C 1
ATOM 11470 O O . LYS F 1 58 ? 174.765 -107.213 13.312 1.00 70.04 37 LYS F O 1
ATOM 11476 N N . SER F 1 59 ? 173.084 -106.263 14.466 1.00 39.56 38 SER F N 1
ATOM 11477 C CA . SER F 1 59 ? 173.774 -104.990 14.628 1.00 42.25 38 SER F CA 1
ATOM 11478 C C . SER F 1 59 ? 174.770 -105.043 15.783 1.00 50.59 38 SER F C 1
ATOM 11479 O O . SER F 1 59 ? 175.526 -104.098 16.009 1.00 51.33 38 SER F O 1
ATOM 11482 N N . TRP F 1 60 ? 174.764 -106.157 16.510 1.00 51.59 39 TRP F N 1
ATOM 11483 C CA . TRP F 1 60 ? 175.676 -106.354 17.631 1.00 40.17 39 TRP F CA 1
ATOM 11484 C C . TRP F 1 60 ? 176.682 -107.463 17.341 1.00 47.50 39 TRP F C 1
ATOM 11485 O O . TRP F 1 60 ? 177.367 -107.937 18.248 1.00 56.73 39 TRP F O 1
ATOM 11496 N N . ASP F 1 61 ? 176.766 -107.871 16.077 1.00 52.14 40 ASP F N 1
ATOM 11497 C CA . ASP F 1 61 ? 177.639 -108.971 15.670 1.00 53.18 40 ASP F CA 1
ATOM 11498 C C . ASP F 1 61 ? 179.101 -108.726 16.030 1.00 49.93 40 ASP F C 1
ATOM 11499 O O . ASP F 1 61 ? 179.802 -109.639 16.466 1.00 49.85 40 ASP F O 1
ATOM 11504 N N . ALA F 1 62 ? 179.554 -107.489 15.857 1.00 45.04 41 ALA F N 1
ATOM 11505 C CA . ALA F 1 62 ? 180.945 -107.137 16.118 1.00 51.75 41 ALA F CA 1
ATOM 11506 C C . ALA F 1 62 ? 181.302 -107.255 17.600 1.00 53.52 41 ALA F C 1
ATOM 11507 O O . ALA F 1 62 ? 182.479 -107.259 17.964 1.00 53.53 41 ALA F O 1
ATOM 11509 N N . PHE F 1 63 ? 180.284 -107.354 18.449 1.00 46.79 42 PHE F N 1
ATOM 11510 C CA . PHE F 1 63 ? 180.494 -107.419 19.891 1.00 45.84 42 PHE F CA 1
ATOM 11511 C C . PHE F 1 63 ? 180.340 -108.835 20.439 1.00 46.95 42 PHE F C 1
ATOM 11512 O O . PHE F 1 63 ? 180.673 -109.096 21.593 1.00 47.91 42 PHE F O 1
ATOM 11520 N N . VAL F 1 64 ? 179.843 -109.743 19.604 1.00 49.30 43 VAL F N 1
ATOM 11521 C CA . VAL F 1 64 ? 179.509 -111.099 20.037 1.00 47.18 43 VAL F CA 1
ATOM 11522 C C . VAL F 1 64 ? 180.699 -111.864 20.617 1.00 52.72 43 VAL F C 1
ATOM 11523 O O . VAL F 1 64 ? 180.580 -112.496 21.667 1.00 55.55 43 VAL F O 1
ATOM 11527 N N . GLU F 1 65 ? 181.841 -111.799 19.940 1.00 54.35 44 GLU F N 1
ATOM 11528 C CA . GLU F 1 65 ? 183.024 -112.543 20.368 1.00 54.58 44 GLU F CA 1
ATOM 11529 C C . GLU F 1 65 ? 183.499 -112.139 21.764 1.00 67.60 44 GLU F C 1
ATOM 11530 O O . GLU F 1 65 ? 183.868 -112.992 22.571 1.00 79.04 44 GLU F O 1
ATOM 11536 N N . ASN F 1 66 ? 183.489 -110.839 22.047 1.00 70.91 45 ASN F N 1
ATOM 11537 C CA . ASN F 1 66 ? 183.908 -110.342 23.353 1.00 59.74 45 ASN F CA 1
ATOM 11538 C C . ASN F 1 66 ? 182.846 -110.554 24.427 1.00 66.40 45 ASN F C 1
ATOM 11539 O O . ASN F 1 66 ? 183.163 -110.881 25.571 1.00 72.58 45 ASN F O 1
ATOM 11544 N N . PHE F 1 67 ? 181.585 -110.368 24.048 1.00 61.30 46 PHE F N 1
ATOM 11545 C CA . PHE F 1 67 ? 180.471 -110.444 24.989 1.00 62.43 46 PHE F CA 1
ATOM 11546 C C . PHE F 1 67 ? 180.123 -111.873 25.392 1.00 71.00 46 PHE F C 1
ATOM 11547 O O . PHE F 1 67 ? 179.444 -112.090 26.395 1.00 76.61 46 PHE F O 1
ATOM 11555 N N . SER F 1 68 ? 180.583 -112.846 24.611 1.00 74.41 47 SER F N 1
ATOM 11556 C CA . SER F 1 68 ? 180.207 -114.237 24.843 1.00 71.92 47 SER F CA 1
ATOM 11557 C C . SER F 1 68 ? 181.394 -115.127 25.194 1.00 78.45 47 SER F C 1
ATOM 11558 O O . SER F 1 68 ? 181.302 -116.351 25.099 1.00 94.32 47 SER F O 1
ATOM 11561 N N . LYS F 1 69 ? 182.504 -114.521 25.599 1.00 75.94 48 LYS F N 1
ATOM 11562 C CA . LYS F 1 69 ? 183.684 -115.296 25.963 1.00 80.22 48 LYS F CA 1
ATOM 11563 C C . LYS F 1 69 ? 183.546 -115.862 27.373 1.00 81.01 48 LYS F C 1
ATOM 11564 O O . LYS F 1 69 ? 183.819 -117.040 27.610 1.00 86.44 48 LYS F O 1
ATOM 11570 N N . ASN F 1 70 ? 183.118 -115.017 28.305 1.00 71.70 49 ASN F N 1
ATOM 11571 C CA . ASN F 1 70 ? 182.908 -115.439 29.685 1.00 67.43 49 ASN F CA 1
ATOM 11572 C C . ASN F 1 70 ? 181.450 -115.294 30.102 1.00 62.87 49 ASN F C 1
ATOM 11573 O O . ASN F 1 70 ? 181.122 -115.350 31.287 1.00 52.70 49 ASN F O 1
ATOM 11578 N N . HIS F 1 71 ? 180.579 -115.104 29.116 1.00 59.91 50 HIS F N 1
ATOM 11579 C CA . HIS F 1 71 ? 179.155 -114.946 29.370 1.00 61.29 50 HIS F CA 1
ATOM 11580 C C . HIS F 1 71 ? 178.322 -115.649 28.314 1.00 68.64 50 HIS F C 1
ATOM 11581 O O . HIS F 1 71 ? 178.808 -115.968 27.229 1.00 77.05 50 HIS F O 1
ATOM 11588 N N . VAL F 1 72 ? 177.058 -115.885 28.639 1.00 66.76 51 VAL F N 1
ATOM 11589 C CA . VAL F 1 72 ? 176.116 -116.372 27.649 1.00 67.86 51 VAL F CA 1
ATOM 11590 C C . VAL F 1 72 ? 175.327 -115.203 27.077 1.00 72.02 51 VAL F C 1
ATOM 11591 O O . VAL F 1 72 ? 174.483 -114.623 27.759 1.00 80.47 51 VAL F O 1
ATOM 11595 N N . LEU F 1 73 ? 175.601 -114.862 25.824 1.00 68.61 52 LEU F N 1
ATOM 11596 C CA . LEU F 1 73 ? 174.992 -113.690 25.210 1.00 63.21 52 LEU F CA 1
ATOM 11597 C C . LEU F 1 73 ? 173.584 -113.984 24.703 1.00 54.98 52 LEU F C 1
ATOM 11598 O O . LEU F 1 73 ? 173.344 -115.007 24.061 1.00 53.02 52 LEU F O 1
ATOM 11603 N N . LEU F 1 74 ? 172.656 -113.079 25.003 1.00 56.22 53 LEU F N 1
ATOM 11604 C CA . LEU F 1 74 ? 171.285 -113.191 24.520 1.00 56.60 53 LEU F CA 1
ATOM 11605 C C . LEU F 1 74 ? 170.855 -111.931 23.781 1.00 57.02 53 LEU F C 1
ATOM 11606 O O . LEU F 1 74 ? 170.730 -110.861 24.376 1.00 61.97 53 LEU F O 1
ATOM 11611 N N . ARG F 1 75 ? 170.632 -112.069 22.480 1.00 60.24 54 ARG F N 1
ATOM 11612 C CA . ARG F 1 75 ? 170.117 -110.975 21.671 1.00 62.14 54 ARG F CA 1
ATOM 11613 C C . ARG F 1 75 ? 168.715 -111.312 21.187 1.00 63.69 54 ARG F C 1
ATOM 11614 O O . ARG F 1 75 ? 168.395 -112.479 20.965 1.00 60.27 54 ARG F O 1
ATOM 11622 N N . TYR F 1 76 ? 167.880 -110.293 21.030 1.00 62.10 55 TYR F N 1
ATOM 11623 C CA . TYR F 1 76 ? 166.532 -110.504 20.521 1.00 60.58 55 TYR F CA 1
ATOM 11624 C C . TYR F 1 76 ? 165.969 -109.235 19.899 1.00 54.53 55 TYR F C 1
ATOM 11625 O O . TYR F 1 76 ? 166.174 -108.132 20.407 1.00 54.35 55 TYR F O 1
ATOM 11634 N N . ASP F 1 77 ? 165.261 -109.402 18.789 1.00 49.42 56 ASP F N 1
ATOM 11635 C CA . ASP F 1 77 ? 164.549 -108.298 18.169 1.00 43.62 56 ASP F CA 1
ATOM 11636 C C . ASP F 1 77 ? 163.206 -108.116 18.859 1.00 52.08 56 ASP F C 1
ATOM 11637 O O . ASP F 1 77 ? 162.439 -109.068 18.998 1.00 55.89 56 ASP F O 1
ATOM 11642 N N . MET F 1 78 ? 162.931 -106.894 19.298 1.00 56.38 57 MET F N 1
ATOM 11643 C CA . MET F 1 78 ? 161.674 -106.589 19.970 1.00 52.04 57 MET F CA 1
ATOM 11644 C C . MET F 1 78 ? 160.532 -106.535 18.961 1.00 49.00 57 MET F C 1
ATOM 11645 O O . MET F 1 78 ? 160.739 -106.766 17.771 1.00 47.88 57 MET F O 1
ATOM 11650 N N . PHE F 1 79 ? 159.325 -106.245 19.437 1.00 50.55 58 PHE F N 1
ATOM 11651 C CA . PHE F 1 79 ? 158.187 -106.085 18.541 1.00 50.60 58 PHE F CA 1
ATOM 11652 C C . PHE F 1 79 ? 158.472 -104.972 17.534 1.00 53.01 58 PHE F C 1
ATOM 11653 O O . PHE F 1 79 ? 159.057 -103.946 17.888 1.00 54.57 58 PHE F O 1
ATOM 11661 N N . ASP F 1 80 ? 158.074 -105.200 16.283 1.00 53.23 59 ASP F N 1
ATOM 11662 C CA . ASP F 1 80 ? 158.329 -104.279 15.170 1.00 56.37 59 ASP F CA 1
ATOM 11663 C C . ASP F 1 80 ? 159.820 -104.098 14.878 1.00 57.11 59 ASP F C 1
ATOM 11664 O O . ASP F 1 80 ? 160.212 -103.154 14.190 1.00 56.07 59 ASP F O 1
ATOM 11669 N N . GLN F 1 81 ? 160.649 -105.002 15.391 1.00 51.67 60 GLN F N 1
ATOM 11670 C CA . GLN F 1 81 ? 162.086 -104.932 15.147 1.00 52.11 60 GLN F CA 1
ATOM 11671 C C . GLN F 1 81 ? 162.596 -106.141 14.376 1.00 54.50 60 GLN F C 1
ATOM 11672 O O . GLN F 1 81 ? 162.207 -107.274 14.655 1.00 59.26 60 GLN F O 1
ATOM 11678 N N . GLY F 1 82 ? 163.467 -105.876 13.406 1.00 55.30 61 GLY F N 1
ATOM 11679 C CA . GLY F 1 82 ? 164.175 -106.907 12.668 1.00 51.42 61 GLY F CA 1
ATOM 11680 C C . GLY F 1 82 ? 163.348 -108.070 12.159 1.00 59.05 61 GLY F C 1
ATOM 11681 O O . GLY F 1 82 ? 162.464 -107.904 11.318 1.00 57.50 61 GLY F O 1
ATOM 11682 N N . GLN F 1 83 ? 163.642 -109.255 12.683 1.00 69.11 62 GLN F N 1
ATOM 11683 C CA . GLN F 1 83 ? 163.013 -110.483 12.221 1.00 41.01 62 GLN F CA 1
ATOM 11684 C C . GLN F 1 83 ? 161.915 -110.952 13.170 1.00 41.46 62 GLN F C 1
ATOM 11685 O O . GLN F 1 83 ? 161.434 -112.080 13.067 1.00 47.17 62 GLN F O 1
ATOM 11691 N N . SER F 1 84 ? 161.528 -110.084 14.098 1.00 51.67 63 SER F N 1
ATOM 11692 C CA . SER F 1 84 ? 160.400 -110.369 14.976 1.00 53.62 63 SER F CA 1
ATOM 11693 C C . SER F 1 84 ? 159.120 -109.845 14.344 1.00 62.13 63 SER F C 1
ATOM 11694 O O . SER F 1 84 ? 159.157 -108.927 13.523 1.00 61.06 63 SER F O 1
ATOM 11697 N N . SER F 1 85 ? 157.989 -110.431 14.725 1.00 71.11 64 SER F N 1
ATOM 11698 C CA . SER F 1 85 ? 156.707 -110.058 14.140 1.00 77.09 64 SER F CA 1
ATOM 11699 C C . SER F 1 85 ? 156.333 -108.615 14.455 1.00 76.31 64 SER F C 1
ATOM 11700 O O . SER F 1 85 ? 156.872 -108.001 15.376 1.00 72.67 64 SER F O 1
ATOM 11703 N N . LYS F 1 86 ? 155.400 -108.086 13.675 1.00 73.41 65 LYS F N 1
ATOM 11704 C CA . LYS F 1 86 ? 154.983 -106.701 13.803 1.00 63.84 65 LYS F CA 1
ATOM 11705 C C . LYS F 1 86 ? 153.751 -106.570 14.685 1.00 65.62 65 LYS F C 1
ATOM 11706 O O . LYS F 1 86 ? 152.974 -107.513 14.835 1.00 68.22 65 LYS F O 1
ATOM 11712 N N . ILE F 1 87 ? 153.582 -105.390 15.269 1.00 61.08 66 ILE F N 1
ATOM 11713 C CA . ILE F 1 87 ? 152.388 -105.072 16.035 1.00 60.47 66 ILE F CA 1
ATOM 11714 C C . ILE F 1 87 ? 151.659 -103.918 15.360 1.00 66.59 66 ILE F C 1
ATOM 11715 O O . ILE F 1 87 ? 152.131 -102.783 15.379 1.00 68.17 66 ILE F O 1
ATOM 11720 N N . GLU F 1 88 ? 150.516 -104.215 14.750 1.00 70.88 67 GLU F N 1
ATOM 11721 C CA . GLU F 1 88 ? 149.778 -103.215 13.988 1.00 69.97 67 GLU F CA 1
ATOM 11722 C C . GLU F 1 88 ? 148.667 -102.568 14.813 1.00 76.67 67 GLU F C 1
ATOM 11723 O O . GLU F 1 88 ? 147.649 -102.140 14.270 1.00 77.17 67 GLU F O 1
ATOM 11729 N N . GLU F 1 89 ? 148.871 -102.499 16.126 1.00 86.63 68 GLU F N 1
ATOM 11730 C CA . GLU F 1 89 ? 147.944 -101.811 17.019 1.00 93.58 68 GLU F CA 1
ATOM 11731 C C . GLU F 1 89 ? 148.683 -100.725 17.796 1.00 84.98 68 GLU F C 1
ATOM 11732 O O . GLU F 1 89 ? 149.904 -100.599 17.694 1.00 72.64 68 GLU F O 1
ATOM 11738 N N . SER F 1 90 ? 147.940 -99.941 18.568 1.00 90.27 69 SER F N 1
ATOM 11739 C CA . SER F 1 90 ? 148.538 -98.907 19.402 1.00 77.17 69 SER F CA 1
ATOM 11740 C C . SER F 1 90 ? 149.145 -99.525 20.656 1.00 71.37 69 SER F C 1
ATOM 11741 O O . SER F 1 90 ? 148.462 -100.231 21.399 1.00 79.52 69 SER F O 1
ATOM 11744 N N . TYR F 1 91 ? 150.427 -99.265 20.888 1.00 64.46 70 TYR F N 1
ATOM 11745 C CA . TYR F 1 91 ? 151.110 -99.837 22.043 1.00 64.85 70 TYR F CA 1
ATOM 11746 C C . TYR F 1 91 ? 152.150 -98.892 22.635 1.00 61.31 70 TYR F C 1
ATOM 11747 O O . TYR F 1 91 ? 152.710 -98.047 21.937 1.00 55.00 70 TYR F O 1
ATOM 11756 N N . THR F 1 92 ? 152.400 -99.048 23.931 1.00 64.34 71 THR F N 1
ATOM 11757 C CA . THR F 1 92 ? 153.457 -98.311 24.610 1.00 57.27 71 THR F CA 1
ATOM 11758 C C . THR F 1 92 ? 154.691 -99.196 24.741 1.00 57.24 71 THR F C 1
ATOM 11759 O O . THR F 1 92 ? 154.779 -100.244 24.103 1.00 59.00 71 THR F O 1
ATOM 11763 N N . GLN F 1 93 ? 155.640 -98.779 25.573 1.00 57.43 72 GLN F N 1
ATOM 11764 C CA . GLN F 1 93 ? 156.863 -99.549 25.771 1.00 57.75 72 GLN F CA 1
ATOM 11765 C C . GLN F 1 93 ? 156.662 -100.703 26.753 1.00 63.59 72 GLN F C 1
ATOM 11766 O O . GLN F 1 93 ? 157.578 -101.489 26.993 1.00 62.04 72 GLN F O 1
ATOM 11772 N N . THR F 1 94 ? 155.460 -100.802 27.310 1.00 73.36 73 THR F N 1
ATOM 11773 C CA . THR F 1 94 ? 155.139 -101.844 28.279 1.00 75.87 73 THR F CA 1
ATOM 11774 C C . THR F 1 94 ? 155.176 -103.234 27.647 1.00 71.22 73 THR F C 1
ATOM 11775 O O . THR F 1 94 ? 155.703 -104.179 28.239 1.00 68.63 73 THR F O 1
ATOM 11779 N N . ILE F 1 95 ? 154.636 -103.353 26.437 1.00 69.11 74 ILE F N 1
ATOM 11780 C CA . ILE F 1 95 ? 154.585 -104.642 25.754 1.00 68.48 74 ILE F CA 1
ATOM 11781 C C . ILE F 1 95 ? 155.985 -105.142 25.401 1.00 68.02 74 ILE F C 1
ATOM 11782 O O . ILE F 1 95 ? 156.172 -106.320 25.099 1.00 68.98 74 ILE F O 1
ATOM 11787 N N . GLN F 1 96 ? 156.963 -104.242 25.442 1.00 64.05 75 GLN F N 1
ATOM 11788 C CA . GLN F 1 96 ? 158.354 -104.615 25.227 1.00 60.32 75 GLN F CA 1
ATOM 11789 C C . GLN F 1 96 ? 158.974 -105.102 26.533 1.00 58.98 75 GLN F C 1
ATOM 11790 O O . GLN F 1 96 ? 159.822 -105.996 26.537 1.00 62.64 75 GLN F O 1
ATOM 11796 N N . VAL F 1 97 ? 158.543 -104.504 27.639 1.00 51.84 76 VAL F N 1
ATOM 11797 C CA . VAL F 1 97 ? 159.017 -104.892 28.962 1.00 48.17 76 VAL F CA 1
ATOM 11798 C C . VAL F 1 97 ? 158.544 -106.296 29.310 1.00 54.44 76 VAL F C 1
ATOM 11799 O O . VAL F 1 97 ? 159.325 -107.129 29.771 1.00 51.14 76 VAL F O 1
ATOM 11803 N N . GLU F 1 98 ? 157.259 -106.552 29.081 1.00 61.67 77 GLU F N 1
ATOM 11804 C CA . GLU F 1 98 ? 156.680 -107.866 29.337 1.00 65.29 77 GLU F CA 1
ATOM 11805 C C . GLU F 1 98 ? 157.240 -108.900 28.370 1.00 67.18 77 GLU F C 1
ATOM 11806 O O . GLU F 1 98 ? 157.303 -110.088 28.685 1.00 76.44 77 GLU F O 1
ATOM 11812 N N . LEU F 1 99 ? 157.641 -108.440 27.190 1.00 66.22 78 LEU F N 1
ATOM 11813 C CA . LEU F 1 99 ? 158.290 -109.304 26.214 1.00 64.86 78 LEU F CA 1
ATOM 11814 C C . LEU F 1 99 ? 159.611 -109.818 26.767 1.00 65.21 78 LEU F C 1
ATOM 11815 O O . LEU F 1 99 ? 159.924 -111.003 26.656 1.00 71.88 78 LEU F O 1
ATOM 11820 N N . LEU F 1 100 ? 160.377 -108.915 27.370 1.00 54.16 79 LEU F N 1
ATOM 11821 C CA . LEU F 1 100 ? 161.673 -109.261 27.937 1.00 54.02 79 LEU F CA 1
ATOM 11822 C C . LEU F 1 100 ? 161.536 -110.272 29.070 1.00 52.69 79 LEU F C 1
ATOM 11823 O O . LEU F 1 100 ? 162.298 -111.234 29.143 1.00 58.34 79 LEU F O 1
ATOM 11828 N N . LYS F 1 101 ? 160.561 -110.051 29.947 1.00 52.18 80 LYS F N 1
ATOM 11829 C CA . LYS F 1 101 ? 160.348 -110.931 31.090 1.00 54.54 80 LYS F CA 1
ATOM 11830 C C . LYS F 1 101 ? 159.984 -112.342 30.646 1.00 64.92 80 LYS F C 1
ATOM 11831 O O . LYS F 1 101 ? 160.557 -113.322 31.123 1.00 69.80 80 LYS F O 1
ATOM 11837 N N . ASN F 1 102 ? 159.030 -112.434 29.726 1.00 66.43 81 ASN F N 1
ATOM 11838 C CA . ASN F 1 102 ? 158.520 -113.721 29.269 1.00 65.07 81 ASN F CA 1
ATOM 11839 C C . ASN F 1 102 ? 159.494 -114.456 28.352 1.00 68.17 81 ASN F C 1
ATOM 11840 O O . ASN F 1 102 ? 159.435 -115.679 28.228 1.00 77.86 81 ASN F O 1
ATOM 11845 N N . LEU F 1 103 ? 160.387 -113.710 27.711 1.00 59.96 82 LEU F N 1
ATOM 11846 C CA . LEU F 1 103 ? 161.438 -114.318 26.904 1.00 57.38 82 LEU F CA 1
ATOM 11847 C C . LEU F 1 103 ? 162.478 -114.977 27.806 1.00 71.57 82 LEU F C 1
ATOM 11848 O O . LEU F 1 103 ? 162.940 -116.086 27.530 1.00 80.94 82 LEU F O 1
ATOM 11853 N N . LEU F 1 104 ? 162.837 -114.287 28.885 1.00 64.59 83 LEU F N 1
ATOM 11854 C CA . LEU F 1 104 ? 163.802 -114.807 29.848 1.00 61.85 83 LEU F CA 1
ATOM 11855 C C . LEU F 1 104 ? 163.255 -116.036 30.567 1.00 68.04 83 LEU F C 1
ATOM 11856 O O . LEU F 1 104 ? 163.979 -117.004 30.797 1.00 72.85 83 LEU F O 1
ATOM 11861 N N . GLU F 1 105 ? 161.974 -115.989 30.921 1.00 69.85 84 GLU F N 1
ATOM 11862 C CA . GLU F 1 105 ? 161.319 -117.119 31.568 1.00 69.25 84 GLU F CA 1
ATOM 11863 C C . GLU F 1 105 ? 161.231 -118.306 30.617 1.00 65.90 84 GLU F C 1
ATOM 11864 O O . GLU F 1 105 ? 161.321 -119.459 31.037 1.00 69.81 84 GLU F O 1
ATOM 11870 N N . HIS F 1 106 ? 161.057 -118.010 29.333 1.00 62.99 85 HIS F N 1
ATOM 11871 C CA . HIS F 1 106 ? 160.986 -119.040 28.304 1.00 65.35 85 HIS F CA 1
ATOM 11872 C C . HIS F 1 106 ? 162.299 -119.809 28.197 1.00 69.71 85 HIS F C 1
ATOM 11873 O O . HIS F 1 106 ? 162.305 -121.032 28.059 1.00 68.08 85 HIS F O 1
ATOM 11880 N N . LEU F 1 107 ? 163.409 -119.081 28.266 1.00 67.03 86 LEU F N 1
ATOM 11881 C CA . LEU F 1 107 ? 164.732 -119.682 28.150 1.00 60.08 86 LEU F CA 1
ATOM 11882 C C . LEU F 1 107 ? 165.239 -120.184 29.499 1.00 58.06 86 LEU F C 1
ATOM 11883 O O . LEU F 1 107 ? 166.303 -120.796 29.584 1.00 64.18 86 LEU F O 1
ATOM 11888 N N . GLY F 1 108 ? 164.470 -119.922 30.551 1.00 52.36 87 GLY F N 1
ATOM 11889 C CA . GLY F 1 108 ? 164.832 -120.362 31.885 1.00 66.07 87 GLY F CA 1
ATOM 11890 C C . GLY F 1 108 ? 165.819 -119.435 32.568 1.00 69.94 87 GLY F C 1
ATOM 11891 O O . GLY F 1 108 ? 166.454 -119.808 33.555 1.00 75.20 87 GLY F O 1
ATOM 11892 N N . ILE F 1 109 ? 165.948 -118.223 32.039 1.00 68.09 88 ILE F N 1
ATOM 11893 C CA . ILE F 1 109 ? 166.839 -117.224 32.613 1.00 64.35 88 ILE F CA 1
ATOM 11894 C C . ILE F 1 109 ? 166.153 -116.490 33.759 1.00 67.55 88 ILE F C 1
ATOM 11895 O O . ILE F 1 109 ? 165.303 -115.627 33.539 1.00 74.17 88 ILE F O 1
ATOM 11900 N N . ALA F 1 110 ? 166.526 -116.842 34.984 1.00 66.74 89 ALA F N 1
ATOM 11901 C CA . ALA F 1 110 ? 165.914 -116.252 36.167 1.00 72.17 89 ALA F CA 1
ATOM 11902 C C . ALA F 1 110 ? 166.561 -114.919 36.515 1.00 77.95 89 ALA F C 1
ATOM 11903 O O . ALA F 1 110 ? 165.944 -114.064 37.151 1.00 73.33 89 ALA F O 1
ATOM 11905 N N . GLN F 1 111 ? 167.807 -114.746 36.087 1.00 79.68 90 GLN F N 1
ATOM 11906 C CA . GLN F 1 111 ? 168.583 -113.576 36.473 1.00 74.39 90 GLN F CA 1
ATOM 11907 C C . GLN F 1 111 ? 169.667 -113.295 35.436 1.00 64.34 90 GLN F C 1
ATOM 11908 O O . GLN F 1 111 ? 170.396 -114.201 35.036 1.00 70.63 90 GLN F O 1
ATOM 11914 N N . ALA F 1 112 ? 169.771 -112.042 35.002 1.00 58.19 91 ALA F N 1
ATOM 11915 C CA . ALA F 1 112 ? 170.671 -111.701 33.905 1.00 61.75 91 ALA F CA 1
ATOM 11916 C C . ALA F 1 112 ? 171.192 -110.265 33.956 1.00 66.50 91 ALA F C 1
ATOM 11917 O O . ALA F 1 112 ? 170.566 -109.377 34.538 1.00 57.07 91 ALA F O 1
ATOM 11919 N N . ASN F 1 113 ? 172.349 -110.056 33.331 1.00 73.36 92 ASN F N 1
ATOM 11920 C CA . ASN F 1 113 ? 172.921 -108.726 33.154 1.00 61.29 92 ASN F CA 1
ATOM 11921 C C . ASN F 1 113 ? 172.313 -108.038 31.941 1.00 52.77 92 ASN F C 1
ATOM 11922 O O . ASN F 1 113 ? 172.404 -108.545 30.823 1.00 56.87 92 ASN F O 1
ATOM 11927 N N . ILE F 1 114 ? 171.700 -106.879 32.160 1.00 55.92 93 ILE F N 1
ATOM 11928 C CA . ILE F 1 114 ? 171.000 -106.178 31.090 1.00 49.99 93 ILE F CA 1
ATOM 11929 C C . ILE F 1 114 ? 171.753 -104.948 30.598 1.00 47.13 93 ILE F C 1
ATOM 11930 O O . ILE F 1 114 ? 172.025 -104.022 31.362 1.00 46.57 93 ILE F O 1
ATOM 11935 N N . VAL F 1 115 ? 172.086 -104.950 29.311 1.00 51.41 94 VAL F N 1
ATOM 11936 C CA . VAL F 1 115 ? 172.705 -103.796 28.673 1.00 48.58 94 VAL F CA 1
ATOM 11937 C C . VAL F 1 115 ? 171.780 -103.237 27.594 1.00 45.67 94 VAL F C 1
ATOM 11938 O O . VAL F 1 115 ? 171.451 -103.918 26.622 1.00 50.99 94 VAL F O 1
ATOM 11942 N N . GLY F 1 116 ? 171.348 -101.995 27.780 1.00 46.56 95 GLY F N 1
ATOM 11943 C CA . GLY F 1 116 ? 170.450 -101.357 26.836 1.00 42.01 95 GLY F CA 1
ATOM 11944 C C . GLY F 1 116 ? 170.979 -100.020 26.366 1.00 50.14 95 GLY F C 1
ATOM 11945 O O . GLY F 1 116 ? 171.643 -99.305 27.116 1.00 56.20 95 GLY F O 1
ATOM 11946 N N . ILE F 1 117 ? 170.689 -99.681 25.115 1.00 48.31 96 ILE F N 1
ATOM 11947 C CA . ILE F 1 117 ? 171.113 -98.404 24.558 1.00 39.09 96 ILE F CA 1
ATOM 11948 C C . ILE F 1 117 ? 169.936 -97.719 23.868 1.00 44.36 96 ILE F C 1
ATOM 11949 O O . ILE F 1 117 ? 169.123 -98.373 23.210 1.00 57.36 96 ILE F O 1
ATOM 11954 N N . SER F 1 118 ? 169.839 -96.404 24.052 1.00 45.55 97 SER F N 1
ATOM 11955 C CA . SER F 1 118 ? 168.768 -95.601 23.464 1.00 50.37 97 SER F CA 1
ATOM 11956 C C . SER F 1 118 ? 167.382 -96.124 23.843 1.00 51.10 97 SER F C 1
ATOM 11957 O O . SER F 1 118 ? 166.948 -95.991 24.988 1.00 46.12 97 SER F O 1
ATOM 11960 N N . TYR F 1 119 ? 166.699 -96.720 22.871 1.00 44.61 98 TYR F N 1
ATOM 11961 C CA . TYR F 1 119 ? 165.359 -97.262 23.074 1.00 33.86 98 TYR F CA 1
ATOM 11962 C C . TYR F 1 119 ? 165.375 -98.427 24.059 1.00 45.00 98 TYR F C 1
ATOM 11963 O O . TYR F 1 119 ? 164.512 -98.525 24.932 1.00 49.09 98 TYR F O 1
ATOM 11972 N N . GLY F 1 120 ? 166.364 -99.304 23.915 1.00 48.96 99 GLY F N 1
ATOM 11973 C CA . GLY F 1 120 ? 166.503 -100.453 24.791 1.00 46.95 99 GLY F CA 1
ATOM 11974 C C . GLY F 1 120 ? 166.881 -100.063 26.206 1.00 46.66 99 GLY F C 1
ATOM 11975 O O . GLY F 1 120 ? 166.540 -100.755 27.164 1.00 47.53 99 GLY F O 1
ATOM 11976 N N . ALA F 1 121 ? 167.593 -98.950 26.337 1.00 40.08 100 ALA F N 1
ATOM 11977 C CA . ALA F 1 121 ? 167.970 -98.443 27.648 1.00 41.24 100 ALA F CA 1
ATOM 11978 C C . ALA F 1 121 ? 166.734 -97.977 28.413 1.00 43.32 100 ALA F C 1
ATOM 11979 O O . ALA F 1 121 ? 166.664 -98.101 29.636 1.00 37.85 100 ALA F O 1
ATOM 11981 N N . SER F 1 122 ? 165.761 -97.445 27.681 1.00 47.26 101 SER F N 1
ATOM 11982 C CA . SER F 1 122 ? 164.499 -97.019 28.275 1.00 49.81 101 SER F CA 1
ATOM 11983 C C . SER F 1 122 ? 163.689 -98.232 28.716 1.00 58.45 101 SER F C 1
ATOM 11984 O O . SER F 1 122 ? 162.991 -98.190 29.729 1.00 57.66 101 SER F O 1
ATOM 11987 N N . ILE F 1 123 ? 163.790 -99.311 27.945 1.00 57.45 102 ILE F N 1
ATOM 11988 C CA . ILE F 1 123 ? 163.135 -100.569 28.283 1.00 54.83 102 ILE F CA 1
ATOM 11989 C C . ILE F 1 123 ? 163.764 -101.171 29.536 1.00 61.13 102 ILE F C 1
ATOM 11990 O O . ILE F 1 123 ? 163.070 -101.726 30.389 1.00 74.39 102 ILE F O 1
ATOM 11995 N N . ALA F 1 124 ? 165.083 -101.044 29.641 1.00 53.31 103 ALA F N 1
ATOM 11996 C CA . ALA F 1 124 ? 165.819 -101.560 30.788 1.00 50.42 103 ALA F CA 1
ATOM 11997 C C . ALA F 1 124 ? 165.386 -100.879 32.084 1.00 44.62 103 ALA F C 1
ATOM 11998 O O . ALA F 1 124 ? 165.165 -101.543 33.096 1.00 47.61 103 ALA F O 1
ATOM 12000 N N . LEU F 1 125 ? 165.264 -99.555 32.046 1.00 40.97 104 LEU F N 1
ATOM 12001 C CA . LEU F 1 125 ? 164.846 -98.789 33.217 1.00 51.74 104 LEU F CA 1
ATOM 12002 C C . LEU F 1 125 ? 163.440 -99.173 33.669 1.00 58.65 104 LEU F C 1
ATOM 12003 O O . LEU F 1 125 ? 163.176 -99.292 34.865 1.00 58.18 104 LEU F O 1
ATOM 12008 N N . GLN F 1 126 ? 162.541 -99.363 32.708 1.00 58.15 105 GLN F N 1
ATOM 12009 C CA . GLN F 1 126 ? 161.186 -99.805 33.014 1.00 56.37 105 GLN F CA 1
ATOM 12010 C C . GLN F 1 126 ? 161.202 -101.219 33.582 1.00 58.52 105 GLN F C 1
ATOM 12011 O O . GLN F 1 126 ? 160.490 -101.522 34.540 1.00 58.22 105 GLN F O 1
ATOM 12017 N N . PHE F 1 127 ? 162.021 -102.078 32.982 1.00 54.66 106 PHE F N 1
ATOM 12018 C CA . PHE F 1 127 ? 162.131 -103.470 33.403 1.00 50.88 106 PHE F CA 1
ATOM 12019 C C . PHE F 1 127 ? 162.714 -103.573 34.809 1.00 53.39 106 PHE F C 1
ATOM 12020 O O . PHE F 1 127 ? 162.329 -104.446 35.586 1.00 55.13 106 PHE F O 1
ATOM 12028 N N . ALA F 1 128 ? 163.641 -102.675 35.130 1.00 56.86 107 ALA F N 1
ATOM 12029 C CA . ALA F 1 128 ? 164.250 -102.640 36.455 1.00 60.76 107 ALA F CA 1
ATOM 12030 C C . ALA F 1 128 ? 163.285 -102.061 37.482 1.00 63.54 107 ALA F C 1
ATOM 12031 O O . ALA F 1 128 ? 163.436 -102.279 38.685 1.00 58.19 107 ALA F O 1
ATOM 12033 N N . ALA F 1 129 ? 162.293 -101.320 36.998 1.00 67.71 108 ALA F N 1
ATOM 12034 C CA . ALA F 1 129 ? 161.303 -100.702 37.869 1.00 46.62 108 ALA F CA 1
ATOM 12035 C C . ALA F 1 129 ? 160.170 -101.668 38.194 1.00 59.66 108 ALA F C 1
ATOM 12036 O O . ALA F 1 129 ? 159.439 -101.475 39.165 1.00 61.88 108 ALA F O 1
ATOM 12038 N N . LYS F 1 130 ? 160.032 -102.709 37.379 1.00 61.41 109 LYS F N 1
ATOM 12039 C CA . LYS F 1 130 ? 158.937 -103.659 37.534 1.00 57.41 109 LYS F CA 1
ATOM 12040 C C . LYS F 1 130 ? 159.441 -105.031 37.980 1.00 60.80 109 LYS F C 1
ATOM 12041 O O . LYS F 1 130 ? 158.825 -105.682 38.824 1.00 64.32 109 LYS F O 1
ATOM 12047 N N . TYR F 1 131 ? 160.562 -105.465 37.412 1.00 60.55 110 TYR F N 1
ATOM 12048 C CA . TYR F 1 131 ? 161.145 -106.755 37.766 1.00 59.58 110 TYR F CA 1
ATOM 12049 C C . TYR F 1 131 ? 162.631 -106.634 38.094 1.00 68.36 110 TYR F C 1
ATOM 12050 O O . TYR F 1 131 ? 163.478 -107.025 37.291 1.00 78.73 110 TYR F O 1
ATOM 12059 N N . PRO F 1 132 ? 162.953 -106.095 39.281 1.00 70.60 111 PRO F N 1
ATOM 12060 C CA . PRO F 1 132 ? 164.351 -105.910 39.685 1.00 70.94 111 PRO F CA 1
ATOM 12061 C C . PRO F 1 132 ? 165.036 -107.217 40.080 1.00 78.26 111 PRO F C 1
ATOM 12062 O O . PRO F 1 132 ? 166.262 -107.309 40.019 1.00 79.47 111 PRO F O 1
ATOM 12066 N N . THR F 1 133 ? 164.249 -108.214 40.474 1.00 78.49 112 THR F N 1
ATOM 12067 C CA . THR F 1 133 ? 164.797 -109.492 40.918 1.00 74.97 112 THR F CA 1
ATOM 12068 C C . THR F 1 133 ? 165.269 -110.350 39.745 1.00 62.99 112 THR F C 1
ATOM 12069 O O . THR F 1 133 ? 165.827 -111.430 39.941 1.00 54.70 112 THR F O 1
ATOM 12073 N N . MET F 1 134 ? 165.045 -109.864 38.528 1.00 50.76 113 MET F N 1
ATOM 12074 C CA . MET F 1 134 ? 165.492 -110.570 37.334 1.00 55.11 113 MET F CA 1
ATOM 12075 C C . MET F 1 134 ? 166.751 -109.930 36.751 1.00 59.99 113 MET F C 1
ATOM 12076 O O . MET F 1 134 ? 167.255 -110.364 35.715 1.00 60.52 113 MET F O 1
ATOM 12081 N N . ILE F 1 135 ? 167.255 -108.899 37.424 1.00 59.45 114 ILE F N 1
ATOM 12082 C CA . ILE F 1 135 ? 168.456 -108.201 36.977 1.00 54.98 114 ILE F CA 1
ATOM 12083 C C . ILE F 1 135 ? 169.582 -108.296 38.003 1.00 66.49 114 ILE F C 1
ATOM 12084 O O . ILE F 1 135 ? 169.366 -108.073 39.194 1.00 72.37 114 ILE F O 1
ATOM 12089 N N . LYS F 1 136 ? 170.782 -108.629 37.537 1.00 71.87 115 LYS F N 1
ATOM 12090 C CA . LYS F 1 136 ? 171.964 -108.597 38.391 1.00 80.98 115 LYS F CA 1
ATOM 12091 C C . LYS F 1 136 ? 172.515 -107.181 38.410 1.00 75.37 115 LYS F C 1
ATOM 12092 O O . LYS F 1 136 ? 172.393 -106.459 39.400 1.00 75.23 115 LYS F O 1
ATOM 12098 N N . ARG F 1 137 ? 173.126 -106.800 37.294 1.00 68.59 116 ARG F N 1
ATOM 12099 C CA . ARG F 1 137 ? 173.635 -105.451 37.107 1.00 59.13 116 ARG F CA 1
ATOM 12100 C C . ARG F 1 137 ? 173.109 -104.895 35.791 1.00 58.34 116 ARG F C 1
ATOM 12101 O O . ARG F 1 137 ? 172.613 -105.642 34.948 1.00 59.02 116 ARG F O 1
ATOM 12109 N N . MET F 1 138 ? 173.214 -103.583 35.619 1.00 62.36 117 MET F N 1
ATOM 12110 C CA . MET F 1 138 ? 172.623 -102.921 34.465 1.00 50.71 117 MET F CA 1
ATOM 12111 C C . MET F 1 138 ? 173.557 -101.866 33.882 1.00 46.60 117 MET F C 1
ATOM 12112 O O . MET F 1 138 ? 174.273 -101.183 34.614 1.00 51.54 117 MET F O 1
ATOM 12117 N N . VAL F 1 139 ? 173.560 -101.752 32.558 1.00 44.64 118 VAL F N 1
ATOM 12118 C CA . VAL F 1 139 ? 174.307 -100.701 31.878 1.00 48.91 118 VAL F CA 1
ATOM 12119 C C . VAL F 1 139 ? 173.432 -100.029 30.829 1.00 46.24 118 VAL F C 1
ATOM 12120 O O . VAL F 1 139 ? 172.981 -100.675 29.883 1.00 38.64 118 VAL F O 1
ATOM 12124 N N . VAL F 1 140 ? 173.189 -98.733 31.003 1.00 51.24 119 VAL F N 1
ATOM 12125 C CA . VAL F 1 140 ? 172.372 -97.976 30.061 1.00 55.01 119 VAL F CA 1
ATOM 12126 C C . VAL F 1 140 ? 173.181 -96.862 29.400 1.00 61.11 119 VAL F C 1
ATOM 12127 O O . VAL F 1 140 ? 173.852 -96.080 30.074 1.00 71.19 119 VAL F O 1
ATOM 12131 N N . ALA F 1 141 ? 173.121 -96.803 28.073 1.00 62.21 120 ALA F N 1
ATOM 12132 C CA . ALA F 1 141 ? 173.884 -95.818 27.313 1.00 59.43 120 ALA F CA 1
ATOM 12133 C C . ALA F 1 141 ? 172.964 -94.926 26.490 1.00 66.39 120 ALA F C 1
ATOM 12134 O O . ALA F 1 141 ? 172.039 -95.415 25.839 1.00 71.50 120 ALA F O 1
ATOM 12136 N N . ASN F 1 142 ? 173.234 -93.622 26.522 1.00 64.30 121 ASN F N 1
ATOM 12137 C CA . ASN F 1 142 ? 172.437 -92.635 25.799 1.00 55.11 121 ASN F CA 1
ATOM 12138 C C . ASN F 1 142 ? 170.961 -92.764 26.152 1.00 50.59 121 ASN F C 1
ATOM 12139 O O . ASN F 1 142 ? 170.131 -93.095 25.305 1.00 44.62 121 ASN F O 1
ATOM 12144 N N . VAL F 1 143 ? 170.646 -92.497 27.415 1.00 47.35 122 VAL F N 1
ATOM 12145 C CA . VAL F 1 143 ? 169.341 -92.825 27.972 1.00 47.50 122 VAL F CA 1
ATOM 12146 C C . VAL F 1 143 ? 168.733 -91.660 28.748 1.00 50.78 122 VAL F C 1
ATOM 12147 O O . VAL F 1 143 ? 169.436 -90.932 29.447 1.00 58.93 122 VAL F O 1
ATOM 12151 N N . VAL F 1 144 ? 167.424 -91.481 28.608 1.00 55.21 123 VAL F N 1
ATOM 12152 C CA . VAL F 1 144 ? 166.700 -90.491 29.393 1.00 63.90 123 VAL F CA 1
ATOM 12153 C C . VAL F 1 144 ? 165.779 -91.186 30.389 1.00 57.14 123 VAL F C 1
ATOM 12154 O O . VAL F 1 144 ? 165.447 -92.359 30.226 1.00 36.87 123 VAL F O 1
ATOM 12158 N N . ALA F 1 145 ? 165.374 -90.460 31.426 1.00 62.65 124 ALA F N 1
ATOM 12159 C CA . ALA F 1 145 ? 164.433 -90.995 32.401 1.00 59.41 124 ALA F CA 1
ATOM 12160 C C . ALA F 1 145 ? 163.005 -90.738 31.940 1.00 53.09 124 ALA F C 1
ATOM 12161 O O . ALA F 1 145 ? 162.068 -91.405 32.378 1.00 50.48 124 ALA F O 1
ATOM 12163 N N . LYS F 1 146 ? 162.852 -89.767 31.046 1.00 54.61 125 LYS F N 1
ATOM 12164 C CA . LYS F 1 146 ? 161.541 -89.383 30.535 1.00 48.45 125 LYS F CA 1
ATOM 12165 C C . LYS F 1 146 ? 161.668 -88.699 29.180 1.00 49.08 125 LYS F C 1
ATOM 12166 O O . LYS F 1 146 ? 162.583 -87.906 28.959 1.00 66.22 125 LYS F O 1
ATOM 12172 N N . THR F 1 147 ? 160.750 -89.012 28.272 1.00 50.88 126 THR F N 1
ATOM 12173 C CA . THR F 1 147 ? 160.727 -88.368 26.965 1.00 61.52 126 THR F CA 1
ATOM 12174 C C . THR F 1 147 ? 160.245 -86.925 27.090 1.00 59.69 126 THR F C 1
ATOM 12175 O O . THR F 1 147 ? 159.053 -86.670 27.261 1.00 67.51 126 THR F O 1
ATOM 12179 N N . SER F 1 148 ? 161.183 -85.987 27.012 1.00 55.05 127 SER F N 1
ATOM 12180 C CA . SER F 1 148 ? 160.870 -84.567 27.118 1.00 54.90 127 SER F CA 1
ATOM 12181 C C . SER F 1 148 ? 160.042 -84.096 25.923 1.00 62.15 127 SER F C 1
ATOM 12182 O O . SER F 1 148 ? 160.066 -84.727 24.866 1.00 60.46 127 SER F O 1
ATOM 12185 N N . PRO F 1 149 ? 159.294 -82.991 26.094 1.00 63.91 128 PRO F N 1
ATOM 12186 C CA . PRO F 1 149 ? 158.554 -82.378 24.985 1.00 59.05 128 PRO F CA 1
ATOM 12187 C C . PRO F 1 149 ? 159.448 -82.070 23.788 1.00 57.62 128 PRO F C 1
ATOM 12188 O O . PRO F 1 149 ? 158.993 -82.133 22.647 1.00 62.78 128 PRO F O 1
ATOM 12192 N N . TRP F 1 150 ? 160.708 -81.743 24.056 1.00 60.31 129 TRP F N 1
ATOM 12193 C CA . TRP F 1 150 ? 161.687 -81.509 23.001 1.00 61.41 129 TRP F CA 1
ATOM 12194 C C . TRP F 1 150 ? 161.938 -82.778 22.195 1.00 60.47 129 TRP F C 1
ATOM 12195 O O . TRP F 1 150 ? 161.851 -82.774 20.966 1.00 49.74 129 TRP F O 1
ATOM 12206 N N . LEU F 1 151 ? 162.246 -83.863 22.898 1.00 60.41 130 LEU F N 1
ATOM 12207 C CA . LEU F 1 151 ? 162.520 -85.145 22.260 1.00 63.65 130 LEU F CA 1
ATOM 12208 C C . LEU F 1 151 ? 161.262 -85.725 21.617 1.00 55.52 130 LEU F C 1
ATOM 12209 O O . LEU F 1 151 ? 161.340 -86.488 20.653 1.00 63.19 130 LEU F O 1
ATOM 12214 N N . LYS F 1 152 ? 160.105 -85.356 22.155 1.00 41.95 131 LYS F N 1
ATOM 12215 C CA . LYS F 1 152 ? 158.829 -85.822 21.626 1.00 38.71 131 LYS F CA 1
ATOM 12216 C C . LYS F 1 152 ? 158.559 -85.194 20.260 1.00 50.52 131 LYS F C 1
ATOM 12217 O O . LYS F 1 152 ? 158.114 -85.874 19.334 1.00 42.71 131 LYS F O 1
ATOM 12223 N N . ASP F 1 153 ? 158.833 -83.897 20.143 1.00 47.35 132 ASP F N 1
ATOM 12224 C CA . ASP F 1 153 ? 158.612 -83.171 18.896 1.00 46.71 132 ASP F CA 1
ATOM 12225 C C . ASP F 1 153 ? 159.568 -83.635 17.801 1.00 47.03 132 ASP F C 1
ATOM 12226 O O . ASP F 1 153 ? 159.253 -83.549 16.613 1.00 53.06 132 ASP F O 1
ATOM 12231 N N . ILE F 1 154 ? 160.736 -84.125 18.203 1.00 38.46 133 ILE F N 1
ATOM 12232 C CA . ILE F 1 154 ? 161.676 -84.708 17.253 1.00 47.71 133 ILE F CA 1
ATOM 12233 C C . ILE F 1 154 ? 161.135 -86.041 16.754 1.00 46.81 133 ILE F C 1
ATOM 12234 O O . ILE F 1 154 ? 161.306 -86.400 15.587 1.00 46.61 133 ILE F O 1
ATOM 12239 N N . GLY F 1 155 ? 160.472 -86.765 17.651 1.00 46.26 134 GLY F N 1
ATOM 12240 C CA . GLY F 1 155 ? 159.861 -88.036 17.311 1.00 55.98 134 GLY F CA 1
ATOM 12241 C C . GLY F 1 155 ? 158.748 -87.867 16.298 1.00 60.45 134 GLY F C 1
ATOM 12242 O O . GLY F 1 155 ? 158.585 -88.690 15.397 1.00 56.48 134 GLY F O 1
ATOM 12243 N N . ASP F 1 156 ? 157.980 -86.791 16.449 1.00 59.62 135 ASP F N 1
ATOM 12244 C CA . ASP F 1 156 ? 156.912 -86.475 15.509 1.00 56.36 135 ASP F CA 1
ATOM 12245 C C . ASP F 1 156 ? 157.495 -86.074 14.161 1.00 60.44 135 ASP F C 1
ATOM 12246 O O . ASP F 1 156 ? 156.886 -86.305 13.115 1.00 64.88 135 ASP F O 1
ATOM 12251 N N . GLY F 1 157 ? 158.679 -85.471 14.195 1.00 56.12 136 GLY F N 1
ATOM 12252 C CA . GLY F 1 157 ? 159.371 -85.082 12.981 1.00 55.94 136 GLY F CA 1
ATOM 12253 C C . GLY F 1 157 ? 159.757 -86.285 12.148 1.00 59.03 136 GLY F C 1
ATOM 12254 O O . GLY F 1 157 ? 159.557 -86.301 10.933 1.00 60.20 136 GLY F O 1
ATOM 12255 N N . TRP F 1 158 ? 160.310 -87.297 12.809 1.00 58.74 137 TRP F N 1
ATOM 12256 C CA . TRP F 1 158 ? 160.692 -88.529 12.135 1.00 51.83 137 TRP F CA 1
ATOM 12257 C C . TRP F 1 158 ? 159.465 -89.209 11.543 1.00 49.00 137 TRP F C 1
ATOM 12258 O O . TRP F 1 158 ? 159.490 -89.671 10.403 1.00 48.88 137 TRP F O 1
ATOM 12269 N N . ASN F 1 159 ? 158.391 -89.255 12.327 1.00 48.84 138 ASN F N 1
ATOM 12270 C CA . ASN F 1 159 ? 157.161 -89.923 11.919 1.00 51.27 138 ASN F CA 1
ATOM 12271 C C . ASN F 1 159 ? 156.520 -89.296 10.688 1.00 67.24 138 ASN F C 1
ATOM 12272 O O . ASN F 1 159 ? 156.174 -89.998 9.739 1.00 75.65 138 ASN F O 1
ATOM 12277 N N . GLU F 1 160 ? 156.366 -87.975 10.710 1.00 71.80 139 GLU F N 1
ATOM 12278 C CA . GLU F 1 160 ? 155.724 -87.257 9.614 1.00 68.89 139 GLU F CA 1
ATOM 12279 C C . GLU F 1 160 ? 156.498 -87.437 8.311 1.00 67.84 139 GLU F C 1
ATOM 12280 O O . GLU F 1 160 ? 155.908 -87.585 7.242 1.00 74.85 139 GLU F O 1
ATOM 12286 N N . VAL F 1 161 ? 157.822 -87.428 8.410 1.00 62.69 140 VAL F N 1
ATOM 12287 C CA . VAL F 1 161 ? 158.672 -87.685 7.256 1.00 64.02 140 VAL F CA 1
ATOM 12288 C C . VAL F 1 161 ? 158.534 -89.144 6.827 1.00 67.67 140 VAL F C 1
ATOM 12289 O O . VAL F 1 161 ? 158.488 -89.451 5.635 1.00 71.60 140 VAL F O 1
ATOM 12293 N N . ALA F 1 162 ? 158.447 -90.036 7.809 1.00 66.48 141 ALA F N 1
ATOM 12294 C CA . ALA F 1 162 ? 158.272 -91.459 7.541 1.00 57.03 141 ALA F CA 1
ATOM 12295 C C . ALA F 1 162 ? 156.902 -91.744 6.934 1.00 60.07 141 ALA F C 1
ATOM 12296 O O . ALA F 1 162 ? 156.717 -92.747 6.245 1.00 72.82 141 ALA F O 1
ATOM 12298 N N . LYS F 1 163 ? 155.944 -90.858 7.192 1.00 52.04 142 LYS F N 1
ATOM 12299 C CA . LYS F 1 163 ? 154.601 -90.999 6.637 1.00 48.15 142 LYS F CA 1
ATOM 12300 C C . LYS F 1 163 ? 154.579 -90.702 5.141 1.00 53.49 142 LYS F C 1
ATOM 12301 O O . LYS F 1 163 ? 153.646 -91.090 4.439 1.00 66.59 142 LYS F O 1
ATOM 12307 N N . THR F 1 164 ? 155.609 -90.015 4.657 1.00 47.91 143 THR F N 1
ATOM 12308 C CA . THR F 1 164 ? 155.680 -89.635 3.251 1.00 51.78 143 THR F CA 1
ATOM 12309 C C . THR F 1 164 ? 156.413 -90.679 2.414 1.00 55.48 143 THR F C 1
ATOM 12310 O O . THR F 1 164 ? 156.311 -90.687 1.186 1.00 58.20 143 THR F O 1
ATOM 12314 N N . GLY F 1 165 ? 157.154 -91.557 3.081 1.00 51.00 144 GLY F N 1
ATOM 12315 C CA . GLY F 1 165 ? 157.877 -92.610 2.394 1.00 59.27 144 GLY F CA 1
ATOM 12316 C C . GLY F 1 165 ? 159.161 -92.119 1.757 1.00 69.53 144 GLY F C 1
ATOM 12317 O O . GLY F 1 165 ? 159.763 -92.812 0.936 1.00 80.29 144 GLY F O 1
ATOM 12318 N N . ASN F 1 166 ? 159.582 -90.916 2.137 1.00 63.38 145 ASN F N 1
ATOM 12319 C CA . ASN F 1 166 ? 160.815 -90.337 1.619 1.00 63.27 145 ASN F CA 1
ATOM 12320 C C . ASN F 1 166 ? 162.018 -90.778 2.449 1.00 61.70 145 ASN F C 1
ATOM 12321 O O . ASN F 1 166 ? 162.414 -90.099 3.397 1.00 53.85 145 ASN F O 1
ATOM 12326 N N . GLY F 1 167 ? 162.594 -91.919 2.082 1.00 67.11 146 GLY F N 1
ATOM 12327 C CA . GLY F 1 167 ? 163.717 -92.481 2.811 1.00 65.62 146 GLY F CA 1
ATOM 12328 C C . GLY F 1 167 ? 164.966 -91.626 2.754 1.00 61.53 146 GLY F C 1
ATOM 12329 O O . GLY F 1 167 ? 165.781 -91.639 3.677 1.00 61.22 146 GLY F O 1
ATOM 12330 N N . LEU F 1 168 ? 165.122 -90.885 1.663 1.00 52.72 147 LEU F N 1
ATOM 12331 C CA . LEU F 1 168 ? 166.244 -89.967 1.522 1.00 50.43 147 LEU F CA 1
ATOM 12332 C C . LEU F 1 168 ? 166.143 -88.846 2.549 1.00 52.75 147 LEU F C 1
ATOM 12333 O O . LEU F 1 168 ? 167.112 -88.532 3.237 1.00 52.86 147 LEU F O 1
ATOM 12338 N N . ALA F 1 169 ? 164.961 -88.247 2.649 1.00 49.57 148 ALA F N 1
ATOM 12339 C CA . ALA F 1 169 ? 164.716 -87.209 3.641 1.00 41.23 148 ALA F CA 1
ATOM 12340 C C . ALA F 1 169 ? 164.793 -87.789 5.047 1.00 43.15 148 ALA F C 1
ATOM 12341 O O . ALA F 1 169 ? 165.311 -87.152 5.963 1.00 43.57 148 ALA F O 1
ATOM 12343 N N . TYR F 1 170 ? 164.279 -89.005 5.209 1.00 46.11 149 TYR F N 1
ATOM 12344 C CA . TYR F 1 170 ? 164.261 -89.663 6.509 1.00 47.25 149 TYR F CA 1
ATOM 12345 C C . TYR F 1 170 ? 165.676 -89.899 7.032 1.00 55.28 149 TYR F C 1
ATOM 12346 O O . TYR F 1 170 ? 165.952 -89.683 8.210 1.00 49.31 149 TYR F O 1
ATOM 12355 N N . TYR F 1 171 ? 166.566 -90.338 6.147 1.00 60.05 150 TYR F N 1
ATOM 12356 C CA . TYR F 1 171 ? 167.961 -90.570 6.508 1.00 61.30 150 TYR F CA 1
ATOM 12357 C C . TYR F 1 171 ? 168.627 -89.288 6.993 1.00 62.04 150 TYR F C 1
ATOM 12358 O O . TYR F 1 171 ? 169.265 -89.264 8.046 1.00 66.16 150 TYR F O 1
ATOM 12367 N N . HIS F 1 172 ? 168.470 -88.225 6.212 1.00 58.37 151 HIS F N 1
ATOM 12368 C CA . HIS F 1 172 ? 169.165 -86.969 6.462 1.00 52.29 151 HIS F CA 1
ATOM 12369 C C . HIS F 1 172 ? 168.700 -86.254 7.730 1.00 48.60 151 HIS F C 1
ATOM 12370 O O . HIS F 1 172 ? 169.385 -85.359 8.224 1.00 61.20 151 HIS F O 1
ATOM 12377 N N . ILE F 1 173 ? 167.541 -86.641 8.256 1.00 35.19 152 ILE F N 1
ATOM 12378 C CA . ILE F 1 173 ? 167.019 -86.006 9.464 1.00 33.43 152 ILE F CA 1
ATOM 12379 C C . ILE F 1 173 ? 167.189 -86.879 10.704 1.00 42.67 152 ILE F C 1
ATOM 12380 O O . ILE F 1 173 ? 166.830 -86.471 11.809 1.00 41.63 152 ILE F O 1
ATOM 12385 N N . THR F 1 174 ? 167.730 -88.078 10.522 1.00 48.51 153 THR F N 1
ATOM 12386 C CA . THR F 1 174 ? 167.891 -89.007 11.635 1.00 47.65 153 THR F CA 1
ATOM 12387 C C . THR F 1 174 ? 169.356 -89.281 11.949 1.00 43.61 153 THR F C 1
ATOM 12388 O O . THR F 1 174 ? 169.825 -89.010 13.054 1.00 40.99 153 THR F O 1
ATOM 12392 N N . ILE F 1 175 ? 170.072 -89.816 10.967 1.00 41.97 154 ILE F N 1
ATOM 12393 C CA . ILE F 1 175 ? 171.447 -90.273 11.159 1.00 43.13 154 ILE F CA 1
ATOM 12394 C C . ILE F 1 175 ? 172.473 -89.178 11.523 1.00 42.39 154 ILE F C 1
ATOM 12395 O O . ILE F 1 175 ? 173.373 -89.435 12.326 1.00 44.68 154 ILE F O 1
ATOM 12400 N N . PRO F 1 176 ? 172.356 -87.961 10.949 1.00 41.79 155 PRO F N 1
ATOM 12401 C CA . PRO F 1 176 ? 173.309 -86.930 11.388 1.00 43.84 155 PRO F CA 1
ATOM 12402 C C . PRO F 1 176 ? 173.247 -86.605 12.885 1.00 53.56 155 PRO F C 1
ATOM 12403 O O . PRO F 1 176 ? 174.199 -86.034 13.419 1.00 63.57 155 PRO F O 1
ATOM 12407 N N . TYR F 1 177 ? 172.150 -86.960 13.548 1.00 48.69 156 TYR F N 1
ATOM 12408 C CA . TYR F 1 177 ? 172.031 -86.747 14.987 1.00 52.82 156 TYR F CA 1
ATOM 12409 C C . TYR F 1 177 ? 172.220 -88.053 15.759 1.00 49.47 156 TYR F C 1
ATOM 12410 O O . TYR F 1 177 ? 172.016 -88.105 16.971 1.00 50.28 156 TYR F O 1
ATOM 12419 N N . ILE F 1 178 ? 172.608 -89.104 15.043 1.00 52.70 157 ILE F N 1
ATOM 12420 C CA . ILE F 1 178 ? 172.946 -90.381 15.662 1.00 56.99 157 ILE F CA 1
ATOM 12421 C C . ILE F 1 178 ? 174.437 -90.403 15.987 1.00 62.90 157 ILE F C 1
ATOM 12422 O O . ILE F 1 178 ? 174.864 -90.975 16.992 1.00 58.72 157 ILE F O 1
ATOM 12427 N N . TYR F 1 179 ? 175.223 -89.759 15.132 1.00 59.04 158 TYR F N 1
ATOM 12428 C CA . TYR F 1 179 ? 176.663 -89.676 15.324 1.00 52.13 158 TYR F CA 1
ATOM 12429 C C . TYR F 1 179 ? 177.094 -88.243 15.614 1.00 61.54 158 TYR F C 1
ATOM 12430 O O . TYR F 1 179 ? 176.424 -87.290 15.213 1.00 71.81 158 TYR F O 1
ATOM 12439 N N . SER F 1 180 ? 178.213 -88.096 16.314 1.00 55.97 159 SER F N 1
ATOM 12440 C CA . SER F 1 180 ? 178.787 -86.781 16.564 1.00 62.88 159 SER F CA 1
ATOM 12441 C C . SER F 1 180 ? 179.299 -86.185 15.258 1.00 60.06 159 SER F C 1
ATOM 12442 O O . SER F 1 180 ? 179.737 -86.920 14.372 1.00 62.75 159 SER F O 1
ATOM 12445 N N . PRO F 1 181 ? 179.236 -84.850 15.131 1.00 51.46 160 PRO F N 1
ATOM 12446 C CA . PRO F 1 181 ? 179.735 -84.150 13.943 1.00 48.45 160 PRO F CA 1
ATOM 12447 C C . PRO F 1 181 ? 181.183 -84.506 13.615 1.00 55.82 160 PRO F C 1
ATOM 12448 O O . PRO F 1 181 ? 181.541 -84.585 12.439 1.00 56.26 160 PRO F O 1
ATOM 12452 N N . GLN F 1 182 ? 181.997 -84.722 14.643 1.00 55.39 161 GLN F N 1
ATOM 12453 C CA . GLN F 1 182 ? 183.393 -85.094 14.442 1.00 41.26 161 GLN F CA 1
ATOM 12454 C C . GLN F 1 182 ? 183.493 -86.459 13.771 1.00 42.83 161 GLN F C 1
ATOM 12455 O O . GLN F 1 182 ? 184.245 -86.633 12.814 1.00 51.02 161 GLN F O 1
ATOM 12461 N N . PHE F 1 183 ? 182.724 -87.420 14.276 1.00 42.32 162 PHE F N 1
ATOM 12462 C CA . PHE F 1 183 ? 182.747 -88.784 13.755 1.00 45.53 162 PHE F CA 1
ATOM 12463 C C . PHE F 1 183 ? 182.203 -88.847 12.332 1.00 54.39 162 PHE F C 1
ATOM 12464 O O . PHE F 1 183 ? 182.750 -89.547 11.479 1.00 55.11 162 PHE F O 1
ATOM 12472 N N . TYR F 1 184 ? 181.121 -88.112 12.087 1.00 57.45 163 TYR F N 1
ATOM 12473 C CA . TYR F 1 184 ? 180.484 -88.076 10.775 1.00 54.14 163 TYR F CA 1
ATOM 12474 C C . TYR F 1 184 ? 181.441 -87.523 9.723 1.00 55.50 163 TYR F C 1
ATOM 12475 O O . TYR F 1 184 ? 181.535 -88.052 8.616 1.00 60.57 163 TYR F O 1
ATOM 12484 N N . THR F 1 185 ? 182.149 -86.456 10.078 1.00 48.79 164 THR F N 1
ATOM 12485 C CA . THR F 1 185 ? 183.101 -85.828 9.168 1.00 44.39 164 THR F CA 1
ATOM 12486 C C . THR F 1 185 ? 184.335 -86.700 8.956 1.00 47.52 164 THR F C 1
ATOM 12487 O O . THR F 1 185 ? 184.748 -86.944 7.822 1.00 51.56 164 THR F O 1
ATOM 12491 N N . LEU F 1 186 ? 184.913 -87.170 10.057 1.00 54.28 165 LEU F N 1
ATOM 12492 C CA . LEU F 1 186 ? 186.138 -87.963 10.016 1.00 53.38 165 LEU F CA 1
ATOM 12493 C C . LEU F 1 186 ? 185.957 -89.270 9.250 1.00 48.98 165 LEU F C 1
ATOM 12494 O O . LEU F 1 186 ? 186.809 -89.650 8.446 1.00 47.77 165 LEU F O 1
ATOM 12499 N N . HIS F 1 187 ? 184.848 -89.956 9.505 1.00 48.43 166 HIS F N 1
ATOM 12500 C CA . HIS F 1 187 ? 184.553 -91.210 8.823 1.00 53.85 166 HIS F CA 1
ATOM 12501 C C . HIS F 1 187 ? 183.445 -91.022 7.794 1.00 56.40 166 HIS F C 1
ATOM 12502 O O . HIS F 1 187 ? 182.475 -91.778 7.773 1.00 57.85 166 HIS F O 1
ATOM 12509 N N . ASN F 1 188 ? 183.596 -90.013 6.942 1.00 52.97 167 ASN F N 1
ATOM 12510 C CA . ASN F 1 188 ? 182.563 -89.687 5.967 1.00 53.68 167 ASN F CA 1
ATOM 12511 C C . ASN F 1 188 ? 182.474 -90.721 4.851 1.00 59.89 167 ASN F C 1
ATOM 12512 O O . ASN F 1 188 ? 181.408 -90.918 4.268 1.00 56.71 167 ASN F O 1
ATOM 12517 N N . ASP F 1 189 ? 183.595 -91.374 4.552 1.00 68.53 168 ASP F N 1
ATOM 12518 C CA . ASP F 1 189 ? 183.588 -92.498 3.623 1.00 70.96 168 ASP F CA 1
ATOM 12519 C C . ASP F 1 189 ? 182.658 -93.576 4.157 1.00 67.72 168 ASP F C 1
ATOM 12520 O O . ASP F 1 189 ? 181.733 -94.008 3.473 1.00 63.76 168 ASP F O 1
ATOM 12525 N N . TRP F 1 190 ? 182.909 -93.982 5.397 1.00 69.80 169 TRP F N 1
ATOM 12526 C CA . TRP F 1 190 ? 182.110 -94.992 6.082 1.00 67.94 169 TRP F CA 1
ATOM 12527 C C . TRP F 1 190 ? 180.625 -94.631 6.112 1.00 66.55 169 TRP F C 1
ATOM 12528 O O . TRP F 1 190 ? 179.765 -95.507 6.013 1.00 82.13 169 TRP F O 1
ATOM 12539 N N . MET F 1 191 ? 180.329 -93.341 6.241 1.00 40.87 170 MET F N 1
ATOM 12540 C CA . MET F 1 191 ? 178.947 -92.874 6.270 1.00 46.08 170 MET F CA 1
ATOM 12541 C C . MET F 1 191 ? 178.288 -92.978 4.896 1.00 55.11 170 MET F C 1
ATOM 12542 O O . MET F 1 191 ? 177.142 -93.412 4.779 1.00 62.03 170 MET F O 1
ATOM 12547 N N . GLU F 1 192 ? 179.019 -92.574 3.861 1.00 55.16 171 GLU F N 1
ATOM 12548 C CA . GLU F 1 192 ? 178.482 -92.537 2.504 1.00 53.57 171 GLU F CA 1
ATOM 12549 C C . GLU F 1 192 ? 178.193 -93.928 1.943 1.00 54.70 171 GLU F C 1
ATOM 12550 O O . GLU F 1 192 ? 177.197 -94.125 1.244 1.00 50.23 171 GLU F O 1
ATOM 12556 N N . LYS F 1 193 ? 179.063 -94.888 2.242 1.00 47.42 172 LYS F N 1
ATOM 12557 C CA . LYS F 1 193 ? 178.884 -96.247 1.742 1.00 47.92 172 LYS F CA 1
ATOM 12558 C C . LYS F 1 193 ? 177.648 -96.882 2.366 1.00 46.00 172 LYS F C 1
ATOM 12559 O O . LYS F 1 193 ? 176.877 -97.562 1.687 1.00 43.00 172 LYS F O 1
ATOM 12565 N N . ARG F 1 194 ? 177.457 -96.649 3.659 1.00 38.55 173 ARG F N 1
ATOM 12566 C CA . ARG F 1 194 ? 176.282 -97.157 4.353 1.00 54.59 173 ARG F CA 1
ATOM 12567 C C . ARG F 1 194 ? 175.030 -96.403 3.923 1.00 57.18 173 ARG F C 1
ATOM 12568 O O . ARG F 1 194 ? 173.925 -96.943 3.957 1.00 61.32 173 ARG F O 1
ATOM 12576 N N . LYS F 1 195 ? 175.216 -95.153 3.513 1.00 53.40 174 LYS F N 1
ATOM 12577 C CA . LYS F 1 195 ? 174.112 -94.319 3.054 1.00 51.15 174 LYS F CA 1
ATOM 12578 C C . LYS F 1 195 ? 173.479 -94.884 1.783 1.00 56.77 174 LYS F C 1
ATOM 12579 O O . LYS F 1 195 ? 172.267 -94.781 1.584 1.00 45.66 174 LYS F O 1
ATOM 12585 N N . GLU F 1 196 ? 174.306 -95.494 0.937 1.00 63.44 175 GLU F N 1
ATOM 12586 C CA . GLU F 1 196 ? 173.853 -96.064 -0.331 1.00 57.45 175 GLU F CA 1
ATOM 12587 C C . GLU F 1 196 ? 172.766 -97.122 -0.152 1.00 65.05 175 GLU F C 1
ATOM 12588 O O . GLU F 1 196 ? 172.004 -97.400 -1.080 1.00 61.86 175 GLU F O 1
ATOM 12594 N N . LEU F 1 197 ? 172.702 -97.712 1.039 1.00 66.39 176 LEU F N 1
ATOM 12595 C CA . LEU F 1 197 ? 171.732 -98.765 1.320 1.00 59.06 176 LEU F CA 1
ATOM 12596 C C . LEU F 1 197 ? 170.712 -98.351 2.372 1.00 57.81 176 LEU F C 1
ATOM 12597 O O . LEU F 1 197 ? 169.582 -98.842 2.375 1.00 57.88 176 LEU F O 1
ATOM 12602 N N . LEU F 1 198 ? 171.115 -97.458 3.269 1.00 49.93 177 LEU F N 1
ATOM 12603 C CA . LEU F 1 198 ? 170.217 -96.995 4.316 1.00 48.36 177 LEU F CA 1
ATOM 12604 C C . LEU F 1 198 ? 169.042 -96.229 3.717 1.00 38.69 177 LEU F C 1
ATOM 12605 O O . LEU F 1 198 ? 167.918 -96.344 4.196 1.00 45.15 177 LEU F O 1
ATOM 12610 N N . VAL F 1 199 ? 169.298 -95.465 2.659 1.00 32.76 178 VAL F N 1
ATOM 12611 C CA . VAL F 1 199 ? 168.229 -94.724 1.995 1.00 33.44 178 VAL F CA 1
ATOM 12612 C C . VAL F 1 199 ? 167.212 -95.667 1.323 1.00 56.31 178 VAL F C 1
ATOM 12613 O O . VAL F 1 199 ? 166.007 -95.467 1.485 1.00 48.32 178 VAL F O 1
ATOM 12617 N N . PRO F 1 200 ? 167.677 -96.692 0.573 1.00 54.94 179 PRO F N 1
ATOM 12618 C CA . PRO F 1 200 ? 166.701 -97.693 0.121 1.00 49.59 179 PRO F CA 1
ATOM 12619 C C . PRO F 1 200 ? 165.949 -98.374 1.265 1.00 47.62 179 PRO F C 1
ATOM 12620 O O . PRO F 1 200 ? 164.747 -98.614 1.146 1.00 46.95 179 PRO F O 1
ATOM 12624 N N . LEU F 1 201 ? 166.647 -98.684 2.354 1.00 44.49 180 LEU F N 1
ATOM 12625 C CA . LEU F 1 201 ? 166.007 -99.299 3.511 1.00 45.24 180 LEU F CA 1
ATOM 12626 C C . LEU F 1 201 ? 164.999 -98.344 4.138 1.00 46.82 180 LEU F C 1
ATOM 12627 O O . LEU F 1 201 ? 163.870 -98.729 4.444 1.00 40.97 180 LEU F O 1
ATOM 12632 N N . PHE F 1 202 ? 165.409 -97.092 4.315 1.00 55.62 181 PHE F N 1
ATOM 12633 C CA . PHE F 1 202 ? 164.553 -96.088 4.936 1.00 53.94 181 PHE F CA 1
ATOM 12634 C C . PHE F 1 202 ? 163.417 -95.675 4.004 1.00 61.23 181 PHE F C 1
ATOM 12635 O O . PHE F 1 202 ? 162.490 -94.984 4.418 1.00 62.09 181 PHE F O 1
ATOM 12643 N N . SER F 1 203 ? 163.494 -96.089 2.744 1.00 66.72 182 SER F N 1
ATOM 12644 C CA . SER F 1 203 ? 162.456 -95.759 1.774 1.00 70.66 182 SER F CA 1
ATOM 12645 C C . SER F 1 203 ? 161.330 -96.787 1.787 1.00 75.39 182 SER F C 1
ATOM 12646 O O . SER F 1 203 ? 160.213 -96.499 1.357 1.00 83.05 182 SER F O 1
ATOM 12649 N N . THR F 1 204 ? 161.629 -97.986 2.281 1.00 67.30 183 THR F N 1
ATOM 12650 C CA . THR F 1 204 ? 160.645 -99.063 2.319 1.00 58.83 183 THR F CA 1
ATOM 12651 C C . THR F 1 204 ? 159.514 -98.747 3.290 1.00 59.06 183 THR F C 1
ATOM 12652 O O . THR F 1 204 ? 159.733 -98.140 4.338 1.00 62.88 183 THR F O 1
ATOM 12656 N N . ARG F 1 205 ? 158.303 -99.162 2.931 1.00 61.47 184 ARG F N 1
ATOM 12657 C CA . ARG F 1 205 ? 157.133 -98.932 3.769 1.00 61.08 184 ARG F CA 1
ATOM 12658 C C . ARG F 1 205 ? 157.191 -99.793 5.026 1.00 60.51 184 ARG F C 1
ATOM 12659 O O . ARG F 1 205 ? 156.718 -99.393 6.089 1.00 53.15 184 ARG F O 1
ATOM 12667 N N . THR F 1 206 ? 157.779 -100.978 4.891 1.00 66.42 185 THR F N 1
ATOM 12668 C CA . THR F 1 206 ? 157.888 -101.921 5.998 1.00 62.84 185 THR F CA 1
ATOM 12669 C C . THR F 1 206 ? 158.727 -101.355 7.141 1.00 56.74 185 THR F C 1
ATOM 12670 O O . THR F 1 206 ? 158.341 -101.442 8.306 1.00 57.85 185 THR F O 1
ATOM 12674 N N . PHE F 1 207 ? 159.872 -100.770 6.800 1.00 52.17 186 PHE F N 1
ATOM 12675 C CA . PHE F 1 207 ? 160.771 -100.210 7.803 1.00 54.56 186 PHE F CA 1
ATOM 12676 C C . PHE F 1 207 ? 160.160 -98.993 8.489 1.00 62.54 186 PHE F C 1
ATOM 12677 O O . PHE F 1 207 ? 160.163 -98.893 9.718 1.00 60.00 186 PHE F O 1
ATOM 12685 N N . LEU F 1 208 ? 159.638 -98.071 7.686 1.00 59.90 187 LEU F N 1
ATOM 12686 C CA . LEU F 1 208 ? 159.102 -96.814 8.196 1.00 55.06 187 LEU F CA 1
ATOM 12687 C C . LEU F 1 208 ? 157.925 -97.019 9.141 1.00 64.15 187 LEU F C 1
ATOM 12688 O O . LEU F 1 208 ? 157.890 -96.441 10.226 1.00 67.86 187 LEU F O 1
ATOM 12693 N N . ASP F 1 209 ? 156.966 -97.843 8.726 1.00 67.94 188 ASP F N 1
ATOM 12694 C CA . ASP F 1 209 ? 155.789 -98.117 9.544 1.00 64.33 188 ASP F CA 1
ATOM 12695 C C . ASP F 1 209 ? 156.186 -98.727 10.882 1.00 58.97 188 ASP F C 1
ATOM 12696 O O . ASP F 1 209 ? 155.597 -98.414 11.917 1.00 60.66 188 ASP F O 1
ATOM 12701 N N . ARG F 1 210 ? 157.191 -99.596 10.855 1.00 61.34 189 ARG F N 1
ATOM 12702 C CA . ARG F 1 210 ? 157.719 -100.184 12.079 1.00 62.41 189 ARG F CA 1
ATOM 12703 C C . ARG F 1 210 ? 158.381 -99.113 12.936 1.00 57.85 189 ARG F C 1
ATOM 12704 O O . ARG F 1 210 ? 158.243 -99.113 14.158 1.00 62.24 189 ARG F O 1
ATOM 12712 N N . MET F 1 211 ? 159.090 -98.194 12.288 1.00 49.07 190 MET F N 1
ATOM 12713 C CA . MET F 1 211 ? 159.752 -97.103 12.995 1.00 44.21 190 MET F CA 1
ATOM 12714 C C . MET F 1 211 ? 158.750 -96.155 13.642 1.00 42.39 190 MET F C 1
ATOM 12715 O O . MET F 1 211 ? 158.954 -95.702 14.768 1.00 49.07 190 MET F O 1
ATOM 12720 N N . ILE F 1 212 ? 157.673 -95.857 12.921 1.00 35.37 191 ILE F N 1
ATOM 12721 C CA . ILE F 1 212 ? 156.653 -94.932 13.401 1.00 44.67 191 ILE F CA 1
ATOM 12722 C C . ILE F 1 212 ? 156.043 -95.395 14.720 1.00 48.48 191 ILE F C 1
ATOM 12723 O O . ILE F 1 212 ? 156.035 -94.654 15.702 1.00 58.23 191 ILE F O 1
ATOM 12728 N N . ARG F 1 213 ? 155.543 -96.627 14.736 1.00 46.80 192 ARG F N 1
ATOM 12729 C CA . ARG F 1 213 ? 154.912 -97.180 15.928 1.00 53.42 192 ARG F CA 1
ATOM 12730 C C . ARG F 1 213 ? 155.903 -97.311 17.080 1.00 56.96 192 ARG F C 1
ATOM 12731 O O . ARG F 1 213 ? 155.541 -97.128 18.242 1.00 69.33 192 ARG F O 1
ATOM 12739 N N . LEU F 1 214 ? 157.152 -97.626 16.752 1.00 53.27 193 LEU F N 1
ATOM 12740 C CA . LEU F 1 214 ? 158.206 -97.712 17.757 1.00 57.25 193 LEU F CA 1
ATOM 12741 C C . LEU F 1 214 ? 158.515 -96.336 18.336 1.00 47.58 193 LEU F C 1
ATOM 12742 O O . LEU F 1 214 ? 158.819 -96.204 19.521 1.00 49.60 193 LEU F O 1
ATOM 12747 N N . THR F 1 215 ? 158.433 -95.313 17.493 1.00 43.89 194 THR F N 1
ATOM 12748 C CA . THR F 1 215 ? 158.706 -93.948 17.922 1.00 47.69 194 THR F CA 1
ATOM 12749 C C . THR F 1 215 ? 157.586 -93.430 18.818 1.00 53.04 194 THR F C 1
ATOM 12750 O O . THR F 1 215 ? 157.836 -92.745 19.811 1.00 55.43 194 THR F O 1
ATOM 12754 N N . LYS F 1 216 ? 156.350 -93.768 18.465 1.00 55.53 195 LYS F N 1
ATOM 12755 C CA . LYS F 1 216 ? 155.187 -93.333 19.232 1.00 59.59 195 LYS F CA 1
ATOM 12756 C C . LYS F 1 216 ? 155.096 -94.062 20.569 1.00 55.14 195 LYS F C 1
ATOM 12757 O O . LYS F 1 216 ? 154.572 -93.525 21.544 1.00 54.71 195 LYS F O 1
ATOM 12763 N N . SER F 1 217 ? 155.610 -95.287 20.609 1.00 54.53 196 SER F N 1
ATOM 12764 C CA . SER F 1 217 ? 155.601 -96.075 21.835 1.00 57.77 196 SER F CA 1
ATOM 12765 C C . SER F 1 217 ? 156.540 -95.473 22.876 1.00 59.08 196 SER F C 1
ATOM 12766 O O . SER F 1 217 ? 156.372 -95.686 24.077 1.00 64.19 196 SER F O 1
ATOM 12769 N N . ALA F 1 218 ? 157.524 -94.715 22.404 1.00 52.31 197 ALA F N 1
ATOM 12770 C CA . ALA F 1 218 ? 158.514 -94.107 23.283 1.00 51.52 197 ALA F CA 1
ATOM 12771 C C . ALA F 1 218 ? 158.038 -92.765 23.835 1.00 56.34 197 ALA F C 1
ATOM 12772 O O . ALA F 1 218 ? 158.730 -92.139 24.638 1.00 70.30 197 ALA F O 1
ATOM 12774 N N . GLU F 1 219 ? 156.858 -92.327 23.404 1.00 50.51 198 GLU F N 1
ATOM 12775 C CA . GLU F 1 219 ? 156.305 -91.054 23.858 1.00 49.12 198 GLU F CA 1
ATOM 12776 C C . GLU F 1 219 ? 155.934 -91.100 25.337 1.00 50.52 198 GLU F C 1
ATOM 12777 O O . GLU F 1 219 ? 156.038 -90.098 26.046 1.00 47.63 198 GLU F O 1
ATOM 12783 N N . THR F 1 220 ? 155.510 -92.272 25.797 1.00 53.76 199 THR F N 1
ATOM 12784 C CA . THR F 1 220 ? 155.028 -92.434 27.164 1.00 56.02 199 THR F CA 1
ATOM 12785 C C . THR F 1 220 ? 156.125 -92.877 28.130 1.00 57.15 199 THR F C 1
ATOM 12786 O O . THR F 1 220 ? 155.835 -93.388 29.213 1.00 53.23 199 THR F O 1
ATOM 12790 N N . HIS F 1 221 ? 157.380 -92.680 27.740 1.00 61.28 200 HIS F N 1
ATOM 12791 C CA . HIS F 1 221 ? 158.504 -93.049 28.594 1.00 59.96 200 HIS F CA 1
ATOM 12792 C C . HIS F 1 221 ? 158.576 -92.138 29.815 1.00 54.56 200 HIS F C 1
ATOM 12793 O O . HIS F 1 221 ? 158.765 -90.929 29.687 1.00 44.70 200 HIS F O 1
ATOM 12800 N N . ASP F 1 222 ? 158.419 -92.726 30.996 1.00 61.70 201 ASP F N 1
ATOM 12801 C CA . ASP F 1 222 ? 158.427 -91.967 32.240 1.00 61.13 201 ASP F CA 1
ATOM 12802 C C . ASP F 1 222 ? 158.690 -92.881 33.432 1.00 59.79 201 ASP F C 1
ATOM 12803 O O . ASP F 1 222 ? 157.767 -93.489 33.976 1.00 62.03 201 ASP F O 1
ATOM 12808 N N . VAL F 1 223 ? 159.953 -92.973 33.836 1.00 52.41 202 VAL F N 1
ATOM 12809 C CA . VAL F 1 223 ? 160.325 -93.758 35.006 1.00 57.64 202 VAL F CA 1
ATOM 12810 C C . VAL F 1 223 ? 160.908 -92.868 36.096 1.00 62.16 202 VAL F C 1
ATOM 12811 O O . VAL F 1 223 ? 161.689 -93.326 36.927 1.00 73.80 202 VAL F O 1
ATOM 12815 N N . ILE F 1 224 ? 160.517 -91.598 36.090 1.00 64.51 203 ILE F N 1
ATOM 12816 C CA . ILE F 1 224 ? 161.043 -90.619 37.038 1.00 64.04 203 ILE F CA 1
ATOM 12817 C C . ILE F 1 224 ? 160.789 -91.007 38.494 1.00 66.14 203 ILE F C 1
ATOM 12818 O O . ILE F 1 224 ? 161.713 -91.021 39.308 1.00 71.49 203 ILE F O 1
ATOM 12823 N N . LYS F 1 225 ? 159.540 -91.328 38.817 1.00 62.65 204 LYS F N 1
ATOM 12824 C CA . LYS F 1 225 ? 159.172 -91.676 40.187 1.00 67.28 204 LYS F CA 1
ATOM 12825 C C . LYS F 1 225 ? 159.580 -93.102 40.547 1.00 76.62 204 LYS F C 1
ATOM 12826 O O . LYS F 1 225 ? 159.428 -93.527 41.693 1.00 87.37 204 LYS F O 1
ATOM 12832 N N . ASP F 1 226 ? 160.105 -93.832 39.568 1.00 73.00 205 ASP F N 1
ATOM 12833 C CA . ASP F 1 226 ? 160.597 -95.184 39.803 1.00 71.26 205 ASP F CA 1
ATOM 12834 C C . ASP F 1 226 ? 162.081 -95.175 40.163 1.00 65.49 205 ASP F C 1
ATOM 12835 O O . ASP F 1 226 ? 162.581 -96.115 40.781 1.00 72.48 205 ASP F O 1
ATOM 12840 N N . LEU F 1 227 ? 162.774 -94.107 39.775 1.00 57.07 206 LEU F N 1
ATOM 12841 C CA . LEU F 1 227 ? 164.225 -94.006 39.946 1.00 60.10 206 LEU F CA 1
ATOM 12842 C C . LEU F 1 227 ? 164.736 -94.209 41.384 1.00 65.20 206 LEU F C 1
ATOM 12843 O O . LEU F 1 227 ? 165.671 -94.984 41.589 1.00 68.40 206 LEU F O 1
ATOM 12848 N N . PRO F 1 228 ? 164.143 -93.522 42.383 1.00 65.22 207 PRO F N 1
ATOM 12849 C CA . PRO F 1 228 ? 164.707 -93.683 43.731 1.00 65.83 207 PRO F CA 1
ATOM 12850 C C . PRO F 1 228 ? 164.506 -95.076 44.326 1.00 70.69 207 PRO F C 1
ATOM 12851 O O . PRO F 1 228 ? 165.105 -95.385 45.357 1.00 71.54 207 PRO F O 1
ATOM 12855 N N . ASN F 1 229 ? 163.680 -95.899 43.688 1.00 73.69 208 ASN F N 1
ATOM 12856 C CA . ASN F 1 229 ? 163.368 -97.223 44.213 1.00 75.01 208 ASN F CA 1
ATOM 12857 C C . ASN F 1 229 ? 164.073 -98.356 43.469 1.00 70.12 208 ASN F C 1
ATOM 12858 O O . ASN F 1 229 ? 163.969 -99.519 43.862 1.00 73.07 208 ASN F O 1
ATOM 12863 N N . ILE F 1 230 ? 164.786 -98.018 42.398 1.00 63.00 209 ILE F N 1
ATOM 12864 C CA . ILE F 1 230 ? 165.555 -99.013 41.655 1.00 64.54 209 ILE F CA 1
ATOM 12865 C C . ILE F 1 230 ? 166.915 -99.231 42.309 1.00 67.68 209 ILE F C 1
ATOM 12866 O O . ILE F 1 230 ? 167.818 -98.402 42.193 1.00 59.33 209 ILE F O 1
ATOM 12871 N N . LYS F 1 231 ? 167.050 -100.362 42.992 1.00 70.87 210 LYS F N 1
ATOM 12872 C CA . LYS F 1 231 ? 168.234 -100.645 43.793 1.00 64.34 210 LYS F CA 1
ATOM 12873 C C . LYS F 1 231 ? 169.330 -101.277 42.938 1.00 68.12 210 LYS F C 1
ATOM 12874 O O . LYS F 1 231 ? 170.439 -101.523 43.413 1.00 75.91 210 LYS F O 1
ATOM 12880 N N . THR F 1 232 ? 169.000 -101.545 41.678 1.00 60.36 211 THR F N 1
ATOM 12881 C CA . THR F 1 232 ? 169.903 -102.239 40.763 1.00 59.16 211 THR F CA 1
ATOM 12882 C C . THR F 1 232 ? 171.189 -101.459 40.497 1.00 64.61 211 THR F C 1
ATOM 12883 O O . THR F 1 232 ? 171.142 -100.285 40.126 1.00 69.80 211 THR F O 1
ATOM 12887 N N . PRO F 1 233 ? 172.345 -102.113 40.698 1.00 60.61 212 PRO F N 1
ATOM 12888 C CA . PRO F 1 233 ? 173.648 -101.528 40.361 1.00 57.92 212 PRO F CA 1
ATOM 12889 C C . PRO F 1 233 ? 173.720 -101.167 38.883 1.00 57.90 212 PRO F C 1
ATOM 12890 O O . PRO F 1 233 ? 173.660 -102.055 38.032 1.00 56.10 212 PRO F O 1
ATOM 12894 N N . THR F 1 234 ? 173.847 -99.878 38.585 1.00 60.94 213 THR F N 1
ATOM 12895 C CA . THR F 1 234 ? 173.759 -99.404 37.209 1.00 56.38 213 THR F CA 1
ATOM 12896 C C . THR F 1 234 ? 174.975 -98.578 36.793 1.00 47.12 213 THR F C 1
ATOM 12897 O O . THR F 1 234 ? 175.512 -97.800 37.581 1.00 48.19 213 THR F O 1
ATOM 12901 N N . LEU F 1 235 ? 175.406 -98.764 35.550 1.00 48.84 214 LEU F N 1
ATOM 12902 C CA . LEU F 1 235 ? 176.456 -97.943 34.961 1.00 55.21 214 LEU F CA 1
ATOM 12903 C C . LEU F 1 235 ? 175.899 -97.142 33.788 1.00 57.71 214 LEU F C 1
ATOM 12904 O O . LEU F 1 235 ? 175.504 -97.712 32.769 1.00 54.13 214 LEU F O 1
ATOM 12909 N N . ILE F 1 236 ? 175.864 -95.822 33.935 1.00 49.35 215 ILE F N 1
ATOM 12910 C CA . ILE F 1 236 ? 175.342 -94.955 32.886 1.00 44.24 215 ILE F CA 1
ATOM 12911 C C . ILE F 1 236 ? 176.454 -94.470 31.962 1.00 44.01 215 ILE F C 1
ATOM 12912 O O . ILE F 1 236 ? 177.470 -93.948 32.421 1.00 47.59 215 ILE F O 1
ATOM 12917 N N . ILE F 1 237 ? 176.259 -94.649 30.660 1.00 44.55 216 ILE F N 1
ATOM 12918 C CA . ILE F 1 237 ? 177.196 -94.129 29.672 1.00 50.51 216 ILE F CA 1
ATOM 12919 C C . ILE F 1 237 ? 176.615 -92.893 28.996 1.00 59.55 216 ILE F C 1
ATOM 12920 O O . ILE F 1 237 ? 175.528 -92.942 28.420 1.00 68.64 216 ILE F O 1
ATOM 12925 N N . SER F 1 238 ? 177.342 -91.784 29.074 1.00 60.89 217 SER F N 1
ATOM 12926 C CA . SER F 1 238 ? 176.888 -90.530 28.487 1.00 60.54 217 SER F CA 1
ATOM 12927 C C . SER F 1 238 ? 177.836 -90.064 27.388 1.00 59.97 217 SER F C 1
ATOM 12928 O O . SER F 1 238 ? 179.054 -90.186 27.512 1.00 57.97 217 SER F O 1
ATOM 12931 N N . SER F 1 239 ? 177.270 -89.536 26.309 1.00 56.75 218 SER F N 1
ATOM 12932 C CA . SER F 1 239 ? 178.070 -88.995 25.220 1.00 55.48 218 SER F CA 1
ATOM 12933 C C . SER F 1 239 ? 177.950 -87.478 25.189 1.00 50.11 218 SER F C 1
ATOM 12934 O O . SER F 1 239 ? 176.846 -86.938 25.209 1.00 53.83 218 SER F O 1
ATOM 12937 N N . GLU F 1 240 ? 179.089 -86.794 25.142 1.00 51.93 219 GLU F N 1
ATOM 12938 C CA . GLU F 1 240 ? 179.109 -85.336 25.212 1.00 54.86 219 GLU F CA 1
ATOM 12939 C C . GLU F 1 240 ? 178.442 -84.686 24.002 1.00 45.95 219 GLU F C 1
ATOM 12940 O O . GLU F 1 240 ? 177.775 -83.659 24.132 1.00 46.69 219 GLU F O 1
ATOM 12946 N N . GLU F 1 241 ? 178.620 -85.284 22.830 1.00 37.39 220 GLU F N 1
ATOM 12947 C CA . GLU F 1 241 ? 178.027 -84.748 21.609 1.00 41.58 220 GLU F CA 1
ATOM 12948 C C . GLU F 1 241 ? 176.755 -85.498 21.220 1.00 41.35 220 GLU F C 1
ATOM 12949 O O . GLU F 1 241 ? 176.418 -85.597 20.040 1.00 41.92 220 GLU F O 1
ATOM 12955 N N . ASP F 1 242 ? 176.053 -86.022 22.220 1.00 50.12 221 ASP F N 1
ATOM 12956 C CA . ASP F 1 242 ? 174.785 -86.708 21.999 1.00 55.36 221 ASP F CA 1
ATOM 12957 C C . ASP F 1 242 ? 173.679 -85.681 21.790 1.00 61.73 221 ASP F C 1
ATOM 12958 O O . ASP F 1 242 ? 173.288 -84.982 22.725 1.00 68.71 221 ASP F O 1
ATOM 12963 N N . TYR F 1 243 ? 173.172 -85.596 20.564 1.00 58.71 222 TYR F N 1
ATOM 12964 C CA . TYR F 1 243 ? 172.194 -84.568 20.222 1.00 57.72 222 TYR F CA 1
ATOM 12965 C C . TYR F 1 243 ? 170.765 -85.110 20.217 1.00 60.99 222 TYR F C 1
ATOM 12966 O O . TYR F 1 243 ? 169.856 -84.474 19.684 1.00 62.84 222 TYR F O 1
ATOM 12975 N N . LEU F 1 244 ? 170.573 -86.284 20.812 1.00 63.40 223 LEU F N 1
ATOM 12976 C CA . LEU F 1 244 ? 169.239 -86.865 20.950 1.00 61.22 223 LEU F CA 1
ATOM 12977 C C . LEU F 1 244 ? 168.898 -87.078 22.420 1.00 62.65 223 LEU F C 1
ATOM 12978 O O . LEU F 1 244 ? 167.803 -86.742 22.871 1.00 65.69 223 LEU F O 1
ATOM 12983 N N . THR F 1 245 ? 169.844 -87.647 23.161 1.00 61.12 224 THR F N 1
ATOM 12984 C CA . THR F 1 245 ? 169.714 -87.782 24.607 1.00 54.61 224 THR F CA 1
ATOM 12985 C C . THR F 1 245 ? 170.907 -87.116 25.284 1.00 53.51 224 THR F C 1
ATOM 12986 O O . THR F 1 245 ? 171.844 -87.794 25.706 1.00 54.78 224 THR F O 1
ATOM 12990 N N . PRO F 1 246 ? 170.871 -85.777 25.383 1.00 53.48 225 PRO F N 1
ATOM 12991 C CA . PRO F 1 246 ? 171.972 -84.951 25.894 1.00 49.84 225 PRO F CA 1
ATOM 12992 C C . PRO F 1 246 ? 172.391 -85.322 27.316 1.00 43.42 225 PRO F C 1
ATOM 12993 O O . PRO F 1 246 ? 171.547 -85.746 28.105 1.00 38.06 225 PRO F O 1
ATOM 12997 N N . PRO F 1 247 ? 173.687 -85.154 27.633 1.00 49.31 226 PRO F N 1
ATOM 12998 C CA . PRO F 1 247 ? 174.312 -85.499 28.916 1.00 49.90 226 PRO F CA 1
ATOM 12999 C C . PRO F 1 247 ? 173.528 -85.079 30.161 1.00 54.38 226 PRO F C 1
ATOM 13000 O O . PRO F 1 247 ? 173.611 -85.774 31.174 1.00 58.01 226 PRO F O 1
ATOM 13004 N N . PHE F 1 248 ? 172.783 -83.978 30.095 1.00 48.54 227 PHE F N 1
ATOM 13005 C CA . PHE F 1 248 ? 172.072 -83.490 31.274 1.00 56.98 227 PHE F CA 1
ATOM 13006 C C . PHE F 1 248 ? 170.953 -84.448 31.678 1.00 53.91 227 PHE F C 1
ATOM 13007 O O . PHE F 1 248 ? 170.520 -84.458 32.830 1.00 51.98 227 PHE F O 1
ATOM 13015 N N . GLU F 1 249 ? 170.494 -85.255 30.727 1.00 50.95 228 GLU F N 1
ATOM 13016 C CA . GLU F 1 249 ? 169.497 -86.277 31.017 1.00 50.50 228 GLU F CA 1
ATOM 13017 C C . GLU F 1 249 ? 170.136 -87.457 31.741 1.00 53.96 228 GLU F C 1
ATOM 13018 O O . GLU F 1 249 ? 169.490 -88.119 32.556 1.00 57.86 228 GLU F O 1
ATOM 13024 N N . GLN F 1 250 ? 171.405 -87.715 31.440 1.00 54.79 229 GLN F N 1
ATOM 13025 C CA . GLN F 1 250 ? 172.148 -88.779 32.108 1.00 60.00 229 GLN F CA 1
ATOM 13026 C C . GLN F 1 250 ? 172.554 -88.361 33.517 1.00 62.73 229 GLN F C 1
ATOM 13027 O O . GLN F 1 250 ? 172.632 -89.192 34.422 1.00 60.99 229 GLN F O 1
ATOM 13033 N N . LYS F 1 251 ? 172.814 -87.071 33.698 1.00 65.53 230 LYS F N 1
ATOM 13034 C CA . LYS F 1 251 ? 173.201 -86.555 35.004 1.00 61.42 230 LYS F CA 1
ATOM 13035 C C . LYS F 1 251 ? 172.016 -86.570 35.962 1.00 60.24 230 LYS F C 1
ATOM 13036 O O . LYS F 1 251 ? 172.181 -86.796 37.161 1.00 67.88 230 LYS F O 1
ATOM 13042 N N . TYR F 1 252 ? 170.822 -86.335 35.428 1.00 52.19 231 TYR F N 1
ATOM 13043 C CA . TYR F 1 252 ? 169.606 -86.407 36.229 1.00 51.31 231 TYR F CA 1
ATOM 13044 C C . TYR F 1 252 ? 169.336 -87.847 36.647 1.00 49.27 231 TYR F C 1
ATOM 13045 O O . TYR F 1 252 ? 168.869 -88.106 37.757 1.00 48.75 231 TYR F O 1
ATOM 13054 N N . LEU F 1 253 ? 169.633 -88.777 35.745 1.00 48.60 232 LEU F N 1
ATOM 13055 C CA . LEU F 1 253 ? 169.450 -90.199 36.007 1.00 50.43 232 LEU F CA 1
ATOM 13056 C C . LEU F 1 253 ? 170.366 -90.690 37.122 1.00 57.13 232 LEU F C 1
ATOM 13057 O O . LEU F 1 253 ? 169.948 -91.455 37.991 1.00 59.63 232 LEU F O 1
ATOM 13062 N N . GLN F 1 254 ? 171.615 -90.236 37.094 1.00 57.37 233 GLN F N 1
ATOM 13063 C CA . GLN F 1 254 ? 172.634 -90.720 38.020 1.00 60.62 233 GLN F CA 1
ATOM 13064 C C . GLN F 1 254 ? 172.401 -90.224 39.444 1.00 60.56 233 GLN F C 1
ATOM 13065 O O . GLN F 1 254 ? 172.867 -90.835 40.407 1.00 65.82 233 GLN F O 1
ATOM 13071 N N . GLU F 1 255 ? 171.675 -89.120 39.576 1.00 58.58 234 GLU F N 1
ATOM 13072 C CA . GLU F 1 255 ? 171.417 -88.533 40.885 1.00 66.18 234 GLU F CA 1
ATOM 13073 C C . GLU F 1 255 ? 170.260 -89.219 41.604 1.00 70.96 234 GLU F C 1
ATOM 13074 O O . GLU F 1 255 ? 170.301 -89.410 42.820 1.00 75.35 234 GLU F O 1
ATOM 13080 N N . HIS F 1 256 ? 169.231 -89.592 40.850 1.00 70.96 235 HIS F N 1
ATOM 13081 C CA . HIS F 1 256 ? 168.017 -90.140 41.444 1.00 72.13 235 HIS F CA 1
ATOM 13082 C C . HIS F 1 256 ? 167.988 -91.666 41.447 1.00 76.78 235 HIS F C 1
ATOM 13083 O O . HIS F 1 256 ? 167.053 -92.272 41.968 1.00 87.07 235 HIS F O 1
ATOM 13090 N N . LEU F 1 257 ? 169.007 -92.284 40.863 1.00 67.86 236 LEU F N 1
ATOM 13091 C CA . LEU F 1 257 ? 169.201 -93.720 41.013 1.00 66.71 236 LEU F CA 1
ATOM 13092 C C . LEU F 1 257 ? 170.114 -93.964 42.207 1.00 80.80 236 LEU F C 1
ATOM 13093 O O . LEU F 1 257 ? 171.121 -93.267 42.366 1.00 89.37 236 LEU F O 1
ATOM 13098 N N . GLN F 1 258 ? 169.763 -94.935 43.051 1.00 85.26 237 GLN F N 1
ATOM 13099 C CA . GLN F 1 258 ? 170.588 -95.247 44.221 1.00 93.43 237 GLN F CA 1
ATOM 13100 C C . GLN F 1 258 ? 172.032 -95.588 43.882 1.00 90.07 237 GLN F C 1
ATOM 13101 O O . GLN F 1 258 ? 172.958 -94.858 44.244 1.00 96.06 237 GLN F O 1
ATOM 13107 N N . ASN F 1 259 ? 172.223 -96.708 43.199 1.00 81.51 238 ASN F N 1
ATOM 13108 C CA . ASN F 1 259 ? 173.560 -97.168 42.873 1.00 74.36 238 ASN F CA 1
ATOM 13109 C C . ASN F 1 259 ? 173.865 -96.941 41.402 1.00 68.69 238 ASN F C 1
ATOM 13110 O O . ASN F 1 259 ? 173.997 -97.889 40.631 1.00 67.79 238 ASN F O 1
ATOM 13115 N N . ALA F 1 260 ? 173.966 -95.671 41.021 1.00 74.04 239 ALA F N 1
ATOM 13116 C CA . ALA F 1 260 ? 174.221 -95.306 39.634 1.00 71.51 239 ALA F CA 1
ATOM 13117 C C . ALA F 1 260 ? 175.660 -94.860 39.433 1.00 72.42 239 ALA F C 1
ATOM 13118 O O . ALA F 1 260 ? 176.244 -94.193 40.286 1.00 73.39 239 ALA F O 1
ATOM 13120 N N . GLU F 1 261 ? 176.224 -95.232 38.292 1.00 80.19 240 GLU F N 1
ATOM 13121 C CA . GLU F 1 261 ? 177.584 -94.846 37.958 1.00 80.27 240 GLU F CA 1
ATOM 13122 C C . GLU F 1 261 ? 177.574 -94.071 36.648 1.00 70.37 240 GLU F C 1
ATOM 13123 O O . GLU F 1 261 ? 176.870 -94.440 35.710 1.00 74.20 240 GLU F O 1
ATOM 13129 N N . LEU F 1 262 ? 178.346 -92.992 36.588 1.00 57.48 241 LEU F N 1
ATOM 13130 C CA . LEU F 1 262 ? 178.323 -92.124 35.419 1.00 59.49 241 LEU F CA 1
ATOM 13131 C C . LEU F 1 262 ? 179.679 -92.053 34.726 1.00 60.03 241 LEU F C 1
ATOM 13132 O O . LEU F 1 262 ? 180.708 -91.825 35.363 1.00 65.12 241 LEU F O 1
ATOM 13137 N N . VAL F 1 263 ? 179.661 -92.254 33.413 1.00 57.85 242 VAL F N 1
ATOM 13138 C CA . VAL F 1 263 ? 180.863 -92.179 32.593 1.00 59.13 242 VAL F CA 1
ATOM 13139 C C . VAL F 1 263 ? 180.568 -91.417 31.306 1.00 59.62 242 VAL F C 1
ATOM 13140 O O . VAL F 1 263 ? 179.639 -91.756 30.572 1.00 53.93 242 VAL F O 1
ATOM 13144 N N . SER F 1 264 ? 181.359 -90.384 31.037 1.00 61.11 243 SER F N 1
ATOM 13145 C CA . SER F 1 264 ? 181.157 -89.562 29.852 1.00 53.71 243 SER F CA 1
ATOM 13146 C C . SER F 1 264 ? 182.148 -89.915 28.749 1.00 55.22 243 SER F C 1
ATOM 13147 O O . SER F 1 264 ? 183.307 -90.230 29.019 1.00 56.32 243 SER F O 1
ATOM 13150 N N . ILE F 1 265 ? 181.684 -89.861 27.504 1.00 54.94 244 ILE F N 1
ATOM 13151 C CA . ILE F 1 265 ? 182.537 -90.152 26.358 1.00 50.83 244 ILE F CA 1
ATOM 13152 C C . ILE F 1 265 ? 182.711 -88.915 25.482 1.00 54.14 244 ILE F C 1
ATOM 13153 O O . ILE F 1 265 ? 181.808 -88.551 24.727 1.00 45.49 244 ILE F O 1
ATOM 13158 N N . PRO F 1 266 ? 183.878 -88.262 25.588 1.00 59.63 245 PRO F N 1
ATOM 13159 C CA . PRO F 1 266 ? 184.206 -87.054 24.822 1.00 58.11 245 PRO F CA 1
ATOM 13160 C C . PRO F 1 266 ? 184.228 -87.296 23.314 1.00 64.10 245 PRO F C 1
ATOM 13161 O O . PRO F 1 266 ? 184.604 -88.386 22.876 1.00 69.45 245 PRO F O 1
ATOM 13165 N N . ASN F 1 267 ? 183.830 -86.282 22.545 1.00 59.40 246 ASN F N 1
ATOM 13166 C CA . ASN F 1 267 ? 183.806 -86.346 21.083 1.00 55.87 246 ASN F CA 1
ATOM 13167 C C . ASN F 1 267 ? 183.049 -87.561 20.554 1.00 54.24 246 ASN F C 1
ATOM 13168 O O . ASN F 1 267 ? 183.504 -88.237 19.631 1.00 62.17 246 ASN F O 1
ATOM 13173 N N . CYS F 1 268 ? 181.890 -87.829 21.146 1.00 49.68 247 CYS F N 1
ATOM 13174 C CA . CYS F 1 268 ? 181.096 -88.996 20.786 1.00 43.94 247 CYS F CA 1
ATOM 13175 C C . CYS F 1 268 ? 179.610 -88.654 20.725 1.00 52.27 247 CYS F C 1
ATOM 13176 O O . CYS F 1 268 ? 179.101 -87.913 21.565 1.00 58.44 247 CYS F O 1
ATOM 13179 N N . GLY F 1 269 ? 178.920 -89.201 19.729 1.00 54.47 248 GLY F N 1
ATOM 13180 C CA . GLY F 1 269 ? 177.510 -88.918 19.529 1.00 51.66 248 GLY F CA 1
ATOM 13181 C C . GLY F 1 269 ? 176.590 -89.954 20.145 1.00 55.43 248 GLY F C 1
ATOM 13182 O O . GLY F 1 269 ? 176.999 -90.729 21.008 1.00 58.43 248 GLY F O 1
ATOM 13183 N N . HIS F 1 270 ? 175.342 -89.971 19.684 1.00 56.68 249 HIS F N 1
ATOM 13184 C CA . HIS F 1 270 ? 174.314 -90.855 20.227 1.00 51.75 249 HIS F CA 1
ATOM 13185 C C . HIS F 1 270 ? 174.632 -92.339 20.025 1.00 50.79 249 HIS F C 1
ATOM 13186 O O . HIS F 1 270 ? 174.106 -93.195 20.736 1.00 50.82 249 HIS F O 1
ATOM 13193 N N . ALA F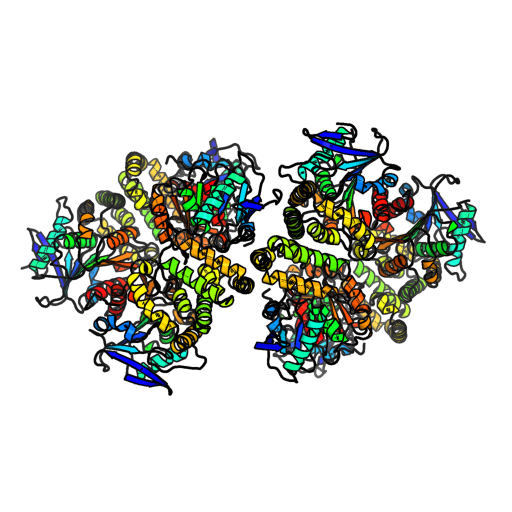 1 271 ? 175.490 -92.639 19.056 1.00 46.10 250 ALA F N 1
ATOM 13194 C CA . ALA F 1 271 ? 175.862 -94.019 18.768 1.00 42.05 250 ALA F CA 1
ATOM 13195 C C . ALA F 1 271 ? 177.236 -94.356 19.338 1.00 44.96 250 ALA F C 1
ATOM 13196 O O . ALA F 1 271 ? 178.189 -94.581 18.592 1.00 32.52 250 ALA F O 1
ATOM 13198 N N . SER F 1 272 ? 177.329 -94.394 20.665 1.00 53.45 251 SER F N 1
ATOM 13199 C CA . SER F 1 272 ? 178.586 -94.695 21.345 1.00 57.31 251 SER F CA 1
ATOM 13200 C C . SER F 1 272 ? 179.081 -96.094 21.006 1.00 54.50 251 SER F C 1
ATOM 13201 O O . SER F 1 272 ? 180.279 -96.370 21.049 1.00 53.59 251 SER F O 1
ATOM 13204 N N . MET F 1 273 ? 178.139 -96.968 20.670 1.00 55.35 252 MET F N 1
ATOM 13205 C CA . MET F 1 273 ? 178.429 -98.347 20.299 1.00 48.28 252 MET F CA 1
ATOM 13206 C C . MET F 1 273 ? 179.418 -98.454 19.136 1.00 47.58 252 MET F C 1
ATOM 13207 O O . MET F 1 273 ? 180.312 -99.299 19.149 1.00 51.73 252 MET F O 1
ATOM 13212 N N . TYR F 1 274 ? 179.257 -97.585 18.141 1.00 36.86 253 TYR F N 1
ATOM 13213 C CA . TYR F 1 274 ? 180.025 -97.676 16.905 1.00 34.56 253 TYR F CA 1
ATOM 13214 C C . TYR F 1 274 ? 181.221 -96.734 16.902 1.00 47.85 253 TYR F C 1
ATOM 13215 O O . TYR F 1 274 ? 182.261 -97.042 16.320 1.00 57.56 253 TYR F O 1
ATOM 13224 N N . GLU F 1 275 ? 181.067 -95.585 17.550 1.00 52.49 254 GLU F N 1
ATOM 13225 C CA . GLU F 1 275 ? 182.124 -94.584 17.577 1.00 45.49 254 GLU F CA 1
ATOM 13226 C C . GLU F 1 275 ? 183.282 -95.022 18.467 1.00 45.93 254 GLU F C 1
ATOM 13227 O O . GLU F 1 275 ? 184.447 -94.820 18.125 1.00 42.34 254 GLU F O 1
ATOM 13233 N N . VAL F 1 276 ? 182.958 -95.622 19.608 1.00 50.50 255 VAL F N 1
ATOM 13234 C CA . VAL F 1 276 ? 183.981 -96.117 20.525 1.00 54.78 255 VAL F CA 1
ATOM 13235 C C . VAL F 1 276 ? 183.657 -97.524 21.042 1.00 52.94 255 VAL F C 1
ATOM 13236 O O . VAL F 1 276 ? 183.391 -97.710 22.230 1.00 44.56 255 VAL F O 1
ATOM 13240 N N . PRO F 1 277 ? 183.700 -98.526 20.147 1.00 51.13 256 PRO F N 1
ATOM 13241 C CA . PRO F 1 277 ? 183.336 -99.898 20.518 1.00 46.75 256 PRO F CA 1
ATOM 13242 C C . PRO F 1 277 ? 184.291 -100.512 21.540 1.00 45.56 256 PRO F C 1
ATOM 13243 O O . PRO F 1 277 ? 183.890 -101.413 22.277 1.00 47.86 256 PRO F O 1
ATOM 13247 N N . LYS F 1 278 ? 185.531 -100.033 21.582 1.00 43.68 257 LYS F N 1
ATOM 13248 C CA . LYS F 1 278 ? 186.492 -100.501 22.578 1.00 45.21 257 LYS F CA 1
ATOM 13249 C C . LYS F 1 278 ? 186.081 -100.046 23.976 1.00 40.16 257 LYS F C 1
ATOM 13250 O O . LYS F 1 278 ? 186.165 -100.809 24.937 1.00 40.04 257 LYS F O 1
ATOM 13256 N N . THR F 1 279 ? 185.638 -98.797 24.078 1.00 44.23 258 THR F N 1
ATOM 13257 C CA . THR F 1 279 ? 185.171 -98.247 25.346 1.00 50.65 258 THR F CA 1
ATOM 13258 C C . THR F 1 279 ? 183.893 -98.930 25.814 1.00 49.32 258 THR F C 1
ATOM 13259 O O . THR F 1 279 ? 183.811 -99.408 26.946 1.00 46.60 258 THR F O 1
ATOM 13263 N N . PHE F 1 280 ? 182.899 -98.961 24.931 1.00 34.52 259 PHE F N 1
ATOM 13264 C CA . PHE F 1 280 ? 181.594 -99.529 25.242 1.00 37.15 259 PHE F CA 1
ATOM 13265 C C . PHE F 1 280 ? 181.717 -100.966 25.738 1.00 45.29 259 PHE F C 1
ATOM 13266 O O . PHE F 1 280 ? 181.054 -101.358 26.698 1.00 37.75 259 PHE F O 1
ATOM 13274 N N . THR F 1 281 ? 182.574 -101.742 25.081 1.00 50.12 260 THR F N 1
ATOM 13275 C CA . THR F 1 281 ? 182.812 -103.126 25.471 1.00 50.26 260 THR F CA 1
ATOM 13276 C C . THR F 1 281 ? 183.467 -103.195 26.844 1.00 57.28 260 THR F C 1
ATOM 13277 O O . THR F 1 281 ? 183.110 -104.032 27.673 1.00 59.54 260 THR F O 1
ATOM 13281 N N . ALA F 1 282 ? 184.426 -102.302 27.074 1.00 58.69 261 ALA F N 1
ATOM 13282 C CA . ALA F 1 282 ? 185.168 -102.266 28.328 1.00 55.32 261 ALA F CA 1
ATOM 13283 C C . ALA F 1 282 ? 184.256 -101.954 29.510 1.00 47.69 261 ALA F C 1
ATOM 13284 O O . ALA F 1 282 ? 184.329 -102.609 30.549 1.00 53.25 261 ALA F O 1
ATOM 13286 N N . LEU F 1 283 ? 183.399 -100.953 29.344 1.00 45.91 262 LEU F N 1
ATOM 13287 C CA . LEU F 1 283 ? 182.481 -100.547 30.400 1.00 38.84 262 LEU F CA 1
ATOM 13288 C C . LEU F 1 283 ? 181.470 -101.642 30.718 1.00 39.51 262 LEU F C 1
ATOM 13289 O O . LEU F 1 283 ? 181.187 -101.914 31.883 1.00 40.94 262 LEU F O 1
ATOM 13294 N N . VAL F 1 284 ? 180.933 -102.271 29.678 1.00 46.42 263 VAL F N 1
ATOM 13295 C CA . VAL F 1 284 ? 179.945 -103.330 29.855 1.00 45.12 263 VAL F CA 1
ATOM 13296 C C . VAL F 1 284 ? 180.561 -104.568 30.499 1.00 43.59 263 VAL F C 1
ATOM 13297 O O . VAL F 1 284 ? 180.065 -105.059 31.512 1.00 49.45 263 VAL F O 1
ATOM 13301 N N . LEU F 1 285 ? 181.646 -105.065 29.912 1.00 39.46 264 LEU F N 1
ATOM 13302 C CA . LEU F 1 285 ? 182.305 -106.262 30.426 1.00 52.92 264 LEU F CA 1
ATOM 13303 C C . LEU F 1 285 ? 182.966 -106.012 31.779 1.00 59.14 264 LEU F C 1
ATOM 13304 O O . LEU F 1 285 ? 183.016 -106.902 32.627 1.00 69.97 264 LEU F O 1
ATOM 13309 N N . GLY F 1 286 ? 183.471 -104.800 31.976 1.00 58.21 265 GLY F N 1
ATOM 13310 C CA . GLY F 1 286 ? 184.125 -104.447 33.222 1.00 57.07 265 GLY F CA 1
ATOM 13311 C C . GLY F 1 286 ? 183.154 -104.346 34.383 1.00 55.26 265 GLY F C 1
ATOM 13312 O O . GLY F 1 286 ? 183.413 -104.868 35.466 1.00 48.20 265 GLY F O 1
ATOM 13313 N N . PHE F 1 287 ? 182.031 -103.674 34.153 1.00 60.64 266 PHE F N 1
ATOM 13314 C CA . PHE F 1 287 ? 181.022 -103.486 35.190 1.00 60.77 266 PHE F CA 1
ATOM 13315 C C . PHE F 1 287 ? 180.333 -104.806 35.533 1.00 63.31 266 PHE F C 1
ATOM 13316 O O . PHE F 1 287 ? 179.974 -105.046 36.686 1.00 63.41 266 PHE F O 1
ATOM 13324 N N . PHE F 1 288 ? 180.159 -105.660 34.529 1.00 61.25 267 PHE F N 1
ATOM 13325 C CA . PHE F 1 288 ? 179.536 -106.964 34.733 1.00 61.12 267 PHE F CA 1
ATOM 13326 C C . PHE F 1 288 ? 180.541 -107.984 35.259 1.00 66.13 267 PHE F C 1
ATOM 13327 O O . PHE F 1 288 ? 180.189 -108.874 36.033 1.00 65.46 267 PHE F O 1
ATOM 13335 N N . GLY F 1 289 ? 181.793 -107.845 34.834 1.00 64.98 268 GLY F N 1
ATOM 13336 C CA . GLY F 1 289 ? 182.837 -108.784 35.203 1.00 61.99 268 GLY F CA 1
ATOM 13337 C C . GLY F 1 289 ? 183.331 -108.634 36.629 1.00 63.18 268 GLY F C 1
ATOM 13338 O O . GLY F 1 289 ? 183.950 -109.549 37.173 1.00 61.67 268 GLY F O 1
ATOM 13339 N N . GLN F 1 290 ? 183.064 -107.479 37.233 1.00 63.47 269 GLN F N 1
ATOM 13340 C CA . GLN F 1 290 ? 183.481 -107.219 38.607 1.00 62.68 269 GLN F CA 1
ATOM 13341 C C . GLN F 1 290 ? 182.880 -108.224 39.580 1.00 63.68 269 GLN F C 1
ATOM 13342 O O . GLN F 1 290 ? 181.692 -108.537 39.511 1.00 69.30 269 GLN F O 1
ATOM 13348 N N . THR F 1 291 ? 183.709 -108.729 40.486 1.00 55.57 270 THR F N 1
ATOM 13349 C CA . THR F 1 291 ? 183.241 -109.636 41.523 1.00 71.90 270 THR F CA 1
ATOM 13350 C C . THR F 1 291 ? 182.570 -108.854 42.641 1.00 83.35 270 THR F C 1
ATOM 13351 O O . THR F 1 291 ? 181.421 -109.111 43.002 1.00 92.47 270 THR F O 1
ATOM 13355 N N . LYS F 1 292 ? 183.304 -107.886 43.175 1.00 85.20 271 LYS F N 1
ATOM 13356 C CA . LYS F 1 292 ? 182.865 -107.122 44.332 1.00 91.44 271 LYS F CA 1
ATOM 13357 C C . LYS F 1 292 ? 182.603 -105.665 43.945 1.00 97.90 271 LYS F C 1
ATOM 13358 O O . LYS F 1 292 ? 183.432 -105.031 43.291 1.00 102.77 271 LYS F O 1
ATOM 13364 N N . LEU F 1 293 ? 181.441 -105.143 44.337 1.00 100.65 272 LEU F N 1
ATOM 13365 C CA . LEU F 1 293 ? 181.032 -103.793 43.943 1.00 101.03 272 LEU F CA 1
ATOM 13366 C C . LEU F 1 293 ? 181.238 -102.755 45.049 1.00 101.87 272 LEU F C 1
ATOM 13367 O O . LEU F 1 293 ? 181.578 -101.608 44.766 1.00 103.97 272 LEU F O 1
ATOM 13372 N N . ASP F 1 294 ? 181.019 -103.148 46.302 1.00 101.63 273 ASP F N 1
ATOM 13373 C CA . ASP F 1 294 ? 181.388 -102.304 47.436 1.00 110.70 273 ASP F CA 1
ATOM 13374 C C . ASP F 1 294 ? 182.912 -102.261 47.466 1.00 109.59 273 ASP F C 1
ATOM 13375 O O . ASP F 1 294 ? 183.564 -103.118 46.882 1.00 107.28 273 ASP F O 1
ATOM 13380 N N . TYR F 1 295 ? 183.489 -101.260 48.120 1.00 113.91 274 TYR F N 1
ATOM 13381 C CA . TYR F 1 295 ? 184.943 -101.187 48.210 1.00 107.03 274 TYR F CA 1
ATOM 13382 C C . TYR F 1 295 ? 185.414 -100.748 49.588 1.00 119.18 274 TYR F C 1
ATOM 13383 O O . TYR F 1 295 ? 184.874 -99.812 50.178 1.00 111.01 274 TYR F O 1
ATOM 13392 N N . GLN F 1 296 ? 186.426 -101.447 50.093 1.00 136.23 275 GLN F N 1
ATOM 13393 C CA . GLN F 1 296 ? 187.044 -101.128 51.374 1.00 142.26 275 GLN F CA 1
ATOM 13394 C C . GLN F 1 296 ? 187.952 -99.908 51.264 1.00 142.04 275 GLN F C 1
ATOM 13395 O O . GLN F 1 296 ? 189.159 -100.003 51.485 1.00 148.21 275 GLN F O 1
ATOM 13401 N N . ILE F 1 297 ? 187.370 -98.764 50.918 1.00 132.54 276 ILE F N 1
ATOM 13402 C CA . ILE F 1 297 ? 188.138 -97.534 50.772 1.00 112.18 276 ILE F CA 1
ATOM 13403 C C . ILE F 1 297 ? 187.707 -96.496 51.801 1.00 111.77 276 ILE F C 1
ATOM 13404 O O . ILE F 1 297 ? 188.524 -95.996 52.574 1.00 114.01 276 ILE F O 1
ATOM 13410 N N . GLN G 1 20 ? 217.337 -114.559 49.240 1.00 78.45 -1 GLN G N 1
ATOM 13411 C CA . GLN G 1 20 ? 216.110 -115.315 49.040 1.00 82.50 -1 GLN G CA 1
ATOM 13412 C C . GLN G 1 20 ? 214.905 -114.660 49.728 1.00 83.45 -1 GLN G C 1
ATOM 13413 O O . GLN G 1 20 ? 214.115 -115.311 50.413 1.00 89.56 -1 GLN G O 1
ATOM 13419 N N . GLY G 1 21 ? 214.755 -113.359 49.503 1.00 72.44 0 GLY G N 1
ATOM 13420 C CA . GLY G 1 21 ? 213.560 -112.660 49.930 1.00 69.23 0 GLY G CA 1
ATOM 13421 C C . GLY G 1 21 ? 212.385 -113.228 49.161 1.00 76.11 0 GLY G C 1
ATOM 13422 O O . GLY G 1 21 ? 212.525 -113.603 47.997 1.00 84.08 0 GLY G O 1
ATOM 13423 N N . VAL G 1 22 ? 211.278 -113.284 49.863 1.00 75.46 1 VAL G N 1
ATOM 13424 C CA . VAL G 1 22 ? 210.007 -113.600 49.314 1.00 77.74 1 VAL G CA 1
ATOM 13425 C C . VAL G 1 22 ? 209.443 -112.186 49.273 1.00 79.09 1 VAL G C 1
ATOM 13426 O O . VAL G 1 22 ? 209.423 -111.493 50.272 1.00 77.62 1 VAL G O 1
ATOM 13430 N N . SER G 1 23 ? 209.066 -111.740 48.092 1.00 71.97 2 SER G N 1
ATOM 13431 C CA . SER G 1 23 ? 208.587 -110.392 47.909 1.00 69.39 2 SER G CA 1
ATOM 13432 C C . SER G 1 23 ? 209.666 -109.355 47.851 1.00 69.21 2 SER G C 1
ATOM 13433 O O . SER G 1 23 ? 209.365 -108.184 47.886 1.00 64.08 2 SER G O 1
ATOM 13436 N N . ILE G 1 24 ? 210.918 -109.766 47.765 1.00 68.73 3 ILE G N 1
ATOM 13437 C CA . ILE G 1 24 ? 211.980 -108.795 47.584 1.00 68.13 3 ILE G CA 1
ATOM 13438 C C . ILE G 1 24 ? 212.769 -109.036 46.336 1.00 65.73 3 ILE G C 1
ATOM 13439 O O . ILE G 1 24 ? 213.272 -110.104 46.110 1.00 63.65 3 ILE G O 1
ATOM 13444 N N . PHE G 1 25 ? 212.874 -108.000 45.530 1.00 61.48 4 PHE G N 1
ATOM 13445 C CA . PHE G 1 25 ? 213.694 -108.068 44.327 1.00 61.03 4 PHE G CA 1
ATOM 13446 C C . PHE G 1 25 ? 214.960 -107.240 44.522 1.00 67.42 4 PHE G C 1
ATOM 13447 O O . PHE G 1 25 ? 214.928 -106.013 44.435 1.00 76.34 4 PHE G O 1
ATOM 13455 N N . THR G 1 26 ? 216.073 -107.915 44.785 1.00 66.33 5 THR G N 1
ATOM 13456 C CA . THR G 1 26 ? 217.344 -107.227 44.959 1.00 68.03 5 THR G CA 1
ATOM 13457 C C . THR G 1 26 ? 217.891 -106.775 43.608 1.00 65.39 5 THR G C 1
ATOM 13458 O O . THR G 1 26 ? 218.619 -107.509 42.941 1.00 66.52 5 THR G O 1
ATOM 13462 N N . TYR G 1 27 ? 217.631 -105.529 43.266 1.00 72.27 6 TYR G N 1
ATOM 13463 C CA . TYR G 1 27 ? 218.041 -104.937 42.011 1.00 77.42 6 TYR G CA 1
ATOM 13464 C C . TYR G 1 27 ? 218.990 -103.797 42.284 1.00 76.35 6 TYR G C 1
ATOM 13465 O O . TYR G 1 27 ? 218.881 -103.112 43.266 1.00 68.47 6 TYR G O 1
ATOM 13474 N N . GLN G 1 28 ? 220.000 -103.664 41.446 1.00 87.09 7 GLN G N 1
ATOM 13475 C CA . GLN G 1 28 ? 221.129 -102.809 41.733 1.00 92.40 7 GLN G CA 1
ATOM 13476 C C . GLN G 1 28 ? 221.692 -103.309 43.033 1.00 92.32 7 GLN G C 1
ATOM 13477 O O . GLN G 1 28 ? 221.968 -104.485 43.151 1.00 98.22 7 GLN G O 1
ATOM 13483 N N . GLU G 1 29 ? 221.869 -102.440 44.004 1.00 88.17 8 GLU G N 1
ATOM 13484 C CA . GLU G 1 29 ? 222.226 -102.897 45.325 1.00 91.44 8 GLU G CA 1
ATOM 13485 C C . GLU G 1 29 ? 221.079 -102.740 46.316 1.00 83.70 8 GLU G C 1
ATOM 13486 O O . GLU G 1 29 ? 221.255 -102.854 47.517 1.00 77.17 8 GLU G O 1
ATOM 13492 N N . LYS G 1 30 ? 219.896 -102.459 45.806 1.00 79.86 9 LYS G N 1
ATOM 13493 C CA . LYS G 1 30 ? 218.812 -102.049 46.689 1.00 73.79 9 LYS G CA 1
ATOM 13494 C C . LYS G 1 30 ? 217.715 -103.108 46.755 1.00 65.95 9 LYS G C 1
ATOM 13495 O O . LYS G 1 30 ? 217.630 -103.980 45.892 1.00 65.67 9 LYS G O 1
ATOM 13501 N N . ASP G 1 31 ? 216.875 -103.025 47.782 1.00 66.08 10 ASP G N 1
ATOM 13502 C CA . ASP G 1 31 ? 215.762 -103.955 47.939 1.00 71.01 10 ASP G CA 1
ATOM 13503 C C . ASP G 1 31 ? 214.472 -103.373 47.369 1.00 68.15 10 ASP G C 1
ATOM 13504 O O . ASP G 1 31 ? 214.054 -102.280 47.748 1.00 72.79 10 ASP G O 1
ATOM 13509 N N . ILE G 1 32 ? 213.844 -104.110 46.457 1.00 61.57 11 ILE G N 1
ATOM 13510 C CA . ILE G 1 32 ? 212.586 -103.674 45.858 1.00 61.18 11 ILE G CA 1
ATOM 13511 C C . ILE G 1 32 ? 211.428 -104.567 46.293 1.00 65.41 11 ILE G C 1
ATOM 13512 O O . ILE G 1 32 ? 211.390 -105.757 45.976 1.00 52.97 11 ILE G O 1
ATOM 13517 N N . TYR G 1 33 ? 210.484 -103.980 47.020 1.00 66.52 12 TYR G N 1
ATOM 13518 C CA . TYR G 1 33 ? 209.329 -104.710 47.531 1.00 67.61 12 TYR G CA 1
ATOM 13519 C C . TYR G 1 33 ? 208.260 -104.873 46.453 1.00 78.49 12 TYR G C 1
ATOM 13520 O O . TYR G 1 33 ? 207.935 -103.922 45.741 1.00 81.82 12 TYR G O 1
ATOM 13529 N N . TYR G 1 34 ? 207.718 -106.082 46.332 1.00 80.45 13 TYR G N 1
ATOM 13530 C CA . TYR G 1 34 ? 206.668 -106.354 45.354 1.00 70.11 13 TYR G CA 1
ATOM 13531 C C . TYR G 1 34 ? 205.738 -107.469 45.822 1.00 58.38 13 TYR G C 1
ATOM 13532 O O . TYR G 1 34 ? 206.176 -108.424 46.459 1.00 64.66 13 TYR G O 1
ATOM 13541 N N . GLU G 1 35 ? 204.455 -107.347 45.497 1.00 52.86 14 GLU G N 1
ATOM 13542 C CA . GLU G 1 35 ? 203.476 -108.372 45.847 1.00 52.82 14 GLU G CA 1
ATOM 13543 C C . GLU G 1 35 ? 202.853 -109.000 44.603 1.00 59.72 14 GLU G C 1
ATOM 13544 O O . GLU G 1 35 ? 202.514 -108.303 43.647 1.00 73.63 14 GLU G O 1
ATOM 13550 N N . ILE G 1 36 ? 202.704 -110.320 44.623 1.00 56.60 15 ILE G N 1
ATOM 13551 C CA . ILE G 1 36 ? 202.052 -111.031 43.530 1.00 56.12 15 ILE G CA 1
ATOM 13552 C C . ILE G 1 36 ? 200.839 -111.804 44.033 1.00 66.58 15 ILE G C 1
ATOM 13553 O O . ILE G 1 36 ? 200.961 -112.670 44.900 1.00 70.22 15 ILE G O 1
ATOM 13558 N N . ASP G 1 37 ? 199.669 -111.484 43.490 1.00 58.38 16 ASP G N 1
ATOM 13559 C CA . ASP G 1 37 ? 198.440 -112.175 43.861 1.00 72.66 16 ASP G CA 1
ATOM 13560 C C . ASP G 1 37 ? 197.985 -113.091 42.730 1.00 93.92 16 ASP G C 1
ATOM 13561 O O . ASP G 1 37 ? 197.719 -112.639 41.616 1.00 95.58 16 ASP G O 1
ATOM 13566 N N . GLY G 1 38 ? 197.897 -114.383 43.032 1.00 107.81 17 GLY G N 1
ATOM 13567 C CA . GLY G 1 38 ? 197.670 -115.401 42.024 1.00 110.25 17 GLY G CA 1
ATOM 13568 C C . GLY G 1 38 ? 198.932 -116.227 41.884 1.00 107.70 17 GLY G C 1
ATOM 13569 O O . GLY G 1 38 ? 199.841 -116.101 42.702 1.00 106.28 17 GLY G O 1
ATOM 13570 N N . THR G 1 39 ? 199.001 -117.070 40.859 1.00 107.58 18 THR G N 1
ATOM 13571 C CA . THR G 1 39 ? 200.203 -117.864 40.626 1.00 101.12 18 THR G CA 1
ATOM 13572 C C . THR G 1 39 ? 200.807 -117.563 39.254 1.00 95.07 18 THR G C 1
ATOM 13573 O O . THR G 1 39 ? 200.112 -117.559 38.237 1.00 92.45 18 THR G O 1
ATOM 13577 N N . LEU G 1 40 ? 202.111 -117.385 39.207 1.00 92.47 19 LEU G N 1
ATOM 13578 C CA . LEU G 1 40 ? 202.794 -116.909 38.019 1.00 88.01 19 LEU G CA 1
ATOM 13579 C C . LEU G 1 40 ? 203.460 -118.013 37.211 1.00 98.36 19 LEU G C 1
ATOM 13580 O O . LEU G 1 40 ? 204.350 -118.698 37.685 1.00 103.20 19 LEU G O 1
ATOM 13585 N N . ASP G 1 41 ? 203.049 -118.150 35.966 1.00 101.51 20 ASP G N 1
ATOM 13586 C CA . ASP G 1 41 ? 203.503 -119.209 35.086 1.00 110.63 20 ASP G CA 1
ATOM 13587 C C . ASP G 1 41 ? 203.736 -118.461 33.835 1.00 119.09 20 ASP G C 1
ATOM 13588 O O . ASP G 1 41 ? 203.277 -117.350 33.725 1.00 128.47 20 ASP G O 1
ATOM 13593 N N . ILE G 1 42 ? 204.428 -119.039 32.878 1.00 117.29 21 ILE G N 1
ATOM 13594 C CA . ILE G 1 42 ? 204.597 -118.372 31.599 1.00 117.48 21 ILE G CA 1
ATOM 13595 C C . ILE G 1 42 ? 203.293 -118.302 30.783 1.00 120.83 21 ILE G C 1
ATOM 13596 O O . ILE G 1 42 ? 203.213 -117.615 29.788 1.00 120.09 21 ILE G O 1
ATOM 13601 N N . ASN G 1 43 ? 202.285 -119.056 31.183 1.00 123.26 22 ASN G N 1
ATOM 13602 C CA . ASN G 1 43 ? 200.976 -119.006 30.540 1.00 121.27 22 ASN G CA 1
ATOM 13603 C C . ASN G 1 43 ? 200.272 -117.678 30.747 1.00 114.97 22 ASN G C 1
ATOM 13604 O O . ASN G 1 43 ? 199.361 -117.327 30.019 1.00 111.55 22 ASN G O 1
ATOM 13609 N N . SER G 1 44 ? 200.696 -116.995 31.800 1.00 108.01 23 SER G N 1
ATOM 13610 C CA . SER G 1 44 ? 199.961 -115.999 32.557 1.00 94.59 23 SER G CA 1
ATOM 13611 C C . SER G 1 44 ? 199.606 -114.742 31.838 1.00 91.26 23 SER G C 1
ATOM 13612 O O . SER G 1 44 ? 200.299 -114.351 30.921 1.00 92.58 23 SER G O 1
ATOM 13615 N N . ASP G 1 45 ? 198.521 -114.101 32.267 1.00 91.19 24 ASP G N 1
ATOM 13616 C CA . ASP G 1 45 ? 198.164 -112.808 31.705 1.00 92.99 24 ASP G CA 1
ATOM 13617 C C . ASP G 1 45 ? 198.280 -111.764 32.810 1.00 88.84 24 ASP G C 1
ATOM 13618 O O . ASP G 1 45 ? 197.344 -111.553 33.581 1.00 84.70 24 ASP G O 1
ATOM 13623 N N . VAL G 1 46 ? 199.440 -111.122 32.884 1.00 71.42 25 VAL G N 1
ATOM 13624 C CA . VAL G 1 46 ? 199.787 -110.274 34.020 1.00 66.51 25 VAL G CA 1
ATOM 13625 C C . VAL G 1 46 ? 199.240 -108.853 33.911 1.00 58.61 25 VAL G C 1
ATOM 13626 O O . VAL G 1 46 ? 199.287 -108.237 32.847 1.00 50.77 25 VAL G O 1
ATOM 13630 N N . ILE G 1 47 ? 198.712 -108.345 35.022 1.00 60.57 26 ILE G N 1
ATOM 13631 C CA . ILE G 1 47 ? 198.394 -106.928 35.150 1.00 60.59 26 ILE G CA 1
ATOM 13632 C C . ILE G 1 47 ? 199.365 -106.280 36.131 1.00 55.55 26 ILE G C 1
ATOM 13633 O O . ILE G 1 47 ? 199.420 -106.657 37.302 1.00 57.24 26 ILE G O 1
ATOM 13638 N N . VAL G 1 48 ? 200.136 -105.311 35.649 1.00 52.88 27 VAL G N 1
ATOM 13639 C CA . VAL G 1 48 ? 201.088 -104.603 36.497 1.00 48.93 27 VAL G CA 1
ATOM 13640 C C . VAL G 1 48 ? 200.541 -103.238 36.902 1.00 48.33 27 VAL G C 1
ATOM 13641 O O . VAL G 1 48 ? 200.072 -102.471 36.061 1.00 34.55 27 VAL G O 1
ATOM 13645 N N . ILE G 1 49 ? 200.598 -102.945 38.196 1.00 52.41 28 ILE G N 1
ATOM 13646 C CA . ILE G 1 49 ? 200.119 -101.671 38.716 1.00 48.24 28 ILE G CA 1
ATOM 13647 C C . ILE G 1 49 ? 201.272 -100.709 38.996 1.00 43.81 28 ILE G C 1
ATOM 13648 O O . ILE G 1 49 ? 202.204 -101.038 39.730 1.00 39.80 28 ILE G O 1
ATOM 13653 N N . LEU G 1 50 ? 201.200 -99.520 38.409 1.00 43.38 29 LEU G N 1
ATOM 13654 C CA . LEU G 1 50 ? 202.209 -98.494 38.641 1.00 45.10 29 LEU G CA 1
ATOM 13655 C C . LEU G 1 50 ? 201.654 -97.420 39.575 1.00 43.52 29 LEU G C 1
ATOM 13656 O O . LEU G 1 50 ? 200.719 -96.701 39.224 1.00 40.75 29 LEU G O 1
ATOM 13661 N N . ASN G 1 51 ? 202.240 -97.326 40.766 1.00 45.93 30 ASN G N 1
ATOM 13662 C CA . ASN G 1 51 ? 201.727 -96.459 41.825 1.00 40.06 30 ASN G CA 1
ATOM 13663 C C . ASN G 1 51 ? 201.872 -94.965 41.551 1.00 48.03 30 ASN G C 1
ATOM 13664 O O . ASN G 1 51 ? 202.750 -94.538 40.799 1.00 47.97 30 ASN G O 1
ATOM 13669 N N . GLY G 1 52 ? 201.008 -94.176 42.183 1.00 47.28 31 GLY G N 1
ATOM 13670 C CA . GLY G 1 52 ? 201.132 -92.730 42.163 1.00 50.51 31 GLY G CA 1
ATOM 13671 C C . GLY G 1 52 ? 202.282 -92.300 43.054 1.00 59.17 31 GLY G C 1
ATOM 13672 O O . GLY G 1 52 ? 202.939 -93.137 43.673 1.00 59.52 31 GLY G O 1
ATOM 13673 N N . ILE G 1 53 ? 202.523 -90.997 43.136 1.00 68.14 32 ILE G N 1
ATOM 13674 C CA . ILE G 1 53 ? 203.694 -90.495 43.846 1.00 77.31 32 ILE G CA 1
ATOM 13675 C C . ILE G 1 53 ? 203.590 -90.690 45.365 1.00 75.85 32 ILE G C 1
ATOM 13676 O O . ILE G 1 53 ? 204.607 -90.815 46.048 1.00 81.05 32 ILE G O 1
ATOM 13681 N N . MET G 1 54 ? 202.368 -90.740 45.887 1.00 69.23 33 MET G N 1
ATOM 13682 C CA . MET G 1 54 ? 202.163 -90.928 47.322 1.00 64.72 33 MET G CA 1
ATOM 13683 C C . MET G 1 54 ? 201.701 -92.340 47.658 1.00 64.43 33 MET G C 1
ATOM 13684 O O . MET G 1 54 ? 201.291 -92.612 48.786 1.00 65.80 33 MET G O 1
ATOM 13689 N N . MET G 1 55 ? 201.774 -93.238 46.682 1.00 62.58 34 MET G N 1
ATOM 13690 C CA . MET G 1 55 ? 201.160 -94.551 46.827 1.00 51.11 34 MET G CA 1
ATOM 13691 C C . MET G 1 55 ? 202.157 -95.691 47.005 1.00 48.67 34 MET G C 1
ATOM 13692 O O . MET G 1 55 ? 203.313 -95.601 46.591 1.00 44.86 34 MET G O 1
ATOM 13697 N N . SER G 1 56 ? 201.686 -96.765 47.630 1.00 52.24 35 SER G N 1
ATOM 13698 C CA . SER G 1 56 ? 202.445 -98.005 47.730 1.00 54.18 35 SER G CA 1
ATOM 13699 C C . SER G 1 56 ? 201.552 -99.175 47.333 1.00 55.37 35 SER G C 1
ATOM 13700 O O . SER G 1 56 ? 200.444 -98.975 46.838 1.00 66.24 35 SER G O 1
ATOM 13703 N N . THR G 1 57 ? 202.033 -100.393 47.553 1.00 49.94 36 THR G N 1
ATOM 13704 C CA . THR G 1 57 ? 201.249 -101.583 47.241 1.00 52.41 36 THR G CA 1
ATOM 13705 C C . THR G 1 57 ? 200.025 -101.678 48.144 1.00 52.45 36 THR G C 1
ATOM 13706 O O . THR G 1 57 ? 198.995 -102.225 47.752 1.00 62.07 36 THR G O 1
ATOM 13710 N N . LYS G 1 58 ? 200.149 -101.138 49.353 1.00 48.56 37 LYS G N 1
ATOM 13711 C CA . LYS G 1 58 ? 199.071 -101.163 50.337 1.00 59.78 37 LYS G CA 1
ATOM 13712 C C . LYS G 1 58 ? 197.834 -100.419 49.835 1.00 59.65 37 LYS G C 1
ATOM 13713 O O . LYS G 1 58 ? 196.701 -100.766 50.176 1.00 65.38 37 LYS G O 1
ATOM 13719 N N . SER G 1 59 ? 198.063 -99.406 49.009 1.00 46.17 38 SER G N 1
ATOM 13720 C CA . SER G 1 59 ? 196.994 -98.533 48.545 1.00 46.91 38 SER G CA 1
ATOM 13721 C C . SER G 1 59 ? 196.048 -99.220 47.562 1.00 48.89 38 SER G C 1
ATOM 13722 O O . SER G 1 59 ? 194.917 -98.776 47.370 1.00 58.81 38 SER G O 1
ATOM 13725 N N . TRP G 1 60 ? 196.510 -100.303 46.944 1.00 48.18 39 TRP G N 1
ATOM 13726 C CA . TRP G 1 60 ? 195.716 -100.997 45.934 1.00 46.24 39 TRP G CA 1
ATOM 13727 C C . TRP G 1 60 ? 195.053 -102.265 46.471 1.00 50.27 39 TRP G C 1
ATOM 13728 O O . TRP G 1 60 ? 194.585 -103.098 45.696 1.00 52.11 39 TRP G O 1
ATOM 13739 N N . ASP G 1 61 ? 195.010 -102.406 47.792 1.00 49.46 40 ASP G N 1
ATOM 13740 C CA . ASP G 1 61 ? 194.444 -103.601 48.414 1.00 47.70 40 ASP G CA 1
ATOM 13741 C C . ASP G 1 61 ? 192.966 -103.788 48.085 1.00 59.05 40 ASP G C 1
ATOM 13742 O O . ASP G 1 61 ? 192.480 -104.916 48.003 1.00 75.15 40 ASP G O 1
ATOM 13747 N N . ALA G 1 62 ? 192.255 -102.682 47.891 1.00 60.63 41 ALA G N 1
ATOM 13748 C CA . ALA G 1 62 ? 190.818 -102.735 47.640 1.00 57.45 41 ALA G CA 1
ATOM 13749 C C . ALA G 1 62 ? 190.498 -103.200 46.221 1.00 50.40 41 ALA G C 1
ATOM 13750 O O . ALA G 1 62 ? 189.338 -103.449 45.891 1.00 50.56 41 ALA G O 1
ATOM 13752 N N . PHE G 1 63 ? 191.526 -103.319 45.387 1.00 50.04 42 PHE G N 1
ATOM 13753 C CA . PHE G 1 63 ? 191.341 -103.717 43.995 1.00 58.69 42 PHE G CA 1
ATOM 13754 C C . PHE G 1 63 ? 191.910 -105.106 43.712 1.00 63.58 42 PHE G C 1
ATOM 13755 O O . PHE G 1 63 ? 191.756 -105.633 42.610 1.00 58.08 42 PHE G O 1
ATOM 13763 N N . VAL G 1 64 ? 192.561 -105.693 44.712 1.00 68.34 43 VAL G N 1
ATOM 13764 C CA . VAL G 1 64 ? 193.251 -106.970 44.544 1.00 65.22 43 VAL G CA 1
ATOM 13765 C C . VAL G 1 64 ? 192.321 -108.103 44.110 1.00 67.40 43 VAL G C 1
ATOM 13766 O O . VAL G 1 64 ? 192.646 -108.859 43.196 1.00 67.32 43 VAL G O 1
ATOM 13770 N N . GLU G 1 65 ? 191.165 -108.211 44.758 1.00 66.89 44 GLU G N 1
ATOM 13771 C CA . GLU G 1 65 ? 190.238 -109.306 44.485 1.00 67.23 44 GLU G CA 1
ATOM 13772 C C . GLU G 1 65 ? 189.759 -109.314 43.035 1.00 72.78 44 GLU G C 1
ATOM 13773 O O . GLU G 1 65 ? 189.759 -110.358 42.381 1.00 81.59 44 GLU G O 1
ATOM 13779 N N . ASN G 1 66 ? 189.356 -108.151 42.533 1.00 67.26 45 ASN G N 1
ATOM 13780 C CA . ASN G 1 66 ? 188.846 -108.053 41.170 1.00 60.01 45 ASN G CA 1
ATOM 13781 C C . ASN G 1 66 ? 189.949 -108.124 40.117 1.00 61.03 45 ASN G C 1
ATOM 13782 O O . ASN G 1 66 ? 189.786 -108.772 39.082 1.00 71.32 45 ASN G O 1
ATOM 13787 N N . PHE G 1 67 ? 191.070 -107.462 40.383 1.00 51.03 46 PHE G N 1
ATOM 13788 C CA . PHE G 1 67 ? 192.166 -107.405 39.420 1.00 56.35 46 PHE G CA 1
ATOM 13789 C C . PHE G 1 67 ? 192.908 -108.736 39.300 1.00 59.03 46 PHE G C 1
ATOM 13790 O O . PHE G 1 67 ? 193.610 -108.974 38.316 1.00 53.56 46 PHE G O 1
ATOM 13798 N N . SER G 1 68 ? 192.756 -109.600 40.299 1.00 65.27 47 SER G N 1
ATOM 13799 C CA . SER G 1 68 ? 193.441 -110.890 40.293 1.00 72.77 47 SER G CA 1
ATOM 13800 C C . SER G 1 68 ? 192.469 -112.045 40.084 1.00 83.16 47 SER G C 1
ATOM 13801 O O . SER G 1 68 ? 192.816 -113.206 40.300 1.00 82.22 47 SER G O 1
ATOM 13804 N N . LYS G 1 69 ? 191.251 -111.720 39.662 1.00 89.84 48 LYS G N 1
ATOM 13805 C CA . LYS G 1 69 ? 190.235 -112.736 39.410 1.00 87.94 48 LYS G CA 1
ATOM 13806 C C . LYS G 1 69 ? 190.592 -113.576 38.190 1.00 85.00 48 LYS G C 1
ATOM 13807 O O . LYS G 1 69 ? 190.549 -114.805 38.237 1.00 95.31 48 LYS G O 1
ATOM 13813 N N . ASN G 1 70 ? 190.950 -112.905 37.100 1.00 88.28 49 ASN G N 1
ATOM 13814 C CA . ASN G 1 70 ? 191.312 -113.588 35.864 1.00 60.00 49 ASN G CA 1
ATOM 13815 C C . ASN G 1 70 ? 192.678 -113.149 35.344 1.00 57.64 49 ASN G C 1
ATOM 13816 O O . ASN G 1 70 ? 193.002 -113.346 34.173 1.00 58.61 49 ASN G O 1
ATOM 13821 N N . HIS G 1 71 ? 193.472 -112.551 36.225 1.00 63.12 50 HIS G N 1
ATOM 13822 C CA . HIS G 1 71 ? 194.815 -112.100 35.877 1.00 65.66 50 HIS G CA 1
ATOM 13823 C C . HIS G 1 71 ? 195.778 -112.339 37.032 1.00 70.67 50 HIS G C 1
ATOM 13824 O O . HIS G 1 71 ? 195.356 -112.602 38.159 1.00 73.66 50 HIS G O 1
ATOM 13831 N N . VAL G 1 72 ? 197.072 -112.246 36.749 1.00 68.62 51 VAL G N 1
ATOM 13832 C CA . VAL G 1 72 ? 198.082 -112.281 37.798 1.00 66.03 51 VAL G CA 1
ATOM 13833 C C . VAL G 1 72 ? 198.488 -110.853 38.141 1.00 66.92 51 VAL G C 1
ATOM 13834 O O . VAL G 1 72 ? 199.090 -110.157 37.324 1.00 61.17 51 VAL G O 1
ATOM 13838 N N . LEU G 1 73 ? 198.148 -110.422 39.351 1.00 69.84 52 LEU G N 1
ATOM 13839 C CA . LEU G 1 73 ? 198.338 -109.033 39.754 1.00 62.33 52 LEU G CA 1
ATOM 13840 C C . LEU G 1 73 ? 199.711 -108.781 40.369 1.00 66.87 52 LEU G C 1
ATOM 13841 O O . LEU G 1 73 ? 200.039 -109.320 41.427 1.00 70.62 52 LEU G O 1
ATOM 13846 N N . LEU G 1 74 ? 200.509 -107.953 39.702 1.00 63.62 53 LEU G N 1
ATOM 13847 C CA . LEU G 1 74 ? 201.824 -107.587 40.211 1.00 59.36 53 LEU G CA 1
ATOM 13848 C C . LEU G 1 74 ? 201.836 -106.156 40.734 1.00 56.76 53 LEU G C 1
ATOM 13849 O O . LEU G 1 74 ? 201.730 -105.200 39.965 1.00 57.88 53 LEU G O 1
ATOM 13854 N N . ARG G 1 75 ? 201.958 -106.021 42.050 1.00 50.87 54 ARG G N 1
ATOM 13855 C CA . ARG G 1 75 ? 202.078 -104.717 42.687 1.00 49.32 54 ARG G CA 1
ATOM 13856 C C . ARG G 1 75 ? 203.482 -104.546 43.245 1.00 57.83 54 ARG G C 1
ATOM 13857 O O . ARG G 1 75 ? 203.978 -105.418 43.955 1.00 71.01 54 ARG G O 1
ATOM 13865 N N . TYR G 1 76 ? 204.124 -103.428 42.929 1.00 56.88 55 TYR G N 1
ATOM 13866 C CA . TYR G 1 76 ? 205.456 -103.163 43.457 1.00 55.34 55 TYR G CA 1
ATOM 13867 C C . TYR G 1 76 ? 205.606 -101.705 43.872 1.00 48.14 55 TYR G C 1
ATOM 13868 O O . TYR G 1 76 ? 204.951 -100.819 43.322 1.00 46.71 55 TYR G O 1
ATOM 13877 N N . ASP G 1 77 ? 206.470 -101.467 44.853 1.00 40.57 56 ASP G N 1
ATOM 13878 C CA . ASP G 1 77 ? 206.806 -100.114 45.267 1.00 45.71 56 ASP G CA 1
ATOM 13879 C C . ASP G 1 77 ? 208.036 -99.635 44.508 1.00 54.20 56 ASP G C 1
ATOM 13880 O O . ASP G 1 77 ? 209.044 -100.337 44.438 1.00 60.65 56 ASP G O 1
ATOM 13885 N N . MET G 1 78 ? 207.948 -98.440 43.935 1.00 51.19 57 MET G N 1
ATOM 13886 C CA . MET G 1 78 ? 209.065 -97.871 43.194 1.00 45.39 57 MET G CA 1
ATOM 13887 C C . MET G 1 78 ? 210.154 -97.384 44.145 1.00 55.82 57 MET G C 1
ATOM 13888 O O . MET G 1 78 ? 210.048 -97.554 45.361 1.00 44.85 57 MET G O 1
ATOM 13893 N N . PHE G 1 79 ? 211.205 -96.790 43.590 1.00 60.26 58 PHE G N 1
ATOM 13894 C CA . PHE G 1 79 ? 212.248 -96.189 44.411 1.00 59.14 58 PHE G CA 1
ATOM 13895 C C . PHE G 1 79 ? 211.663 -95.031 45.214 1.00 37.93 58 PHE G C 1
ATOM 13896 O O . PHE G 1 79 ? 210.773 -94.327 44.734 1.00 36.58 58 PHE G O 1
ATOM 13904 N N . ASP G 1 80 ? 212.159 -94.855 46.437 1.00 40.52 59 ASP G N 1
ATOM 13905 C CA . ASP G 1 80 ? 211.641 -93.857 47.377 1.00 55.37 59 ASP G CA 1
ATOM 13906 C C . ASP G 1 80 ? 210.157 -94.061 47.688 1.00 58.68 59 ASP G C 1
ATOM 13907 O O . ASP G 1 80 ? 209.479 -93.134 48.132 1.00 59.28 59 ASP G O 1
ATOM 13912 N N . GLN G 1 81 ? 209.658 -95.273 47.465 1.00 52.82 60 GLN G N 1
ATOM 13913 C CA . GLN G 1 81 ? 208.249 -95.571 47.701 1.00 57.76 60 GLN G CA 1
ATOM 13914 C C . GLN G 1 81 ? 208.045 -96.758 48.632 1.00 64.15 60 GLN G C 1
ATOM 13915 O O . GLN G 1 81 ? 208.717 -97.781 48.505 1.00 71.94 60 GLN G O 1
ATOM 13921 N N . GLY G 1 82 ? 207.105 -96.606 49.561 1.00 57.75 61 GLY G N 1
ATOM 13922 C CA . GLY G 1 82 ? 206.688 -97.682 50.441 1.00 46.24 61 GLY G CA 1
ATOM 13923 C C . GLY G 1 82 ? 207.808 -98.380 51.186 1.00 59.78 61 GLY G C 1
ATOM 13924 O O . GLY G 1 82 ? 208.505 -97.772 51.997 1.00 70.54 61 GLY G O 1
ATOM 13925 N N . GLN G 1 83 ? 207.982 -99.666 50.897 1.00 72.39 62 GLN G N 1
ATOM 13926 C CA . GLN G 1 83 ? 208.960 -100.487 51.601 1.00 72.42 62 GLN G CA 1
ATOM 13927 C C . GLN G 1 83 ? 210.141 -100.862 50.712 1.00 74.58 62 GLN G C 1
ATOM 13928 O O . GLN G 1 83 ? 210.879 -101.802 51.008 1.00 75.15 62 GLN G O 1
ATOM 13934 N N . SER G 1 84 ? 210.311 -100.123 49.620 1.00 74.05 63 SER G N 1
ATOM 13935 C CA . SER G 1 84 ? 211.488 -100.269 48.773 1.00 68.31 63 SER G CA 1
ATOM 13936 C C . SER G 1 84 ? 212.572 -99.308 49.246 1.00 71.83 63 SER G C 1
ATOM 13937 O O . SER G 1 84 ? 212.289 -98.361 49.980 1.00 81.36 63 SER G O 1
ATOM 13940 N N . SER G 1 85 ? 213.809 -99.550 48.827 1.00 70.23 64 SER G N 1
ATOM 13941 C CA . SER G 1 85 ? 214.937 -98.748 49.290 1.00 71.56 64 SER G CA 1
ATOM 13942 C C . SER G 1 85 ? 214.886 -97.314 48.772 1.00 69.48 64 SER G C 1
ATOM 13943 O O . SER G 1 85 ? 214.225 -97.020 47.775 1.00 62.42 64 SER G O 1
ATOM 13946 N N . LYS G 1 86 ? 215.595 -96.429 49.464 1.00 71.25 65 LYS G N 1
ATOM 13947 C CA . LYS G 1 86 ? 215.634 -95.014 49.118 1.00 63.32 65 LYS G CA 1
ATOM 13948 C C . LYS G 1 86 ? 216.778 -94.696 48.160 1.00 71.09 65 LYS G C 1
ATOM 13949 O O . LYS G 1 86 ? 217.793 -95.392 48.137 1.00 72.96 65 LYS G O 1
ATOM 13955 N N . ILE G 1 87 ? 216.603 -93.640 47.372 1.00 76.63 66 ILE G N 1
ATOM 13956 C CA . ILE G 1 87 ? 217.651 -93.144 46.488 1.00 80.23 66 ILE G CA 1
ATOM 13957 C C . ILE G 1 87 ? 217.897 -91.665 46.772 1.00 91.09 66 ILE G C 1
ATOM 13958 O O . ILE G 1 87 ? 217.149 -90.807 46.306 1.00 98.29 66 ILE G O 1
ATOM 13963 N N . GLU G 1 88 ? 218.946 -91.373 47.535 1.00 92.37 67 GLU G N 1
ATOM 13964 C CA . GLU G 1 88 ? 219.193 -90.017 48.018 1.00 95.90 67 GLU G CA 1
ATOM 13965 C C . GLU G 1 88 ? 219.711 -89.082 46.926 1.00 100.40 67 GLU G C 1
ATOM 13966 O O . GLU G 1 88 ? 219.692 -87.862 47.084 1.00 115.48 67 GLU G O 1
ATOM 13972 N N . GLU G 1 89 ? 220.169 -89.663 45.822 1.00 86.50 68 GLU G N 1
ATOM 13973 C CA . GLU G 1 89 ? 220.685 -88.900 44.689 1.00 93.07 68 GLU G CA 1
ATOM 13974 C C . GLU G 1 89 ? 219.512 -88.241 43.949 1.00 95.00 68 GLU G C 1
ATOM 13975 O O . GLU G 1 89 ? 218.371 -88.687 44.073 1.00 91.87 68 GLU G O 1
ATOM 13981 N N . SER G 1 90 ? 219.787 -87.154 43.229 1.00 98.82 69 SER G N 1
ATOM 13982 C CA . SER G 1 90 ? 218.742 -86.381 42.556 1.00 95.47 69 SER G CA 1
ATOM 13983 C C . SER G 1 90 ? 218.358 -86.981 41.206 1.00 89.70 69 SER G C 1
ATOM 13984 O O . SER G 1 90 ? 218.727 -86.453 40.160 1.00 93.11 69 SER G O 1
ATOM 13987 N N . TYR G 1 91 ? 217.589 -88.064 41.233 1.00 77.79 70 TYR G N 1
ATOM 13988 C CA . TYR G 1 91 ? 217.303 -88.844 40.030 1.00 67.56 70 TYR G CA 1
ATOM 13989 C C . TYR G 1 91 ? 216.159 -88.314 39.169 1.00 66.20 70 TYR G C 1
ATOM 13990 O O . TYR G 1 91 ? 215.376 -87.464 39.593 1.00 69.08 70 TYR G O 1
ATOM 13999 N N . THR G 1 92 ? 216.079 -88.839 37.950 1.00 60.62 71 THR G N 1
ATOM 14000 C CA . THR G 1 92 ? 214.933 -88.619 37.079 1.00 55.82 71 THR G CA 1
ATOM 14001 C C . THR G 1 92 ? 214.068 -89.873 37.074 1.00 58.19 71 THR G C 1
ATOM 14002 O O . THR G 1 92 ? 214.320 -90.810 37.830 1.00 62.87 71 THR G O 1
ATOM 14006 N N . GLN G 1 93 ? 213.058 -89.896 36.214 1.00 56.23 72 GLN G N 1
ATOM 14007 C CA . GLN G 1 93 ? 212.134 -91.022 36.165 1.00 57.09 72 GLN G CA 1
ATOM 14008 C C . GLN G 1 93 ? 212.678 -92.181 35.337 1.00 60.78 72 GLN G C 1
ATOM 14009 O O . GLN G 1 93 ? 212.010 -93.201 35.172 1.00 63.87 72 GLN G O 1
ATOM 14015 N N . THR G 1 94 ? 213.893 -92.023 34.822 1.00 67.62 73 THR G N 1
ATOM 14016 C CA . THR G 1 94 ? 214.517 -93.068 34.019 1.00 71.93 73 THR G CA 1
ATOM 14017 C C . THR G 1 94 ? 214.843 -94.299 34.859 1.00 59.99 73 THR G C 1
ATOM 14018 O O . THR G 1 94 ? 214.752 -95.427 34.375 1.00 63.06 73 THR G O 1
ATOM 14022 N N . ILE G 1 95 ? 215.213 -94.083 36.118 1.00 58.13 74 ILE G N 1
ATOM 14023 C CA . ILE G 1 95 ? 215.570 -95.191 37.000 1.00 60.87 74 ILE G CA 1
ATOM 14024 C C . ILE G 1 95 ? 214.331 -95.977 37.418 1.00 61.11 74 ILE G C 1
ATOM 14025 O O . ILE G 1 95 ? 214.436 -97.107 37.897 1.00 68.92 74 ILE G O 1
ATOM 14030 N N . GLN G 1 96 ? 213.159 -95.376 37.233 1.00 46.32 75 GLN G N 1
ATOM 14031 C CA . GLN G 1 96 ? 211.904 -96.046 37.545 1.00 47.51 75 GLN G CA 1
ATOM 14032 C C . GLN G 1 96 ? 211.465 -96.908 36.369 1.00 40.97 75 GLN G C 1
ATOM 14033 O O . GLN G 1 96 ? 210.867 -97.968 36.550 1.00 43.09 75 GLN G O 1
ATOM 14039 N N . VAL G 1 97 ? 211.769 -96.442 35.162 1.00 36.59 76 VAL G N 1
ATOM 14040 C CA . VAL G 1 97 ? 211.453 -97.185 33.950 1.00 47.64 76 VAL G CA 1
ATOM 14041 C C . VAL G 1 97 ? 212.299 -98.452 33.868 1.00 46.32 76 VAL G C 1
ATOM 14042 O O . VAL G 1 97 ? 211.792 -99.532 33.564 1.00 50.89 76 VAL G O 1
ATOM 14046 N N . GLU G 1 98 ? 213.591 -98.313 34.148 1.00 43.72 77 GLU G N 1
ATOM 14047 C CA . GLU G 1 98 ? 214.499 -99.454 34.146 1.00 51.65 77 GLU G CA 1
ATOM 14048 C C . GLU G 1 98 ? 214.154 -100.415 35.275 1.00 55.96 77 GLU G C 1
ATOM 14049 O O . GLU G 1 98 ? 214.366 -101.622 35.162 1.00 62.11 77 GLU G O 1
ATOM 14055 N N . LEU G 1 99 ? 213.620 -99.869 36.363 1.00 56.41 78 LEU G N 1
ATOM 14056 C CA . LEU G 1 99 ? 213.165 -100.677 37.487 1.00 59.06 78 LEU G CA 1
ATOM 14057 C C . LEU G 1 99 ? 212.054 -101.626 37.054 1.00 61.61 78 LEU G C 1
ATOM 14058 O O . LEU G 1 99 ? 212.076 -102.813 37.380 1.00 61.56 78 LEU G O 1
ATOM 14063 N N . LEU G 1 100 ? 211.087 -101.092 36.313 1.00 56.71 79 LEU G N 1
ATOM 14064 C CA . LEU G 1 100 ? 209.961 -101.884 35.835 1.00 48.51 79 LEU G CA 1
ATOM 14065 C C . LEU G 1 100 ? 210.422 -102.980 34.881 1.00 50.87 79 LEU G C 1
ATOM 14066 O O . LEU G 1 100 ? 209.928 -104.105 34.937 1.00 52.21 79 LEU G O 1
ATOM 14071 N N . LYS G 1 101 ? 211.374 -102.645 34.014 1.00 49.96 80 LYS G N 1
ATOM 14072 C CA . LYS G 1 101 ? 211.883 -103.592 33.027 1.00 54.65 80 LYS G CA 1
ATOM 14073 C C . LYS G 1 101 ? 212.523 -104.807 33.686 1.00 65.67 80 LYS G C 1
ATOM 14074 O O . LYS G 1 101 ? 212.138 -105.945 33.419 1.00 69.94 80 LYS G O 1
ATOM 14080 N N . ASN G 1 102 ? 213.502 -104.554 34.548 1.00 65.65 81 ASN G N 1
ATOM 14081 C CA . ASN G 1 102 ? 214.249 -105.626 35.192 1.00 55.39 81 ASN G CA 1
ATOM 14082 C C . ASN G 1 102 ? 213.412 -106.411 36.195 1.00 51.40 81 ASN G C 1
ATOM 14083 O O . ASN G 1 102 ? 213.742 -107.548 36.525 1.00 56.22 81 ASN G O 1
ATOM 14088 N N . LEU G 1 103 ? 212.333 -105.807 36.680 1.00 51.50 82 LEU G N 1
ATOM 14089 C CA . LEU G 1 103 ? 211.424 -106.506 37.580 1.00 48.91 82 LEU G CA 1
ATOM 14090 C C . LEU G 1 103 ? 210.628 -107.554 36.812 1.00 49.44 82 LEU G C 1
ATOM 14091 O O . LEU G 1 103 ? 210.456 -108.680 37.278 1.00 54.87 82 LEU G O 1
ATOM 14096 N N . LEU G 1 104 ? 210.146 -107.177 35.632 1.00 43.86 83 LEU G N 1
ATOM 14097 C CA . LEU G 1 104 ? 209.400 -108.097 34.784 1.00 45.18 83 LEU G CA 1
ATOM 14098 C C . LEU G 1 104 ? 210.308 -109.218 34.291 1.00 63.33 83 LEU G C 1
ATOM 14099 O O . LEU G 1 104 ? 209.881 -110.366 34.169 1.00 76.49 83 LEU G O 1
ATOM 14104 N N . GLU G 1 105 ? 211.563 -108.878 34.013 1.00 59.01 84 GLU G N 1
ATOM 14105 C CA . GLU G 1 105 ? 212.551 -109.869 33.597 1.00 63.81 84 GLU G CA 1
ATOM 14106 C C . GLU G 1 105 ? 212.887 -110.807 34.750 1.00 66.03 84 GLU G C 1
ATOM 14107 O O . GLU G 1 105 ? 213.098 -112.003 34.552 1.00 68.38 84 GLU G O 1
ATOM 14113 N N . HIS G 1 106 ? 212.935 -110.249 35.956 1.00 64.13 85 HIS G N 1
ATOM 14114 C CA . HIS G 1 106 ? 213.228 -111.017 37.160 1.00 67.31 85 HIS G CA 1
ATOM 14115 C C . HIS G 1 106 ? 212.155 -112.064 37.434 1.00 69.18 85 HIS G C 1
ATOM 14116 O O . HIS G 1 106 ? 212.457 -113.194 37.820 1.00 75.53 85 HIS G O 1
ATOM 14123 N N . LEU G 1 107 ? 210.900 -111.678 37.227 1.00 58.65 86 LEU G N 1
ATOM 14124 C CA . LEU G 1 107 ? 209.771 -112.554 37.507 1.00 59.67 86 LEU G CA 1
ATOM 14125 C C . LEU G 1 107 ? 209.383 -113.385 36.287 1.00 65.96 86 LEU G C 1
ATOM 14126 O O . LEU G 1 107 ? 208.353 -114.060 36.286 1.00 70.55 86 LEU G O 1
ATOM 14131 N N . GLY G 1 108 ? 210.216 -113.335 35.252 1.00 62.06 87 GLY G N 1
ATOM 14132 C CA . GLY G 1 108 ? 209.981 -114.108 34.046 1.00 72.03 87 GLY G CA 1
ATOM 14133 C C . GLY G 1 108 ? 208.730 -113.679 33.305 1.00 78.06 87 GLY G C 1
ATOM 14134 O O . GLY G 1 108 ? 208.011 -114.509 32.748 1.00 83.30 87 GLY G O 1
ATOM 14135 N N . ILE G 1 109 ? 208.472 -112.375 33.303 1.00 76.47 88 ILE G N 1
ATOM 14136 C CA . ILE G 1 109 ? 207.302 -111.821 32.633 1.00 70.90 88 ILE G CA 1
ATOM 14137 C C . ILE G 1 109 ? 207.715 -111.076 31.368 1.00 69.40 88 ILE G C 1
ATOM 14138 O O . ILE G 1 109 ? 208.259 -109.974 31.435 1.00 71.80 88 ILE G O 1
ATOM 14143 N N . ALA G 1 110 ? 207.452 -111.686 30.217 1.00 68.38 89 ALA G N 1
ATOM 14144 C CA . ALA G 1 110 ? 207.879 -111.129 28.940 1.00 69.51 89 ALA G CA 1
ATOM 14145 C C . ALA G 1 110 ? 206.940 -110.033 28.449 1.00 69.06 89 ALA G C 1
ATOM 14146 O O . ALA G 1 110 ? 207.356 -109.127 27.728 1.00 77.09 89 ALA G O 1
ATOM 14148 N N . GLN G 1 111 ? 205.675 -110.115 28.846 1.00 60.12 90 GLN G N 1
ATOM 14149 C CA . GLN G 1 111 ? 204.665 -109.182 28.363 1.00 59.58 90 GLN G CA 1
ATOM 14150 C C . GLN G 1 111 ? 203.543 -109.030 29.387 1.00 64.53 90 GLN G C 1
ATOM 14151 O O . GLN G 1 111 ? 203.098 -110.015 29.978 1.00 61.79 90 GLN G O 1
ATOM 14157 N N . ALA G 1 112 ? 203.085 -107.799 29.598 1.00 69.45 91 ALA G N 1
ATOM 14158 C CA . ALA G 1 112 ? 202.088 -107.540 30.632 1.00 68.65 91 ALA G CA 1
ATOM 14159 C C . ALA G 1 112 ? 201.193 -106.343 30.323 1.00 66.23 91 ALA G C 1
ATOM 14160 O O . ALA G 1 112 ? 201.572 -105.442 29.574 1.00 63.46 91 ALA G O 1
ATOM 14162 N N . ASN G 1 113 ? 199.997 -106.353 30.906 1.00 66.28 92 ASN G N 1
ATOM 14163 C CA . ASN G 1 113 ? 199.094 -105.209 30.855 1.00 56.43 92 ASN G CA 1
ATOM 14164 C C . ASN G 1 113 ? 199.474 -104.194 31.922 1.00 65.93 92 ASN G C 1
ATOM 14165 O O . ASN G 1 113 ? 199.519 -104.522 33.108 1.00 75.54 92 ASN G O 1
ATOM 14170 N N . ILE G 1 114 ? 199.747 -102.963 31.505 1.00 68.99 93 ILE G N 1
ATOM 14171 C CA . ILE G 1 114 ? 200.191 -101.932 32.434 1.00 58.72 93 ILE G CA 1
ATOM 14172 C C . ILE G 1 114 ? 199.097 -100.914 32.734 1.00 46.77 93 ILE G C 1
ATOM 14173 O O . ILE G 1 114 ? 198.515 -100.326 31.824 1.00 46.62 93 ILE G O 1
ATOM 14178 N N . VAL G 1 115 ? 198.817 -100.718 34.019 1.00 46.73 94 VAL G N 1
ATOM 14179 C CA . VAL G 1 115 ? 197.908 -99.664 34.450 1.00 57.72 94 VAL G CA 1
ATOM 14180 C C . VAL G 1 115 ? 198.612 -98.738 35.442 1.00 53.74 94 VAL G C 1
ATOM 14181 O O . VAL G 1 115 ? 199.079 -99.169 36.497 1.00 50.80 94 VAL G O 1
ATOM 14185 N N . GLY G 1 116 ? 198.701 -97.462 35.083 1.00 42.82 95 GLY G N 1
ATOM 14186 C CA . GLY G 1 116 ? 199.366 -96.483 35.921 1.00 32.49 95 GLY G CA 1
ATOM 14187 C C . GLY G 1 116 ? 198.504 -95.261 36.156 1.00 42.86 95 GLY G C 1
ATOM 14188 O O . GLY G 1 116 ? 197.682 -94.897 35.316 1.00 47.16 95 GLY G O 1
ATOM 14189 N N . ILE G 1 117 ? 198.690 -94.627 37.308 1.00 46.93 96 ILE G N 1
ATOM 14190 C CA . ILE G 1 117 ? 197.952 -93.417 37.639 1.00 43.36 96 ILE G CA 1
ATOM 14191 C C . ILE G 1 117 ? 198.915 -92.346 38.142 1.00 54.97 96 ILE G C 1
ATOM 14192 O O . ILE G 1 117 ? 199.868 -92.648 38.865 1.00 61.45 96 ILE G O 1
ATOM 14197 N N . SER G 1 118 ? 198.674 -91.103 37.730 1.00 57.96 97 SER G N 1
ATOM 14198 C CA . SER G 1 118 ? 199.500 -89.965 38.127 1.00 61.28 97 SER G CA 1
ATOM 14199 C C . SER G 1 118 ? 200.973 -90.180 37.782 1.00 65.11 97 SER G C 1
ATOM 14200 O O . SER G 1 118 ? 201.347 -90.229 36.610 1.00 66.45 97 SER G O 1
ATOM 14203 N N . TYR G 1 119 ? 201.796 -90.309 38.818 1.00 65.21 98 TYR G N 1
ATOM 14204 C CA . TYR G 1 119 ? 203.231 -90.523 38.663 1.00 57.62 98 TYR G CA 1
ATOM 14205 C C . TYR G 1 119 ? 203.517 -91.835 37.936 1.00 55.71 98 TYR G C 1
ATOM 14206 O O . TYR G 1 119 ? 204.430 -91.913 37.113 1.00 54.73 98 TYR G O 1
ATOM 14215 N N . GLY G 1 120 ? 202.726 -92.860 38.240 1.00 55.24 99 GLY G N 1
ATOM 14216 C CA . GLY G 1 120 ? 202.880 -94.159 37.612 1.00 51.97 99 GLY G CA 1
ATOM 14217 C C . GLY G 1 120 ? 202.517 -94.133 36.141 1.00 52.72 99 GLY G C 1
ATOM 14218 O O . GLY G 1 120 ? 203.115 -94.839 35.328 1.00 47.87 99 GLY G O 1
ATOM 14219 N N . ALA G 1 121 ? 201.532 -93.311 35.797 1.00 51.00 100 ALA G N 1
ATOM 14220 C CA . ALA G 1 121 ? 201.111 -93.166 34.411 1.00 44.43 100 ALA G CA 1
ATOM 14221 C C . ALA G 1 121 ? 202.221 -92.533 33.576 1.00 42.14 100 ALA G C 1
ATOM 14222 O O . ALA G 1 121 ? 202.380 -92.850 32.397 1.00 40.50 100 ALA G O 1
ATOM 14224 N N . SER G 1 122 ? 202.985 -91.639 34.197 1.00 51.98 101 SER G N 1
ATOM 14225 C CA . SER G 1 122 ? 204.137 -91.029 33.543 1.00 51.09 101 SER G CA 1
ATOM 14226 C C . SER G 1 122 ? 205.214 -92.073 33.289 1.00 54.51 101 SER G C 1
ATOM 14227 O O . SER G 1 122 ? 205.902 -92.033 32.270 1.00 58.58 101 SER G O 1
ATOM 14230 N N . ILE G 1 123 ? 205.353 -93.006 34.225 1.00 55.60 102 ILE G N 1
ATOM 14231 C CA . ILE G 1 123 ? 206.306 -94.099 34.082 1.00 56.69 102 ILE G CA 1
ATOM 14232 C C . ILE G 1 123 ? 205.855 -95.052 32.980 1.00 60.37 102 ILE G C 1
ATOM 14233 O O . ILE G 1 123 ? 206.671 -95.542 32.200 1.00 63.76 102 ILE G O 1
ATOM 14238 N N . ALA G 1 124 ? 204.549 -95.299 32.919 1.00 58.48 103 ALA G N 1
ATOM 14239 C CA . ALA G 1 124 ? 203.972 -96.174 31.902 1.00 52.44 103 ALA G CA 1
ATOM 14240 C C . ALA G 1 124 ? 204.254 -95.650 30.498 1.00 53.28 103 ALA G C 1
ATOM 14241 O O . ALA G 1 124 ? 204.580 -96.419 29.593 1.00 43.93 103 ALA G O 1
ATOM 14243 N N . LEU G 1 125 ? 204.131 -94.337 30.328 1.00 50.78 104 LEU G N 1
ATOM 14244 C CA . LEU G 1 125 ? 204.379 -93.700 29.039 1.00 48.80 104 LEU G CA 1
ATOM 14245 C C . LEU G 1 125 ? 205.851 -93.768 28.651 1.00 48.52 104 LEU G C 1
ATOM 14246 O O . LEU G 1 125 ? 206.186 -94.057 27.503 1.00 49.28 104 LEU G O 1
ATOM 14251 N N . GLN G 1 126 ? 206.727 -93.491 29.611 1.00 49.68 105 GLN G N 1
ATOM 14252 C CA . GLN G 1 126 ? 208.161 -93.549 29.361 1.00 58.83 105 GLN G CA 1
ATOM 14253 C C . GLN G 1 126 ? 208.599 -94.985 29.101 1.00 65.36 105 GLN G C 1
ATOM 14254 O O . GLN G 1 126 ? 209.546 -95.229 28.352 1.00 64.76 105 GLN G O 1
ATOM 14260 N N . PHE G 1 127 ? 207.899 -95.932 29.718 1.00 61.81 106 PHE G N 1
ATOM 14261 C CA . PHE G 1 127 ? 208.195 -97.348 29.533 1.00 57.01 106 PHE G CA 1
ATOM 14262 C C . PHE G 1 127 ? 207.749 -97.817 28.152 1.00 54.85 106 PHE G C 1
ATOM 14263 O O . PHE G 1 127 ? 208.484 -98.520 27.457 1.00 45.72 106 PHE G O 1
ATOM 14271 N N . ALA G 1 128 ? 206.542 -97.419 27.758 1.00 52.73 107 ALA G N 1
ATOM 14272 C CA . ALA G 1 128 ? 205.993 -97.801 26.461 1.00 53.08 107 ALA G CA 1
ATOM 14273 C C . ALA G 1 128 ? 206.802 -97.197 25.319 1.00 60.58 107 ALA G C 1
ATOM 14274 O O . ALA G 1 128 ? 206.809 -97.719 24.204 1.00 62.61 107 ALA G O 1
ATOM 14276 N N . ALA G 1 129 ? 207.484 -96.094 25.608 1.00 60.80 108 ALA G N 1
ATOM 14277 C CA . ALA G 1 129 ? 208.292 -95.406 24.611 1.00 56.72 108 ALA G CA 1
ATOM 14278 C C . ALA G 1 129 ? 209.630 -96.104 24.395 1.00 60.57 108 ALA G C 1
ATOM 14279 O O . ALA G 1 129 ? 210.266 -95.928 23.357 1.00 51.58 108 ALA G O 1
ATOM 14281 N N . LYS G 1 130 ? 210.052 -96.895 25.377 1.00 61.65 109 LYS G N 1
ATOM 14282 C CA . LYS G 1 130 ? 211.358 -97.543 25.321 1.00 59.91 109 LYS G CA 1
ATOM 14283 C C . LYS G 1 130 ? 211.247 -99.063 25.233 1.00 62.09 109 LYS G C 1
ATOM 14284 O O . LYS G 1 130 ? 212.062 -99.712 24.578 1.00 62.94 109 LYS G O 1
ATOM 14290 N N . TYR G 1 131 ? 210.241 -99.630 25.893 1.00 61.40 110 TYR G N 1
ATOM 14291 C CA . TYR G 1 131 ? 210.045 -101.078 25.878 1.00 60.59 110 TYR G CA 1
ATOM 14292 C C . TYR G 1 131 ? 208.600 -101.464 25.569 1.00 61.41 110 TYR G C 1
ATOM 14293 O O . TYR G 1 131 ? 207.897 -101.982 26.437 1.00 61.70 110 TYR G O 1
ATOM 14302 N N . PRO G 1 132 ? 208.155 -101.227 24.325 1.00 64.68 111 PRO G N 1
ATOM 14303 C CA . PRO G 1 132 ? 206.763 -101.498 23.953 1.00 67.34 111 PRO G CA 1
ATOM 14304 C C . PRO G 1 132 ? 206.469 -102.986 23.764 1.00 73.73 111 PRO G C 1
ATOM 14305 O O . PRO G 1 132 ? 205.308 -103.391 23.831 1.00 81.03 111 PRO G O 1
ATOM 14309 N N . THR G 1 133 ? 207.507 -103.783 23.533 1.00 70.53 112 THR G N 1
ATOM 14310 C CA . THR G 1 133 ? 207.336 -105.214 23.307 1.00 69.68 112 THR G CA 1
ATOM 14311 C C . THR G 1 133 ? 206.920 -105.944 24.581 1.00 64.80 112 THR G C 1
ATOM 14312 O O . THR G 1 133 ? 206.387 -107.052 24.526 1.00 65.54 112 THR G O 1
ATOM 14316 N N . MET G 1 134 ? 207.163 -105.316 25.727 1.00 63.66 113 MET G N 1
ATOM 14317 C CA . MET G 1 134 ? 206.833 -105.916 27.014 1.00 66.75 113 MET G CA 1
ATOM 14318 C C . MET G 1 134 ? 205.436 -105.512 27.481 1.00 65.20 113 MET G C 1
ATOM 14319 O O . MET G 1 134 ? 205.072 -105.732 28.636 1.00 64.91 113 MET G O 1
ATOM 14324 N N . ILE G 1 135 ? 204.658 -104.923 26.577 1.00 62.96 114 ILE G N 1
ATOM 14325 C CA . ILE G 1 135 ? 203.313 -104.456 26.905 1.00 63.78 114 ILE G CA 1
ATOM 14326 C C . ILE G 1 135 ? 202.260 -105.004 25.944 1.00 67.78 114 ILE G C 1
ATOM 14327 O O . ILE G 1 135 ? 202.429 -104.945 24.727 1.00 73.71 114 ILE G O 1
ATOM 14332 N N . LYS G 1 136 ? 201.176 -105.537 26.499 1.00 66.56 115 LYS G N 1
ATOM 14333 C CA . LYS G 1 136 ? 200.008 -105.897 25.702 1.00 71.67 115 LYS G CA 1
ATOM 14334 C C . LYS G 1 136 ? 199.155 -104.660 25.474 1.00 67.81 115 LYS G C 1
ATOM 14335 O O . LYS G 1 136 ? 199.166 -104.062 24.398 1.00 68.86 115 LYS G O 1
ATOM 14341 N N . ARG G 1 137 ? 198.415 -104.287 26.512 1.00 58.12 116 ARG G N 1
ATOM 14342 C CA . ARG G 1 137 ? 197.569 -103.105 26.483 1.00 58.73 116 ARG G CA 1
ATOM 14343 C C . ARG G 1 137 ? 197.897 -102.230 27.686 1.00 61.14 116 ARG G C 1
ATOM 14344 O O . ARG G 1 137 ? 198.599 -102.665 28.598 1.00 67.01 116 ARG G O 1
ATOM 14352 N N . MET G 1 138 ? 197.393 -101.001 27.690 1.00 59.94 117 MET G N 1
ATOM 14353 C CA . MET G 1 138 ? 197.758 -100.046 28.729 1.00 49.13 117 MET G CA 1
ATOM 14354 C C . MET G 1 138 ? 196.594 -99.138 29.112 1.00 49.35 117 MET G C 1
ATOM 14355 O O . MET G 1 138 ? 195.785 -98.762 28.267 1.00 63.54 117 MET G O 1
ATOM 14360 N N . VAL G 1 139 ? 196.509 -98.800 30.394 1.00 40.85 118 VAL G N 1
ATOM 14361 C CA . VAL G 1 139 ? 195.513 -97.846 30.868 1.00 41.08 118 VAL G CA 1
ATOM 14362 C C . VAL G 1 139 ? 196.169 -96.786 31.744 1.00 44.24 118 VAL G C 1
ATOM 14363 O O . VAL G 1 139 ? 196.730 -97.095 32.796 1.00 40.73 118 VAL G O 1
ATOM 14367 N N . VAL G 1 140 ? 196.102 -95.535 31.299 1.00 46.95 119 VAL G N 1
ATOM 14368 C CA . VAL G 1 140 ? 196.677 -94.423 32.045 1.00 43.26 119 VAL G CA 1
ATOM 14369 C C . VAL G 1 140 ? 195.585 -93.495 32.579 1.00 42.15 119 VAL G C 1
ATOM 14370 O O . VAL G 1 140 ? 194.747 -92.999 31.825 1.00 39.78 119 VAL G O 1
ATOM 14374 N N . ALA G 1 141 ? 195.595 -93.274 33.889 1.00 45.63 120 ALA G N 1
ATOM 14375 C CA . ALA G 1 141 ? 194.587 -92.440 34.534 1.00 37.94 120 ALA G CA 1
ATOM 14376 C C . ALA G 1 141 ? 195.214 -91.191 35.140 1.00 37.39 120 ALA G C 1
ATOM 14377 O O . ALA G 1 141 ? 196.242 -91.275 35.815 1.00 48.74 120 ALA G O 1
ATOM 14379 N N . ASN G 1 142 ? 194.585 -90.042 34.898 1.00 36.28 121 ASN G N 1
ATOM 14380 C CA . ASN G 1 142 ? 195.072 -88.754 35.391 1.00 46.96 121 ASN G CA 1
ATOM 14381 C C . ASN G 1 142 ? 196.519 -88.520 34.973 1.00 54.91 121 ASN G C 1
ATOM 14382 O O . ASN G 1 142 ? 197.416 -88.442 35.811 1.00 28.10 121 ASN G O 1
ATOM 14387 N N . VAL G 1 143 ? 196.731 -88.403 33.666 1.00 55.25 122 VAL G N 1
ATOM 14388 C CA . VAL G 1 143 ? 198.069 -88.466 33.093 1.00 49.38 122 VAL G CA 1
ATOM 14389 C C . VAL G 1 143 ? 198.379 -87.275 32.184 1.00 48.22 122 VAL G C 1
ATOM 14390 O O . VAL G 1 143 ? 197.508 -86.780 31.469 1.00 47.14 122 VAL G O 1
ATOM 14394 N N . VAL G 1 144 ? 199.624 -86.810 32.232 1.00 56.48 123 VAL G N 1
ATOM 14395 C CA . VAL G 1 144 ? 200.100 -85.777 31.322 1.00 57.77 123 VAL G CA 1
ATOM 14396 C C . VAL G 1 144 ? 201.174 -86.342 30.395 1.00 57.22 123 VAL G C 1
ATOM 14397 O O . VAL G 1 144 ? 201.797 -87.361 30.700 1.00 48.30 123 VAL G O 1
ATOM 14401 N N . ALA G 1 145 ? 201.383 -85.684 29.261 1.00 60.47 124 ALA G N 1
ATOM 14402 C CA . ALA G 1 145 ? 202.423 -86.094 28.324 1.00 60.13 124 ALA G CA 1
ATOM 14403 C C . ALA G 1 145 ? 203.733 -85.385 28.647 1.00 58.84 124 ALA G C 1
ATOM 14404 O O . ALA G 1 145 ? 204.814 -85.854 28.292 1.00 53.93 124 ALA G O 1
ATOM 14406 N N . LYS G 1 146 ? 203.623 -84.250 29.327 1.00 62.45 125 LYS G N 1
ATOM 14407 C CA . LYS G 1 146 ? 204.785 -83.461 29.714 1.00 53.33 125 LYS G CA 1
ATOM 14408 C C . LYS G 1 146 ? 204.456 -82.595 30.923 1.00 49.61 125 LYS G C 1
ATOM 14409 O O . LYS G 1 146 ? 203.391 -81.980 30.985 1.00 60.51 125 LYS G O 1
ATOM 14415 N N . THR G 1 147 ? 205.369 -82.555 31.887 1.00 42.58 126 THR G N 1
ATOM 14416 C CA . THR G 1 147 ? 205.168 -81.745 33.078 1.00 51.94 126 THR G CA 1
ATOM 14417 C C . THR G 1 147 ? 205.288 -80.262 32.741 1.00 57.33 126 THR G C 1
ATOM 14418 O O . THR G 1 147 ? 206.390 -79.739 32.575 1.00 61.00 126 THR G O 1
ATOM 14422 N N . SER G 1 148 ? 204.143 -79.596 32.634 1.00 58.58 127 SER G N 1
ATOM 14423 C CA . SER G 1 148 ? 204.096 -78.174 32.315 1.00 64.97 127 SER G CA 1
ATOM 14424 C C . SER G 1 148 ? 204.789 -77.341 33.392 1.00 61.58 127 SER G C 1
ATOM 14425 O O . SER G 1 148 ? 204.945 -77.799 34.525 1.00 55.89 127 SER G O 1
ATOM 14428 N N . PRO G 1 149 ? 205.222 -76.118 33.037 1.00 51.08 128 PRO G N 1
ATOM 14429 C CA . PRO G 1 149 ? 205.778 -75.185 34.025 1.00 45.76 128 PRO G CA 1
ATOM 14430 C C . PRO G 1 149 ? 204.806 -74.930 35.173 1.00 53.52 128 PRO G C 1
ATOM 14431 O O . PRO G 1 149 ? 205.221 -74.659 36.300 1.00 54.46 128 PRO G O 1
ATOM 14435 N N . TRP G 1 150 ? 203.516 -75.024 34.868 1.00 58.96 129 TRP G N 1
ATOM 14436 C CA . TRP G 1 150 ? 202.463 -74.852 35.858 1.00 56.85 129 TRP G CA 1
ATOM 14437 C C . TRP G 1 150 ? 202.523 -75.945 36.920 1.00 55.38 129 TRP G C 1
ATOM 14438 O O . TRP G 1 150 ? 202.506 -75.661 38.119 1.00 42.37 129 TRP G O 1
ATOM 14449 N N . LEU G 1 151 ? 202.601 -77.194 36.473 1.00 57.23 130 LEU G N 1
ATOM 14450 C CA . LEU G 1 151 ? 202.659 -78.333 37.383 1.00 51.76 130 LEU G CA 1
ATOM 14451 C C . LEU G 1 151 ? 204.012 -78.413 38.086 1.00 47.59 130 LEU G C 1
ATOM 14452 O O . LEU G 1 151 ? 204.114 -78.930 39.199 1.00 50.23 130 LEU G O 1
ATOM 14457 N N . LYS G 1 152 ? 205.048 -77.896 37.433 1.00 36.38 131 LYS G N 1
ATOM 14458 C CA . LYS G 1 152 ? 206.392 -77.925 37.995 1.00 33.27 131 LYS G CA 1
ATOM 14459 C C . LYS G 1 152 ? 206.498 -76.989 39.197 1.00 45.91 131 LYS G C 1
ATOM 14460 O O . LYS G 1 152 ? 207.118 -77.331 40.204 1.00 48.60 131 LYS G O 1
ATOM 14466 N N . ASP G 1 153 ? 205.892 -75.809 39.087 1.00 47.52 132 ASP G N 1
ATOM 14467 C CA . ASP G 1 153 ? 205.910 -74.839 40.180 1.00 45.22 132 ASP G CA 1
ATOM 14468 C C . ASP G 1 153 ? 205.060 -75.307 41.355 1.00 46.50 132 ASP G C 1
ATOM 14469 O O . ASP G 1 153 ? 205.349 -74.984 42.507 1.00 52.35 132 ASP G O 1
ATOM 14474 N N . ILE G 1 154 ? 204.008 -76.064 41.059 1.00 47.30 133 ILE G N 1
ATOM 14475 C CA . ILE G 1 154 ? 203.179 -76.656 42.101 1.00 52.13 133 ILE G CA 1
ATOM 14476 C C . ILE G 1 154 ? 203.998 -77.662 42.899 1.00 45.90 133 ILE G C 1
ATOM 14477 O O . ILE G 1 154 ? 203.938 -77.694 44.129 1.00 49.15 133 ILE G O 1
ATOM 14482 N N . GLY G 1 155 ? 204.773 -78.471 42.184 1.00 43.00 134 GLY G N 1
ATOM 14483 C CA . GLY G 1 155 ? 205.652 -79.443 42.807 1.00 48.69 134 GLY G CA 1
ATOM 14484 C C . GLY G 1 155 ? 206.718 -78.782 43.657 1.00 55.95 134 GLY G C 1
ATOM 14485 O O . GLY G 1 155 ? 207.113 -79.313 44.695 1.00 64.36 134 GLY G O 1
ATOM 14486 N N . ASP G 1 156 ? 207.184 -77.618 43.214 1.00 51.23 135 ASP G N 1
ATOM 14487 C CA . ASP G 1 156 ? 208.158 -76.846 43.977 1.00 47.70 135 ASP G CA 1
ATOM 14488 C C . ASP G 1 156 ? 207.537 -76.344 45.274 1.00 56.17 135 ASP G C 1
ATOM 14489 O O . ASP G 1 156 ? 208.207 -76.261 46.303 1.00 61.61 135 ASP G O 1
ATOM 14494 N N . GLY G 1 157 ? 206.250 -76.015 45.216 1.00 51.68 136 GLY G N 1
ATOM 14495 C CA . GLY G 1 157 ? 205.520 -75.581 46.392 1.00 49.88 136 GLY G CA 1
ATOM 14496 C C . GLY G 1 157 ? 205.401 -76.696 47.408 1.00 50.85 136 GLY G C 1
ATOM 14497 O O . GLY G 1 157 ? 205.571 -76.476 48.608 1.00 52.52 136 GLY G O 1
ATOM 14498 N N . TRP G 1 158 ? 205.106 -77.897 46.920 1.00 50.29 137 TRP G N 1
ATOM 14499 C CA . TRP G 1 158 ? 205.029 -79.074 47.775 1.00 48.71 137 TRP G CA 1
ATOM 14500 C C . TRP G 1 158 ? 206.368 -79.327 48.454 1.00 50.02 137 TRP G C 1
ATOM 14501 O O . TRP G 1 158 ? 206.429 -79.556 49.662 1.00 62.92 137 TRP G O 1
ATOM 14512 N N . ASN G 1 159 ? 207.438 -79.273 47.668 1.00 41.43 138 ASN G N 1
ATOM 14513 C CA . ASN G 1 159 ? 208.779 -79.537 48.173 1.00 48.28 138 ASN G CA 1
ATOM 14514 C C . ASN G 1 159 ? 209.227 -78.523 49.221 1.00 50.09 138 ASN G C 1
ATOM 14515 O O . ASN G 1 159 ? 209.806 -78.898 50.238 1.00 46.03 138 ASN G O 1
ATOM 14520 N N . GLU G 1 160 ? 208.951 -77.245 48.973 1.00 55.54 139 GLU G N 1
ATOM 14521 C CA . GLU G 1 160 ? 209.332 -76.178 49.897 1.00 52.90 139 GLU G CA 1
ATOM 14522 C C . GLU G 1 160 ? 208.736 -76.386 51.285 1.00 51.91 139 GLU G C 1
ATOM 14523 O O . GLU G 1 160 ? 209.440 -76.298 52.291 1.00 57.96 139 GLU G O 1
ATOM 14529 N N . VAL G 1 161 ? 207.437 -76.661 51.333 1.00 45.32 140 VAL G N 1
ATOM 14530 C CA . VAL G 1 161 ? 206.762 -76.920 52.598 1.00 47.79 140 VAL G CA 1
ATOM 14531 C C . VAL G 1 161 ? 207.273 -78.225 53.201 1.00 55.98 140 VAL G C 1
ATOM 14532 O O . VAL G 1 161 ? 207.442 -78.337 54.417 1.00 65.92 140 VAL G O 1
ATOM 14536 N N . ALA G 1 162 ? 207.539 -79.202 52.340 1.00 54.13 141 ALA G N 1
ATOM 14537 C CA . ALA G 1 162 ? 208.112 -80.471 52.773 1.00 49.17 141 ALA G CA 1
ATOM 14538 C C . ALA G 1 162 ? 209.502 -80.267 53.369 1.00 47.40 141 ALA G C 1
ATOM 14539 O O . ALA G 1 162 ? 209.916 -81.000 54.267 1.00 48.09 141 ALA G O 1
ATOM 14541 N N . LYS G 1 163 ? 210.218 -79.266 52.863 1.00 38.94 142 LYS G N 1
ATOM 14542 C CA . LYS G 1 163 ? 211.546 -78.937 53.368 1.00 39.27 142 LYS G CA 1
ATOM 14543 C C . LYS G 1 163 ? 211.470 -78.323 54.761 1.00 49.93 142 LYS G C 1
ATOM 14544 O O . LYS G 1 163 ? 212.418 -78.415 55.540 1.00 57.60 142 LYS G O 1
ATOM 14550 N N . THR G 1 164 ? 210.336 -77.702 55.070 1.00 53.23 143 THR G N 1
ATOM 14551 C CA . THR G 1 164 ? 210.141 -77.060 56.366 1.00 53.01 143 THR G CA 1
ATOM 14552 C C . THR G 1 164 ? 209.715 -78.066 57.433 1.00 54.55 143 THR G C 1
ATOM 14553 O O . THR G 1 164 ? 209.737 -77.766 58.626 1.00 57.12 143 THR G O 1
ATOM 14557 N N . GLY G 1 165 ? 209.323 -79.258 56.995 1.00 53.99 144 GLY G N 1
ATOM 14558 C CA . GLY G 1 165 ? 208.954 -80.324 57.909 1.00 52.78 144 GLY G CA 1
ATOM 14559 C C . GLY G 1 165 ? 207.574 -80.166 58.520 1.00 51.55 144 GLY G C 1
ATOM 14560 O O . GLY G 1 165 ? 207.198 -80.922 59.415 1.00 42.28 144 GLY G O 1
ATOM 14561 N N . ASN G 1 166 ? 206.818 -79.184 58.037 1.00 56.41 145 ASN G N 1
ATOM 14562 C CA . ASN G 1 166 ? 205.473 -78.935 58.544 1.00 54.89 145 ASN G CA 1
ATOM 14563 C C . ASN G 1 166 ? 204.456 -79.879 57.909 1.00 52.94 145 ASN G C 1
ATOM 14564 O O . ASN G 1 166 ? 204.051 -79.690 56.761 1.00 57.04 145 ASN G O 1
ATOM 14569 N N . GLY G 1 167 ? 204.043 -80.891 58.666 1.00 46.46 146 GLY G N 1
ATOM 14570 C CA . GLY G 1 167 ? 203.112 -81.888 58.170 1.00 47.85 146 GLY G CA 1
ATOM 14571 C C . GLY G 1 167 ? 201.708 -81.357 57.956 1.00 46.19 146 GLY G C 1
ATOM 14572 O O . GLY G 1 167 ? 201.032 -81.734 56.998 1.00 43.56 146 GLY G O 1
ATOM 14573 N N . LEU G 1 168 ? 201.267 -80.482 58.854 1.00 48.14 147 LEU G N 1
ATOM 14574 C CA . LEU G 1 168 ? 199.937 -79.893 58.755 1.00 51.03 147 LEU G CA 1
ATOM 14575 C C . LEU G 1 168 ? 199.827 -78.994 57.531 1.00 56.55 147 LEU G C 1
ATOM 14576 O O . LEU G 1 168 ? 198.823 -79.017 56.818 1.00 52.88 147 LEU G O 1
ATOM 14581 N N . ALA G 1 169 ? 200.866 -78.200 57.292 1.00 61.82 148 ALA G N 1
ATOM 14582 C CA . ALA G 1 169 ? 200.902 -77.328 56.126 1.00 64.99 148 ALA G CA 1
ATOM 14583 C C . ALA G 1 169 ? 200.981 -78.151 54.845 1.00 62.28 148 ALA G C 1
ATOM 14584 O O . ALA G 1 169 ? 200.359 -77.810 53.840 1.00 60.95 148 ALA G O 1
ATOM 14586 N N . TYR G 1 170 ? 201.743 -79.239 54.893 1.00 49.67 149 TYR G N 1
ATOM 14587 C CA . TYR G 1 170 ? 201.917 -80.104 53.733 1.00 45.54 149 TYR G CA 1
ATOM 14588 C C . TYR G 1 170 ? 200.599 -80.776 53.352 1.00 47.02 149 TYR G C 1
ATOM 14589 O O . TYR G 1 170 ? 200.299 -80.945 52.170 1.00 42.03 149 TYR G O 1
ATOM 14598 N N . TYR G 1 171 ? 199.813 -81.153 54.357 1.00 49.49 150 TYR G N 1
ATOM 14599 C CA . TYR G 1 171 ? 198.511 -81.768 54.121 1.00 50.00 150 TYR G CA 1
ATOM 14600 C C . TYR G 1 171 ? 197.562 -80.795 53.433 1.00 49.10 150 TYR G C 1
ATOM 14601 O O . TYR G 1 171 ? 196.913 -81.136 52.443 1.00 49.83 150 TYR G O 1
ATOM 14610 N N . HIS G 1 172 ? 197.487 -79.583 53.972 1.00 51.57 151 HIS G N 1
ATOM 14611 C CA . HIS G 1 172 ? 196.524 -78.583 53.519 1.00 43.19 151 HIS G CA 1
ATOM 14612 C C . HIS G 1 172 ? 196.810 -78.042 52.118 1.00 39.01 151 HIS G C 1
ATOM 14613 O O . HIS G 1 172 ? 195.949 -77.404 51.513 1.00 51.45 151 HIS G O 1
ATOM 14620 N N . ILE G 1 173 ? 198.013 -78.285 51.607 1.00 35.60 152 ILE G N 1
ATOM 14621 C CA . ILE G 1 173 ? 198.386 -77.780 50.288 1.00 40.04 152 ILE G CA 1
ATOM 14622 C C . ILE G 1 173 ? 198.491 -78.889 49.248 1.00 49.10 152 ILE G C 1
ATOM 14623 O O . ILE G 1 173 ? 198.908 -78.646 48.115 1.00 52.22 152 ILE G O 1
ATOM 14628 N N . THR G 1 174 ? 198.113 -80.105 49.630 1.00 57.22 153 THR G N 1
ATOM 14629 C CA . THR G 1 174 ? 198.220 -81.246 48.728 1.00 51.35 153 THR G CA 1
ATOM 14630 C C . THR G 1 174 ? 196.887 -81.967 48.536 1.00 35.76 153 THR G C 1
ATOM 14631 O O . THR G 1 174 ? 196.397 -82.089 47.415 1.00 27.55 153 THR G O 1
ATOM 14635 N N . ILE G 1 175 ? 196.306 -82.435 49.637 1.00 32.97 154 ILE G N 1
ATOM 14636 C CA . ILE G 1 175 ? 195.108 -83.278 49.589 1.00 42.17 154 ILE G CA 1
ATOM 14637 C C . ILE G 1 175 ? 193.880 -82.621 48.932 1.00 49.98 154 ILE G C 1
ATOM 14638 O O . ILE G 1 175 ? 193.230 -83.254 48.099 1.00 64.87 154 ILE G O 1
ATOM 14643 N N . PRO G 1 176 ? 193.556 -81.357 49.280 1.00 45.29 155 PRO G N 1
ATOM 14644 C CA . PRO G 1 176 ? 192.362 -80.786 48.638 1.00 52.70 155 PRO G CA 1
ATOM 14645 C C . PRO G 1 176 ? 192.457 -80.670 47.111 1.00 58.13 155 PRO G C 1
ATOM 14646 O O . PRO G 1 176 ? 191.455 -80.360 46.465 1.00 68.49 155 PRO G O 1
ATOM 14650 N N . TYR G 1 177 ? 193.634 -80.922 46.546 1.00 48.39 156 TYR G N 1
ATOM 14651 C CA . TYR G 1 177 ? 193.793 -80.930 45.097 1.00 49.53 156 TYR G CA 1
ATOM 14652 C C . TYR G 1 177 ? 193.822 -82.360 44.566 1.00 59.09 156 TYR G C 1
ATOM 14653 O O . TYR G 1 177 ? 193.708 -82.589 43.362 1.00 67.78 156 TYR G O 1
ATOM 14662 N N . ILE G 1 178 ? 193.972 -83.318 45.476 1.00 61.16 157 ILE G N 1
ATOM 14663 C CA . ILE G 1 178 ? 193.918 -84.734 45.128 1.00 55.89 157 ILE G CA 1
ATOM 14664 C C . ILE G 1 178 ? 192.478 -85.157 44.853 1.00 59.25 157 ILE G C 1
ATOM 14665 O O . ILE G 1 178 ? 192.202 -85.897 43.908 1.00 56.64 157 ILE G O 1
ATOM 14670 N N . TYR G 1 179 ? 191.560 -84.673 45.683 1.00 61.49 158 TYR G N 1
ATOM 14671 C CA . TYR G 1 179 ? 190.147 -84.997 45.534 1.00 61.58 158 TYR G CA 1
ATOM 14672 C C . TYR G 1 179 ? 189.361 -83.800 45.010 1.00 65.33 158 TYR G C 1
ATOM 14673 O O . TYR G 1 179 ? 189.765 -82.651 45.191 1.00 73.15 158 TYR G O 1
ATOM 14682 N N . SER G 1 180 ? 188.238 -84.078 44.356 1.00 50.73 159 SER G N 1
ATOM 14683 C CA . SER G 1 180 ? 187.356 -83.023 43.876 1.00 55.61 159 SER G CA 1
ATOM 14684 C C . SER G 1 180 ? 186.685 -82.332 45.059 1.00 53.09 159 SER G C 1
ATOM 14685 O O . SER G 1 180 ? 186.480 -82.953 46.102 1.00 45.85 159 SER G O 1
ATOM 14688 N N . PRO G 1 181 ? 186.355 -81.039 44.904 1.00 50.93 160 PRO G N 1
ATOM 14689 C CA . PRO G 1 181 ? 185.658 -80.273 45.944 1.00 47.39 160 PRO G CA 1
ATOM 14690 C C . PRO G 1 181 ? 184.369 -80.946 46.411 1.00 54.99 160 PRO G C 1
ATOM 14691 O O . PRO G 1 181 ? 184.075 -80.946 47.607 1.00 33.96 160 PRO G O 1
ATOM 14695 N N . GLN G 1 182 ? 183.617 -81.512 45.471 1.00 54.38 161 GLN G N 1
ATOM 14696 C CA . GLN G 1 182 ? 182.361 -82.180 45.791 1.00 58.89 161 GLN G CA 1
ATOM 14697 C C . GLN G 1 182 ? 182.599 -83.398 46.678 1.00 47.80 161 GLN G C 1
ATOM 14698 O O . GLN G 1 182 ? 181.934 -83.573 47.698 1.00 36.79 161 GLN G O 1
ATOM 14704 N N . PHE G 1 183 ? 183.554 -84.231 46.279 1.00 52.07 162 PHE G N 1
ATOM 14705 C CA . PHE G 1 183 ? 183.902 -85.436 47.025 1.00 44.39 162 PHE G CA 1
ATOM 14706 C C . PHE G 1 183 ? 184.491 -85.090 48.391 1.00 49.56 162 PHE G C 1
ATOM 14707 O O . PHE G 1 183 ? 184.207 -85.757 49.386 1.00 56.13 162 PHE G O 1
ATOM 14715 N N . TYR G 1 184 ? 185.311 -84.044 48.429 1.00 51.48 163 TYR G N 1
ATOM 14716 C CA . TYR G 1 184 ? 185.919 -83.584 49.673 1.00 45.62 163 TYR G CA 1
ATOM 14717 C C . TYR G 1 184 ? 184.848 -83.120 50.656 1.00 43.34 163 TYR G C 1
ATOM 14718 O O . TYR G 1 184 ? 184.875 -83.478 51.833 1.00 40.53 163 TYR G O 1
ATOM 14727 N N . THR G 1 185 ? 183.905 -82.324 50.163 1.00 44.94 164 THR G N 1
ATOM 14728 C CA . THR G 1 185 ? 182.824 -81.804 50.992 1.00 47.02 164 THR G CA 1
ATOM 14729 C C . THR G 1 185 ? 181.880 -82.916 51.441 1.00 53.51 164 THR G C 1
ATOM 14730 O O . THR G 1 185 ? 181.533 -83.006 52.619 1.00 47.52 164 THR G O 1
ATOM 14734 N N . LEU G 1 186 ? 181.476 -83.760 50.496 1.00 66.97 165 LEU G N 1
ATOM 14735 C CA . LEU G 1 186 ? 180.528 -84.840 50.766 1.00 61.16 165 LEU G CA 1
ATOM 14736 C C . LEU G 1 186 ? 181.041 -85.813 51.824 1.00 51.93 165 LEU G C 1
ATOM 14737 O O . LEU G 1 186 ? 180.394 -86.025 52.850 1.00 41.11 165 LEU G O 1
ATOM 14742 N N . HIS G 1 187 ? 182.204 -86.403 51.567 1.00 49.22 166 HIS G N 1
ATOM 14743 C CA . HIS G 1 187 ? 182.816 -87.334 52.508 1.00 52.57 166 HIS G CA 1
ATOM 14744 C C . HIS G 1 187 ? 183.845 -86.618 53.376 1.00 58.63 166 HIS G C 1
ATOM 14745 O O . HIS G 1 187 ? 184.998 -87.039 53.462 1.00 64.17 166 HIS G O 1
ATOM 14752 N N . ASN G 1 188 ? 183.417 -85.536 54.019 1.00 54.58 167 ASN G N 1
ATOM 14753 C CA . ASN G 1 188 ? 184.319 -84.688 54.788 1.00 53.41 167 ASN G CA 1
ATOM 14754 C C . ASN G 1 188 ? 184.843 -85.362 56.052 1.00 56.49 167 ASN G C 1
ATOM 14755 O O . ASN G 1 188 ? 185.964 -85.096 56.486 1.00 60.12 167 ASN G O 1
ATOM 14760 N N . ASP G 1 189 ? 184.031 -86.232 56.642 1.00 54.40 168 ASP G N 1
ATOM 14761 C CA . ASP G 1 189 ? 184.446 -86.955 57.838 1.00 64.11 168 ASP G CA 1
ATOM 14762 C C . ASP G 1 189 ? 185.410 -88.080 57.476 1.00 66.00 168 ASP G C 1
ATOM 14763 O O . ASP G 1 189 ? 186.226 -88.499 58.296 1.00 67.42 168 ASP G O 1
ATOM 14768 N N . TRP G 1 190 ? 185.312 -88.559 56.240 1.00 68.22 169 TRP G N 1
ATOM 14769 C CA . TRP G 1 190 ? 186.251 -89.548 55.721 1.00 68.86 169 TRP G CA 1
ATOM 14770 C C . TRP G 1 190 ? 187.604 -88.887 55.486 1.00 66.61 169 TRP G C 1
ATOM 14771 O O . TRP G 1 190 ? 188.633 -89.557 55.409 1.00 74.33 169 TRP G O 1
ATOM 14782 N N . MET G 1 191 ? 187.589 -87.562 55.376 1.00 58.71 170 MET G N 1
ATOM 14783 C CA . MET G 1 191 ? 188.802 -86.783 55.168 1.00 58.67 170 MET G CA 1
ATOM 14784 C C . MET G 1 191 ? 189.474 -86.440 56.492 1.00 64.60 170 MET G C 1
ATOM 14785 O O . MET G 1 191 ? 190.693 -86.547 56.625 1.00 72.52 170 MET G O 1
ATOM 14790 N N . GLU G 1 192 ? 188.672 -86.026 57.469 1.00 59.00 171 GLU G N 1
ATOM 14791 C CA . GLU G 1 192 ? 189.194 -85.602 58.763 1.00 56.31 171 GLU G CA 1
ATOM 14792 C C . GLU G 1 192 ? 189.777 -86.765 59.561 1.00 58.55 171 GLU G C 1
ATOM 14793 O O . GLU G 1 192 ? 190.804 -86.619 60.221 1.00 54.02 171 GLU G O 1
ATOM 14799 N N . LYS G 1 193 ? 189.114 -87.887 59.500 1.00 69.62 172 LYS G N 1
ATOM 14800 C CA . LYS G 1 193 ? 189.577 -89.032 60.200 1.00 71.41 172 LYS G CA 1
ATOM 14801 C C . LYS G 1 193 ? 190.899 -89.432 59.630 1.00 68.40 172 LYS G C 1
ATOM 14802 O O . LYS G 1 193 ? 191.784 -89.792 60.360 1.00 74.86 172 LYS G O 1
ATOM 14808 N N . ARG G 1 194 ? 191.033 -89.365 58.319 1.00 58.21 173 ARG G N 1
ATOM 14809 C CA . ARG G 1 194 ? 192.273 -89.712 57.637 1.00 57.28 173 ARG G CA 1
ATOM 14810 C C . ARG G 1 194 ? 193.344 -88.674 57.948 1.00 62.76 173 ARG G C 1
ATOM 14811 O O . ARG G 1 194 ? 194.525 -89.000 58.067 1.00 62.71 173 ARG G O 1
ATOM 14819 N N . LYS G 1 195 ? 192.912 -87.423 58.083 1.00 63.93 174 LYS G N 1
ATOM 14820 C CA . LYS G 1 195 ? 193.815 -86.301 58.322 1.00 53.74 174 LYS G CA 1
ATOM 14821 C C . LYS G 1 195 ? 194.606 -86.445 59.617 1.00 52.39 174 LYS G C 1
ATOM 14822 O O . LYS G 1 195 ? 195.805 -86.171 59.652 1.00 53.98 174 LYS G O 1
ATOM 14828 N N . GLU G 1 196 ? 193.936 -86.885 60.677 1.00 47.74 175 GLU G N 1
ATOM 14829 C CA . GLU G 1 196 ? 194.570 -87.002 61.986 1.00 52.97 175 GLU G CA 1
ATOM 14830 C C . GLU G 1 196 ? 195.691 -88.044 62.005 1.00 62.71 175 GLU G C 1
ATOM 14831 O O . GLU G 1 196 ? 196.489 -88.084 62.940 1.00 72.96 175 GLU G O 1
ATOM 14837 N N . LEU G 1 197 ? 195.752 -88.877 60.970 1.00 57.17 176 LEU G N 1
ATOM 14838 C CA . LEU G 1 197 ? 196.848 -89.830 60.821 1.00 52.97 176 LEU G CA 1
ATOM 14839 C C . LEU G 1 197 ? 197.705 -89.503 59.601 1.00 50.85 176 LEU G C 1
ATOM 14840 O O . LEU G 1 197 ? 198.808 -90.028 59.451 1.00 58.12 176 LEU G O 1
ATOM 14845 N N . LEU G 1 198 ? 197.195 -88.635 58.733 1.00 41.84 177 LEU G N 1
ATOM 14846 C CA . LEU G 1 198 ? 197.943 -88.208 57.554 1.00 52.10 177 LEU G CA 1
ATOM 14847 C C . LEU G 1 198 ? 198.951 -87.119 57.903 1.00 67.25 177 LEU G C 1
ATOM 14848 O O . LEU G 1 198 ? 200.016 -87.026 57.291 1.00 73.36 177 LEU G O 1
ATOM 14853 N N . VAL G 1 199 ? 198.609 -86.293 58.887 1.00 67.86 178 VAL G N 1
ATOM 14854 C CA . VAL G 1 199 ? 199.500 -85.224 59.330 1.00 66.90 178 VAL G CA 1
ATOM 14855 C C . VAL G 1 199 ? 200.766 -85.762 60.019 1.00 74.80 178 VAL G C 1
ATOM 14856 O O . VAL G 1 199 ? 201.864 -85.291 59.718 1.00 77.52 178 VAL G O 1
ATOM 14860 N N . PRO G 1 200 ? 200.631 -86.744 60.939 1.00 75.45 179 PRO G N 1
ATOM 14861 C CA . PRO G 1 200 ? 201.873 -87.313 61.482 1.00 74.28 179 PRO G CA 1
ATOM 14862 C C . PRO G 1 200 ? 202.752 -87.953 60.407 1.00 65.83 179 PRO G C 1
ATOM 14863 O O . PRO G 1 200 ? 203.978 -87.846 60.474 1.00 62.09 179 PRO G O 1
ATOM 14867 N N . LEU G 1 201 ? 202.126 -88.605 59.432 1.00 58.71 180 LEU G N 1
ATOM 14868 C CA . LEU G 1 201 ? 202.851 -89.201 58.316 1.00 59.89 180 LEU G CA 1
ATOM 14869 C C . LEU G 1 201 ? 203.594 -88.131 57.523 1.00 63.07 180 LEU G C 1
ATOM 14870 O O . LEU G 1 201 ? 204.739 -88.326 57.115 1.00 61.27 180 LEU G O 1
ATOM 14875 N N . PHE G 1 202 ? 202.938 -86.993 57.321 1.00 63.19 181 PHE G N 1
ATOM 14876 C CA . PHE G 1 202 ? 203.517 -85.899 56.550 1.00 60.36 181 PHE G CA 1
ATOM 14877 C C . PHE G 1 202 ? 204.485 -85.065 57.381 1.00 56.26 181 PHE G C 1
ATOM 14878 O O . PHE G 1 202 ? 205.072 -84.104 56.884 1.00 43.83 181 PHE G O 1
ATOM 14886 N N . SER G 1 203 ? 204.646 -85.431 58.648 1.00 58.79 182 SER G N 1
ATOM 14887 C CA . SER G 1 203 ? 205.546 -84.708 59.537 1.00 61.09 182 SER G CA 1
ATOM 14888 C C . SER G 1 203 ? 206.881 -85.433 59.677 1.00 58.35 182 SER G C 1
ATOM 14889 O O . SER G 1 203 ? 207.847 -84.877 60.199 1.00 61.27 182 SER G O 1
ATOM 14892 N N . THR G 1 204 ? 206.927 -86.676 59.210 1.00 51.85 183 THR G N 1
ATOM 14893 C CA . THR G 1 204 ? 208.151 -87.467 59.269 1.00 51.47 183 THR G CA 1
ATOM 14894 C C . THR G 1 204 ? 209.138 -87.022 58.194 1.00 41.18 183 THR G C 1
ATOM 14895 O O . THR G 1 204 ? 208.757 -86.787 57.048 1.00 42.52 183 THR G O 1
ATOM 14899 N N . ARG G 1 205 ? 210.408 -86.913 58.571 1.00 41.74 184 ARG G N 1
ATOM 14900 C CA . ARG G 1 205 ? 211.435 -86.399 57.671 1.00 43.84 184 ARG G CA 1
ATOM 14901 C C . ARG G 1 205 ? 211.692 -87.325 56.487 1.00 52.56 184 ARG G C 1
ATOM 14902 O O . ARG G 1 205 ? 211.845 -86.863 55.356 1.00 51.81 184 ARG G O 1
ATOM 14910 N N . THR G 1 206 ? 211.741 -88.627 56.753 1.00 55.89 185 THR G N 1
ATOM 14911 C CA . THR G 1 206 ? 212.045 -89.614 55.722 1.00 53.48 185 THR G CA 1
ATOM 14912 C C . THR G 1 206 ? 211.015 -89.594 54.596 1.00 48.57 185 THR G C 1
ATOM 14913 O O . THR G 1 206 ? 211.374 -89.603 53.419 1.00 52.64 185 THR G O 1
ATOM 14917 N N . PHE G 1 207 ? 209.738 -89.566 54.964 1.00 51.20 186 PHE G N 1
ATOM 14918 C CA . PHE G 1 207 ? 208.661 -89.508 53.982 1.00 51.78 186 PHE G CA 1
ATOM 14919 C C . PHE G 1 207 ? 208.755 -88.225 53.164 1.00 51.66 186 PHE G C 1
ATOM 14920 O O . PHE G 1 207 ? 208.611 -88.243 51.941 1.00 44.05 186 PHE G O 1
ATOM 14928 N N . LEU G 1 208 ? 209.001 -87.113 53.849 1.00 51.61 187 LEU G N 1
ATOM 14929 C CA . LEU G 1 208 ? 209.112 -85.822 53.186 1.00 48.16 187 LEU G CA 1
ATOM 14930 C C . LEU G 1 208 ? 210.326 -85.783 52.267 1.00 52.81 187 LEU G C 1
ATOM 14931 O O . LEU G 1 208 ? 210.282 -85.171 51.201 1.00 56.94 187 LEU G O 1
ATOM 14936 N N . ASP G 1 209 ? 211.407 -86.440 52.679 1.00 49.61 188 ASP G N 1
ATOM 14937 C CA . ASP G 1 209 ? 212.599 -86.537 51.843 1.00 49.43 188 ASP G CA 1
ATOM 14938 C C . ASP G 1 209 ? 212.297 -87.321 50.573 1.00 59.20 188 ASP G C 1
ATOM 14939 O O . ASP G 1 209 ? 212.689 -86.922 49.476 1.00 60.97 188 ASP G O 1
ATOM 14944 N N . ARG G 1 210 ? 211.593 -88.438 50.735 1.00 61.13 189 ARG G N 1
ATOM 14945 C CA . ARG G 1 210 ? 211.236 -89.296 49.612 1.00 52.29 189 ARG G CA 1
ATOM 14946 C C . ARG G 1 210 ? 210.276 -88.592 48.659 1.00 45.26 189 ARG G C 1
ATOM 14947 O O . ARG G 1 210 ? 210.328 -88.805 47.449 1.00 44.55 189 ARG G O 1
ATOM 14955 N N . MET G 1 211 ? 209.407 -87.750 49.208 1.00 46.32 190 MET G N 1
ATOM 14956 C CA . MET G 1 211 ? 208.458 -86.992 48.398 1.00 40.89 190 MET G CA 1
ATOM 14957 C C . MET G 1 211 ? 209.159 -85.943 47.539 1.00 40.54 190 MET G C 1
ATOM 14958 O O . MET G 1 211 ? 208.811 -85.751 46.375 1.00 48.93 190 MET G O 1
ATOM 14963 N N . ILE G 1 212 ? 210.143 -85.266 48.122 1.00 41.41 191 ILE G N 1
ATOM 14964 C CA . ILE G 1 212 ? 210.889 -84.232 47.415 1.00 43.88 191 ILE G CA 1
ATOM 14965 C C . ILE G 1 212 ? 211.662 -84.819 46.238 1.00 48.77 191 ILE G C 1
ATOM 14966 O O . ILE G 1 212 ? 211.667 -84.258 45.141 1.00 51.49 191 ILE G O 1
ATOM 14971 N N . ARG G 1 213 ? 212.303 -85.959 46.469 1.00 49.14 192 ARG G N 1
ATOM 14972 C CA . ARG G 1 213 ? 213.102 -86.607 45.437 1.00 43.46 192 ARG G CA 1
ATOM 14973 C C . ARG G 1 213 ? 212.224 -87.219 44.350 1.00 41.08 192 ARG G C 1
ATOM 14974 O O . ARG G 1 213 ? 212.600 -87.242 43.178 1.00 51.95 192 ARG G O 1
ATOM 14982 N N . LEU G 1 214 ? 211.055 -87.713 44.741 1.00 32.50 193 LEU G N 1
ATOM 14983 C CA . LEU G 1 214 ? 210.101 -88.254 43.781 1.00 37.69 193 LEU G CA 1
ATOM 14984 C C . LEU G 1 214 ? 209.484 -87.144 42.937 1.00 42.75 193 LEU G C 1
ATOM 14985 O O . LEU G 1 214 ? 209.330 -87.291 41.725 1.00 55.51 193 LEU G O 1
ATOM 14990 N N . THR G 1 215 ? 209.133 -86.038 43.586 1.00 39.62 194 THR G N 1
ATOM 14991 C CA . THR G 1 215 ? 208.526 -84.898 42.901 1.00 50.18 194 THR G CA 1
ATOM 14992 C C . THR G 1 215 ? 209.497 -84.260 41.910 1.00 59.04 194 THR G C 1
ATOM 14993 O O . THR G 1 215 ? 209.104 -83.850 40.816 1.00 60.78 194 THR G O 1
ATOM 14997 N N . LYS G 1 216 ? 210.767 -84.186 42.294 1.00 57.11 195 LYS G N 1
ATOM 14998 C CA . LYS G 1 216 ? 211.779 -83.552 41.457 1.00 56.69 195 LYS G CA 1
ATOM 14999 C C . LYS G 1 216 ? 212.127 -84.421 40.252 1.00 60.71 195 LYS G C 1
ATOM 15000 O O . LYS G 1 216 ? 212.583 -83.919 39.224 1.00 70.24 195 LYS G O 1
ATOM 15006 N N . SER G 1 217 ? 211.903 -85.724 40.380 1.00 56.71 196 SER G N 1
ATOM 15007 C CA . SER G 1 217 ? 212.127 -86.650 39.276 1.00 48.73 196 SER G CA 1
ATOM 15008 C C . SER G 1 217 ? 211.079 -86.454 38.189 1.00 50.36 196 SER G C 1
ATOM 15009 O O . SER G 1 217 ? 211.304 -86.790 37.026 1.00 57.07 196 SER G O 1
ATOM 15012 N N . ALA G 1 218 ? 209.933 -85.904 38.579 1.00 51.68 197 ALA G N 1
ATOM 15013 C CA . ALA G 1 218 ? 208.820 -85.691 37.662 1.00 48.57 197 ALA G CA 1
ATOM 15014 C C . ALA G 1 218 ? 208.992 -84.415 36.843 1.00 51.06 197 ALA G C 1
ATOM 15015 O O . ALA G 1 218 ? 208.262 -84.187 35.877 1.00 53.64 197 ALA G O 1
ATOM 15017 N N . GLU G 1 219 ? 209.958 -83.588 37.231 1.00 49.73 198 GLU G N 1
ATOM 15018 C CA . GLU G 1 219 ? 210.218 -82.329 36.539 1.00 51.85 198 GLU G CA 1
ATOM 15019 C C . GLU G 1 219 ? 210.706 -82.557 35.112 1.00 54.82 198 GLU G C 1
ATOM 15020 O O . GLU G 1 219 ? 210.560 -81.690 34.252 1.00 56.69 198 GLU G O 1
ATOM 15026 N N . THR G 1 220 ? 211.285 -83.729 34.868 1.00 61.90 199 THR G N 1
ATOM 15027 C CA . THR G 1 220 ? 211.887 -84.032 33.575 1.00 69.68 199 THR G CA 1
ATOM 15028 C C . THR G 1 220 ? 210.997 -84.909 32.698 1.00 73.29 199 THR G C 1
ATOM 15029 O O . THR G 1 220 ? 211.445 -85.427 31.675 1.00 86.77 199 THR G O 1
ATOM 15033 N N . HIS G 1 221 ? 209.740 -85.075 33.098 1.00 58.79 200 HIS G N 1
ATOM 15034 C CA . HIS G 1 221 ? 208.799 -85.882 32.327 1.00 56.47 200 HIS G CA 1
ATOM 15035 C C . HIS G 1 221 ? 208.483 -85.220 30.990 1.00 62.88 200 HIS G C 1
ATOM 15036 O O . HIS G 1 221 ? 207.948 -84.112 30.945 1.00 66.64 200 HIS G O 1
ATOM 15043 N N . ASP G 1 222 ? 208.820 -85.907 29.902 1.00 62.95 201 ASP G N 1
ATOM 15044 C CA . ASP G 1 222 ? 208.607 -85.374 28.562 1.00 54.92 201 ASP G CA 1
ATOM 15045 C C . ASP G 1 222 ? 208.625 -86.492 27.521 1.00 58.95 201 ASP G C 1
ATOM 15046 O O . ASP G 1 222 ? 209.691 -86.942 27.100 1.00 62.02 201 ASP G O 1
ATOM 15051 N N . VAL G 1 223 ? 207.441 -86.933 27.111 1.00 55.94 202 VAL G N 1
ATOM 15052 C CA . VAL G 1 223 ? 207.322 -87.987 26.109 1.00 62.46 202 VAL G CA 1
ATOM 15053 C C . VAL G 1 223 ? 206.542 -87.507 24.891 1.00 60.21 202 VAL G C 1
ATOM 15054 O O . VAL G 1 223 ? 206.001 -88.315 24.137 1.00 60.52 202 VAL G O 1
ATOM 15058 N N . ILE G 1 224 ? 206.491 -86.191 24.706 1.00 65.85 203 ILE G N 1
ATOM 15059 C CA . ILE G 1 224 ? 205.759 -85.588 23.594 1.00 70.31 203 ILE G CA 1
ATOM 15060 C C . ILE G 1 224 ? 206.234 -86.123 22.245 1.00 63.03 203 ILE G C 1
ATOM 15061 O O . ILE G 1 224 ? 205.425 -86.518 21.403 1.00 54.95 203 ILE G O 1
ATOM 15066 N N . LYS G 1 225 ? 207.548 -86.145 22.054 1.00 61.60 204 LYS G N 1
ATOM 15067 C CA . LYS G 1 225 ? 208.141 -86.643 20.819 1.00 69.30 204 LYS G CA 1
ATOM 15068 C C . LYS G 1 225 ? 207.873 -88.137 20.633 1.00 76.17 204 LYS G C 1
ATOM 15069 O O . LYS G 1 225 ? 207.739 -88.621 19.507 1.00 81.93 204 LYS G O 1
ATOM 15075 N N . ASP G 1 226 ? 207.775 -88.861 21.743 1.00 74.28 205 ASP G N 1
ATOM 15076 C CA . ASP G 1 226 ? 207.592 -90.308 21.697 1.00 73.28 205 ASP G CA 1
ATOM 15077 C C . ASP G 1 226 ? 206.157 -90.715 21.365 1.00 66.60 205 ASP G C 1
ATOM 15078 O O . ASP G 1 226 ? 205.907 -91.861 20.991 1.00 74.15 205 ASP G O 1
ATOM 15083 N N . LEU G 1 227 ? 205.221 -89.779 21.498 1.00 58.77 206 LEU G N 1
ATOM 15084 C CA . LEU G 1 227 ? 203.798 -90.077 21.322 1.00 57.32 206 LEU G CA 1
ATOM 15085 C C . LEU G 1 227 ? 203.414 -90.665 19.951 1.00 65.54 206 LEU G C 1
ATOM 15086 O O . LEU G 1 227 ? 202.667 -91.644 19.900 1.00 73.61 206 LEU G O 1
ATOM 15091 N N . PRO G 1 228 ? 203.907 -90.083 18.839 1.00 58.11 207 PRO G N 1
ATOM 15092 C CA . PRO G 1 228 ? 203.489 -90.651 17.550 1.00 61.32 207 PRO G CA 1
ATOM 15093 C C . PRO G 1 228 ? 204.030 -92.055 17.275 1.00 63.15 207 PRO G C 1
ATOM 15094 O O . PRO G 1 228 ? 203.575 -92.702 16.332 1.00 62.01 207 PRO G O 1
ATOM 15098 N N . ASN G 1 229 ? 204.983 -92.516 18.079 1.00 68.43 208 ASN G N 1
ATOM 15099 C CA . ASN G 1 229 ? 205.597 -93.822 17.860 1.00 70.04 208 ASN G CA 1
ATOM 15100 C C . ASN G 1 229 ? 204.988 -94.927 18.718 1.00 70.58 208 ASN G C 1
ATOM 15101 O O . ASN G 1 229 ? 205.172 -96.111 18.435 1.00 82.27 208 ASN G O 1
ATOM 15106 N N . ILE G 1 230 ? 204.266 -94.541 19.764 1.00 66.34 209 ILE G N 1
ATOM 15107 C CA . ILE G 1 230 ? 203.668 -95.514 20.671 1.00 70.03 209 ILE G CA 1
ATOM 15108 C C . ILE G 1 230 ? 202.453 -96.194 20.042 1.00 73.18 209 ILE G C 1
ATOM 15109 O O . ILE G 1 230 ? 201.373 -95.608 19.955 1.00 74.57 209 ILE G O 1
ATOM 15114 N N . LYS G 1 231 ? 202.642 -97.435 19.607 1.00 71.69 210 LYS G N 1
ATOM 15115 C CA . LYS G 1 231 ? 201.582 -98.199 18.959 1.00 67.77 210 LYS G CA 1
ATOM 15116 C C . LYS G 1 231 ? 200.718 -98.941 19.974 1.00 63.85 210 LYS G C 1
ATOM 15117 O O . LYS G 1 231 ? 199.766 -99.629 19.606 1.00 68.49 210 LYS G O 1
ATOM 15123 N N . THR G 1 232 ? 201.057 -98.796 21.250 1.00 56.54 211 THR G N 1
ATOM 15124 C CA . THR G 1 232 ? 200.370 -99.512 22.319 1.00 52.96 211 THR G CA 1
ATOM 15125 C C . THR G 1 232 ? 198.896 -99.128 22.426 1.00 60.16 211 THR G C 1
ATOM 15126 O O . THR G 1 232 ? 198.564 -97.945 22.525 1.00 61.42 211 THR G O 1
ATOM 15130 N N . PRO G 1 233 ? 198.007 -100.133 22.394 1.00 60.88 212 PRO G N 1
ATOM 15131 C CA . PRO G 1 233 ? 196.576 -99.925 22.635 1.00 54.51 212 PRO G CA 1
ATOM 15132 C C . PRO G 1 233 ? 196.344 -99.355 24.028 1.00 51.73 212 PRO G C 1
ATOM 15133 O O . PRO G 1 233 ? 196.566 -100.051 25.019 1.00 50.60 212 PRO G O 1
ATOM 15137 N N . THR G 1 234 ? 195.904 -98.104 24.099 1.00 54.28 213 THR G N 1
ATOM 15138 C CA . THR G 1 234 ? 195.837 -97.400 25.373 1.00 54.52 213 THR G CA 1
ATOM 15139 C C . THR G 1 234 ? 194.447 -96.840 25.663 1.00 56.77 213 THR G C 1
ATOM 15140 O O . THR G 1 234 ? 193.765 -96.347 24.766 1.00 70.48 213 THR G O 1
ATOM 15144 N N . LEU G 1 235 ? 194.032 -96.934 26.923 1.00 53.16 214 LEU G N 1
ATOM 15145 C CA . LEU G 1 235 ? 192.806 -96.296 27.387 1.00 53.38 214 LEU G CA 1
ATOM 15146 C C . LEU G 1 235 ? 193.136 -95.209 28.406 1.00 64.72 214 LEU G C 1
ATOM 15147 O O . LEU G 1 235 ? 193.650 -95.495 29.488 1.00 71.52 214 LEU G O 1
ATOM 15152 N N . ILE G 1 236 ? 192.842 -93.962 28.054 1.00 60.24 215 ILE G N 1
ATOM 15153 C CA . ILE G 1 236 ? 193.113 -92.834 28.936 1.00 45.83 215 ILE G CA 1
ATOM 15154 C C . ILE G 1 236 ? 191.899 -92.515 29.802 1.00 41.30 215 ILE G C 1
ATOM 15155 O O . ILE G 1 236 ? 190.781 -92.399 29.298 1.00 42.65 215 ILE G O 1
ATOM 15160 N N . ILE G 1 237 ? 192.119 -92.380 31.106 1.00 38.40 216 ILE G N 1
ATOM 15161 C CA . ILE G 1 237 ? 191.053 -91.986 32.021 1.00 43.49 216 ILE G CA 1
ATOM 15162 C C . ILE G 1 237 ? 191.241 -90.540 32.469 1.00 45.48 216 ILE G C 1
ATOM 15163 O O . ILE G 1 237 ? 192.287 -90.178 33.007 1.00 40.23 216 ILE G O 1
ATOM 15168 N N . SER G 1 238 ? 190.223 -89.717 32.241 1.00 52.18 217 SER G N 1
ATOM 15169 C CA . SER G 1 238 ? 190.289 -88.305 32.599 1.00 57.61 217 SER G CA 1
ATOM 15170 C C . SER G 1 238 ? 189.241 -87.937 33.646 1.00 52.69 217 SER G C 1
ATOM 15171 O O . SER G 1 238 ? 188.103 -88.396 33.589 1.00 48.76 217 SER G O 1
ATOM 15174 N N . SER G 1 239 ? 189.636 -87.108 34.604 1.00 47.54 218 SER G N 1
ATOM 15175 C CA . SER G 1 239 ? 188.706 -86.609 35.607 1.00 44.60 218 SER G CA 1
ATOM 15176 C C . SER G 1 239 ? 188.406 -85.140 35.340 1.00 58.33 218 SER G C 1
ATOM 15177 O O . SER G 1 239 ? 189.322 -84.335 35.178 1.00 67.84 218 SER G O 1
ATOM 15180 N N . GLU G 1 240 ? 187.122 -84.796 35.293 1.00 61.55 219 GLU G N 1
ATOM 15181 C CA . GLU G 1 240 ? 186.706 -83.441 34.942 1.00 60.97 219 GLU G CA 1
ATOM 15182 C C . GLU G 1 240 ? 187.107 -82.412 35.997 1.00 53.15 219 GLU G C 1
ATOM 15183 O O . GLU G 1 240 ? 187.300 -81.237 35.684 1.00 60.65 219 GLU G O 1
ATOM 15189 N N . GLU G 1 241 ? 187.235 -82.854 37.243 1.00 41.88 220 GLU G N 1
ATOM 15190 C CA . GLU G 1 241 ? 187.644 -81.965 38.323 1.00 42.23 220 GLU G CA 1
ATOM 15191 C C . GLU G 1 241 ? 189.047 -82.302 38.821 1.00 39.78 220 GLU G C 1
ATOM 15192 O O . GLU G 1 241 ? 189.370 -82.090 39.990 1.00 36.46 220 GLU G O 1
ATOM 15198 N N . ASP G 1 242 ? 189.872 -82.831 37.923 1.00 44.61 221 ASP G N 1
ATOM 15199 C CA . ASP G 1 242 ? 191.277 -83.089 38.217 1.00 45.52 221 ASP G CA 1
ATOM 15200 C C . ASP G 1 242 ? 192.043 -81.769 38.202 1.00 46.11 221 ASP G C 1
ATOM 15201 O O . ASP G 1 242 ? 192.183 -81.136 37.155 1.00 49.84 221 ASP G O 1
ATOM 15206 N N . TYR G 1 243 ? 192.542 -81.359 39.364 1.00 47.69 222 TYR G N 1
ATOM 15207 C CA . TYR G 1 243 ? 193.173 -80.050 39.496 1.00 56.61 222 TYR G CA 1
ATOM 15208 C C . TYR G 1 243 ? 194.699 -80.113 39.443 1.00 61.78 222 TYR G C 1
ATOM 15209 O O . TYR G 1 243 ? 195.367 -79.087 39.560 1.00 62.02 222 TYR G O 1
ATOM 15218 N N . LEU G 1 244 ? 195.246 -81.311 39.268 1.00 56.62 223 LEU G N 1
ATOM 15219 C CA . LEU G 1 244 ? 196.694 -81.478 39.171 1.00 51.79 223 LEU G CA 1
ATOM 15220 C C . LEU G 1 244 ? 197.102 -81.915 37.766 1.00 57.17 223 LEU G C 1
ATOM 15221 O O . LEU G 1 244 ? 198.087 -81.425 37.213 1.00 52.21 223 LEU G O 1
ATOM 15226 N N . THR G 1 245 ? 196.338 -82.842 37.197 1.00 59.71 224 THR G N 1
ATOM 15227 C CA . THR G 1 245 ? 196.522 -83.245 35.807 1.00 50.37 224 THR G CA 1
ATOM 15228 C C . THR G 1 245 ? 195.224 -83.022 35.037 1.00 40.59 224 THR G C 1
ATOM 15229 O O . THR G 1 245 ? 194.486 -83.970 34.773 1.00 51.08 224 THR G O 1
ATOM 15233 N N . PRO G 1 246 ? 194.950 -81.758 34.675 1.00 35.89 225 PRO G N 1
ATOM 15234 C CA . PRO G 1 246 ? 193.694 -81.304 34.062 1.00 39.78 225 PRO G CA 1
ATOM 15235 C C . PRO G 1 246 ? 193.309 -82.066 32.792 1.00 30.87 225 PRO G C 1
ATOM 15236 O O . PRO G 1 246 ? 194.186 -82.568 32.090 1.00 40.75 225 PRO G O 1
ATOM 15240 N N . PRO G 1 247 ? 192.000 -82.144 32.503 1.00 38.04 226 PRO G N 1
ATOM 15241 C CA . PRO G 1 247 ? 191.436 -82.864 31.355 1.00 37.25 226 PRO G CA 1
ATOM 15242 C C . PRO G 1 247 ? 192.047 -82.504 30.001 1.00 42.25 226 PRO G C 1
ATOM 15243 O O . PRO G 1 247 ? 192.061 -83.355 29.112 1.00 48.14 226 PRO G O 1
ATOM 15247 N N . PHE G 1 248 ? 192.541 -81.280 29.838 1.00 48.74 227 PHE G N 1
ATOM 15248 C CA . PHE G 1 248 ? 193.091 -80.866 28.549 1.00 47.56 227 PHE G CA 1
ATOM 15249 C C . PHE G 1 248 ? 194.421 -81.562 28.274 1.00 43.37 227 PHE G C 1
ATOM 15250 O O . PHE G 1 248 ? 194.873 -81.626 27.131 1.00 48.33 227 PHE G O 1
ATOM 15258 N N . GLU G 1 249 ? 195.044 -82.084 29.325 1.00 38.81 228 GLU G N 1
ATOM 15259 C CA . GLU G 1 249 ? 196.287 -82.830 29.177 1.00 47.15 228 GLU G CA 1
ATOM 15260 C C . GLU G 1 249 ? 196.020 -84.245 28.671 1.00 57.28 228 GLU G C 1
ATOM 15261 O O . GLU G 1 249 ? 196.846 -84.824 27.963 1.00 64.88 228 GLU G O 1
ATOM 15267 N N . GLN G 1 250 ? 194.865 -84.797 29.033 1.00 54.30 229 GLN G N 1
ATOM 15268 C CA . GLN G 1 250 ? 194.492 -86.139 28.595 1.00 49.31 229 GLN G CA 1
ATOM 15269 C C . GLN G 1 250 ? 194.033 -86.151 27.141 1.00 56.76 229 GLN G C 1
ATOM 15270 O O . GLN G 1 250 ? 194.255 -87.123 26.419 1.00 72.07 229 GLN G O 1
ATOM 15276 N N . LYS G 1 251 ? 193.391 -85.068 26.715 1.00 57.01 230 LYS G N 1
ATOM 15277 C CA . LYS G 1 251 ? 192.903 -84.963 25.345 1.00 64.02 230 LYS G CA 1
ATOM 15278 C C . LYS G 1 251 ? 194.044 -84.714 24.362 1.00 71.10 230 LYS G C 1
ATOM 15279 O O . LYS G 1 251 ? 194.009 -85.196 23.228 1.00 76.82 230 LYS G O 1
ATOM 15285 N N . TYR G 1 252 ? 195.052 -83.964 24.801 1.00 64.30 231 TYR G N 1
ATOM 15286 C CA . TYR G 1 252 ? 196.231 -83.714 23.979 1.00 55.04 231 TYR G CA 1
ATOM 15287 C C . TYR G 1 252 ? 196.940 -85.023 23.656 1.00 49.37 231 TYR G C 1
ATOM 15288 O O . TYR G 1 252 ? 197.357 -85.259 22.522 1.00 45.35 231 TYR G O 1
ATOM 15297 N N . LEU G 1 253 ? 197.065 -85.869 24.671 1.00 41.52 232 LEU G N 1
ATOM 15298 C CA . LEU G 1 253 ? 197.771 -87.132 24.543 1.00 48.66 232 LEU G CA 1
ATOM 15299 C C . LEU G 1 253 ? 196.963 -88.093 23.674 1.00 61.37 232 LEU G C 1
ATOM 15300 O O . LEU G 1 253 ? 197.523 -88.847 22.875 1.00 68.29 232 LEU G O 1
ATOM 15305 N N . GLN G 1 254 ? 195.643 -88.046 23.823 1.00 61.59 233 GLN G N 1
ATOM 15306 C CA . GLN G 1 254 ? 194.754 -88.904 23.050 1.00 64.67 233 GLN G CA 1
ATOM 15307 C C . GLN G 1 254 ? 194.800 -88.547 21.566 1.00 56.57 233 GLN G C 1
ATOM 15308 O O . GLN G 1 254 ? 194.523 -89.384 20.706 1.00 56.27 233 GLN G O 1
ATOM 15314 N N . GLU G 1 255 ? 195.165 -87.303 21.272 1.00 49.64 234 GLU G N 1
ATOM 15315 C CA . GLU G 1 255 ? 195.224 -86.827 19.895 1.00 63.44 234 GLU G CA 1
ATOM 15316 C C . GLU G 1 255 ? 196.557 -87.136 19.219 1.00 70.90 234 GLU G C 1
ATOM 15317 O O . GLU G 1 255 ? 196.680 -87.007 18.001 1.00 77.94 234 GLU G O 1
ATOM 15323 N N . HIS G 1 256 ? 197.554 -87.541 19.999 1.00 73.71 235 HIS G N 1
ATOM 15324 C CA . HIS G 1 256 ? 198.881 -87.785 19.441 1.00 73.96 235 HIS G CA 1
ATOM 15325 C C . HIS G 1 256 ? 199.319 -89.245 19.546 1.00 75.09 235 HIS G C 1
ATOM 15326 O O . HIS G 1 256 ? 200.303 -89.647 18.923 1.00 81.55 235 HIS G O 1
ATOM 15333 N N . LEU G 1 257 ? 198.594 -90.038 20.328 1.00 61.42 236 LEU G N 1
ATOM 15334 C CA . LEU G 1 257 ? 198.735 -91.486 20.248 1.00 52.47 236 LEU G CA 1
ATOM 15335 C C . LEU G 1 257 ? 197.881 -91.981 19.093 1.00 57.67 236 LEU G C 1
ATOM 15336 O O . LEU G 1 257 ? 196.836 -91.400 18.799 1.00 67.17 236 LEU G O 1
ATOM 15341 N N . GLN G 1 258 ? 198.316 -93.052 18.441 1.00 53.64 237 GLN G N 1
ATOM 15342 C CA . GLN G 1 258 ? 197.590 -93.557 17.284 1.00 60.90 237 GLN G CA 1
ATOM 15343 C C . GLN G 1 258 ? 196.505 -94.549 17.696 1.00 64.39 237 GLN G C 1
ATOM 15344 O O . GLN G 1 258 ? 195.535 -94.753 16.966 1.00 77.16 237 GLN G O 1
ATOM 15350 N N . ASN G 1 259 ? 196.664 -95.153 18.870 1.00 61.77 238 ASN G N 1
ATOM 15351 C CA . ASN G 1 259 ? 195.695 -96.128 19.362 1.00 65.93 238 ASN G CA 1
ATOM 15352 C C . ASN G 1 259 ? 195.245 -95.832 20.789 1.00 59.61 238 ASN G C 1
ATOM 15353 O O . ASN G 1 259 ? 195.269 -96.710 21.651 1.00 50.38 238 ASN G O 1
ATOM 15358 N N . ALA G 1 260 ? 194.831 -94.593 21.032 1.00 64.70 239 ALA G N 1
ATOM 15359 C CA . ALA G 1 260 ? 194.395 -94.189 22.364 1.00 62.53 239 ALA G CA 1
ATOM 15360 C C . ALA G 1 260 ? 192.884 -94.013 22.437 1.00 54.92 239 ALA G C 1
ATOM 15361 O O . ALA G 1 260 ? 192.254 -93.516 21.503 1.00 55.00 239 ALA G O 1
ATOM 15363 N N . GLU G 1 261 ? 192.314 -94.426 23.563 1.00 50.07 240 GLU G N 1
ATOM 15364 C CA . GLU G 1 261 ? 190.893 -94.263 23.824 1.00 48.82 240 GLU G CA 1
ATOM 15365 C C . GLU G 1 261 ? 190.715 -93.342 25.026 1.00 53.41 240 GLU G C 1
ATOM 15366 O O . GLU G 1 261 ? 191.476 -93.427 25.990 1.00 54.62 240 GLU G O 1
ATOM 15372 N N . LEU G 1 262 ? 189.721 -92.462 24.976 1.00 55.63 241 LEU G N 1
ATOM 15373 C CA . LEU G 1 262 ? 189.542 -91.487 26.048 1.00 51.34 241 LEU G CA 1
ATOM 15374 C C . LEU G 1 262 ? 188.206 -91.642 26.771 1.00 53.53 241 LEU G C 1
ATOM 15375 O O . LEU G 1 262 ? 187.157 -91.808 26.147 1.00 59.93 241 LEU G O 1
ATOM 15380 N N . VAL G 1 263 ? 188.265 -91.584 28.098 1.00 52.59 242 VAL G N 1
ATOM 15381 C CA . VAL G 1 263 ? 187.080 -91.652 28.943 1.00 55.92 242 VAL G CA 1
ATOM 15382 C C . VAL G 1 263 ? 187.148 -90.579 30.026 1.00 60.73 242 VAL G C 1
ATOM 15383 O O . VAL G 1 263 ? 188.160 -90.447 30.714 1.00 66.32 242 VAL G O 1
ATOM 15387 N N . SER G 1 264 ? 186.073 -89.809 30.170 1.00 51.46 243 SER G N 1
ATOM 15388 C CA . SER G 1 264 ? 186.028 -88.750 31.171 1.00 44.47 243 SER G CA 1
ATOM 15389 C C . SER G 1 264 ? 185.096 -89.118 32.323 1.00 42.87 243 SER G C 1
ATOM 15390 O O . SER G 1 264 ? 184.037 -89.708 32.113 1.00 40.20 243 SER G O 1
ATOM 15393 N N . ILE G 1 265 ? 185.500 -88.771 33.542 1.00 47.27 244 ILE G N 1
ATOM 15394 C CA . ILE G 1 265 ? 184.708 -89.071 34.730 1.00 44.72 244 ILE G CA 1
ATOM 15395 C C . ILE G 1 265 ? 184.190 -87.792 35.382 1.00 49.72 244 ILE G C 1
ATOM 15396 O O . ILE G 1 265 ? 184.949 -87.072 36.032 1.00 43.59 244 ILE G O 1
ATOM 15401 N N . PRO G 1 266 ? 182.891 -87.506 35.206 1.00 55.87 245 PRO G N 1
ATOM 15402 C CA . PRO G 1 266 ? 182.252 -86.307 35.764 1.00 59.15 245 PRO G CA 1
ATOM 15403 C C . PRO G 1 266 ? 182.289 -86.281 37.291 1.00 58.60 245 PRO G C 1
ATOM 15404 O O . PRO G 1 266 ? 182.139 -87.331 37.921 1.00 58.55 245 PRO G O 1
ATOM 15408 N N . ASN G 1 267 ? 182.486 -85.094 37.863 1.00 51.06 246 ASN G N 1
ATOM 15409 C CA . ASN G 1 267 ? 182.561 -84.912 39.312 1.00 57.45 246 ASN G CA 1
ATOM 15410 C C . ASN G 1 267 ? 183.568 -85.854 39.966 1.00 58.75 246 ASN G C 1
ATOM 15411 O O . ASN G 1 267 ? 183.210 -86.680 40.807 1.00 59.08 246 ASN G O 1
ATOM 15416 N N . CYS G 1 268 ? 184.830 -85.721 39.573 1.00 54.04 247 CYS G N 1
ATOM 15417 C CA . CYS G 1 268 ? 185.880 -86.611 40.051 1.00 52.61 247 CYS G CA 1
ATOM 15418 C C . CYS G 1 268 ? 187.225 -85.891 40.093 1.00 53.93 247 CYS G C 1
ATOM 15419 O O . CYS G 1 268 ? 187.579 -85.167 39.164 1.00 45.25 247 CYS G O 1
ATOM 15422 N N . GLY G 1 269 ? 187.969 -86.093 41.175 1.00 70.90 248 GLY G N 1
ATOM 15423 C CA . GLY G 1 269 ? 189.250 -85.434 41.352 1.00 69.35 248 GLY G CA 1
ATOM 15424 C C . GLY G 1 269 ? 190.419 -86.227 40.801 1.00 66.48 248 GLY G C 1
ATOM 15425 O O . GLY G 1 269 ? 190.236 -87.174 40.037 1.00 74.41 248 GLY G O 1
ATOM 15426 N N . HIS G 1 270 ? 191.625 -85.836 41.200 1.00 58.88 249 HIS G N 1
ATOM 15427 C CA . HIS G 1 270 ? 192.852 -86.474 40.731 1.00 51.31 249 HIS G CA 1
ATOM 15428 C C . HIS G 1 270 ? 192.913 -87.950 41.119 1.00 53.63 249 HIS G C 1
ATOM 15429 O O . HIS G 1 270 ? 193.474 -88.769 40.393 1.00 45.10 249 HIS G O 1
ATOM 15436 N N . ALA G 1 271 ? 192.334 -88.284 42.268 1.00 55.01 250 ALA G N 1
ATOM 15437 C CA . ALA G 1 271 ? 192.330 -89.661 42.743 1.00 44.69 250 ALA G CA 1
ATOM 15438 C C . ALA G 1 271 ? 191.100 -90.410 42.243 1.00 43.32 250 ALA G C 1
ATOM 15439 O O . ALA G 1 271 ? 190.205 -90.741 43.023 1.00 44.92 250 ALA G O 1
ATOM 15441 N N . SER G 1 272 ? 191.066 -90.676 40.939 1.00 43.54 251 SER G N 1
ATOM 15442 C CA . SER G 1 272 ? 189.955 -91.394 40.316 1.00 49.81 251 SER G CA 1
ATOM 15443 C C . SER G 1 272 ? 189.761 -92.771 40.938 1.00 52.12 251 SER G C 1
ATOM 15444 O O . SER G 1 272 ? 188.647 -93.288 41.004 1.00 58.33 251 SER G O 1
ATOM 15447 N N . MET G 1 273 ? 190.865 -93.352 41.388 1.00 55.13 252 MET G N 1
ATOM 15448 C CA . MET G 1 273 ? 190.874 -94.646 42.055 1.00 60.28 252 MET G CA 1
ATOM 15449 C C . MET G 1 273 ? 189.958 -94.693 43.278 1.00 62.70 252 MET G C 1
ATOM 15450 O O . MET G 1 273 ? 189.262 -95.683 43.506 1.00 58.44 252 MET G O 1
ATOM 15455 N N . TYR G 1 274 ? 189.958 -93.614 44.055 1.00 63.34 253 TYR G N 1
ATOM 15456 C CA . TYR G 1 274 ? 189.269 -93.586 45.340 1.00 55.16 253 TYR G CA 1
ATOM 15457 C C . TYR G 1 274 ? 187.827 -93.107 45.226 1.00 53.26 253 TYR G C 1
ATOM 15458 O O . TYR G 1 274 ? 186.941 -93.615 45.913 1.00 66.80 253 TYR G O 1
ATOM 15467 N N . GLU G 1 275 ? 187.595 -92.127 44.360 1.00 41.64 254 GLU G N 1
ATOM 15468 C CA . GLU G 1 275 ? 186.274 -91.526 44.239 1.00 46.36 254 GLU G CA 1
ATOM 15469 C C . GLU G 1 275 ? 185.308 -92.425 43.475 1.00 50.20 254 GLU G C 1
ATOM 15470 O O . GLU G 1 275 ? 184.135 -92.532 43.833 1.00 55.79 254 GLU G O 1
ATOM 15476 N N . VAL G 1 276 ? 185.800 -93.069 42.422 1.00 53.13 255 VAL G N 1
ATOM 15477 C CA . VAL G 1 276 ? 184.969 -93.968 41.627 1.00 59.87 255 VAL G CA 1
ATOM 15478 C C . VAL G 1 276 ? 185.684 -95.289 41.320 1.00 58.29 255 VAL G C 1
ATOM 15479 O O . VAL G 1 276 ? 186.054 -95.554 40.175 1.00 56.89 255 VAL G O 1
ATOM 15483 N N . PRO G 1 277 ? 185.866 -96.132 42.349 1.00 50.51 256 PRO G N 1
ATOM 15484 C CA . PRO G 1 277 ? 186.589 -97.398 42.186 1.00 51.93 256 PRO G CA 1
ATOM 15485 C C . PRO G 1 277 ? 185.856 -98.395 41.290 1.00 59.29 256 PRO G C 1
ATOM 15486 O O . PRO G 1 277 ? 186.510 -99.182 40.606 1.00 63.95 256 PRO G O 1
ATOM 15490 N N . LYS G 1 278 ? 184.526 -98.363 41.297 1.00 58.97 257 LYS G N 1
ATOM 15491 C CA . LYS G 1 278 ? 183.738 -99.250 40.446 1.00 60.26 257 LYS G CA 1
ATOM 15492 C C . LYS G 1 278 ? 184.040 -98.995 38.974 1.00 55.15 257 LYS G C 1
ATOM 15493 O O . LYS G 1 278 ? 184.288 -99.927 38.208 1.00 41.29 257 LYS G O 1
ATOM 15499 N N . THR G 1 279 ? 184.016 -97.721 38.592 1.00 53.20 258 THR G N 1
ATOM 15500 C CA . THR G 1 279 ? 184.304 -97.312 37.222 1.00 53.88 258 THR G CA 1
ATOM 15501 C C . THR G 1 279 ? 185.747 -97.615 36.839 1.00 54.86 258 THR G C 1
ATOM 15502 O O . THR G 1 279 ? 186.011 -98.185 35.778 1.00 49.66 258 THR G O 1
ATOM 15506 N N . PHE G 1 280 ? 186.675 -97.227 37.709 1.00 58.75 259 PHE G N 1
ATOM 15507 C CA . PHE G 1 280 ? 188.097 -97.438 37.467 1.00 58.00 259 PHE G CA 1
ATOM 15508 C C . PHE G 1 280 ? 188.394 -98.915 37.235 1.00 60.88 259 PHE G C 1
ATOM 15509 O O . PHE G 1 280 ? 189.135 -99.272 36.320 1.00 61.92 259 PHE G O 1
ATOM 15517 N N . THR G 1 281 ? 187.802 -99.766 38.067 1.00 59.43 260 THR G N 1
ATOM 15518 C CA . THR G 1 281 ? 187.963 -101.209 37.939 1.00 62.74 260 THR G CA 1
ATOM 15519 C C . THR G 1 281 ? 187.369 -101.707 36.626 1.00 62.88 260 THR G C 1
ATOM 15520 O O . THR G 1 281 ? 187.969 -102.532 35.936 1.00 64.76 260 THR G O 1
ATOM 15524 N N . ALA G 1 282 ? 186.192 -101.191 36.284 1.00 54.02 261 ALA G N 1
ATOM 15525 C CA . ALA G 1 282 ? 185.487 -101.607 35.077 1.00 53.26 261 ALA G CA 1
ATOM 15526 C C . ALA G 1 282 ? 186.269 -101.258 33.812 1.00 52.27 261 ALA G C 1
ATOM 15527 O O . ALA G 1 282 ? 186.340 -102.055 32.877 1.00 49.62 261 ALA G O 1
ATOM 15529 N N . LEU G 1 283 ? 186.854 -100.065 33.790 1.00 48.56 262 LEU G N 1
ATOM 15530 C CA . LEU G 1 283 ? 187.634 -99.619 32.641 1.00 43.67 262 LEU G CA 1
ATOM 15531 C C . LEU G 1 283 ? 188.904 -100.445 32.478 1.00 54.87 262 LEU G C 1
ATOM 15532 O O . LEU G 1 283 ? 189.224 -100.890 31.378 1.00 60.89 262 LEU G O 1
ATOM 15537 N N . VAL G 1 284 ? 189.619 -100.650 33.579 1.00 57.74 263 VAL G N 1
ATOM 15538 C CA . VAL G 1 284 ? 190.865 -101.409 33.554 1.00 61.20 263 VAL G CA 1
ATOM 15539 C C . VAL G 1 284 ? 190.625 -102.881 33.209 1.00 61.01 263 VAL G C 1
ATOM 15540 O O . VAL G 1 284 ? 191.289 -103.434 32.330 1.00 56.61 263 VAL G O 1
ATOM 15544 N N . LEU G 1 285 ? 189.673 -103.508 33.893 1.00 55.49 264 LEU G N 1
ATOM 15545 C CA . LEU G 1 285 ? 189.360 -104.913 33.645 1.00 49.59 264 LEU G CA 1
ATOM 15546 C C . LEU G 1 285 ? 188.719 -105.124 32.278 1.00 54.07 264 LEU G C 1
ATOM 15547 O O . LEU G 1 285 ? 189.000 -106.110 31.598 1.00 57.28 264 LEU G O 1
ATOM 15552 N N . GLY G 1 286 ? 187.854 -104.196 31.882 1.00 57.67 265 GLY G N 1
ATOM 15553 C CA . GLY G 1 286 ? 187.163 -104.292 30.609 1.00 52.30 265 GLY G CA 1
ATOM 15554 C C . GLY G 1 286 ? 188.089 -104.144 29.416 1.00 53.16 265 GLY G C 1
ATOM 15555 O O . GLY G 1 286 ? 187.980 -104.888 28.444 1.00 42.05 265 GLY G O 1
ATOM 15556 N N . PHE G 1 287 ? 189.002 -103.182 29.494 1.00 54.82 266 PHE G N 1
ATOM 15557 C CA . PHE G 1 287 ? 189.943 -102.917 28.410 1.00 54.89 266 PHE G CA 1
ATOM 15558 C C . PHE G 1 287 ? 190.923 -104.074 28.227 1.00 59.90 266 PHE G C 1
ATOM 15559 O O . PHE G 1 287 ? 191.259 -104.446 27.101 1.00 54.97 266 PHE G O 1
ATOM 15567 N N . PHE G 1 288 ? 191.375 -104.643 29.340 1.00 60.87 267 PHE G N 1
ATOM 15568 C CA . PHE G 1 288 ? 192.313 -105.760 29.304 1.00 56.26 267 PHE G CA 1
ATOM 15569 C C . PHE G 1 288 ? 191.592 -107.073 29.018 1.00 61.66 267 PHE G C 1
ATOM 15570 O O . PHE G 1 288 ? 192.177 -108.010 28.472 1.00 61.59 267 PHE G O 1
ATOM 15578 N N . GLY G 1 289 ? 190.317 -107.132 29.389 1.00 62.07 268 GLY G N 1
ATOM 15579 C CA . GLY G 1 289 ? 189.540 -108.353 29.287 1.00 58.65 268 GLY G CA 1
ATOM 15580 C C . GLY G 1 289 ? 188.962 -108.628 27.912 1.00 57.18 268 GLY G C 1
ATOM 15581 O O . GLY G 1 289 ? 188.515 -109.741 27.640 1.00 58.37 268 GLY G O 1
ATOM 15582 N N . GLN G 1 290 ? 188.961 -107.618 27.048 1.00 65.30 269 GLN G N 1
ATOM 15583 C CA . GLN G 1 290 ? 188.470 -107.790 25.684 1.00 66.16 269 GLN G CA 1
ATOM 15584 C C . GLN G 1 290 ? 189.340 -108.778 24.921 1.00 61.30 269 GLN G C 1
ATOM 15585 O O . GLN G 1 290 ? 190.567 -108.684 24.946 1.00 60.96 269 GLN G O 1
ATOM 15591 N N . THR G 1 291 ? 188.702 -109.728 24.246 1.00 65.41 270 THR G N 1
ATOM 15592 C CA . THR G 1 291 ? 189.433 -110.702 23.448 1.00 82.51 270 THR G CA 1
ATOM 15593 C C . THR G 1 291 ? 190.112 -110.003 22.277 1.00 85.59 270 THR G C 1
ATOM 15594 O O . THR G 1 291 ? 191.328 -110.099 22.106 1.00 91.40 270 THR G O 1
ATOM 15598 N N . LYS G 1 292 ? 189.326 -109.286 21.481 1.00 80.10 271 LYS G N 1
ATOM 15599 C CA . LYS G 1 292 ? 189.882 -108.532 20.366 1.00 83.10 271 LYS G CA 1
ATOM 15600 C C . LYS G 1 292 ? 189.453 -107.065 20.444 1.00 81.21 271 LYS G C 1
ATOM 15601 O O . LYS G 1 292 ? 188.315 -106.752 20.803 1.00 88.33 271 LYS G O 1
ATOM 15607 N N . LEU G 1 293 ? 190.381 -106.173 20.111 1.00 71.33 272 LEU G N 1
ATOM 15608 C CA . LEU G 1 293 ? 190.143 -104.739 20.158 1.00 70.86 272 LEU G CA 1
ATOM 15609 C C . LEU G 1 293 ? 189.676 -104.170 18.821 1.00 76.89 272 LEU G C 1
ATOM 15610 O O . LEU G 1 293 ? 189.096 -103.083 18.787 1.00 84.56 272 LEU G O 1
ATOM 15615 N N . ASP G 1 294 ? 189.920 -104.878 17.719 1.00 74.14 273 ASP G N 1
ATOM 15616 C CA . ASP G 1 294 ? 189.408 -104.381 16.446 1.00 86.52 273 ASP G CA 1
ATOM 15617 C C . ASP G 1 294 ? 187.921 -104.715 16.315 1.00 82.29 273 ASP G C 1
ATOM 15618 O O . ASP G 1 294 ? 187.434 -105.710 16.861 1.00 85.18 273 ASP G O 1
ATOM 15623 N N . TYR G 1 295 ? 187.213 -103.841 15.606 1.00 76.98 274 TYR G N 1
ATOM 15624 C CA . TYR G 1 295 ? 185.775 -103.946 15.392 1.00 81.36 274 TYR G CA 1
ATOM 15625 C C . TYR G 1 295 ? 185.432 -103.446 13.982 1.00 103.28 274 TYR G C 1
ATOM 15626 O O . TYR G 1 295 ? 185.517 -102.250 13.716 1.00 116.37 274 TYR G O 1
ATOM 15635 N N . GLN G 1 296 ? 185.060 -104.353 13.083 1.00 111.16 275 GLN G N 1
ATOM 15636 C CA . GLN G 1 296 ? 184.669 -103.949 11.741 1.00 121.13 275 GLN G CA 1
ATOM 15637 C C . GLN G 1 296 ? 183.151 -103.703 11.727 1.00 127.80 275 GLN G C 1
ATOM 15638 O O . GLN G 1 296 ? 182.349 -104.617 11.895 1.00 136.25 275 GLN G O 1
ATOM 15644 N N . ILE G 1 297 ? 182.773 -102.450 11.507 1.00 127.49 276 ILE G N 1
ATOM 15645 C CA . ILE G 1 297 ? 181.386 -102.002 11.520 1.00 121.22 276 ILE G CA 1
ATOM 15646 C C . ILE G 1 297 ? 181.153 -101.315 10.188 1.00 115.67 276 ILE G C 1
ATOM 15647 O O . ILE G 1 297 ? 180.123 -101.441 9.524 1.00 105.10 276 ILE G O 1
ATOM 15653 N N . TYR H 1 18 ? 163.259 -43.395 -8.801 1.00 86.54 -3 TYR H N 1
ATOM 15654 C CA . TYR H 1 18 ? 163.173 -44.627 -8.054 1.00 78.44 -3 TYR H CA 1
ATOM 15655 C C . TYR H 1 18 ? 164.504 -45.389 -7.910 1.00 83.38 -3 TYR H C 1
ATOM 15656 O O . TYR H 1 18 ? 164.595 -46.532 -8.325 1.00 83.50 -3 TYR H O 1
ATOM 15665 N N . PHE H 1 19 ? 165.518 -44.860 -7.235 1.00 82.90 -2 PHE H N 1
ATOM 15666 C CA . PHE H 1 19 ? 165.961 -43.484 -7.122 1.00 89.15 -2 PHE H CA 1
ATOM 15667 C C . PHE H 1 19 ? 165.216 -42.725 -6.067 1.00 86.46 -2 PHE H C 1
ATOM 15668 O O . PHE H 1 19 ? 165.582 -41.617 -5.756 1.00 86.57 -2 PHE H O 1
ATOM 15676 N N . GLN H 1 20 ? 164.185 -43.322 -5.503 1.00 83.78 -1 GLN H N 1
ATOM 15677 C CA . GLN H 1 20 ? 163.362 -42.621 -4.533 1.00 76.47 -1 GLN H CA 1
ATOM 15678 C C . GLN H 1 20 ? 162.657 -43.591 -3.638 1.00 74.63 -1 GLN H C 1
ATOM 15679 O O . GLN H 1 20 ? 161.760 -43.241 -2.919 1.00 75.73 -1 GLN H O 1
ATOM 15685 N N . GLY H 1 21 ? 163.074 -44.834 -3.697 1.00 71.03 0 GLY H N 1
ATOM 15686 C CA . GLY H 1 21 ? 162.596 -45.813 -2.743 1.00 56.17 0 GLY H CA 1
ATOM 15687 C C . GLY H 1 21 ? 163.389 -45.706 -1.456 1.00 66.98 0 GLY H C 1
ATOM 15688 O O . GLY H 1 21 ? 164.589 -45.977 -1.433 1.00 71.44 0 GLY H O 1
ATOM 15689 N N . VAL H 1 22 ? 162.724 -45.285 -0.386 1.00 72.31 1 VAL H N 1
ATOM 15690 C CA . VAL H 1 22 ? 163.364 -45.181 0.919 1.00 66.23 1 VAL H CA 1
ATOM 15691 C C . VAL H 1 22 ? 163.488 -46.570 1.537 1.00 60.24 1 VAL H C 1
ATOM 15692 O O . VAL H 1 22 ? 162.566 -47.383 1.433 1.00 45.86 1 VAL H O 1
ATOM 15696 N N . SER H 1 23 ? 164.641 -46.834 2.150 1.00 59.65 2 SER H N 1
ATOM 15697 C CA . SER H 1 23 ? 164.970 -48.134 2.737 1.00 59.34 2 SER H CA 1
ATOM 15698 C C . SER H 1 23 ? 165.122 -49.205 1.662 1.00 48.97 2 SER H C 1
ATOM 15699 O O . SER H 1 23 ? 165.132 -50.399 1.959 1.00 49.88 2 SER H O 1
ATOM 15702 N N . ILE H 1 24 ? 165.249 -48.770 0.413 1.00 43.92 3 ILE H N 1
ATOM 15703 C CA . ILE H 1 24 ? 165.491 -49.684 -0.694 1.00 53.97 3 ILE H CA 1
ATOM 15704 C C . ILE H 1 24 ? 166.770 -49.304 -1.428 1.00 64.75 3 ILE H C 1
ATOM 15705 O O . ILE H 1 24 ? 166.888 -48.205 -1.973 1.00 68.01 3 ILE H O 1
ATOM 15710 N N . PHE H 1 25 ? 167.732 -50.219 -1.425 1.00 64.95 4 PHE H N 1
ATOM 15711 C CA . PHE H 1 25 ? 168.982 -50.020 -2.143 1.00 66.94 4 PHE H CA 1
ATOM 15712 C C . PHE H 1 25 ? 168.984 -50.860 -3.414 1.00 68.86 4 PHE H C 1
ATOM 15713 O O . PHE H 1 25 ? 169.016 -52.088 -3.360 1.00 71.13 4 PHE H O 1
ATOM 15721 N N . THR H 1 26 ? 168.941 -50.185 -4.558 1.00 70.03 5 THR H N 1
ATOM 15722 C CA . THR H 1 26 ? 168.921 -50.867 -5.844 1.00 70.47 5 THR H CA 1
ATOM 15723 C C . THR H 1 26 ? 170.308 -51.389 -6.202 1.00 66.63 5 THR H C 1
ATOM 15724 O O . THR H 1 26 ? 171.208 -50.619 -6.536 1.00 67.79 5 THR H O 1
ATOM 15728 N N . TYR H 1 27 ? 170.469 -52.706 -6.127 1.00 61.96 6 TYR H N 1
ATOM 15729 C CA . TYR H 1 27 ? 171.757 -53.344 -6.367 1.00 61.02 6 TYR H CA 1
ATOM 15730 C C . TYR H 1 27 ? 171.634 -54.469 -7.387 1.00 64.15 6 TYR H C 1
ATOM 15731 O O . TYR H 1 27 ? 170.903 -55.436 -7.168 1.00 63.56 6 TYR H O 1
ATOM 15740 N N . GLN H 1 28 ? 172.358 -54.330 -8.496 1.00 73.23 7 GLN H N 1
ATOM 15741 C CA . GLN H 1 28 ? 172.302 -55.278 -9.607 1.00 74.54 7 GLN H CA 1
ATOM 15742 C C . GLN H 1 28 ? 170.872 -55.476 -10.104 1.00 69.99 7 GLN H C 1
ATOM 15743 O O . GLN H 1 28 ? 170.409 -56.608 -10.252 1.00 66.46 7 GLN H O 1
ATOM 15749 N N . GLU H 1 29 ? 170.184 -54.361 -10.341 1.00 73.81 8 GLU H N 1
ATOM 15750 C CA . GLU H 1 29 ? 168.822 -54.346 -10.878 1.00 79.04 8 GLU H CA 1
ATOM 15751 C C . GLU H 1 29 ? 167.804 -55.030 -9.965 1.00 74.95 8 GLU H C 1
ATOM 15752 O O . GLU H 1 29 ? 166.687 -55.330 -10.387 1.00 70.02 8 GLU H O 1
ATOM 15758 N N . LYS H 1 30 ? 168.188 -55.269 -8.715 1.00 76.68 9 LYS H N 1
ATOM 15759 C CA . LYS H 1 30 ? 167.284 -55.875 -7.744 1.00 71.16 9 LYS H CA 1
ATOM 15760 C C . LYS H 1 30 ? 167.200 -55.012 -6.489 1.00 66.38 9 LYS H C 1
ATOM 15761 O O . LYS H 1 30 ? 168.091 -54.206 -6.221 1.00 73.84 9 LYS H O 1
ATOM 15767 N N . ASP H 1 31 ? 166.127 -55.183 -5.724 1.00 56.22 10 ASP H N 1
ATOM 15768 C CA . ASP H 1 31 ? 165.876 -54.338 -4.561 1.00 57.99 10 ASP H CA 1
ATOM 15769 C C . ASP H 1 31 ? 166.409 -54.946 -3.268 1.00 64.23 10 ASP H C 1
ATOM 15770 O O . ASP H 1 31 ? 166.159 -56.113 -2.969 1.00 79.42 10 ASP H O 1
ATOM 15775 N N . ILE H 1 32 ? 167.141 -54.141 -2.503 1.00 55.73 11 ILE H N 1
ATOM 15776 C CA . ILE H 1 32 ? 167.633 -54.560 -1.196 1.00 54.53 11 ILE H CA 1
ATOM 15777 C C . ILE H 1 32 ? 167.049 -53.678 -0.096 1.00 51.56 11 ILE H C 1
ATOM 15778 O O . ILE H 1 32 ? 167.208 -52.457 -0.114 1.00 46.89 11 ILE H O 1
ATOM 15783 N N . TYR H 1 33 ? 166.369 -54.305 0.857 1.00 52.34 12 TYR H N 1
ATOM 15784 C CA . TYR H 1 33 ? 165.730 -53.582 1.948 1.00 49.56 12 TYR H CA 1
ATOM 15785 C C . TYR H 1 33 ? 166.671 -53.426 3.138 1.00 54.88 12 TYR H C 1
ATOM 15786 O O . TYR H 1 33 ? 167.289 -54.394 3.583 1.00 61.66 12 TYR H O 1
ATOM 15795 N N . TYR H 1 34 ? 166.775 -52.203 3.647 1.00 48.61 13 TYR H N 1
ATOM 15796 C CA . TYR H 1 34 ? 167.607 -51.922 4.811 1.00 46.18 13 TYR H CA 1
ATOM 15797 C C . TYR H 1 34 ? 166.911 -50.936 5.743 1.00 46.67 13 TYR H C 1
ATOM 15798 O O . TYR H 1 34 ? 166.029 -50.193 5.322 1.00 39.42 13 TYR H O 1
ATOM 15807 N N . GLU H 1 35 ? 167.308 -50.933 7.010 1.00 44.10 14 GLU H N 1
ATOM 15808 C CA . GLU H 1 35 ? 166.737 -50.006 7.978 1.00 47.39 14 GLU H CA 1
ATOM 15809 C C . GLU H 1 35 ? 167.831 -49.384 8.839 1.00 55.51 14 GLU H C 1
ATOM 15810 O O . GLU H 1 35 ? 168.735 -50.075 9.308 1.00 69.57 14 GLU H O 1
ATOM 15816 N N . ILE H 1 36 ? 167.745 -48.074 9.040 1.00 52.06 15 ILE H N 1
ATOM 15817 C CA . ILE H 1 36 ? 168.733 -47.360 9.838 1.00 41.99 15 ILE H CA 1
ATOM 15818 C C . ILE H 1 36 ? 168.099 -46.718 11.066 1.00 49.81 15 ILE H C 1
ATOM 15819 O O . ILE H 1 36 ? 167.185 -45.902 10.950 1.00 65.00 15 ILE H O 1
ATOM 15824 N N . ASP H 1 37 ? 168.586 -47.095 12.243 1.00 43.26 16 ASP H N 1
ATOM 15825 C CA . ASP H 1 37 ? 168.112 -46.509 13.489 1.00 60.07 16 ASP H CA 1
ATOM 15826 C C . ASP H 1 37 ? 169.160 -45.550 14.038 1.00 75.61 16 ASP H C 1
ATOM 15827 O O . ASP H 1 37 ? 170.294 -45.942 14.319 1.00 77.04 16 ASP H O 1
ATOM 15832 N N . GLY H 1 38 ? 168.769 -44.290 14.187 1.00 84.68 17 GLY H N 1
ATOM 15833 C CA . GLY H 1 38 ? 169.706 -43.225 14.482 1.00 88.58 17 GLY H CA 1
ATOM 15834 C C . GLY H 1 38 ? 169.985 -42.473 13.196 1.00 95.55 17 GLY H C 1
ATOM 15835 O O . GLY H 1 38 ? 169.543 -42.891 12.126 1.00 96.02 17 GLY H O 1
ATOM 15836 N N . THR H 1 39 ? 170.709 -41.364 13.289 1.00 98.75 18 THR H N 1
ATOM 15837 C CA . THR H 1 39 ? 171.042 -40.588 12.101 1.00 97.38 18 THR H CA 1
ATOM 15838 C C . THR H 1 39 ? 172.480 -40.866 11.668 1.00 94.41 18 THR H C 1
ATOM 15839 O O . THR H 1 39 ? 173.393 -40.913 12.494 1.00 98.84 18 THR H O 1
ATOM 15843 N N . LEU H 1 40 ? 172.675 -41.059 10.367 1.00 89.92 19 LEU H N 1
ATOM 15844 C CA . LEU H 1 40 ? 173.966 -41.496 9.845 1.00 85.52 19 LEU H CA 1
ATOM 15845 C C . LEU H 1 40 ? 174.891 -40.331 9.504 1.00 96.05 19 LEU H C 1
ATOM 15846 O O . LEU H 1 40 ? 174.553 -39.470 8.693 1.00 88.84 19 LEU H O 1
ATOM 15851 N N . ASP H 1 41 ? 176.065 -40.318 10.128 1.00 115.49 20 ASP H N 1
ATOM 15852 C CA . ASP H 1 41 ? 177.064 -39.288 9.874 1.00 124.50 20 ASP H CA 1
ATOM 15853 C C . ASP H 1 41 ? 178.310 -39.915 9.262 1.00 127.36 20 ASP H C 1
ATOM 15854 O O . ASP H 1 41 ? 178.305 -41.089 8.891 1.00 133.39 20 ASP H O 1
ATOM 15859 N N . ILE H 1 42 ? 179.375 -39.129 9.154 1.00 124.20 21 ILE H N 1
ATOM 15860 C CA . ILE H 1 42 ? 180.675 -39.668 8.778 1.00 121.11 21 ILE H CA 1
ATOM 15861 C C . ILE H 1 42 ? 181.398 -40.112 10.043 1.00 127.70 21 ILE H C 1
ATOM 15862 O O . ILE H 1 42 ? 182.107 -41.119 10.052 1.00 135.04 21 ILE H O 1
ATOM 15867 N N . ASN H 1 43 ? 181.195 -39.350 11.114 1.00 123.01 22 ASN H N 1
ATOM 15868 C CA . ASN H 1 43 ? 181.797 -39.647 12.406 1.00 114.88 22 ASN H CA 1
ATOM 15869 C C . ASN H 1 43 ? 180.942 -40.611 13.219 1.00 106.79 22 ASN H C 1
ATOM 15870 O O . ASN H 1 43 ? 181.100 -40.724 14.435 1.00 106.14 22 ASN H O 1
ATOM 15875 N N . SER H 1 44 ? 180.031 -41.299 12.539 1.00 98.68 23 SER H N 1
ATOM 15876 C CA . SER H 1 44 ? 179.177 -42.287 13.182 1.00 83.70 23 SER H CA 1
ATOM 15877 C C . SER H 1 44 ? 179.977 -43.497 13.639 1.00 84.05 23 SER H C 1
ATOM 15878 O O . SER H 1 44 ? 181.006 -43.833 13.054 1.00 96.66 23 SER H O 1
ATOM 15881 N N . ASP H 1 45 ? 179.501 -44.142 14.696 1.00 75.73 24 ASP H N 1
ATOM 15882 C CA . ASP H 1 45 ? 180.015 -45.446 15.078 1.00 83.03 24 ASP H CA 1
ATOM 15883 C C . ASP H 1 45 ? 178.961 -46.475 14.688 1.00 85.28 24 ASP H C 1
ATOM 15884 O O . ASP H 1 45 ? 177.955 -46.637 15.377 1.00 91.65 24 ASP H O 1
ATOM 15889 N N . VAL H 1 46 ? 179.190 -47.156 13.570 1.00 79.87 25 VAL H N 1
ATOM 15890 C CA . VAL H 1 46 ? 178.154 -47.976 12.952 1.00 77.72 25 VAL H CA 1
ATOM 15891 C C . VAL H 1 46 ? 178.209 -49.447 13.355 1.00 77.14 25 VAL H C 1
ATOM 15892 O O . VAL H 1 46 ? 179.244 -50.101 13.226 1.00 80.16 25 VAL H O 1
ATOM 15896 N N . ILE H 1 47 ? 177.082 -49.957 13.842 1.00 68.83 26 ILE H N 1
ATOM 15897 C CA . ILE H 1 47 ? 176.922 -51.383 14.094 1.00 58.02 26 ILE H CA 1
ATOM 15898 C C . ILE H 1 47 ? 176.050 -52.003 13.008 1.00 61.68 26 ILE H C 1
ATOM 15899 O O . ILE H 1 47 ? 174.864 -51.689 12.901 1.00 66.71 26 ILE H O 1
ATOM 15904 N N . VAL H 1 48 ? 176.640 -52.875 12.197 1.00 61.13 27 VAL H N 1
ATOM 15905 C CA . VAL H 1 48 ? 175.897 -53.546 11.136 1.00 56.95 27 VAL H CA 1
ATOM 15906 C C . VAL H 1 48 ? 175.578 -54.984 11.529 1.00 50.85 27 VAL H C 1
ATOM 15907 O O . VAL H 1 48 ? 176.461 -55.736 11.941 1.00 46.19 27 VAL H O 1
ATOM 15911 N N . ILE H 1 49 ? 174.310 -55.358 11.400 1.00 53.96 28 ILE H N 1
ATOM 15912 C CA . ILE H 1 49 ? 173.860 -56.689 11.787 1.00 48.23 28 ILE H CA 1
ATOM 15913 C C . ILE H 1 49 ? 173.681 -57.610 10.582 1.00 46.80 28 ILE H C 1
ATOM 15914 O O . ILE H 1 49 ? 172.990 -57.269 9.621 1.00 51.70 28 ILE H O 1
ATOM 15919 N N . LEU H 1 50 ? 174.308 -58.781 10.643 1.00 45.14 29 LEU H N 1
ATOM 15920 C CA . LEU H 1 50 ? 174.194 -59.772 9.579 1.00 50.60 29 LEU H CA 1
ATOM 15921 C C . LEU H 1 50 ? 173.281 -60.917 10.020 1.00 54.11 29 LEU H C 1
ATOM 15922 O O . LEU H 1 50 ? 173.651 -61.732 10.866 1.00 50.35 29 LEU H O 1
ATOM 15927 N N . ASN H 1 51 ? 172.088 -60.966 9.433 1.00 54.26 30 ASN H N 1
ATOM 15928 C CA . ASN H 1 51 ? 171.031 -61.873 9.874 1.00 53.65 30 ASN H CA 1
ATOM 15929 C C . ASN H 1 51 ? 171.352 -63.356 9.713 1.00 57.67 30 ASN H C 1
ATOM 15930 O O . ASN H 1 51 ? 172.220 -63.738 8.928 1.00 46.49 30 ASN H O 1
ATOM 15935 N N . GLY H 1 52 ? 170.633 -64.187 10.464 1.00 58.54 31 GLY H N 1
ATOM 15936 C CA . GLY H 1 52 ? 170.716 -65.628 10.314 1.00 51.66 31 GLY H CA 1
ATOM 15937 C C . GLY H 1 52 ? 169.960 -66.068 9.076 1.00 54.24 31 GLY H C 1
ATOM 15938 O O . GLY H 1 52 ? 169.398 -65.238 8.362 1.00 57.61 31 GLY H O 1
ATOM 15939 N N . ILE H 1 53 ? 169.930 -67.371 8.821 1.00 59.18 32 ILE H N 1
ATOM 15940 C CA . ILE H 1 53 ? 169.352 -67.879 7.581 1.00 62.86 32 ILE H CA 1
ATOM 15941 C C . ILE H 1 53 ? 167.821 -67.831 7.594 1.00 69.94 32 ILE H C 1
ATOM 15942 O O . ILE H 1 53 ? 167.188 -67.826 6.538 1.00 77.02 32 ILE H O 1
ATOM 15947 N N . MET H 1 54 ? 167.229 -67.779 8.785 1.00 68.34 33 MET H N 1
ATOM 15948 C CA . MET H 1 54 ? 165.775 -67.690 8.909 1.00 67.32 33 MET H CA 1
ATOM 15949 C C . MET H 1 54 ? 165.333 -66.356 9.493 1.00 69.48 33 MET H C 1
ATOM 15950 O O . MET H 1 54 ? 164.262 -66.261 10.092 1.00 78.20 33 MET H O 1
ATOM 15955 N N . MET H 1 55 ? 166.152 -65.326 9.316 1.00 65.65 34 MET H N 1
ATOM 15956 C CA . MET H 1 55 ? 165.892 -64.044 9.960 1.00 59.39 34 MET H CA 1
ATOM 15957 C C . MET H 1 55 ? 165.732 -62.895 8.969 1.00 54.47 34 MET H C 1
ATOM 15958 O O . MET H 1 55 ? 166.027 -63.030 7.781 1.00 58.52 34 MET H O 1
ATOM 15963 N N . SER H 1 56 ? 165.254 -61.764 9.476 1.00 43.96 35 SER H N 1
ATOM 15964 C CA . SER H 1 56 ? 165.177 -60.533 8.700 1.00 46.87 35 SER H CA 1
ATOM 15965 C C . SER H 1 56 ? 165.568 -59.358 9.587 1.00 44.26 35 SER H C 1
ATOM 15966 O O . SER H 1 56 ? 166.086 -59.551 10.686 1.00 47.59 35 SER H O 1
ATOM 15969 N N . THR H 1 57 ? 165.320 -58.143 9.111 1.00 39.31 36 THR H N 1
ATOM 15970 C CA . THR H 1 57 ? 165.627 -56.952 9.893 1.00 38.98 36 THR H CA 1
ATOM 15971 C C . THR H 1 57 ? 164.749 -56.870 11.131 1.00 47.80 36 THR H C 1
ATOM 15972 O O . THR H 1 57 ? 165.194 -56.430 12.190 1.00 51.57 36 THR H O 1
ATOM 15976 N N . LYS H 1 58 ? 163.499 -57.297 10.989 1.00 57.77 37 LYS H N 1
ATOM 15977 C CA . LYS H 1 58 ? 162.539 -57.216 12.081 1.00 59.09 37 LYS H CA 1
ATOM 15978 C C . LYS H 1 58 ? 162.942 -58.125 13.235 1.00 51.13 37 LYS H C 1
ATOM 15979 O O . LYS H 1 58 ? 162.598 -57.869 14.387 1.00 53.23 37 LYS H O 1
ATOM 15985 N N . SER H 1 59 ? 163.685 -59.183 12.925 1.00 44.26 38 SER H N 1
ATOM 15986 C CA . SER H 1 59 ? 164.064 -60.175 13.926 1.00 50.72 38 SER H CA 1
ATOM 15987 C C . SER H 1 59 ? 165.028 -59.620 14.978 1.00 45.32 38 SER H C 1
ATOM 15988 O O . SER H 1 59 ? 165.431 -60.332 15.897 1.00 48.75 38 SER H O 1
ATOM 15991 N N . TRP H 1 60 ? 165.390 -58.349 14.840 1.00 44.02 39 TRP H N 1
ATOM 15992 C CA . TRP H 1 60 ? 166.296 -57.701 15.778 1.00 45.37 39 TRP H CA 1
ATOM 15993 C C . TRP H 1 60 ? 165.642 -56.502 16.460 1.00 43.94 39 TRP H C 1
ATOM 15994 O O . TRP H 1 60 ? 166.330 -55.669 17.048 1.00 43.42 39 TRP H O 1
ATOM 16005 N N . ASP H 1 61 ? 164.316 -56.425 16.381 1.00 47.07 40 ASP H N 1
ATOM 16006 C CA . ASP H 1 61 ? 163.568 -55.283 16.910 1.00 39.13 40 ASP H CA 1
ATOM 16007 C C . ASP H 1 61 ? 163.782 -55.066 18.404 1.00 40.56 40 ASP H C 1
ATOM 16008 O O . ASP H 1 61 ? 163.883 -53.927 18.862 1.00 40.25 40 ASP H O 1
ATOM 16013 N N . ALA H 1 62 ? 163.848 -56.157 19.160 1.00 50.14 41 ALA H N 1
ATOM 16014 C CA . ALA H 1 62 ? 164.041 -56.072 20.604 1.00 58.03 41 ALA H CA 1
ATOM 16015 C C . ALA H 1 62 ? 165.429 -55.538 20.947 1.00 54.48 41 ALA H C 1
ATOM 16016 O O . ALA H 1 62 ? 165.640 -54.973 22.020 1.00 60.75 41 ALA H O 1
ATOM 16018 N N . PHE H 1 63 ? 166.368 -55.713 20.024 1.00 39.48 42 PHE H N 1
ATOM 16019 C CA . PHE H 1 63 ? 167.748 -55.304 20.247 1.00 41.23 42 PHE H CA 1
ATOM 16020 C C . PHE H 1 63 ? 168.018 -53.875 19.784 1.00 45.39 42 PHE H C 1
ATOM 16021 O O . PHE H 1 63 ? 169.009 -53.267 20.187 1.00 46.23 42 PHE H O 1
ATOM 16029 N N . VAL H 1 64 ? 167.128 -53.350 18.944 1.00 47.60 43 VAL H N 1
ATOM 16030 C CA . VAL H 1 64 ? 167.346 -52.082 18.247 1.00 49.83 43 VAL H CA 1
ATOM 16031 C C . VAL H 1 64 ? 167.787 -50.931 19.148 1.00 59.47 43 VAL H C 1
ATOM 16032 O O . VAL H 1 64 ? 168.833 -50.328 18.912 1.00 70.45 43 VAL H O 1
ATOM 16036 N N . GLU H 1 65 ? 167.000 -50.635 20.178 1.00 43.44 44 GLU H N 1
ATOM 16037 C CA . GLU H 1 65 ? 167.283 -49.497 21.046 1.00 45.55 44 GLU H CA 1
ATOM 16038 C C . GLU H 1 65 ? 168.638 -49.603 21.741 1.00 65.91 44 GLU H C 1
ATOM 16039 O O . GLU H 1 65 ? 169.439 -48.670 21.695 1.00 73.84 44 GLU H O 1
ATOM 16045 N N . ASN H 1 66 ? 168.889 -50.735 22.390 1.00 65.02 45 ASN H N 1
ATOM 16046 C CA . ASN H 1 66 ? 170.154 -50.946 23.085 1.00 56.23 45 ASN H CA 1
ATOM 16047 C C . ASN H 1 66 ? 171.342 -50.925 22.128 1.00 53.07 45 ASN H C 1
ATOM 16048 O O . ASN H 1 66 ? 172.439 -50.508 22.497 1.00 61.00 45 ASN H O 1
ATOM 16053 N N . PHE H 1 67 ? 171.114 -51.363 20.894 1.00 48.95 46 PHE H N 1
ATOM 16054 C CA . PHE H 1 67 ? 172.166 -51.380 19.883 1.00 45.08 46 PHE H CA 1
ATOM 16055 C C . PHE H 1 67 ? 172.337 -50.021 19.209 1.00 55.09 46 PHE H C 1
ATOM 16056 O O . PHE H 1 67 ? 173.332 -49.787 18.523 1.00 65.08 46 PHE H O 1
ATOM 16064 N N . SER H 1 68 ? 171.372 -49.125 19.403 1.00 55.34 47 SER H N 1
ATOM 16065 C CA . SER H 1 68 ? 171.389 -47.841 18.705 1.00 59.91 47 SER H CA 1
ATOM 16066 C C . SER H 1 68 ? 171.405 -46.633 19.639 1.00 60.33 47 SER H C 1
ATOM 16067 O O . SER H 1 68 ? 171.170 -45.507 19.201 1.00 65.58 47 SER H O 1
ATOM 16070 N N . LYS H 1 69 ? 171.682 -46.860 20.919 1.00 65.98 48 LYS H N 1
ATOM 16071 C CA . LYS H 1 69 ? 171.736 -45.761 21.877 1.00 78.16 48 LYS H CA 1
ATOM 16072 C C . LYS H 1 69 ? 173.027 -44.957 21.731 1.00 77.83 48 LYS H C 1
ATOM 16073 O O . LYS H 1 69 ? 173.011 -43.726 21.774 1.00 76.95 48 LYS H O 1
ATOM 16079 N N . ASN H 1 70 ? 174.144 -45.656 21.553 1.00 74.42 49 ASN H N 1
ATOM 16080 C CA . ASN H 1 70 ? 175.432 -45.000 21.357 1.00 67.06 49 ASN H CA 1
ATOM 16081 C C . ASN H 1 70 ? 176.025 -45.299 19.986 1.00 59.74 49 ASN H C 1
ATOM 16082 O O . ASN H 1 70 ? 177.171 -44.948 19.706 1.00 58.60 49 ASN H O 1
ATOM 16087 N N . HIS H 1 71 ? 175.240 -45.950 19.134 1.00 63.50 50 HIS H N 1
ATOM 16088 C CA . HIS H 1 71 ? 175.696 -46.321 17.799 1.00 58.38 50 HIS H CA 1
ATOM 16089 C C . HIS H 1 71 ? 174.624 -46.052 16.749 1.00 62.48 50 HIS H C 1
ATOM 16090 O O . HIS H 1 71 ? 173.456 -45.846 17.078 1.00 66.68 50 HIS H O 1
ATOM 16097 N N . VAL H 1 72 ? 175.029 -46.051 15.482 1.00 61.37 51 VAL H N 1
ATOM 16098 C CA . VAL H 1 72 ? 174.079 -45.963 14.380 1.00 64.33 51 VAL H CA 1
ATOM 16099 C C . VAL H 1 72 ? 173.833 -47.358 13.818 1.00 58.49 51 VAL H C 1
ATOM 16100 O O . VAL H 1 72 ? 174.690 -47.926 13.139 1.00 54.61 51 VAL H O 1
ATOM 16104 N N . LEU H 1 73 ? 172.660 -47.907 14.112 1.00 56.20 52 LEU H N 1
ATOM 16105 C CA . LEU H 1 73 ? 172.342 -49.281 13.746 1.00 55.29 52 LEU H CA 1
ATOM 16106 C C . LEU H 1 73 ? 171.968 -49.421 12.273 1.00 57.56 52 LEU H C 1
ATOM 16107 O O . LEU H 1 73 ? 171.168 -48.648 11.747 1.00 51.77 52 LEU H O 1
ATOM 16112 N N . LEU H 1 74 ? 172.556 -50.416 11.615 1.00 64.55 53 LEU H N 1
ATOM 16113 C CA . LEU H 1 74 ? 172.210 -50.728 10.233 1.00 58.11 53 LEU H CA 1
ATOM 16114 C C . LEU H 1 74 ? 171.764 -52.180 10.090 1.00 48.46 53 LEU H C 1
ATOM 16115 O O . LEU H 1 74 ? 172.575 -53.103 10.167 1.00 45.82 53 LEU H O 1
ATOM 16120 N N . ARG H 1 75 ? 170.465 -52.370 9.890 1.00 36.60 54 ARG H N 1
ATOM 16121 C CA . ARG H 1 75 ? 169.914 -53.690 9.623 1.00 59.24 54 ARG H CA 1
ATOM 16122 C C . ARG H 1 75 ? 169.535 -53.795 8.153 1.00 50.42 54 ARG H C 1
ATOM 16123 O O . ARG H 1 75 ? 168.977 -52.858 7.585 1.00 36.17 54 ARG H O 1
ATOM 16131 N N . TYR H 1 76 ? 169.843 -54.929 7.535 1.00 53.60 55 TYR H N 1
ATOM 16132 C CA . TYR H 1 76 ? 169.488 -55.139 6.138 1.00 45.43 55 TYR H CA 1
ATOM 16133 C C . TYR H 1 76 ? 169.159 -56.599 5.863 1.00 46.52 55 TYR H C 1
ATOM 16134 O O . TYR H 1 76 ? 169.638 -57.497 6.555 1.00 63.97 55 TYR H O 1
ATOM 16143 N N . ASP H 1 77 ? 168.335 -56.826 4.848 1.00 42.83 56 ASP H N 1
ATOM 16144 C CA . ASP H 1 77 ? 168.000 -58.176 4.421 1.00 45.24 56 ASP H CA 1
ATOM 16145 C C . ASP H 1 77 ? 168.879 -58.591 3.250 1.00 55.21 56 ASP H C 1
ATOM 16146 O O . ASP H 1 77 ? 168.934 -57.902 2.232 1.00 65.43 56 ASP H O 1
ATOM 16151 N N . MET H 1 78 ? 169.567 -59.717 3.399 1.00 55.32 57 MET H N 1
ATOM 16152 C CA . MET H 1 78 ? 170.381 -60.257 2.318 1.00 51.96 57 MET H CA 1
ATOM 16153 C C . MET H 1 78 ? 169.483 -60.783 1.202 1.00 59.28 57 MET H C 1
ATOM 16154 O O . MET H 1 78 ? 168.256 -60.708 1.296 1.00 35.74 57 MET H O 1
ATOM 16159 N N . PHE H 1 79 ? 170.093 -61.303 0.142 1.00 51.41 58 PHE H N 1
ATOM 16160 C CA . PHE H 1 79 ? 169.324 -61.902 -0.941 1.00 46.05 58 PHE H CA 1
ATOM 16161 C C . PHE H 1 79 ? 168.525 -63.088 -0.409 1.00 52.90 58 PHE H C 1
ATOM 16162 O O . PHE H 1 79 ? 168.992 -63.805 0.479 1.00 54.03 58 PHE H O 1
ATOM 16170 N N . ASP H 1 80 ? 167.316 -63.265 -0.942 1.00 54.75 59 ASP H N 1
ATOM 16171 C CA . ASP H 1 80 ? 166.384 -64.311 -0.508 1.00 52.57 59 ASP H CA 1
ATOM 16172 C C . ASP H 1 80 ? 165.951 -64.158 0.952 1.00 51.09 59 ASP H C 1
ATOM 16173 O O . ASP H 1 80 ? 165.421 -65.096 1.546 1.00 53.82 59 ASP H O 1
ATOM 16178 N N . GLN H 1 81 ? 166.169 -62.979 1.525 1.00 51.85 60 GLN H N 1
ATOM 16179 C CA . GLN H 1 81 ? 165.787 -62.726 2.911 1.00 43.68 60 GLN H CA 1
ATOM 16180 C C . GLN H 1 81 ? 164.809 -61.564 3.039 1.00 44.48 60 GLN H C 1
ATOM 16181 O O . GLN H 1 81 ? 164.929 -60.560 2.338 1.00 49.80 60 GLN H O 1
ATOM 16187 N N . GLY H 1 82 ? 163.846 -61.719 3.944 1.00 45.09 61 GLY H N 1
ATOM 16188 C CA . GLY H 1 82 ? 162.910 -60.663 4.292 1.00 43.09 61 GLY H CA 1
ATOM 16189 C C . GLY H 1 82 ? 162.199 -59.987 3.134 1.00 45.92 61 GLY H C 1
ATOM 16190 O O . GLY H 1 82 ? 161.454 -60.620 2.385 1.00 37.16 61 GLY H O 1
ATOM 16191 N N . GLN H 1 83 ? 162.437 -58.686 2.995 1.00 50.86 62 GLN H N 1
ATOM 16192 C CA . GLN H 1 83 ? 161.769 -57.882 1.979 1.00 61.16 62 GLN H CA 1
ATOM 16193 C C . GLN H 1 83 ? 162.688 -57.552 0.806 1.00 65.43 62 GLN H C 1
ATOM 16194 O O . GLN H 1 83 ? 162.338 -56.743 -0.055 1.00 64.05 62 GLN H O 1
ATOM 16200 N N . SER H 1 84 ? 163.862 -58.176 0.775 1.00 66.77 63 SER H N 1
ATOM 16201 C CA . SER H 1 84 ? 164.782 -58.008 -0.345 1.00 61.07 63 SER H CA 1
ATOM 16202 C C . SER H 1 84 ? 164.415 -58.952 -1.483 1.00 65.74 63 SER H C 1
ATOM 16203 O O . SER H 1 84 ? 163.772 -59.981 -1.264 1.00 72.08 63 SER H O 1
ATOM 16206 N N . SER H 1 85 ? 164.823 -58.594 -2.697 1.00 59.95 64 SER H N 1
ATOM 16207 C CA . SER H 1 85 ? 164.507 -59.389 -3.877 1.00 55.04 64 SER H CA 1
ATOM 16208 C C . SER H 1 85 ? 165.114 -60.785 -3.790 1.00 62.75 64 SER H C 1
ATOM 16209 O O . SER H 1 85 ? 166.106 -61.004 -3.093 1.00 66.73 64 SER H O 1
ATOM 16212 N N . LYS H 1 86 ? 164.502 -61.723 -4.504 1.00 63.75 65 LYS H N 1
ATOM 16213 C CA . LYS H 1 86 ? 164.934 -63.116 -4.506 1.00 59.91 65 LYS H CA 1
ATOM 16214 C C . LYS H 1 86 ? 165.851 -63.424 -5.683 1.00 70.87 65 LYS H C 1
ATOM 16215 O O . LYS H 1 86 ? 165.719 -62.845 -6.762 1.00 84.27 65 LYS H O 1
ATOM 16221 N N . ILE H 1 87 ? 166.795 -64.330 -5.459 1.00 70.95 66 ILE H N 1
ATOM 16222 C CA . ILE H 1 87 ? 167.635 -64.837 -6.533 1.00 75.09 66 ILE H CA 1
ATOM 16223 C C . ILE H 1 87 ? 167.167 -66.234 -6.922 1.00 78.50 66 ILE H C 1
ATOM 16224 O O . ILE H 1 87 ? 167.020 -67.104 -6.065 1.00 75.50 66 ILE H O 1
ATOM 16229 N N . GLU H 1 88 ? 166.921 -66.442 -8.210 1.00 84.84 67 GLU H N 1
ATOM 16230 C CA . GLU H 1 88 ? 166.488 -67.741 -8.701 1.00 85.32 67 GLU H CA 1
ATOM 16231 C C . GLU H 1 88 ? 167.609 -68.471 -9.415 1.00 87.27 67 GLU H C 1
ATOM 16232 O O . GLU H 1 88 ? 167.411 -69.542 -9.992 1.00 91.57 67 GLU H O 1
ATOM 16238 N N . GLU H 1 89 ? 168.795 -67.882 -9.351 1.00 90.75 68 GLU H N 1
ATOM 16239 C CA . GLU H 1 89 ? 169.995 -68.554 -9.805 1.00 98.71 68 GLU H CA 1
ATOM 16240 C C . GLU H 1 89 ? 170.536 -69.383 -8.649 1.00 92.79 68 GLU H C 1
ATOM 16241 O O . GLU H 1 89 ? 170.053 -69.275 -7.522 1.00 86.53 68 GLU H O 1
ATOM 16247 N N . SER H 1 90 ? 171.530 -70.218 -8.926 1.00 78.10 69 SER H N 1
ATOM 16248 C CA . SER H 1 90 ? 172.238 -70.911 -7.860 1.00 73.55 69 SER H CA 1
ATOM 16249 C C . SER H 1 90 ? 173.499 -70.128 -7.532 1.00 74.57 69 SER H C 1
ATOM 16250 O O . SER H 1 90 ? 174.398 -70.001 -8.363 1.00 86.01 69 SER H O 1
ATOM 16253 N N . TYR H 1 91 ? 173.548 -69.592 -6.318 1.00 61.90 70 TYR H N 1
ATOM 16254 C CA . TYR H 1 91 ? 174.606 -68.674 -5.923 1.00 51.34 70 TYR H CA 1
ATOM 16255 C C . TYR H 1 91 ? 175.363 -69.167 -4.699 1.00 55.41 70 TYR H C 1
ATOM 16256 O O . TYR H 1 91 ? 174.820 -69.901 -3.874 1.00 60.15 70 TYR H O 1
ATOM 16265 N N . THR H 1 92 ? 176.620 -68.753 -4.582 1.00 54.64 71 THR H N 1
ATOM 16266 C CA . THR H 1 92 ? 177.380 -68.987 -3.364 1.00 54.17 71 THR H CA 1
ATOM 16267 C C . THR H 1 92 ? 177.213 -67.777 -2.451 1.00 56.46 71 THR H C 1
ATOM 16268 O O . THR H 1 92 ? 176.483 -66.842 -2.782 1.00 58.78 71 THR H O 1
ATOM 16272 N N . GLN H 1 93 ? 177.887 -67.790 -1.307 1.00 53.61 72 GLN H N 1
ATOM 16273 C CA . GLN H 1 93 ? 177.734 -66.719 -0.329 1.00 52.57 72 GLN H CA 1
ATOM 16274 C C . GLN H 1 93 ? 178.452 -65.436 -0.741 1.00 55.68 72 GLN H C 1
ATOM 16275 O O . GLN H 1 93 ? 178.363 -64.422 -0.049 1.00 57.84 72 GLN H O 1
ATOM 16281 N N . THR H 1 94 ? 179.155 -65.478 -1.868 1.00 54.76 73 THR H N 1
ATOM 16282 C CA . THR H 1 94 ? 179.945 -64.333 -2.305 1.00 54.19 73 THR H CA 1
ATOM 16283 C C . THR H 1 94 ? 179.066 -63.173 -2.769 1.00 60.06 73 THR H C 1
ATOM 16284 O O . THR H 1 94 ? 179.484 -62.017 -2.717 1.00 72.30 73 THR H O 1
ATOM 16288 N N . ILE H 1 95 ? 177.849 -63.476 -3.212 1.00 58.01 74 ILE H N 1
ATOM 16289 C CA . ILE H 1 95 ? 176.938 -62.428 -3.659 1.00 52.53 74 ILE H CA 1
ATOM 16290 C C . ILE H 1 95 ? 176.329 -61.720 -2.456 1.00 55.14 74 ILE H C 1
ATOM 16291 O O . ILE H 1 95 ? 175.752 -60.641 -2.584 1.00 59.11 74 ILE H O 1
ATOM 16296 N N . GLN H 1 96 ? 176.461 -62.338 -1.286 1.00 54.14 75 GLN H N 1
ATOM 16297 C CA . GLN H 1 96 ? 176.015 -61.728 -0.043 1.00 55.64 75 GLN H CA 1
ATOM 16298 C C . GLN H 1 96 ? 177.131 -60.862 0.523 1.00 55.55 75 GLN H C 1
ATOM 16299 O O . GLN H 1 96 ? 176.880 -59.827 1.141 1.00 60.35 75 GLN H O 1
ATOM 16305 N N . VAL H 1 97 ? 178.368 -61.298 0.304 1.00 48.41 76 VAL H N 1
ATOM 16306 C CA . VAL H 1 97 ? 179.538 -60.552 0.749 1.00 55.71 76 VAL H CA 1
ATOM 16307 C C . VAL H 1 97 ? 179.661 -59.248 -0.030 1.00 53.11 76 VAL H C 1
ATOM 16308 O O . VAL H 1 97 ? 179.833 -58.178 0.556 1.00 54.22 76 VAL H O 1
ATOM 16312 N N . GLU H 1 98 ? 179.563 -59.344 -1.354 1.00 45.72 77 GLU H N 1
ATOM 16313 C CA . GLU H 1 98 ? 179.647 -58.172 -2.219 1.00 49.48 77 GLU H CA 1
ATOM 16314 C C . GLU H 1 98 ? 178.447 -57.255 -2.016 1.00 46.54 77 GLU H C 1
ATOM 16315 O O . GLU H 1 98 ? 178.537 -56.044 -2.219 1.00 54.04 77 GLU H O 1
ATOM 16321 N N . LEU H 1 99 ? 177.323 -57.841 -1.618 1.00 42.61 78 LEU H N 1
ATOM 16322 C CA . LEU H 1 99 ? 176.141 -57.066 -1.270 1.00 42.67 78 LEU H CA 1
ATOM 16323 C C . LEU H 1 99 ? 176.435 -56.167 -0.077 1.00 44.22 78 LEU H C 1
ATOM 16324 O O . LEU H 1 99 ? 176.118 -54.980 -0.091 1.00 41.27 78 LEU H O 1
ATOM 16329 N N . LEU H 1 100 ? 177.045 -56.748 0.952 1.00 50.15 79 LEU H N 1
ATOM 16330 C CA . LEU H 1 100 ? 177.408 -56.006 2.152 1.00 46.99 79 LEU H CA 1
ATOM 16331 C C . LEU H 1 100 ? 178.384 -54.883 1.822 1.00 48.07 79 LEU H C 1
ATOM 16332 O O . LEU H 1 100 ? 178.256 -53.770 2.330 1.00 48.72 79 LEU H O 1
ATOM 16337 N N . LYS H 1 101 ? 179.352 -55.185 0.963 1.00 48.53 80 LYS H N 1
ATOM 16338 C CA . LYS H 1 101 ? 180.363 -54.210 0.569 1.00 50.00 80 LYS H CA 1
ATOM 16339 C C . LYS H 1 101 ? 179.747 -52.985 -0.094 1.00 50.70 80 LYS H C 1
ATOM 16340 O O . LYS H 1 101 ? 180.016 -51.852 0.303 1.00 51.98 80 LYS H O 1
ATOM 16346 N N . ASN H 1 102 ? 178.918 -53.221 -1.106 1.00 50.58 81 ASN H N 1
ATOM 16347 C CA . ASN H 1 102 ? 178.334 -52.134 -1.881 1.00 53.81 81 ASN H CA 1
ATOM 16348 C C . ASN H 1 102 ? 177.240 -51.387 -1.126 1.00 55.23 81 ASN H C 1
ATOM 16349 O O . ASN H 1 102 ? 177.025 -50.198 -1.357 1.00 55.14 81 ASN H O 1
ATOM 16354 N N . LEU H 1 103 ? 176.553 -52.084 -0.226 1.00 51.45 82 LEU H N 1
ATOM 16355 C CA . LEU H 1 103 ? 175.551 -51.447 0.621 1.00 45.63 82 LEU H CA 1
ATOM 16356 C C . LEU H 1 103 ? 176.213 -50.444 1.558 1.00 46.97 82 LEU H C 1
ATOM 16357 O O . LEU H 1 103 ? 175.710 -49.337 1.755 1.00 45.97 82 LEU H O 1
ATOM 16362 N N . LEU H 1 104 ? 177.341 -50.844 2.136 1.00 46.67 83 LEU H N 1
ATOM 16363 C CA . LEU H 1 104 ? 178.112 -49.964 3.005 1.00 52.11 83 LEU H CA 1
ATOM 16364 C C . LEU H 1 104 ? 178.590 -48.744 2.230 1.00 57.94 83 LEU H C 1
ATOM 16365 O O . LEU H 1 104 ? 178.517 -47.617 2.719 1.00 62.95 83 LEU H O 1
ATOM 16370 N N . GLU H 1 105 ? 179.074 -48.979 1.014 1.00 54.53 84 GLU H N 1
ATOM 16371 C CA . GLU H 1 105 ? 179.528 -47.898 0.150 1.00 57.40 84 GLU H CA 1
ATOM 16372 C C . GLU H 1 105 ? 178.360 -47.015 -0.270 1.00 55.02 84 GLU H C 1
ATOM 16373 O O . GLU H 1 105 ? 178.517 -45.809 -0.456 1.00 55.76 84 GLU H O 1
ATOM 16379 N N . HIS H 1 106 ? 177.189 -47.626 -0.413 1.00 60.32 85 HIS H N 1
ATOM 16380 C CA . HIS H 1 106 ? 175.984 -46.902 -0.799 1.00 55.71 85 HIS H CA 1
ATOM 16381 C C . HIS H 1 106 ? 175.569 -45.903 0.277 1.00 56.37 85 HIS H C 1
ATOM 16382 O O . HIS H 1 106 ? 175.082 -44.814 -0.028 1.00 59.25 85 HIS H O 1
ATOM 16389 N N . LEU H 1 107 ? 175.768 -46.278 1.537 1.00 51.86 86 LEU H N 1
ATOM 16390 C CA . LEU H 1 107 ? 175.399 -45.421 2.657 1.00 53.69 86 LEU H CA 1
ATOM 16391 C C . LEU H 1 107 ? 176.558 -44.523 3.080 1.00 55.15 86 LEU H C 1
ATOM 16392 O O . LEU H 1 107 ? 176.432 -43.731 4.014 1.00 60.71 86 LEU H O 1
ATOM 16397 N N . GLY H 1 108 ? 177.686 -44.651 2.387 1.00 51.15 87 GLY H N 1
ATOM 16398 C CA . GLY H 1 108 ? 178.855 -43.841 2.677 1.00 51.66 87 GLY H CA 1
ATOM 16399 C C . GLY H 1 108 ? 179.548 -44.248 3.963 1.00 56.57 87 GLY H C 1
ATOM 16400 O O . GLY H 1 108 ? 180.074 -43.405 4.691 1.00 66.00 87 GLY H O 1
ATOM 16401 N N . ILE H 1 109 ? 179.548 -45.547 4.242 1.00 56.13 88 ILE H N 1
ATOM 16402 C CA . ILE H 1 109 ? 180.182 -46.072 5.445 1.00 62.20 88 ILE H CA 1
ATOM 16403 C C . ILE H 1 109 ? 181.523 -46.724 5.117 1.00 61.25 88 ILE H C 1
ATOM 16404 O O . ILE H 1 109 ? 181.578 -47.735 4.416 1.00 54.61 88 ILE H O 1
ATOM 16409 N N . ALA H 1 110 ? 182.601 -46.135 5.625 1.00 59.31 89 ALA H N 1
ATOM 16410 C CA . ALA H 1 110 ? 183.942 -46.655 5.388 1.00 61.09 89 ALA H CA 1
ATOM 16411 C C . ALA H 1 110 ? 184.220 -47.864 6.274 1.00 62.82 89 ALA H C 1
ATOM 16412 O O . ALA H 1 110 ? 184.511 -48.952 5.779 1.00 71.01 89 ALA H O 1
ATOM 16414 N N . GLN H 1 111 ? 184.130 -47.666 7.585 1.00 58.59 90 GLN H N 1
ATOM 16415 C CA . GLN H 1 111 ? 184.317 -48.749 8.543 1.00 56.43 90 GLN H CA 1
ATOM 16416 C C . GLN H 1 111 ? 183.075 -48.938 9.404 1.00 60.32 90 GLN H C 1
ATOM 16417 O O . GLN H 1 111 ? 182.309 -47.998 9.618 1.00 65.56 90 GLN H O 1
ATOM 16423 N N . ALA H 1 112 ? 182.883 -50.154 9.903 1.00 58.65 91 ALA H N 1
ATOM 16424 C CA . ALA H 1 112 ? 181.727 -50.455 10.736 1.00 59.07 91 ALA H CA 1
ATOM 16425 C C . ALA H 1 112 ? 181.973 -51.658 11.638 1.00 63.42 91 ALA H C 1
ATOM 16426 O O . ALA H 1 112 ? 182.671 -52.599 11.261 1.00 67.35 91 ALA H O 1
ATOM 16428 N N . ASN H 1 113 ? 181.403 -51.612 12.837 1.00 57.19 92 ASN H N 1
ATOM 16429 C CA . ASN H 1 113 ? 181.372 -52.777 13.707 1.00 51.36 92 ASN H CA 1
ATOM 16430 C C . ASN H 1 113 ? 180.390 -53.795 13.146 1.00 58.00 92 ASN H C 1
ATOM 16431 O O . ASN H 1 113 ? 179.272 -53.443 12.768 1.00 55.30 92 ASN H O 1
ATOM 16436 N N . ILE H 1 114 ? 180.808 -55.055 13.081 1.00 65.57 93 ILE H N 1
ATOM 16437 C CA . ILE H 1 114 ? 179.972 -56.094 12.493 1.00 66.80 93 ILE H CA 1
ATOM 16438 C C . ILE H 1 114 ? 179.623 -57.193 13.487 1.00 62.04 93 ILE H C 1
ATOM 16439 O O . ILE H 1 114 ? 180.506 -57.812 14.079 1.00 75.32 93 ILE H O 1
ATOM 16444 N N . VAL H 1 115 ? 178.328 -57.426 13.667 1.00 51.77 94 VAL H N 1
ATOM 16445 C CA . VAL H 1 115 ? 177.857 -58.544 14.472 1.00 53.82 94 VAL H CA 1
ATOM 16446 C C . VAL H 1 115 ? 177.036 -59.491 13.598 1.00 52.66 94 VAL H C 1
ATOM 16447 O O . VAL H 1 115 ? 176.099 -59.072 12.918 1.00 48.39 94 VAL H O 1
ATOM 16451 N N . GLY H 1 116 ? 177.406 -60.768 13.603 1.00 52.92 95 GLY H N 1
ATOM 16452 C CA . GLY H 1 116 ? 176.735 -61.753 12.775 1.00 49.37 95 GLY H CA 1
ATOM 16453 C C . GLY H 1 116 ? 176.444 -63.046 13.509 1.00 39.00 95 GLY H C 1
ATOM 16454 O O . GLY H 1 116 ? 177.178 -63.432 14.419 1.00 32.74 95 GLY H O 1
ATOM 16455 N N . ILE H 1 117 ? 175.368 -63.717 13.111 1.00 35.98 96 ILE H N 1
ATOM 16456 C CA . ILE H 1 117 ? 174.983 -64.979 13.730 1.00 40.11 96 ILE H CA 1
ATOM 16457 C C . ILE H 1 117 ? 174.594 -66.005 12.666 1.00 44.71 96 ILE H C 1
ATOM 16458 O O . ILE H 1 117 ? 173.976 -65.660 11.656 1.00 58.60 96 ILE H O 1
ATOM 16463 N N . SER H 1 118 ? 174.985 -67.257 12.892 1.00 42.69 97 SER H N 1
ATOM 16464 C CA . SER H 1 118 ? 174.661 -68.364 11.994 1.00 51.67 97 SER H CA 1
ATOM 16465 C C . SER H 1 118 ? 175.126 -68.102 10.561 1.00 53.23 97 SER H C 1
ATOM 16466 O O . SER H 1 118 ? 176.324 -68.093 10.278 1.00 57.58 97 SER H O 1
ATOM 16469 N N . TYR H 1 119 ? 174.168 -67.890 9.664 1.00 47.79 98 TYR H N 1
ATOM 16470 C CA . TYR H 1 119 ? 174.461 -67.659 8.253 1.00 51.73 98 TYR H CA 1
ATOM 16471 C C . TYR H 1 119 ? 175.199 -66.339 8.053 1.00 57.10 98 TYR H C 1
ATOM 16472 O O . TYR H 1 119 ? 176.161 -66.265 7.286 1.00 52.13 98 TYR H O 1
ATOM 16481 N N . GLY H 1 120 ? 174.745 -65.302 8.751 1.00 60.29 99 GLY H N 1
ATOM 16482 C CA . GLY H 1 120 ? 175.371 -63.994 8.674 1.00 50.42 99 GLY H CA 1
ATOM 16483 C C . GLY H 1 120 ? 176.773 -64.005 9.247 1.00 48.71 99 GLY H C 1
ATOM 16484 O O . GLY H 1 120 ? 177.643 -63.258 8.802 1.00 49.45 99 GLY H O 1
ATOM 16485 N N . ALA H 1 121 ? 176.989 -64.860 10.241 1.00 44.31 100 ALA H N 1
ATOM 16486 C CA . ALA H 1 121 ? 178.307 -65.019 10.840 1.00 43.26 100 ALA H CA 1
ATOM 16487 C C . ALA H 1 121 ? 179.306 -65.522 9.805 1.00 48.23 100 ALA H C 1
ATOM 16488 O O . ALA H 1 121 ? 180.463 -65.104 9.789 1.00 53.87 100 ALA H O 1
ATOM 16490 N N . SER H 1 122 ? 178.846 -66.421 8.940 1.00 48.86 101 SER H N 1
ATOM 16491 C CA . SER H 1 122 ? 179.674 -66.937 7.858 1.00 54.29 101 SER H CA 1
ATOM 16492 C C . SER H 1 122 ? 180.003 -65.828 6.867 1.00 60.80 101 SER H C 1
ATOM 16493 O O . SER H 1 122 ? 181.124 -65.744 6.361 1.00 61.73 101 SER H O 1
ATOM 16496 N N . ILE H 1 123 ? 179.017 -64.978 6.598 1.00 57.49 102 ILE H N 1
ATOM 16497 C CA . ILE H 1 123 ? 179.202 -63.835 5.711 1.00 49.72 102 ILE H CA 1
ATOM 16498 C C . ILE H 1 123 ? 180.230 -62.875 6.299 1.00 51.16 102 ILE H C 1
ATOM 16499 O O . ILE H 1 123 ? 181.046 -62.304 5.576 1.00 59.95 102 ILE H O 1
ATOM 16504 N N . ALA H 1 124 ? 180.189 -62.715 7.619 1.00 48.45 103 ALA H N 1
ATOM 16505 C CA . ALA H 1 124 ? 181.109 -61.826 8.324 1.00 48.07 103 ALA H CA 1
ATOM 16506 C C . ALA H 1 124 ? 182.561 -62.270 8.170 1.00 46.49 103 ALA H C 1
ATOM 16507 O O . ALA H 1 124 ? 183.448 -61.446 7.949 1.00 43.89 103 ALA H O 1
ATOM 16509 N N . LEU H 1 125 ? 182.799 -63.574 8.287 1.00 49.41 104 LEU H N 1
ATOM 16510 C CA . LEU H 1 125 ? 184.148 -64.119 8.166 1.00 58.51 104 LEU H CA 1
ATOM 16511 C C . LEU H 1 125 ? 184.705 -63.936 6.757 1.00 59.91 104 LEU H C 1
ATOM 16512 O O . LEU H 1 125 ? 185.861 -63.548 6.585 1.00 59.56 104 LEU H O 1
ATOM 16517 N N . GLN H 1 126 ? 183.881 -64.221 5.753 1.00 60.08 105 GLN H N 1
ATOM 16518 C CA . GLN H 1 126 ? 184.288 -64.049 4.364 1.00 60.77 105 GLN H CA 1
ATOM 16519 C C . GLN H 1 126 ? 184.531 -62.576 4.060 1.00 60.89 105 GLN H C 1
ATOM 16520 O O . GLN H 1 126 ? 185.440 -62.226 3.305 1.00 59.37 105 GLN H O 1
ATOM 16526 N N . PHE H 1 127 ? 183.711 -61.719 4.659 1.00 56.32 106 PHE H N 1
ATOM 16527 C CA . PHE H 1 127 ? 183.840 -60.278 4.492 1.00 51.08 106 PHE H CA 1
ATOM 16528 C C . PHE H 1 127 ? 185.123 -59.775 5.146 1.00 50.29 106 PHE H C 1
ATOM 16529 O O . PHE H 1 127 ? 185.803 -58.900 4.612 1.00 54.00 106 PHE H O 1
ATOM 16537 N N . ALA H 1 128 ? 185.452 -60.342 6.302 1.00 50.05 107 ALA H N 1
ATOM 16538 C CA . ALA H 1 128 ? 186.659 -59.965 7.029 1.00 48.69 107 ALA H CA 1
ATOM 16539 C C . ALA H 1 128 ? 187.913 -60.443 6.305 1.00 52.27 107 ALA H C 1
ATOM 16540 O O . ALA H 1 128 ? 189.013 -59.942 6.544 1.00 55.53 107 ALA H O 1
ATOM 16542 N N . ALA H 1 129 ? 187.739 -61.416 5.417 1.00 50.90 108 ALA H N 1
ATOM 16543 C CA . ALA H 1 129 ? 188.854 -61.982 4.670 1.00 55.79 108 ALA H CA 1
ATOM 16544 C C . ALA H 1 129 ? 189.147 -61.175 3.412 1.00 58.75 108 ALA H C 1
ATOM 16545 O O . ALA H 1 129 ? 190.284 -61.132 2.942 1.00 58.84 108 ALA H O 1
ATOM 16547 N N . LYS H 1 130 ? 188.114 -60.534 2.872 1.00 63.57 109 LYS H N 1
ATOM 16548 C CA . LYS H 1 130 ? 188.235 -59.811 1.612 1.00 64.81 109 LYS H CA 1
ATOM 16549 C C . LYS H 1 130 ? 188.331 -58.304 1.834 1.00 61.27 109 LYS H C 1
ATOM 16550 O O . LYS H 1 130 ? 189.099 -57.617 1.161 1.00 62.04 109 LYS H O 1
ATOM 16556 N N . TYR H 1 131 ? 187.550 -57.795 2.782 1.00 57.90 110 TYR H N 1
ATOM 16557 C CA . TYR H 1 131 ? 187.552 -56.367 3.083 1.00 62.00 110 TYR H CA 1
ATOM 16558 C C . TYR H 1 131 ? 187.744 -56.103 4.574 1.00 65.99 110 TYR H C 1
ATOM 16559 O O . TYR H 1 131 ? 186.812 -55.673 5.255 1.00 66.53 110 TYR H O 1
ATOM 16568 N N . PRO H 1 132 ? 188.960 -56.351 5.087 1.00 66.64 111 PRO H N 1
ATOM 16569 C CA . PRO H 1 132 ? 189.226 -56.168 6.517 1.00 67.09 111 PRO H CA 1
ATOM 16570 C C . PRO H 1 132 ? 189.317 -54.696 6.903 1.00 55.69 111 PRO H C 1
ATOM 16571 O O . PRO H 1 132 ? 189.240 -54.359 8.085 1.00 55.64 111 PRO H O 1
ATOM 16575 N N . THR H 1 133 ? 189.476 -53.832 5.907 1.00 49.88 112 THR H N 1
ATOM 16576 C CA . THR H 1 133 ? 189.641 -52.406 6.151 1.00 60.20 112 THR H CA 1
ATOM 16577 C C . THR H 1 133 ? 188.298 -51.693 6.267 1.00 58.91 112 THR H C 1
ATOM 16578 O O . THR H 1 133 ? 188.247 -50.483 6.482 1.00 58.08 112 THR H O 1
ATOM 16582 N N . MET H 1 134 ? 187.213 -52.447 6.124 1.00 48.82 113 MET H N 1
ATOM 16583 C CA . MET H 1 134 ? 185.875 -51.886 6.262 1.00 41.77 113 MET H CA 1
ATOM 16584 C C . MET H 1 134 ? 185.247 -52.315 7.582 1.00 53.00 113 MET H C 1
ATOM 16585 O O . MET H 1 134 ? 184.066 -52.072 7.829 1.00 52.77 113 MET H O 1
ATOM 16590 N N . ILE H 1 135 ? 186.046 -52.956 8.429 1.00 52.66 114 ILE H N 1
ATOM 16591 C CA . ILE H 1 135 ? 185.571 -53.420 9.726 1.00 56.87 114 ILE H CA 1
ATOM 16592 C C . ILE H 1 135 ? 186.394 -52.830 10.865 1.00 65.59 114 ILE H C 1
ATOM 16593 O O . ILE H 1 135 ? 187.624 -52.809 10.808 1.00 70.04 114 ILE H O 1
ATOM 16598 N N . LYS H 1 136 ? 185.708 -52.349 11.896 1.00 69.33 115 LYS H N 1
ATOM 16599 C CA . LYS H 1 136 ? 186.373 -51.913 13.115 1.00 72.14 115 LYS H CA 1
ATOM 16600 C C . LYS H 1 136 ? 186.585 -53.112 14.032 1.00 67.21 115 LYS H C 1
ATOM 16601 O O . LYS H 1 136 ? 187.705 -53.602 14.188 1.00 72.92 115 LYS H O 1
ATOM 16607 N N . ARG H 1 137 ? 185.497 -53.581 14.634 1.00 61.67 116 ARG H N 1
ATOM 16608 C CA . ARG H 1 137 ? 185.526 -54.771 15.474 1.00 54.06 116 ARG H CA 1
ATOM 16609 C C . ARG H 1 137 ? 184.416 -55.727 15.054 1.00 53.07 116 ARG H C 1
ATOM 16610 O O . ARG H 1 137 ? 183.404 -55.306 14.493 1.00 49.51 116 ARG H O 1
ATOM 16618 N N . MET H 1 138 ? 184.606 -57.014 15.322 1.00 51.77 117 MET H N 1
ATOM 16619 C CA . MET H 1 138 ? 183.674 -58.024 14.838 1.00 44.95 117 MET H CA 1
ATOM 16620 C C . MET H 1 138 ? 183.189 -58.942 15.957 1.00 48.53 117 MET H C 1
ATOM 16621 O O . MET H 1 138 ? 183.930 -59.251 16.889 1.00 51.76 117 MET H O 1
ATOM 16626 N N . VAL H 1 139 ? 181.931 -59.360 15.860 1.00 47.57 118 VAL H N 1
ATOM 16627 C CA . VAL H 1 139 ? 181.356 -60.324 16.790 1.00 40.77 118 VAL H CA 1
ATOM 16628 C C . VAL H 1 139 ? 180.591 -61.391 16.016 1.00 40.36 118 VAL H C 1
ATOM 16629 O O . VAL H 1 139 ? 179.687 -61.078 15.243 1.00 38.86 118 VAL H O 1
ATOM 16633 N N . VAL H 1 140 ? 180.960 -62.651 16.218 1.00 40.61 119 VAL H N 1
ATOM 16634 C CA . VAL H 1 140 ? 180.296 -63.751 15.530 1.00 46.49 119 VAL H CA 1
ATOM 16635 C C . VAL H 1 140 ? 179.735 -64.770 16.520 1.00 57.54 119 VAL H C 1
ATOM 16636 O O . VAL H 1 140 ? 180.464 -65.326 17.342 1.00 62.62 119 VAL H O 1
ATOM 16640 N N . ALA H 1 141 ? 178.429 -65.006 16.436 1.00 56.35 120 ALA H N 1
ATOM 16641 C CA . ALA H 1 141 ? 177.758 -65.931 17.341 1.00 59.01 120 ALA H CA 1
ATOM 16642 C C . ALA H 1 141 ? 177.296 -67.181 16.605 1.00 52.41 120 ALA H C 1
ATOM 16643 O O . ALA H 1 141 ? 176.697 -67.088 15.533 1.00 52.79 120 ALA H O 1
ATOM 16645 N N . ASN H 1 142 ? 177.576 -68.342 17.195 1.00 49.79 121 ASN H N 1
ATOM 16646 C CA . ASN H 1 142 ? 177.203 -69.630 16.618 1.00 47.67 121 ASN H CA 1
ATOM 16647 C C . ASN H 1 142 ? 177.713 -69.754 15.187 1.00 57.31 121 ASN H C 1
ATOM 16648 O O . ASN H 1 142 ? 176.932 -69.755 14.235 1.00 64.29 121 ASN H O 1
ATOM 16653 N N . VAL H 1 143 ? 179.031 -69.859 15.048 1.00 54.40 122 VAL H N 1
ATOM 16654 C CA . VAL H 1 143 ? 179.683 -69.704 13.754 1.00 49.74 122 VAL H CA 1
ATOM 16655 C C . VAL H 1 143 ? 180.692 -70.817 13.473 1.00 45.07 122 VAL H C 1
ATOM 16656 O O . VAL H 1 143 ? 181.405 -71.267 14.370 1.00 45.18 122 VAL H O 1
ATOM 16660 N N . VAL H 1 144 ? 180.735 -71.265 12.222 1.00 41.40 123 VAL H N 1
ATOM 16661 C CA . VAL H 1 144 ? 181.722 -72.244 11.789 1.00 38.16 123 VAL H CA 1
ATOM 16662 C C . VAL H 1 144 ? 182.685 -71.625 10.777 1.00 33.97 123 VAL H C 1
ATOM 16663 O O . VAL H 1 144 ? 182.317 -70.721 10.026 1.00 37.39 123 VAL H O 1
ATOM 16667 N N . ALA H 1 145 ? 183.922 -72.108 10.766 1.00 37.70 124 ALA H N 1
ATOM 16668 C CA . ALA H 1 145 ? 184.913 -71.633 9.809 1.00 39.21 124 ALA H CA 1
ATOM 16669 C C . ALA H 1 145 ? 184.733 -72.336 8.469 1.00 44.68 124 ALA H C 1
ATOM 16670 O O . ALA H 1 145 ? 185.316 -71.937 7.461 1.00 49.57 124 ALA H O 1
ATOM 16672 N N . LYS H 1 146 ? 183.919 -73.386 8.469 1.00 47.24 125 LYS H N 1
ATOM 16673 C CA . LYS H 1 146 ? 183.666 -74.163 7.264 1.00 47.07 125 LYS H CA 1
ATOM 16674 C C . LYS H 1 146 ? 182.457 -75.068 7.452 1.00 56.88 125 LYS H C 1
ATOM 16675 O O . LYS H 1 146 ? 182.279 -75.669 8.513 1.00 66.13 125 LYS H O 1
ATOM 16681 N N . THR H 1 147 ? 181.624 -75.159 6.421 1.00 54.93 126 THR H N 1
ATOM 16682 C CA . THR H 1 147 ? 180.505 -76.088 6.436 1.00 46.05 126 THR H CA 1
ATOM 16683 C C . THR H 1 147 ? 181.022 -77.519 6.347 1.00 46.44 126 THR H C 1
ATOM 16684 O O . THR H 1 147 ? 181.511 -77.951 5.302 1.00 49.63 126 THR H O 1
ATOM 16688 N N . SER H 1 148 ? 180.926 -78.243 7.456 1.00 50.37 127 SER H N 1
ATOM 16689 C CA . SER H 1 148 ? 181.372 -79.630 7.513 1.00 56.10 127 SER H CA 1
ATOM 16690 C C . SER H 1 148 ? 180.443 -80.522 6.695 1.00 53.00 127 SER H C 1
ATOM 16691 O O . SER H 1 148 ? 179.306 -80.139 6.419 1.00 45.70 127 SER H O 1
ATOM 16694 N N . PRO H 1 149 ? 180.929 -81.709 6.290 1.00 48.81 128 PRO H N 1
ATOM 16695 C CA . PRO H 1 149 ? 180.062 -82.686 5.623 1.00 42.25 128 PRO H CA 1
ATOM 16696 C C . PRO H 1 149 ? 178.836 -83.016 6.469 1.00 36.06 128 PRO H C 1
ATOM 16697 O O . PRO H 1 149 ? 177.754 -83.258 5.933 1.00 34.54 128 PRO H O 1
ATOM 16701 N N . TRP H 1 150 ? 179.021 -83.016 7.785 1.00 44.30 129 TRP H N 1
ATOM 16702 C CA . TRP H 1 150 ? 177.936 -83.247 8.731 1.00 54.23 129 TRP H CA 1
ATOM 16703 C C . TRP H 1 150 ? 176.858 -82.176 8.597 1.00 49.30 129 TRP H C 1
ATOM 16704 O O . TRP H 1 150 ? 175.682 -82.485 8.401 1.00 44.78 129 TRP H O 1
ATOM 16715 N N . LEU H 1 151 ? 177.272 -80.918 8.696 1.00 45.23 130 LEU H N 1
ATOM 16716 C CA . LEU H 1 151 ? 176.357 -79.789 8.576 1.00 54.81 130 LEU H CA 1
ATOM 16717 C C . LEU H 1 151 ? 175.766 -79.701 7.169 1.00 60.60 130 LEU H C 1
ATOM 16718 O O . LEU H 1 151 ? 174.644 -79.226 6.985 1.00 52.61 130 LEU H O 1
ATOM 16723 N N . LYS H 1 152 ? 176.524 -80.169 6.183 1.00 63.61 131 LYS H N 1
ATOM 16724 C CA . LYS H 1 152 ? 176.089 -80.135 4.791 1.00 52.10 131 LYS H CA 1
ATOM 16725 C C . LYS H 1 152 ? 174.931 -81.100 4.554 1.00 58.90 131 LYS H C 1
ATOM 16726 O O . LYS H 1 152 ? 173.944 -80.746 3.910 1.00 67.70 131 LYS H O 1
ATOM 16732 N N . ASP H 1 153 ? 175.056 -82.320 5.070 1.00 55.17 132 ASP H N 1
ATOM 16733 C CA . ASP H 1 153 ? 174.003 -83.320 4.917 1.00 52.50 132 ASP H CA 1
ATOM 16734 C C . ASP H 1 153 ? 172.755 -82.933 5.707 1.00 58.32 132 ASP H C 1
ATOM 16735 O O . ASP H 1 153 ? 171.643 -83.326 5.354 1.00 66.99 132 ASP H O 1
ATOM 16740 N N . ILE H 1 154 ? 172.941 -82.164 6.774 1.00 60.26 133 ILE H N 1
ATOM 16741 C CA . ILE H 1 154 ? 171.813 -81.640 7.535 1.00 63.10 133 ILE H CA 1
ATOM 16742 C C . ILE H 1 154 ? 171.021 -80.658 6.681 1.00 62.35 133 ILE H C 1
ATOM 16743 O O . ILE H 1 154 ? 169.791 -80.721 6.622 1.00 64.44 133 ILE H O 1
ATOM 16748 N N . GLY H 1 155 ? 171.739 -79.758 6.014 1.00 55.97 134 GLY H N 1
ATOM 16749 C CA . GLY H 1 155 ? 171.127 -78.797 5.116 1.00 52.45 134 GLY H CA 1
ATOM 16750 C C . GLY H 1 155 ? 170.397 -79.472 3.971 1.00 59.40 134 GLY H C 1
ATOM 16751 O O . GLY H 1 155 ? 169.377 -78.974 3.494 1.00 62.61 134 GLY H O 1
ATOM 16752 N N . ASP H 1 156 ? 170.924 -80.610 3.528 1.00 52.17 135 ASP H N 1
ATOM 16753 C CA . ASP H 1 156 ? 170.259 -81.414 2.511 1.00 43.70 135 ASP H CA 1
ATOM 16754 C C . ASP H 1 156 ? 168.965 -81.996 3.065 1.00 38.31 135 ASP H C 1
ATOM 16755 O O . ASP H 1 156 ? 167.989 -82.168 2.337 1.00 46.31 135 ASP H O 1
ATOM 16760 N N . GLY H 1 157 ? 168.966 -82.296 4.360 1.00 33.10 136 GLY H N 1
ATOM 16761 C CA . GLY H 1 157 ? 167.790 -82.827 5.022 1.00 43.42 136 GLY H CA 1
ATOM 16762 C C . GLY H 1 157 ? 166.665 -81.819 5.068 1.00 50.59 136 GLY H C 1
ATOM 16763 O O . GLY H 1 157 ? 165.509 -82.148 4.799 1.00 50.80 136 GLY H O 1
ATOM 16764 N N . TRP H 1 158 ? 167.009 -80.583 5.414 1.00 52.77 137 TRP H N 1
ATOM 16765 C CA . TRP H 1 158 ? 166.044 -79.494 5.425 1.00 51.84 137 TRP H CA 1
ATOM 16766 C C . TRP H 1 158 ? 165.481 -79.293 4.024 1.00 53.02 137 TRP H C 1
ATOM 16767 O O . TRP H 1 158 ? 164.266 -79.254 3.833 1.00 52.00 137 TRP H O 1
ATOM 16778 N N . ASN H 1 159 ? 166.378 -79.187 3.048 1.00 55.87 138 ASN H N 1
ATOM 16779 C CA . ASN H 1 159 ? 165.994 -79.013 1.651 1.00 53.64 138 ASN H CA 1
ATOM 16780 C C . ASN H 1 159 ? 165.125 -80.153 1.127 1.00 50.50 138 ASN H C 1
ATOM 16781 O O . ASN H 1 159 ? 164.173 -79.923 0.385 1.00 46.91 138 ASN H O 1
ATOM 16786 N N . GLU H 1 160 ? 165.454 -81.380 1.515 1.00 56.29 139 GLU H N 1
ATOM 16787 C CA . GLU H 1 160 ? 164.719 -82.547 1.042 1.00 50.74 139 GLU H CA 1
ATOM 16788 C C . GLU H 1 160 ? 163.323 -82.606 1.654 1.00 53.06 139 GLU H C 1
ATOM 16789 O O . GLU H 1 160 ? 162.392 -83.136 1.051 1.00 58.31 139 GLU H O 1
ATOM 16795 N N . VAL H 1 161 ? 163.180 -82.063 2.858 1.00 50.02 140 VAL H N 1
ATOM 16796 C CA . VAL H 1 161 ? 161.876 -82.001 3.503 1.00 46.12 140 VAL H CA 1
ATOM 16797 C C . VAL H 1 161 ? 161.131 -80.758 3.026 1.00 47.58 140 VAL H C 1
ATOM 16798 O O . VAL H 1 161 ? 159.912 -80.780 2.852 1.00 48.57 140 VAL H O 1
ATOM 16802 N N . ALA H 1 162 ? 161.875 -79.681 2.792 1.00 50.45 141 ALA H N 1
ATOM 16803 C CA . ALA H 1 162 ? 161.296 -78.458 2.244 1.00 46.36 141 ALA H CA 1
ATOM 16804 C C . ALA H 1 162 ? 160.792 -78.687 0.825 1.00 41.51 141 ALA H C 1
ATOM 16805 O O . ALA H 1 162 ? 159.895 -77.989 0.357 1.00 37.69 141 ALA H O 1
ATOM 16807 N N . LYS H 1 163 ? 161.370 -79.670 0.144 1.00 48.02 142 LYS H N 1
ATOM 16808 C CA . LYS H 1 163 ? 160.988 -79.949 -1.232 1.00 46.41 142 LYS H CA 1
ATOM 16809 C C . LYS H 1 163 ? 159.741 -80.832 -1.294 1.00 55.42 142 LYS H C 1
ATOM 16810 O O . LYS H 1 163 ? 159.279 -81.192 -2.375 1.00 68.22 142 LYS H O 1
ATOM 16816 N N . THR H 1 164 ? 159.188 -81.165 -0.133 1.00 56.61 143 THR H N 1
ATOM 16817 C CA . THR H 1 164 ? 157.941 -81.923 -0.080 1.00 48.39 143 THR H CA 1
ATOM 16818 C C . THR H 1 164 ? 156.756 -80.982 0.105 1.00 46.62 143 THR H C 1
ATOM 16819 O O . THR H 1 164 ? 155.613 -81.349 -0.161 1.00 53.24 143 THR H O 1
ATOM 16823 N N . GLY H 1 165 ? 157.039 -79.768 0.567 1.00 46.04 144 GLY H N 1
ATOM 16824 C CA . GLY H 1 165 ? 156.003 -78.780 0.803 1.00 42.32 144 GLY H CA 1
ATOM 16825 C C . GLY H 1 165 ? 155.342 -78.936 2.159 1.00 44.10 144 GLY H C 1
ATOM 16826 O O . GLY H 1 165 ? 154.496 -78.127 2.544 1.00 43.83 144 GLY H O 1
ATOM 16827 N N . ASN H 1 166 ? 155.730 -79.979 2.885 1.00 47.22 145 ASN H N 1
ATOM 16828 C CA . ASN H 1 166 ? 155.163 -80.259 4.199 1.00 48.75 145 ASN H CA 1
ATOM 16829 C C . ASN H 1 166 ? 155.694 -79.296 5.256 1.00 53.65 145 ASN H C 1
ATOM 16830 O O . ASN H 1 166 ? 156.827 -79.434 5.721 1.00 55.00 145 ASN H O 1
ATOM 16835 N N . GLY H 1 167 ? 154.867 -78.327 5.635 1.00 50.61 146 GLY H N 1
ATOM 16836 C CA . GLY H 1 167 ? 155.245 -77.335 6.626 1.00 47.88 146 GLY H CA 1
ATOM 16837 C C . GLY H 1 167 ? 155.408 -77.911 8.019 1.00 50.12 146 GLY H C 1
ATOM 16838 O O . GLY H 1 167 ? 156.299 -77.508 8.767 1.00 50.86 146 GLY H O 1
ATOM 16839 N N . LEU H 1 168 ? 154.541 -78.856 8.368 1.00 48.85 147 LEU H N 1
ATOM 16840 C CA . LEU H 1 168 ? 154.602 -79.506 9.671 1.00 45.05 147 LEU H CA 1
ATOM 16841 C C . LEU H 1 168 ? 155.882 -80.321 9.814 1.00 45.60 147 LEU H C 1
ATOM 16842 O O . LEU H 1 168 ? 156.477 -80.377 10.890 1.00 38.50 147 LEU H O 1
ATOM 16847 N N . ALA H 1 169 ? 156.302 -80.947 8.720 1.00 50.56 148 ALA H N 1
ATOM 16848 C CA . ALA H 1 169 ? 157.517 -81.751 8.721 1.00 44.51 148 ALA H CA 1
ATOM 16849 C C . ALA H 1 169 ? 158.759 -80.868 8.757 1.00 53.73 148 ALA H C 1
ATOM 16850 O O . ALA H 1 169 ? 159.720 -81.167 9.465 1.00 59.06 148 ALA H O 1
ATOM 16852 N N . TYR H 1 170 ? 158.734 -79.779 7.994 1.00 53.48 149 TYR H N 1
ATOM 16853 C CA . TYR H 1 170 ? 159.869 -78.864 7.938 1.00 56.09 149 TYR H CA 1
ATOM 16854 C C . TYR H 1 170 ? 160.085 -78.190 9.287 1.00 59.91 149 TYR H C 1
ATOM 16855 O O . TYR H 1 170 ? 161.218 -77.906 9.674 1.00 62.13 149 TYR H O 1
ATOM 16864 N N . TYR H 1 171 ? 158.992 -77.938 9.999 1.00 57.90 150 TYR H N 1
ATOM 16865 C CA . TYR H 1 171 ? 159.068 -77.344 11.327 1.00 54.48 150 TYR H CA 1
ATOM 16866 C C . TYR H 1 171 ? 159.788 -78.267 12.303 1.00 51.05 150 TYR H C 1
ATOM 16867 O O . TYR H 1 171 ? 160.753 -77.871 12.957 1.00 52.14 150 TYR H O 1
ATOM 16876 N N . HIS H 1 172 ? 159.304 -79.501 12.390 1.00 49.75 151 HIS H N 1
ATOM 16877 C CA . HIS H 1 172 ? 159.768 -80.450 13.395 1.00 41.04 151 HIS H CA 1
ATOM 16878 C C . HIS H 1 172 ? 161.210 -80.913 13.193 1.00 43.80 151 HIS H C 1
ATOM 16879 O O . HIS H 1 172 ? 161.804 -81.499 14.097 1.00 46.01 151 HIS H O 1
ATOM 16886 N N . ILE H 1 173 ? 161.774 -80.657 12.017 1.00 48.20 152 ILE H N 1
ATOM 16887 C CA . ILE H 1 173 ? 163.144 -81.079 11.742 1.00 55.50 152 ILE H CA 1
ATOM 16888 C C . ILE H 1 173 ? 164.144 -79.932 11.857 1.00 59.36 152 ILE H C 1
ATOM 16889 O O . ILE H 1 173 ? 165.354 -80.157 11.864 1.00 76.22 152 ILE H O 1
ATOM 16894 N N . THR H 1 174 ? 163.642 -78.705 11.946 1.00 49.95 153 THR H N 1
ATOM 16895 C CA . THR H 1 174 ? 164.512 -77.536 12.008 1.00 43.96 153 THR H CA 1
ATOM 16896 C C . THR H 1 174 ? 164.505 -76.882 13.386 1.00 46.16 153 THR H C 1
ATOM 16897 O O . THR H 1 174 ? 165.541 -76.785 14.045 1.00 44.97 153 THR H O 1
ATOM 16901 N N . ILE H 1 175 ? 163.327 -76.440 13.814 1.00 50.99 154 ILE H N 1
ATOM 16902 C CA . ILE H 1 175 ? 163.179 -75.657 15.041 1.00 62.35 154 ILE H CA 1
ATOM 16903 C C . ILE H 1 175 ? 163.692 -76.331 16.329 1.00 61.24 154 ILE H C 1
ATOM 16904 O O . ILE H 1 175 ? 164.327 -75.663 17.146 1.00 59.59 154 ILE H O 1
ATOM 16909 N N . PRO H 1 176 ? 163.429 -77.641 16.526 1.00 57.88 155 PRO H N 1
ATOM 16910 C CA . PRO H 1 176 ? 163.942 -78.249 17.763 1.00 54.21 155 PRO H CA 1
ATOM 16911 C C . PRO H 1 176 ? 165.464 -78.175 17.922 1.00 56.38 155 PRO H C 1
ATOM 16912 O O . PRO H 1 176 ? 165.961 -78.258 19.045 1.00 63.48 155 PRO H O 1
ATOM 16916 N N . TYR H 1 177 ? 166.188 -78.020 16.819 1.00 51.13 156 TYR H N 1
ATOM 16917 C CA . TYR H 1 177 ? 167.643 -77.948 16.878 1.00 47.86 156 TYR H CA 1
ATOM 16918 C C . TYR H 1 177 ? 168.123 -76.500 16.904 1.00 52.54 156 TYR H C 1
ATOM 16919 O O . TYR H 1 177 ? 169.313 -76.232 17.072 1.00 57.33 156 TYR H O 1
ATOM 16928 N N . ILE H 1 178 ? 167.188 -75.571 16.737 1.00 51.71 157 ILE H N 1
ATOM 16929 C CA . ILE H 1 178 ? 167.490 -74.147 16.836 1.00 56.92 157 ILE H CA 1
ATOM 16930 C C . ILE H 1 178 ? 167.628 -73.749 18.303 1.00 49.05 157 ILE H C 1
ATOM 16931 O O . ILE H 1 178 ? 168.419 -72.871 18.655 1.00 42.76 157 ILE H O 1
ATOM 16936 N N . TYR H 1 179 ? 166.861 -74.416 19.160 1.00 39.51 158 TYR H N 1
ATOM 16937 C CA . TYR H 1 179 ? 166.881 -74.124 20.587 1.00 41.59 158 TYR H CA 1
ATOM 16938 C C . TYR H 1 179 ? 167.424 -75.297 21.394 1.00 46.49 158 TYR H C 1
ATOM 16939 O O . TYR H 1 179 ? 167.351 -76.449 20.966 1.00 59.73 158 TYR H O 1
ATOM 16948 N N . SER H 1 180 ? 167.977 -74.992 22.563 1.00 36.80 159 SER H N 1
ATOM 16949 C CA . SER H 1 180 ? 168.435 -76.025 23.479 1.00 45.22 159 SER H CA 1
ATOM 16950 C C . SER H 1 180 ? 167.233 -76.784 24.024 1.00 56.53 159 SER H C 1
ATOM 16951 O O . SER H 1 180 ? 166.164 -76.201 24.210 1.00 62.92 159 SER H O 1
ATOM 16954 N N . PRO H 1 181 ? 167.399 -78.093 24.268 1.00 51.30 160 PRO H N 1
ATOM 16955 C CA . PRO H 1 181 ? 166.321 -78.937 24.794 1.00 45.06 160 PRO H CA 1
ATOM 16956 C C . PRO H 1 181 ? 165.722 -78.375 26.077 1.00 49.33 160 PRO H C 1
ATOM 16957 O O . PRO H 1 181 ? 164.514 -78.473 26.293 1.00 56.30 160 PRO H O 1
ATOM 16961 N N . GLN H 1 182 ? 166.570 -77.785 26.910 1.00 51.73 161 GLN H N 1
ATOM 16962 C CA . GLN H 1 182 ? 166.138 -77.226 28.181 1.00 53.67 161 GLN H CA 1
ATOM 16963 C C . GLN H 1 182 ? 165.209 -76.036 27.955 1.00 44.98 161 GLN H C 1
ATOM 16964 O O . GLN H 1 182 ? 164.165 -75.917 28.594 1.00 41.64 161 GLN H O 1
ATOM 16970 N N . PHE H 1 183 ? 165.600 -75.162 27.033 1.00 48.52 162 PHE H N 1
ATOM 16971 C CA . PHE H 1 183 ? 164.826 -73.967 26.706 1.00 46.89 162 PHE H CA 1
ATOM 16972 C C . PHE H 1 183 ? 163.514 -74.327 26.021 1.00 51.58 162 PHE H C 1
ATOM 16973 O O . PHE H 1 183 ? 162.456 -73.803 26.369 1.00 51.85 162 PHE H O 1
ATOM 16981 N N . TYR H 1 184 ? 163.600 -75.223 25.042 1.00 56.58 163 TYR H N 1
ATOM 16982 C CA . TYR H 1 184 ? 162.441 -75.661 24.272 1.00 47.40 163 TYR H CA 1
ATOM 16983 C C . TYR H 1 184 ? 161.376 -76.268 25.178 1.00 53.45 163 TYR H C 1
ATOM 16984 O O . TYR H 1 184 ? 160.180 -76.057 24.976 1.00 64.02 163 TYR H O 1
ATOM 16993 N N . THR H 1 185 ? 161.821 -77.019 26.180 1.00 52.84 164 THR H N 1
ATOM 16994 C CA . THR H 1 185 ? 160.915 -77.669 27.119 1.00 49.15 164 THR H CA 1
ATOM 16995 C C . THR H 1 185 ? 160.308 -76.658 28.089 1.00 52.02 164 THR H C 1
ATOM 16996 O O . THR H 1 185 ? 159.112 -76.702 28.377 1.00 55.96 164 THR H O 1
ATOM 17000 N N . LEU H 1 186 ? 161.142 -75.747 28.580 1.00 55.37 165 LEU H N 1
ATOM 17001 C CA . LEU H 1 186 ? 160.714 -74.744 29.553 1.00 55.26 165 LEU H CA 1
ATOM 17002 C C . LEU H 1 186 ? 159.619 -73.833 29.004 1.00 55.63 165 LEU H C 1
ATOM 17003 O O . LEU H 1 186 ? 158.536 -73.734 29.580 1.00 59.26 165 LEU H O 1
ATOM 17008 N N . HIS H 1 187 ? 159.908 -73.168 27.890 1.00 56.55 166 HIS H N 1
ATOM 17009 C CA . HIS H 1 187 ? 158.949 -72.267 27.261 1.00 57.05 166 HIS H CA 1
ATOM 17010 C C . HIS H 1 187 ? 158.151 -72.993 26.184 1.00 62.08 166 HIS H C 1
ATOM 17011 O O . HIS H 1 187 ? 158.023 -72.507 25.062 1.00 66.35 166 HIS H O 1
ATOM 17018 N N . ASN H 1 188 ? 157.605 -74.151 26.540 1.00 76.21 167 ASN H N 1
ATOM 17019 C CA . ASN H 1 188 ? 156.970 -75.045 25.576 1.00 75.21 167 ASN H CA 1
ATOM 17020 C C . ASN H 1 188 ? 155.690 -74.505 24.940 1.00 80.09 167 ASN H C 1
ATOM 17021 O O . ASN H 1 188 ? 155.434 -74.741 23.760 1.00 84.07 167 ASN H O 1
ATOM 17026 N N . ASP H 1 189 ? 154.886 -73.787 25.718 1.00 85.58 168 ASP H N 1
ATOM 17027 C CA . ASP H 1 189 ? 153.555 -73.388 25.266 1.00 96.00 168 ASP H CA 1
ATOM 17028 C C . ASP H 1 189 ? 153.577 -72.259 24.238 1.00 100.54 168 ASP H C 1
ATOM 17029 O O . ASP H 1 189 ? 152.747 -72.226 23.329 1.00 105.29 168 ASP H O 1
ATOM 17034 N N . TRP H 1 190 ? 154.519 -71.333 24.380 1.00 96.01 169 TRP H N 1
ATOM 17035 C CA . TRP H 1 190 ? 154.688 -70.286 23.381 1.00 99.92 169 TRP H CA 1
ATOM 17036 C C . TRP H 1 190 ? 155.365 -70.876 22.145 1.00 99.43 169 TRP H C 1
ATOM 17037 O O . TRP H 1 190 ? 155.218 -70.364 21.035 1.00 111.36 169 TRP H O 1
ATOM 17048 N N . MET H 1 191 ? 156.091 -71.972 22.347 1.00 84.99 170 MET H N 1
ATOM 17049 C CA . MET H 1 191 ? 156.679 -72.725 21.245 1.00 69.91 170 MET H CA 1
ATOM 17050 C C . MET H 1 191 ? 155.608 -73.477 20.469 1.00 64.59 170 MET H C 1
ATOM 17051 O O . MET H 1 191 ? 155.833 -73.906 19.337 1.00 62.00 170 MET H O 1
ATOM 17056 N N . GLU H 1 192 ? 154.441 -73.638 21.085 1.00 70.40 171 GLU H N 1
ATOM 17057 C CA . GLU H 1 192 ? 153.381 -74.457 20.509 1.00 83.86 171 GLU H CA 1
ATOM 17058 C C . GLU H 1 192 ? 152.520 -73.711 19.495 1.00 88.03 171 GLU H C 1
ATOM 17059 O O . GLU H 1 192 ? 151.826 -74.335 18.695 1.00 92.34 171 GLU H O 1
ATOM 17065 N N . LYS H 1 193 ? 152.551 -72.384 19.525 1.00 85.73 172 LYS H N 1
ATOM 17066 C CA . LYS H 1 193 ? 151.812 -71.613 18.531 1.00 84.58 172 LYS H CA 1
ATOM 17067 C C . LYS H 1 193 ? 152.711 -70.683 17.742 1.00 77.85 172 LYS H C 1
ATOM 17068 O O . LYS H 1 193 ? 152.290 -70.108 16.740 1.00 93.11 172 LYS H O 1
ATOM 17074 N N . ARG H 1 194 ? 153.956 -70.543 18.179 1.00 61.39 173 ARG H N 1
ATOM 17075 C CA . ARG H 1 194 ? 154.959 -69.965 17.302 1.00 64.42 173 ARG H CA 1
ATOM 17076 C C . ARG H 1 194 ? 155.090 -70.957 16.160 1.00 68.17 173 ARG H C 1
ATOM 17077 O O . ARG H 1 194 ? 155.313 -70.589 15.008 1.00 69.44 173 ARG H O 1
ATOM 17085 N N . LYS H 1 195 ? 154.905 -72.223 16.514 1.00 76.87 174 LYS H N 1
ATOM 17086 C CA . LYS H 1 195 ? 154.769 -73.316 15.566 1.00 79.93 174 LYS H CA 1
ATOM 17087 C C . LYS H 1 195 ? 153.640 -73.075 14.567 1.00 79.65 174 LYS H C 1
ATOM 17088 O O . LYS H 1 195 ? 153.874 -72.977 13.362 1.00 84.53 174 LYS H O 1
ATOM 17094 N N . GLU H 1 196 ? 152.417 -72.957 15.079 1.00 69.24 175 GLU H N 1
ATOM 17095 C CA . GLU H 1 196 ? 151.223 -72.896 14.237 1.00 67.76 175 GLU H CA 1
ATOM 17096 C C . GLU H 1 196 ? 151.077 -71.597 13.445 1.00 68.76 175 GLU H C 1
ATOM 17097 O O . GLU H 1 196 ? 150.037 -71.349 12.836 1.00 62.67 175 GLU H O 1
ATOM 17103 N N . LEU H 1 197 ? 152.115 -70.770 13.460 1.00 70.42 176 LEU H N 1
ATOM 17104 C CA . LEU H 1 197 ? 152.178 -69.605 12.590 1.00 63.37 176 LEU H CA 1
ATOM 17105 C C . LEU H 1 197 ? 153.413 -69.721 11.706 1.00 69.76 176 LEU H C 1
ATOM 17106 O O . LEU H 1 197 ? 153.507 -69.085 10.656 1.00 73.62 176 LEU H O 1
ATOM 17111 N N . LEU H 1 198 ? 154.356 -70.549 12.145 1.00 71.75 177 LEU H N 1
ATOM 17112 C CA . LEU H 1 198 ? 155.509 -70.908 11.330 1.00 68.90 177 LEU H CA 1
ATOM 17113 C C . LEU H 1 198 ? 155.130 -72.009 10.348 1.00 71.13 177 LEU H C 1
ATOM 17114 O O . LEU H 1 198 ? 155.632 -72.049 9.226 1.00 75.34 177 LEU H O 1
ATOM 17119 N N . VAL H 1 199 ? 154.238 -72.898 10.778 1.00 70.14 178 VAL H N 1
ATOM 17120 C CA . VAL H 1 199 ? 153.817 -74.033 9.957 1.00 70.44 178 VAL H CA 1
ATOM 17121 C C . VAL H 1 199 ? 153.129 -73.607 8.650 1.00 71.77 178 VAL H C 1
ATOM 17122 O O . VAL H 1 199 ? 153.473 -74.128 7.587 1.00 71.82 178 VAL H O 1
ATOM 17126 N N . PRO H 1 200 ? 152.163 -72.664 8.708 1.00 74.08 179 PRO H N 1
ATOM 17127 C CA . PRO H 1 200 ? 151.642 -72.209 7.413 1.00 63.39 179 PRO H CA 1
ATOM 17128 C C . PRO H 1 200 ? 152.703 -71.468 6.605 1.00 63.26 179 PRO H C 1
ATOM 17129 O O . PRO H 1 200 ? 152.709 -71.543 5.376 1.00 64.53 179 PRO H O 1
ATOM 17133 N N . LEU H 1 201 ? 153.591 -70.762 7.298 1.00 63.86 180 LEU H N 1
ATOM 17134 C CA . LEU H 1 201 ? 154.718 -70.104 6.650 1.00 60.44 180 LEU H CA 1
ATOM 17135 C C . LEU H 1 201 ? 155.658 -71.137 6.045 1.00 52.95 180 LEU H C 1
ATOM 17136 O O . LEU H 1 201 ? 156.128 -70.979 4.919 1.00 61.69 180 LEU H O 1
ATOM 17141 N N . PHE H 1 202 ? 155.919 -72.203 6.796 1.00 53.88 181 PHE H N 1
ATOM 17142 C CA . PHE H 1 202 ? 156.787 -73.279 6.326 1.00 55.16 181 PHE H CA 1
ATOM 17143 C C . PHE H 1 202 ? 156.084 -74.143 5.282 1.00 56.82 181 PHE H C 1
ATOM 17144 O O . PHE H 1 202 ? 156.640 -75.137 4.818 1.00 57.28 181 PHE H O 1
ATOM 17152 N N . SER H 1 203 ? 154.860 -73.764 4.921 1.00 60.18 182 SER H N 1
ATOM 17153 C CA . SER H 1 203 ? 154.078 -74.504 3.935 1.00 51.66 182 SER H CA 1
ATOM 17154 C C . SER H 1 203 ? 153.996 -73.763 2.604 1.00 53.80 182 SER H C 1
ATOM 17155 O O . SER H 1 203 ? 153.511 -74.308 1.612 1.00 51.15 182 SER H O 1
ATOM 17158 N N . THR H 1 204 ? 154.463 -72.518 2.588 1.00 52.41 183 THR H N 1
ATOM 17159 C CA . THR H 1 204 ? 154.471 -71.723 1.365 1.00 50.36 183 THR H CA 1
ATOM 17160 C C . THR H 1 204 ? 155.778 -71.921 0.602 1.00 55.67 183 THR H C 1
ATOM 17161 O O . THR H 1 204 ? 156.861 -71.893 1.189 1.00 61.55 183 THR H O 1
ATOM 17165 N N . ARG H 1 205 ? 155.668 -72.118 -0.709 1.00 54.24 184 ARG H N 1
ATOM 17166 C CA . ARG H 1 205 ? 156.824 -72.408 -1.554 1.00 63.53 184 ARG H CA 1
ATOM 17167 C C . ARG H 1 205 ? 157.822 -71.257 -1.638 1.00 71.67 184 ARG H C 1
ATOM 17168 O O . ARG H 1 205 ? 159.025 -71.485 -1.758 1.00 69.28 184 ARG H O 1
ATOM 17176 N N . THR H 1 206 ? 157.320 -70.026 -1.587 1.00 79.83 185 THR H N 1
ATOM 17177 C CA . THR H 1 206 ? 158.173 -68.848 -1.706 1.00 77.75 185 THR H CA 1
ATOM 17178 C C . THR H 1 206 ? 159.216 -68.819 -0.594 1.00 71.68 185 THR H C 1
ATOM 17179 O O . THR H 1 206 ? 160.395 -68.563 -0.841 1.00 78.91 185 THR H O 1
ATOM 17183 N N . PHE H 1 207 ? 158.773 -69.093 0.627 1.00 54.51 186 PHE H N 1
ATOM 17184 C CA . PHE H 1 207 ? 159.664 -69.123 1.779 1.00 57.62 186 PHE H CA 1
ATOM 17185 C C . PHE H 1 207 ? 160.607 -70.319 1.704 1.00 65.54 186 PHE H C 1
ATOM 17186 O O . PHE H 1 207 ? 161.805 -70.196 1.956 1.00 72.83 186 PHE H O 1
ATOM 17194 N N . LEU H 1 208 ? 160.054 -71.475 1.353 1.00 58.24 187 LEU H N 1
ATOM 17195 C CA . LEU H 1 208 ? 160.818 -72.718 1.318 1.00 52.47 187 LEU H CA 1
ATOM 17196 C C . LEU H 1 208 ? 161.882 -72.721 0.223 1.00 46.94 187 LEU H C 1
ATOM 17197 O O . LEU H 1 208 ? 162.985 -73.224 0.428 1.00 46.78 187 LEU H O 1
ATOM 17202 N N . ASP H 1 209 ? 161.549 -72.166 -0.939 1.00 46.24 188 ASP H N 1
ATOM 17203 C CA . ASP H 1 209 ? 162.513 -72.053 -2.030 1.00 47.27 188 ASP H CA 1
ATOM 17204 C C . ASP H 1 209 ? 163.630 -71.087 -1.652 1.00 56.06 188 ASP H C 1
ATOM 17205 O O . ASP H 1 209 ? 164.792 -71.302 -1.997 1.00 65.27 188 ASP H O 1
ATOM 17210 N N . ARG H 1 210 ? 163.264 -70.020 -0.947 1.00 52.35 189 ARG H N 1
ATOM 17211 C CA . ARG H 1 210 ? 164.243 -69.084 -0.409 1.00 51.29 189 ARG H CA 1
ATOM 17212 C C . ARG H 1 210 ? 165.175 -69.797 0.562 1.00 52.13 189 ARG H C 1
ATOM 17213 O O . ARG H 1 210 ? 166.378 -69.544 0.585 1.00 64.86 189 ARG H O 1
ATOM 17221 N N . MET H 1 211 ? 164.607 -70.698 1.358 1.00 42.19 190 MET H N 1
ATOM 17222 C CA . MET H 1 211 ? 165.376 -71.452 2.336 1.00 29.75 190 MET H CA 1
ATOM 17223 C C . MET H 1 211 ? 166.346 -72.422 1.674 1.00 63.54 190 MET H C 1
ATOM 17224 O O . MET H 1 211 ? 167.483 -72.572 2.118 1.00 79.28 190 MET H O 1
ATOM 17229 N N . ILE H 1 212 ? 165.889 -73.082 0.614 1.00 62.14 191 ILE H N 1
ATOM 17230 C CA . ILE H 1 212 ? 166.716 -74.047 -0.101 1.00 59.17 191 ILE H CA 1
ATOM 17231 C C . ILE H 1 212 ? 167.920 -73.369 -0.746 1.00 54.34 191 ILE H C 1
ATOM 17232 O O . ILE H 1 212 ? 169.053 -73.833 -0.608 1.00 58.55 191 ILE H O 1
ATOM 17237 N N . ARG H 1 213 ? 167.668 -72.264 -1.440 1.00 38.46 192 ARG H N 1
ATOM 17238 C CA . ARG H 1 213 ? 168.725 -71.547 -2.143 1.00 40.88 192 ARG H CA 1
ATOM 17239 C C . ARG H 1 213 ? 169.721 -70.910 -1.177 1.00 43.76 192 ARG H C 1
ATOM 17240 O O . ARG H 1 213 ? 170.918 -70.849 -1.462 1.00 49.73 192 ARG H O 1
ATOM 17248 N N . LEU H 1 214 ? 169.226 -70.440 -0.036 1.00 33.09 193 LEU H N 1
ATOM 17249 C CA . LEU H 1 214 ? 170.100 -69.909 1.004 1.00 37.86 193 LEU H CA 1
ATOM 17250 C C . LEU H 1 214 ? 170.949 -71.019 1.612 1.00 46.41 193 LEU H C 1
ATOM 17251 O O . LEU H 1 214 ? 172.139 -70.835 1.865 1.00 60.39 193 LEU H O 1
ATOM 17256 N N . THR H 1 215 ? 170.327 -72.172 1.841 1.00 48.06 194 THR H N 1
ATOM 17257 C CA . THR H 1 215 ? 171.016 -73.319 2.422 1.00 52.86 194 THR H CA 1
ATOM 17258 C C . THR H 1 215 ? 172.078 -73.865 1.470 1.00 56.86 194 THR H C 1
ATOM 17259 O O . THR H 1 215 ? 173.172 -74.241 1.895 1.00 66.55 194 THR H O 1
ATOM 17263 N N . LYS H 1 216 ? 171.754 -73.899 0.181 1.00 54.21 195 LYS H N 1
ATOM 17264 C CA . LYS H 1 216 ? 172.696 -74.364 -0.832 1.00 39.01 195 LYS H CA 1
ATOM 17265 C C . LYS H 1 216 ? 173.904 -73.438 -0.940 1.00 50.31 195 LYS H C 1
ATOM 17266 O O . LYS H 1 216 ? 174.998 -73.871 -1.301 1.00 53.05 195 LYS H O 1
ATOM 17272 N N . SER H 1 217 ? 173.700 -72.163 -0.626 1.00 53.73 196 SER H N 1
ATOM 17273 C CA . SER H 1 217 ? 174.770 -71.176 -0.707 1.00 54.43 196 SER H CA 1
ATOM 17274 C C . SER H 1 217 ? 175.794 -71.368 0.407 1.00 57.66 196 SER H C 1
ATOM 17275 O O . SER H 1 217 ? 176.958 -70.994 0.264 1.00 73.80 196 SER H O 1
ATOM 17278 N N . ALA H 1 218 ? 175.354 -71.958 1.514 1.00 46.75 197 ALA H N 1
ATOM 17279 C CA . ALA H 1 218 ? 176.213 -72.147 2.677 1.00 43.16 197 ALA H CA 1
ATOM 17280 C C . ALA H 1 218 ? 177.115 -73.373 2.538 1.00 45.32 197 ALA H C 1
ATOM 17281 O O . ALA H 1 218 ? 178.033 -73.565 3.334 1.00 43.97 197 ALA H O 1
ATOM 17283 N N . GLU H 1 219 ? 176.850 -74.196 1.527 1.00 50.11 198 GLU H N 1
ATOM 17284 C CA . GLU H 1 219 ? 177.630 -75.409 1.297 1.00 56.42 198 GLU H CA 1
ATOM 17285 C C . GLU H 1 219 ? 179.094 -75.101 1.008 1.00 53.49 198 GLU H C 1
ATOM 17286 O O . GLU H 1 219 ? 179.984 -75.862 1.386 1.00 65.97 198 GLU H O 1
ATOM 17292 N N . THR H 1 220 ? 179.335 -73.982 0.334 1.00 50.89 199 THR H N 1
ATOM 17293 C CA . THR H 1 220 ? 180.678 -73.622 -0.102 1.00 52.33 199 THR H CA 1
ATOM 17294 C C . THR H 1 220 ? 181.394 -72.703 0.884 1.00 49.55 199 THR H C 1
ATOM 17295 O O . THR H 1 220 ? 182.414 -72.101 0.549 1.00 59.15 199 THR H O 1
ATOM 17299 N N . HIS H 1 221 ? 180.863 -72.599 2.098 1.00 45.15 200 HIS H N 1
ATOM 17300 C CA . HIS H 1 221 ? 181.498 -71.792 3.136 1.00 49.42 200 HIS H CA 1
ATOM 17301 C C . HIS H 1 221 ? 182.828 -72.402 3.568 1.00 64.56 200 HIS H C 1
ATOM 17302 O O . HIS H 1 221 ? 182.867 -73.504 4.115 1.00 67.82 200 HIS H O 1
ATOM 17309 N N . ASP H 1 222 ? 183.916 -71.679 3.320 1.00 71.83 201 ASP H N 1
ATOM 17310 C CA . ASP H 1 222 ? 185.253 -72.158 3.654 1.00 66.45 201 ASP H CA 1
ATOM 17311 C C . ASP H 1 222 ? 186.212 -70.987 3.837 1.00 66.79 201 ASP H C 1
ATOM 17312 O O . ASP H 1 222 ? 186.654 -70.381 2.861 1.00 73.72 201 ASP H O 1
ATOM 17317 N N . VAL H 1 223 ? 186.535 -70.674 5.088 1.00 61.80 202 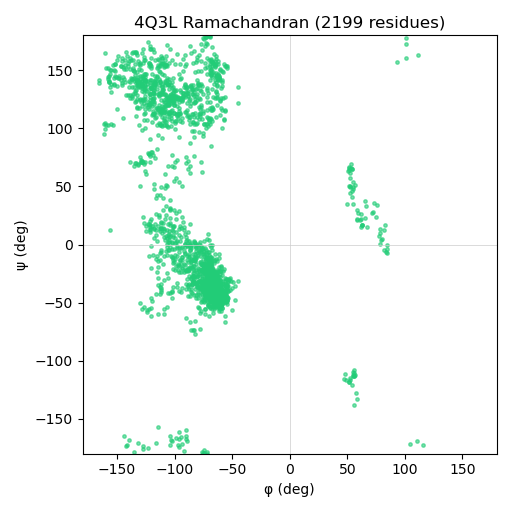VAL H N 1
ATOM 17318 C CA . VAL H 1 223 ? 187.460 -69.585 5.382 1.00 52.53 202 VAL H CA 1
ATOM 17319 C C . VAL H 1 223 ? 188.655 -70.063 6.203 1.00 70.49 202 VAL H C 1
ATOM 17320 O O . VAL H 1 223 ? 189.361 -69.255 6.804 1.00 80.77 202 VAL H O 1
ATOM 17324 N N . ILE H 1 224 ? 188.875 -71.375 6.220 1.00 67.25 203 ILE H N 1
ATOM 17325 C CA . ILE H 1 224 ? 190.023 -71.963 6.906 1.00 58.71 203 ILE H CA 1
ATOM 17326 C C . ILE H 1 224 ? 191.319 -71.372 6.362 1.00 62.71 203 ILE H C 1
ATOM 17327 O O . ILE H 1 224 ? 192.261 -71.095 7.107 1.00 69.68 203 ILE H O 1
ATOM 17332 N N . LYS H 1 225 ? 191.338 -71.168 5.051 1.00 71.66 204 LYS H N 1
ATOM 17333 C CA . LYS H 1 225 ? 192.469 -70.577 4.350 1.00 84.44 204 LYS H CA 1
ATOM 17334 C C . LYS H 1 225 ? 192.779 -69.156 4.830 1.00 88.13 204 LYS H C 1
ATOM 17335 O O . LYS H 1 225 ? 193.934 -68.727 4.823 1.00 82.31 204 LYS H O 1
ATOM 17341 N N . ASP H 1 226 ? 191.747 -68.442 5.274 1.00 91.20 205 ASP H N 1
ATOM 17342 C CA . ASP H 1 226 ? 191.860 -67.011 5.554 1.00 87.02 205 ASP H CA 1
ATOM 17343 C C . ASP H 1 226 ? 192.061 -66.654 7.029 1.00 84.78 205 ASP H C 1
ATOM 17344 O O . ASP H 1 226 ? 192.489 -65.542 7.342 1.00 92.38 205 ASP H O 1
ATOM 17349 N N . LEU H 1 227 ? 191.750 -67.586 7.927 1.00 60.95 206 LEU H N 1
ATOM 17350 C CA . LEU H 1 227 ? 191.766 -67.310 9.367 1.00 59.51 206 LEU H CA 1
ATOM 17351 C C . LEU H 1 227 ? 193.085 -66.733 9.913 1.00 64.94 206 LEU H C 1
ATOM 17352 O O . LEU H 1 227 ? 193.053 -65.771 10.682 1.00 55.20 206 LEU H O 1
ATOM 17357 N N . PRO H 1 228 ? 194.246 -67.306 9.531 1.00 72.39 207 PRO H N 1
ATOM 17358 C CA . PRO H 1 228 ? 195.475 -66.716 10.079 1.00 67.57 207 PRO H CA 1
ATOM 17359 C C . PRO H 1 228 ? 195.775 -65.318 9.536 1.00 61.52 207 PRO H C 1
ATOM 17360 O O . PRO H 1 228 ? 196.663 -64.640 10.055 1.00 60.69 207 PRO H O 1
ATOM 17364 N N . ASN H 1 229 ? 195.044 -64.896 8.509 1.00 56.90 208 ASN H N 1
ATOM 17365 C CA . ASN H 1 229 ? 195.267 -63.590 7.902 1.00 64.97 208 ASN H CA 1
ATOM 17366 C C . ASN H 1 229 ? 194.272 -62.538 8.388 1.00 58.70 208 ASN H C 1
ATOM 17367 O O . ASN H 1 229 ? 194.426 -61.351 8.104 1.00 62.72 208 ASN H O 1
ATOM 17372 N N . ILE H 1 230 ? 193.256 -62.976 9.124 1.00 50.99 209 ILE H N 1
ATOM 17373 C CA . ILE H 1 230 ? 192.265 -62.059 9.676 1.00 49.68 209 ILE H CA 1
ATOM 17374 C C . ILE H 1 230 ? 192.721 -61.504 11.024 1.00 57.66 209 ILE H C 1
ATOM 17375 O O . ILE H 1 230 ? 192.664 -62.190 12.044 1.00 56.27 209 ILE H O 1
ATOM 17380 N N . LYS H 1 231 ? 193.173 -60.255 11.014 1.00 70.00 210 LYS H N 1
ATOM 17381 C CA . LYS H 1 231 ? 193.673 -59.596 12.215 1.00 79.51 210 LYS H CA 1
ATOM 17382 C C . LYS H 1 231 ? 192.532 -58.912 12.976 1.00 72.21 210 LYS H C 1
ATOM 17383 O O . LYS H 1 231 ? 192.670 -58.568 14.153 1.00 75.29 210 LYS H O 1
ATOM 17389 N N . THR H 1 232 ? 191.399 -58.754 12.294 1.00 53.50 211 THR H N 1
ATOM 17390 C CA . THR H 1 232 ? 190.204 -58.122 12.853 1.00 52.74 211 THR H CA 1
ATOM 17391 C C . THR H 1 232 ? 189.866 -58.601 14.264 1.00 62.68 211 THR H C 1
ATOM 17392 O O . THR H 1 232 ? 189.677 -59.797 14.489 1.00 62.44 211 THR H O 1
ATOM 17396 N N . PRO H 1 233 ? 189.801 -57.660 15.222 1.00 64.54 212 PRO H N 1
ATOM 17397 C CA . PRO H 1 233 ? 189.445 -57.952 16.615 1.00 56.87 212 PRO H CA 1
ATOM 17398 C C . PRO H 1 233 ? 188.088 -58.636 16.719 1.00 52.29 212 PRO H C 1
ATOM 17399 O O . PRO H 1 233 ? 187.060 -57.990 16.515 1.00 42.50 212 PRO H O 1
ATOM 17403 N N . THR H 1 234 ? 188.089 -59.927 17.038 1.00 55.60 213 THR H N 1
ATOM 17404 C CA . THR H 1 234 ? 186.864 -60.718 17.010 1.00 55.58 213 THR H CA 1
ATOM 17405 C C . THR H 1 234 ? 186.491 -61.292 18.375 1.00 51.66 213 THR H C 1
ATOM 17406 O O . THR H 1 234 ? 187.340 -61.821 19.091 1.00 59.90 213 THR H O 1
ATOM 17410 N N . LEU H 1 235 ? 185.215 -61.176 18.732 1.00 39.61 214 LEU H N 1
ATOM 17411 C CA . LEU H 1 235 ? 184.680 -61.859 19.903 1.00 38.39 214 LEU H CA 1
ATOM 17412 C C . LEU H 1 235 ? 183.725 -62.962 19.462 1.00 42.82 214 LEU H C 1
ATOM 17413 O O . LEU H 1 235 ? 182.632 -62.684 18.968 1.00 42.73 214 LEU H O 1
ATOM 17418 N N . ILE H 1 236 ? 184.143 -64.211 19.639 1.00 50.41 215 ILE H N 1
ATOM 17419 C CA . ILE H 1 236 ? 183.333 -65.353 19.232 1.00 43.89 215 ILE H CA 1
ATOM 17420 C C . ILE H 1 236 ? 182.393 -65.791 20.350 1.00 42.32 215 ILE H C 1
ATOM 17421 O O . ILE H 1 236 ? 182.808 -65.938 21.499 1.00 43.19 215 ILE H O 1
ATOM 17426 N N . ILE H 1 237 ? 181.126 -65.992 20.005 1.00 50.62 216 ILE H N 1
ATOM 17427 C CA . ILE H 1 237 ? 180.125 -66.439 20.968 1.00 51.60 216 ILE H CA 1
ATOM 17428 C C . ILE H 1 237 ? 179.712 -67.883 20.692 1.00 52.42 216 ILE H C 1
ATOM 17429 O O . ILE H 1 237 ? 179.135 -68.183 19.646 1.00 59.56 216 ILE H O 1
ATOM 17434 N N . SER H 1 238 ? 180.011 -68.773 21.634 1.00 41.35 217 SER H N 1
ATOM 17435 C CA . SER H 1 238 ? 179.710 -70.192 21.473 1.00 45.35 217 SER H CA 1
ATOM 17436 C C . SER H 1 238 ? 178.641 -70.660 22.457 1.00 57.29 217 SER H C 1
ATOM 17437 O O . SER H 1 238 ? 178.642 -70.266 23.623 1.00 63.80 217 SER H O 1
ATOM 17440 N N . SER H 1 239 ? 177.729 -71.502 21.981 1.00 52.45 218 SER H N 1
ATOM 17441 C CA . SER H 1 239 ? 176.673 -72.044 22.828 1.00 49.60 218 SER H CA 1
ATOM 17442 C C . SER H 1 239 ? 176.914 -73.523 23.110 1.00 54.87 218 SER H C 1
ATOM 17443 O O . SER H 1 239 ? 177.142 -74.308 22.190 1.00 60.18 218 SER H O 1
ATOM 17446 N N . GLU H 1 240 ? 176.858 -73.896 24.384 1.00 52.43 219 GLU H N 1
ATOM 17447 C CA . GLU H 1 240 ? 177.167 -75.259 24.803 1.00 49.37 219 GLU H CA 1
ATOM 17448 C C . GLU H 1 240 ? 176.185 -76.281 24.244 1.00 42.64 219 GLU H C 1
ATOM 17449 O O . GLU H 1 240 ? 176.566 -77.408 23.927 1.00 43.98 219 GLU H O 1
ATOM 17455 N N . GLU H 1 241 ? 174.922 -75.886 24.123 1.00 44.03 220 GLU H N 1
ATOM 17456 C CA . GLU H 1 241 ? 173.893 -76.787 23.618 1.00 45.83 220 GLU H CA 1
ATOM 17457 C C . GLU H 1 241 ? 173.519 -76.454 22.177 1.00 48.84 220 GLU H C 1
ATOM 17458 O O . GLU H 1 241 ? 172.377 -76.646 21.759 1.00 50.12 220 GLU H O 1
ATOM 17464 N N . ASP H 1 242 ? 174.495 -75.955 21.425 1.00 53.25 221 ASP H N 1
ATOM 17465 C CA . ASP H 1 242 ? 174.312 -75.669 20.007 1.00 54.59 221 ASP H CA 1
ATOM 17466 C C . ASP H 1 242 ? 174.393 -76.965 19.210 1.00 55.79 221 ASP H C 1
ATOM 17467 O O . ASP H 1 242 ? 175.452 -77.589 19.136 1.00 57.40 221 ASP H O 1
ATOM 17472 N N . TYR H 1 243 ? 173.273 -77.367 18.616 1.00 59.12 222 TYR H N 1
ATOM 17473 C CA . TYR H 1 243 ? 173.208 -78.633 17.890 1.00 57.83 222 TYR H CA 1
ATOM 17474 C C . TYR H 1 243 ? 173.226 -78.412 16.381 1.00 56.68 222 TYR H C 1
ATOM 17475 O O . TYR H 1 243 ? 172.767 -79.257 15.613 1.00 64.70 222 TYR H O 1
ATOM 17484 N N . LEU H 1 244 ? 173.758 -77.268 15.965 1.00 62.71 223 LEU H N 1
ATOM 17485 C CA . LEU H 1 244 ? 173.880 -76.937 14.550 1.00 58.62 223 LEU H CA 1
ATOM 17486 C C . LEU H 1 244 ? 175.303 -76.483 14.249 1.00 53.65 223 LEU H C 1
ATOM 17487 O O . LEU H 1 244 ? 175.944 -76.971 13.317 1.00 50.93 223 LEU H O 1
ATOM 17492 N N . THR H 1 245 ? 175.787 -75.540 15.051 1.00 54.39 224 THR H N 1
ATOM 17493 C CA . THR H 1 245 ? 177.172 -75.091 14.982 1.00 55.56 224 THR H CA 1
ATOM 17494 C C . THR H 1 245 ? 177.850 -75.335 16.328 1.00 50.83 224 THR H C 1
ATOM 17495 O O . THR H 1 245 ? 177.993 -74.411 17.129 1.00 55.72 224 THR H O 1
ATOM 17499 N N . PRO H 1 246 ? 178.265 -76.588 16.578 1.00 42.49 225 PRO H N 1
ATOM 17500 C CA . PRO H 1 246 ? 178.808 -77.036 17.867 1.00 36.41 225 PRO H CA 1
ATOM 17501 C C . PRO H 1 246 ? 180.056 -76.270 18.307 1.00 37.96 225 PRO H C 1
ATOM 17502 O O . PRO H 1 246 ? 180.827 -75.821 17.456 1.00 34.49 225 PRO H O 1
ATOM 17506 N N . PRO H 1 247 ? 180.248 -76.126 19.629 1.00 40.26 226 PRO H N 1
ATOM 17507 C CA . PRO H 1 247 ? 181.366 -75.414 20.261 1.00 50.25 226 PRO H CA 1
ATOM 17508 C C . PRO H 1 247 ? 182.747 -75.759 19.705 1.00 53.72 226 PRO H C 1
ATOM 17509 O O . PRO H 1 247 ? 183.593 -74.868 19.636 1.00 60.38 226 PRO H O 1
ATOM 17513 N N . PHE H 1 248 ? 182.974 -77.010 19.316 1.00 52.19 227 PHE H N 1
ATOM 17514 C CA . PHE H 1 248 ? 184.292 -77.411 18.825 1.00 50.45 227 PHE H CA 1
ATOM 17515 C C . PHE H 1 248 ? 184.645 -76.665 17.538 1.00 44.31 227 PHE H C 1
ATOM 17516 O O . PHE H 1 248 ? 185.820 -76.507 17.206 1.00 39.52 227 PHE H O 1
ATOM 17524 N N . GLU H 1 249 ? 183.625 -76.205 16.821 1.00 41.15 228 GLU H N 1
ATOM 17525 C CA . GLU H 1 249 ? 183.838 -75.408 15.620 1.00 50.11 228 GLU H CA 1
ATOM 17526 C C . GLU H 1 249 ? 184.240 -73.984 15.987 1.00 55.95 228 GLU H C 1
ATOM 17527 O O . GLU H 1 249 ? 184.958 -73.322 15.239 1.00 63.04 228 GLU H O 1
ATOM 17533 N N . GLN H 1 250 ? 183.771 -73.518 17.142 1.00 56.11 229 GLN H N 1
ATOM 17534 C CA . GLN H 1 250 ? 184.135 -72.194 17.637 1.00 52.49 229 GLN H CA 1
ATOM 17535 C C . GLN H 1 250 ? 185.534 -72.196 18.245 1.00 50.43 229 GLN H C 1
ATOM 17536 O O . GLN H 1 250 ? 186.262 -71.209 18.144 1.00 53.87 229 GLN H O 1
ATOM 17542 N N . LYS H 1 251 ? 185.899 -73.306 18.881 1.00 53.28 230 LYS H N 1
ATOM 17543 C CA . LYS H 1 251 ? 187.240 -73.465 19.436 1.00 53.43 230 LYS H CA 1
ATOM 17544 C C . LYS H 1 251 ? 188.284 -73.436 18.325 1.00 51.17 230 LYS H C 1
ATOM 17545 O O . LYS H 1 251 ? 189.378 -72.897 18.499 1.00 48.18 230 LYS H O 1
ATOM 17551 N N . TYR H 1 252 ? 187.933 -74.020 17.183 1.00 52.63 231 TYR H N 1
ATOM 17552 C CA . TYR H 1 252 ? 188.808 -74.034 16.017 1.00 51.58 231 TYR H CA 1
ATOM 17553 C C . TYR H 1 252 ? 189.032 -72.619 15.501 1.00 51.94 231 TYR H C 1
ATOM 17554 O O . TYR H 1 252 ? 190.150 -72.244 15.145 1.00 50.31 231 TYR H O 1
ATOM 17563 N N . LEU H 1 253 ? 187.954 -71.842 15.463 1.00 51.23 232 LEU H N 1
ATOM 17564 C CA . LEU H 1 253 ? 188.009 -70.461 15.005 1.00 47.45 232 LEU H CA 1
ATOM 17565 C C . LEU H 1 253 ? 188.901 -69.612 15.898 1.00 44.65 232 LEU H C 1
ATOM 17566 O O . LEU H 1 253 ? 189.752 -68.868 15.414 1.00 48.33 232 LEU H O 1
ATOM 17571 N N . GLN H 1 254 ? 188.703 -69.736 17.206 1.00 48.02 233 GLN H N 1
ATOM 17572 C CA . GLN H 1 254 ? 189.431 -68.927 18.174 1.00 51.66 233 GLN H CA 1
ATOM 17573 C C . GLN H 1 254 ? 190.919 -69.259 18.169 1.00 58.97 233 GLN H C 1
ATOM 17574 O O . GLN H 1 254 ? 191.756 -68.404 18.463 1.00 71.69 233 GLN H O 1
ATOM 17580 N N . GLU H 1 255 ? 191.243 -70.500 17.820 1.00 53.44 234 GLU H N 1
ATOM 17581 C CA . GLU H 1 255 ? 192.628 -70.961 17.817 1.00 56.97 234 GLU H CA 1
ATOM 17582 C C . GLU H 1 255 ? 193.388 -70.489 16.579 1.00 58.80 234 GLU H C 1
ATOM 17583 O O . GLU H 1 255 ? 194.594 -70.249 16.638 1.00 68.89 234 GLU H O 1
ATOM 17589 N N . HIS H 1 256 ? 192.682 -70.348 15.461 1.00 54.10 235 HIS H N 1
ATOM 17590 C CA . HIS H 1 256 ? 193.329 -69.982 14.205 1.00 56.37 235 HIS H CA 1
ATOM 17591 C C . HIS H 1 256 ? 193.074 -68.529 13.813 1.00 55.14 235 HIS H C 1
ATOM 17592 O O . HIS H 1 256 ? 193.496 -68.084 12.746 1.00 58.18 235 HIS H O 1
ATOM 17599 N N . LEU H 1 257 ? 192.382 -67.795 14.679 1.00 49.06 236 LEU H N 1
ATOM 17600 C CA . LEU H 1 257 ? 192.277 -66.347 14.540 1.00 49.98 236 LEU H CA 1
ATOM 17601 C C . LEU H 1 257 ? 193.223 -65.688 15.539 1.00 63.26 236 LEU H C 1
ATOM 17602 O O . LEU H 1 257 ? 193.142 -65.943 16.741 1.00 66.18 236 LEU H O 1
ATOM 17607 N N . GLN H 1 258 ? 194.121 -64.846 15.037 1.00 60.49 237 GLN H N 1
ATOM 17608 C CA . GLN H 1 258 ? 195.186 -64.288 15.865 1.00 66.13 237 GLN H CA 1
ATOM 17609 C C . GLN H 1 258 ? 194.683 -63.256 16.873 1.00 68.73 237 GLN H C 1
ATOM 17610 O O . GLN H 1 258 ? 195.312 -63.039 17.909 1.00 75.75 237 GLN H O 1
ATOM 17616 N N . ASN H 1 259 ? 193.554 -62.624 16.571 1.00 64.15 238 ASN H N 1
ATOM 17617 C CA . ASN H 1 259 ? 192.963 -61.649 17.483 1.00 64.34 238 ASN H CA 1
ATOM 17618 C C . ASN H 1 259 ? 191.521 -61.991 17.833 1.00 69.68 238 ASN H C 1
ATOM 17619 O O . ASN H 1 259 ? 190.606 -61.211 17.567 1.00 70.12 238 ASN H O 1
ATOM 17624 N N . ALA H 1 260 ? 191.323 -63.159 18.435 1.00 69.38 239 ALA H N 1
ATOM 17625 C CA . ALA H 1 260 ? 189.984 -63.610 18.788 1.00 58.20 239 ALA H CA 1
ATOM 17626 C C . ALA H 1 260 ? 189.883 -64.006 20.255 1.00 52.11 239 ALA H C 1
ATOM 17627 O O . ALA H 1 260 ? 190.827 -64.548 20.832 1.00 55.41 239 ALA H O 1
ATOM 17629 N N . GLU H 1 261 ? 188.729 -63.726 20.850 1.00 52.89 240 GLU H N 1
ATOM 17630 C CA . GLU H 1 261 ? 188.429 -64.175 22.202 1.00 63.66 240 GLU H CA 1
ATOM 17631 C C . GLU H 1 261 ? 187.155 -65.011 22.193 1.00 62.48 240 GLU H C 1
ATOM 17632 O O . GLU H 1 261 ? 186.325 -64.879 21.293 1.00 61.29 240 GLU H O 1
ATOM 17638 N N . LEU H 1 262 ? 187.003 -65.873 23.192 1.00 56.91 241 LEU H N 1
ATOM 17639 C CA . LEU H 1 262 ? 185.895 -66.821 23.206 1.00 49.19 241 LEU H CA 1
ATOM 17640 C C . LEU H 1 262 ? 185.051 -66.717 24.471 1.00 54.94 241 LEU H C 1
ATOM 17641 O O . LEU H 1 262 ? 185.576 -66.567 25.574 1.00 61.09 241 LEU H O 1
ATOM 17646 N N . VAL H 1 263 ? 183.735 -66.795 24.296 1.00 57.22 242 VAL H N 1
ATOM 17647 C CA . VAL H 1 263 ? 182.797 -66.808 25.412 1.00 56.58 242 VAL H CA 1
ATOM 17648 C C . VAL H 1 263 ? 181.780 -67.929 25.213 1.00 59.19 242 VAL H C 1
ATOM 17649 O O . VAL H 1 263 ? 181.164 -68.035 24.151 1.00 58.18 242 VAL H O 1
ATOM 17653 N N . SER H 1 264 ? 181.611 -68.768 26.230 1.00 55.32 243 SER H N 1
ATOM 17654 C CA . SER H 1 264 ? 180.664 -69.874 26.152 1.00 54.32 243 SER H CA 1
ATOM 17655 C C . SER H 1 264 ? 179.406 -69.582 26.968 1.00 54.30 243 SER H C 1
ATOM 17656 O O . SER H 1 264 ? 179.481 -69.023 28.062 1.00 50.59 243 SER H O 1
ATOM 17659 N N . ILE H 1 265 ? 178.251 -69.962 26.428 1.00 55.80 244 ILE H N 1
ATOM 17660 C CA . ILE H 1 265 ? 176.975 -69.716 27.092 1.00 48.72 244 ILE H CA 1
ATOM 17661 C C . ILE H 1 265 ? 176.315 -71.018 27.531 1.00 48.50 244 ILE H C 1
ATOM 17662 O O . ILE H 1 265 ? 175.753 -71.739 26.708 1.00 49.14 244 ILE H O 1
ATOM 17667 N N . PRO H 1 266 ? 176.382 -71.320 28.836 1.00 60.04 245 PRO H N 1
ATOM 17668 C CA . PRO H 1 266 ? 175.790 -72.539 29.399 1.00 68.86 245 PRO H CA 1
ATOM 17669 C C . PRO H 1 266 ? 174.281 -72.616 29.181 1.00 78.37 245 PRO H C 1
ATOM 17670 O O . PRO H 1 266 ? 173.600 -71.593 29.270 1.00 76.75 245 PRO H O 1
ATOM 17674 N N . ASN H 1 267 ? 173.784 -73.818 28.897 1.00 78.15 246 ASN H N 1
ATOM 17675 C CA . ASN H 1 267 ? 172.356 -74.067 28.712 1.00 67.15 246 ASN H CA 1
ATOM 17676 C C . ASN H 1 267 ? 171.724 -73.165 27.657 1.00 73.72 246 ASN H C 1
ATOM 17677 O O . ASN H 1 267 ? 170.728 -72.492 27.920 1.00 87.33 246 ASN H O 1
ATOM 17682 N N . CYS H 1 268 ? 172.307 -73.158 26.463 1.00 64.63 247 CYS H N 1
ATOM 17683 C CA . CYS H 1 268 ? 171.814 -72.315 25.379 1.00 50.46 247 CYS H CA 1
ATOM 17684 C C . CYS H 1 268 ? 171.990 -72.987 24.021 1.00 44.95 247 CYS H C 1
ATOM 17685 O O . CYS H 1 268 ? 173.019 -73.605 23.754 1.00 52.11 247 CYS H O 1
ATOM 17688 N N . GLY H 1 269 ? 170.983 -72.854 23.163 1.00 43.14 248 GLY H N 1
ATOM 17689 C CA . GLY H 1 269 ? 171.004 -73.481 21.854 1.00 43.57 248 GLY H CA 1
ATOM 17690 C C . GLY H 1 269 ? 171.604 -72.618 20.758 1.00 49.44 248 GLY H C 1
ATOM 17691 O O . GLY H 1 269 ? 172.339 -71.669 21.028 1.00 47.78 248 GLY H O 1
ATOM 17692 N N . HIS H 1 270 ? 171.279 -72.951 19.513 1.00 58.82 249 HIS H N 1
ATOM 17693 C CA . HIS H 1 270 ? 171.839 -72.269 18.350 1.00 55.05 249 HIS H CA 1
ATOM 17694 C C . HIS H 1 270 ? 171.399 -70.810 18.254 1.00 46.94 249 HIS H C 1
ATOM 17695 O O . HIS H 1 270 ? 172.161 -69.955 17.808 1.00 49.14 249 HIS H O 1
ATOM 17702 N N . ALA H 1 271 ? 170.167 -70.528 18.665 1.00 40.88 250 ALA H N 1
ATOM 17703 C CA . ALA H 1 271 ? 169.660 -69.160 18.652 1.00 43.38 250 ALA H CA 1
ATOM 17704 C C . ALA H 1 271 ? 170.002 -68.450 19.958 1.00 43.88 250 ALA H C 1
ATOM 17705 O O . ALA H 1 271 ? 169.127 -68.205 20.788 1.00 46.70 250 ALA H O 1
ATOM 17707 N N . SER H 1 272 ? 171.280 -68.123 20.127 1.00 40.56 251 SER H N 1
ATOM 17708 C CA . SER H 1 272 ? 171.777 -67.535 21.368 1.00 41.94 251 SER H CA 1
ATOM 17709 C C . SER H 1 272 ? 171.079 -66.214 21.666 1.00 44.63 251 SER H C 1
ATOM 17710 O O . SER H 1 272 ? 170.779 -65.904 22.817 1.00 44.82 251 SER H O 1
ATOM 17713 N N . MET H 1 273 ? 170.814 -65.423 20.659 1.00 47.99 252 MET H N 1
ATOM 17714 C CA . MET H 1 273 ? 170.203 -64.144 20.924 1.00 47.34 252 MET H CA 1
ATOM 17715 C C . MET H 1 273 ? 168.839 -64.266 21.542 1.00 60.10 252 MET H C 1
ATOM 17716 O O . MET H 1 273 ? 168.432 -63.409 22.267 1.00 61.59 252 MET H O 1
ATOM 17721 N N . TYR H 1 274 ? 168.087 -65.291 21.191 1.00 60.75 253 TYR H N 1
ATOM 17722 C CA . TYR H 1 274 ? 166.742 -65.438 21.738 1.00 46.99 253 TYR H CA 1
ATOM 17723 C C . TYR H 1 274 ? 166.703 -66.006 23.154 1.00 48.55 253 TYR H C 1
ATOM 17724 O O . TYR H 1 274 ? 165.892 -65.579 23.976 1.00 53.02 253 TYR H O 1
ATOM 17733 N N . GLU H 1 275 ? 167.577 -66.965 23.436 1.00 48.80 254 GLU H N 1
ATOM 17734 C CA . GLU H 1 275 ? 167.565 -67.640 24.730 1.00 48.60 254 GLU H CA 1
ATOM 17735 C C . GLU H 1 275 ? 168.208 -66.796 25.826 1.00 47.27 254 GLU H C 1
ATOM 17736 O O . GLU H 1 275 ? 167.750 -66.802 26.968 1.00 44.40 254 GLU H O 1
ATOM 17742 N N . VAL H 1 276 ? 169.269 -66.074 25.478 1.00 54.15 255 VAL H N 1
ATOM 17743 C CA . VAL H 1 276 ? 169.944 -65.201 26.435 1.00 54.83 255 VAL H CA 1
ATOM 17744 C C . VAL H 1 276 ? 170.218 -63.817 25.841 1.00 54.79 255 VAL H C 1
ATOM 17745 O O . VAL H 1 276 ? 171.368 -63.460 25.579 1.00 54.99 255 VAL H O 1
ATOM 17749 N N . PRO H 1 277 ? 169.155 -63.023 25.642 1.00 51.28 256 PRO H N 1
ATOM 17750 C CA . PRO H 1 277 ? 169.277 -61.718 24.982 1.00 50.80 256 PRO H CA 1
ATOM 17751 C C . PRO H 1 277 ? 170.117 -60.716 25.774 1.00 53.30 256 PRO H C 1
ATOM 17752 O O . PRO H 1 277 ? 170.800 -59.888 25.171 1.00 54.59 256 PRO H O 1
ATOM 17756 N N . LYS H 1 278 ? 170.068 -60.791 27.100 1.00 52.85 257 LYS H N 1
ATOM 17757 C CA . LYS H 1 278 ? 170.852 -59.892 27.941 1.00 51.26 257 LYS H CA 1
ATOM 17758 C C . LYS H 1 278 ? 172.347 -60.125 27.743 1.00 46.48 257 LYS H C 1
ATOM 17759 O O . LYS H 1 278 ? 173.123 -59.175 27.641 1.00 37.11 257 LYS H O 1
ATOM 17765 N N . THR H 1 279 ? 172.742 -61.393 27.689 1.00 51.93 258 THR H N 1
ATOM 17766 C CA . THR H 1 279 ? 174.141 -61.756 27.491 1.00 55.09 258 THR H CA 1
ATOM 17767 C C . THR H 1 279 ? 174.638 -61.339 26.115 1.00 64.08 258 THR H C 1
ATOM 17768 O O . THR H 1 279 ? 175.703 -60.734 25.983 1.00 62.79 258 THR H O 1
ATOM 17772 N N . PHE H 1 280 ? 173.857 -61.683 25.095 1.00 64.38 259 PHE H N 1
ATOM 17773 C CA . PHE H 1 280 ? 174.189 -61.377 23.709 1.00 61.40 259 PHE H CA 1
ATOM 17774 C C . PHE H 1 280 ? 174.451 -59.886 23.533 1.00 64.84 259 PHE H C 1
ATOM 17775 O O . PHE H 1 280 ? 175.421 -59.488 22.889 1.00 66.44 259 PHE H O 1
ATOM 17783 N N . THR H 1 281 ? 173.584 -59.071 24.123 1.00 61.75 260 THR H N 1
ATOM 17784 C CA . THR H 1 281 ? 173.700 -57.620 24.040 1.00 59.87 260 THR H CA 1
ATOM 17785 C C . THR H 1 281 ? 174.934 -57.109 24.781 1.00 58.08 260 THR H C 1
ATOM 17786 O O . THR H 1 281 ? 175.669 -56.265 24.268 1.00 48.87 260 THR H O 1
ATOM 17790 N N . ALA H 1 282 ? 175.156 -57.628 25.985 1.00 60.25 261 ALA H N 1
ATOM 17791 C CA . ALA H 1 282 ? 176.290 -57.216 26.806 1.00 58.76 261 ALA H CA 1
ATOM 17792 C C . ALA H 1 282 ? 177.619 -57.533 26.124 1.00 60.87 261 ALA H C 1
ATOM 17793 O O . ALA H 1 282 ? 178.552 -56.730 26.158 1.00 65.13 261 ALA H O 1
ATOM 17795 N N . LEU H 1 283 ? 177.698 -58.706 25.505 1.00 57.11 262 LEU H N 1
ATOM 17796 C CA . LEU H 1 283 ? 178.900 -59.113 24.787 1.00 51.17 262 LEU H CA 1
ATOM 17797 C C . LEU H 1 283 ? 179.158 -58.221 23.578 1.00 55.25 262 LEU H C 1
ATOM 17798 O O . LEU H 1 283 ? 180.285 -57.786 23.347 1.00 65.62 262 LEU H O 1
ATOM 17803 N N . VAL H 1 284 ? 178.107 -57.949 22.811 1.00 43.06 263 VAL H N 1
ATOM 17804 C CA . VAL H 1 284 ? 178.229 -57.147 21.600 1.00 46.66 263 VAL H CA 1
ATOM 17805 C C . VAL H 1 284 ? 178.500 -55.677 21.916 1.00 53.74 263 VAL H C 1
ATOM 17806 O O . VAL H 1 284 ? 179.444 -55.090 21.386 1.00 61.00 263 VAL H O 1
ATOM 17810 N N . LEU H 1 285 ? 177.678 -55.087 22.779 1.00 54.70 264 LEU H N 1
ATOM 17811 C CA . LEU H 1 285 ? 177.843 -53.682 23.150 1.00 63.27 264 LEU H CA 1
ATOM 17812 C C . LEU H 1 285 ? 179.152 -53.444 23.891 1.00 67.84 264 LEU H C 1
ATOM 17813 O O . LEU H 1 285 ? 179.835 -52.446 23.660 1.00 67.62 264 LEU H O 1
ATOM 17818 N N . GLY H 1 286 ? 179.492 -54.362 24.789 1.00 67.36 265 GLY H N 1
ATOM 17819 C CA . GLY H 1 286 ? 180.701 -54.241 25.579 1.00 66.66 265 GLY H CA 1
ATOM 17820 C C . GLY H 1 286 ? 181.959 -54.319 24.738 1.00 65.01 265 GLY H C 1
ATOM 17821 O O . GLY H 1 286 ? 182.895 -53.548 24.937 1.00 67.00 265 GLY H O 1
ATOM 17822 N N . PHE H 1 287 ? 181.981 -55.251 23.792 1.00 64.00 266 PHE H N 1
ATOM 17823 C CA . PHE H 1 287 ? 183.149 -55.443 22.941 1.00 61.74 266 PHE H CA 1
ATOM 17824 C C . PHE H 1 287 ? 183.321 -54.277 21.966 1.00 52.66 266 PHE H C 1
ATOM 17825 O O . PHE H 1 287 ? 184.443 -53.876 21.657 1.00 50.89 266 PHE H O 1
ATOM 17833 N N . PHE H 1 288 ? 182.206 -53.734 21.488 1.00 47.09 267 PHE H N 1
ATOM 17834 C CA . PHE H 1 288 ? 182.243 -52.587 20.588 1.00 51.89 267 PHE H CA 1
ATOM 17835 C C . PHE H 1 288 ? 182.467 -51.289 21.359 1.00 61.41 267 PHE H C 1
ATOM 17836 O O . PHE H 1 288 ? 182.981 -50.312 20.813 1.00 58.84 267 PHE H O 1
ATOM 17844 N N . GLY H 1 289 ? 182.081 -51.290 22.631 1.00 65.75 268 GLY H N 1
ATOM 17845 C CA . GLY H 1 289 ? 182.094 -50.084 23.441 1.00 50.44 268 GLY H CA 1
ATOM 17846 C C . GLY H 1 289 ? 183.416 -49.756 24.109 1.00 60.50 268 GLY H C 1
ATOM 17847 O O . GLY H 1 289 ? 183.626 -48.622 24.540 1.00 55.88 268 GLY H O 1
ATOM 17848 N N . GLN H 1 290 ? 184.300 -50.745 24.207 1.00 62.79 269 GLN H N 1
ATOM 17849 C CA . GLN H 1 290 ? 185.617 -50.535 24.803 1.00 64.84 269 GLN H CA 1
ATOM 17850 C C . GLN H 1 290 ? 186.390 -49.460 24.050 1.00 70.45 269 GLN H C 1
ATOM 17851 O O . GLN H 1 290 ? 186.389 -49.431 22.820 1.00 77.16 269 GLN H O 1
ATOM 17857 N N . THR H 1 291 ? 187.042 -48.573 24.793 1.00 61.26 270 THR H N 1
ATOM 17858 C CA . THR H 1 291 ? 187.843 -47.521 24.183 1.00 85.92 270 THR H CA 1
ATOM 17859 C C . THR H 1 291 ? 189.078 -48.120 23.515 1.00 85.91 270 THR H C 1
ATOM 17860 O O . THR H 1 291 ? 189.467 -47.704 22.423 1.00 88.59 270 THR H O 1
ATOM 17864 N N . LYS H 1 292 ? 189.683 -49.107 24.169 1.00 82.06 271 LYS H N 1
ATOM 17865 C CA . LYS H 1 292 ? 190.846 -49.788 23.611 1.00 89.14 271 LYS H CA 1
ATOM 17866 C C . LYS H 1 292 ? 190.965 -51.219 24.133 1.00 83.47 271 LYS H C 1
ATOM 17867 O O . LYS H 1 292 ? 190.671 -51.494 25.297 1.00 80.84 271 LYS H O 1
ATOM 17873 N N . LEU H 1 293 ? 191.403 -52.122 23.260 1.00 78.16 272 LEU H N 1
ATOM 17874 C CA . LEU H 1 293 ? 191.505 -53.540 23.587 1.00 69.59 272 LEU H CA 1
ATOM 17875 C C . LEU H 1 293 ? 192.873 -53.906 24.152 1.00 71.80 272 LEU H C 1
ATOM 17876 O O . LEU H 1 293 ? 193.084 -55.032 24.600 1.00 73.84 272 LEU H O 1
ATOM 17881 N N . ASP H 1 294 ? 193.802 -52.956 24.120 1.00 80.36 273 ASP H N 1
ATOM 17882 C CA . ASP H 1 294 ? 195.135 -53.189 24.664 1.00 92.21 273 ASP H CA 1
ATOM 17883 C C . ASP H 1 294 ? 195.166 -52.987 26.172 1.00 92.28 273 ASP H C 1
ATOM 17884 O O . ASP H 1 294 ? 194.768 -51.939 26.681 1.00 93.46 273 ASP H O 1
ATOM 17889 N N . TYR H 1 295 ? 195.639 -54.003 26.882 1.00 86.12 274 TYR H N 1
ATOM 17890 C CA . TYR H 1 295 ? 195.780 -53.925 28.328 1.00 85.49 274 TYR H CA 1
ATOM 17891 C C . TYR H 1 295 ? 197.207 -54.230 28.744 1.00 90.54 274 TYR H C 1
ATOM 17892 O O . TYR H 1 295 ? 197.719 -55.311 28.460 1.00 95.21 274 TYR H O 1
ATOM 17901 N N . GLN H 1 296 ? 197.858 -53.284 29.407 1.00 93.97 275 GLN H N 1
ATOM 17902 C CA . GLN H 1 296 ? 199.136 -53.591 30.023 1.00 101.82 275 GLN H CA 1
ATOM 17903 C C . GLN H 1 296 ? 198.845 -54.197 31.389 1.00 105.26 275 GLN H C 1
ATOM 17904 O O . GLN H 1 296 ? 198.320 -53.532 32.284 1.00 101.66 275 GLN H O 1
ATOM 17910 N N . ILE H 1 297 ? 199.160 -55.480 31.520 1.00 110.72 276 ILE H N 1
ATOM 17911 C CA . ILE H 1 297 ? 198.793 -56.256 32.694 1.00 109.93 276 ILE H CA 1
ATOM 17912 C C . ILE H 1 297 ? 200.002 -57.005 33.249 1.00 119.48 276 ILE H C 1
ATOM 17913 O O . ILE H 1 297 ? 200.235 -57.027 34.459 1.00 119.31 276 ILE H O 1
#

B-factor: mean 60.54, std 18.14, range [2.15, 173.07]

Radius of gyration: 44.35 Å; Cα contacts (8 Å, |Δi|>4): 4714; chains: 8; bounding box: 127×123×77 Å

Foldseek 3Di:
DWDCPDPWTKDKDKDDDDDQPAAEEEEQEALQDAQVNCVVVRVLVPPRHIYMGIAFELGDPIHHDPDAAACVSRLVVVVVVCVVSPQQAHEYEYAHLRLLSVLVNLLPPVRRYQAYEYELDFQACDPVLLVLLVVLLVVLVVLQLLVSCVSPPCLQKFPVCCVVVVVVVVVVSVVSSVVSNDNSNSVSSNSSSSNRNGRHCPVSQLVRQHQYEYEAECREPNRHCVRVVSSQVSHDNYHYDYDYRTYSPCCPVPVVVVSCCSCVVVVDPDDDDDD/DCPDPQWDQDPNWTKGKDKDDDDDQPFAAEEEFDALQDAQVNCVVVRCVCPVRHIYMGIAFELGDPIHHDPDQAACVSRLVCVVVVCVVSPQQAHEYEYAHLSLLSVLVNLQPPVRRYAAYEYELDFQACDPVLLVLLVVLLVVLVVLFLLVNCVSPVCLQKFPVVCVVCVVVVVVVVVVRSVVSNDNSSSVSSNSSSSNRNGRHCLVRQLVRQHQYEYEAECRARNSHPVRRVVSQVSHPNYDYDYDYNTYSPNCVPPVPVVSCCRCVSSVDDDPDDPD/DDDCWDQDPNWTKHKDKDDDDDPVFAEEEEFEALQDAQVLCVVVRCLVPVRHIYIGIAFELGDPIHHDLDAAACVSRLVVVVVVCVVSVQQAYEYEYAHLRLLSVLVNLLPPVRNYQAYEYELDFQACDPVLLVLLVVLLVVLVVLQLLVNCVSPVCLQKFPVCCVVPVVVVVVVNVVSSVVSNDNSNSSSSNSSSSNRNGRHCLVSQLVRQHAYEYEAECREPNRHPVRSVSSQVSHPHYHYDYDYRTYSPCCPPPVVVVSCVSCVVSVDPDPDDDD/DWDDPDPWIKDKDKDDDDDLPFAEEEEFEALQDAQVNCVVVRVVQPDRGIYMTIAFELGDPTHHDLDQAALVRRLVVVVVVCVVSVHQAYEYEYAHLRLLSVLVNLLPPVRRYQAYEYELDFQAQDPVLLVLLVVLLVVLVVLQLVVSCVSPVVLQKFPVCCVVVVVVVVVVVVVSSVVSNDNSSSSSSNSSSSNRNGRHCPVSQLVRQHAYEYEAECREPNSHVVRVVSSQVSHPRYHYDYDYNTYSCCCVVPVVVVSCSSCVVSVDPDPDDPD/DWDDDDVWTKDKDKDDDDDAVFAEEEEFEALQDAQVNCVVCRVLRPPRGIYMGIAFELGDPIHHDQDFAACVSRLVVVVVVCVVRVHQAYEYEYAHLRLLSVLVNLLPPVRRYQAYEYELDFQAQDPVLLVLLVVLLVVLVVLQLLVNCVSPVCLQKFPVCCVVVVVVVVVCSVVSSVVSSDNSNSSSSNSSSSNRNGRHCLVRQLVRQHQYEYEAECREPNSHPVRSVSSQVSHDRYHYDYDYRTYSCCCVPPVVVVSCRRCVVSVDPDDDDPD/DWDCDDNWTKDKDKDDDDDAPFAEEEEFEALQDAQVNCVVVRVLRPPRGIYMGIAFELGDPTHHDPDQAALVSRLVVVVVVCVVSPQQAHEYEYAHLRLLSVLVNLLPPVSRYAAYEYELDFQACDPVLLVLLVVLLVCLVVLQLLVNCVSPVCLQKFPVCCVVVVVVVVVVSVVSSVVSSDNSNSVSSSSSSSNRNGRHCPVSQLVRQHQYEYEAECRAPNRHCVRVVSSQVNHDRYHYDYDYNTYSCCCPSPVVVVSCRSCVSVVDDDDDDPD/DDDQWDCDPNWTKGKDKDDDDDQVFAEEEEFEALQDAQVVCPVVRCLRVVRHIYMGIAFELGDPIHHDLDQAACVSRLVVVVVVCVVSVQQAYEYEYAHLRLLSVLVNLLPPVRRYAAYEYELDFQACDPVLLVLLVVLLVVLVVLQLLVNCVSPVCLQKFPVLCVVVVVVVVVVSVVSSVVSNDNSNSSSSNSSSSNRNGRHCQVSQQVRQHQYEYEAECRARNRHPVRRVVSQVRHPRYHYDYDYRTYSPCCPPPVVVVSCVSCVSSVDPDDDDDD/DVPDPQWDQDPNWTKGKDKDDDDDQPFAEEEEFEALQDAQVNCVVVRCLRPVRGIYMGIAFELGDPTHHDPDQAACVSRLVVVVVVCVVSPQQAYEYEYAHLRLLSVLVNLQVPVRRYQAYEYELDFQACDPVLLVLLVVLLVQLVVLQLLVSCVSPVVLQKFPVQCVVPVPVVVVVSVVSSVVSNDNSSSVSSNSSSSNRNGRHCLVRQLVRQHQYEYEAECRENNRHVVRVVSSQVSHPRYDYDYDYRTYRNNCVVPVVVVSCSSCVSSVDPDPDDDD

CATH classification: 3.40.50.1820

Sequence (2216 aa):
SIFTYQEKDIYYEIDGTLDINSDVIVILNGIMMSTKSWDAFVENFSKNHVLLRYDMFDQGQSSKIEESYTQTIQVELLKNLLEHLGIAQANIVGISYGASIALQFAAKYPTMIKRMVVANVVAKTSPWLKDIGDGWNEVAKTGNGLAYYHITIPYIYSPQFYTLHNDWMEKRKELLVPLFSTRTFLDRMIRLTKSAETHDVIKDLPNIKTPTLIISSEEDYLTPPFEQKYLQEHLQNAELVSIPNCGHASMYEVPKTFTALVLGFFGQTKLDYQIYFQGVSIFTYQEKDIYYEIDGTLDINSDVIVILNGIMMSTKSWDAFVENFSKNHVLLRYDMFDQGQSSKIEESYTQTIQVELLKNLLEHLGIAQANIVGISYGASIALQFAAKYPTMIKRMVVANVVAKTSPWLKDIGDGWNEVAKTGNGLAYYHITIPYIYSPQFYTLHNDWMEKRKELLVPLFSTRTFLDRMIRLTKSAETHDVIKDLPNIKTPTLIISSEEDYLTPPFEQKYLQEHLQNAELVSIPNCGHASMYEVPKTFTALVLGFFGQTKLDYQIQGVSIFTYQEKDIYYEIDGTLDINSDVIVILNGIMMSTKSWDAFVENFSKNHVLLRYDMFDQGQSSKIEESYTQTIQVELLKNLLEHLGIAQANIVGISYGASIALQFAAKYPTMIKRMVVANVVAKTSPWLKDIGDGWNEVAKTGNGLAYYHITIPYIYSPQFYTLHNDWMEKRKELLVPLFSTRTFLDRMIRLTKSAETHDVIKDLPNIKTPTLIISSEEDYLTPPFEQKYLQEHLQNAELVSIPNCGHASMYEVPKTFTALVLGFFGQTKLDYQISIFTYQEKDIYYEIDGTLDINSDVIVILNGIMMSTKSWDAFVENFSKNHVLLRYDMFDQGQSSKIEESYTQTIQVELLKNLLEHLGIAQANIVGISYGASIALQFAAKYPTMIKRRMVVANVVAKTSPWLKDIGDGWNEVAKTGNGLAYYHITIPYIYSPQFYTLHNDWMEKRKELLVPLFSTRTFLDRMIRLTKSAETHDVIKDLPNIKTPTLIISSEEDYLTPPFEQKYLQEHLQNAELVSIPNCGHASMYEVPKTFTALVLGFFGQTKLDYQISIFTYQEKDIYYEIDGTLDINSDVIVILNGIMMSTKSWDAFVENFSKNHVLLRYDMFDQGQSSKIEESYTQTIQVELLKNLLEHLGIAQANIVGISYGASIALQFAAKYPTMIKRMVVANVVAKTSPWLKDIGDGWNEVAKTGNGLAYYHITIPYIYSPQFYTLHNDWMEKRKELLVPLFSTRTFLDRMIRLTKSAETHDVIKDLPNIKTPTLIISSEEDYLTPPFEQKYLQEHLQNAELVSIPNCGHASMYEVPKTFTALVLGFFGQTKLDYQISIFTYQEKDIYYEIDGTLDINSDVIVILNGIMMSTKSWDAFVENFSKNHVLLRYDMFDQGQSSKIEESYTQTIQVELLKNLLEHLGIAQANIVGISYGASIALQFAAKYPTMIKRMVVANVVAKTSPWLKDIGDGWNEVAKTGNGLAYYHITIPYIYSPQFYTLHNDWMEKRKELLVPLFSTRTFLDRMIRLTKSAETHDVIKDLPNIKTPTLIISSEEDYLTPPFEQKYLQEHLQNAELVSIPNCGHASMYEVPKTFTALVLGFFGQTKLDYQIQGVSIFTYQEKDIYYEIDGTLDINSDVIVILNGIMMSTKSWDAFVENFSKNHVLLRYDMFDQGQSSKIEESYTQTIQVELLKNLLEHLGIAQANIVGISYGASIALQFAAKYPTMIKRMVVANVVAKTSPWLKDIGDGWNEVAKTGNGLAYYHITIPYIYSPQFYTLHNDWMEKRKELLVPLFSTRTFLDRMIRLTKSAETHDVIKDLPNIKTPTLIISSEEDYLTPPFEQKYLQEHLQNAELVSIPNCGHASMYEVPKTFTALVLGFFGQTKLDYQIYFQGVSIFTYQEKDIYYEIDGTLDINSDVIVILNGIMMSTKSWDAFVENFSKNHVLLRYDMFDQGQSSKIEESYTQTIQVELLKNLLEHLGIAQANIVGISYGASIALQFAAKYPTMIKRMVVANVVAKTSPWLKDIGDGWNEVAKTGNGLAYYHITIPYIYSPQFYTLHNDWMEKRKELLVPLFSTRTFLDRMIRLTKSAETHDVIKDLPNIKTPTLIISSEEDYLTPPFEQKYLQEHLQNAELVSIPNCGHASMYEVPKTFTALVLGFFGQTKLDYQI